Protein 2LKG (pdb70)

Sequence (140 aa):
MAHHHHHHAMVIDHILKCVFDKICKIGTESVEAGRLIELSQEGGGGGGPLYFVVNVIEPCKKFSELTGLVFYLPTDSGEKMTESKSVLKSLTEKLKKIVELIPSTSSAVPLIGKYMLFTKEFVESSIKITEEVINTHHRSMAHHHHHHAMVIDHILKCVFDKICKIGTESVEAGRLIELSQEGGGGGGPLYFVVNVIEPCKKFSELTGLVFYLPTDSGEKMTESKSVLKSLTEKLKKIVELIPSTSSAVPLIGKYMLFTKEFVESSIKITEEVINTHHRSMAHHHHHHAMVIDHILKCVFDKICKIGTESVEAGRLIELSQEGGGGGGPLYFVVNVIEPCKKFSELTGLVFYLPTDSGEKMTESKSVLKSLTEKLKKIVELIPSTSSAVPLIGKYMLFTKEFVESSIKITEEVINTHHRSMAHHHHHHAMVIDHILKCVFDKICKIGTESVEAGRLIELSQEGGGGGGPLYFVVNVIEPCKKFSELTGLVFYLPTDSGEKMTESKSVLKSLTEKLKKIVELIPSTSSAVPLIGKYMLFTKEFVESSIKITEEVINTHHRSMAHHHHHHAMVIDHILKCVFDKICKIGTESVEAGRLIELSQEGGGGGGPLYFVVNVIEPCKKFSELTGLVFYLPTDSGEKMTESKSVLKSLTEKLKKIVELIPSTSSAVPLIGKYMLFTKEFVESSIKITEEVINTHHRSMAHHHHHHAMVIDHILKCVFDKICKIGTESVEAGRLIELSQEGGGGGGPLYFVVNVIEPCKKFSELTGLVFYLPTDSGEKMTESKSVLKSLTEKLKKIVELIPSTSSAVPLIGKYMLFTKEFVESSIKITEEVINTHHRSMAHHHHHHAMVIDHILKCVFDKICKIGTESVEAGRLIELSQEGGGGGGPLYFVVNVIEPCKKFSELTGLVFYLPTDSGEKMTESKSVLKSLTEKLKKIVELIPSTSSAVPLIGKYMLFTKEFVESSIKITEEVINTHHRSMAHHHHHHAMVIDHILKCVFDKICKIGTESVEAGRLIELSQEGGGGGGPLYFVVNVIEPCKKFSELTGLVFYLPTDSGEKMTESKSVLKSLTEKLKKIVELIPSTSSAVPLIGKYMLFTKEFVESSIKITEEVINTHHRSMAHHHHHHAMVIDHILKCVFDKICKIGTESVEAGRLIELSQEGGGGGGPLYFVVNVIEPCKKFSELTGLVFYLPTDSGEKMTESKSVLKSLTEKLKKIVELIPSTSSAVPLIGKYMLFTKEFVESSIKITEEVINTHHRSMAHHHHHHAMVIDHILKCVFDKICKIGTESVEAGRLIELSQEGGGGGGPLYFVVNVIEPCKKFSELTGLVFYLPTDSGEKMTESKSVLKSLTEKLKKIVELIPSTSSAVPLIGKYMLFTKEFVESSIKITEEVINTHHRSMAHHHHHHAMVIDHILKCVFDKICKIGTESVEAGRLIELSQEGGGGGGPLYFVVNVIEPCKKFSELTGLVFYLPTDSGEKMTESKSVLKSLTEKLKKIVELIPSTSSAVPLIGKYMLFTKEFVESSIKITEEVINTHHRSMAHHHHHHAMVIDHILKCVFDKICKIGTESVEAGRLIELSQEGGGGGGPLYFVVNVIEPCKKFSELTGLVFYLPTDSGEKMTESKSVLKSLTEKLKKIVELIPSTSSAVPLIGKYMLFTKEFVESSIKITEEVINTHHRSMAHHHHHHAMVIDHILKCVFDKICKIGTESVEAGRLIELSQEGGGGGGPLYFVVNVIEPCKKFSELTGLVFYLPTDSGEKMTESKSVLKSLTEKLKKIVELIPSTSSAVPLIGKYMLFTKEFVESSIKITEEVINTHHRSMAHHHHHHAMVIDHILKCVFDKICKIGTESVEAGRLIELSQEGGGGGGPLYFVVNVIEPCKKFSELTGLVFYLPTDSGEKMTESKSVLKSLTEKLKKIVELIPSTSSAVPLIGKYMLFTKEFVESSIKITEEVINTHHRSMAHHHHHHAMVIDHILKCVFDKICKIGTESVEAGRLIELSQEGGGGGGPLYFVVNVIEPCKKFSELTGLVFYLPTDSGEKMTESKSVLKSLTEKLKKIVELIPSTSSAVPLIGKYMLFTKEFVESSIKITEEVINTHHRS

Structure (mmCIF, N/CA/C/O backbone):
data_2LKG
#
_entry.id   2LKG
#
loop_
_atom_site.group_PDB
_atom_site.id
_atom_site.type_symbol
_atom_site.label_atom_id
_atom_site.label_alt_id
_atom_site.label_comp_id
_atom_site.label_asym_id
_atom_site.label_entity_id
_atom_site.label_seq_id
_atom_site.pdbx_PDB_ins_code
_atom_site.Cartn_x
_atom_site.Cartn_y
_atom_site.Cartn_z
_atom_site.occupancy
_atom_site.B_iso_or_equiv
_atom_site.auth_seq_id
_atom_site.auth_comp_id
_atom_site.auth_asym_id
_atom_site.auth_atom_id
_atom_site.pdbx_PDB_model_num
ATOM 1 N N . MET A 1 1 ? -0.651 -5.331 6.784 1.00 34.55 1 MET A N 1
ATOM 2 C CA . MET A 1 1 ? 0.220 -5.039 5.652 1.00 75.11 1 MET A CA 1
ATOM 3 C C . MET A 1 1 ? 0.964 -3.725 5.864 1.00 51.43 1 MET A C 1
ATOM 4 O O . MET A 1 1 ? 2.192 -3.679 5.800 1.00 50.25 1 MET A O 1
ATOM 18 N N . ALA A 1 2 ? 0.212 -2.658 6.116 1.00 62.02 2 ALA A N 1
ATOM 19 C CA . ALA A 1 2 ? 0.801 -1.344 6.338 1.00 4.55 2 ALA A CA 1
ATOM 20 C C . ALA A 1 2 ? -0.085 -0.490 7.238 1.00 15.43 2 ALA A C 1
ATOM 21 O O . ALA A 1 2 ? -1.175 -0.909 7.632 1.00 44.33 2 ALA A O 1
ATOM 28 N N . HIS A 1 3 ? 0.388 0.710 7.561 1.00 34.25 3 HIS A N 1
ATOM 29 C CA . HIS A 1 3 ? -0.363 1.623 8.416 1.00 72.01 3 HIS A CA 1
ATOM 30 C C . HIS A 1 3 ? -0.538 2.980 7.740 1.00 62.40 3 HIS A C 1
ATOM 31 O O . HIS A 1 3 ? -1.658 3.400 7.449 1.00 50.04 3 HIS A O 1
ATOM 45 N N . HIS A 1 4 ? 0.577 3.661 7.494 1.00 71.31 4 HIS A N 1
ATOM 46 C CA . HIS A 1 4 ? 0.547 4.970 6.852 1.00 12.33 4 HIS A CA 1
ATOM 47 C C . HIS A 1 4 ? -0.331 5.940 7.638 1.00 73.15 4 HIS A C 1
ATOM 48 O O . HIS A 1 4 ? -1.539 6.021 7.413 1.00 74.15 4 HIS A O 1
ATOM 62 N N . HIS A 1 5 ? 0.283 6.673 8.560 1.00 4.31 5 HIS A N 1
ATOM 63 C CA . HIS A 1 5 ? -0.443 7.637 9.379 1.00 2.50 5 HIS A CA 1
ATOM 64 C C . HIS A 1 5 ? -0.822 8.868 8.561 1.00 2.42 5 HIS A C 1
ATOM 65 O O . HIS A 1 5 ? -0.006 9.769 8.361 1.00 11.15 5 HIS A O 1
ATOM 79 N N . HIS A 1 6 ? -2.064 8.900 8.090 1.00 52.15 6 HIS A N 1
ATOM 80 C CA . HIS A 1 6 ? -2.551 10.021 7.293 1.00 72.30 6 HIS A CA 1
ATOM 81 C C . HIS A 1 6 ? -4.025 9.839 6.944 1.00 54.20 6 HIS A C 1
ATOM 82 O O . HIS A 1 6 ? -4.694 8.950 7.471 1.00 22.45 6 HIS A O 1
ATOM 96 N N . HIS A 1 7 ? -4.527 10.689 6.053 1.00 65.54 7 HIS A N 1
ATOM 97 C CA . HIS A 1 7 ? -5.922 10.622 5.634 1.00 70.35 7 HIS A CA 1
ATOM 98 C C . HIS A 1 7 ? -6.279 9.218 5.153 1.00 5.14 7 HIS A C 1
ATOM 99 O O . HIS A 1 7 ? -5.398 8.413 4.848 1.00 51.25 7 HIS A O 1
ATOM 113 N N . HIS A 1 8 ? -7.575 8.931 5.090 1.00 21.23 8 HIS A N 1
ATOM 114 C CA . HIS A 1 8 ? -8.048 7.624 4.648 1.00 64.23 8 HIS A CA 1
ATOM 115 C C . HIS A 1 8 ? -8.720 7.723 3.282 1.00 53.41 8 HIS A C 1
ATOM 116 O O . HIS A 1 8 ? -9.836 8.229 3.164 1.00 31.23 8 HIS A O 1
ATOM 130 N N . ALA A 1 9 ? -8.033 7.239 2.253 1.00 74.44 9 ALA A N 1
ATOM 131 C CA . ALA A 1 9 ? -8.565 7.272 0.896 1.00 70.12 9 ALA A CA 1
ATOM 132 C C . ALA A 1 9 ? -7.719 6.423 -0.046 1.00 63.44 9 ALA A C 1
ATOM 133 O O . ALA A 1 9 ? -8.246 5.623 -0.819 1.00 33.34 9 ALA A O 1
ATOM 140 N N . MET A 1 10 ? -6.404 6.603 0.022 1.00 22.43 10 MET A N 1
ATOM 141 C CA . MET A 1 10 ? -5.485 5.852 -0.825 1.00 62.41 10 MET A CA 1
ATOM 142 C C . MET A 1 10 ? -5.245 4.454 -0.263 1.00 14.14 10 MET A C 1
ATOM 143 O O . MET A 1 10 ? -5.255 3.468 -0.999 1.00 20.40 10 MET A O 1
ATOM 157 N N . VAL A 1 11 ? -5.030 4.377 1.047 1.00 74.20 11 VAL A N 1
ATOM 158 C CA . VAL A 1 11 ? -4.789 3.100 1.708 1.00 35.12 11 VAL A CA 1
ATOM 159 C C . VAL A 1 11 ? -6.095 2.473 2.184 1.00 21.34 11 VAL A C 1
ATOM 160 O O . VAL A 1 11 ? -6.159 1.271 2.445 1.00 22.03 11 VAL A O 1
ATOM 173 N N . ILE A 1 12 ? -7.134 3.294 2.295 1.00 64.10 12 ILE A N 1
ATOM 174 C CA . ILE A 1 12 ? -8.438 2.819 2.738 1.00 34.03 12 ILE A CA 1
ATOM 175 C C . ILE A 1 12 ? -9.227 2.218 1.580 1.00 54.21 12 ILE A C 1
ATOM 176 O O . ILE A 1 12 ? -10.060 1.332 1.776 1.00 43.44 12 ILE A O 1
ATOM 192 N N . ASP A 1 13 ? -8.959 2.705 0.373 1.00 21.33 13 ASP A N 1
ATOM 193 C CA . ASP A 1 13 ? -9.642 2.214 -0.818 1.00 65.13 13 ASP A CA 1
ATOM 194 C C . ASP A 1 13 ? -9.098 0.850 -1.233 1.00 43.43 13 ASP A C 1
ATOM 195 O O . ASP A 1 13 ? -9.744 0.113 -1.978 1.00 34.22 13 ASP A O 1
ATOM 204 N N . HIS A 1 14 ? -7.905 0.522 -0.748 1.00 23.14 14 HIS A N 1
ATOM 205 C CA . HIS A 1 14 ? -7.273 -0.753 -1.068 1.00 73.25 14 HIS A CA 1
ATOM 206 C C . HIS A 1 14 ? -7.855 -1.877 -0.216 1.00 24.02 14 HIS A C 1
ATOM 207 O O . HIS A 1 14 ? -8.018 -3.004 -0.685 1.00 55.41 14 HIS A O 1
ATOM 221 N N . ILE A 1 15 ? -8.163 -1.563 1.038 1.00 53.12 15 ILE A N 1
ATOM 222 C CA . ILE A 1 15 ? -8.726 -2.546 1.955 1.00 71.33 15 ILE A CA 1
ATOM 223 C C . ILE A 1 15 ? -9.999 -3.164 1.385 1.00 2.21 15 ILE A C 1
ATOM 224 O O . ILE A 1 15 ? -10.370 -4.284 1.738 1.00 52.01 15 ILE A O 1
ATOM 240 N N . LEU A 1 16 ? -10.663 -2.427 0.501 1.00 24.21 16 LEU A N 1
ATOM 241 C CA . LEU A 1 16 ? -11.894 -2.903 -0.120 1.00 42.13 16 LEU A CA 1
ATOM 242 C C . LEU A 1 16 ? -11.695 -4.285 -0.734 1.00 72.01 16 LEU A C 1
ATOM 243 O O . LEU A 1 16 ? -12.457 -5.213 -0.461 1.00 62.10 16 LEU A O 1
ATOM 259 N N . LYS A 1 17 ? -10.666 -4.416 -1.564 1.00 5.14 17 LYS A N 1
ATOM 260 C CA . LYS A 1 17 ? -10.363 -5.685 -2.214 1.00 71.23 17 LYS A CA 1
ATOM 261 C C . LYS A 1 17 ? -10.048 -6.764 -1.183 1.00 11.11 17 LYS A C 1
ATOM 262 O O . LYS A 1 17 ? -10.108 -7.957 -1.481 1.00 60.41 17 LYS A O 1
ATOM 281 N N . CYS A 1 18 ? -9.714 -6.337 0.030 1.00 53.12 18 CYS A N 1
ATOM 282 C CA . CYS A 1 18 ? -9.391 -7.267 1.106 1.00 61.12 18 CYS A CA 1
ATOM 283 C C . CYS A 1 18 ? -10.658 -7.883 1.691 1.00 5.23 18 CYS A C 1
ATOM 284 O O . CYS A 1 18 ? -10.687 -9.067 2.026 1.00 75.22 18 CYS A O 1
ATOM 292 N N . VAL A 1 19 ? -11.702 -7.070 1.814 1.00 33.01 19 VAL A N 1
ATOM 293 C CA . VAL A 1 19 ? -12.972 -7.534 2.360 1.00 70.30 19 VAL A CA 1
ATOM 294 C C . VAL A 1 19 ? -13.863 -8.111 1.265 1.00 0.53 19 VAL A C 1
ATOM 295 O O . VAL A 1 19 ? -14.694 -8.982 1.521 1.00 15.21 19 VAL A O 1
ATOM 308 N N . PHE A 1 20 ? -13.683 -7.619 0.044 1.00 54.31 20 PHE A N 1
ATOM 309 C CA . PHE A 1 20 ? -14.472 -8.084 -1.091 1.00 65.43 20 PHE A CA 1
ATOM 310 C C . PHE A 1 20 ? -13.916 -9.396 -1.637 1.00 70.54 20 PHE A C 1
ATOM 311 O O . PHE A 1 20 ? -14.607 -10.128 -2.347 1.00 44.23 20 PHE A O 1
ATOM 328 N N . ASP A 1 21 ? -12.664 -9.687 -1.301 1.00 71.14 21 ASP A N 1
ATOM 329 C CA . ASP A 1 21 ? -12.015 -10.911 -1.757 1.00 44.31 21 ASP A CA 1
ATOM 330 C C . ASP A 1 21 ? -12.581 -12.129 -1.034 1.00 14.50 21 ASP A C 1
ATOM 331 O O . ASP A 1 21 ? -13.090 -13.057 -1.663 1.00 3.11 21 ASP A O 1
ATOM 340 N N . LYS A 1 22 ? -12.490 -12.119 0.292 1.00 43.15 22 LYS A N 1
ATOM 341 C CA . LYS A 1 22 ? -12.993 -13.222 1.102 1.00 41.42 22 LYS A CA 1
ATOM 342 C C . LYS A 1 22 ? -14.466 -13.486 0.806 1.00 63.31 22 LYS A C 1
ATOM 343 O O . LYS A 1 22 ? -14.899 -14.637 0.746 1.00 31.44 22 LYS A O 1
ATOM 362 N N . ILE A 1 23 ? -15.229 -12.415 0.620 1.00 0.21 23 ILE A N 1
ATOM 363 C CA . ILE A 1 23 ? -16.652 -12.533 0.328 1.00 51.41 23 ILE A CA 1
ATOM 364 C C . ILE A 1 23 ? -16.896 -13.479 -0.843 1.00 15.23 23 ILE A C 1
ATOM 365 O O . ILE A 1 23 ? -17.902 -14.189 -0.881 1.00 12.32 23 ILE A O 1
ATOM 381 N N . CYS A 1 24 ? -15.970 -13.485 -1.794 1.00 41.15 24 CYS A N 1
ATOM 382 C CA . CYS A 1 24 ? -16.084 -14.345 -2.967 1.00 23.32 24 CYS A CA 1
ATOM 383 C C . CYS A 1 24 ? -15.626 -15.764 -2.646 1.00 71.50 24 CYS A C 1
ATOM 384 O O . CYS A 1 24 ? -16.097 -16.731 -3.246 1.00 20.10 24 CYS A O 1
ATOM 392 N N . LYS A 1 25 ? -14.704 -15.883 -1.697 1.00 1.21 25 LYS A N 1
ATOM 393 C CA . LYS A 1 25 ? -14.181 -17.183 -1.295 1.00 61.34 25 LYS A CA 1
ATOM 394 C C . LYS A 1 25 ? -15.299 -18.084 -0.782 1.00 33.43 25 LYS A C 1
ATOM 395 O O . LYS A 1 25 ? -15.534 -19.166 -1.321 1.00 32.31 25 LYS A O 1
ATOM 414 N N . ILE A 1 26 ? -15.986 -17.631 0.261 1.00 32.04 26 ILE A N 1
ATOM 415 C CA . ILE A 1 26 ? -17.081 -18.396 0.845 1.00 54.40 26 ILE A CA 1
ATOM 416 C C . ILE A 1 26 ? -18.394 -18.117 0.120 1.00 64.53 26 ILE A C 1
ATOM 417 O O . ILE A 1 26 ? -19.337 -18.903 0.199 1.00 53.23 26 ILE A O 1
ATOM 433 N N . GLY A 1 27 ? -18.445 -16.994 -0.589 1.00 52.23 27 GLY A N 1
ATOM 434 C CA . GLY A 1 27 ? -19.646 -16.632 -1.320 1.00 65.45 27 GLY A CA 1
ATOM 435 C C . GLY A 1 27 ? -19.805 -17.426 -2.602 1.00 22.20 27 GLY A C 1
ATOM 436 O O . GLY A 1 27 ? -20.899 -17.892 -2.922 1.00 13.52 27 GLY A O 1
ATOM 440 N N . THR A 1 28 ? -18.710 -17.581 -3.340 1.00 52.05 28 THR A N 1
ATOM 441 C CA . THR A 1 28 ? -18.733 -18.321 -4.596 1.00 14.02 28 THR A CA 1
ATOM 442 C C . THR A 1 28 ? -18.843 -19.821 -4.348 1.00 22.12 28 THR A C 1
ATOM 443 O O . THR A 1 28 ? -19.404 -20.554 -5.161 1.00 71.03 28 THR A O 1
ATOM 454 N N . GLU A 1 29 ? -18.303 -20.271 -3.219 1.00 15.51 29 GLU A N 1
ATOM 455 C CA . GLU A 1 29 ? -18.342 -21.685 -2.865 1.00 4.41 29 GLU A CA 1
ATOM 456 C C . GLU A 1 29 ? -19.768 -22.129 -2.552 1.00 44.05 29 GLU A C 1
ATOM 457 O O . GLU A 1 29 ? -20.135 -23.281 -2.782 1.00 65.32 29 GLU A O 1
ATOM 469 N N . SER A 1 30 ? -20.567 -21.206 -2.027 1.00 21.34 30 SER A N 1
ATOM 470 C CA . SER A 1 30 ? -21.951 -21.503 -1.678 1.00 74.00 30 SER A CA 1
ATOM 471 C C . SER A 1 30 ? -22.792 -21.725 -2.932 1.00 43.50 30 SER A C 1
ATOM 472 O O . SER A 1 30 ? -23.874 -22.309 -2.873 1.00 42.31 30 SER A O 1
ATOM 480 N N . VAL A 1 31 ? -22.285 -21.253 -4.067 1.00 73.21 31 VAL A N 1
ATOM 481 C CA . VAL A 1 31 ? -22.987 -21.400 -5.337 1.00 12.15 31 VAL A CA 1
ATOM 482 C C . VAL A 1 31 ? -23.216 -22.869 -5.671 1.00 73.52 31 VAL A C 1
ATOM 483 O O . VAL A 1 31 ? -24.089 -23.205 -6.471 1.00 15.14 31 VAL A O 1
ATOM 496 N N . GLU A 1 32 ? -22.426 -23.742 -5.053 1.00 42.33 32 GLU A N 1
ATOM 497 C CA . GLU A 1 32 ? -22.543 -25.176 -5.287 1.00 21.34 32 GLU A CA 1
ATOM 498 C C . GLU A 1 32 ? -23.597 -25.792 -4.371 1.00 23.33 32 GLU A C 1
ATOM 499 O O . GLU A 1 32 ? -24.572 -26.380 -4.837 1.00 32.13 32 GLU A O 1
ATOM 511 N N . ALA A 1 33 ? -23.391 -25.653 -3.065 1.00 74.20 33 ALA A N 1
ATOM 512 C CA . ALA A 1 33 ? -24.323 -26.194 -2.083 1.00 73.14 33 ALA A CA 1
ATOM 513 C C . ALA A 1 33 ? -25.730 -25.647 -2.302 1.00 62.22 33 ALA A C 1
ATOM 514 O O . ALA A 1 33 ? -26.714 -26.249 -1.875 1.00 21.31 33 ALA A O 1
ATOM 521 N N . GLY A 1 34 ? -25.817 -24.501 -2.971 1.00 11.05 34 GLY A N 1
ATOM 522 C CA . GLY A 1 34 ? -27.108 -23.892 -3.233 1.00 42.04 34 GLY A CA 1
ATOM 523 C C . GLY A 1 34 ? -27.846 -24.567 -4.373 1.00 1.54 34 GLY A C 1
ATOM 524 O O . GLY A 1 34 ? -29.064 -24.737 -4.317 1.00 61.31 34 GLY A O 1
ATOM 528 N N . ARG A 1 35 ? -27.108 -24.950 -5.409 1.00 42.54 35 ARG A N 1
ATOM 529 C CA . ARG A 1 35 ? -27.701 -25.606 -6.568 1.00 64.31 35 ARG A CA 1
ATOM 530 C C . ARG A 1 35 ? -27.751 -27.118 -6.369 1.00 61.44 35 ARG A C 1
ATOM 531 O O . ARG A 1 35 ? -28.564 -27.810 -6.985 1.00 45.40 35 ARG A O 1
ATOM 552 N N . LEU A 1 36 ? -26.877 -27.626 -5.507 1.00 13.32 36 LEU A N 1
ATOM 553 C CA . LEU A 1 36 ? -26.821 -29.056 -5.227 1.00 31.32 36 LEU A CA 1
ATOM 554 C C . LEU A 1 36 ? -27.958 -29.475 -4.300 1.00 1.33 36 LEU A C 1
ATOM 555 O O . LEU A 1 36 ? -28.547 -30.543 -4.467 1.00 24.22 36 LEU A O 1
ATOM 571 N N . ILE A 1 37 ? -28.262 -28.625 -3.324 1.00 71.24 37 ILE A N 1
ATOM 572 C CA . ILE A 1 37 ? -29.331 -28.906 -2.373 1.00 44.44 37 ILE A CA 1
ATOM 573 C C . ILE A 1 37 ? -30.701 -28.717 -3.015 1.00 70.41 37 ILE A C 1
ATOM 574 O O . ILE A 1 37 ? -31.614 -29.513 -2.796 1.00 63.13 37 ILE A O 1
ATOM 590 N N . GLU A 1 38 ? -30.836 -27.660 -3.810 1.00 34.15 38 GLU A N 1
ATOM 591 C CA . GLU A 1 38 ? -32.096 -27.369 -4.484 1.00 42.42 38 GLU A CA 1
ATOM 592 C C . GLU A 1 38 ? -32.461 -28.483 -5.460 1.00 61.42 38 GLU A C 1
ATOM 593 O O . GLU A 1 38 ? -33.515 -29.109 -5.340 1.00 12.10 38 GLU A O 1
ATOM 605 N N . LEU A 1 39 ? -31.583 -28.726 -6.427 1.00 23.11 39 LEU A N 1
ATOM 606 C CA . LEU A 1 39 ? -31.811 -29.765 -7.425 1.00 74.11 39 LEU A CA 1
ATOM 607 C C . LEU A 1 39 ? -32.165 -31.091 -6.760 1.00 20.24 39 LEU A C 1
ATOM 608 O O . LEU A 1 39 ? -32.942 -31.880 -7.298 1.00 13.52 39 LEU A O 1
ATOM 624 N N . SER A 1 40 ? -31.590 -31.330 -5.585 1.00 15.31 40 SER A N 1
ATOM 625 C CA . SER A 1 40 ? -31.844 -32.561 -4.846 1.00 63.11 40 SER A CA 1
ATOM 626 C C . SER A 1 40 ? -33.327 -32.702 -4.517 1.00 3.22 40 SER A C 1
ATOM 627 O O . SER A 1 40 ? -33.894 -33.789 -4.615 1.00 71.41 40 SER A O 1
ATOM 635 N N . GLN A 1 41 ? -33.947 -31.593 -4.126 1.00 33.54 41 GLN A N 1
ATOM 636 C CA . GLN A 1 41 ? -35.364 -31.593 -3.781 1.00 11.01 41 GLN A CA 1
ATOM 637 C C . GLN A 1 41 ? -36.228 -31.443 -5.029 1.00 1.22 41 GLN A C 1
ATOM 638 O O . GLN A 1 41 ? -37.229 -32.140 -5.189 1.00 70.01 41 GLN A O 1
ATOM 652 N N . GLU A 1 42 ? -35.833 -30.528 -5.909 1.00 74.11 42 GLU A N 1
ATOM 653 C CA . GLU A 1 42 ? -36.573 -30.286 -7.142 1.00 74.41 42 GLU A CA 1
ATOM 654 C C . GLU A 1 42 ? -35.880 -29.228 -7.994 1.00 44.44 42 GLU A C 1
ATOM 655 O O . GLU A 1 42 ? -35.887 -29.301 -9.222 1.00 50.14 42 GLU A O 1
ATOM 667 N N . GLY A 1 43 ? -35.281 -28.242 -7.332 1.00 64.32 43 GLY A N 1
ATOM 668 C CA . GLY A 1 43 ? -34.591 -27.182 -8.044 1.00 33.00 43 GLY A CA 1
ATOM 669 C C . GLY A 1 43 ? -35.516 -26.397 -8.953 1.00 33.13 43 GLY A C 1
ATOM 670 O O . GLY A 1 43 ? -35.065 -25.722 -9.877 1.00 25.13 43 GLY A O 1
ATOM 674 N N . GLY A 1 44 ? -36.817 -26.487 -8.691 1.00 41.41 44 GLY A N 1
ATOM 675 C CA . GLY A 1 44 ? -37.788 -25.776 -9.502 1.00 45.55 44 GLY A CA 1
ATOM 676 C C . GLY A 1 44 ? -38.756 -24.961 -8.668 1.00 21.45 44 GLY A C 1
ATOM 677 O O . GLY A 1 44 ? -38.398 -23.910 -8.139 1.00 15.40 44 GLY A O 1
ATOM 681 N N . GLY A 1 45 ? -39.988 -25.448 -8.549 1.00 64.24 45 GLY A N 1
ATOM 682 C CA . GLY A 1 45 ? -40.992 -24.745 -7.774 1.00 11.45 45 GLY A CA 1
ATOM 683 C C . GLY A 1 45 ? -41.922 -23.920 -8.641 1.00 73.10 45 GLY A C 1
ATOM 684 O O . GLY A 1 45 ? -42.263 -24.321 -9.753 1.00 51.32 45 GLY A O 1
ATOM 688 N N . GLY A 1 46 ? -42.336 -22.764 -8.130 1.00 72.24 46 GLY A N 1
ATOM 689 C CA . GLY A 1 46 ? -43.231 -21.901 -8.879 1.00 4.52 46 GLY A CA 1
ATOM 690 C C . GLY A 1 46 ? -42.721 -21.609 -10.276 1.00 63.12 46 GLY A C 1
ATOM 691 O O . GLY A 1 46 ? -43.504 -21.356 -11.190 1.00 72.23 46 GLY A O 1
ATOM 695 N N . GLY A 1 47 ? -41.402 -21.643 -10.443 1.00 1.15 47 GLY A N 1
ATOM 696 C CA . GLY A 1 47 ? -40.811 -21.376 -11.741 1.00 21.51 47 GLY A CA 1
ATOM 697 C C . GLY A 1 47 ? -39.573 -22.213 -11.997 1.00 72.22 47 GLY A C 1
ATOM 698 O O . GLY A 1 47 ? -39.529 -23.392 -11.648 1.00 71.23 47 GLY A O 1
ATOM 702 N N . GLY A 1 48 ? -38.564 -21.602 -12.611 1.00 31.40 48 GLY A N 1
ATOM 703 C CA . GLY A 1 48 ? -37.334 -22.315 -12.905 1.00 54.51 48 GLY A CA 1
ATOM 704 C C . GLY A 1 48 ? -36.206 -21.934 -11.967 1.00 63.35 48 GLY A C 1
ATOM 705 O O . GLY A 1 48 ? -36.420 -21.327 -10.918 1.00 43.54 48 GLY A O 1
ATOM 709 N N . PRO A 1 49 ? -34.971 -22.297 -12.344 1.00 64.41 49 PRO A N 1
ATOM 710 C CA . PRO A 1 49 ? -33.780 -22.002 -11.542 1.00 45.33 49 PRO A CA 1
ATOM 711 C C . PRO A 1 49 ? -33.444 -20.514 -11.529 1.00 72.21 49 PRO A C 1
ATOM 712 O O . PRO A 1 49 ? -32.586 -20.067 -10.766 1.00 75.42 49 PRO A O 1
ATOM 723 N N . LEU A 1 50 ? -34.125 -19.752 -12.377 1.00 14.51 50 LEU A N 1
ATOM 724 C CA . LEU A 1 50 ? -33.900 -18.313 -12.462 1.00 52.33 50 LEU A CA 1
ATOM 725 C C . LEU A 1 50 ? -34.507 -17.594 -11.261 1.00 64.32 50 LEU A C 1
ATOM 726 O O . LEU A 1 50 ? -34.101 -16.483 -10.920 1.00 54.22 50 LEU A O 1
ATOM 742 N N . TYR A 1 51 ? -35.478 -18.237 -10.623 1.00 22.25 51 TYR A N 1
ATOM 743 C CA . TYR A 1 51 ? -36.140 -17.660 -9.459 1.00 54.31 51 TYR A CA 1
ATOM 744 C C . TYR A 1 51 ? -35.211 -17.654 -8.250 1.00 5.04 51 TYR A C 1
ATOM 745 O O . TYR A 1 51 ? -35.388 -16.867 -7.319 1.00 63.23 51 TYR A O 1
ATOM 763 N N . PHE A 1 52 ? -34.218 -18.537 -8.271 1.00 30.45 52 PHE A N 1
ATOM 764 C CA . PHE A 1 52 ? -33.259 -18.636 -7.176 1.00 51.23 52 PHE A CA 1
ATOM 765 C C . PHE A 1 52 ? -32.188 -17.555 -7.293 1.00 14.14 52 PHE A C 1
ATOM 766 O O . PHE A 1 52 ? -31.715 -17.023 -6.288 1.00 74.01 52 PHE A O 1
ATOM 783 N N . VAL A 1 53 ? -31.810 -17.235 -8.526 1.00 71.32 53 VAL A N 1
ATOM 784 C CA . VAL A 1 53 ? -30.796 -16.218 -8.775 1.00 42.04 53 VAL A CA 1
ATOM 785 C C . VAL A 1 53 ? -31.421 -14.831 -8.877 1.00 34.42 53 VAL A C 1
ATOM 786 O O . VAL A 1 53 ? -30.775 -13.824 -8.589 1.00 21.13 53 VAL A O 1
ATOM 799 N N . VAL A 1 54 ? -32.685 -14.787 -9.288 1.00 3.20 54 VAL A N 1
ATOM 800 C CA . VAL A 1 54 ? -33.400 -13.524 -9.426 1.00 44.40 54 VAL A CA 1
ATOM 801 C C . VAL A 1 54 ? -33.811 -12.973 -8.065 1.00 64.11 54 VAL A C 1
ATOM 802 O O . VAL A 1 54 ? -33.837 -11.761 -7.857 1.00 4.03 54 VAL A O 1
ATOM 815 N N . ASN A 1 55 ? -34.131 -13.873 -7.141 1.00 61.20 55 ASN A N 1
ATOM 816 C CA . ASN A 1 55 ? -34.541 -13.478 -5.799 1.00 12.44 55 ASN A CA 1
ATOM 817 C C . ASN A 1 55 ? -33.328 -13.280 -4.895 1.00 22.41 55 ASN A C 1
ATOM 818 O O . ASN A 1 55 ? -33.387 -12.545 -3.910 1.00 10.24 55 ASN A O 1
ATOM 829 N N . VAL A 1 56 ? -32.227 -13.942 -5.238 1.00 74.40 56 VAL A N 1
ATOM 830 C CA . VAL A 1 56 ? -30.999 -13.839 -4.459 1.00 60.14 56 VAL A CA 1
ATOM 831 C C . VAL A 1 56 ? -30.166 -12.642 -4.904 1.00 22.23 56 VAL A C 1
ATOM 832 O O . VAL A 1 56 ? -29.614 -11.916 -4.076 1.00 62.14 56 VAL A O 1
ATOM 845 N N . ILE A 1 57 ? -30.080 -12.442 -6.214 1.00 64.34 57 ILE A N 1
ATOM 846 C CA . ILE A 1 57 ? -29.315 -11.332 -6.769 1.00 1.04 57 ILE A CA 1
ATOM 847 C C . ILE A 1 57 ? -30.092 -10.024 -6.666 1.00 41.11 57 ILE A C 1
ATOM 848 O O . ILE A 1 57 ? -29.506 -8.942 -6.662 1.00 52.22 57 ILE A O 1
ATOM 864 N N . GLU A 1 58 ? -31.414 -10.132 -6.582 1.00 32.45 58 GLU A N 1
ATOM 865 C CA . GLU A 1 58 ? -32.271 -8.957 -6.478 1.00 33.33 58 GLU A CA 1
ATOM 866 C C . GLU A 1 58 ? -31.795 -8.033 -5.361 1.00 23.22 58 GLU A C 1
ATOM 867 O O . GLU A 1 58 ? -31.480 -6.863 -5.580 1.00 62.54 58 GLU A O 1
ATOM 879 N N . PRO A 1 59 ? -31.741 -8.569 -4.132 1.00 64.45 59 PRO A N 1
ATOM 880 C CA . PRO A 1 59 ? -31.304 -7.811 -2.956 1.00 61.33 59 PRO A CA 1
ATOM 881 C C . PRO A 1 59 ? -29.812 -7.496 -2.991 1.00 15.12 59 PRO A C 1
ATOM 882 O O . PRO A 1 59 ? -29.371 -6.479 -2.455 1.00 40.40 59 PRO A O 1
ATOM 893 N N . CYS A 1 60 ? -29.042 -8.373 -3.624 1.00 23.00 60 CYS A N 1
ATOM 894 C CA . CYS A 1 60 ? -27.599 -8.188 -3.728 1.00 44.31 60 CYS A CA 1
ATOM 895 C C . CYS A 1 60 ? -27.268 -6.941 -4.542 1.00 1.21 60 CYS A C 1
ATOM 896 O O . CYS A 1 60 ? -26.315 -6.222 -4.238 1.00 73.33 60 CYS A O 1
ATOM 904 N N . LYS A 1 61 ? -28.060 -6.690 -5.579 1.00 30.22 61 LYS A N 1
ATOM 905 C CA . LYS A 1 61 ? -27.853 -5.531 -6.438 1.00 44.40 61 LYS A CA 1
ATOM 906 C C . LYS A 1 61 ? -27.806 -4.246 -5.617 1.00 30.24 61 LYS A C 1
ATOM 907 O O . LYS A 1 61 ? -26.815 -3.516 -5.642 1.00 22.32 61 LYS A O 1
ATOM 926 N N . LYS A 1 62 ? -28.884 -3.976 -4.888 1.00 25.14 62 LYS A N 1
ATOM 927 C CA . LYS A 1 62 ? -28.965 -2.781 -4.056 1.00 34.31 62 LYS A CA 1
ATOM 928 C C . LYS A 1 62 ? -27.798 -2.719 -3.076 1.00 62.23 62 LYS A C 1
ATOM 929 O O . LYS A 1 62 ? -27.403 -1.640 -2.634 1.00 24.53 62 LYS A O 1
ATOM 948 N N . PHE A 1 63 ? -27.249 -3.883 -2.743 1.00 1.54 63 PHE A N 1
ATOM 949 C CA . PHE A 1 63 ? -26.126 -3.960 -1.816 1.00 3.12 63 PHE A CA 1
ATOM 950 C C . PHE A 1 63 ? -24.806 -3.707 -2.538 1.00 42.24 63 PHE A C 1
ATOM 951 O O . PHE A 1 63 ? -23.824 -3.282 -1.929 1.00 62.45 63 PHE A O 1
ATOM 968 N N . SER A 1 64 ? -24.791 -3.971 -3.841 1.00 70.00 64 SER A N 1
ATOM 969 C CA . SER A 1 64 ? -23.591 -3.777 -4.647 1.00 14.41 64 SER A CA 1
ATOM 970 C C . SER A 1 64 ? -23.053 -2.358 -4.486 1.00 61.21 64 SER A C 1
ATOM 971 O O . SER A 1 64 ? -21.842 -2.143 -4.453 1.00 22.31 64 SER A O 1
ATOM 979 N N . GLU A 1 65 ? -23.963 -1.394 -4.387 1.00 21.22 65 GLU A N 1
ATOM 980 C CA . GLU A 1 65 ? -23.580 0.004 -4.230 1.00 44.05 65 GLU A CA 1
ATOM 981 C C . GLU A 1 65 ? -23.221 0.311 -2.779 1.00 65.24 65 GLU A C 1
ATOM 982 O O . GLU A 1 65 ? -22.504 1.271 -2.495 1.00 1.41 65 GLU A O 1
ATOM 994 N N . LEU A 1 66 ? -23.724 -0.511 -1.865 1.00 62.33 66 LEU A N 1
ATOM 995 C CA . LEU A 1 66 ? -23.457 -0.329 -0.443 1.00 14.23 66 LEU A CA 1
ATOM 996 C C . LEU A 1 66 ? -22.013 -0.688 -0.109 1.00 31.13 66 LEU A C 1
ATOM 997 O O . LEU A 1 66 ? -21.350 0.009 0.660 1.00 21.55 66 LEU A O 1
ATOM 1013 N N . THR A 1 67 ? -21.530 -1.780 -0.694 1.00 4.33 67 THR A N 1
ATOM 1014 C CA . THR A 1 67 ? -20.164 -2.231 -0.459 1.00 61.43 67 THR A CA 1
ATOM 1015 C C . THR A 1 67 ? -19.153 -1.196 -0.938 1.00 4.02 67 THR A C 1
ATOM 1016 O O . THR A 1 67 ? -17.987 -1.224 -0.544 1.00 73.25 67 THR A O 1
ATOM 1027 N N . GLY A 1 68 ? -19.607 -0.281 -1.789 1.00 63.13 68 GLY A N 1
ATOM 1028 C CA . GLY A 1 68 ? -18.728 0.751 -2.307 1.00 11.41 68 GLY A CA 1
ATOM 1029 C C . GLY A 1 68 ? -18.878 2.065 -1.566 1.00 2.21 68 GLY A C 1
ATOM 1030 O O . GLY A 1 68 ? -18.055 2.969 -1.717 1.00 3.13 68 GLY A O 1
ATOM 1034 N N . LEU A 1 69 ? -19.931 2.173 -0.764 1.00 54.51 69 LEU A N 1
ATOM 1035 C CA . LEU A 1 69 ? -20.188 3.388 0.003 1.00 63.32 69 LEU A CA 1
ATOM 1036 C C . LEU A 1 69 ? -19.535 3.310 1.379 1.00 14.24 69 LEU A C 1
ATOM 1037 O O . LEU A 1 69 ? -19.503 4.294 2.119 1.00 31.21 69 LEU A O 1
ATOM 1053 N N . VAL A 1 70 ? -19.014 2.135 1.716 1.00 35.54 70 VAL A N 1
ATOM 1054 C CA . VAL A 1 70 ? -18.360 1.929 3.003 1.00 45.03 70 VAL A CA 1
ATOM 1055 C C . VAL A 1 70 ? -16.851 2.118 2.888 1.00 52.12 70 VAL A C 1
ATOM 1056 O O . VAL A 1 70 ? -16.196 2.556 3.834 1.00 64.23 70 VAL A O 1
ATOM 1069 N N . PHE A 1 71 ? -16.306 1.786 1.722 1.00 22.35 71 PHE A N 1
ATOM 1070 C CA . PHE A 1 71 ? -14.873 1.918 1.483 1.00 14.32 71 PHE A CA 1
ATOM 1071 C C . PHE A 1 71 ? -14.567 3.202 0.717 1.00 25.21 71 PHE A C 1
ATOM 1072 O O . PHE A 1 71 ? -13.412 3.486 0.398 1.00 2.44 71 PHE A O 1
ATOM 1089 N N . TYR A 1 72 ? -15.608 3.972 0.425 1.00 52.24 72 TYR A N 1
ATOM 1090 C CA . TYR A 1 72 ? -15.452 5.224 -0.307 1.00 23.13 72 TYR A CA 1
ATOM 1091 C C . TYR A 1 72 ? -16.021 6.395 0.489 1.00 61.41 72 TYR A C 1
ATOM 1092 O O . TYR A 1 72 ? -15.316 7.359 0.788 1.00 4.11 72 TYR A O 1
ATOM 1110 N N . LEU A 1 73 ? -17.302 6.303 0.829 1.00 23.44 73 LEU A N 1
ATOM 1111 C CA . LEU A 1 73 ? -17.968 7.353 1.592 1.00 71.14 73 LEU A CA 1
ATOM 1112 C C . LEU A 1 73 ? -18.378 6.848 2.971 1.00 4.14 73 LEU A C 1
ATOM 1113 O O . LEU A 1 73 ? -19.556 6.630 3.255 1.00 24.42 73 LEU A O 1
ATOM 1129 N N . PRO A 1 74 ? -17.384 6.660 3.852 1.00 25.20 74 PRO A N 1
ATOM 1130 C CA . PRO A 1 74 ? -17.616 6.182 5.218 1.00 30.41 74 PRO A CA 1
ATOM 1131 C C . PRO A 1 74 ? -18.318 7.221 6.085 1.00 54.34 74 PRO A C 1
ATOM 1132 O O . PRO A 1 74 ? -17.892 8.374 6.159 1.00 40.24 74 PRO A O 1
ATOM 1143 N N . THR A 1 75 ? -19.398 6.807 6.740 1.00 32.23 75 THR A N 1
ATOM 1144 C CA . THR A 1 75 ? -20.160 7.702 7.601 1.00 11.33 75 THR A CA 1
ATOM 1145 C C . THR A 1 75 ? -19.812 7.482 9.069 1.00 42.40 75 THR A C 1
ATOM 1146 O O . THR A 1 75 ? -20.118 8.316 9.921 1.00 13.23 75 THR A O 1
ATOM 1157 N N . ASP A 1 76 ? -19.169 6.356 9.357 1.00 34.12 76 ASP A N 1
ATOM 1158 C CA . ASP A 1 76 ? -18.777 6.027 10.723 1.00 54.22 76 ASP A CA 1
ATOM 1159 C C . ASP A 1 76 ? -18.016 4.706 10.767 1.00 40.05 76 ASP A C 1
ATOM 1160 O O . ASP A 1 76 ? -17.652 4.154 9.729 1.00 65.43 76 ASP A O 1
ATOM 1169 N N . SER A 1 77 ? -17.778 4.206 11.975 1.00 72.53 77 SER A N 1
ATOM 1170 C CA . SER A 1 77 ? -17.056 2.952 12.154 1.00 24.31 77 SER A CA 1
ATOM 1171 C C . SER A 1 77 ? -17.823 1.789 11.533 1.00 34.43 77 SER A C 1
ATOM 1172 O O . SER A 1 77 ? -17.268 0.715 11.306 1.00 73.41 77 SER A O 1
ATOM 1180 N N . GLY A 1 78 ? -19.106 2.012 11.262 1.00 62.15 78 GLY A N 1
ATOM 1181 C CA . GLY A 1 78 ? -19.930 0.975 10.670 1.00 72.51 78 GLY A CA 1
ATOM 1182 C C . GLY A 1 78 ? -21.352 1.437 10.418 1.00 22.33 78 GLY A C 1
ATOM 1183 O O . GLY A 1 78 ? -22.301 0.678 10.613 1.00 1.21 78 GLY A O 1
ATOM 1187 N N . GLU A 1 79 ? -21.499 2.685 9.986 1.00 42.21 79 GLU A N 1
ATOM 1188 C CA . GLU A 1 79 ? -22.816 3.247 9.710 1.00 3.22 79 GLU A CA 1
ATOM 1189 C C . GLU A 1 79 ? -23.442 2.590 8.484 1.00 61.23 79 GLU A C 1
ATOM 1190 O O . GLU A 1 79 ? -24.423 1.853 8.592 1.00 3.41 79 GLU A O 1
ATOM 1202 N N . LYS A 1 80 ? -22.868 2.862 7.316 1.00 34.44 80 LYS A N 1
ATOM 1203 C CA . LYS A 1 80 ? -23.368 2.297 6.068 1.00 2.41 80 LYS A CA 1
ATOM 1204 C C . LYS A 1 80 ? -23.407 0.774 6.137 1.00 51.11 80 LYS A C 1
ATOM 1205 O O . LYS A 1 80 ? -24.186 0.132 5.433 1.00 62.20 80 LYS A O 1
ATOM 1224 N N . MET A 1 81 ? -22.564 0.203 6.990 1.00 25.23 81 MET A N 1
ATOM 1225 C CA . MET A 1 81 ? -22.505 -1.245 7.152 1.00 22.33 81 MET A CA 1
ATOM 1226 C C . MET A 1 81 ? -23.654 -1.742 8.024 1.00 40.12 81 MET A C 1
ATOM 1227 O O . MET A 1 81 ? -24.487 -2.533 7.580 1.00 24.53 81 MET A O 1
ATOM 1241 N N . THR A 1 82 ? -23.694 -1.272 9.267 1.00 21.40 82 THR A N 1
ATOM 1242 C CA . THR A 1 82 ? -24.740 -1.670 10.201 1.00 42.11 82 THR A CA 1
ATOM 1243 C C . THR A 1 82 ? -26.123 -1.348 9.647 1.00 40.00 82 THR A C 1
ATOM 1244 O O . THR A 1 82 ? -27.110 -1.988 10.008 1.00 1.10 82 THR A O 1
ATOM 1255 N N . GLU A 1 83 ? -26.186 -0.353 8.768 1.00 55.31 83 GLU A N 1
ATOM 1256 C CA . GLU A 1 83 ? -27.450 0.053 8.165 1.00 54.23 83 GLU A CA 1
ATOM 1257 C C . GLU A 1 83 ? -27.831 -0.880 7.019 1.00 43.24 83 GLU A C 1
ATOM 1258 O O . GLU A 1 83 ? -29.011 -1.111 6.758 1.00 33.31 83 GLU A O 1
ATOM 1270 N N . SER A 1 84 ? -26.821 -1.412 6.337 1.00 74.20 84 SER A N 1
ATOM 1271 C CA . SER A 1 84 ? -27.049 -2.316 5.216 1.00 61.52 84 SER A CA 1
ATOM 1272 C C . SER A 1 84 ? -27.238 -3.750 5.704 1.00 54.43 84 SER A C 1
ATOM 1273 O O . SER A 1 84 ? -27.893 -4.560 5.048 1.00 72.12 84 SER A O 1
ATOM 1281 N N . LYS A 1 85 ? -26.660 -4.055 6.860 1.00 33.42 85 LYS A N 1
ATOM 1282 C CA . LYS A 1 85 ? -26.765 -5.390 7.439 1.00 3.52 85 LYS A CA 1
ATOM 1283 C C . LYS A 1 85 ? -28.210 -5.712 7.806 1.00 2.21 85 LYS A C 1
ATOM 1284 O O . LYS A 1 85 ? -28.649 -6.856 7.691 1.00 0.01 85 LYS A O 1
ATOM 1303 N N . SER A 1 86 ? -28.945 -4.695 8.247 1.00 65.53 86 SER A N 1
ATOM 1304 C CA . SER A 1 86 ? -30.340 -4.872 8.632 1.00 2.43 86 SER A CA 1
ATOM 1305 C C . SER A 1 86 ? -31.178 -5.331 7.443 1.00 31.45 86 SER A C 1
ATOM 1306 O O . SER A 1 86 ? -32.283 -5.847 7.611 1.00 73.32 86 SER A O 1
ATOM 1314 N N . VAL A 1 87 ? -30.644 -5.140 6.241 1.00 21.24 87 VAL A N 1
ATOM 1315 C CA . VAL A 1 87 ? -31.341 -5.536 5.023 1.00 1.43 87 VAL A CA 1
ATOM 1316 C C . VAL A 1 87 ? -31.183 -7.029 4.760 1.00 14.12 87 VAL A C 1
ATOM 1317 O O . VAL A 1 87 ? -32.049 -7.658 4.149 1.00 2.43 87 VAL A O 1
ATOM 1330 N N . LEU A 1 88 ? -30.074 -7.592 5.225 1.00 22.12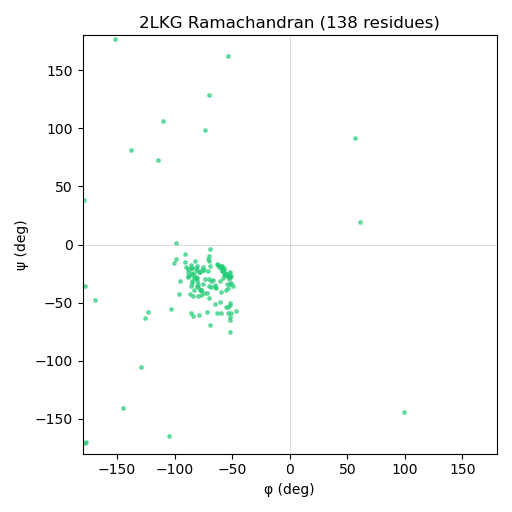 88 LEU A N 1
ATOM 1331 C CA . LEU A 1 88 ? -29.802 -9.013 5.041 1.00 60.50 88 LEU A CA 1
ATOM 1332 C C . LEU A 1 88 ? -30.765 -9.863 5.864 1.00 22.21 88 LEU A C 1
ATOM 1333 O O . LEU A 1 88 ? -31.195 -10.931 5.429 1.00 75.33 88 LEU A O 1
ATOM 1349 N N . LYS A 1 89 ? -31.101 -9.381 7.056 1.00 42.13 89 LYS A N 1
ATOM 1350 C CA . LYS A 1 89 ? -32.016 -10.093 7.940 1.00 62.13 89 LYS A CA 1
ATOM 1351 C C . LYS A 1 89 ? -33.465 -9.865 7.521 1.00 2.11 89 LYS A C 1
ATOM 1352 O O . LYS A 1 89 ? -34.308 -10.751 7.659 1.00 24.41 89 LYS A O 1
ATOM 1371 N N . SER A 1 90 ? -33.747 -8.672 7.008 1.00 1.42 90 SER A N 1
ATOM 1372 C CA . SER A 1 90 ? -35.095 -8.327 6.572 1.00 42.44 90 SER A CA 1
ATOM 1373 C C . SER A 1 90 ? -35.374 -8.884 5.179 1.00 32.02 90 SER A C 1
ATOM 1374 O O . SER A 1 90 ? -36.529 -9.030 4.776 1.00 10.50 90 SER A O 1
ATOM 1382 N N . LEU A 1 91 ? -34.309 -9.194 4.449 1.00 71.34 91 LEU A N 1
ATOM 1383 C CA . LEU A 1 91 ? -34.438 -9.736 3.100 1.00 24.32 91 LEU A CA 1
ATOM 1384 C C . LEU A 1 91 ? -34.987 -11.159 3.135 1.00 4.12 91 LEU A C 1
ATOM 1385 O O . LEU A 1 91 ? -35.895 -11.505 2.379 1.00 65.14 91 LEU A O 1
ATOM 1401 N N . THR A 1 92 ? -34.431 -11.981 4.021 1.00 52.44 92 THR A N 1
ATOM 1402 C CA . THR A 1 92 ? -34.865 -13.365 4.156 1.00 72.35 92 THR A CA 1
ATOM 1403 C C . THR A 1 92 ? -36.371 -13.451 4.374 1.00 55.50 92 THR A C 1
ATOM 1404 O O . THR A 1 92 ? -37.002 -14.449 4.027 1.00 0.34 92 THR A O 1
ATOM 1415 N N . GLU A 1 93 ? -36.942 -12.397 4.950 1.00 1.01 93 GLU A N 1
ATOM 1416 C CA . GLU A 1 93 ? -38.375 -12.354 5.214 1.00 33.52 93 GLU A CA 1
ATOM 1417 C C . GLU A 1 93 ? -39.172 -12.614 3.938 1.00 5.44 93 GLU A C 1
ATOM 1418 O O . GLU A 1 93 ? -40.302 -13.099 3.986 1.00 62.42 93 GLU A O 1
ATOM 1430 N N . LYS A 1 94 ? -38.574 -12.285 2.798 1.00 23.21 94 LYS A N 1
ATOM 1431 C CA . LYS A 1 94 ? -39.224 -12.482 1.508 1.00 35.02 94 LYS A CA 1
ATOM 1432 C C . LYS A 1 94 ? -39.076 -13.926 1.039 1.00 55.22 94 LYS A C 1
ATOM 1433 O O . LYS A 1 94 ? -39.919 -14.439 0.302 1.00 74.22 94 LYS A O 1
ATOM 1452 N N . LEU A 1 95 ? -38.002 -14.576 1.471 1.00 63.23 95 LEU A N 1
ATOM 1453 C CA . LEU A 1 95 ? -37.744 -15.962 1.096 1.00 72.31 95 LEU A CA 1
ATOM 1454 C C . LEU A 1 95 ? -38.513 -16.922 1.998 1.00 32.21 95 LEU A C 1
ATOM 1455 O O . LEU A 1 95 ? -39.043 -17.934 1.538 1.00 13.23 95 LEU A O 1
ATOM 1471 N N . LYS A 1 96 ? -38.572 -16.597 3.285 1.00 21.31 96 LYS A N 1
ATOM 1472 C CA . LYS A 1 96 ? -39.279 -17.428 4.253 1.00 42.21 96 LYS A CA 1
ATOM 1473 C C . LYS A 1 96 ? -40.779 -17.426 3.978 1.00 72.52 96 LYS A C 1
ATOM 1474 O O . LYS A 1 96 ? -41.472 -18.407 4.251 1.00 10.24 96 LYS A O 1
ATOM 1493 N N . LYS A 1 97 ? -41.275 -16.320 3.434 1.00 73.41 97 LYS A N 1
ATOM 1494 C CA . LYS A 1 97 ? -42.693 -16.192 3.119 1.00 51.24 97 LYS A CA 1
ATOM 1495 C C . LYS A 1 97 ? -43.069 -17.073 1.931 1.00 4.15 97 LYS A C 1
ATOM 1496 O O . LYS A 1 97 ? -44.249 -17.281 1.650 1.00 32.23 97 LYS A O 1
ATOM 1515 N N . ILE A 1 98 ? -42.058 -17.588 1.240 1.00 22.40 98 ILE A N 1
ATOM 1516 C CA . ILE A 1 98 ? -42.283 -18.449 0.085 1.00 31.04 98 ILE A CA 1
ATOM 1517 C C . ILE A 1 98 ? -43.237 -19.588 0.427 1.00 73.41 98 ILE A C 1
ATOM 1518 O O . ILE A 1 98 ? -43.890 -20.150 -0.453 1.00 33.55 98 ILE A O 1
ATOM 1534 N N . VAL A 1 99 ? -43.315 -19.924 1.711 1.00 43.41 99 VAL A N 1
ATOM 1535 C CA . VAL A 1 99 ? -44.192 -20.994 2.170 1.00 24.10 99 VAL A CA 1
ATOM 1536 C C . VAL A 1 99 ? -45.640 -20.724 1.779 1.00 51.13 99 VAL A C 1
ATOM 1537 O O . VAL A 1 99 ? -46.463 -21.638 1.741 1.00 15.54 99 VAL A O 1
ATOM 1550 N N . GLU A 1 100 ? -45.943 -19.463 1.487 1.00 13.23 100 GLU A N 1
ATOM 1551 C CA . GLU A 1 100 ? -47.294 -19.073 1.099 1.00 44.32 100 GLU A CA 1
ATOM 1552 C C . GLU A 1 100 ? -47.514 -19.291 -0.395 1.00 52.43 100 GLU A C 1
ATOM 1553 O O . GLU A 1 100 ? -48.652 -19.377 -0.860 1.00 65.05 100 GLU A O 1
ATOM 1565 N N . LEU A 1 101 ? -46.419 -19.378 -1.142 1.00 73.03 101 LEU A N 1
ATOM 1566 C CA . LEU A 1 101 ? -46.491 -19.585 -2.585 1.00 35.55 101 LEU A CA 1
ATOM 1567 C C . LEU A 1 101 ? -46.159 -21.030 -2.944 1.00 44.12 101 LEU A C 1
ATOM 1568 O O . LEU A 1 101 ? -46.945 -21.714 -3.600 1.00 15.33 101 LEU A O 1
ATOM 1584 N N . ILE A 1 102 ? -44.990 -21.488 -2.510 1.00 5.04 102 ILE A N 1
ATOM 1585 C CA . ILE A 1 102 ? -44.555 -22.852 -2.783 1.00 22.10 102 ILE A CA 1
ATOM 1586 C C . ILE A 1 102 ? -43.906 -23.479 -1.554 1.00 33.25 102 ILE A C 1
ATOM 1587 O O . ILE A 1 102 ? -42.683 -23.524 -1.421 1.00 31.11 102 ILE A O 1
ATOM 1603 N N . PRO A 1 103 ? -44.744 -23.977 -0.632 1.00 21.50 103 PRO A N 1
ATOM 1604 C CA . PRO A 1 103 ? -44.275 -24.614 0.602 1.00 1.15 103 PRO A CA 1
ATOM 1605 C C . PRO A 1 103 ? -43.604 -25.959 0.343 1.00 54.42 103 PRO A C 1
ATOM 1606 O O . PRO A 1 103 ? -43.089 -26.594 1.263 1.00 42.34 103 PRO A O 1
ATOM 1617 N N . SER A 1 104 ? -43.615 -26.387 -0.915 1.00 43.35 104 SER A N 1
ATOM 1618 C CA . SER A 1 104 ? -43.010 -27.658 -1.295 1.00 71.13 104 SER A CA 1
ATOM 1619 C C . SER A 1 104 ? -41.490 -27.589 -1.191 1.00 64.23 104 SER A C 1
ATOM 1620 O O . SER A 1 104 ? -40.835 -28.566 -0.825 1.00 0.24 104 SER A O 1
ATOM 1628 N N . THR A 1 105 ? -40.932 -26.427 -1.517 1.00 54.10 105 THR A N 1
ATOM 1629 C CA . THR A 1 105 ? -39.490 -26.229 -1.462 1.00 5.11 105 THR A CA 1
ATOM 1630 C C . THR A 1 105 ? -39.059 -25.701 -0.098 1.00 63.32 105 THR A C 1
ATOM 1631 O O . THR A 1 105 ? -37.877 -25.735 0.246 1.00 34.32 105 THR A O 1
ATOM 1642 N N . SER A 1 106 ? -40.024 -25.214 0.675 1.00 71.22 106 SER A N 1
ATOM 1643 C CA . SER A 1 106 ? -39.744 -24.676 2.001 1.00 64.32 106 SER A CA 1
ATOM 1644 C C . SER A 1 106 ? -38.959 -25.680 2.839 1.00 23.54 106 SER A C 1
ATOM 1645 O O . SER A 1 106 ? -38.251 -25.306 3.775 1.00 73.33 106 SER A O 1
ATOM 1653 N N . SER A 1 107 ? -39.090 -26.958 2.497 1.00 24.21 107 SER A N 1
ATOM 1654 C CA . SER A 1 107 ? -38.396 -28.018 3.220 1.00 34.00 107 SER A CA 1
ATOM 1655 C C . SER A 1 107 ? -36.886 -27.809 3.173 1.00 22.34 107 SER A C 1
ATOM 1656 O O . SER A 1 107 ? -36.145 -28.373 3.979 1.00 52.52 107 SER A O 1
ATOM 1664 N N . ALA A 1 108 ? -36.436 -26.995 2.224 1.00 74.32 108 ALA A N 1
ATOM 1665 C CA . ALA A 1 108 ? -35.015 -26.710 2.072 1.00 11.21 108 ALA A CA 1
ATOM 1666 C C . ALA A 1 108 ? -34.567 -25.623 3.043 1.00 2.21 108 ALA A C 1
ATOM 1667 O O . ALA A 1 108 ? -33.371 -25.418 3.253 1.00 51.14 108 ALA A O 1
ATOM 1674 N N . VAL A 1 109 ? -35.534 -24.927 3.633 1.00 21.54 109 VAL A N 1
ATOM 1675 C CA . VAL A 1 109 ? -35.239 -23.861 4.583 1.00 64.21 109 VAL A CA 1
ATOM 1676 C C . VAL A 1 109 ? -34.186 -24.302 5.594 1.00 11.30 109 VAL A C 1
ATOM 1677 O O . VAL A 1 109 ? -33.131 -23.684 5.738 1.00 22.10 109 VAL A O 1
ATOM 1690 N N . PRO A 1 110 ? -34.477 -25.396 6.312 1.00 35.25 110 PRO A N 1
ATOM 1691 C CA . PRO A 1 110 ? -33.568 -25.945 7.323 1.00 72.22 110 PRO A CA 1
ATOM 1692 C C . PRO A 1 110 ? -32.320 -26.564 6.704 1.00 64.21 110 PRO A C 1
ATOM 1693 O O . PRO A 1 110 ? -31.338 -26.832 7.398 1.00 43.03 110 PRO A O 1
ATOM 1704 N N . LEU A 1 111 ? -32.363 -26.789 5.395 1.00 30.04 111 LEU A N 1
ATOM 1705 C CA . LEU A 1 111 ? -31.234 -27.376 4.682 1.00 31.41 111 LEU A CA 1
ATOM 1706 C C . LEU A 1 111 ? -30.218 -26.307 4.296 1.00 41.43 111 LEU A C 1
ATOM 1707 O O . LEU A 1 111 ? -29.066 -26.345 4.729 1.00 20.51 111 LEU A O 1
ATOM 1723 N N . ILE A 1 112 ? -30.653 -25.352 3.480 1.00 2.13 112 ILE A N 1
ATOM 1724 C CA . ILE A 1 112 ? -29.782 -24.270 3.039 1.00 42.23 112 ILE A CA 1
ATOM 1725 C C . ILE A 1 112 ? -29.592 -23.232 4.140 1.00 33.31 112 ILE A C 1
ATOM 1726 O O . ILE A 1 112 ? -28.618 -22.482 4.139 1.00 3.43 112 ILE A O 1
ATOM 1742 N N . GLY A 1 113 ? -30.531 -23.198 5.081 1.00 53.40 113 GLY A N 1
ATOM 1743 C CA . GLY A 1 113 ? -30.449 -22.250 6.177 1.00 43.22 113 GLY A CA 1
ATOM 1744 C C . GLY A 1 113 ? -29.103 -22.285 6.874 1.00 41.05 113 GLY A C 1
ATOM 1745 O O . GLY A 1 113 ? -28.668 -21.289 7.452 1.00 13.12 113 GLY A O 1
ATOM 1749 N N . LYS A 1 114 ? -28.441 -23.436 6.820 1.00 1.34 114 LYS A N 1
ATOM 1750 C CA . LYS A 1 114 ? -27.137 -23.598 7.451 1.00 25.54 114 LYS A CA 1
ATOM 1751 C C . LYS A 1 114 ? -26.118 -22.634 6.852 1.00 12.22 114 LYS A C 1
ATOM 1752 O O . LYS A 1 114 ? -25.203 -22.177 7.538 1.00 60.42 114 LYS A O 1
ATOM 1771 N N . TYR A 1 115 ? -26.284 -22.327 5.571 1.00 51.44 115 TYR A N 1
ATOM 1772 C CA . TYR A 1 115 ? -25.379 -21.417 4.879 1.00 5.43 115 TYR A CA 1
ATOM 1773 C C . TYR A 1 115 ? -25.799 -19.965 5.090 1.00 71.32 115 TYR A C 1
ATOM 1774 O O . TYR A 1 115 ? -24.962 -19.064 5.122 1.00 13.51 115 TYR A O 1
ATOM 1792 N N . MET A 1 116 ? -27.102 -19.749 5.233 1.00 15.40 116 MET A N 1
ATOM 1793 C CA . MET A 1 116 ? -27.635 -18.407 5.442 1.00 34.45 116 MET A CA 1
ATOM 1794 C C . MET A 1 116 ? -26.921 -17.713 6.598 1.00 51.14 116 MET A C 1
ATOM 1795 O O . MET A 1 116 ? -26.231 -16.712 6.402 1.00 42.31 116 MET A O 1
ATOM 1809 N N . LEU A 1 117 ? -27.091 -18.250 7.801 1.00 53.43 117 LEU A N 1
ATOM 1810 C CA . LEU A 1 117 ? -26.463 -17.681 8.988 1.00 2.11 117 LEU A CA 1
ATOM 1811 C C . LEU A 1 117 ? -24.947 -17.630 8.830 1.00 45.40 117 LEU A C 1
ATOM 1812 O O . LEU A 1 117 ? -24.282 -16.763 9.398 1.00 65.00 117 LEU A O 1
ATOM 1828 N N . PHE A 1 118 ? -24.406 -18.562 8.053 1.00 60.41 118 PHE A N 1
ATOM 1829 C CA . PHE A 1 118 ? -22.968 -18.623 7.818 1.00 0.14 118 PHE A CA 1
ATOM 1830 C C . PHE A 1 118 ? -22.435 -17.270 7.356 1.00 61.12 118 PHE A C 1
ATOM 1831 O O . PHE A 1 118 ? -21.601 -16.656 8.023 1.00 72.51 118 PHE A O 1
ATOM 1848 N N . THR A 1 119 ? -22.922 -16.810 6.207 1.00 21.13 119 THR A N 1
ATOM 1849 C CA . THR A 1 119 ? -22.494 -15.532 5.653 1.00 14.33 119 THR A CA 1
ATOM 1850 C C . THR A 1 119 ? -22.917 -14.375 6.551 1.00 2.52 119 THR A C 1
ATOM 1851 O O . THR A 1 119 ? -22.191 -13.391 6.697 1.00 24.15 119 THR A O 1
ATOM 1862 N N . LYS A 1 120 ? -24.096 -14.498 7.152 1.00 5.20 120 LYS A N 1
ATOM 1863 C CA . LYS A 1 120 ? -24.615 -13.463 8.038 1.00 30.03 120 LYS A CA 1
ATOM 1864 C C . LYS A 1 120 ? -23.615 -13.142 9.144 1.00 0.52 120 LYS A C 1
ATOM 1865 O O . LYS A 1 120 ? -23.513 -11.998 9.587 1.00 31.24 120 LYS A O 1
ATOM 1884 N N . GLU A 1 121 ? -22.879 -14.157 9.584 1.00 64.32 121 GLU A N 1
ATOM 1885 C CA . GLU A 1 121 ? -21.886 -13.981 10.637 1.00 12.25 121 GLU A CA 1
ATOM 1886 C C . GLU A 1 121 ? -20.551 -13.526 10.056 1.00 5.12 121 GLU A C 1
ATOM 1887 O O . GLU A 1 121 ? -19.687 -13.023 10.775 1.00 10.32 121 GLU A O 1
ATOM 1899 N N . PHE A 1 122 ? -20.388 -13.707 8.750 1.00 70.32 122 PHE A N 1
ATOM 1900 C CA . PHE A 1 122 ? -19.158 -13.318 8.071 1.00 4.41 122 PHE A CA 1
ATOM 1901 C C . PHE A 1 122 ? -19.206 -11.850 7.657 1.00 12.22 122 PHE A C 1
ATOM 1902 O O . PHE A 1 122 ? -18.195 -11.149 7.695 1.00 50.42 122 PHE A O 1
ATOM 1919 N N . VAL A 1 123 ? -20.390 -11.392 7.262 1.00 43.54 123 VAL A N 1
ATOM 1920 C CA . VAL A 1 123 ? -20.572 -10.007 6.841 1.00 62.52 123 VAL A CA 1
ATOM 1921 C C . VAL A 1 123 ? -20.163 -9.039 7.945 1.00 64.11 123 VAL A C 1
ATOM 1922 O O . VAL A 1 123 ? -19.839 -7.882 7.680 1.00 41.12 123 VAL A O 1
ATOM 1935 N N . GLU A 1 124 ? -20.179 -9.521 9.184 1.00 73.23 124 GLU A N 1
ATOM 1936 C CA . GLU A 1 124 ? -19.810 -8.697 10.328 1.00 1.14 124 GLU A CA 1
ATOM 1937 C C . GLU A 1 124 ? -18.381 -8.179 10.188 1.00 73.22 124 GLU A C 1
ATOM 1938 O O . GLU A 1 124 ? -18.008 -7.182 10.805 1.00 43.33 124 GLU A O 1
ATOM 1950 N N . SER A 1 125 ? -17.587 -8.865 9.372 1.00 72.20 125 SER A N 1
ATOM 1951 C CA . SER A 1 125 ? -16.198 -8.478 9.153 1.00 34.20 125 SER A CA 1
ATOM 1952 C C . SER A 1 125 ? -16.100 -7.009 8.754 1.00 74.04 125 SER A C 1
ATOM 1953 O O . SER A 1 125 ? -15.107 -6.341 9.041 1.00 32.12 125 SER A O 1
ATOM 1961 N N . SER A 1 126 ? -17.139 -6.513 8.089 1.00 43.53 126 SER A N 1
ATOM 1962 C CA . SER A 1 126 ? -17.169 -5.124 7.646 1.00 53.44 126 SER A CA 1
ATOM 1963 C C . SER A 1 126 ? -16.868 -4.177 8.804 1.00 61.23 126 SER A C 1
ATOM 1964 O O . SER A 1 126 ? -16.014 -3.297 8.694 1.00 63.11 126 SER A O 1
ATOM 1972 N N . ILE A 1 127 ? -17.575 -4.365 9.913 1.00 74.25 127 ILE A N 1
ATOM 1973 C CA . ILE A 1 127 ? -17.383 -3.530 11.091 1.00 14.24 127 ILE A CA 1
ATOM 1974 C C . ILE A 1 127 ? -16.136 -3.946 11.863 1.00 30.43 127 ILE A C 1
ATOM 1975 O O . ILE A 1 127 ? -15.552 -3.150 12.598 1.00 45.44 127 ILE A O 1
ATOM 1991 N N . LYS A 1 128 ? -15.732 -5.200 11.691 1.00 64.22 128 LYS A N 1
ATOM 1992 C CA . LYS A 1 128 ? -14.551 -5.724 12.368 1.00 53.00 128 LYS A CA 1
ATOM 1993 C C . LYS A 1 128 ? -13.288 -5.018 11.884 1.00 75.51 128 LYS A C 1
ATOM 1994 O O . LYS A 1 128 ? -12.490 -4.535 12.687 1.00 22.41 128 LYS A O 1
ATOM 2013 N N . ILE A 1 129 ? -13.116 -4.962 10.568 1.00 45.22 129 ILE A N 1
ATOM 2014 C CA . ILE A 1 129 ? -11.951 -4.313 9.978 1.00 12.31 129 ILE A CA 1
ATOM 2015 C C . ILE A 1 129 ? -11.889 -2.839 10.364 1.00 55.33 129 ILE A C 1
ATOM 2016 O O . ILE A 1 129 ? -10.854 -2.345 10.812 1.00 32.03 129 ILE A O 1
ATOM 2032 N N . THR A 1 130 ? -13.006 -2.139 10.188 1.00 73.14 130 THR A N 1
ATOM 2033 C CA . THR A 1 130 ? -13.080 -0.722 10.518 1.00 52.55 130 THR A CA 1
ATOM 2034 C C . THR A 1 130 ? -12.751 -0.481 11.986 1.00 4.13 130 THR A C 1
ATOM 2035 O O . THR A 1 130 ? -12.357 0.620 12.371 1.00 73.23 130 THR A O 1
ATOM 2046 N N . GLU A 1 131 ? -12.913 -1.518 12.802 1.00 11.11 131 GLU A N 1
ATOM 2047 C CA . GLU A 1 131 ? -12.632 -1.417 14.229 1.00 33.35 131 GLU A CA 1
ATOM 2048 C C . GLU A 1 131 ? -11.174 -1.039 14.472 1.00 61.33 131 GLU A C 1
ATOM 2049 O O . GLU A 1 131 ? -10.814 -0.576 15.553 1.00 11.14 131 GLU A O 1
ATOM 2061 N N . GLU A 1 132 ? -10.340 -1.242 13.457 1.00 43.44 132 GLU A N 1
ATOM 2062 C CA . GLU A 1 132 ? -8.920 -0.923 13.560 1.00 74.40 132 GLU A CA 1
ATOM 2063 C C . GLU A 1 132 ? -8.668 0.548 13.245 1.00 54.33 132 GLU A C 1
ATOM 2064 O O . GLU A 1 132 ? -7.771 1.171 13.812 1.00 41.51 132 GLU A O 1
ATOM 2076 N N . VAL A 1 133 ? -9.467 1.098 12.335 1.00 21.30 133 VAL A N 1
ATOM 2077 C CA . VAL A 1 133 ? -9.332 2.496 11.944 1.00 62.34 133 VAL A CA 1
ATOM 2078 C C . VAL A 1 133 ? -10.155 3.403 12.852 1.00 61.45 133 VAL A C 1
ATOM 2079 O O . VAL A 1 133 ? -9.889 4.600 12.955 1.00 0.50 133 VAL A O 1
ATOM 2092 N N . ILE A 1 134 ? -11.155 2.824 13.508 1.00 63.53 134 ILE A N 1
ATOM 2093 C CA . ILE A 1 134 ? -12.016 3.579 14.409 1.00 43.53 134 ILE A CA 1
ATOM 2094 C C . ILE A 1 134 ? -11.194 4.347 15.439 1.00 73.00 134 ILE A C 1
ATOM 2095 O O . ILE A 1 134 ? -11.617 5.392 15.931 1.00 50.44 134 ILE A O 1
ATOM 2111 N N . ASN A 1 135 ? -10.017 3.821 15.760 1.00 63.21 135 ASN A N 1
ATOM 2112 C CA . ASN A 1 135 ? -9.134 4.457 16.731 1.00 14.22 135 ASN A CA 1
ATOM 2113 C C . ASN A 1 135 ? -8.949 5.937 16.410 1.00 42.02 135 ASN A C 1
ATOM 2114 O O . ASN A 1 135 ? -8.849 6.772 17.309 1.00 14.15 135 ASN A O 1
ATOM 2125 N N . THR A 1 136 ? -8.903 6.256 15.120 1.00 73.22 136 THR A N 1
ATOM 2126 C CA . THR A 1 136 ? -8.729 7.634 14.679 1.00 72.12 136 THR A CA 1
ATOM 2127 C C . THR A 1 136 ? -10.071 8.282 14.358 1.00 11.31 136 THR A C 1
ATOM 2128 O O . THR A 1 136 ? -10.315 9.436 14.714 1.00 74.34 136 THR A O 1
ATOM 2139 N N . HIS A 1 137 ? -10.939 7.534 13.685 1.00 61.33 137 HIS A N 1
ATOM 2140 C CA . HIS A 1 137 ? -12.258 8.036 13.317 1.00 0.20 137 HIS A CA 1
ATOM 2141 C C . HIS A 1 137 ? -13.016 8.523 14.548 1.00 35.11 137 HIS A C 1
ATOM 2142 O O . HIS A 1 137 ? -13.489 9.659 14.590 1.00 40.43 137 HIS A O 1
ATOM 2156 N N . HIS A 1 138 ? -13.130 7.655 15.549 1.00 41.32 138 HIS A N 1
ATOM 2157 C CA . HIS A 1 138 ? -13.831 7.997 16.781 1.00 14.01 138 HIS A CA 1
ATOM 2158 C C . HIS A 1 138 ? -13.279 9.287 17.381 1.00 60.40 138 HIS A C 1
ATOM 2159 O O . HIS A 1 138 ? -14.027 10.224 17.657 1.00 13.32 138 HIS A O 1
ATOM 2173 N N . ARG A 1 139 ? -11.966 9.326 17.580 1.00 24.43 139 ARG A N 1
ATOM 2174 C CA . ARG A 1 139 ? -11.314 10.499 18.149 1.00 3.12 139 ARG A CA 1
ATOM 2175 C C . ARG A 1 139 ? -11.714 11.763 17.394 1.00 43.04 139 ARG A C 1
ATOM 2176 O O . ARG A 1 139 ? -12.507 12.566 17.884 1.00 40.51 139 ARG A O 1
ATOM 2197 N N . SER A 1 140 ? -11.158 11.932 16.198 1.00 55.12 140 SER A N 1
ATOM 2198 C CA . SER A 1 140 ? -11.454 13.100 15.376 1.00 3.02 140 SER A CA 1
ATOM 2199 C C . SER A 1 140 ? -12.708 12.872 14.538 1.00 62.51 140 SER A C 1
ATOM 2200 O O . SER A 1 140 ? -13.799 12.684 15.074 1.00 62.01 140 SER A O 1
ATOM 2208 N N . MET A 1 1 ? 1.329 0.000 0.000 1.00 0.00 1 MET A N 2
ATOM 2209 C CA . MET A 1 1 ? 2.093 -0.001 -1.242 1.00 52.33 1 MET A CA 2
ATOM 2210 C C . MET A 1 1 ? 2.412 1.424 -1.685 1.00 74.33 1 MET A C 2
ATOM 2211 O O . MET A 1 1 ? 3.499 1.697 -2.193 1.00 11.14 1 MET A O 2
ATOM 2225 N N . ALA A 1 2 ? 1.457 2.327 -1.490 1.00 54.12 2 ALA A N 2
ATOM 2226 C CA . ALA A 1 2 ? 1.637 3.723 -1.868 1.00 40.22 2 ALA A CA 2
ATOM 2227 C C . ALA A 1 2 ? 1.731 4.618 -0.637 1.00 33.43 2 ALA A C 2
ATOM 2228 O O . ALA A 1 2 ? 2.732 5.304 -0.430 1.00 51.33 2 ALA A O 2
ATOM 2235 N N . HIS A 1 3 ? 0.681 4.606 0.179 1.00 21.40 3 HIS A N 2
ATOM 2236 C CA . HIS A 1 3 ? 0.645 5.417 1.391 1.00 64.41 3 HIS A CA 2
ATOM 2237 C C . HIS A 1 3 ? 0.103 4.611 2.568 1.00 54.33 3 HIS A C 2
ATOM 2238 O O . HIS A 1 3 ? -0.487 3.546 2.385 1.00 62.43 3 HIS A O 2
ATOM 2252 N N . HIS A 1 4 ? 0.306 5.127 3.776 1.00 41.33 4 HIS A N 2
ATOM 2253 C CA . HIS A 1 4 ? -0.163 4.456 4.983 1.00 61.13 4 HIS A CA 2
ATOM 2254 C C . HIS A 1 4 ? -0.628 5.471 6.023 1.00 61.51 4 HIS A C 2
ATOM 2255 O O . HIS A 1 4 ? -1.667 5.291 6.659 1.00 22.24 4 HIS A O 2
ATOM 2269 N N . HIS A 1 5 ? 0.148 6.536 6.191 1.00 3.53 5 HIS A N 2
ATOM 2270 C CA . HIS A 1 5 ? -0.184 7.580 7.155 1.00 73.22 5 HIS A CA 2
ATOM 2271 C C . HIS A 1 5 ? -0.893 8.745 6.471 1.00 71.02 5 HIS A C 2
ATOM 2272 O O . HIS A 1 5 ? -0.250 9.652 5.941 1.00 22.23 5 HIS A O 2
ATOM 2286 N N . HIS A 1 6 ? -2.222 8.714 6.485 1.00 21.31 6 HIS A N 2
ATOM 2287 C CA . HIS A 1 6 ? -3.018 9.767 5.866 1.00 12.40 6 HIS A CA 2
ATOM 2288 C C . HIS A 1 6 ? -4.509 9.500 6.048 1.00 32.31 6 HIS A C 2
ATOM 2289 O O . HIS A 1 6 ? -4.902 8.567 6.750 1.00 2.55 6 HIS A O 2
ATOM 2303 N N . HIS A 1 7 ? -5.336 10.324 5.412 1.00 64.34 7 HIS A N 2
ATOM 2304 C CA . HIS A 1 7 ? -6.784 10.176 5.504 1.00 63.12 7 HIS A CA 2
ATOM 2305 C C . HIS A 1 7 ? -7.218 8.786 5.047 1.00 11.42 7 HIS A C 2
ATOM 2306 O O . HIS A 1 7 ? -6.400 7.989 4.587 1.00 54.23 7 HIS A O 2
ATOM 2320 N N . HIS A 1 8 ? -8.510 8.503 5.179 1.00 71.43 8 HIS A N 2
ATOM 2321 C CA . HIS A 1 8 ? -9.053 7.209 4.780 1.00 70.21 8 HIS A CA 2
ATOM 2322 C C . HIS A 1 8 ? -9.513 7.238 3.326 1.00 75.14 8 HIS A C 2
ATOM 2323 O O . HIS A 1 8 ? -10.545 7.826 3.003 1.00 72.11 8 HIS A O 2
ATOM 2337 N N . ALA A 1 9 ? -8.741 6.600 2.452 1.00 2.14 9 ALA A N 2
ATOM 2338 C CA . ALA A 1 9 ? -9.070 6.552 1.033 1.00 12.03 9 ALA A CA 2
ATOM 2339 C C . ALA A 1 9 ? -8.136 5.608 0.285 1.00 62.25 9 ALA A C 2
ATOM 2340 O O . ALA A 1 9 ? -8.581 4.776 -0.505 1.00 74.21 9 ALA A O 2
ATOM 2347 N N . MET A 1 10 ? -6.838 5.743 0.537 1.00 11.35 10 MET A N 2
ATOM 2348 C CA . MET A 1 10 ? -5.841 4.901 -0.113 1.00 52.02 10 MET A CA 2
ATOM 2349 C C . MET A 1 10 ? -5.750 3.540 0.569 1.00 32.05 10 MET A C 2
ATOM 2350 O O . MET A 1 10 ? -5.699 2.504 -0.094 1.00 22.04 10 MET A O 2
ATOM 2364 N N . VAL A 1 11 ? -5.731 3.550 1.899 1.00 65.54 11 VAL A N 2
ATOM 2365 C CA . VAL A 1 11 ? -5.647 2.316 2.671 1.00 62.31 11 VAL A CA 2
ATOM 2366 C C . VAL A 1 11 ? -7.035 1.772 2.990 1.00 62.21 11 VAL A C 2
ATOM 2367 O O . VAL A 1 11 ? -7.191 0.595 3.317 1.00 31.01 11 VAL A O 2
ATOM 2380 N N . ILE A 1 12 ? -8.040 2.636 2.892 1.00 64.30 12 ILE A N 2
ATOM 2381 C CA . ILE A 1 12 ? -9.415 2.241 3.169 1.00 52.14 12 ILE A CA 2
ATOM 2382 C C . ILE A 1 12 ? -10.056 1.588 1.949 1.00 65.43 12 ILE A C 2
ATOM 2383 O O . ILE A 1 12 ? -10.947 0.749 2.077 1.00 35.35 12 ILE A O 2
ATOM 2399 N N . ASP A 1 13 ? -9.593 1.976 0.765 1.00 14.14 13 ASP A N 2
ATOM 2400 C CA . ASP A 1 13 ? -10.119 1.426 -0.479 1.00 23.02 13 ASP A CA 2
ATOM 2401 C C . ASP A 1 13 ? -9.399 0.132 -0.847 1.00 52.35 13 ASP A C 2
ATOM 2402 O O . ASP A 1 13 ? -9.905 -0.669 -1.634 1.00 22.21 13 ASP A O 2
ATOM 2411 N N . HIS A 1 14 ? -8.216 -0.065 -0.275 1.00 43.51 14 HIS A N 2
ATOM 2412 C CA . HIS A 1 14 ? -7.426 -1.261 -0.544 1.00 20.01 14 HIS A CA 2
ATOM 2413 C C . HIS A 1 14 ? -7.897 -2.428 0.318 1.00 34.23 14 HIS A C 2
ATOM 2414 O O . HIS A 1 14 ? -8.135 -3.527 -0.184 1.00 53.11 14 HIS A O 2
ATOM 2428 N N . ILE A 1 15 ? -8.029 -2.182 1.617 1.00 33.34 15 ILE A N 2
ATOM 2429 C CA . ILE A 1 15 ? -8.472 -3.213 2.548 1.00 12.33 15 ILE A CA 2
ATOM 2430 C C . ILE A 1 15 ? -9.811 -3.803 2.118 1.00 23.52 15 ILE A C 2
ATOM 2431 O O . ILE A 1 15 ? -10.133 -4.945 2.449 1.00 21.41 15 ILE A O 2
ATOM 2447 N N . LEU A 1 16 ? -10.586 -3.020 1.378 1.00 53.45 16 LEU A N 2
ATOM 2448 C CA . LEU A 1 16 ? -11.890 -3.465 0.899 1.00 34.32 16 LEU A CA 2
ATOM 2449 C C . LEU A 1 16 ? -11.778 -4.806 0.180 1.00 44.42 16 LEU A C 2
ATOM 2450 O O . LEU A 1 16 ? -12.499 -5.753 0.492 1.00 22.23 16 LEU A O 2
ATOM 2466 N N . LYS A 1 17 ? -10.866 -4.879 -0.784 1.00 52.34 17 LYS A N 2
ATOM 2467 C CA . LYS A 1 17 ? -10.655 -6.103 -1.547 1.00 31.40 17 LYS A CA 2
ATOM 2468 C C . LYS A 1 17 ? -10.203 -7.240 -0.636 1.00 60.42 17 LYS A C 2
ATOM 2469 O O . LYS A 1 17 ? -10.304 -8.414 -0.996 1.00 1.10 17 LYS A O 2
ATOM 2488 N N . CYS A 1 18 ? -9.707 -6.885 0.544 1.00 65.34 18 CYS A N 2
ATOM 2489 C CA . CYS A 1 18 ? -9.240 -7.877 1.506 1.00 1.45 18 CYS A CA 2
ATOM 2490 C C . CYS A 1 18 ? -10.415 -8.527 2.229 1.00 23.34 18 CYS A C 2
ATOM 2491 O O . CYS A 1 18 ? -10.401 -9.727 2.504 1.00 23.32 18 CYS A O 2
ATOM 2499 N N . VAL A 1 19 ? -11.431 -7.727 2.537 1.00 44.13 19 VAL A N 2
ATOM 2500 C CA . VAL A 1 19 ? -12.614 -8.224 3.229 1.00 64.34 19 VAL A CA 2
ATOM 2501 C C . VAL A 1 19 ? -13.648 -8.749 2.240 1.00 74.51 19 VAL A C 2
ATOM 2502 O O . VAL A 1 19 ? -14.437 -9.638 2.563 1.00 14.45 19 VAL A O 2
ATOM 2515 N N . PHE A 1 20 ? -13.639 -8.195 1.032 1.00 34.02 20 PHE A N 2
ATOM 2516 C CA . PHE A 1 20 ? -14.578 -8.607 -0.005 1.00 61.01 20 PHE A CA 2
ATOM 2517 C C . PHE A 1 20 ? -14.104 -9.885 -0.691 1.00 43.22 20 PHE A C 2
ATOM 2518 O O . PHE A 1 20 ? -14.886 -10.583 -1.335 1.00 73.45 20 PHE A O 2
ATOM 2535 N N . ASP A 1 21 ? -12.817 -10.183 -0.548 1.00 71.23 21 ASP A N 2
ATOM 2536 C CA . ASP A 1 21 ? -12.237 -11.377 -1.153 1.00 52.43 21 ASP A CA 2
ATOM 2537 C C . ASP A 1 21 ? -12.673 -12.632 -0.404 1.00 71.14 21 ASP A C 2
ATOM 2538 O O . ASP A 1 21 ? -13.040 -13.637 -1.015 1.00 4.34 21 ASP A O 2
ATOM 2547 N N . LYS A 1 22 ? -12.630 -12.568 0.922 1.00 21.51 22 LYS A N 2
ATOM 2548 C CA . LYS A 1 22 ? -13.020 -13.699 1.756 1.00 71.10 22 LYS A CA 2
ATOM 2549 C C . LYS A 1 22 ? -14.467 -14.101 1.486 1.00 3.51 22 LYS A C 2
ATOM 2550 O O . LYS A 1 22 ? -14.791 -15.287 1.429 1.00 21.14 22 LYS A O 2
ATOM 2569 N N . ILE A 1 23 ? -15.331 -13.105 1.319 1.00 22.12 23 ILE A N 2
ATOM 2570 C CA . ILE A 1 23 ? -16.742 -13.356 1.053 1.00 42.43 23 ILE A CA 2
ATOM 2571 C C . ILE A 1 23 ? -16.918 -14.322 -0.114 1.00 2.21 23 ILE A C 2
ATOM 2572 O O . ILE A 1 23 ? -17.821 -15.160 -0.109 1.00 4.45 23 ILE A O 2
ATOM 2588 N N . CYS A 1 24 ? -16.049 -14.200 -1.111 1.00 71.54 24 CYS A N 2
ATOM 2589 C CA . CYS A 1 24 ? -16.107 -15.064 -2.285 1.00 74.24 24 CYS A CA 2
ATOM 2590 C C . CYS A 1 24 ? -15.449 -16.410 -2.003 1.00 64.52 24 CYS A C 2
ATOM 2591 O O . CYS A 1 24 ? -15.780 -17.419 -2.626 1.00 70.25 24 CYS A O 2
ATOM 2599 N N . LYS A 1 25 ? -14.512 -16.419 -1.061 1.00 33.05 25 LYS A N 2
ATOM 2600 C CA . LYS A 1 25 ? -13.805 -17.641 -0.695 1.00 13.43 25 LYS A CA 2
ATOM 2601 C C . LYS A 1 25 ? -14.780 -18.710 -0.214 1.00 35.34 25 LYS A C 2
ATOM 2602 O O . LYS A 1 25 ? -14.854 -19.798 -0.785 1.00 70.43 25 LYS A O 2
ATOM 2621 N N . ILE A 1 26 ? -15.527 -18.393 0.839 1.00 74.34 26 ILE A N 2
ATOM 2622 C CA . ILE A 1 26 ? -16.500 -19.327 1.394 1.00 43.34 26 ILE A CA 2
ATOM 2623 C C . ILE A 1 26 ? -17.805 -19.294 0.606 1.00 62.34 26 ILE A C 2
ATOM 2624 O O . ILE A 1 26 ? -18.601 -20.230 0.664 1.00 62.52 26 ILE A O 2
ATOM 2640 N N . GLY A 1 27 ? -18.017 -18.209 -0.133 1.00 70.33 27 GLY A N 2
ATOM 2641 C CA . GLY A 1 27 ? -19.226 -18.076 -0.925 1.00 12.44 27 GLY A CA 2
ATOM 2642 C C . GLY A 1 27 ? -19.217 -18.965 -2.152 1.00 51.21 27 GLY A C 2
ATOM 2643 O O . GLY A 1 27 ? -20.198 -19.652 -2.438 1.00 20.40 27 GLY A O 2
ATOM 2647 N N . THR A 1 28 ? -18.106 -18.951 -2.883 1.00 34.43 28 THR A N 2
ATOM 2648 C CA . THR A 1 28 ? -17.975 -19.760 -4.088 1.00 24.01 28 THR A CA 2
ATOM 2649 C C . THR A 1 28 ? -18.323 -21.218 -3.812 1.00 62.35 28 THR A C 2
ATOM 2650 O O . THR A 1 28 ? -19.001 -21.865 -4.610 1.00 44.24 28 THR A O 2
ATOM 2661 N N . GLU A 1 29 ? -17.855 -21.730 -2.678 1.00 12.41 29 GLU A N 2
ATOM 2662 C CA . GLU A 1 29 ? -18.119 -23.113 -2.298 1.00 44.44 29 GLU A CA 2
ATOM 2663 C C . GLU A 1 29 ? -19.556 -23.280 -1.815 1.00 12.22 29 GLU A C 2
ATOM 2664 O O . GLU A 1 29 ? -20.119 -24.373 -1.873 1.00 60.02 29 GLU A O 2
ATOM 2676 N N . SER A 1 30 ? -20.144 -22.188 -1.337 1.00 12.24 30 SER A N 2
ATOM 2677 C CA . SER A 1 30 ? -21.514 -22.213 -0.838 1.00 75.44 30 SER A CA 2
ATOM 2678 C C . SER A 1 30 ? -22.512 -22.106 -1.988 1.00 33.44 30 SER A C 2
ATOM 2679 O O . SER A 1 30 ? -23.679 -22.474 -1.848 1.00 61.24 30 SER A O 2
ATOM 2687 N N . VAL A 1 31 ? -22.045 -21.600 -3.124 1.00 4.51 31 VAL A N 2
ATOM 2688 C CA . VAL A 1 31 ? -22.894 -21.444 -4.299 1.00 31.33 31 VAL A CA 2
ATOM 2689 C C . VAL A 1 31 ? -23.325 -22.800 -4.848 1.00 44.44 31 VAL A C 2
ATOM 2690 O O . VAL A 1 31 ? -24.312 -22.900 -5.575 1.00 54.43 31 VAL A O 2
ATOM 2703 N N . GLU A 1 32 ? -22.576 -23.840 -4.495 1.00 74.23 32 GLU A N 2
ATOM 2704 C CA . GLU A 1 32 ? -22.881 -25.190 -4.954 1.00 74.23 32 GLU A CA 2
ATOM 2705 C C . GLU A 1 32 ? -23.883 -25.868 -4.024 1.00 22.15 32 GLU A C 2
ATOM 2706 O O . GLU A 1 32 ? -24.946 -26.313 -4.456 1.00 43.30 32 GLU A O 2
ATOM 2718 N N . ALA A 1 33 ? -23.535 -25.943 -2.743 1.00 65.42 33 ALA A N 2
ATOM 2719 C CA . ALA A 1 33 ? -24.402 -26.565 -1.751 1.00 33.12 33 ALA A CA 2
ATOM 2720 C C . ALA A 1 33 ? -25.779 -25.909 -1.737 1.00 2.11 33 ALA A C 2
ATOM 2721 O O . ALA A 1 33 ? -26.762 -26.514 -1.311 1.00 64.35 33 ALA A O 2
ATOM 2728 N N . GLY A 1 34 ? -25.842 -24.666 -2.205 1.00 3.11 34 GLY A N 2
ATOM 2729 C CA . GLY A 1 34 ? -27.102 -23.948 -2.236 1.00 75.04 34 GLY A CA 2
ATOM 2730 C C . GLY A 1 34 ? -28.028 -24.449 -3.327 1.00 61.23 34 GLY A C 2
ATOM 2731 O O . GLY A 1 34 ? -29.235 -24.574 -3.118 1.00 43.30 34 GLY A O 2
ATOM 2735 N N . ARG A 1 35 ? -27.462 -24.736 -4.495 1.00 55.13 35 ARG A N 2
ATOM 2736 C CA . ARG A 1 35 ? -28.246 -25.223 -5.624 1.00 62.32 35 ARG A CA 2
ATOM 2737 C C . ARG A 1 35 ? -28.352 -26.745 -5.596 1.00 30.25 35 ARG A C 2
ATOM 2738 O O . ARG A 1 35 ? -29.268 -27.326 -6.180 1.00 41.51 35 ARG A O 2
ATOM 2759 N N . LEU A 1 36 ? -27.410 -27.386 -4.913 1.00 2.03 36 LEU A N 2
ATOM 2760 C CA . LEU A 1 36 ? -27.396 -28.841 -4.808 1.00 15.00 36 LEU A CA 2
ATOM 2761 C C . LEU A 1 36 ? -28.416 -29.322 -3.780 1.00 64.22 36 LEU A C 2
ATOM 2762 O O . LEU A 1 36 ? -29.044 -30.367 -3.956 1.00 44.35 36 LEU A O 2
ATOM 2778 N N . ILE A 1 37 ? -28.576 -28.553 -2.709 1.00 22.24 37 ILE A N 2
ATOM 2779 C CA . ILE A 1 37 ? -29.521 -28.900 -1.655 1.00 13.43 37 ILE A CA 2
ATOM 2780 C C . ILE A 1 37 ? -30.959 -28.683 -2.113 1.00 74.24 37 ILE A C 2
ATOM 2781 O O . ILE A 1 37 ? -31.846 -29.479 -1.805 1.00 24.03 37 ILE A O 2
ATOM 2797 N N . GLU A 1 38 ? -31.182 -27.602 -2.854 1.00 13.45 38 GLU A N 2
ATOM 2798 C CA . GLU A 1 38 ? -32.513 -27.282 -3.356 1.00 14.32 38 GLU A CA 2
ATOM 2799 C C . GLU A 1 38 ? -32.919 -28.241 -4.471 1.00 33.22 38 GLU A C 2
ATOM 2800 O O . GLU A 1 38 ? -34.038 -28.757 -4.485 1.00 23.21 38 GLU A O 2
ATOM 2812 N N . LEU A 1 39 ? -32.003 -28.475 -5.404 1.00 75.31 39 LEU A N 2
ATOM 2813 C CA . LEU A 1 39 ? -32.265 -29.373 -6.524 1.00 42.54 39 LEU A CA 2
ATOM 2814 C C . LEU A 1 39 ? -32.786 -30.719 -6.033 1.00 65.53 39 LEU A C 2
ATOM 2815 O O . LEU A 1 39 ? -33.750 -31.258 -6.575 1.00 73.45 39 LEU A O 2
ATOM 2831 N N . SER A 1 40 ? -32.141 -31.257 -5.002 1.00 54.12 40 SER A N 2
ATOM 2832 C CA . SER A 1 40 ? -32.539 -32.542 -4.438 1.00 45.25 40 SER A CA 2
ATOM 2833 C C . SER A 1 40 ? -34.013 -32.531 -4.048 1.00 74.34 40 SER A C 2
ATOM 2834 O O . SER A 1 40 ? -34.708 -33.539 -4.180 1.00 42.23 40 SER A O 2
ATOM 2842 N N . GLN A 1 41 ? -34.484 -31.385 -3.568 1.00 3.04 41 GLN A N 2
ATOM 2843 C CA . GLN A 1 41 ? -35.876 -31.243 -3.157 1.00 43.03 41 GLN A CA 2
ATOM 2844 C C . GLN A 1 41 ? -36.816 -31.470 -4.336 1.00 75.40 41 GLN A C 2
ATOM 2845 O O . GLN A 1 41 ? -37.896 -32.039 -4.179 1.00 71.50 41 GLN A O 2
ATOM 2859 N N . GLU A 1 42 ? -36.399 -31.021 -5.516 1.00 22.45 42 GLU A N 2
ATOM 2860 C CA . GLU A 1 42 ? -37.206 -31.176 -6.720 1.00 41.52 42 GLU A CA 2
ATOM 2861 C C . GLU A 1 42 ? -36.492 -30.585 -7.933 1.00 22.13 42 GLU A C 2
ATOM 2862 O O . GLU A 1 42 ? -36.607 -31.098 -9.045 1.00 51.41 42 GLU A O 2
ATOM 2874 N N . GLY A 1 43 ? -35.754 -29.502 -7.708 1.00 65.22 43 GLY A N 2
ATOM 2875 C CA . GLY A 1 43 ? -35.032 -28.859 -8.791 1.00 11.24 43 GLY A CA 2
ATOM 2876 C C . GLY A 1 43 ? -35.955 -28.347 -9.879 1.00 20.12 43 GLY A C 2
ATOM 2877 O O . GLY A 1 43 ? -35.514 -28.052 -10.989 1.00 21.32 43 GLY A O 2
ATOM 2881 N N . GLY A 1 44 ? -37.242 -28.243 -9.561 1.00 1.41 44 GLY A N 2
ATOM 2882 C CA . GLY A 1 44 ? -38.209 -27.765 -10.531 1.00 53.42 44 GLY A CA 2
ATOM 2883 C C . GLY A 1 44 ? -38.808 -26.427 -10.143 1.00 20.32 44 GLY A C 2
ATOM 2884 O O . GLY A 1 44 ? -38.638 -25.434 -10.849 1.00 24.41 44 GLY A O 2
ATOM 2888 N N . GLY A 1 45 ? -39.514 -26.401 -9.016 1.00 64.21 45 GLY A N 2
ATOM 2889 C CA . GLY A 1 45 ? -40.131 -25.171 -8.556 1.00 21.13 45 GLY A CA 2
ATOM 2890 C C . GLY A 1 45 ? -41.046 -24.557 -9.596 1.00 52.03 45 GLY A C 2
ATOM 2891 O O . GLY A 1 45 ? -41.866 -25.249 -10.198 1.00 62.24 45 GLY A O 2
ATOM 2895 N N . GLY A 1 46 ? -40.908 -23.252 -9.808 1.00 2.53 46 GLY A N 2
ATOM 2896 C CA . GLY A 1 46 ? -41.737 -22.566 -10.782 1.00 1.25 46 GLY A CA 2
ATOM 2897 C C . GLY A 1 46 ? -41.010 -22.316 -12.088 1.00 53.41 46 GLY A C 2
ATOM 2898 O O . GLY A 1 46 ? -41.193 -23.049 -13.059 1.00 34.14 46 GLY A O 2
ATOM 2902 N N . GLY A 1 47 ? -40.183 -21.275 -12.114 1.00 15.40 47 GLY A N 2
ATOM 2903 C CA . GLY A 1 47 ? -39.441 -20.947 -13.317 1.00 3.11 47 GLY A CA 2
ATOM 2904 C C . GLY A 1 47 ? -38.181 -21.777 -13.465 1.00 1.25 47 GLY A C 2
ATOM 2905 O O . GLY A 1 47 ? -38.182 -22.975 -13.185 1.00 0.21 47 GLY A O 2
ATOM 2909 N N . GLY A 1 48 ? -37.102 -21.138 -13.907 1.00 62.43 48 GLY A N 2
ATOM 2910 C CA . GLY A 1 48 ? -35.845 -21.842 -14.086 1.00 1.42 48 GLY A CA 2
ATOM 2911 C C . GLY A 1 48 ? -34.969 -21.786 -12.850 1.00 31.41 48 GLY A C 2
ATOM 2912 O O . GLY A 1 48 ? -35.338 -21.210 -11.826 1.00 75.43 48 GLY A O 2
ATOM 2916 N N . PRO A 1 49 ? -33.779 -22.398 -12.936 1.00 24.23 49 PRO A N 2
ATOM 2917 C CA . PRO A 1 49 ? -32.824 -22.431 -11.824 1.00 65.21 49 PRO A CA 2
ATOM 2918 C C . PRO A 1 49 ? -32.210 -21.063 -11.546 1.00 33.11 49 PRO A C 2
ATOM 2919 O O . PRO A 1 49 ? -31.544 -20.865 -10.529 1.00 34.12 49 PRO A O 2
ATOM 2930 N N . LEU A 1 50 ? -32.439 -20.122 -12.455 1.00 2.31 50 LEU A N 2
ATOM 2931 C CA . LEU A 1 50 ? -31.909 -18.771 -12.307 1.00 10.41 50 LEU A CA 2
ATOM 2932 C C . LEU A 1 50 ? -32.773 -17.948 -11.356 1.00 41.04 50 LEU A C 2
ATOM 2933 O O . LEU A 1 50 ? -32.315 -16.958 -10.785 1.00 34.12 50 LEU A O 2
ATOM 2949 N N . TYR A 1 51 ? -34.023 -18.365 -11.191 1.00 30.34 51 TYR A N 2
ATOM 2950 C CA . TYR A 1 51 ? -34.951 -17.667 -10.309 1.00 73.22 51 TYR A CA 2
ATOM 2951 C C . TYR A 1 51 ? -34.360 -17.506 -8.912 1.00 63.32 51 TYR A C 2
ATOM 2952 O O . TYR A 1 51 ? -34.632 -16.526 -8.219 1.00 43.31 51 TYR A O 2
ATOM 2970 N N . PHE A 1 52 ? -33.548 -18.477 -8.505 1.00 41.53 52 PHE A N 2
ATOM 2971 C CA . PHE A 1 52 ? -32.917 -18.444 -7.191 1.00 63.41 52 PHE A CA 2
ATOM 2972 C C . PHE A 1 52 ? -31.970 -17.254 -7.071 1.00 52.42 52 PHE A C 2
ATOM 2973 O O . PHE A 1 52 ? -32.107 -16.425 -6.171 1.00 35.10 52 PHE A O 2
ATOM 2990 N N . VAL A 1 53 ? -31.009 -17.175 -7.986 1.00 24.24 53 VAL A N 2
ATOM 2991 C CA . VAL A 1 53 ? -30.039 -16.086 -7.984 1.00 22.52 53 VAL A CA 2
ATOM 2992 C C . VAL A 1 53 ? -30.704 -14.757 -8.322 1.00 33.21 53 VAL A C 2
ATOM 2993 O O . VAL A 1 53 ? -30.289 -13.703 -7.841 1.00 14.32 53 VAL A O 2
ATOM 3006 N N . VAL A 1 54 ? -31.740 -14.815 -9.153 1.00 12.30 54 VAL A N 2
ATOM 3007 C CA . VAL A 1 54 ? -32.465 -13.615 -9.555 1.00 33.41 54 VAL A CA 2
ATOM 3008 C C . VAL A 1 54 ? -33.302 -13.068 -8.404 1.00 40.52 54 VAL A C 2
ATOM 3009 O O . VAL A 1 54 ? -33.454 -11.856 -8.256 1.00 51.21 54 VAL A O 2
ATOM 3022 N N . ASN A 1 55 ? -33.842 -13.969 -7.591 1.00 74.31 55 ASN A N 2
ATOM 3023 C CA . ASN A 1 55 ? -34.665 -13.576 -6.452 1.00 65.43 55 ASN A CA 2
ATOM 3024 C C . ASN A 1 55 ? -33.800 -13.306 -5.225 1.00 1.32 55 ASN A C 2
ATOM 3025 O O . ASN A 1 55 ? -34.192 -12.559 -4.328 1.00 51.22 55 ASN A O 2
ATOM 3036 N N . VAL A 1 56 ? -32.620 -13.918 -5.192 1.00 14.12 56 VAL A N 2
ATOM 3037 C CA . VAL A 1 56 ? -31.699 -13.742 -4.076 1.00 22.12 56 VAL A CA 2
ATOM 3038 C C . VAL A 1 56 ? -30.832 -12.503 -4.269 1.00 13.35 56 VAL A C 2
ATOM 3039 O O . VAL A 1 56 ? -30.645 -11.714 -3.342 1.00 24.13 56 VAL A O 2
ATOM 3052 N N . ILE A 1 57 ? -30.307 -12.337 -5.478 1.00 30.13 57 ILE A N 2
ATOM 3053 C CA . ILE A 1 57 ? -29.462 -11.192 -5.793 1.00 25.35 57 ILE A CA 2
ATOM 3054 C C . ILE A 1 57 ? -30.292 -9.924 -5.954 1.00 41.44 57 ILE A C 2
ATOM 3055 O O . ILE A 1 57 ? -29.781 -8.814 -5.810 1.00 10.43 57 ILE A O 2
ATOM 3071 N N . GLU A 1 58 ? -31.575 -10.097 -6.254 1.00 35.11 58 GLU A N 2
ATOM 3072 C CA . GLU A 1 58 ? -32.477 -8.965 -6.434 1.00 62.12 58 GLU A CA 2
ATOM 3073 C C . GLU A 1 58 ? -32.394 -8.010 -5.247 1.00 55.43 58 GLU A C 2
ATOM 3074 O O . GLU A 1 58 ? -32.044 -6.837 -5.385 1.00 21.42 58 GLU A O 2
ATOM 3086 N N . PRO A 1 59 ? -32.726 -8.521 -4.052 1.00 62.04 59 PRO A N 2
ATOM 3087 C CA . PRO A 1 59 ? -32.698 -7.731 -2.818 1.00 23.11 59 PRO A CA 2
ATOM 3088 C C . PRO A 1 59 ? -31.278 -7.383 -2.385 1.00 23.14 59 PRO A C 2
ATOM 3089 O O . PRO A 1 59 ? -31.046 -6.347 -1.760 1.00 24.53 59 PRO A O 2
ATOM 3100 N N . CYS A 1 60 ? -30.332 -8.253 -2.720 1.00 62.14 60 CYS A N 2
ATOM 3101 C CA . CYS A 1 60 ? -28.934 -8.037 -2.366 1.00 25.35 60 CYS A CA 2
ATOM 3102 C C . CYS A 1 60 ? -28.369 -6.822 -3.094 1.00 71.01 60 CYS A C 2
ATOM 3103 O O . CYS A 1 60 ? -27.453 -6.161 -2.604 1.00 52.34 60 CYS A O 2
ATOM 3111 N N . LYS A 1 61 ? -28.920 -6.534 -4.268 1.00 54.21 61 LYS A N 2
ATOM 3112 C CA . LYS A 1 61 ? -28.473 -5.398 -5.066 1.00 61.40 61 LYS A CA 2
ATOM 3113 C C . LYS A 1 61 ? -28.585 -4.099 -4.274 1.00 64.45 61 LYS A C 2
ATOM 3114 O O . LYS A 1 61 ? -27.601 -3.379 -4.101 1.00 31.32 61 LYS A O 2
ATOM 3133 N N . LYS A 1 62 ? -29.788 -3.806 -3.795 1.00 55.31 62 LYS A N 2
ATOM 3134 C CA . LYS A 1 62 ? -30.029 -2.595 -3.019 1.00 51.22 62 LYS A CA 2
ATOM 3135 C C . LYS A 1 62 ? -29.085 -2.518 -1.824 1.00 20.03 62 LYS A C 2
ATOM 3136 O O . LYS A 1 62 ? -28.764 -1.431 -1.342 1.00 62.24 62 LYS A O 2
ATOM 3155 N N . PHE A 1 63 ? -28.642 -3.678 -1.350 1.00 13.14 63 PHE A N 2
ATOM 3156 C CA . PHE A 1 63 ? -27.734 -3.742 -0.211 1.00 0.44 63 PHE A CA 2
ATOM 3157 C C . PHE A 1 63 ? -26.285 -3.578 -0.661 1.00 31.44 63 PHE A C 2
ATOM 3158 O O . PHE A 1 63 ? -25.427 -3.154 0.114 1.00 55.34 63 PHE A O 2
ATOM 3175 N N . SER A 1 64 ? -26.020 -3.920 -1.918 1.00 11.34 64 SER A N 2
ATOM 3176 C CA . SER A 1 64 ? -24.675 -3.816 -2.471 1.00 2.25 64 SER A CA 2
ATOM 3177 C C . SER A 1 64 ? -24.137 -2.395 -2.328 1.00 72.11 64 SER A C 2
ATOM 3178 O O . SER A 1 64 ? -22.969 -2.193 -1.998 1.00 12.12 64 SER A O 2
ATOM 3186 N N . GLU A 1 65 ? -24.999 -1.415 -2.580 1.00 50.21 65 GLU A N 2
ATOM 3187 C CA . GLU A 1 65 ? -24.611 -0.013 -2.481 1.00 4.20 65 GLU A CA 2
ATOM 3188 C C . GLU A 1 65 ? -24.075 0.306 -1.088 1.00 14.30 65 GLU A C 2
ATOM 3189 O O . GLU A 1 65 ? -23.247 1.202 -0.919 1.00 24.21 65 GLU A O 2
ATOM 3201 N N . LEU A 1 66 ? -24.555 -0.432 -0.093 1.00 52.31 66 LEU A N 2
ATOM 3202 C CA . LEU A 1 66 ? -24.126 -0.228 1.286 1.00 33.13 66 LEU A CA 2
ATOM 3203 C C . LEU A 1 66 ? -22.690 -0.700 1.485 1.00 25.21 66 LEU A C 2
ATOM 3204 O O . LEU A 1 66 ? -21.901 -0.052 2.174 1.00 44.15 66 LEU A O 2
ATOM 3220 N N . THR A 1 67 ? -22.355 -1.833 0.876 1.00 64.42 67 THR A N 2
ATOM 3221 C CA . THR A 1 67 ? -21.013 -2.392 0.985 1.00 60.12 67 THR A CA 2
ATOM 3222 C C . THR A 1 67 ? -19.974 -1.448 0.391 1.00 52.24 67 THR A C 2
ATOM 3223 O O . THR A 1 67 ? -18.787 -1.544 0.697 1.00 4.41 67 THR A O 2
ATOM 3234 N N . GLY A 1 68 ? -20.430 -0.534 -0.461 1.00 61.34 68 GLY A N 2
ATOM 3235 C CA . GLY A 1 68 ? -19.526 0.415 -1.085 1.00 33.04 68 GLY A CA 2
ATOM 3236 C C . GLY A 1 68 ? -19.543 1.767 -0.399 1.00 62.13 68 GLY A C 2
ATOM 3237 O O . GLY A 1 68 ? -18.667 2.601 -0.633 1.00 25.52 68 GLY A O 2
ATOM 3241 N N . LEU A 1 69 ? -20.542 1.987 0.448 1.00 72.32 69 LEU A N 2
ATOM 3242 C CA . LEU A 1 69 ? -20.670 3.248 1.169 1.00 55.42 69 LEU A CA 2
ATOM 3243 C C . LEU A 1 69 ? -19.955 3.182 2.514 1.00 23.02 69 LEU A C 2
ATOM 3244 O O . LEU A 1 69 ? -19.821 4.190 3.209 1.00 60.44 69 LEU A O 2
ATOM 3260 N N . VAL A 1 70 ? -19.494 1.988 2.875 1.00 12.44 70 VAL A N 2
ATOM 3261 C CA . VAL A 1 70 ? -18.789 1.791 4.136 1.00 63.31 70 VAL A CA 2
ATOM 3262 C C . VAL A 1 70 ? -17.279 1.875 3.940 1.00 72.21 70 VAL A C 2
ATOM 3263 O O . VAL A 1 70 ? -16.549 2.306 4.833 1.00 54.43 70 VAL A O 2
ATOM 3276 N N . PHE A 1 71 ? -16.817 1.460 2.765 1.00 24.23 71 PHE A N 2
ATOM 3277 C CA . PHE A 1 71 ? -15.393 1.487 2.451 1.00 2.42 71 PHE A CA 2
ATOM 3278 C C . PHE A 1 71 ? -15.043 2.720 1.622 1.00 24.25 71 PHE A C 2
ATOM 3279 O O . PHE A 1 71 ? -13.890 2.915 1.237 1.00 63.35 71 PHE A O 2
ATOM 3296 N N . TYR A 1 72 ? -16.045 3.548 1.352 1.00 13.04 72 TYR A N 2
ATOM 3297 C CA . TYR A 1 72 ? -15.845 4.760 0.567 1.00 51.11 72 TYR A CA 2
ATOM 3298 C C . TYR A 1 72 ? -16.186 6.002 1.385 1.00 21.11 72 TYR A C 2
ATOM 3299 O O . TYR A 1 72 ? -15.341 6.873 1.595 1.00 24.01 72 TYR A O 2
ATOM 3317 N N . LEU A 1 73 ? -17.430 6.076 1.845 1.00 22.02 73 LEU A N 2
ATOM 3318 C CA . LEU A 1 73 ? -17.885 7.210 2.642 1.00 44.32 73 LEU A CA 2
ATOM 3319 C C . LEU A 1 73 ? -18.846 6.757 3.736 1.00 72.13 73 LEU A C 2
ATOM 3320 O O . LEU A 1 73 ? -20.059 6.952 3.650 1.00 22.23 73 LEU A O 2
ATOM 3336 N N . PRO A 1 74 ? -18.294 6.139 4.790 1.00 30.04 74 PRO A N 2
ATOM 3337 C CA . PRO A 1 74 ? -19.084 5.648 5.923 1.00 74.30 74 PRO A CA 2
ATOM 3338 C C . PRO A 1 74 ? -19.659 6.782 6.764 1.00 11.24 74 PRO A C 2
ATOM 3339 O O . PRO A 1 74 ? -18.938 7.694 7.173 1.00 74.45 74 PRO A O 2
ATOM 3350 N N . THR A 1 75 ? -20.962 6.721 7.022 1.00 60.14 75 THR A N 2
ATOM 3351 C CA . THR A 1 75 ? -21.634 7.743 7.814 1.00 45.31 75 THR A CA 2
ATOM 3352 C C . THR A 1 75 ? -21.017 7.856 9.203 1.00 23.53 75 THR A C 2
ATOM 3353 O O . THR A 1 75 ? -21.154 8.879 9.873 1.00 14.22 75 THR A O 2
ATOM 3364 N N . ASP A 1 76 ? -20.336 6.798 9.630 1.00 30.34 76 ASP A N 2
ATOM 3365 C CA . ASP A 1 76 ? -19.696 6.778 10.941 1.00 41.44 76 ASP A CA 2
ATOM 3366 C C . ASP A 1 76 ? -18.914 5.484 11.144 1.00 0.43 76 ASP A C 2
ATOM 3367 O O . ASP A 1 76 ? -18.764 4.686 10.220 1.00 71.05 76 ASP A O 2
ATOM 3376 N N . SER A 1 77 ? -18.417 5.285 12.361 1.00 62.33 77 SER A N 2
ATOM 3377 C CA . SER A 1 77 ? -17.646 4.090 12.685 1.00 43.14 77 SER A CA 2
ATOM 3378 C C . SER A 1 77 ? -18.496 2.834 12.522 1.00 33.04 77 SER A C 2
ATOM 3379 O O . SER A 1 77 ? -17.974 1.724 12.437 1.00 63.43 77 SER A O 2
ATOM 3387 N N . GLY A 1 78 ? -19.812 3.019 12.481 1.00 14.11 78 GLY A N 2
ATOM 3388 C CA . GLY A 1 78 ? -20.716 1.893 12.330 1.00 45.34 78 GLY A CA 2
ATOM 3389 C C . GLY A 1 78 ? -22.134 2.326 12.014 1.00 65.13 78 GLY A C 2
ATOM 3390 O O . GLY A 1 78 ? -23.092 1.645 12.376 1.00 22.42 78 GLY A O 2
ATOM 3394 N N . GLU A 1 79 ? -22.267 3.463 11.337 1.00 31.35 79 GLU A N 2
ATOM 3395 C CA . GLU A 1 79 ? -23.579 3.986 10.976 1.00 72.34 79 GLU A CA 2
ATOM 3396 C C . GLU A 1 79 ? -24.077 3.357 9.677 1.00 24.44 79 GLU A C 2
ATOM 3397 O O . GLU A 1 79 ? -25.230 2.936 9.579 1.00 24.14 79 GLU A O 2
ATOM 3409 N N . LYS A 1 80 ? -23.199 3.296 8.682 1.00 43.22 80 LYS A N 2
ATOM 3410 C CA . LYS A 1 80 ? -23.546 2.718 7.389 1.00 41.41 80 LYS A CA 2
ATOM 3411 C C . LYS A 1 80 ? -23.528 1.194 7.452 1.00 53.54 80 LYS A C 2
ATOM 3412 O O . LYS A 1 80 ? -24.316 0.527 6.782 1.00 53.51 80 LYS A O 2
ATOM 3431 N N . MET A 1 81 ? -22.626 0.650 8.261 1.00 5.52 81 MET A N 2
ATOM 3432 C CA . MET A 1 81 ? -22.508 -0.795 8.413 1.00 72.22 81 MET A CA 2
ATOM 3433 C C . MET A 1 81 ? -23.724 -1.366 9.136 1.00 63.40 81 MET A C 2
ATOM 3434 O O . MET A 1 81 ? -24.394 -2.268 8.630 1.00 3.42 81 MET A O 2
ATOM 3448 N N . THR A 1 82 ? -24.004 -0.837 10.323 1.00 43.11 82 THR A N 2
ATOM 3449 C CA . THR A 1 82 ? -25.137 -1.295 11.116 1.00 33.10 82 THR A CA 2
ATOM 3450 C C . THR A 1 82 ? -26.425 -1.270 10.301 1.00 40.34 82 THR A C 2
ATOM 3451 O O . THR A 1 82 ? -27.340 -2.055 10.545 1.00 70.22 82 THR A O 2
ATOM 3462 N N . GLU A 1 83 ? -26.488 -0.362 9.331 1.00 72.51 83 GLU A N 2
ATOM 3463 C CA . GLU A 1 83 ? -27.665 -0.236 8.480 1.00 53.13 83 GLU A CA 2
ATOM 3464 C C . GLU A 1 83 ? -27.683 -1.324 7.410 1.00 21.32 83 GLU A C 2
ATOM 3465 O O . GLU A 1 83 ? -28.746 -1.800 7.011 1.00 43.23 83 GLU A O 2
ATOM 3477 N N . SER A 1 84 ? -26.498 -1.713 6.951 1.00 61.34 84 SER A N 2
ATOM 3478 C CA . SER A 1 84 ? -26.376 -2.742 5.924 1.00 33.13 84 SER A CA 2
ATOM 3479 C C . SER A 1 84 ? -26.480 -4.135 6.537 1.00 73.51 84 SER A C 2
ATOM 3480 O O . SER A 1 84 ? -26.874 -5.092 5.870 1.00 61.43 84 SER A O 2
ATOM 3488 N N . LYS A 1 85 ? -26.124 -4.242 7.813 1.00 72.14 85 LYS A N 2
ATOM 3489 C CA . LYS A 1 85 ? -26.178 -5.517 8.518 1.00 4.24 85 LYS A CA 2
ATOM 3490 C C . LYS A 1 85 ? -27.620 -5.978 8.700 1.00 70.54 85 LYS A C 2
ATOM 3491 O O . LYS A 1 85 ? -27.957 -7.124 8.402 1.00 70.33 85 LYS A O 2
ATOM 3510 N N . SER A 1 86 ? -28.468 -5.079 9.188 1.00 4.24 86 SER A N 2
ATOM 3511 C CA . SER A 1 86 ? -29.874 -5.395 9.411 1.00 24.00 86 SER A CA 2
ATOM 3512 C C . SER A 1 86 ? -30.565 -5.750 8.098 1.00 12.42 86 SER A C 2
ATOM 3513 O O . SER A 1 86 ? -31.637 -6.354 8.091 1.00 35.44 86 SER A O 2
ATOM 3521 N N . VAL A 1 87 ? -29.943 -5.368 6.987 1.00 31.30 87 VAL A N 2
ATOM 3522 C CA . VAL A 1 87 ? -30.497 -5.646 5.667 1.00 3.01 87 VAL A CA 2
ATOM 3523 C C . VAL A 1 87 ? -30.314 -7.112 5.292 1.00 61.21 87 VAL A C 2
ATOM 3524 O O . VAL A 1 87 ? -31.044 -7.646 4.456 1.00 62.24 87 VAL A O 2
ATOM 3537 N N . LEU A 1 88 ? -29.336 -7.759 5.916 1.00 64.14 88 LEU A N 2
ATOM 3538 C CA . LEU A 1 88 ? -29.056 -9.166 5.648 1.00 51.30 88 LEU A CA 2
ATOM 3539 C C . LEU A 1 88 ? -30.170 -10.055 6.191 1.00 21.12 88 LEU A C 2
ATOM 3540 O O . LEU A 1 88 ? -30.503 -11.082 5.600 1.00 31.52 88 LEU A O 2
ATOM 3556 N N . LYS A 1 89 ? -30.744 -9.652 7.320 1.00 71.43 89 LYS A N 2
ATOM 3557 C CA . LYS A 1 89 ? -31.823 -10.410 7.942 1.00 15.22 89 LYS A CA 2
ATOM 3558 C C . LYS A 1 89 ? -33.169 -10.051 7.320 1.00 71.23 89 LYS A C 2
ATOM 3559 O O . LYS A 1 89 ? -34.094 -10.863 7.307 1.00 21.40 89 LYS A O 2
ATOM 3578 N N . SER A 1 90 ? -33.271 -8.831 6.803 1.00 4.32 90 SER A N 2
ATOM 3579 C CA . SER A 1 90 ? -34.504 -8.364 6.181 1.00 32.11 90 SER A CA 2
ATOM 3580 C C . SER A 1 90 ? -34.550 -8.754 4.707 1.00 52.22 90 SER A C 2
ATOM 3581 O O . SER A 1 90 ? -35.618 -8.787 4.094 1.00 34.33 90 SER A O 2
ATOM 3589 N N . LEU A 1 91 ? -33.384 -9.048 4.143 1.00 50.35 91 LEU A N 2
ATOM 3590 C CA . LEU A 1 91 ? -33.289 -9.436 2.739 1.00 11.54 91 LEU A CA 2
ATOM 3591 C C . LEU A 1 91 ? -33.852 -10.837 2.522 1.00 3.45 91 LEU A C 2
ATOM 3592 O O . LEU A 1 91 ? -34.573 -11.085 1.556 1.00 72.50 91 LEU A O 2
ATOM 3608 N N . THR A 1 92 ? -33.519 -11.750 3.430 1.00 45.44 92 THR A N 2
ATOM 3609 C CA . THR A 1 92 ? -33.991 -13.125 3.338 1.00 22.45 92 THR A CA 2
ATOM 3610 C C . THR A 1 92 ? -35.514 -13.182 3.295 1.00 65.24 92 THR A C 2
ATOM 3611 O O . THR A 1 92 ? -36.093 -14.147 2.797 1.00 11.20 92 THR A O 2
ATOM 3622 N N . GLU A 1 93 ? -36.155 -12.142 3.818 1.00 73.21 93 GLU A N 2
ATOM 3623 C CA . GLU A 1 93 ? -37.612 -12.075 3.838 1.00 62.44 93 GLU A CA 2
ATOM 3624 C C . GLU A 1 93 ? -38.187 -12.334 2.448 1.00 12.11 93 GLU A C 2
ATOM 3625 O O . GLU A 1 93 ? -39.227 -12.976 2.304 1.00 75.53 93 GLU A O 2
ATOM 3637 N N . LYS A 1 94 ? -37.503 -11.828 1.428 1.00 71.15 94 LYS A N 2
ATOM 3638 C CA . LYS A 1 94 ? -37.944 -12.003 0.049 1.00 64.43 94 LYS A CA 2
ATOM 3639 C C . LYS A 1 94 ? -37.955 -13.480 -0.335 1.00 54.42 94 LYS A C 2
ATOM 3640 O O . LYS A 1 94 ? -38.804 -13.923 -1.109 1.00 74.54 94 LYS A O 2
ATOM 3659 N N . LEU A 1 95 ? -37.010 -14.236 0.211 1.00 2.33 95 LEU A N 2
ATOM 3660 C CA . LEU A 1 95 ? -36.912 -15.663 -0.073 1.00 34.33 95 LEU A CA 2
ATOM 3661 C C . LEU A 1 95 ? -37.859 -16.461 0.818 1.00 75.54 95 LEU A C 2
ATOM 3662 O O . LEU A 1 95 ? -38.441 -17.458 0.388 1.00 23.33 95 LEU A O 2
ATOM 3678 N N . LYS A 1 96 ? -38.012 -16.015 2.060 1.00 70.41 96 LYS A N 2
ATOM 3679 C CA . LYS A 1 96 ? -38.891 -16.685 3.011 1.00 11.12 96 LYS A CA 2
ATOM 3680 C C . LYS A 1 96 ? -40.352 -16.540 2.597 1.00 60.41 96 LYS A C 2
ATOM 3681 O O . LYS A 1 96 ? -41.167 -17.432 2.836 1.00 51.31 96 LYS A O 2
ATOM 3700 N N . LYS A 1 97 ? -40.677 -15.413 1.973 1.00 4.13 97 LYS A N 2
ATOM 3701 C CA . LYS A 1 97 ? -42.038 -15.152 1.523 1.00 75.14 97 LYS A CA 2
ATOM 3702 C C . LYS A 1 97 ? -42.409 -16.061 0.355 1.00 23.20 97 LYS A C 2
ATOM 3703 O O . LYS A 1 97 ? -43.577 -16.159 -0.021 1.00 32.42 97 LYS A O 2
ATOM 3722 N N . ILE A 1 98 ? -41.407 -16.724 -0.213 1.00 72.41 98 ILE A N 2
ATOM 3723 C CA . ILE A 1 98 ? -41.629 -17.627 -1.336 1.00 31.22 98 ILE A CA 2
ATOM 3724 C C . ILE A 1 98 ? -42.730 -18.635 -1.022 1.00 2.33 98 ILE A C 2
ATOM 3725 O O . ILE A 1 98 ? -43.365 -19.178 -1.925 1.00 54.03 98 ILE A O 2
ATOM 3741 N N . VAL A 1 99 ? -42.951 -18.879 0.266 1.00 13.21 99 VAL A N 2
ATOM 3742 C CA . VAL A 1 99 ? -43.978 -19.819 0.700 1.00 4.05 99 VAL A CA 2
ATOM 3743 C C . VAL A 1 99 ? -45.349 -19.420 0.168 1.00 72.23 99 VAL A C 2
ATOM 3744 O O . VAL A 1 99 ? -46.265 -20.240 0.109 1.00 10.24 99 VAL A O 2
ATOM 3757 N N . GLU A 1 100 ? -45.483 -18.156 -0.220 1.00 44.34 100 GLU A N 2
ATOM 3758 C CA . GLU A 1 100 ? -46.744 -17.648 -0.748 1.00 64.45 100 GLU A CA 2
ATOM 3759 C C . GLU A 1 100 ? -46.858 -17.927 -2.244 1.00 74.14 100 GLU A C 2
ATOM 3760 O O . GLU A 1 100 ? -47.955 -17.921 -2.806 1.00 65.04 100 GLU A O 2
ATOM 3772 N N . LEU A 1 101 ? -45.720 -18.171 -2.884 1.00 2.42 101 LEU A N 2
ATOM 3773 C CA . LEU A 1 101 ? -45.691 -18.451 -4.315 1.00 61.40 101 LEU A CA 2
ATOM 3774 C C . LEU A 1 101 ? -45.489 -19.941 -4.574 1.00 33.02 101 LEU A C 2
ATOM 3775 O O . LEU A 1 101 ? -46.289 -20.575 -5.263 1.00 43.25 101 LEU A O 2
ATOM 3791 N N . ILE A 1 102 ? -44.418 -20.494 -4.015 1.00 12.33 102 ILE A N 2
ATOM 3792 C CA . ILE A 1 102 ? -44.114 -21.909 -4.182 1.00 72.43 102 ILE A CA 2
ATOM 3793 C C . ILE A 1 102 ? -43.644 -22.530 -2.871 1.00 45.51 102 ILE A C 2
ATOM 3794 O O . ILE A 1 102 ? -42.448 -22.695 -2.628 1.00 30.03 102 ILE A O 2
ATOM 3810 N N . PRO A 1 103 ? -44.605 -22.883 -2.005 1.00 61.22 103 PRO A N 2
ATOM 3811 C CA . PRO A 1 103 ? -44.313 -23.493 -0.705 1.00 34.44 103 PRO A CA 2
ATOM 3812 C C . PRO A 1 103 ? -43.775 -24.914 -0.838 1.00 51.23 103 PRO A C 2
ATOM 3813 O O . PRO A 1 103 ? -43.415 -25.547 0.154 1.00 64.22 103 PRO A O 2
ATOM 3824 N N . SER A 1 104 ? -43.723 -25.408 -2.071 1.00 30.50 104 SER A N 2
ATOM 3825 C CA . SER A 1 104 ? -43.231 -26.756 -2.334 1.00 15.03 104 SER A CA 2
ATOM 3826 C C . SER A 1 104 ? -41.728 -26.843 -2.090 1.00 1.02 104 SER A C 2
ATOM 3827 O O . SER A 1 104 ? -41.220 -27.863 -1.621 1.00 53.52 104 SER A O 2
ATOM 3835 N N . THR A 1 105 ? -41.019 -25.765 -2.411 1.00 72.13 105 THR A N 2
ATOM 3836 C CA . THR A 1 105 ? -39.574 -25.718 -2.229 1.00 30.21 105 THR A CA 2
ATOM 3837 C C . THR A 1 105 ? -39.211 -25.171 -0.853 1.00 61.12 105 THR A C 2
ATOM 3838 O O . THR A 1 105 ? -38.076 -25.313 -0.398 1.00 41.52 105 THR A O 2
ATOM 3849 N N . SER A 1 106 ? -40.182 -24.546 -0.195 1.00 21.33 106 SER A N 2
ATOM 3850 C CA . SER A 1 106 ? -39.963 -23.975 1.129 1.00 71.10 106 SER A CA 2
ATOM 3851 C C . SER A 1 106 ? -39.372 -25.013 2.078 1.00 71.32 106 SER A C 2
ATOM 3852 O O . SER A 1 106 ? -38.716 -24.670 3.061 1.00 42.31 106 SER A O 2
ATOM 3860 N N . SER A 1 107 ? -39.610 -26.286 1.775 1.00 13.44 107 SER A N 2
ATOM 3861 C CA . SER A 1 107 ? -39.106 -27.375 2.603 1.00 64.34 107 SER A CA 2
ATOM 3862 C C . SER A 1 107 ? -37.583 -27.329 2.692 1.00 33.13 107 SER A C 2
ATOM 3863 O O . SER A 1 107 ? -36.985 -27.928 3.585 1.00 2.24 107 SER A O 2
ATOM 3871 N N . ALA A 1 108 ? -36.963 -26.614 1.760 1.00 54.54 108 ALA A N 2
ATOM 3872 C CA . ALA A 1 108 ? -35.512 -26.487 1.733 1.00 5.33 108 ALA A CA 2
ATOM 3873 C C . ALA A 1 108 ? -35.037 -25.409 2.703 1.00 60.44 108 ALA A C 2
ATOM 3874 O O . ALA A 1 108 ? -33.850 -25.323 3.018 1.00 31.23 108 ALA A O 2
ATOM 3881 N N . VAL A 1 109 ? -35.971 -24.589 3.172 1.00 54.43 109 VAL A N 2
ATOM 3882 C CA . VAL A 1 109 ? -35.649 -23.517 4.106 1.00 45.43 109 VAL A CA 2
ATOM 3883 C C . VAL A 1 109 ? -34.749 -24.019 5.229 1.00 23.12 109 VAL A C 2
ATOM 3884 O O . VAL A 1 109 ? -33.649 -23.512 5.451 1.00 12.25 109 VAL A O 2
ATOM 3897 N N . PRO A 1 110 ? -35.224 -25.041 5.956 1.00 74.32 110 PRO A N 2
ATOM 3898 C CA . PRO A 1 110 ? -34.478 -25.636 7.069 1.00 73.24 110 PRO A CA 2
ATOM 3899 C C . PRO A 1 110 ? -33.254 -26.414 6.596 1.00 15.51 110 PRO A C 2
ATOM 3900 O O . PRO A 1 110 ? -32.377 -26.753 7.391 1.00 61.01 110 PRO A O 2
ATOM 3911 N N . LEU A 1 111 ? -33.201 -26.692 5.298 1.00 34.33 111 LEU A N 2
ATOM 3912 C CA . LEU A 1 111 ? -32.084 -27.430 4.719 1.00 2.23 111 LEU A CA 2
ATOM 3913 C C . LEU A 1 111 ? -30.923 -26.494 4.396 1.00 73.21 111 LEU A C 2
ATOM 3914 O O . LEU A 1 111 ? -29.828 -26.638 4.939 1.00 5.11 111 LEU A O 2
ATOM 3930 N N . ILE A 1 112 ? -31.172 -25.536 3.510 1.00 11.52 112 ILE A N 2
ATOM 3931 C CA . ILE A 1 112 ? -30.149 -24.575 3.118 1.00 41.44 112 ILE A CA 2
ATOM 3932 C C . ILE A 1 112 ? -29.948 -23.515 4.195 1.00 3.43 112 ILE A C 2
ATOM 3933 O O . ILE A 1 112 ? -28.900 -22.874 4.263 1.00 64.03 112 ILE A O 2
ATOM 3949 N N . GLY A 1 113 ? -30.960 -23.336 5.039 1.00 60.32 113 GLY A N 2
ATOM 3950 C CA . GLY A 1 113 ? -30.874 -22.354 6.104 1.00 61.13 113 GLY A CA 2
ATOM 3951 C C . GLY A 1 113 ? -29.606 -22.496 6.922 1.00 1.21 113 GLY A C 2
ATOM 3952 O O . GLY A 1 113 ? -29.116 -21.523 7.496 1.00 12.03 113 GLY A O 2
ATOM 3956 N N . LYS A 1 114 ? -29.072 -23.711 6.978 1.00 75.40 114 LYS A N 2
ATOM 3957 C CA . LYS A 1 114 ? -27.854 -23.979 7.732 1.00 2.24 114 LYS A CA 2
ATOM 3958 C C . LYS A 1 114 ? -26.682 -23.177 7.175 1.00 21.10 114 LYS A C 2
ATOM 3959 O O . LYS A 1 114 ? -25.809 -22.734 7.922 1.00 13.21 114 LYS A O 2
ATOM 3978 N N . TYR A 1 115 ? -26.669 -22.994 5.859 1.00 12.35 115 TYR A N 2
ATOM 3979 C CA . TYR A 1 115 ? -25.604 -22.246 5.202 1.00 2.13 115 TYR A CA 2
ATOM 3980 C C . TYR A 1 115 ? -25.899 -20.749 5.218 1.00 21.24 115 TYR A C 2
ATOM 3981 O O . TYR A 1 115 ? -24.985 -19.925 5.224 1.00 22.35 115 TYR A O 2
ATOM 3999 N N . MET A 1 116 ? -27.183 -20.406 5.226 1.00 43.13 116 MET A N 2
ATOM 4000 C CA . MET A 1 116 ? -27.600 -19.009 5.243 1.00 3.40 116 MET A CA 2
ATOM 4001 C C . MET A 1 116 ? -26.918 -18.252 6.378 1.00 3.24 116 MET A C 2
ATOM 4002 O O . MET A 1 116 ? -26.121 -17.343 6.141 1.00 1.25 116 MET A O 2
ATOM 4016 N N . LEU A 1 117 ? -27.235 -18.632 7.611 1.00 13.41 117 LEU A N 2
ATOM 4017 C CA . LEU A 1 117 ? -26.653 -17.988 8.784 1.00 70.32 117 LEU A CA 2
ATOM 4018 C C . LEU A 1 117 ? -25.131 -18.083 8.757 1.00 1.14 117 LEU A C 2
ATOM 4019 O O . LEU A 1 117 ? -24.435 -17.223 9.299 1.00 35.43 117 LEU A O 2
ATOM 4035 N N . PHE A 1 118 ? -24.619 -19.132 8.122 1.00 54.22 118 PHE A N 2
ATOM 4036 C CA . PHE A 1 118 ? -23.179 -19.338 8.023 1.00 32.31 118 PHE A CA 2
ATOM 4037 C C . PHE A 1 118 ? -22.486 -18.089 7.486 1.00 73.41 118 PHE A C 2
ATOM 4038 O O . PHE A 1 118 ? -21.438 -17.682 7.987 1.00 1.14 118 PHE A O 2
ATOM 4055 N N . THR A 1 119 ? -23.080 -17.485 6.461 1.00 65.21 119 THR A N 2
ATOM 4056 C CA . THR A 1 119 ? -22.520 -16.284 5.854 1.00 71.34 119 THR A CA 2
ATOM 4057 C C . THR A 1 119 ? -22.861 -15.044 6.672 1.00 73.22 119 THR A C 2
ATOM 4058 O O . THR A 1 119 ? -22.050 -14.126 6.795 1.00 74.01 119 THR A O 2
ATOM 4069 N N . LYS A 1 120 ? -24.066 -15.023 7.231 1.00 75.21 120 LYS A N 2
ATOM 4070 C CA . LYS A 1 120 ? -24.516 -13.897 8.040 1.00 4.51 120 LYS A CA 2
ATOM 4071 C C . LYS A 1 120 ? -23.554 -13.640 9.196 1.00 12.52 120 LYS A C 2
ATOM 4072 O O . LYS A 1 120 ? -23.419 -12.509 9.663 1.00 52.14 120 LYS A O 2
ATOM 4091 N N . GLU A 1 121 ? -22.888 -14.696 9.652 1.00 11.21 121 GLU A N 2
ATOM 4092 C CA . GLU A 1 121 ? -21.939 -14.582 10.753 1.00 22.51 121 GLU A CA 2
ATOM 4093 C C . GLU A 1 121 ? -20.557 -14.184 10.242 1.00 74.24 121 GLU A C 2
ATOM 4094 O O . GLU A 1 121 ? -19.704 -13.738 11.009 1.00 62.33 121 GLU A O 2
ATOM 4106 N N . PHE A 1 122 ? -20.345 -14.349 8.940 1.00 24.13 122 PHE A N 2
ATOM 4107 C CA . PHE A 1 122 ? -19.067 -14.009 8.325 1.00 1.14 122 PHE A CA 2
ATOM 4108 C C . PHE A 1 122 ? -19.024 -12.533 7.941 1.00 54.14 122 PHE A C 2
ATOM 4109 O O . PHE A 1 122 ? -17.986 -11.881 8.049 1.00 2.14 122 PHE A O 2
ATOM 4126 N N . VAL A 1 123 ? -20.161 -12.012 7.489 1.00 31.15 123 VAL A N 2
ATOM 4127 C CA . VAL A 1 123 ? -20.255 -10.613 7.089 1.00 73.44 123 VAL A CA 2
ATOM 4128 C C . VAL A 1 123 ? -19.834 -9.687 8.224 1.00 43.14 123 VAL A C 2
ATOM 4129 O O . VAL A 1 123 ? -19.414 -8.554 7.989 1.00 25.42 123 VAL A O 2
ATOM 4142 N N . GLU A 1 124 ? -19.949 -10.177 9.454 1.00 3.00 124 GLU A N 2
ATOM 4143 C CA . GLU A 1 124 ? -19.579 -9.392 10.626 1.00 54.31 124 GLU A CA 2
ATOM 4144 C C . GLU A 1 124 ? -18.111 -8.980 10.564 1.00 14.31 124 GLU A C 2
ATOM 4145 O O . GLU A 1 124 ? -17.698 -8.018 11.212 1.00 64.20 124 GLU A O 2
ATOM 4157 N N . SER A 1 125 ? -17.329 -9.715 9.781 1.00 41.14 125 SER A N 2
ATOM 4158 C CA . SER A 1 125 ? -15.906 -9.430 9.637 1.00 51.41 125 SER A CA 2
ATOM 4159 C C . SER A 1 125 ? -15.686 -8.015 9.108 1.00 33.52 125 SER A C 2
ATOM 4160 O O . SER A 1 125 ? -14.618 -7.431 9.292 1.00 75.33 125 SER A O 2
ATOM 4168 N N . SER A 1 126 ? -16.705 -7.471 8.451 1.00 73.33 126 SER A N 2
ATOM 4169 C CA . SER A 1 126 ? -16.624 -6.127 7.891 1.00 25.13 126 SER A CA 2
ATOM 4170 C C . SER A 1 126 ? -16.461 -5.088 8.996 1.00 14.33 126 SER A C 2
ATOM 4171 O O . SER A 1 126 ? -15.507 -4.310 8.997 1.00 64.23 126 SER A O 2
ATOM 4179 N N . ILE A 1 127 ? -17.401 -5.081 9.936 1.00 50.12 127 ILE A N 2
ATOM 4180 C CA . ILE A 1 127 ? -17.363 -4.139 11.047 1.00 4.42 127 ILE A CA 2
ATOM 4181 C C . ILE A 1 127 ? -16.171 -4.412 11.958 1.00 2.25 127 ILE A C 2
ATOM 4182 O O . ILE A 1 127 ? -15.643 -3.502 12.599 1.00 33.31 127 ILE A O 2
ATOM 4198 N N . LYS A 1 128 ? -15.749 -5.671 12.011 1.00 55.22 128 LYS A N 2
ATOM 4199 C CA . LYS A 1 128 ? -14.617 -6.065 12.841 1.00 75.52 128 LYS A CA 2
ATOM 4200 C C . LYS A 1 128 ? -13.333 -5.397 12.362 1.00 2.45 128 LYS A C 2
ATOM 4201 O O . LYS A 1 128 ? -12.564 -4.865 13.164 1.00 43.44 128 LYS A O 2
ATOM 4220 N N . ILE A 1 129 ? -13.108 -5.426 11.053 1.00 22.03 129 ILE A N 2
ATOM 4221 C CA . ILE A 1 129 ? -11.918 -4.820 10.469 1.00 2.13 129 ILE A CA 2
ATOM 4222 C C . ILE A 1 129 ? -11.996 -3.298 10.517 1.00 54.23 129 ILE A C 2
ATOM 4223 O O . ILE A 1 129 ? -11.099 -2.634 11.037 1.00 12.12 129 ILE A O 2
ATOM 4239 N N . THR A 1 130 ? -13.077 -2.749 9.971 1.00 74.22 130 THR A N 2
ATOM 4240 C CA . THR A 1 130 ? -13.275 -1.305 9.951 1.00 24.30 130 THR A CA 2
ATOM 4241 C C . THR A 1 130 ? -13.262 -0.729 11.362 1.00 22.33 130 THR A C 2
ATOM 4242 O O . THR A 1 130 ? -13.000 0.458 11.555 1.00 34.41 130 THR A O 2
ATOM 4253 N N . GLU A 1 131 ? -13.545 -1.578 12.346 1.00 50.14 131 GLU A N 2
ATOM 4254 C CA . GLU A 1 131 ? -13.566 -1.151 13.740 1.00 63.12 131 GLU A CA 2
ATOM 4255 C C . GLU A 1 131 ? -12.203 -0.610 14.163 1.00 32.15 131 GLU A C 2
ATOM 4256 O O . GLU A 1 131 ? -12.090 0.101 15.161 1.00 1.12 131 GLU A O 2
ATOM 4268 N N . GLU A 1 132 ? -11.172 -0.953 13.397 1.00 34.55 132 GLU A N 2
ATOM 4269 C CA . GLU A 1 132 ? -9.818 -0.503 13.694 1.00 25.55 132 GLU A CA 2
ATOM 4270 C C . GLU A 1 132 ? -9.580 0.903 13.152 1.00 13.13 132 GLU A C 2
ATOM 4271 O O . GLU A 1 132 ? -8.669 1.604 13.591 1.00 4.23 132 GLU A O 2
ATOM 4283 N N . VAL A 1 133 ? -10.407 1.309 12.194 1.00 35.02 133 VAL A N 2
ATOM 4284 C CA . VAL A 1 133 ? -10.289 2.631 11.591 1.00 11.34 133 VAL A CA 2
ATOM 4285 C C . VAL A 1 133 ? -10.816 3.712 12.529 1.00 21.20 133 VAL A C 2
ATOM 4286 O O . VAL A 1 133 ? -10.481 4.888 12.387 1.00 51.22 133 VAL A O 2
ATOM 4299 N N . ILE A 1 134 ? -11.641 3.305 13.488 1.00 71.35 134 ILE A N 2
ATOM 4300 C CA . ILE A 1 134 ? -12.213 4.238 14.450 1.00 2.11 134 ILE A CA 2
ATOM 4301 C C . ILE A 1 134 ? -11.120 4.991 15.202 1.00 70.52 134 ILE A C 2
ATOM 4302 O O . ILE A 1 134 ? -11.347 6.084 15.717 1.00 54.43 134 ILE A O 2
ATOM 4318 N N . ASN A 1 135 ? -9.932 4.397 15.259 1.00 33.30 135 ASN A N 2
ATOM 4319 C CA . ASN A 1 135 ? -8.803 5.012 15.947 1.00 62.51 135 ASN A CA 2
ATOM 4320 C C . ASN A 1 135 ? -8.569 6.433 15.446 1.00 51.44 135 ASN A C 2
ATOM 4321 O O . ASN A 1 135 ? -8.083 7.292 16.183 1.00 54.22 135 ASN A O 2
ATOM 4332 N N . THR A 1 136 ? -8.919 6.676 14.186 1.00 1.21 136 THR A N 2
ATOM 4333 C CA . THR A 1 136 ? -8.747 7.993 13.585 1.00 31.24 136 THR A CA 2
ATOM 4334 C C . THR A 1 136 ? -10.035 8.804 13.662 1.00 54.24 136 THR A C 2
ATOM 4335 O O . THR A 1 136 ? -10.008 10.010 13.911 1.00 21.24 136 THR A O 2
ATOM 4346 N N . HIS A 1 137 ? -11.164 8.136 13.446 1.00 60.13 137 HIS A N 2
ATOM 4347 C CA . HIS A 1 137 ? -12.464 8.796 13.491 1.00 20.22 137 HIS A CA 2
ATOM 4348 C C . HIS A 1 137 ? -12.748 9.341 14.888 1.00 70.43 137 HIS A C 2
ATOM 4349 O O . HIS A 1 137 ? -13.534 10.274 15.053 1.00 4.40 137 HIS A O 2
ATOM 4363 N N . HIS A 1 138 ? -12.104 8.751 15.890 1.00 34.21 138 HIS A N 2
ATOM 4364 C CA . HIS A 1 138 ? -12.288 9.177 17.273 1.00 51.31 138 HIS A CA 2
ATOM 4365 C C . HIS A 1 138 ? -11.473 10.433 17.567 1.00 51.21 138 HIS A C 2
ATOM 4366 O O . HIS A 1 138 ? -11.975 11.385 18.165 1.00 33.32 138 HIS A O 2
ATOM 4380 N N . ARG A 1 139 ? -10.214 10.428 17.143 1.00 5.00 139 ARG A N 2
ATOM 4381 C CA . ARG A 1 139 ? -9.329 11.566 17.363 1.00 62.22 139 ARG A CA 2
ATOM 4382 C C . ARG A 1 139 ? -9.903 12.831 16.731 1.00 22.31 139 ARG A C 2
ATOM 4383 O O . ARG A 1 139 ? -10.312 13.756 17.432 1.00 32.13 139 ARG A O 2
ATOM 4404 N N . SER A 1 140 ? -9.929 12.863 15.403 1.00 42.34 140 SER A N 2
ATOM 4405 C CA . SER A 1 140 ? -10.448 14.016 14.676 1.00 34.12 140 SER A CA 2
ATOM 4406 C C . SER A 1 140 ? -9.634 15.267 14.989 1.00 43.42 140 SER A C 2
ATOM 4407 O O . SER A 1 140 ? -8.876 15.752 14.150 1.00 11.30 140 SER A O 2
ATOM 4415 N N . MET A 1 1 ? 3.072 -4.829 5.695 1.00 55.21 1 MET A N 3
ATOM 4416 C CA . MET A 1 1 ? 1.736 -5.347 5.967 1.00 31.30 1 MET A CA 3
ATOM 4417 C C . MET A 1 1 ? 0.847 -4.267 6.575 1.00 31.23 1 MET A C 3
ATOM 4418 O O . MET A 1 1 ? -0.356 -4.225 6.321 1.00 53.31 1 MET A O 3
ATOM 4432 N N . ALA A 1 2 ? 1.448 -3.397 7.380 1.00 54.51 2 ALA A N 3
ATOM 4433 C CA . ALA A 1 2 ? 0.710 -2.316 8.023 1.00 42.13 2 ALA A CA 3
ATOM 4434 C C . ALA A 1 2 ? 1.253 -0.955 7.602 1.00 44.51 2 ALA A C 3
ATOM 4435 O O . ALA A 1 2 ? 0.541 -0.149 7.003 1.00 54.42 2 ALA A O 3
ATOM 4442 N N . HIS A 1 3 ? 2.520 -0.704 7.920 1.00 54.33 3 HIS A N 3
ATOM 4443 C CA . HIS A 1 3 ? 3.158 0.561 7.574 1.00 3.44 3 HIS A CA 3
ATOM 4444 C C . HIS A 1 3 ? 2.463 1.728 8.269 1.00 3.33 3 HIS A C 3
ATOM 4445 O O . HIS A 1 3 ? 1.379 1.573 8.831 1.00 35.21 3 HIS A O 3
ATOM 4459 N N . HIS A 1 4 ? 3.095 2.897 8.228 1.00 64.01 4 HIS A N 3
ATOM 4460 C CA . HIS A 1 4 ? 2.538 4.091 8.854 1.00 75.52 4 HIS A CA 3
ATOM 4461 C C . HIS A 1 4 ? 1.449 4.704 7.979 1.00 52.51 4 HIS A C 3
ATOM 4462 O O . HIS A 1 4 ? 1.083 4.148 6.943 1.00 44.12 4 HIS A O 3
ATOM 4476 N N . HIS A 1 5 ? 0.934 5.854 8.403 1.00 14.10 5 HIS A N 3
ATOM 4477 C CA . HIS A 1 5 ? -0.114 6.544 7.658 1.00 62.40 5 HIS A CA 3
ATOM 4478 C C . HIS A 1 5 ? -0.442 7.888 8.300 1.00 43.32 5 HIS A C 3
ATOM 4479 O O . HIS A 1 5 ? -0.363 8.042 9.519 1.00 22.41 5 HIS A O 3
ATOM 4493 N N . HIS A 1 6 ? -0.809 8.860 7.471 1.00 52.42 6 HIS A N 3
ATOM 4494 C CA . HIS A 1 6 ? -1.149 10.193 7.958 1.00 61.32 6 HIS A CA 3
ATOM 4495 C C . HIS A 1 6 ? -2.622 10.503 7.709 1.00 61.21 6 HIS A C 3
ATOM 4496 O O . HIS A 1 6 ? -3.207 11.361 8.370 1.00 4.44 6 HIS A O 3
ATOM 4510 N N . HIS A 1 7 ? -3.216 9.799 6.751 1.00 72.05 7 HIS A N 3
ATOM 4511 C CA . HIS A 1 7 ? -4.621 10.000 6.414 1.00 33.52 7 HIS A CA 3
ATOM 4512 C C . HIS A 1 7 ? -5.277 8.682 6.012 1.00 32.13 7 HIS A C 3
ATOM 4513 O O . HIS A 1 7 ? -4.691 7.611 6.171 1.00 65.21 7 HIS A O 3
ATOM 4527 N N . HIS A 1 8 ? -6.497 8.768 5.492 1.00 14.21 8 HIS A N 3
ATOM 4528 C CA . HIS A 1 8 ? -7.233 7.582 5.068 1.00 52.42 8 HIS A CA 3
ATOM 4529 C C . HIS A 1 8 ? -7.748 7.744 3.641 1.00 54.41 8 HIS A C 3
ATOM 4530 O O . HIS A 1 8 ? -8.698 8.488 3.394 1.00 24.22 8 HIS A O 3
ATOM 4544 N N . ALA A 1 9 ? -7.115 7.044 2.705 1.00 15.23 9 ALA A N 3
ATOM 4545 C CA . ALA A 1 9 ? -7.511 7.110 1.304 1.00 62.42 9 ALA A CA 3
ATOM 4546 C C . ALA A 1 9 ? -6.763 6.072 0.474 1.00 75.54 9 ALA A C 3
ATOM 4547 O O . ALA A 1 9 ? -7.364 5.350 -0.322 1.00 33.34 9 ALA A O 3
ATOM 4554 N N . MET A 1 10 ? -5.450 6.003 0.664 1.00 61.24 10 MET A N 3
ATOM 4555 C CA . MET A 1 10 ? -4.621 5.052 -0.068 1.00 71.12 10 MET A CA 3
ATOM 4556 C C . MET A 1 10 ? -4.705 3.663 0.558 1.00 44.50 10 MET A C 3
ATOM 4557 O O . MET A 1 10 ? -4.840 2.662 -0.145 1.00 25.32 10 MET A O 3
ATOM 4571 N N . VAL A 1 11 ? -4.623 3.611 1.884 1.00 51.13 11 VAL A N 3
ATOM 4572 C CA . VAL A 1 11 ? -4.690 2.345 2.604 1.00 15.44 11 VAL A CA 3
ATOM 4573 C C . VAL A 1 11 ? -6.128 2.000 2.974 1.00 34.54 11 VAL A C 3
ATOM 4574 O O . VAL A 1 11 ? -6.445 0.846 3.266 1.00 65.43 11 VAL A O 3
ATOM 4587 N N . ILE A 1 12 ? -6.996 3.006 2.960 1.00 4.22 12 ILE A N 3
ATOM 4588 C CA . ILE A 1 12 ? -8.401 2.808 3.293 1.00 62.03 12 ILE A CA 3
ATOM 4589 C C . ILE A 1 12 ? -9.187 2.311 2.084 1.00 22.22 12 ILE A C 3
ATOM 4590 O O . ILE A 1 12 ? -10.188 1.609 2.228 1.00 62.50 12 ILE A O 3
ATOM 4606 N N . ASP A 1 13 ? -8.726 2.678 0.894 1.00 42.12 13 ASP A N 3
ATOM 4607 C CA . ASP A 1 13 ? -9.384 2.267 -0.341 1.00 42.10 13 ASP A CA 3
ATOM 4608 C C . ASP A 1 13 ? -8.890 0.895 -0.789 1.00 41.13 13 ASP A C 3
ATOM 4609 O O . ASP A 1 13 ? -9.547 0.214 -1.577 1.00 32.11 13 ASP A O 3
ATOM 4618 N N . HIS A 1 14 ? -7.727 0.496 -0.283 1.00 73.12 14 HIS A N 3
ATOM 4619 C CA . HIS A 1 14 ? -7.145 -0.795 -0.632 1.00 22.11 14 HIS A CA 3
ATOM 4620 C C . HIS A 1 14 ? -7.747 -1.910 0.218 1.00 24.12 14 HIS A C 3
ATOM 4621 O O . HIS A 1 14 ? -8.034 -2.998 -0.282 1.00 31.14 14 HIS A O 3
ATOM 4635 N N . ILE A 1 15 ? -7.933 -1.632 1.504 1.00 54.11 15 ILE A N 3
ATOM 4636 C CA . ILE A 1 15 ? -8.501 -2.611 2.422 1.00 20.32 15 ILE A CA 3
ATOM 4637 C C . ILE A 1 15 ? -9.829 -3.149 1.901 1.00 52.05 15 ILE A C 3
ATOM 4638 O O . ILE A 1 15 ? -10.215 -4.280 2.201 1.00 43.35 15 ILE A O 3
ATOM 4654 N N . LEU A 1 16 ? -10.525 -2.333 1.117 1.00 45.54 16 LEU A N 3
ATOM 4655 C CA . LEU A 1 16 ? -11.810 -2.726 0.550 1.00 21.32 16 LEU A CA 3
ATOM 4656 C C . LEU A 1 16 ? -11.686 -4.035 -0.223 1.00 32.30 16 LEU A C 3
ATOM 4657 O O . LEU A 1 16 ? -12.550 -4.908 -0.130 1.00 63.02 16 LEU A O 3
ATOM 4673 N N . LYS A 1 17 ? -10.605 -4.167 -0.985 1.00 15.43 17 LYS A N 3
ATOM 4674 C CA . LYS A 1 17 ? -10.365 -5.370 -1.772 1.00 33.21 17 LYS A CA 3
ATOM 4675 C C . LYS A 1 17 ? -10.136 -6.576 -0.866 1.00 51.03 17 LYS A C 3
ATOM 4676 O O . LYS A 1 17 ? -10.260 -7.722 -1.300 1.00 24.11 17 LYS A O 3
ATOM 4695 N N . CYS A 1 18 ? -9.804 -6.310 0.392 1.00 23.20 18 CYS A N 3
ATOM 4696 C CA . CYS A 1 18 ? -9.558 -7.374 1.359 1.00 33.21 18 CYS A CA 3
ATOM 4697 C C . CYS A 1 18 ? -10.871 -7.979 1.846 1.00 22.34 18 CYS A C 3
ATOM 4698 O O . CYS A 1 18 ? -10.981 -9.193 2.018 1.00 30.42 18 CYS A O 3
ATOM 4706 N N . VAL A 1 19 ? -11.864 -7.124 2.069 1.00 31.40 19 VAL A N 3
ATOM 4707 C CA . VAL A 1 19 ? -13.169 -7.574 2.537 1.00 34.24 19 VAL A CA 3
ATOM 4708 C C . VAL A 1 19 ? -14.077 -7.939 1.368 1.00 30.21 19 VAL A C 3
ATOM 4709 O O . VAL A 1 19 ? -14.970 -8.776 1.499 1.00 31.42 19 VAL A O 3
ATOM 4722 N N . PHE A 1 20 ? -13.842 -7.306 0.224 1.00 51.42 20 PHE A N 3
ATOM 4723 C CA . PHE A 1 20 ? -14.639 -7.563 -0.970 1.00 61.11 20 PHE A CA 3
ATOM 4724 C C . PHE A 1 20 ? -14.163 -8.827 -1.680 1.00 22.34 20 PHE A C 3
ATOM 4725 O O . PHE A 1 20 ? -14.888 -9.410 -2.485 1.00 72.45 20 PHE A O 3
ATOM 4742 N N . ASP A 1 21 ? -12.939 -9.244 -1.374 1.00 71.42 21 ASP A N 3
ATOM 4743 C CA . ASP A 1 21 ? -12.365 -10.439 -1.982 1.00 22.45 21 ASP A CA 3
ATOM 4744 C C . ASP A 1 21 ? -13.074 -11.696 -1.485 1.00 50.43 21 ASP A C 3
ATOM 4745 O O . ASP A 1 21 ? -13.496 -12.538 -2.278 1.00 53.30 21 ASP A O 3
ATOM 4754 N N . LYS A 1 22 ? -13.201 -11.816 -0.168 1.00 42.11 22 LYS A N 3
ATOM 4755 C CA . LYS A 1 22 ? -13.859 -12.969 0.436 1.00 43.44 22 LYS A CA 3
ATOM 4756 C C . LYS A 1 22 ? -15.345 -12.989 0.092 1.00 3.40 22 LYS A C 3
ATOM 4757 O O . LYS A 1 22 ? -15.932 -14.053 -0.102 1.00 31.54 22 LYS A O 3
ATOM 4776 N N . ILE A 1 23 ? -15.946 -11.806 0.017 1.00 61.12 23 ILE A N 3
ATOM 4777 C CA . ILE A 1 23 ? -17.362 -11.689 -0.306 1.00 35.00 23 ILE A CA 3
ATOM 4778 C C . ILE A 1 23 ? -17.701 -12.453 -1.582 1.00 5.32 23 ILE A C 3
ATOM 4779 O O . ILE A 1 23 ? -18.778 -13.038 -1.700 1.00 42.22 23 ILE A O 3
ATOM 4795 N N . CYS A 1 24 ? -16.773 -12.444 -2.533 1.00 32.31 24 CYS A N 3
ATOM 4796 C CA . CYS A 1 24 ? -16.972 -13.137 -3.801 1.00 30.52 24 CYS A CA 3
ATOM 4797 C C . CYS A 1 24 ? -16.676 -14.627 -3.658 1.00 44.25 24 CYS A C 3
ATOM 4798 O O . CYS A 1 24 ? -17.202 -15.450 -4.408 1.00 24.34 24 CYS A O 3
ATOM 4806 N N . LYS A 1 25 ? -15.828 -14.966 -2.693 1.00 72.41 25 LYS A N 3
ATOM 4807 C CA . LYS A 1 25 ? -15.460 -16.356 -2.451 1.00 71.44 25 LYS A CA 3
ATOM 4808 C C . LYS A 1 25 ? -16.567 -17.090 -1.702 1.00 34.13 25 LYS A C 3
ATOM 4809 O O . LYS A 1 25 ? -17.105 -18.085 -2.188 1.00 62.52 25 LYS A O 3
ATOM 4828 N N . ILE A 1 26 ? -16.904 -16.592 -0.517 1.00 13.40 26 ILE A N 3
ATOM 4829 C CA . ILE A 1 26 ? -17.950 -17.199 0.297 1.00 4.34 26 ILE A CA 3
ATOM 4830 C C . ILE A 1 26 ? -19.334 -16.875 -0.255 1.00 21.55 26 ILE A C 3
ATOM 4831 O O . ILE A 1 26 ? -20.309 -17.564 0.044 1.00 40.22 26 ILE A O 3
ATOM 4847 N N . GLY A 1 27 ? -19.412 -15.823 -1.063 1.00 63.15 27 GLY A N 3
ATOM 4848 C CA . GLY A 1 27 ? -20.681 -15.428 -1.646 1.00 44.34 27 GLY A CA 3
ATOM 4849 C C . GLY A 1 27 ? -21.021 -16.225 -2.890 1.00 31.24 27 GLY A C 3
ATOM 4850 O O . GLY A 1 27 ? -22.194 -16.440 -3.198 1.00 30.15 27 GLY A O 3
ATOM 4854 N N . THR A 1 28 ? -19.993 -16.665 -3.609 1.00 31.12 28 THR A N 3
ATOM 4855 C CA . THR A 1 28 ? -20.189 -17.441 -4.827 1.00 42.41 28 THR A CA 3
ATOM 4856 C C . THR A 1 28 ? -20.195 -18.936 -4.532 1.00 24.20 28 THR A C 3
ATOM 4857 O O . THR A 1 28 ? -20.713 -19.730 -5.316 1.00 32.21 28 THR A O 3
ATOM 4868 N N . GLU A 1 29 ? -19.615 -19.313 -3.396 1.00 51.13 29 GLU A N 3
ATOM 4869 C CA . GLU A 1 29 ? -19.555 -20.715 -2.999 1.00 5.52 29 GLU A CA 3
ATOM 4870 C C . GLU A 1 29 ? -20.911 -21.195 -2.491 1.00 70.22 29 GLU A C 3
ATOM 4871 O O . GLU A 1 29 ? -21.386 -22.264 -2.874 1.00 62.35 29 GLU A O 3
ATOM 4883 N N . SER A 1 30 ? -21.529 -20.398 -1.626 1.00 51.51 30 SER A N 3
ATOM 4884 C CA . SER A 1 30 ? -22.829 -20.743 -1.062 1.00 3.40 30 SER A CA 3
ATOM 4885 C C . SER A 1 30 ? -23.881 -20.867 -2.159 1.00 74.53 30 SER A C 3
ATOM 4886 O O . SER A 1 30 ? -24.897 -21.541 -1.987 1.00 72.34 30 SER A O 3
ATOM 4894 N N . VAL A 1 31 ? -23.631 -20.212 -3.288 1.00 64.44 31 VAL A N 3
ATOM 4895 C CA . VAL A 1 31 ? -24.555 -20.250 -4.415 1.00 41.14 31 VAL A CA 3
ATOM 4896 C C . VAL A 1 31 ? -24.605 -21.640 -5.039 1.00 33.22 31 VAL A C 3
ATOM 4897 O O . VAL A 1 31 ? -25.562 -21.986 -5.731 1.00 32.24 31 VAL A O 3
ATOM 4910 N N . GLU A 1 32 ? -23.568 -22.433 -4.788 1.00 72.20 32 GLU A N 3
ATOM 4911 C CA . GLU A 1 32 ? -23.495 -23.787 -5.326 1.00 2.33 32 GLU A CA 3
ATOM 4912 C C . GLU A 1 32 ? -24.211 -24.775 -4.410 1.00 72.33 32 GLU A C 3
ATOM 4913 O O . GLU A 1 32 ? -25.154 -25.449 -4.824 1.00 30.40 32 GLU A O 3
ATOM 4925 N N . ALA A 1 33 ? -23.756 -24.856 -3.164 1.00 42.14 33 ALA A N 3
ATOM 4926 C CA . ALA A 1 33 ? -24.353 -25.760 -2.190 1.00 32.23 33 ALA A CA 3
ATOM 4927 C C . ALA A 1 33 ? -25.844 -25.484 -2.027 1.00 31.54 33 ALA A C 3
ATOM 4928 O O . ALA A 1 33 ? -26.601 -26.349 -1.588 1.00 70.51 33 ALA A O 3
ATOM 4935 N N . GLY A 1 34 ? -26.260 -24.272 -2.382 1.00 64.52 34 GLY A N 3
ATOM 4936 C CA . GLY A 1 34 ? -27.659 -23.904 -2.267 1.00 23.41 34 GLY A CA 3
ATOM 4937 C C . GLY A 1 34 ? -28.504 -24.479 -3.387 1.00 4.04 34 GLY A C 3
ATOM 4938 O O . GLY A 1 34 ? -29.636 -24.906 -3.162 1.00 72.01 34 GLY A O 3
ATOM 4942 N N . ARG A 1 35 ? -27.953 -24.488 -4.596 1.00 60.51 35 ARG A N 3
ATOM 4943 C CA . ARG A 1 35 ? -28.665 -25.012 -5.756 1.00 30.04 35 ARG A CA 3
ATOM 4944 C C . ARG A 1 35 ? -28.423 -26.511 -5.911 1.00 51.41 35 ARG A C 3
ATOM 4945 O O . ARG A 1 35 ? -29.224 -27.220 -6.521 1.00 54.33 35 ARG A O 3
ATOM 4966 N N . LEU A 1 36 ? -27.314 -26.986 -5.356 1.00 61.10 36 LEU A N 3
ATOM 4967 C CA . LEU A 1 36 ? -26.965 -28.401 -5.433 1.00 55.41 36 LEU A CA 3
ATOM 4968 C C . LEU A 1 36 ? -27.793 -29.220 -4.448 1.00 12.21 36 LEU A C 3
ATOM 4969 O O . LEU A 1 36 ? -28.223 -30.332 -4.757 1.00 44.33 36 LEU A O 3
ATOM 4985 N N . ILE A 1 37 ? -28.015 -28.662 -3.262 1.00 62.24 37 ILE A N 3
ATOM 4986 C CA . ILE A 1 37 ? -28.794 -29.340 -2.234 1.00 11.22 37 ILE A CA 3
ATOM 4987 C C . ILE A 1 37 ? -30.282 -29.316 -2.566 1.00 51.14 37 ILE A C 3
ATOM 4988 O O . ILE A 1 37 ? -30.987 -30.305 -2.371 1.00 72.31 37 ILE A O 3
ATOM 5004 N N . GLU A 1 38 ? -30.752 -28.180 -3.071 1.00 40.55 38 GLU A N 3
ATOM 5005 C CA . GLU A 1 38 ? -32.157 -28.028 -3.432 1.00 44.14 38 GLU A CA 3
ATOM 5006 C C . GLU A 1 38 ? -32.532 -28.977 -4.567 1.00 34.25 38 GLU A C 3
ATOM 5007 O O . GLU A 1 38 ? -33.419 -29.820 -4.418 1.00 44.13 38 GLU A O 3
ATOM 5019 N N . LEU A 1 39 ? -31.853 -28.834 -5.699 1.00 72.22 39 LEU A N 3
ATOM 5020 C CA . LEU A 1 39 ? -32.115 -29.678 -6.860 1.00 21.20 39 LEU A CA 3
ATOM 5021 C C . LEU A 1 39 ? -32.091 -31.154 -6.477 1.00 21.34 39 LEU A C 3
ATOM 5022 O O . LEU A 1 39 ? -32.828 -31.964 -7.039 1.00 31.02 39 LEU A O 3
ATOM 5038 N N . SER A 1 40 ? -31.240 -31.497 -5.514 1.00 52.24 40 SER A N 3
ATOM 5039 C CA . SER A 1 40 ? -31.119 -32.876 -5.056 1.00 40.14 40 SER A CA 3
ATOM 5040 C C . SER A 1 40 ? -32.469 -33.415 -4.593 1.00 1.01 40 SER A C 3
ATOM 5041 O O . SER A 1 40 ? -32.827 -34.555 -4.886 1.00 24.42 40 SER A O 3
ATOM 5049 N N . GLN A 1 41 ? -33.213 -32.586 -3.868 1.00 42.30 41 GLN A N 3
ATOM 5050 C CA . GLN A 1 41 ? -34.523 -32.979 -3.363 1.00 40.01 41 GLN A CA 3
ATOM 5051 C C . GLN A 1 41 ? -35.579 -32.886 -4.459 1.00 52.13 41 GLN A C 3
ATOM 5052 O O . GLN A 1 41 ? -36.419 -33.774 -4.601 1.00 51.11 41 GLN A O 3
ATOM 5066 N N . GLU A 1 42 ? -35.530 -31.805 -5.231 1.00 53.33 42 GLU A N 3
ATOM 5067 C CA . GLU A 1 42 ? -36.485 -31.596 -6.314 1.00 25.20 42 GLU A CA 3
ATOM 5068 C C . GLU A 1 42 ? -36.142 -30.338 -7.107 1.00 23.14 42 GLU A C 3
ATOM 5069 O O . GLU A 1 42 ? -36.126 -30.351 -8.337 1.00 32.23 42 GLU A O 3
ATOM 5081 N N . GLY A 1 43 ? -35.868 -29.251 -6.391 1.00 64.23 43 GLY A N 3
ATOM 5082 C CA . GLY A 1 43 ? -35.529 -28.000 -7.044 1.00 15.34 43 GLY A CA 3
ATOM 5083 C C . GLY A 1 43 ? -36.551 -27.596 -8.089 1.00 25.22 43 GLY A C 3
ATOM 5084 O O . GLY A 1 43 ? -36.223 -26.907 -9.053 1.00 44.15 43 GLY A O 3
ATOM 5088 N N . GLY A 1 44 ? -37.793 -28.029 -7.898 1.00 14.41 44 GLY A N 3
ATOM 5089 C CA . GLY A 1 44 ? -38.846 -27.700 -8.841 1.00 12.20 44 GLY A CA 3
ATOM 5090 C C . GLY A 1 44 ? -40.130 -27.279 -8.153 1.00 70.54 44 GLY A C 3
ATOM 5091 O O . GLY A 1 44 ? -40.157 -27.084 -6.939 1.00 61.20 44 GLY A O 3
ATOM 5095 N N . GLY A 1 45 ? -41.198 -27.138 -8.933 1.00 12.15 45 GLY A N 3
ATOM 5096 C CA . GLY A 1 45 ? -42.476 -26.736 -8.374 1.00 20.42 45 GLY A CA 3
ATOM 5097 C C . GLY A 1 45 ? -42.674 -25.234 -8.399 1.00 45.23 45 GLY A C 3
ATOM 5098 O O . GLY A 1 45 ? -41.706 -24.473 -8.397 1.00 75.30 45 GLY A O 3
ATOM 5102 N N . GLY A 1 46 ? -43.932 -24.804 -8.425 1.00 44.04 46 GLY A N 3
ATOM 5103 C CA . GLY A 1 46 ? -44.230 -23.384 -8.453 1.00 61.04 46 GLY A CA 3
ATOM 5104 C C . GLY A 1 46 ? -43.488 -22.657 -9.558 1.00 33.42 46 GLY A C 3
ATOM 5105 O O . GLY A 1 46 ? -43.416 -23.139 -10.688 1.00 13.33 46 GLY A O 3
ATOM 5109 N N . GLY A 1 47 ? -42.936 -21.493 -9.231 1.00 51.32 47 GLY A N 3
ATOM 5110 C CA . GLY A 1 47 ? -42.205 -20.716 -10.216 1.00 34.24 47 GLY A CA 3
ATOM 5111 C C . GLY A 1 47 ? -40.959 -21.426 -10.705 1.00 24.13 47 GLY A C 3
ATOM 5112 O O . GLY A 1 47 ? -40.863 -22.650 -10.630 1.00 73.44 47 GLY A O 3
ATOM 5116 N N . GLY A 1 48 ? -39.999 -20.655 -11.209 1.00 35.24 48 GLY A N 3
ATOM 5117 C CA . GLY A 1 48 ? -38.766 -21.236 -11.706 1.00 50.43 48 GLY A CA 3
ATOM 5118 C C . GLY A 1 48 ? -37.562 -20.842 -10.873 1.00 54.13 48 GLY A C 3
ATOM 5119 O O . GLY A 1 48 ? -37.675 -20.115 -9.886 1.00 42.32 48 GLY A O 3
ATOM 5123 N N . PRO A 1 49 ? -36.378 -21.330 -11.271 1.00 2.43 49 PRO A N 3
ATOM 5124 C CA . PRO A 1 49 ? -35.125 -21.038 -10.567 1.00 34.34 49 PRO A CA 3
ATOM 5125 C C . PRO A 1 49 ? -34.693 -19.585 -10.730 1.00 63.34 49 PRO A C 3
ATOM 5126 O O . PRO A 1 49 ? -33.776 -19.120 -10.052 1.00 40.43 49 PRO A O 3
ATOM 5137 N N . LEU A 1 50 ? -35.357 -18.873 -11.634 1.00 35.34 50 LEU A N 3
ATOM 5138 C CA . LEU A 1 50 ? -35.042 -17.472 -11.886 1.00 41.42 50 LEU A CA 3
ATOM 5139 C C . LEU A 1 50 ? -35.663 -16.573 -10.822 1.00 33.14 50 LEU A C 3
ATOM 5140 O O . LEU A 1 50 ? -35.169 -15.478 -10.553 1.00 64.10 50 LEU A O 3
ATOM 5156 N N . TYR A 1 51 ? -36.748 -17.044 -10.217 1.00 74.25 51 TYR A N 3
ATOM 5157 C CA . TYR A 1 51 ? -37.438 -16.283 -9.182 1.00 63.40 51 TYR A CA 3
ATOM 5158 C C . TYR A 1 51 ? -36.597 -16.208 -7.911 1.00 34.11 51 TYR A C 3
ATOM 5159 O O . TYR A 1 51 ? -36.579 -15.186 -7.224 1.00 60.15 51 TYR A O 3
ATOM 5177 N N . PHE A 1 52 ? -35.902 -17.298 -7.604 1.00 31.13 52 PHE A N 3
ATOM 5178 C CA . PHE A 1 52 ? -35.059 -17.357 -6.415 1.00 72.52 52 PHE A CA 3
ATOM 5179 C C . PHE A 1 52 ? -33.846 -16.444 -6.563 1.00 1.04 52 PHE A C 3
ATOM 5180 O O . PHE A 1 52 ? -33.340 -15.902 -5.580 1.00 43.20 52 PHE A O 3
ATOM 5197 N N . VAL A 1 53 ? -33.384 -16.279 -7.798 1.00 3.40 53 VAL A N 3
ATOM 5198 C CA . VAL A 1 53 ? -32.230 -15.431 -8.076 1.00 34.14 53 VAL A CA 3
ATOM 5199 C C . VAL A 1 53 ? -32.654 -13.985 -8.309 1.00 33.30 53 VAL A C 3
ATOM 5200 O O . VAL A 1 53 ? -31.893 -13.054 -8.048 1.00 43.11 53 VAL A O 3
ATOM 5213 N N . VAL A 1 54 ? -33.875 -13.805 -8.802 1.00 15.42 54 VAL A N 3
ATOM 5214 C CA . VAL A 1 54 ? -34.403 -12.472 -9.069 1.00 45.22 54 VAL A CA 3
ATOM 5215 C C . VAL A 1 54 ? -34.926 -11.822 -7.793 1.00 43.43 54 VAL A C 3
ATOM 5216 O O . VAL A 1 54 ? -34.911 -10.599 -7.656 1.00 64.24 54 VAL A O 3
ATOM 5229 N N . ASN A 1 55 ? -35.388 -12.648 -6.861 1.00 21.41 55 ASN A N 3
ATOM 5230 C CA . ASN A 1 55 ? -35.916 -12.154 -5.595 1.00 13.12 55 ASN A CA 3
ATOM 5231 C C . ASN A 1 55 ? -34.801 -11.992 -4.566 1.00 53.11 55 ASN A C 3
ATOM 5232 O O . ASN A 1 55 ? -34.915 -11.200 -3.630 1.00 74.04 55 ASN A O 3
ATOM 5243 N N . VAL A 1 56 ? -33.723 -12.748 -4.747 1.00 3.54 56 VAL A N 3
ATOM 5244 C CA . VAL A 1 56 ? -32.586 -12.687 -3.836 1.00 22.12 56 VAL A CA 3
ATOM 5245 C C . VAL A 1 56 ? -31.584 -11.626 -4.277 1.00 11.22 56 VAL A C 3
ATOM 5246 O O . VAL A 1 56 ? -30.865 -11.057 -3.455 1.00 24.52 56 VAL A O 3
ATOM 5259 N N . ILE A 1 57 ? -31.543 -11.363 -5.579 1.00 35.24 57 ILE A N 3
ATOM 5260 C CA . ILE A 1 57 ? -30.631 -10.369 -6.129 1.00 1.54 57 ILE A CA 3
ATOM 5261 C C . ILE A 1 57 ? -31.288 -8.994 -6.191 1.00 34.13 57 ILE A C 3
ATOM 5262 O O . ILE A 1 57 ? -30.609 -7.969 -6.156 1.00 12.32 57 ILE A O 3
ATOM 5278 N N . GLU A 1 58 ? -32.615 -8.982 -6.281 1.00 43.01 58 GLU A N 3
ATOM 5279 C CA . GLU A 1 58 ? -33.364 -7.733 -6.347 1.00 1.33 58 GLU A CA 3
ATOM 5280 C C . GLU A 1 58 ? -32.956 -6.794 -5.215 1.00 42.53 58 GLU A C 3
ATOM 5281 O O . GLU A 1 58 ? -32.478 -5.681 -5.440 1.00 34.13 58 GLU A O 3
ATOM 5293 N N . PRO A 1 59 ? -33.148 -7.251 -3.969 1.00 53.41 59 PRO A N 3
ATOM 5294 C CA . PRO A 1 59 ? -32.807 -6.468 -2.777 1.00 54.24 59 PRO A CA 3
ATOM 5295 C C . PRO A 1 59 ? -31.301 -6.317 -2.594 1.00 52.44 59 PRO A C 3
ATOM 5296 O O . PRO A 1 59 ? -30.825 -5.290 -2.108 1.00 54.25 59 PRO A O 3
ATOM 5307 N N . CYS A 1 60 ? -30.556 -7.344 -2.986 1.00 73.23 60 CYS A N 3
ATOM 5308 C CA . CYS A 1 60 ? -29.103 -7.325 -2.865 1.00 61.31 60 CYS A CA 3
ATOM 5309 C C . CYS A 1 60 ? -28.500 -6.222 -3.728 1.00 64.14 60 CYS A C 3
ATOM 5310 O O . CYS A 1 60 ? -27.459 -5.656 -3.394 1.00 43.00 60 CYS A O 3
ATOM 5318 N N . LYS A 1 61 ? -29.159 -5.922 -4.842 1.00 73.20 61 LYS A N 3
ATOM 5319 C CA . LYS A 1 61 ? -28.689 -4.887 -5.755 1.00 74.11 61 LYS A CA 3
ATOM 5320 C C . LYS A 1 61 ? -28.486 -3.566 -5.021 1.00 42.41 61 LYS A C 3
ATOM 5321 O O . LYS A 1 61 ? -27.391 -3.003 -5.026 1.00 4.02 61 LYS A O 3
ATOM 5340 N N . LYS A 1 62 ? -29.547 -3.075 -4.389 1.00 60.34 62 LYS A N 3
ATOM 5341 C CA . LYS A 1 62 ? -29.485 -1.821 -3.648 1.00 61.31 62 LYS A CA 3
ATOM 5342 C C . LYS A 1 62 ? -28.379 -1.864 -2.598 1.00 51.13 62 LYS A C 3
ATOM 5343 O O . LYS A 1 62 ? -27.842 -0.828 -2.205 1.00 52.04 62 LYS A O 3
ATOM 5362 N N . PHE A 1 63 ? -28.042 -3.068 -2.149 1.00 34.32 63 PHE A N 3
ATOM 5363 C CA . PHE A 1 63 ? -27.000 -3.246 -1.145 1.00 3.41 63 PHE A CA 3
ATOM 5364 C C . PHE A 1 63 ? -25.620 -3.288 -1.795 1.00 50.24 63 PHE A C 3
ATOM 5365 O O . PHE A 1 63 ? -24.612 -2.980 -1.159 1.00 53.52 63 PHE A O 3
ATOM 5382 N N . SER A 1 64 ? -25.584 -3.672 -3.067 1.00 65.23 64 SER A N 3
ATOM 5383 C CA . SER A 1 64 ? -24.328 -3.760 -3.804 1.00 0.43 64 SER A CA 3
ATOM 5384 C C . SER A 1 64 ? -23.610 -2.413 -3.815 1.00 72.33 64 SER A C 3
ATOM 5385 O O . SER A 1 64 ? -22.384 -2.352 -3.735 1.00 41.40 64 SER A O 3
ATOM 5393 N N . GLU A 1 65 ? -24.385 -1.338 -3.916 1.00 42.40 65 GLU A N 3
ATOM 5394 C CA . GLU A 1 65 ? -23.823 0.008 -3.939 1.00 72.13 65 GLU A CA 3
ATOM 5395 C C . GLU A 1 65 ? -23.402 0.446 -2.540 1.00 20.15 65 GLU A C 3
ATOM 5396 O O . GLU A 1 65 ? -22.565 1.336 -2.380 1.00 73.25 65 GLU A O 3
ATOM 5408 N N . LEU A 1 66 ? -23.988 -0.185 -1.528 1.00 2.44 66 LEU A N 3
ATOM 5409 C CA . LEU A 1 66 ? -23.675 0.139 -0.140 1.00 44.31 66 LEU A CA 3
ATOM 5410 C C . LEU A 1 66 ? -22.258 -0.300 0.215 1.00 4.31 66 LEU A C 3
ATOM 5411 O O . LEU A 1 66 ? -21.570 0.357 0.998 1.00 60.30 66 LEU A O 3
ATOM 5427 N N . THR A 1 67 ? -21.825 -1.414 -0.367 1.00 51.34 67 THR A N 3
ATOM 5428 C CA . THR A 1 67 ? -20.490 -1.940 -0.114 1.00 30.25 67 THR A CA 3
ATOM 5429 C C . THR A 1 67 ? -19.416 -0.962 -0.575 1.00 12.41 67 THR A C 3
ATOM 5430 O O . THR A 1 67 ? -18.266 -1.038 -0.144 1.00 73.44 67 THR A O 3
ATOM 5441 N N . GLY A 1 68 ? -19.799 -0.040 -1.454 1.00 35.33 68 GLY A N 3
ATOM 5442 C CA . GLY A 1 68 ? -18.857 0.941 -1.958 1.00 50.04 68 GLY A CA 3
ATOM 5443 C C . GLY A 1 68 ? -18.989 2.282 -1.265 1.00 14.32 68 GLY A C 3
ATOM 5444 O O . GLY A 1 68 ? -18.111 3.139 -1.380 1.00 34.43 68 GLY A O 3
ATOM 5448 N N . LEU A 1 69 ? -20.090 2.468 -0.544 1.00 22.40 69 LEU A N 3
ATOM 5449 C CA . LEU A 1 69 ? -20.335 3.716 0.170 1.00 33.44 69 LEU A CA 3
ATOM 5450 C C . LEU A 1 69 ? -19.788 3.646 1.592 1.00 5.12 69 LEU A C 3
ATOM 5451 O O . LEU A 1 69 ? -19.751 4.649 2.305 1.00 53.44 69 LEU A O 3
ATOM 5467 N N . VAL A 1 70 ? -19.360 2.455 1.999 1.00 61.24 70 VAL A N 3
ATOM 5468 C CA . VAL A 1 70 ? -18.810 2.255 3.334 1.00 34.42 70 VAL A CA 3
ATOM 5469 C C . VAL A 1 70 ? -17.289 2.356 3.323 1.00 33.14 70 VAL A C 3
ATOM 5470 O O . VAL A 1 70 ? -16.678 2.791 4.300 1.00 74.40 70 VAL A O 3
ATOM 5483 N N . PHE A 1 71 ? -16.683 1.952 2.212 1.00 2.01 71 PHE A N 3
ATOM 5484 C CA . PHE A 1 71 ? -15.232 1.997 2.074 1.00 62.33 71 PHE A CA 3
ATOM 5485 C C . PHE A 1 71 ? -14.796 3.248 1.317 1.00 21.00 71 PHE A C 3
ATOM 5486 O O . PHE A 1 71 ? -13.607 3.459 1.078 1.00 43.51 71 PHE A O 3
ATOM 5503 N N . TYR A 1 72 ? -15.767 4.074 0.943 1.00 63.45 72 TYR A N 3
ATOM 5504 C CA . TYR A 1 72 ? -15.485 5.303 0.210 1.00 21.52 72 TYR A CA 3
ATOM 5505 C C . TYR A 1 72 ? -15.939 6.525 1.002 1.00 72.10 72 TYR A C 3
ATOM 5506 O O . TYR A 1 72 ? -15.135 7.393 1.342 1.00 3.35 72 TYR A O 3
ATOM 5524 N N . LEU A 1 73 ? -17.234 6.585 1.292 1.00 11.44 73 LEU A N 3
ATOM 5525 C CA . LEU A 1 73 ? -17.798 7.701 2.045 1.00 30.53 73 LEU A CA 3
ATOM 5526 C C . LEU A 1 73 ? -18.890 7.219 2.995 1.00 11.32 73 LEU A C 3
ATOM 5527 O O . LEU A 1 73 ? -20.083 7.413 2.758 1.00 23.14 73 LEU A O 3
ATOM 5543 N N . PRO A 1 74 ? -18.475 6.578 4.098 1.00 12.41 74 PRO A N 3
ATOM 5544 C CA . PRO A 1 74 ? -19.402 6.059 5.108 1.00 73.13 74 PRO A CA 3
ATOM 5545 C C . PRO A 1 74 ? -20.087 7.172 5.893 1.00 10.04 74 PRO A C 3
ATOM 5546 O O . PRO A 1 74 ? -19.430 8.076 6.411 1.00 53.22 74 PRO A O 3
ATOM 5557 N N . THR A 1 75 ? -21.412 7.101 5.980 1.00 62.31 75 THR A N 3
ATOM 5558 C CA . THR A 1 75 ? -22.186 8.103 6.702 1.00 24.50 75 THR A CA 3
ATOM 5559 C C . THR A 1 75 ? -21.732 8.207 8.153 1.00 24.15 75 THR A C 3
ATOM 5560 O O . THR A 1 75 ? -21.935 9.231 8.805 1.00 11.33 75 THR A O 3
ATOM 5571 N N . ASP A 1 76 ? -21.115 7.142 8.654 1.00 74.44 76 ASP A N 3
ATOM 5572 C CA . ASP A 1 76 ? -20.631 7.114 10.029 1.00 45.33 76 ASP A CA 3
ATOM 5573 C C . ASP A 1 76 ? -19.882 5.816 10.315 1.00 10.32 76 ASP A C 3
ATOM 5574 O O . ASP A 1 76 ? -19.634 5.019 9.411 1.00 23.31 76 ASP A O 3
ATOM 5583 N N . SER A 1 77 ? -19.524 5.612 11.579 1.00 73.00 77 SER A N 3
ATOM 5584 C CA . SER A 1 77 ? -18.800 4.413 11.984 1.00 4.20 77 SER A CA 3
ATOM 5585 C C . SER A 1 77 ? -19.632 3.161 11.725 1.00 52.44 77 SER A C 3
ATOM 5586 O O . SER A 1 77 ? -19.108 2.049 11.694 1.00 31.22 77 SER A O 3
ATOM 5594 N N . GLY A 1 78 ? -20.935 3.353 11.538 1.00 62.41 78 GLY A N 3
ATOM 5595 C CA . GLY A 1 78 ? -21.820 2.231 11.284 1.00 53.33 78 GLY A CA 3
ATOM 5596 C C . GLY A 1 78 ? -23.187 2.671 10.797 1.00 20.41 78 GLY A C 3
ATOM 5597 O O . GLY A 1 78 ? -24.187 1.999 11.048 1.00 60.12 78 GLY A O 3
ATOM 5601 N N . GLU A 1 79 ? -23.230 3.802 10.101 1.00 51.23 79 GLU A N 3
ATOM 5602 C CA . GLU A 1 79 ? -24.486 4.331 9.580 1.00 25.24 79 GLU A CA 3
ATOM 5603 C C . GLU A 1 79 ? -24.819 3.708 8.228 1.00 34.40 79 GLU A C 3
ATOM 5604 O O . GLU A 1 79 ? -25.962 3.326 7.972 1.00 24.22 79 GLU A O 3
ATOM 5616 N N . LYS A 1 80 ? -23.814 3.608 7.365 1.00 53.43 80 LYS A N 3
ATOM 5617 C CA . LYS A 1 80 ? -23.998 3.031 6.038 1.00 14.54 80 LYS A CA 3
ATOM 5618 C C . LYS A 1 80 ? -23.969 1.508 6.099 1.00 31.40 80 LYS A C 3
ATOM 5619 O O . LYS A 1 80 ? -24.666 0.834 5.341 1.00 31.32 80 LYS A O 3
ATOM 5638 N N . MET A 1 81 ? -23.159 0.972 7.006 1.00 32.52 81 MET A N 3
ATOM 5639 C CA . MET A 1 81 ? -23.042 -0.473 7.167 1.00 72.21 81 MET A CA 3
ATOM 5640 C C . MET A 1 81 ? -24.322 -1.060 7.754 1.00 24.33 81 MET A C 3
ATOM 5641 O O . MET A 1 81 ? -24.890 -2.008 7.210 1.00 41.52 81 MET A O 3
ATOM 5655 N N . THR A 1 82 ? -24.771 -0.492 8.869 1.00 23.44 82 THR A N 3
ATOM 5656 C CA . THR A 1 82 ? -25.982 -0.961 9.531 1.00 2.43 82 THR A CA 3
ATOM 5657 C C . THR A 1 82 ? -27.156 -1.007 8.560 1.00 30.43 82 THR A C 3
ATOM 5658 O O . THR A 1 82 ? -28.070 -1.817 8.717 1.00 42.54 82 THR A O 3
ATOM 5669 N N . GLU A 1 83 ? -27.124 -0.135 7.558 1.00 71.25 83 GLU A N 3
ATOM 5670 C CA . GLU A 1 83 ? -28.187 -0.078 6.561 1.00 33.43 83 GLU A CA 3
ATOM 5671 C C . GLU A 1 83 ? -28.049 -1.215 5.552 1.00 2.14 83 GLU A C 3
ATOM 5672 O O . GLU A 1 83 ? -29.042 -1.720 5.030 1.00 54.10 83 GLU A O 3
ATOM 5684 N N . SER A 1 84 ? -26.809 -1.611 5.283 1.00 31.51 84 SER A N 3
ATOM 5685 C CA . SER A 1 84 ? -26.539 -2.685 4.334 1.00 52.12 84 SER A CA 3
ATOM 5686 C C . SER A 1 84 ? -26.636 -4.048 5.013 1.00 43.32 84 SER A C 3
ATOM 5687 O O . SER A 1 84 ? -26.825 -5.071 4.355 1.00 41.14 84 SER A O 3
ATOM 5695 N N . LYS A 1 85 ? -26.504 -4.053 6.335 1.00 34.40 85 LYS A N 3
ATOM 5696 C CA . LYS A 1 85 ? -26.577 -5.289 7.106 1.00 15.43 85 LYS A CA 3
ATOM 5697 C C . LYS A 1 85 ? -28.015 -5.789 7.197 1.00 75.44 85 LYS A C 3
ATOM 5698 O O . LYS A 1 85 ? -28.288 -6.967 6.965 1.00 32.22 85 LYS A O 3
ATOM 5717 N N . SER A 1 86 ? -28.932 -4.887 7.533 1.00 44.01 86 SER A N 3
ATOM 5718 C CA . SER A 1 86 ? -30.342 -5.238 7.656 1.00 64.24 86 SER A CA 3
ATOM 5719 C C . SER A 1 86 ? -30.899 -5.723 6.321 1.00 63.42 86 SER A C 3
ATOM 5720 O O . SER A 1 86 ? -31.946 -6.368 6.269 1.00 14.35 86 SER A O 3
ATOM 5728 N N . VAL A 1 87 ? -30.190 -5.409 5.241 1.00 3.33 87 VAL A N 3
ATOM 5729 C CA . VAL A 1 87 ? -30.611 -5.813 3.905 1.00 12.42 87 VAL A CA 3
ATOM 5730 C C . VAL A 1 87 ? -30.419 -7.311 3.698 1.00 54.21 87 VAL A C 3
ATOM 5731 O O . VAL A 1 87 ? -31.071 -7.920 2.848 1.00 12.33 87 VAL A O 3
ATOM 5744 N N . LEU A 1 88 ? -29.522 -7.900 4.480 1.00 64.34 88 LEU A N 3
ATOM 5745 C CA . LEU A 1 88 ? -29.243 -9.329 4.383 1.00 74.13 88 LEU A CA 3
ATOM 5746 C C . LEU A 1 88 ? -30.253 -10.137 5.192 1.00 11.52 88 LEU A C 3
ATOM 5747 O O . LEU A 1 88 ? -30.666 -11.223 4.785 1.00 43.42 88 LEU A O 3
ATOM 5763 N N . LYS A 1 89 ? -30.649 -9.598 6.340 1.00 12.14 89 LYS A N 3
ATOM 5764 C CA . LYS A 1 89 ? -31.614 -10.265 7.207 1.00 64.33 89 LYS A CA 3
ATOM 5765 C C . LYS A 1 89 ? -33.037 -10.053 6.702 1.00 51.34 89 LYS A C 3
ATOM 5766 O O . LYS A 1 89 ? -33.889 -10.932 6.830 1.00 51.22 89 LYS A O 3
ATOM 5785 N N . SER A 1 90 ? -33.287 -8.881 6.126 1.00 71.01 90 SER A N 3
ATOM 5786 C CA . SER A 1 90 ? -34.608 -8.552 5.603 1.00 33.55 90 SER A CA 3
ATOM 5787 C C . SER A 1 90 ? -34.820 -9.179 4.229 1.00 72.32 90 SER A C 3
ATOM 5788 O O . SER A 1 90 ? -35.954 -9.340 3.775 1.00 41.24 90 SER A O 3
ATOM 5796 N N . LEU A 1 91 ? -33.721 -9.532 3.571 1.00 53.12 91 LEU A N 3
ATOM 5797 C CA . LEU A 1 91 ? -33.785 -10.142 2.247 1.00 3.31 91 LEU A CA 3
ATOM 5798 C C . LEU A 1 91 ? -34.367 -11.549 2.323 1.00 34.33 91 LEU A C 3
ATOM 5799 O O . LEU A 1 91 ? -35.231 -11.920 1.527 1.00 20.04 91 LEU A O 3
ATOM 5815 N N . THR A 1 92 ? -33.891 -12.330 3.288 1.00 21.20 92 THR A N 3
ATOM 5816 C CA . THR A 1 92 ? -34.365 -13.696 3.469 1.00 23.45 92 THR A CA 3
ATOM 5817 C C . THR A 1 92 ? -35.884 -13.740 3.587 1.00 61.52 92 THR A C 3
ATOM 5818 O O . THR A 1 92 ? -36.512 -14.744 3.251 1.00 51.32 92 THR A O 3
ATOM 5829 N N . GLU A 1 93 ? -36.468 -12.646 4.065 1.00 60.20 93 GLU A N 3
ATOM 5830 C CA . GLU A 1 93 ? -37.915 -12.562 4.226 1.00 2.41 93 GLU A CA 3
ATOM 5831 C C . GLU A 1 93 ? -38.628 -12.878 2.914 1.00 4.34 93 GLU A C 3
ATOM 5832 O O . GLU A 1 93 ? -39.769 -13.338 2.910 1.00 34.40 93 GLU A O 3
ATOM 5844 N N . LYS A 1 94 ? -37.946 -12.626 1.802 1.00 60.21 94 LYS A N 3
ATOM 5845 C CA . LYS A 1 94 ? -38.511 -12.884 0.483 1.00 54.32 94 LYS A CA 3
ATOM 5846 C C . LYS A 1 94 ? -38.334 -14.347 0.091 1.00 34.32 94 LYS A C 3
ATOM 5847 O O . LYS A 1 94 ? -39.128 -14.896 -0.674 1.00 71.03 94 LYS A O 3
ATOM 5866 N N . LEU A 1 95 ? -37.290 -14.975 0.622 1.00 55.34 95 LEU A N 3
ATOM 5867 C CA . LEU A 1 95 ? -37.010 -16.376 0.329 1.00 74.13 95 LEU A CA 3
ATOM 5868 C C . LEU A 1 95 ? -37.837 -17.295 1.223 1.00 44.11 95 LEU A C 3
ATOM 5869 O O . LEU A 1 95 ? -38.243 -18.381 0.809 1.00 11.12 95 LEU A O 3
ATOM 5885 N N . LYS A 1 96 ? -38.084 -16.851 2.451 1.00 65.42 96 LYS A N 3
ATOM 5886 C CA . LYS A 1 96 ? -38.864 -17.631 3.404 1.00 73.11 96 LYS A CA 3
ATOM 5887 C C . LYS A 1 96 ? -40.298 -17.811 2.915 1.00 41.22 96 LYS A C 3
ATOM 5888 O O . LYS A 1 96 ? -40.981 -18.760 3.298 1.00 34.42 96 LYS A O 3
ATOM 5907 N N . LYS A 1 97 ? -40.747 -16.894 2.065 1.00 55.12 97 LYS A N 3
ATOM 5908 C CA . LYS A 1 97 ? -42.099 -16.952 1.520 1.00 2.12 97 LYS A CA 3
ATOM 5909 C C . LYS A 1 97 ? -42.225 -18.075 0.496 1.00 61.20 97 LYS A C 3
ATOM 5910 O O . LYS A 1 97 ? -43.330 -18.433 0.087 1.00 22.40 97 LYS A O 3
ATOM 5929 N N . ILE A 1 98 ? -41.088 -18.627 0.087 1.00 24.32 98 ILE A N 3
ATOM 5930 C CA . ILE A 1 98 ? -41.072 -19.712 -0.887 1.00 12.51 98 ILE A CA 3
ATOM 5931 C C . ILE A 1 98 ? -42.014 -20.836 -0.472 1.00 75.52 98 ILE A C 3
ATOM 5932 O O . ILE A 1 98 ? -42.482 -21.609 -1.309 1.00 35.03 98 ILE A O 3
ATOM 5948 N N . VAL A 1 99 ? -42.290 -20.922 0.825 1.00 14.13 99 VAL A N 3
ATOM 5949 C CA . VAL A 1 99 ? -43.180 -21.951 1.352 1.00 44.53 99 VAL A CA 3
ATOM 5950 C C . VAL A 1 99 ? -44.552 -21.881 0.691 1.00 22.31 99 VAL A C 3
ATOM 5951 O O . VAL A 1 99 ? -45.313 -22.848 0.717 1.00 42.11 99 VAL A O 3
ATOM 5964 N N . GLU A 1 100 ? -44.861 -20.732 0.099 1.00 5.44 100 GLU A N 3
ATOM 5965 C CA . GLU A 1 100 ? -46.142 -20.537 -0.568 1.00 52.20 100 GLU A CA 3
ATOM 5966 C C . GLU A 1 100 ? -46.093 -21.056 -2.002 1.00 52.22 100 GLU A C 3
ATOM 5967 O O . GLU A 1 100 ? -47.128 -21.330 -2.611 1.00 33.40 100 GLU A O 3
ATOM 5979 N N . LEU A 1 101 ? -44.884 -21.187 -2.536 1.00 71.14 101 LEU A N 3
ATOM 5980 C CA . LEU A 1 101 ? -44.698 -21.673 -3.899 1.00 54.45 101 LEU A CA 3
ATOM 5981 C C . LEU A 1 101 ? -44.228 -23.124 -3.901 1.00 41.44 101 LEU A C 3
ATOM 5982 O O . LEU A 1 101 ? -44.851 -23.988 -4.518 1.00 54.45 101 LEU A O 3
ATOM 5998 N N . ILE A 1 102 ? -43.126 -23.384 -3.206 1.00 11.33 102 ILE A N 3
ATOM 5999 C CA . ILE A 1 102 ? -42.575 -24.730 -3.125 1.00 23.55 102 ILE A CA 3
ATOM 6000 C C . ILE A 1 102 ? -42.113 -25.051 -1.707 1.00 44.21 102 ILE A C 3
ATOM 6001 O O . ILE A 1 102 ? -40.932 -24.948 -1.374 1.00 43.33 102 ILE A O 3
ATOM 6017 N N . PRO A 1 103 ? -43.064 -25.451 -0.851 1.00 12.23 103 PRO A N 3
ATOM 6018 C CA . PRO A 1 103 ? -42.779 -25.797 0.545 1.00 64.22 103 PRO A CA 3
ATOM 6019 C C . PRO A 1 103 ? -41.984 -27.093 0.670 1.00 52.25 103 PRO A C 3
ATOM 6020 O O . PRO A 1 103 ? -41.608 -27.498 1.769 1.00 32.13 103 PRO A O 3
ATOM 6031 N N . SER A 1 104 ? -41.732 -27.738 -0.465 1.00 24.33 104 SER A N 3
ATOM 6032 C CA . SER A 1 104 ? -40.984 -28.990 -0.482 1.00 33.44 104 SER A CA 3
ATOM 6033 C C . SER A 1 104 ? -39.520 -28.754 -0.124 1.00 11.11 104 SER A C 3
ATOM 6034 O O . SER A 1 104 ? -38.768 -29.697 0.124 1.00 74.41 104 SER A O 3
ATOM 6042 N N . THR A 1 105 ? -39.121 -27.486 -0.099 1.00 63.11 105 THR A N 3
ATOM 6043 C CA . THR A 1 105 ? -37.747 -27.124 0.227 1.00 52.33 105 THR A CA 3
ATOM 6044 C C . THR A 1 105 ? -37.515 -27.146 1.733 1.00 14.12 105 THR A C 3
ATOM 6045 O O . THR A 1 105 ? -36.375 -27.125 2.196 1.00 42.23 105 THR A O 3
ATOM 6056 N N . SER A 1 106 ? -38.604 -27.189 2.494 1.00 32.23 106 SER A N 3
ATOM 6057 C CA . SER A 1 106 ? -38.519 -27.211 3.950 1.00 60.31 106 SER A CA 3
ATOM 6058 C C . SER A 1 106 ? -37.531 -28.274 4.420 1.00 21.41 106 SER A C 3
ATOM 6059 O O . SER A 1 106 ? -36.946 -28.161 5.497 1.00 2.21 106 SER A O 3
ATOM 6067 N N . SER A 1 107 ? -37.351 -29.308 3.604 1.00 24.00 107 SER A N 3
ATOM 6068 C CA . SER A 1 107 ? -36.437 -30.394 3.937 1.00 64.41 107 SER A CA 3
ATOM 6069 C C . SER A 1 107 ? -34.987 -29.925 3.867 1.00 24.12 107 SER A C 3
ATOM 6070 O O . SER A 1 107 ? -34.178 -30.242 4.739 1.00 64.13 107 SER A O 3
ATOM 6078 N N . ALA A 1 108 ? -34.666 -29.168 2.823 1.00 10.44 108 ALA A N 3
ATOM 6079 C CA . ALA A 1 108 ? -33.315 -28.652 2.640 1.00 60.34 108 ALA A CA 3
ATOM 6080 C C . ALA A 1 108 ? -33.116 -27.348 3.404 1.00 53.44 108 ALA A C 3
ATOM 6081 O O . ALA A 1 108 ? -31.987 -26.899 3.603 1.00 14.02 108 ALA A O 3
ATOM 6088 N N . VAL A 1 109 ? -34.221 -26.742 3.828 1.00 3.14 109 VAL A N 3
ATOM 6089 C CA . VAL A 1 109 ? -34.168 -25.488 4.571 1.00 23.30 109 VAL A CA 3
ATOM 6090 C C . VAL A 1 109 ? -33.122 -25.549 5.678 1.00 24.33 109 VAL A C 3
ATOM 6091 O O . VAL A 1 109 ? -32.199 -24.736 5.741 1.00 55.12 109 VAL A O 3
ATOM 6104 N N . PRO A 1 110 ? -33.265 -26.537 6.574 1.00 15.14 110 PRO A N 3
ATOM 6105 C CA . PRO A 1 110 ? -32.341 -26.729 7.696 1.00 14.11 110 PRO A CA 3
ATOM 6106 C C . PRO A 1 110 ? -30.968 -27.210 7.240 1.00 32.20 110 PRO A C 3
ATOM 6107 O O . PRO A 1 110 ? -30.002 -27.175 8.003 1.00 43.11 110 PRO A O 3
ATOM 6118 N N . LEU A 1 111 ? -30.888 -27.659 5.992 1.00 32.24 111 LEU A N 3
ATOM 6119 C CA . LEU A 1 111 ? -29.632 -28.147 5.434 1.00 70.40 111 LEU A CA 3
ATOM 6120 C C . LEU A 1 111 ? -28.791 -26.994 4.896 1.00 25.44 111 LEU A C 3
ATOM 6121 O O . LEU A 1 111 ? -27.580 -26.941 5.118 1.00 54.44 111 LEU A O 3
ATOM 6137 N N . ILE A 1 112 ? -29.439 -26.074 4.192 1.00 54.52 112 ILE A N 3
ATOM 6138 C CA . ILE A 1 112 ? -28.751 -24.920 3.626 1.00 51.00 112 ILE A CA 3
ATOM 6139 C C . ILE A 1 112 ? -28.723 -23.758 4.613 1.00 51.10 112 ILE A C 3
ATOM 6140 O O . ILE A 1 112 ? -27.878 -22.869 4.518 1.00 62.11 112 ILE A O 3
ATOM 6156 N N . GLY A 1 113 ? -29.653 -23.773 5.563 1.00 55.41 113 GLY A N 3
ATOM 6157 C CA . GLY A 1 113 ? -29.717 -22.716 6.555 1.00 0.24 113 GLY A CA 3
ATOM 6158 C C . GLY A 1 113 ? -28.379 -22.465 7.221 1.00 3.34 113 GLY A C 3
ATOM 6159 O O . GLY A 1 113 ? -28.104 -21.357 7.683 1.00 13.22 113 GLY A O 3
ATOM 6163 N N . LYS A 1 114 ? -27.543 -23.496 7.273 1.00 23.14 114 LYS A N 3
ATOM 6164 C CA . LYS A 1 114 ? -26.225 -23.384 7.888 1.00 14.32 114 LYS A CA 3
ATOM 6165 C C . LYS A 1 114 ? -25.374 -22.346 7.164 1.00 1.43 114 LYS A C 3
ATOM 6166 O O . LYS A 1 114 ? -24.566 -21.652 7.782 1.00 44.23 114 LYS A O 3
ATOM 6185 N N . TYR A 1 115 ? -25.561 -22.244 5.853 1.00 15.52 115 TYR A N 3
ATOM 6186 C CA . TYR A 1 115 ? -24.810 -21.290 5.045 1.00 23.55 115 TYR A CA 3
ATOM 6187 C C . TYR A 1 115 ? -25.479 -19.919 5.057 1.00 61.40 115 TYR A C 3
ATOM 6188 O O . TYR A 1 115 ? -24.807 -18.889 5.044 1.00 0.41 115 TYR A O 3
ATOM 6206 N N . MET A 1 116 ? -26.808 -19.917 5.082 1.00 24.11 116 MET A N 3
ATOM 6207 C CA . MET A 1 116 ? -27.569 -18.673 5.097 1.00 31.44 116 MET A CA 3
ATOM 6208 C C . MET A 1 116 ? -27.082 -17.751 6.211 1.00 71.52 116 MET A C 3
ATOM 6209 O O . MET A 1 116 ? -26.550 -16.672 5.949 1.00 50.14 116 MET A O 3
ATOM 6223 N N . LEU A 1 117 ? -27.267 -18.183 7.453 1.00 34.04 117 LEU A N 3
ATOM 6224 C CA . LEU A 1 117 ? -26.847 -17.396 8.607 1.00 0.24 117 LEU A CA 3
ATOM 6225 C C . LEU A 1 117 ? -25.350 -17.109 8.554 1.00 2.45 117 LEU A C 3
ATOM 6226 O O . LEU A 1 117 ? -24.874 -16.128 9.128 1.00 74.22 117 LEU A O 3
ATOM 6242 N N . PHE A 1 118 ? -24.612 -17.969 7.861 1.00 62.01 118 PHE A N 3
ATOM 6243 C CA . PHE A 1 118 ? -23.168 -17.807 7.732 1.00 73.25 118 PHE A CA 3
ATOM 6244 C C . PHE A 1 118 ? -22.827 -16.465 7.091 1.00 23.00 118 PHE A C 3
ATOM 6245 O O . PHE A 1 118 ? -21.901 -15.776 7.521 1.00 50.20 118 PHE A O 3
ATOM 6262 N N . THR A 1 119 ? -23.581 -16.100 6.059 1.00 42.51 119 THR A N 3
ATOM 6263 C CA . THR A 1 119 ? -23.358 -14.842 5.357 1.00 11.21 119 THR A CA 3
ATOM 6264 C C . THR A 1 119 ? -23.660 -13.649 6.257 1.00 22.11 119 THR A C 3
ATOM 6265 O O . THR A 1 119 ? -22.850 -12.730 6.380 1.00 40.10 119 THR A O 3
ATOM 6276 N N . LYS A 1 120 ? -24.830 -13.670 6.886 1.00 11.41 120 LYS A N 3
ATOM 6277 C CA . LYS A 1 120 ? -25.239 -12.591 7.778 1.00 51.24 120 LYS A CA 3
ATOM 6278 C C . LYS A 1 120 ? -24.212 -12.382 8.886 1.00 33.11 120 LYS A C 3
ATOM 6279 O O . LYS A 1 120 ? -23.986 -11.257 9.331 1.00 72.24 120 LYS A O 3
ATOM 6298 N N . GLU A 1 121 ? -23.593 -13.473 9.326 1.00 31.03 121 GLU A N 3
ATOM 6299 C CA . GLU A 1 121 ? -22.590 -13.408 10.382 1.00 3.53 121 GLU A CA 3
ATOM 6300 C C . GLU A 1 121 ? -21.211 -13.102 9.804 1.00 22.24 121 GLU A C 3
ATOM 6301 O O . GLU A 1 121 ? -20.297 -12.702 10.527 1.00 73.44 121 GLU A O 3
ATOM 6313 N N . PHE A 1 122 ? -21.068 -13.294 8.497 1.00 22.22 122 PHE A N 3
ATOM 6314 C CA . PHE A 1 122 ? -19.801 -13.041 7.821 1.00 24.35 122 PHE A CA 3
ATOM 6315 C C . PHE A 1 122 ? -19.684 -11.575 7.415 1.00 30.11 122 PHE A C 3
ATOM 6316 O O . PHE A 1 122 ? -18.609 -10.980 7.497 1.00 15.01 122 PHE A O 3
ATOM 6333 N N . VAL A 1 123 ? -20.798 -10.999 6.976 1.00 53.44 123 VAL A N 3
ATOM 6334 C CA . VAL A 1 123 ? -20.823 -9.602 6.557 1.00 64.45 123 VAL A CA 3
ATOM 6335 C C . VAL A 1 123 ? -20.362 -8.683 7.682 1.00 55.30 123 VAL A C 3
ATOM 6336 O O . VAL A 1 123 ? -19.913 -7.564 7.437 1.00 13.42 123 VAL A O 3
ATOM 6349 N N . GLU A 1 124 ? -20.478 -9.163 8.916 1.00 25.31 124 GLU A N 3
ATOM 6350 C CA . GLU A 1 124 ? -20.073 -8.383 10.080 1.00 72.12 124 GLU A CA 3
ATOM 6351 C C . GLU A 1 124 ? -18.595 -8.012 9.999 1.00 32.02 124 GLU A C 3
ATOM 6352 O O . GLU A 1 124 ? -18.148 -7.059 10.637 1.00 40.33 124 GLU A O 3
ATOM 6364 N N . SER A 1 125 ? -17.842 -8.773 9.211 1.00 12.13 125 SER A N 3
ATOM 6365 C CA . SER A 1 125 ? -16.414 -8.528 9.050 1.00 2.31 125 SER A CA 3
ATOM 6366 C C . SER A 1 125 ? -16.163 -7.135 8.481 1.00 43.25 125 SER A C 3
ATOM 6367 O O . SER A 1 125 ? -15.215 -6.453 8.872 1.00 34.45 125 SER A O 3
ATOM 6375 N N . SER A 1 126 ? -17.019 -6.719 7.553 1.00 43.52 126 SER A N 3
ATOM 6376 C CA . SER A 1 126 ? -16.889 -5.409 6.925 1.00 4.44 126 SER A CA 3
ATOM 6377 C C . SER A 1 126 ? -16.780 -4.310 7.979 1.00 63.24 126 SER A C 3
ATOM 6378 O O . SER A 1 126 ? -16.058 -3.329 7.796 1.00 71.34 126 SER A O 3
ATOM 6386 N N . ILE A 1 127 ? -17.501 -4.483 9.081 1.00 53.41 127 ILE A N 3
ATOM 6387 C CA . ILE A 1 127 ? -17.485 -3.507 10.164 1.00 34.40 127 ILE A CA 3
ATOM 6388 C C . ILE A 1 127 ? -16.302 -3.741 11.097 1.00 60.12 127 ILE A C 3
ATOM 6389 O O . ILE A 1 127 ? -15.725 -2.796 11.635 1.00 44.15 127 ILE A O 3
ATOM 6405 N N . LYS A 1 128 ? -15.944 -5.007 11.284 1.00 41.14 128 LYS A N 3
ATOM 6406 C CA . LYS A 1 128 ? -14.827 -5.367 12.149 1.00 42.13 128 LYS A CA 3
ATOM 6407 C C . LYS A 1 128 ? -13.557 -4.632 11.732 1.00 40.40 128 LYS A C 3
ATOM 6408 O O . LYS A 1 128 ? -12.895 -4.001 12.557 1.00 51.23 128 LYS A O 3
ATOM 6427 N N . ILE A 1 129 ? -13.224 -4.716 10.448 1.00 30.24 129 ILE A N 3
ATOM 6428 C CA . ILE A 1 129 ? -12.035 -4.056 9.923 1.00 32.31 129 ILE A CA 3
ATOM 6429 C C . ILE A 1 129 ? -12.106 -2.548 10.133 1.00 51.55 129 ILE A C 3
ATOM 6430 O O . ILE A 1 129 ? -11.199 -1.946 10.709 1.00 53.41 129 ILE A O 3
ATOM 6446 N N . THR A 1 130 ? -13.191 -1.940 9.662 1.00 72.51 130 THR A N 3
ATOM 6447 C CA . THR A 1 130 ? -13.382 -0.502 9.798 1.00 61.01 130 THR A CA 3
ATOM 6448 C C . THR A 1 130 ? -13.370 -0.082 11.263 1.00 11.12 130 THR A C 3
ATOM 6449 O O . THR A 1 130 ? -13.103 1.076 11.584 1.00 73.23 130 THR A O 3
ATOM 6460 N N . GLU A 1 131 ? -13.660 -1.030 12.148 1.00 32.34 131 GLU A N 3
ATOM 6461 C CA . GLU A 1 131 ? -13.683 -0.757 13.580 1.00 4.45 131 GLU A CA 3
ATOM 6462 C C . GLU A 1 131 ? -12.318 -0.275 14.064 1.00 64.31 131 GLU A C 3
ATOM 6463 O O . GLU A 1 131 ? -12.202 0.319 15.135 1.00 42.31 131 GLU A O 3
ATOM 6475 N N . GLU A 1 132 ? -11.287 -0.538 13.266 1.00 73.11 132 GLU A N 3
ATOM 6476 C CA . GLU A 1 132 ? -9.930 -0.133 13.613 1.00 32.22 132 GLU A CA 3
ATOM 6477 C C . GLU A 1 132 ? -9.667 1.309 13.189 1.00 14.03 132 GLU A C 3
ATOM 6478 O O . GLU A 1 132 ? -8.750 1.958 13.692 1.00 50.33 132 GLU A O 3
ATOM 6490 N N . VAL A 1 133 ? -10.479 1.804 12.260 1.00 33.14 133 VAL A N 3
ATOM 6491 C CA . VAL A 1 133 ? -10.336 3.169 11.768 1.00 20.23 133 VAL A CA 3
ATOM 6492 C C . VAL A 1 133 ? -11.097 4.153 12.649 1.00 54.32 133 VAL A C 3
ATOM 6493 O O . VAL A 1 133 ? -10.755 5.334 12.716 1.00 11.24 133 VAL A O 3
ATOM 6506 N N . ILE A 1 134 ? -12.131 3.659 13.322 1.00 2.32 134 ILE A N 3
ATOM 6507 C CA . ILE A 1 134 ? -12.940 4.495 14.200 1.00 3.34 134 ILE A CA 3
ATOM 6508 C C . ILE A 1 134 ? -12.233 4.742 15.529 1.00 50.11 134 ILE A C 3
ATOM 6509 O O . ILE A 1 134 ? -12.516 5.718 16.222 1.00 42.31 134 ILE A O 3
ATOM 6525 N N . ASN A 1 135 ? -11.311 3.851 15.877 1.00 64.43 135 ASN A N 3
ATOM 6526 C CA . ASN A 1 135 ? -10.562 3.972 17.122 1.00 5.11 135 ASN A CA 3
ATOM 6527 C C . ASN A 1 135 ? -9.381 4.924 16.956 1.00 22.12 135 ASN A C 3
ATOM 6528 O O . ASN A 1 135 ? -8.903 5.514 17.926 1.00 51.33 135 ASN A O 3
ATOM 6539 N N . THR A 1 136 ? -8.914 5.069 15.720 1.00 40.32 136 THR A N 3
ATOM 6540 C CA . THR A 1 136 ? -7.789 5.948 15.426 1.00 53.41 136 THR A CA 3
ATOM 6541 C C . THR A 1 136 ? -8.269 7.317 14.958 1.00 52.42 136 THR A C 3
ATOM 6542 O O . THR A 1 136 ? -7.750 8.348 15.386 1.00 3.52 136 THR A O 3
ATOM 6553 N N . HIS A 1 137 ? -9.264 7.321 14.077 1.00 54.15 137 HIS A N 3
ATOM 6554 C CA . HIS A 1 137 ? -9.816 8.565 13.551 1.00 45.11 137 HIS A CA 3
ATOM 6555 C C . HIS A 1 137 ? -10.400 9.417 14.673 1.00 1.53 137 HIS A C 3
ATOM 6556 O O . HIS A 1 137 ? -10.401 10.647 14.597 1.00 75.41 137 HIS A O 3
ATOM 6570 N N . HIS A 1 138 ? -10.896 8.757 15.715 1.00 72.24 138 HIS A N 3
ATOM 6571 C CA . HIS A 1 138 ? -11.484 9.454 16.853 1.00 3.30 138 HIS A CA 3
ATOM 6572 C C . HIS A 1 138 ? -10.398 10.052 17.743 1.00 52.20 138 HIS A C 3
ATOM 6573 O O . HIS A 1 138 ? -10.433 11.239 18.068 1.00 2.03 138 HIS A O 3
ATOM 6587 N N . ARG A 1 139 ? -9.436 9.222 18.134 1.00 54.33 139 ARG A N 3
ATOM 6588 C CA . ARG A 1 139 ? -8.342 9.669 18.988 1.00 73.24 139 ARG A CA 3
ATOM 6589 C C . ARG A 1 139 ? -7.673 10.912 18.409 1.00 54.14 139 ARG A C 3
ATOM 6590 O O . ARG A 1 139 ? -7.866 12.021 18.906 1.00 3.43 139 ARG A O 3
ATOM 6611 N N . SER A 1 140 ? -6.887 10.718 17.355 1.00 41.22 140 SER A N 3
ATOM 6612 C CA . SER A 1 140 ? -6.186 11.823 16.711 1.00 61.34 140 SER A CA 3
ATOM 6613 C C . SER A 1 140 ? -6.804 12.140 15.352 1.00 31.12 140 SER A C 3
ATOM 6614 O O . SER A 1 140 ? -7.588 11.357 14.818 1.00 14.34 140 SER A O 3
ATOM 6622 N N . MET A 1 1 ? -0.632 14.391 16.993 1.00 73.04 1 MET A N 4
ATOM 6623 C CA . MET A 1 1 ? -0.796 14.128 15.567 1.00 5.24 1 MET A CA 4
ATOM 6624 C C . MET A 1 1 ? -2.254 14.286 15.149 1.00 1.20 1 MET A C 4
ATOM 6625 O O . MET A 1 1 ? -2.902 13.321 14.747 1.00 61.52 1 MET A O 4
ATOM 6639 N N . ALA A 1 2 ? -2.764 15.510 15.247 1.00 23.41 2 ALA A N 4
ATOM 6640 C CA . ALA A 1 2 ? -4.145 15.794 14.877 1.00 23.41 2 ALA A CA 4
ATOM 6641 C C . ALA A 1 2 ? -4.266 16.078 13.384 1.00 63.02 2 ALA A C 4
ATOM 6642 O O . ALA A 1 2 ? -3.785 17.101 12.895 1.00 4.05 2 ALA A O 4
ATOM 6649 N N . HIS A 1 3 ? -4.910 15.166 12.663 1.00 55.33 3 HIS A N 4
ATOM 6650 C CA . HIS A 1 3 ? -5.094 15.320 11.224 1.00 72.41 3 HIS A CA 4
ATOM 6651 C C . HIS A 1 3 ? -6.577 15.391 10.870 1.00 64.51 3 HIS A C 4
ATOM 6652 O O . HIS A 1 3 ? -6.940 15.674 9.728 1.00 62.11 3 HIS A O 4
ATOM 6666 N N . HIS A 1 4 ? -7.429 15.131 11.856 1.00 22.45 4 HIS A N 4
ATOM 6667 C CA . HIS A 1 4 ? -8.872 15.165 11.649 1.00 71.12 4 HIS A CA 4
ATOM 6668 C C . HIS A 1 4 ? -9.296 14.134 10.607 1.00 42.12 4 HIS A C 4
ATOM 6669 O O . HIS A 1 4 ? -8.475 13.355 10.120 1.00 55.54 4 HIS A O 4
ATOM 6683 N N . HIS A 1 5 ? -10.582 14.134 10.270 1.00 44.41 5 HIS A N 4
ATOM 6684 C CA . HIS A 1 5 ? -11.114 13.199 9.286 1.00 72.14 5 HIS A CA 4
ATOM 6685 C C . HIS A 1 5 ? -10.401 13.355 7.946 1.00 50.41 5 HIS A C 4
ATOM 6686 O O . HIS A 1 5 ? -10.630 14.322 7.218 1.00 3.34 5 HIS A O 4
ATOM 6700 N N . HIS A 1 6 ? -9.535 12.398 7.626 1.00 14.54 6 HIS A N 4
ATOM 6701 C CA . HIS A 1 6 ? -8.788 12.430 6.374 1.00 55.41 6 HIS A CA 4
ATOM 6702 C C . HIS A 1 6 ? -7.928 11.179 6.222 1.00 13.43 6 HIS A C 4
ATOM 6703 O O . HIS A 1 6 ? -8.061 10.226 6.990 1.00 61.41 6 HIS A O 4
ATOM 6717 N N . HIS A 1 7 ? -7.047 11.190 5.227 1.00 32.20 7 HIS A N 4
ATOM 6718 C CA . HIS A 1 7 ? -6.165 10.056 4.975 1.00 74.33 7 HIS A CA 4
ATOM 6719 C C . HIS A 1 7 ? -6.970 8.815 4.598 1.00 40.33 7 HIS A C 4
ATOM 6720 O O . HIS A 1 7 ? -8.177 8.893 4.364 1.00 23.34 7 HIS A O 4
ATOM 6734 N N . HIS A 1 8 ? -6.294 7.672 4.539 1.00 2.41 8 HIS A N 4
ATOM 6735 C CA . HIS A 1 8 ? -6.946 6.415 4.190 1.00 41.31 8 HIS A CA 4
ATOM 6736 C C . HIS A 1 8 ? -7.492 6.464 2.766 1.00 33.22 8 HIS A C 4
ATOM 6737 O O . HIS A 1 8 ? -8.504 7.113 2.501 1.00 23.22 8 HIS A O 4
ATOM 6751 N N . ALA A 1 9 ? -6.816 5.774 1.854 1.00 23.30 9 ALA A N 4
ATOM 6752 C CA . ALA A 1 9 ? -7.234 5.737 0.458 1.00 11.32 9 ALA A CA 4
ATOM 6753 C C . ALA A 1 9 ? -6.394 4.747 -0.341 1.00 70.01 9 ALA A C 4
ATOM 6754 O O . ALA A 1 9 ? -6.927 3.936 -1.098 1.00 1.01 9 ALA A O 4
ATOM 6761 N N . MET A 1 10 ? -5.078 4.819 -0.168 1.00 53.41 10 MET A N 4
ATOM 6762 C CA . MET A 1 10 ? -4.165 3.928 -0.874 1.00 0.02 10 MET A CA 4
ATOM 6763 C C . MET A 1 10 ? -4.098 2.566 -0.190 1.00 71.03 10 MET A C 4
ATOM 6764 O O . MET A 1 10 ? -4.138 1.527 -0.849 1.00 62.04 10 MET A O 4
ATOM 6778 N N . VAL A 1 11 ? -3.996 2.578 1.135 1.00 12.10 11 VAL A N 4
ATOM 6779 C CA . VAL A 1 11 ? -3.925 1.344 1.908 1.00 62.33 11 VAL A CA 4
ATOM 6780 C C . VAL A 1 11 ? -5.315 0.869 2.315 1.00 72.15 11 VAL A C 4
ATOM 6781 O O . VAL A 1 11 ? -5.508 -0.298 2.657 1.00 1.03 11 VAL A O 4
ATOM 6794 N N . ILE A 1 12 ? -6.281 1.780 2.274 1.00 51.43 12 ILE A N 4
ATOM 6795 C CA . ILE A 1 12 ? -7.655 1.454 2.637 1.00 44.14 12 ILE A CA 4
ATOM 6796 C C . ILE A 1 12 ? -8.400 0.829 1.462 1.00 1.31 12 ILE A C 4
ATOM 6797 O O . ILE A 1 12 ? -9.322 0.035 1.650 1.00 3.32 12 ILE A O 4
ATOM 6813 N N . ASP A 1 13 ? -7.993 1.192 0.250 1.00 33.25 13 ASP A N 4
ATOM 6814 C CA . ASP A 1 13 ? -8.620 0.665 -0.956 1.00 34.40 13 ASP A CA 4
ATOM 6815 C C . ASP A 1 13 ? -8.115 -0.742 -1.261 1.00 32.23 13 ASP A C 4
ATOM 6816 O O . ASP A 1 13 ? -8.741 -1.488 -2.015 1.00 30.14 13 ASP A O 4
ATOM 6825 N N . HIS A 1 14 ? -6.978 -1.098 -0.671 1.00 35.14 14 HIS A N 4
ATOM 6826 C CA . HIS A 1 14 ? -6.389 -2.416 -0.879 1.00 43.34 14 HIS A CA 4
ATOM 6827 C C . HIS A 1 14 ? -7.085 -3.465 -0.018 1.00 25.12 14 HIS A C 4
ATOM 6828 O O . HIS A 1 14 ? -7.310 -4.593 -0.458 1.00 10.21 14 HIS A O 4
ATOM 6842 N N . ILE A 1 15 ? -7.421 -3.087 1.211 1.00 51.44 15 ILE A N 4
ATOM 6843 C CA . ILE A 1 15 ? -8.091 -3.995 2.133 1.00 71.03 15 ILE A CA 4
ATOM 6844 C C . ILE A 1 15 ? -9.391 -4.523 1.536 1.00 33.54 15 ILE A C 4
ATOM 6845 O O . ILE A 1 15 ? -9.864 -5.600 1.905 1.00 50.41 15 ILE A O 4
ATOM 6861 N N . LEU A 1 16 ? -9.964 -3.761 0.612 1.00 54.11 16 LEU A N 4
ATOM 6862 C CA . LEU A 1 16 ? -11.210 -4.153 -0.038 1.00 51.24 16 LEU A CA 4
ATOM 6863 C C . LEU A 1 16 ? -11.101 -5.558 -0.621 1.00 73.14 16 LEU A C 4
ATOM 6864 O O . LEU A 1 16 ? -11.958 -6.409 -0.383 1.00 75.21 16 LEU A O 4
ATOM 6880 N N . LYS A 1 17 ? -10.040 -5.796 -1.385 1.00 54.33 17 LYS A N 4
ATOM 6881 C CA . LYS A 1 17 ? -9.816 -7.099 -2.000 1.00 40.52 17 LYS A CA 4
ATOM 6882 C C . LYS A 1 17 ? -9.657 -8.181 -0.938 1.00 25.41 17 LYS A C 4
ATOM 6883 O O . LYS A 1 17 ? -9.805 -9.370 -1.223 1.00 34.32 17 LYS A O 4
ATOM 6902 N N . CYS A 1 18 ? -9.355 -7.763 0.286 1.00 3.11 18 CYS A N 4
ATOM 6903 C CA . CYS A 1 18 ? -9.176 -8.698 1.391 1.00 12.25 18 CYS A CA 4
ATOM 6904 C C . CYS A 1 18 ? -10.524 -9.182 1.917 1.00 63.11 18 CYS A C 4
ATOM 6905 O O . CYS A 1 18 ? -10.680 -10.350 2.272 1.00 21.50 18 CYS A O 4
ATOM 6913 N N . VAL A 1 19 ? -11.495 -8.276 1.965 1.00 3.31 19 VAL A N 4
ATOM 6914 C CA . VAL A 1 19 ? -12.829 -8.610 2.448 1.00 53.11 19 VAL A CA 4
ATOM 6915 C C . VAL A 1 19 ? -13.709 -9.130 1.316 1.00 2.34 19 VAL A C 4
ATOM 6916 O O . VAL A 1 19 ? -14.627 -9.918 1.542 1.00 54.05 19 VAL A O 4
ATOM 6929 N N . PHE A 1 20 ? -13.421 -8.683 0.098 1.00 34.31 20 PHE A N 4
ATOM 6930 C CA . PHE A 1 20 ? -14.187 -9.103 -1.070 1.00 44.11 20 PHE A CA 4
ATOM 6931 C C . PHE A 1 20 ? -13.721 -10.470 -1.563 1.00 41.21 20 PHE A C 4
ATOM 6932 O O . PHE A 1 20 ? -14.435 -11.154 -2.297 1.00 11.44 20 PHE A O 4
ATOM 6949 N N . ASP A 1 21 ? -12.519 -10.861 -1.155 1.00 45.24 21 ASP A N 4
ATOM 6950 C CA . ASP A 1 21 ? -11.956 -12.146 -1.554 1.00 52.24 21 ASP A CA 4
ATOM 6951 C C . ASP A 1 21 ? -12.671 -13.294 -0.849 1.00 62.21 21 ASP A C 4
ATOM 6952 O O . ASP A 1 21 ? -13.223 -14.186 -1.494 1.00 13.21 21 ASP A O 4
ATOM 6961 N N . LYS A 1 22 ? -12.655 -13.267 0.479 1.00 33.13 22 LYS A N 4
ATOM 6962 C CA . LYS A 1 22 ? -13.301 -14.305 1.274 1.00 74.02 22 LYS A CA 4
ATOM 6963 C C . LYS A 1 22 ? -14.758 -14.483 0.856 1.00 44.21 22 LYS A C 4
ATOM 6964 O O . LYS A 1 22 ? -15.245 -15.607 0.733 1.00 44.05 22 LYS A O 4
ATOM 6983 N N . ILE A 1 23 ? -15.446 -13.367 0.638 1.00 32.54 23 ILE A N 4
ATOM 6984 C CA . ILE A 1 23 ? -16.846 -13.401 0.232 1.00 64.41 23 ILE A CA 4
ATOM 6985 C C . ILE A 1 23 ? -17.046 -14.311 -0.975 1.00 65.23 23 ILE A C 4
ATOM 6986 O O . ILE A 1 23 ? -18.064 -14.994 -1.089 1.00 13.00 23 ILE A O 4
ATOM 7002 N N . CYS A 1 24 ? -16.067 -14.317 -1.873 1.00 44.02 24 CYS A N 4
ATOM 7003 C CA . CYS A 1 24 ? -16.134 -15.144 -3.073 1.00 30.44 24 CYS A CA 4
ATOM 7004 C C . CYS A 1 24 ? -15.730 -16.582 -2.764 1.00 63.44 24 CYS A C 4
ATOM 7005 O O . CYS A 1 24 ? -16.162 -17.518 -3.438 1.00 24.43 24 CYS A O 4
ATOM 7013 N N . LYS A 1 25 ? -14.896 -16.751 -1.743 1.00 75.33 25 LYS A N 4
ATOM 7014 C CA . LYS A 1 25 ? -14.432 -18.075 -1.345 1.00 12.22 25 LYS A CA 4
ATOM 7015 C C . LYS A 1 25 ? -15.585 -18.918 -0.810 1.00 15.32 25 LYS A C 4
ATOM 7016 O O . LYS A 1 25 ? -15.882 -19.989 -1.341 1.00 1.54 25 LYS A O 4
ATOM 7035 N N . ILE A 1 26 ? -16.233 -18.427 0.242 1.00 64.12 26 ILE A N 4
ATOM 7036 C CA . ILE A 1 26 ? -17.355 -19.135 0.846 1.00 41.44 26 ILE A CA 4
ATOM 7037 C C . ILE A 1 26 ? -18.649 -18.863 0.086 1.00 62.44 26 ILE A C 4
ATOM 7038 O O . ILE A 1 26 ? -19.612 -19.621 0.189 1.00 34.21 26 ILE A O 4
ATOM 7054 N N . GLY A 1 27 ? -18.662 -17.777 -0.681 1.00 12.12 27 GLY A N 4
ATOM 7055 C CA . GLY A 1 27 ? -19.842 -17.426 -1.449 1.00 51.42 27 GLY A CA 4
ATOM 7056 C C . GLY A 1 27 ? -20.008 -18.289 -2.684 1.00 50.10 27 GLY A C 4
ATOM 7057 O O . GLY A 1 27 ? -21.083 -18.330 -3.283 1.00 34.22 27 GLY A O 4
ATOM 7061 N N . THR A 1 28 ? -18.940 -18.980 -3.069 1.00 23.41 28 THR A N 4
ATOM 7062 C CA . THR A 1 28 ? -18.970 -19.845 -4.242 1.00 55.51 28 THR A CA 4
ATOM 7063 C C . THR A 1 28 ? -19.476 -21.238 -3.886 1.00 13.43 28 THR A C 4
ATOM 7064 O O . THR A 1 28 ? -20.128 -21.896 -4.695 1.00 71.51 28 THR A O 4
ATOM 7075 N N . GLU A 1 29 ? -19.172 -21.680 -2.669 1.00 52.44 29 GLU A N 4
ATOM 7076 C CA . GLU A 1 29 ? -19.597 -22.996 -2.207 1.00 53.41 29 GLU A CA 4
ATOM 7077 C C . GLU A 1 29 ? -21.102 -23.023 -1.952 1.00 44.11 29 GLU A C 4
ATOM 7078 O O . GLU A 1 29 ? -21.778 -24.003 -2.266 1.00 45.40 29 GLU A O 4
ATOM 7090 N N . SER A 1 30 ? -21.619 -21.940 -1.380 1.00 24.20 30 SER A N 4
ATOM 7091 C CA . SER A 1 30 ? -23.042 -21.841 -1.078 1.00 42.23 30 SER A CA 4
ATOM 7092 C C . SER A 1 30 ? -23.876 -21.961 -2.350 1.00 34.33 30 SER A C 4
ATOM 7093 O O . SER A 1 30 ? -25.026 -22.399 -2.312 1.00 55.22 30 SER A O 4
ATOM 7101 N N . VAL A 1 31 ? -23.288 -21.569 -3.476 1.00 31.45 31 VAL A N 4
ATOM 7102 C CA . VAL A 1 31 ? -23.975 -21.634 -4.760 1.00 14.12 31 VAL A CA 4
ATOM 7103 C C . VAL A 1 31 ? -24.236 -23.078 -5.172 1.00 32.44 31 VAL A C 4
ATOM 7104 O O . VAL A 1 31 ? -25.106 -23.351 -5.999 1.00 4.53 31 VAL A O 4
ATOM 7117 N N . GLU A 1 32 ? -23.477 -24.001 -4.588 1.00 40.42 32 GLU A N 4
ATOM 7118 C CA . GLU A 1 32 ? -23.626 -25.418 -4.896 1.00 34.24 32 GLU A CA 4
ATOM 7119 C C . GLU A 1 32 ? -24.699 -26.055 -4.016 1.00 63.45 32 GLU A C 4
ATOM 7120 O O . GLU A 1 32 ? -25.653 -26.651 -4.516 1.00 43.11 32 GLU A O 4
ATOM 7132 N N . ALA A 1 33 ? -24.534 -25.926 -2.704 1.00 45.22 33 ALA A N 4
ATOM 7133 C CA . ALA A 1 33 ? -25.487 -26.487 -1.755 1.00 61.01 33 ALA A CA 4
ATOM 7134 C C . ALA A 1 33 ? -26.896 -25.968 -2.021 1.00 31.41 33 ALA A C 4
ATOM 7135 O O . ALA A 1 33 ? -27.882 -26.595 -1.635 1.00 62.44 33 ALA A O 4
ATOM 7142 N N . GLY A 1 34 ? -26.984 -24.818 -2.682 1.00 63.12 34 GLY A N 4
ATOM 7143 C CA . GLY A 1 34 ? -28.277 -24.234 -2.987 1.00 61.42 34 GLY A CA 4
ATOM 7144 C C . GLY A 1 34 ? -28.981 -24.948 -4.124 1.00 51.54 34 GLY A C 4
ATOM 7145 O O . GLY A 1 34 ? -30.193 -25.161 -4.077 1.00 3.33 34 GLY A O 4
ATOM 7149 N N . ARG A 1 35 ? -28.221 -25.316 -5.151 1.00 13.13 35 ARG A N 4
ATOM 7150 C CA . ARG A 1 35 ? -28.781 -26.006 -6.306 1.00 63.35 35 ARG A CA 4
ATOM 7151 C C . ARG A 1 35 ? -28.778 -27.517 -6.091 1.00 52.11 35 ARG A C 4
ATOM 7152 O O . ARG A 1 35 ? -29.521 -28.250 -6.746 1.00 44.43 35 ARG A O 4
ATOM 7173 N N . LEU A 1 36 ? -27.939 -27.976 -5.170 1.00 21.44 36 LEU A N 4
ATOM 7174 C CA . LEU A 1 36 ? -27.839 -29.400 -4.868 1.00 21.14 36 LEU A CA 4
ATOM 7175 C C . LEU A 1 36 ? -28.971 -29.842 -3.946 1.00 21.03 36 LEU A C 4
ATOM 7176 O O . LEU A 1 36 ? -29.513 -30.938 -4.093 1.00 65.02 36 LEU A O 4
ATOM 7192 N N . ILE A 1 37 ? -29.324 -28.982 -2.997 1.00 13.41 37 ILE A N 4
ATOM 7193 C CA . ILE A 1 37 ? -30.394 -29.282 -2.054 1.00 31.33 37 ILE A CA 4
ATOM 7194 C C . ILE A 1 37 ? -31.761 -29.185 -2.723 1.00 63.23 37 ILE A C 4
ATOM 7195 O O . ILE A 1 37 ? -32.581 -30.096 -2.616 1.00 20.11 37 ILE A O 4
ATOM 7211 N N . GLU A 1 38 ? -31.997 -28.075 -3.416 1.00 20.23 38 GLU A N 4
ATOM 7212 C CA . GLU A 1 38 ? -33.264 -27.860 -4.104 1.00 34.30 38 GLU A CA 4
ATOM 7213 C C . GLU A 1 38 ? -33.571 -29.016 -5.053 1.00 10.53 38 GLU A C 4
ATOM 7214 O O . GLU A 1 38 ? -34.597 -29.684 -4.924 1.00 34.23 38 GLU A O 4
ATOM 7226 N N . LEU A 1 39 ? -32.675 -29.244 -6.006 1.00 64.10 39 LEU A N 4
ATOM 7227 C CA . LEU A 1 39 ? -32.848 -30.318 -6.978 1.00 32.12 39 LEU A CA 4
ATOM 7228 C C . LEU A 1 39 ? -33.140 -31.643 -6.280 1.00 4.55 39 LEU A C 4
ATOM 7229 O O . LEU A 1 39 ? -33.886 -32.476 -6.793 1.00 52.52 39 LEU A O 4
ATOM 7245 N N . SER A 1 40 ? -32.547 -31.829 -5.105 1.00 22.15 40 SER A N 4
ATOM 7246 C CA . SER A 1 40 ? -32.741 -33.053 -4.336 1.00 14.11 40 SER A CA 4
ATOM 7247 C C . SER A 1 40 ? -34.167 -33.137 -3.800 1.00 55.12 40 SER A C 4
ATOM 7248 O O . SER A 1 40 ? -34.800 -34.191 -3.853 1.00 22.31 40 SER A O 4
ATOM 7256 N N . GLN A 1 41 ? -34.666 -32.018 -3.285 1.00 52.20 41 GLN A N 4
ATOM 7257 C CA . GLN A 1 41 ? -36.017 -31.965 -2.739 1.00 11.42 41 GLN A CA 4
ATOM 7258 C C . GLN A 1 41 ? -37.058 -32.062 -3.850 1.00 24.04 41 GLN A C 4
ATOM 7259 O O . GLN A 1 41 ? -38.060 -32.763 -3.713 1.00 41.35 41 GLN A O 4
ATOM 7273 N N . GLU A 1 42 ? -36.812 -31.354 -4.948 1.00 31.13 42 GLU A N 4
ATOM 7274 C CA . GLU A 1 42 ? -37.729 -31.361 -6.081 1.00 54.31 42 GLU A CA 4
ATOM 7275 C C . GLU A 1 42 ? -37.207 -30.476 -7.209 1.00 65.45 42 GLU A C 4
ATOM 7276 O O . GLU A 1 42 ? -37.397 -30.776 -8.387 1.00 74.32 42 GLU A O 4
ATOM 7288 N N . GLY A 1 43 ? -36.546 -29.384 -6.839 1.00 43.54 43 GLY A N 4
ATOM 7289 C CA . GLY A 1 43 ? -36.006 -28.472 -7.831 1.00 0.41 43 GLY A CA 4
ATOM 7290 C C . GLY A 1 43 ? -37.089 -27.805 -8.656 1.00 1.23 43 GLY A C 4
ATOM 7291 O O . GLY A 1 43 ? -36.816 -27.252 -9.721 1.00 34.44 43 GLY A O 4
ATOM 7295 N N . GLY A 1 44 ? -38.323 -27.858 -8.163 1.00 40.43 44 GLY A N 4
ATOM 7296 C CA . GLY A 1 44 ? -39.433 -27.252 -8.876 1.00 5.31 44 GLY A CA 4
ATOM 7297 C C . GLY A 1 44 ? -40.250 -26.326 -7.997 1.00 33.53 44 GLY A C 4
ATOM 7298 O O . GLY A 1 44 ? -39.941 -26.143 -6.820 1.00 40.53 44 GLY A O 4
ATOM 7302 N N . GLY A 1 45 ? -41.298 -25.741 -8.569 1.00 44.54 45 GLY A N 4
ATOM 7303 C CA . GLY A 1 45 ? -42.145 -24.835 -7.816 1.00 4.42 45 GLY A CA 4
ATOM 7304 C C . GLY A 1 45 ? -42.358 -23.513 -8.527 1.00 60.44 45 GLY A C 4
ATOM 7305 O O . GLY A 1 45 ? -41.418 -22.742 -8.715 1.00 22.41 45 GLY A O 4
ATOM 7309 N N . GLY A 1 46 ? -43.599 -23.251 -8.927 1.00 21.42 46 GLY A N 4
ATOM 7310 C CA . GLY A 1 46 ? -43.910 -22.015 -9.619 1.00 42.42 46 GLY A CA 4
ATOM 7311 C C . GLY A 1 46 ? -43.003 -21.773 -10.809 1.00 43.44 46 GLY A C 4
ATOM 7312 O O . GLY A 1 46 ? -42.952 -22.582 -11.735 1.00 11.42 46 GLY A O 4
ATOM 7316 N N . GLY A 1 47 ? -42.285 -20.654 -10.787 1.00 3.33 47 GLY A N 4
ATOM 7317 C CA . GLY A 1 47 ? -41.386 -20.327 -11.878 1.00 53.54 47 GLY A CA 4
ATOM 7318 C C . GLY A 1 47 ? -40.236 -21.307 -11.996 1.00 50.33 47 GLY A C 4
ATOM 7319 O O . GLY A 1 47 ? -40.358 -22.467 -11.607 1.00 22.23 47 GLY A O 4
ATOM 7323 N N . GLY A 1 48 ? -39.115 -20.839 -12.537 1.00 70.24 48 GLY A N 4
ATOM 7324 C CA . GLY A 1 48 ? -37.955 -21.696 -12.698 1.00 30.33 48 GLY A CA 4
ATOM 7325 C C . GLY A 1 48 ? -36.858 -21.379 -11.701 1.00 22.40 48 GLY A C 4
ATOM 7326 O O . GLY A 1 48 ? -37.075 -20.690 -10.704 1.00 72.13 48 GLY A O 4
ATOM 7330 N N . PRO A 1 49 ? -35.647 -21.891 -11.966 1.00 23.44 49 PRO A N 4
ATOM 7331 C CA . PRO A 1 49 ? -34.488 -21.673 -11.095 1.00 64.31 49 PRO A CA 4
ATOM 7332 C C . PRO A 1 49 ? -33.995 -20.231 -11.136 1.00 41.24 49 PRO A C 4
ATOM 7333 O O . PRO A 1 49 ? -33.147 -19.830 -10.338 1.00 31.44 49 PRO A O 4
ATOM 7344 N N . LEU A 1 50 ? -34.531 -19.454 -12.071 1.00 70.13 50 LEU A N 4
ATOM 7345 C CA . LEU A 1 50 ? -34.146 -18.054 -12.216 1.00 71.43 50 LEU A CA 4
ATOM 7346 C C . LEU A 1 50 ? -34.751 -17.205 -11.103 1.00 22.22 50 LEU A C 4
ATOM 7347 O O . LEU A 1 50 ? -34.212 -16.157 -10.745 1.00 74.24 50 LEU A O 4
ATOM 7363 N N . TYR A 1 51 ? -35.871 -17.665 -10.557 1.00 21.41 51 TYR A N 4
ATOM 7364 C CA . TYR A 1 51 ? -36.549 -16.948 -9.484 1.00 30.12 51 TYR A CA 4
ATOM 7365 C C . TYR A 1 51 ? -35.674 -16.880 -8.236 1.00 43.11 51 TYR A C 4
ATOM 7366 O O . TYR A 1 51 ? -35.812 -15.973 -7.415 1.00 43.54 51 TYR A O 4
ATOM 7384 N N . PHE A 1 52 ? -34.772 -17.846 -8.101 1.00 21.55 52 PHE A N 4
ATOM 7385 C CA . PHE A 1 52 ? -33.873 -17.898 -6.953 1.00 71.14 52 PHE A CA 4
ATOM 7386 C C . PHE A 1 52 ? -32.749 -16.877 -7.097 1.00 44.31 52 PHE A C 4
ATOM 7387 O O . PHE A 1 52 ? -32.522 -16.057 -6.207 1.00 41.44 52 PHE A O 4
ATOM 7404 N N . VAL A 1 53 ? -32.046 -16.933 -8.224 1.00 73.34 53 VAL A N 4
ATOM 7405 C CA . VAL A 1 53 ? -30.945 -16.014 -8.486 1.00 54.13 53 VAL A CA 4
ATOM 7406 C C . VAL A 1 53 ? -31.453 -14.590 -8.680 1.00 53.40 53 VAL A C 4
ATOM 7407 O O . VAL A 1 53 ? -30.776 -13.624 -8.328 1.00 3.03 53 VAL A O 4
ATOM 7420 N N . VAL A 1 54 ? -32.651 -14.466 -9.243 1.00 13.34 54 VAL A N 4
ATOM 7421 C CA . VAL A 1 54 ? -33.252 -13.159 -9.482 1.00 41.12 54 VAL A CA 4
ATOM 7422 C C . VAL A 1 54 ? -33.702 -12.513 -8.176 1.00 61.25 54 VAL A C 4
ATOM 7423 O O . VAL A 1 54 ? -33.557 -11.306 -7.987 1.00 24.52 54 VAL A O 4
ATOM 7436 N N . ASN A 1 55 ? -34.249 -13.326 -7.278 1.00 62.14 55 ASN A N 4
ATOM 7437 C CA . ASN A 1 55 ? -34.721 -12.834 -5.989 1.00 63.02 55 ASN A CA 4
ATOM 7438 C C . ASN A 1 55 ? -33.568 -12.715 -4.997 1.00 63.51 55 ASN A C 4
ATOM 7439 O O . ASN A 1 55 ? -33.628 -11.932 -4.049 1.00 71.32 55 ASN A O 4
ATOM 7450 N N . VAL A 1 56 ? -32.517 -13.498 -5.223 1.00 33.34 56 VAL A N 4
ATOM 7451 C CA . VAL A 1 56 ? -31.349 -13.480 -4.350 1.00 72.42 56 VAL A CA 4
ATOM 7452 C C . VAL A 1 56 ? -30.381 -12.373 -4.751 1.00 62.31 56 VAL A C 4
ATOM 7453 O O . VAL A 1 56 ? -29.882 -11.634 -3.902 1.00 65.21 56 VAL A O 4
ATOM 7466 N N . ILE A 1 57 ? -30.120 -12.264 -6.049 1.00 71.44 57 ILE A N 4
ATOM 7467 C CA . ILE A 1 57 ? -29.212 -11.246 -6.563 1.00 15.01 57 ILE A CA 4
ATOM 7468 C C . ILE A 1 57 ? -29.868 -9.869 -6.552 1.00 31.32 57 ILE A C 4
ATOM 7469 O O . ILE A 1 57 ? -29.185 -8.846 -6.541 1.00 64.10 57 ILE A O 4
ATOM 7485 N N . GLU A 1 58 ? -31.197 -9.853 -6.553 1.00 14.32 58 GLU A N 4
ATOM 7486 C CA . GLU A 1 58 ? -31.945 -8.601 -6.542 1.00 11.13 58 GLU A CA 4
ATOM 7487 C C . GLU A 1 58 ? -31.453 -7.683 -5.426 1.00 61.04 58 GLU A C 4
ATOM 7488 O O . GLU A 1 58 ? -30.981 -6.572 -5.666 1.00 3.52 58 GLU A O 4
ATOM 7500 N N . PRO A 1 59 ? -31.566 -8.158 -4.177 1.00 40.40 59 PRO A N 4
ATOM 7501 C CA . PRO A 1 59 ? -31.138 -7.397 -2.999 1.00 54.54 59 PRO A CA 4
ATOM 7502 C C . PRO A 1 59 ? -29.622 -7.262 -2.916 1.00 1.53 59 PRO A C 4
ATOM 7503 O O . PRO A 1 59 ? -29.105 -6.251 -2.437 1.00 63.23 59 PRO A O 4
ATOM 7514 N N . CYS A 1 60 ? -28.915 -8.284 -3.384 1.00 21.15 60 CYS A N 4
ATOM 7515 C CA . CYS A 1 60 ? -27.456 -8.279 -3.361 1.00 75.32 60 CYS A CA 4
ATOM 7516 C C . CYS A 1 60 ? -26.903 -7.178 -4.259 1.00 64.15 60 CYS A C 4
ATOM 7517 O O . CYS A 1 60 ? -25.833 -6.627 -3.997 1.00 54.23 60 CYS A O 4
ATOM 7525 N N . LYS A 1 61 ? -27.636 -6.863 -5.321 1.00 74.25 61 LYS A N 4
ATOM 7526 C CA . LYS A 1 61 ? -27.220 -5.828 -6.260 1.00 62.22 61 LYS A CA 4
ATOM 7527 C C . LYS A 1 61 ? -27.007 -4.498 -5.545 1.00 33.15 61 LYS A C 4
ATOM 7528 O O . LYS A 1 61 ? -25.912 -3.936 -5.569 1.00 53.35 61 LYS A O 4
ATOM 7547 N N . LYS A 1 62 ? -28.061 -4.000 -4.906 1.00 24.33 62 LYS A N 4
ATOM 7548 C CA . LYS A 1 62 ? -27.989 -2.738 -4.180 1.00 55.51 62 LYS A CA 4
ATOM 7549 C C . LYS A 1 62 ? -26.873 -2.769 -3.142 1.00 3.14 62 LYS A C 4
ATOM 7550 O O . LYS A 1 62 ? -26.332 -1.729 -2.766 1.00 2.25 62 LYS A O 4
ATOM 7569 N N . PHE A 1 63 ? -26.531 -3.968 -2.683 1.00 31.42 63 PHE A N 4
ATOM 7570 C CA . PHE A 1 63 ? -25.478 -4.135 -1.688 1.00 42.11 63 PHE A CA 4
ATOM 7571 C C . PHE A 1 63 ? -24.104 -4.165 -2.351 1.00 23.22 63 PHE A C 4
ATOM 7572 O O . PHE A 1 63 ? -23.093 -3.847 -1.724 1.00 32.30 63 PHE A O 4
ATOM 7589 N N . SER A 1 64 ? -24.075 -4.551 -3.623 1.00 11.35 64 SER A N 4
ATOM 7590 C CA . SER A 1 64 ? -22.825 -4.628 -4.370 1.00 54.51 64 SER A CA 4
ATOM 7591 C C . SER A 1 64 ? -22.130 -3.270 -4.407 1.00 12.00 64 SER A C 4
ATOM 7592 O O . SER A 1 64 ? -20.904 -3.188 -4.350 1.00 2.30 64 SER A O 4
ATOM 7600 N N . GLU A 1 65 ? -22.924 -2.208 -4.503 1.00 10.12 65 GLU A N 4
ATOM 7601 C CA . GLU A 1 65 ? -22.385 -0.854 -4.548 1.00 50.24 65 GLU A CA 4
ATOM 7602 C C . GLU A 1 65 ? -21.964 -0.389 -3.157 1.00 42.23 65 GLU A C 4
ATOM 7603 O O . GLU A 1 65 ? -21.156 0.530 -3.016 1.00 11.44 65 GLU A O 4
ATOM 7615 N N . LEU A 1 66 ? -22.517 -1.029 -2.133 1.00 61.34 66 LEU A N 4
ATOM 7616 C CA . LEU A 1 66 ? -22.200 -0.682 -0.752 1.00 60.14 66 LEU A CA 4
ATOM 7617 C C . LEU A 1 66 ? -20.783 -1.117 -0.393 1.00 20.51 66 LEU A C 4
ATOM 7618 O O . LEU A 1 66 ? -20.087 -0.441 0.365 1.00 43.23 66 LEU A O 4
ATOM 7634 N N . THR A 1 67 ? -20.360 -2.251 -0.943 1.00 71.43 67 THR A N 4
ATOM 7635 C CA . THR A 1 67 ? -19.026 -2.777 -0.682 1.00 11.02 67 THR A CA 4
ATOM 7636 C C . THR A 1 67 ? -17.950 -1.817 -1.176 1.00 13.32 67 THR A C 4
ATOM 7637 O O . THR A 1 67 ? -16.805 -1.870 -0.731 1.00 23.34 67 THR A O 4
ATOM 7648 N N . GLY A 1 68 ? -18.327 -0.937 -2.099 1.00 60.12 68 GLY A N 4
ATOM 7649 C CA . GLY A 1 68 ? -17.382 0.023 -2.638 1.00 10.50 68 GLY A CA 4
ATOM 7650 C C . GLY A 1 68 ? -17.498 1.384 -1.979 1.00 35.51 68 GLY A C 4
ATOM 7651 O O . GLY A 1 68 ? -16.628 2.239 -2.145 1.00 40.02 68 GLY A O 4
ATOM 7655 N N . LEU A 1 69 ? -18.577 1.586 -1.230 1.00 22.31 69 LEU A N 4
ATOM 7656 C CA . LEU A 1 69 ? -18.805 2.853 -0.544 1.00 33.21 69 LEU A CA 4
ATOM 7657 C C . LEU A 1 69 ? -18.214 2.825 0.862 1.00 42.43 69 LEU A C 4
ATOM 7658 O O . LEU A 1 69 ? -18.130 3.855 1.532 1.00 70.14 69 LEU A O 4
ATOM 7674 N N . VAL A 1 70 ? -17.802 1.641 1.302 1.00 34.42 70 VAL A N 4
ATOM 7675 C CA . VAL A 1 70 ? -17.215 1.479 2.627 1.00 51.31 70 VAL A CA 4
ATOM 7676 C C . VAL A 1 70 ? -15.693 1.541 2.565 1.00 51.25 70 VAL A C 4
ATOM 7677 O O . VAL A 1 70 ? -15.040 1.995 3.505 1.00 74.23 70 VAL A O 4
ATOM 7690 N N . PHE A 1 71 ? -15.133 1.082 1.450 1.00 10.42 71 PHE A N 4
ATOM 7691 C CA . PHE A 1 71 ? -13.687 1.085 1.264 1.00 24.15 71 PHE A CA 4
ATOM 7692 C C . PHE A 1 71 ? -13.244 2.304 0.460 1.00 24.34 71 PHE A C 4
ATOM 7693 O O . PHE A 1 71 ? -12.058 2.477 0.178 1.00 2.31 71 PHE A O 4
ATOM 7710 N N . TYR A 1 72 ? -14.205 3.144 0.094 1.00 3.43 72 TYR A N 4
ATOM 7711 C CA . TYR A 1 72 ? -13.915 4.346 -0.680 1.00 34.50 72 TYR A CA 4
ATOM 7712 C C . TYR A 1 72 ? -14.420 5.592 0.040 1.00 50.41 72 TYR A C 4
ATOM 7713 O O . TYR A 1 72 ? -13.650 6.507 0.337 1.00 30.34 72 TYR A O 4
ATOM 7731 N N . LEU A 1 73 ? -15.719 5.622 0.318 1.00 43.04 73 LEU A N 4
ATOM 7732 C CA . LEU A 1 73 ? -16.329 6.756 1.004 1.00 63.23 73 LEU A CA 4
ATOM 7733 C C . LEU A 1 73 ? -16.833 6.349 2.385 1.00 43.42 73 LEU A C 4
ATOM 7734 O O . LEU A 1 73 ? -18.034 6.211 2.619 1.00 45.04 73 LEU A O 4
ATOM 7750 N N . PRO A 1 74 ? -15.895 6.155 3.324 1.00 43.32 74 PRO A N 4
ATOM 7751 C CA . PRO A 1 74 ? -16.220 5.765 4.699 1.00 50.11 74 PRO A CA 4
ATOM 7752 C C . PRO A 1 74 ? -16.903 6.887 5.474 1.00 70.14 74 PRO A C 4
ATOM 7753 O O . PRO A 1 74 ? -16.416 8.017 5.510 1.00 43.30 74 PRO A O 4
ATOM 7764 N N . THR A 1 75 ? -18.035 6.568 6.094 1.00 71.14 75 THR A N 4
ATOM 7765 C CA . THR A 1 75 ? -18.785 7.549 6.867 1.00 35.12 75 THR A CA 4
ATOM 7766 C C . THR A 1 75 ? -18.699 7.254 8.360 1.00 1.34 75 THR A C 4
ATOM 7767 O O . THR A 1 75 ? -19.057 8.091 9.190 1.00 44.14 75 THR A O 4
ATOM 7778 N N . ASP A 1 76 ? -18.222 6.061 8.696 1.00 4.04 76 ASP A N 4
ATOM 7779 C CA . ASP A 1 76 ? -18.086 5.657 10.091 1.00 33.30 76 ASP A CA 4
ATOM 7780 C C . ASP A 1 76 ? -17.455 4.272 10.197 1.00 43.14 76 ASP A C 4
ATOM 7781 O O . ASP A 1 76 ? -17.116 3.655 9.187 1.00 74.32 76 ASP A O 4
ATOM 7790 N N . SER A 1 77 ? -17.298 3.791 11.426 1.00 62.14 77 SER A N 4
ATOM 7791 C CA . SER A 1 77 ? -16.702 2.481 11.664 1.00 52.44 77 SER A CA 4
ATOM 7792 C C . SER A 1 77 ? -17.512 1.384 10.980 1.00 31.11 77 SER A C 4
ATOM 7793 O O . SER A 1 77 ? -17.007 0.291 10.725 1.00 12.34 77 SER A O 4
ATOM 7801 N N . GLY A 1 78 ? -18.774 1.684 10.686 1.00 44.03 78 GLY A N 4
ATOM 7802 C CA . GLY A 1 78 ? -19.634 0.714 10.035 1.00 74.22 78 GLY A CA 4
ATOM 7803 C C . GLY A 1 78 ? -21.004 1.278 9.712 1.00 2.10 78 GLY A C 4
ATOM 7804 O O . GLY A 1 78 ? -22.016 0.598 9.876 1.00 11.24 78 GLY A O 4
ATOM 7808 N N . GLU A 1 79 ? -21.035 2.525 9.253 1.00 51.30 79 GLU A N 4
ATOM 7809 C CA . GLU A 1 79 ? -22.292 3.181 8.909 1.00 25.32 79 GLU A CA 4
ATOM 7810 C C . GLU A 1 79 ? -22.873 2.602 7.622 1.00 23.03 79 GLU A C 4
ATOM 7811 O O . GLU A 1 79 ? -24.056 2.266 7.557 1.00 5.52 79 GLU A O 4
ATOM 7823 N N . LYS A 1 80 ? -22.032 2.488 6.599 1.00 14.44 80 LYS A N 4
ATOM 7824 C CA . LYS A 1 80 ? -22.460 1.950 5.314 1.00 42.05 80 LYS A CA 4
ATOM 7825 C C . LYS A 1 80 ? -22.478 0.425 5.341 1.00 11.01 80 LYS A C 4
ATOM 7826 O O . LYS A 1 80 ? -23.137 -0.212 4.519 1.00 4.15 80 LYS A O 4
ATOM 7845 N N . MET A 1 81 ? -21.752 -0.154 6.292 1.00 50.21 81 MET A N 4
ATOM 7846 C CA . MET A 1 81 ? -21.688 -1.604 6.427 1.00 22.43 81 MET A CA 4
ATOM 7847 C C . MET A 1 81 ? -22.941 -2.143 7.111 1.00 42.43 81 MET A C 4
ATOM 7848 O O . MET A 1 81 ? -23.482 -3.175 6.714 1.00 35.11 81 MET A O 4
ATOM 7862 N N . THR A 1 82 ? -23.398 -1.437 8.141 1.00 45.24 82 THR A N 4
ATOM 7863 C CA . THR A 1 82 ? -24.586 -1.845 8.880 1.00 45.41 82 THR A CA 4
ATOM 7864 C C . THR A 1 82 ? -25.786 -1.995 7.952 1.00 24.40 82 THR A C 4
ATOM 7865 O O . THR A 1 82 ? -26.711 -2.753 8.239 1.00 34.30 82 THR A O 4
ATOM 7876 N N . GLU A 1 83 ? -25.762 -1.269 6.839 1.00 70.33 83 GLU A N 4
ATOM 7877 C CA . GLU A 1 83 ? -26.850 -1.324 5.869 1.00 3.50 83 GLU A CA 4
ATOM 7878 C C . GLU A 1 83 ? -26.620 -2.441 4.855 1.00 3.33 83 GLU A C 4
ATOM 7879 O O . GLU A 1 83 ? -27.553 -2.895 4.194 1.00 51.02 83 GLU A O 4
ATOM 7891 N N . SER A 1 84 ? -25.370 -2.878 4.739 1.00 20.21 84 SER A N 4
ATOM 7892 C CA . SER A 1 84 ? -25.015 -3.939 3.803 1.00 13.14 84 SER A CA 4
ATOM 7893 C C . SER A 1 84 ? -25.427 -5.303 4.347 1.00 33.54 84 SER A C 4
ATOM 7894 O O . SER A 1 84 ? -25.696 -6.233 3.587 1.00 62.45 84 SER A O 4
ATOM 7902 N N . LYS A 1 85 ? -25.475 -5.416 5.670 1.00 10.15 85 LYS A N 4
ATOM 7903 C CA . LYS A 1 85 ? -25.855 -6.665 6.319 1.00 20.14 85 LYS A CA 4
ATOM 7904 C C . LYS A 1 85 ? -27.372 -6.778 6.437 1.00 44.13 85 LYS A C 4
ATOM 7905 O O . LYS A 1 85 ? -27.936 -7.862 6.293 1.00 62.53 85 LYS A O 4
ATOM 7924 N N . SER A 1 86 ? -28.026 -5.651 6.697 1.00 10.24 86 SER A N 4
ATOM 7925 C CA . SER A 1 86 ? -29.477 -5.624 6.836 1.00 74.01 86 SER A CA 4
ATOM 7926 C C . SER A 1 86 ? -30.155 -6.050 5.537 1.00 50.41 86 SER A C 4
ATOM 7927 O O . SER A 1 86 ? -31.332 -6.410 5.526 1.00 11.13 86 SER A O 4
ATOM 7935 N N . VAL A 1 87 ? -29.403 -6.005 4.442 1.00 5.10 87 VAL A N 4
ATOM 7936 C CA . VAL A 1 87 ? -29.928 -6.386 3.137 1.00 75.42 87 VAL A CA 4
ATOM 7937 C C . VAL A 1 87 ? -30.138 -7.894 3.048 1.00 40.21 87 VAL A C 4
ATOM 7938 O O . VAL A 1 87 ? -31.022 -8.368 2.333 1.00 1.10 87 VAL A O 4
ATOM 7951 N N . LEU A 1 88 ? -29.320 -8.643 3.779 1.00 60.23 88 LEU A N 4
ATOM 7952 C CA . LEU A 1 88 ? -29.415 -10.099 3.784 1.00 54.14 88 LEU A CA 4
ATOM 7953 C C . LEU A 1 88 ? -30.440 -10.574 4.809 1.00 62.11 88 LEU A C 4
ATOM 7954 O O . LEU A 1 88 ? -31.128 -11.573 4.598 1.00 12.12 88 LEU A O 4
ATOM 7970 N N . LYS A 1 89 ? -30.537 -9.851 5.919 1.00 12.22 89 LYS A N 4
ATOM 7971 C CA . LYS A 1 89 ? -31.480 -10.195 6.977 1.00 40.01 89 LYS A CA 4
ATOM 7972 C C . LYS A 1 89 ? -32.895 -9.764 6.606 1.00 73.13 89 LYS A C 4
ATOM 7973 O O . LYS A 1 89 ? -33.868 -10.444 6.935 1.00 44.43 89 LYS A O 4
ATOM 7992 N N . SER A 1 90 ? -33.003 -8.632 5.918 1.00 51.04 90 SER A N 4
ATOM 7993 C CA . SER A 1 90 ? -34.300 -8.110 5.504 1.00 51.44 90 SER A CA 4
ATOM 7994 C C . SER A 1 90 ? -34.791 -8.812 4.241 1.00 44.51 90 SER A C 4
ATOM 7995 O O . SER A 1 90 ? -35.983 -8.797 3.931 1.00 2.15 90 SER A O 4
ATOM 8003 N N . LEU A 1 91 ? -33.863 -9.426 3.515 1.00 41.51 91 LEU A N 4
ATOM 8004 C CA . LEU A 1 91 ? -34.199 -10.134 2.285 1.00 60.02 91 LEU A CA 4
ATOM 8005 C C . LEU A 1 91 ? -34.913 -11.447 2.590 1.00 24.12 91 LEU A C 4
ATOM 8006 O O . LEU A 1 91 ? -35.947 -11.757 1.998 1.00 64.45 91 LEU A O 4
ATOM 8022 N N . THR A 1 92 ? -34.355 -12.215 3.521 1.00 20.21 92 THR A N 4
ATOM 8023 C CA . THR A 1 92 ? -34.938 -13.494 3.906 1.00 21.25 92 THR A CA 4
ATOM 8024 C C . THR A 1 92 ? -36.403 -13.335 4.297 1.00 23.24 92 THR A C 4
ATOM 8025 O O . THR A 1 92 ? -37.194 -14.268 4.165 1.00 30.21 92 THR A O 4
ATOM 8036 N N . GLU A 1 93 ? -36.757 -12.148 4.779 1.00 44.45 93 GLU A N 4
ATOM 8037 C CA . GLU A 1 93 ? -38.128 -11.868 5.188 1.00 2.15 93 GLU A CA 4
ATOM 8038 C C . GLU A 1 93 ? -39.109 -12.202 4.069 1.00 73.50 93 GLU A C 4
ATOM 8039 O O . GLU A 1 93 ? -40.206 -12.703 4.318 1.00 32.30 93 GLU A O 4
ATOM 8051 N N . LYS A 1 94 ? -38.707 -11.921 2.834 1.00 33.42 94 LYS A N 4
ATOM 8052 C CA . LYS A 1 94 ? -39.549 -12.192 1.675 1.00 61.03 94 LYS A CA 4
ATOM 8053 C C . LYS A 1 94 ? -39.409 -13.644 1.227 1.00 4.54 94 LYS A C 4
ATOM 8054 O O . LYS A 1 94 ? -40.297 -14.191 0.573 1.00 41.22 94 LYS A O 4
ATOM 8073 N N . LEU A 1 95 ? -38.289 -14.262 1.585 1.00 20.45 95 LEU A N 4
ATOM 8074 C CA . LEU A 1 95 ? -38.033 -15.652 1.222 1.00 11.03 95 LEU A CA 4
ATOM 8075 C C . LEU A 1 95 ? -38.825 -16.603 2.114 1.00 11.43 95 LEU A C 4
ATOM 8076 O O . LEU A 1 95 ? -39.343 -17.619 1.652 1.00 64.53 95 LEU A O 4
ATOM 8092 N N . LYS A 1 96 ? -38.918 -16.264 3.396 1.00 44.02 96 LYS A N 4
ATOM 8093 C CA . LYS A 1 96 ? -39.649 -17.085 4.354 1.00 52.54 96 LYS A CA 4
ATOM 8094 C C . LYS A 1 96 ? -41.147 -17.051 4.067 1.00 41.05 96 LYS A C 4
ATOM 8095 O O . LYS A 1 96 ? -41.855 -18.032 4.293 1.00 72.44 96 LYS A O 4
ATOM 8114 N N . LYS A 1 97 ? -41.623 -15.916 3.566 1.00 75.32 97 LYS A N 4
ATOM 8115 C CA . LYS A 1 97 ? -43.037 -15.755 3.245 1.00 45.04 97 LYS A CA 4
ATOM 8116 C C . LYS A 1 97 ? -43.413 -16.580 2.018 1.00 33.13 97 LYS A C 4
ATOM 8117 O O . LYS A 1 97 ? -44.594 -16.757 1.717 1.00 50.34 97 LYS A O 4
ATOM 8136 N N . ILE A 1 98 ? -42.404 -17.084 1.317 1.00 44.34 98 ILE A N 4
ATOM 8137 C CA . ILE A 1 98 ? -42.630 -17.892 0.125 1.00 32.32 98 ILE A CA 4
ATOM 8138 C C . ILE A 1 98 ? -43.608 -19.028 0.409 1.00 3.32 98 ILE A C 4
ATOM 8139 O O . ILE A 1 98 ? -44.258 -19.544 -0.500 1.00 43.11 98 ILE A O 4
ATOM 8155 N N . VAL A 1 99 ? -43.708 -19.411 1.678 1.00 72.41 99 VAL A N 4
ATOM 8156 C CA . VAL A 1 99 ? -44.609 -20.484 2.083 1.00 2.02 99 VAL A CA 4
ATOM 8157 C C . VAL A 1 99 ? -46.047 -20.176 1.681 1.00 44.23 99 VAL A C 4
ATOM 8158 O O . VAL A 1 99 ? -46.884 -21.074 1.597 1.00 45.14 99 VAL A O 4
ATOM 8171 N N . GLU A 1 100 ? -46.326 -18.900 1.433 1.00 45.12 100 GLU A N 4
ATOM 8172 C CA . GLU A 1 100 ? -47.663 -18.474 1.039 1.00 13.42 100 GLU A CA 4
ATOM 8173 C C . GLU A 1 100 ? -47.863 -18.628 -0.466 1.00 21.32 100 GLU A C 4
ATOM 8174 O O . GLU A 1 100 ? -48.994 -18.677 -0.952 1.00 24.11 100 GLU A O 4
ATOM 8186 N N . LEU A 1 101 ? -46.757 -18.704 -1.198 1.00 73.33 101 LEU A N 4
ATOM 8187 C CA . LEU A 1 101 ? -46.809 -18.853 -2.649 1.00 32.14 101 LEU A CA 4
ATOM 8188 C C . LEU A 1 101 ? -46.495 -20.288 -3.060 1.00 51.24 101 LEU A C 4
ATOM 8189 O O . LEU A 1 101 ? -47.282 -20.931 -3.756 1.00 51.50 101 LEU A O 4
ATOM 8205 N N . ILE A 1 102 ? -45.342 -20.784 -2.625 1.00 11.12 102 ILE A N 4
ATOM 8206 C CA . ILE A 1 102 ? -44.926 -22.144 -2.945 1.00 54.33 102 ILE A CA 4
ATOM 8207 C C . ILE A 1 102 ? -44.312 -22.831 -1.731 1.00 20.51 102 ILE A C 4
ATOM 8208 O O . ILE A 1 102 ? -43.092 -22.910 -1.582 1.00 14.34 102 ILE A O 4
ATOM 8224 N N . PRO A 1 103 ? -45.175 -23.344 -0.842 1.00 33.43 103 PRO A N 4
ATOM 8225 C CA . PRO A 1 103 ? -44.741 -24.037 0.375 1.00 65.43 103 PRO A CA 4
ATOM 8226 C C . PRO A 1 103 ? -44.097 -25.387 0.074 1.00 5.44 103 PRO A C 4
ATOM 8227 O O . PRO A 1 103 ? -43.616 -26.070 0.978 1.00 65.41 103 PRO A O 4
ATOM 8238 N N . SER A 1 104 ? -44.090 -25.764 -1.200 1.00 55.21 104 SER A N 4
ATOM 8239 C CA . SER A 1 104 ? -43.508 -27.033 -1.619 1.00 32.41 104 SER A CA 4
ATOM 8240 C C . SER A 1 104 ? -41.989 -27.007 -1.478 1.00 32.11 104 SER A C 4
ATOM 8241 O O . SER A 1 104 ? -41.367 -28.014 -1.138 1.00 72.45 104 SER A O 4
ATOM 8249 N N . THR A 1 105 ? -41.397 -25.847 -1.741 1.00 44.54 105 THR A N 4
ATOM 8250 C CA . THR A 1 105 ? -39.951 -25.687 -1.646 1.00 31.34 105 THR A CA 4
ATOM 8251 C C . THR A 1 105 ? -39.540 -25.230 -0.251 1.00 4.21 105 THR A C 4
ATOM 8252 O O . THR A 1 105 ? -38.368 -25.310 0.119 1.00 72.14 105 THR A O 4
ATOM 8263 N N . SER A 1 106 ? -40.510 -24.750 0.520 1.00 35.41 106 SER A N 4
ATOM 8264 C CA . SER A 1 106 ? -40.248 -24.277 1.874 1.00 30.01 106 SER A CA 4
ATOM 8265 C C . SER A 1 106 ? -39.512 -25.338 2.687 1.00 11.42 106 SER A C 4
ATOM 8266 O O . SER A 1 106 ? -38.820 -25.024 3.655 1.00 2.45 106 SER A O 4
ATOM 8274 N N . SER A 1 107 ? -39.667 -26.595 2.286 1.00 34.20 107 SER A N 4
ATOM 8275 C CA . SER A 1 107 ? -39.021 -27.704 2.979 1.00 54.12 107 SER A CA 4
ATOM 8276 C C . SER A 1 107 ? -37.505 -27.535 2.979 1.00 11.20 107 SER A C 4
ATOM 8277 O O . SER A 1 107 ? -36.801 -28.154 3.776 1.00 2.51 107 SER A O 4
ATOM 8285 N N . ALA A 1 108 ? -37.010 -26.692 2.079 1.00 60.04 108 ALA A N 4
ATOM 8286 C CA . ALA A 1 108 ? -35.578 -26.439 1.975 1.00 32.12 108 ALA A CA 4
ATOM 8287 C C . ALA A 1 108 ? -35.126 -25.412 3.008 1.00 71.12 108 ALA A C 4
ATOM 8288 O O . ALA A 1 108 ? -33.931 -25.253 3.258 1.00 53.10 108 ALA A O 4
ATOM 8295 N N . VAL A 1 109 ? -36.089 -24.716 3.605 1.00 61.54 109 VAL A N 4
ATOM 8296 C CA . VAL A 1 109 ? -35.790 -23.705 4.611 1.00 44.42 109 VAL A CA 4
ATOM 8297 C C . VAL A 1 109 ? -34.780 -24.224 5.629 1.00 55.41 109 VAL A C 4
ATOM 8298 O O . VAL A 1 109 ? -33.711 -23.647 5.830 1.00 74.01 109 VAL A O 4
ATOM 8311 N N . PRO A 1 110 ? -35.126 -25.340 6.288 1.00 45.31 110 PRO A N 4
ATOM 8312 C CA . PRO A 1 110 ? -34.263 -25.962 7.296 1.00 22.42 110 PRO A CA 4
ATOM 8313 C C . PRO A 1 110 ? -33.016 -26.592 6.684 1.00 74.13 110 PRO A C 4
ATOM 8314 O O . PRO A 1 110 ? -32.065 -26.925 7.391 1.00 23.13 110 PRO A O 4
ATOM 8325 N N . LEU A 1 111 ? -33.028 -26.753 5.365 1.00 4.40 111 LEU A N 4
ATOM 8326 C CA . LEU A 1 111 ? -31.897 -27.342 4.656 1.00 21.35 111 LEU A CA 4
ATOM 8327 C C . LEU A 1 111 ? -30.836 -26.289 4.351 1.00 33.35 111 LEU A C 4
ATOM 8328 O O . LEU A 1 111 ? -29.699 -26.387 4.814 1.00 33.51 111 LEU A O 4
ATOM 8344 N N . ILE A 1 112 ? -31.217 -25.282 3.572 1.00 24.45 112 ILE A N 4
ATOM 8345 C CA . ILE A 1 112 ? -30.299 -24.210 3.209 1.00 11.30 112 ILE A CA 4
ATOM 8346 C C . ILE A 1 112 ? -30.115 -23.229 4.362 1.00 31.34 112 ILE A C 4
ATOM 8347 O O . ILE A 1 112 ? -29.119 -22.510 4.427 1.00 71.03 112 ILE A O 4
ATOM 8363 N N . GLY A 1 113 ? -31.083 -23.208 5.274 1.00 50.41 113 GLY A N 4
ATOM 8364 C CA . GLY A 1 113 ? -31.008 -22.313 6.414 1.00 32.12 113 GLY A CA 4
ATOM 8365 C C . GLY A 1 113 ? -29.685 -22.417 7.147 1.00 74.30 113 GLY A C 4
ATOM 8366 O O . GLY A 1 113 ? -29.241 -21.460 7.781 1.00 31.24 113 GLY A O 4
ATOM 8370 N N . LYS A 1 114 ? -29.054 -23.583 7.062 1.00 30.30 114 LYS A N 4
ATOM 8371 C CA . LYS A 1 114 ? -27.774 -23.811 7.722 1.00 11.33 114 LYS A CA 4
ATOM 8372 C C . LYS A 1 114 ? -26.711 -22.854 7.192 1.00 22.22 114 LYS A C 4
ATOM 8373 O O . LYS A 1 114 ? -25.821 -22.429 7.930 1.00 60.44 114 LYS A O 4
ATOM 8392 N N . TYR A 1 115 ? -26.810 -22.518 5.911 1.00 61.21 115 TYR A N 4
ATOM 8393 C CA . TYR A 1 115 ? -25.856 -21.612 5.282 1.00 21.33 115 TYR A CA 4
ATOM 8394 C C . TYR A 1 115 ? -26.261 -20.158 5.501 1.00 42.44 115 TYR A C 4
ATOM 8395 O O . TYR A 1 115 ? -25.411 -19.270 5.578 1.00 75.42 115 TYR A O 4
ATOM 8413 N N . MET A 1 116 ? -27.565 -19.922 5.600 1.00 41.23 116 MET A N 4
ATOM 8414 C CA . MET A 1 116 ? -28.084 -18.575 5.811 1.00 23.41 116 MET A CA 4
ATOM 8415 C C . MET A 1 116 ? -27.398 -17.909 7.000 1.00 51.14 116 MET A C 4
ATOM 8416 O O . MET A 1 116 ? -26.686 -16.916 6.842 1.00 71.20 116 MET A O 4
ATOM 8430 N N . LEU A 1 117 ? -27.617 -18.460 8.188 1.00 0.04 117 LEU A N 4
ATOM 8431 C CA . LEU A 1 117 ? -27.020 -17.918 9.404 1.00 30.43 117 LEU A CA 4
ATOM 8432 C C . LEU A 1 117 ? -25.498 -18.004 9.348 1.00 11.54 117 LEU A C 4
ATOM 8433 O O . LEU A 1 117 ? -24.798 -17.232 10.004 1.00 12.33 117 LEU A O 4
ATOM 8449 N N . PHE A 1 118 ? -24.992 -18.945 8.559 1.00 20.33 118 PHE A N 4
ATOM 8450 C CA . PHE A 1 118 ? -23.553 -19.131 8.416 1.00 4.42 118 PHE A CA 4
ATOM 8451 C C . PHE A 1 118 ? -22.888 -17.856 7.905 1.00 13.40 118 PHE A C 4
ATOM 8452 O O . PHE A 1 118 ? -22.047 -17.265 8.583 1.00 44.13 118 PHE A O 4
ATOM 8469 N N . THR A 1 119 ? -23.272 -17.436 6.703 1.00 33.13 119 THR A N 4
ATOM 8470 C CA . THR A 1 119 ? -22.714 -16.233 6.099 1.00 21.03 119 THR A CA 4
ATOM 8471 C C . THR A 1 119 ? -23.095 -14.990 6.896 1.00 63.33 119 THR A C 4
ATOM 8472 O O . THR A 1 119 ? -22.306 -14.053 7.019 1.00 21.11 119 THR A O 4
ATOM 8483 N N . LYS A 1 120 ? -24.309 -14.989 7.436 1.00 43.51 120 LYS A N 4
ATOM 8484 C CA . LYS A 1 120 ? -24.795 -13.862 8.223 1.00 3.42 120 LYS A CA 4
ATOM 8485 C C . LYS A 1 120 ? -23.827 -13.530 9.354 1.00 25.44 120 LYS A C 4
ATOM 8486 O O . LYS A 1 120 ? -23.644 -12.365 9.705 1.00 23.21 120 LYS A O 4
ATOM 8505 N N . GLU A 1 121 ? -23.208 -14.563 9.920 1.00 55.33 121 GLU A N 4
ATOM 8506 C CA . GLU A 1 121 ? -22.258 -14.379 11.011 1.00 74.33 121 GLU A CA 4
ATOM 8507 C C . GLU A 1 121 ? -20.891 -13.963 10.477 1.00 62.11 121 GLU A C 4
ATOM 8508 O O . GLU A 1 121 ? -20.075 -13.394 11.203 1.00 34.11 121 GLU A O 4
ATOM 8520 N N . PHE A 1 122 ? -20.647 -14.252 9.203 1.00 44.31 122 PHE A N 4
ATOM 8521 C CA . PHE A 1 122 ? -19.378 -13.909 8.571 1.00 24.42 122 PHE A CA 4
ATOM 8522 C C . PHE A 1 122 ? -19.405 -12.482 8.033 1.00 14.34 122 PHE A C 4
ATOM 8523 O O . PHE A 1 122 ? -18.369 -11.827 7.925 1.00 4.44 122 PHE A O 4
ATOM 8540 N N . VAL A 1 123 ? -20.600 -12.006 7.697 1.00 41.34 123 VAL A N 4
ATOM 8541 C CA . VAL A 1 123 ? -20.764 -10.656 7.170 1.00 14.14 123 VAL A CA 4
ATOM 8542 C C . VAL A 1 123 ? -20.165 -9.621 8.115 1.00 2.25 123 VAL A C 4
ATOM 8543 O O . VAL A 1 123 ? -19.765 -8.537 7.691 1.00 24.41 123 VAL A O 4
ATOM 8556 N N . GLU A 1 124 ? -20.106 -9.963 9.399 1.00 43.13 124 GLU A N 4
ATOM 8557 C CA . GLU A 1 124 ? -19.555 -9.062 10.404 1.00 2.02 124 GLU A CA 4
ATOM 8558 C C . GLU A 1 124 ? -18.095 -8.736 10.101 1.00 12.31 124 GLU A C 4
ATOM 8559 O O . GLU A 1 124 ? -17.556 -7.741 10.587 1.00 34.31 124 GLU A O 4
ATOM 8571 N N . SER A 1 125 ? -17.461 -9.581 9.295 1.00 71.02 125 SER A N 4
ATOM 8572 C CA . SER A 1 125 ? -16.063 -9.386 8.930 1.00 41.13 125 SER A CA 4
ATOM 8573 C C . SER A 1 125 ? -15.833 -7.976 8.394 1.00 61.11 125 SER A C 4
ATOM 8574 O O . SER A 1 125 ? -14.756 -7.404 8.563 1.00 52.13 125 SER A O 4
ATOM 8582 N N . SER A 1 126 ? -16.853 -7.422 7.747 1.00 73.01 126 SER A N 4
ATOM 8583 C CA . SER A 1 126 ? -16.763 -6.081 7.182 1.00 4.32 126 SER A CA 4
ATOM 8584 C C . SER A 1 126 ? -16.447 -5.055 8.267 1.00 43.05 126 SER A C 4
ATOM 8585 O O . SER A 1 126 ? -15.494 -4.284 8.148 1.00 41.11 126 SER A O 4
ATOM 8593 N N . ILE A 1 127 ? -17.253 -5.052 9.323 1.00 7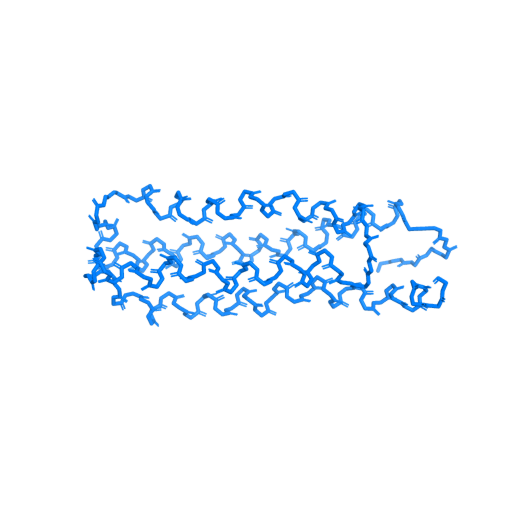0.54 127 ILE A N 4
ATOM 8594 C CA . ILE A 1 127 ? -17.060 -4.123 10.429 1.00 65.14 127 ILE A CA 4
ATOM 8595 C C . ILE A 1 127 ? -15.893 -4.554 11.311 1.00 1.00 127 ILE A C 4
ATOM 8596 O O . ILE A 1 127 ? -15.235 -3.724 11.939 1.00 62.12 127 ILE A O 4
ATOM 8612 N N . LYS A 1 128 ? -15.640 -5.858 11.353 1.00 12.22 128 LYS A N 4
ATOM 8613 C CA . LYS A 1 128 ? -14.551 -6.401 12.156 1.00 43.13 128 LYS A CA 4
ATOM 8614 C C . LYS A 1 128 ? -13.198 -5.959 11.607 1.00 61.35 128 LYS A C 4
ATOM 8615 O O . LYS A 1 128 ? -12.306 -5.574 12.364 1.00 72.35 128 LYS A O 4
ATOM 8634 N N . ILE A 1 129 ? -13.053 -6.016 10.287 1.00 61.30 129 ILE A N 4
ATOM 8635 C CA . ILE A 1 129 ? -11.810 -5.619 9.638 1.00 62.43 129 ILE A CA 4
ATOM 8636 C C . ILE A 1 129 ? -11.597 -4.112 9.733 1.00 64.51 129 ILE A C 4
ATOM 8637 O O . ILE A 1 129 ? -10.582 -3.649 10.255 1.00 50.11 129 ILE A O 4
ATOM 8653 N N . THR A 1 130 ? -12.561 -3.351 9.226 1.00 11.42 130 THR A N 4
ATOM 8654 C CA . THR A 1 130 ? -12.480 -1.896 9.254 1.00 12.34 130 THR A CA 4
ATOM 8655 C C . THR A 1 130 ? -12.338 -1.381 10.682 1.00 44.50 130 THR A C 4
ATOM 8656 O O . THR A 1 130 ? -11.852 -0.272 10.905 1.00 31.23 130 THR A O 4
ATOM 8667 N N . GLU A 1 131 ? -12.763 -2.193 11.645 1.00 53.54 131 GLU A N 4
ATOM 8668 C CA . GLU A 1 131 ? -12.682 -1.817 13.051 1.00 14.13 131 GLU A CA 4
ATOM 8669 C C . GLU A 1 131 ? -11.236 -1.560 13.463 1.00 2.34 131 GLU A C 4
ATOM 8670 O O . GLU A 1 131 ? -10.975 -0.917 14.480 1.00 64.51 131 GLU A O 4
ATOM 8682 N N . GLU A 1 132 ? -10.300 -2.067 12.666 1.00 15.13 132 GLU A N 4
ATOM 8683 C CA . GLU A 1 132 ? -8.881 -1.893 12.949 1.00 25.42 132 GLU A CA 4
ATOM 8684 C C . GLU A 1 132 ? -8.388 -0.537 12.451 1.00 33.53 132 GLU A C 4
ATOM 8685 O O . GLU A 1 132 ? -7.365 -0.029 12.910 1.00 62.55 132 GLU A O 4
ATOM 8697 N N . VAL A 1 133 ? -9.125 0.043 11.509 1.00 3.43 133 VAL A N 4
ATOM 8698 C CA . VAL A 1 133 ? -8.765 1.340 10.949 1.00 44.24 133 VAL A CA 4
ATOM 8699 C C . VAL A 1 133 ? -9.066 2.467 11.931 1.00 75.53 133 VAL A C 4
ATOM 8700 O O . VAL A 1 133 ? -8.533 3.570 11.808 1.00 34.33 133 VAL A O 4
ATOM 8713 N N . ILE A 1 134 ? -9.924 2.181 12.905 1.00 71.24 134 ILE A N 4
ATOM 8714 C CA . ILE A 1 134 ? -10.295 3.169 13.909 1.00 14.52 134 ILE A CA 4
ATOM 8715 C C . ILE A 1 134 ? -9.079 3.624 14.709 1.00 53.00 134 ILE A C 4
ATOM 8716 O O . ILE A 1 134 ? -9.072 4.712 15.282 1.00 14.34 134 ILE A O 4
ATOM 8732 N N . ASN A 1 135 ? -8.051 2.783 14.741 1.00 22.20 135 ASN A N 4
ATOM 8733 C CA . ASN A 1 135 ? -6.828 3.099 15.470 1.00 65.54 135 ASN A CA 4
ATOM 8734 C C . ASN A 1 135 ? -6.281 4.460 15.051 1.00 12.22 135 ASN A C 4
ATOM 8735 O O . ASN A 1 135 ? -5.642 5.155 15.842 1.00 43.35 135 ASN A O 4
ATOM 8746 N N . THR A 1 136 ? -6.538 4.837 13.802 1.00 31.52 136 THR A N 4
ATOM 8747 C CA . THR A 1 136 ? -6.072 6.114 13.278 1.00 53.03 136 THR A CA 4
ATOM 8748 C C . THR A 1 136 ? -7.121 7.203 13.471 1.00 13.10 136 THR A C 4
ATOM 8749 O O . THR A 1 136 ? -6.800 8.327 13.858 1.00 2.11 136 THR A O 4
ATOM 8760 N N . HIS A 1 137 ? -8.378 6.863 13.200 1.00 45.21 137 HIS A N 4
ATOM 8761 C CA . HIS A 1 137 ? -9.475 7.813 13.345 1.00 1.05 137 HIS A CA 4
ATOM 8762 C C . HIS A 1 137 ? -9.485 8.421 14.745 1.00 50.23 137 HIS A C 4
ATOM 8763 O O . HIS A 1 137 ? -9.667 9.628 14.907 1.00 54.32 137 HIS A O 4
ATOM 8777 N N . HIS A 1 138 ? -9.289 7.577 15.753 1.00 42.40 138 HIS A N 4
ATOM 8778 C CA . HIS A 1 138 ? -9.276 8.032 17.139 1.00 45.22 138 HIS A CA 4
ATOM 8779 C C . HIS A 1 138 ? -8.151 9.037 17.370 1.00 22.22 138 HIS A C 4
ATOM 8780 O O . HIS A 1 138 ? -8.385 10.144 17.856 1.00 65.33 138 HIS A O 4
ATOM 8794 N N . ARG A 1 139 ? -6.931 8.643 17.020 1.00 22.23 139 ARG A N 4
ATOM 8795 C CA . ARG A 1 139 ? -5.770 9.508 17.192 1.00 40.12 139 ARG A CA 4
ATOM 8796 C C . ARG A 1 139 ? -5.998 10.862 16.525 1.00 25.40 139 ARG A C 4
ATOM 8797 O O . ARG A 1 139 ? -6.200 11.871 17.200 1.00 44.12 139 ARG A O 4
ATOM 8818 N N . SER A 1 140 ? -5.963 10.874 15.196 1.00 5.34 140 SER A N 4
ATOM 8819 C CA . SER A 1 140 ? -6.161 12.104 14.438 1.00 4.12 140 SER A CA 4
ATOM 8820 C C . SER A 1 140 ? -7.596 12.601 14.575 1.00 55.21 140 SER A C 4
ATOM 8821 O O . SER A 1 140 ? -7.856 13.602 15.241 1.00 54.01 140 SER A O 4
ATOM 8829 N N . MET A 1 1 ? 8.774 0.276 2.471 1.00 4.21 1 MET A N 5
ATOM 8830 C CA . MET A 1 1 ? 7.797 -0.750 2.127 1.00 11.05 1 MET A CA 5
ATOM 8831 C C . MET A 1 1 ? 6.706 -0.840 3.190 1.00 3.42 1 MET A C 5
ATOM 8832 O O . MET A 1 1 ? 5.908 -1.776 3.196 1.00 51.10 1 MET A O 5
ATOM 8846 N N . ALA A 1 2 ? 6.679 0.140 4.088 1.00 23.11 2 ALA A N 5
ATOM 8847 C CA . ALA A 1 2 ? 5.686 0.172 5.154 1.00 32.22 2 ALA A CA 5
ATOM 8848 C C . ALA A 1 2 ? 5.218 1.597 5.426 1.00 52.40 2 ALA A C 5
ATOM 8849 O O . ALA A 1 2 ? 5.903 2.369 6.097 1.00 3.35 2 ALA A O 5
ATOM 8856 N N . HIS A 1 3 ? 4.047 1.941 4.900 1.00 54.44 3 HIS A N 5
ATOM 8857 C CA . HIS A 1 3 ? 3.487 3.276 5.086 1.00 61.44 3 HIS A CA 5
ATOM 8858 C C . HIS A 1 3 ? 1.981 3.205 5.318 1.00 52.54 3 HIS A C 5
ATOM 8859 O O . HIS A 1 3 ? 1.222 2.829 4.424 1.00 34.42 3 HIS A O 5
ATOM 8873 N N . HIS A 1 4 ? 1.555 3.570 6.523 1.00 52.12 4 HIS A N 5
ATOM 8874 C CA . HIS A 1 4 ? 0.139 3.548 6.872 1.00 12.41 4 HIS A CA 5
ATOM 8875 C C . HIS A 1 4 ? -0.152 4.509 8.021 1.00 52.20 4 HIS A C 5
ATOM 8876 O O . HIS A 1 4 ? 0.749 5.178 8.528 1.00 22.43 4 HIS A O 5
ATOM 8890 N N . HIS A 1 5 ? -1.417 4.574 8.426 1.00 24.02 5 HIS A N 5
ATOM 8891 C CA . HIS A 1 5 ? -1.826 5.454 9.515 1.00 32.53 5 HIS A CA 5
ATOM 8892 C C . HIS A 1 5 ? -1.590 6.916 9.151 1.00 42.13 5 HIS A C 5
ATOM 8893 O O . HIS A 1 5 ? -0.830 7.618 9.819 1.00 14.21 5 HIS A O 5
ATOM 8907 N N . HIS A 1 6 ? -2.244 7.369 8.086 1.00 35.10 6 HIS A N 5
ATOM 8908 C CA . HIS A 1 6 ? -2.105 8.748 7.633 1.00 52.25 6 HIS A CA 5
ATOM 8909 C C . HIS A 1 6 ? -3.054 9.037 6.473 1.00 11.43 6 HIS A C 5
ATOM 8910 O O . HIS A 1 6 ? -2.829 8.593 5.347 1.00 23.33 6 HIS A O 5
ATOM 8924 N N . HIS A 1 7 ? -4.117 9.784 6.757 1.00 44.43 7 HIS A N 5
ATOM 8925 C CA . HIS A 1 7 ? -5.100 10.133 5.737 1.00 31.44 7 HIS A CA 5
ATOM 8926 C C . HIS A 1 7 ? -5.739 8.879 5.148 1.00 34.45 7 HIS A C 5
ATOM 8927 O O . HIS A 1 7 ? -5.168 8.232 4.270 1.00 25.45 7 HIS A O 5
ATOM 8941 N N . HIS A 1 8 ? -6.928 8.540 5.638 1.00 51.50 8 HIS A N 5
ATOM 8942 C CA . HIS A 1 8 ? -7.645 7.363 5.160 1.00 0.51 8 HIS A CA 5
ATOM 8943 C C . HIS A 1 8 ? -8.220 7.606 3.768 1.00 64.54 8 HIS A C 5
ATOM 8944 O O . HIS A 1 8 ? -9.193 8.341 3.607 1.00 70.03 8 HIS A O 5
ATOM 8958 N N . ALA A 1 9 ? -7.610 6.982 2.765 1.00 41.34 9 ALA A N 5
ATOM 8959 C CA . ALA A 1 9 ? -8.062 7.129 1.387 1.00 43.14 9 ALA A CA 5
ATOM 8960 C C . ALA A 1 9 ? -7.351 6.142 0.468 1.00 62.44 9 ALA A C 5
ATOM 8961 O O . ALA A 1 9 ? -7.985 5.466 -0.343 1.00 1.53 9 ALA A O 5
ATOM 8968 N N . MET A 1 10 ? -6.031 6.063 0.599 1.00 44.21 10 MET A N 5
ATOM 8969 C CA . MET A 1 10 ? -5.234 5.157 -0.220 1.00 40.12 10 MET A CA 5
ATOM 8970 C C . MET A 1 10 ? -5.294 3.735 0.327 1.00 31.50 10 MET A C 5
ATOM 8971 O O . MET A 1 10 ? -5.459 2.775 -0.427 1.00 12.22 10 MET A O 5
ATOM 8985 N N . VAL A 1 11 ? -5.159 3.605 1.643 1.00 1.11 11 VAL A N 5
ATOM 8986 C CA . VAL A 1 11 ? -5.199 2.300 2.291 1.00 21.30 11 VAL A CA 5
ATOM 8987 C C . VAL A 1 11 ? -6.621 1.932 2.698 1.00 32.51 11 VAL A C 5
ATOM 8988 O O . VAL A 1 11 ? -6.927 0.762 2.934 1.00 10.32 11 VAL A O 5
ATOM 9001 N N . ILE A 1 12 ? -7.487 2.937 2.778 1.00 63.52 12 ILE A N 5
ATOM 9002 C CA . ILE A 1 12 ? -8.878 2.718 3.155 1.00 43.03 12 ILE A CA 5
ATOM 9003 C C . ILE A 1 12 ? -9.713 2.291 1.952 1.00 4.41 12 ILE A C 5
ATOM 9004 O O . ILE A 1 12 ? -10.708 1.581 2.095 1.00 1.01 12 ILE A O 5
ATOM 9020 N N . ASP A 1 13 ? -9.300 2.728 0.767 1.00 3.15 13 ASP A N 5
ATOM 9021 C CA . ASP A 1 13 ? -10.008 2.389 -0.462 1.00 4.24 13 ASP A CA 5
ATOM 9022 C C . ASP A 1 13 ? -9.568 1.025 -0.983 1.00 73.41 13 ASP A C 5
ATOM 9023 O O . ASP A 1 13 ? -10.269 0.397 -1.778 1.00 41.22 13 ASP A O 5
ATOM 9032 N N . HIS A 1 14 ? -8.404 0.571 -0.531 1.00 65.21 14 HIS A N 5
ATOM 9033 C CA . HIS A 1 14 ? -7.870 -0.720 -0.953 1.00 13.35 14 HIS A CA 5
ATOM 9034 C C . HIS A 1 14 ? -8.458 -1.850 -0.114 1.00 21.55 14 HIS A C 5
ATOM 9035 O O . HIS A 1 14 ? -8.798 -2.912 -0.637 1.00 21.13 14 HIS A O 5
ATOM 9049 N N . ILE A 1 15 ? -8.573 -1.616 1.189 1.00 15.41 15 ILE A N 5
ATOM 9050 C CA . ILE A 1 15 ? -9.120 -2.614 2.099 1.00 21.44 15 ILE A CA 5
ATOM 9051 C C . ILE A 1 15 ? -10.481 -3.108 1.621 1.00 51.11 15 ILE A C 5
ATOM 9052 O O . ILE A 1 15 ? -10.873 -4.244 1.893 1.00 1.40 15 ILE A O 5
ATOM 9068 N N . LEU A 1 16 ? -11.198 -2.248 0.905 1.00 23.41 16 LEU A N 5
ATOM 9069 C CA . LEU A 1 16 ? -12.516 -2.597 0.386 1.00 64.02 16 LEU A CA 5
ATOM 9070 C C . LEU A 1 16 ? -12.467 -3.912 -0.385 1.00 65.31 16 LEU A C 5
ATOM 9071 O O . LEU A 1 16 ? -13.287 -4.804 -0.166 1.00 51.25 16 LEU A O 5
ATOM 9087 N N . LYS A 1 17 ? -11.498 -4.028 -1.287 1.00 4.30 17 LYS A N 5
ATOM 9088 C CA . LYS A 1 17 ? -11.338 -5.235 -2.089 1.00 21.02 17 LYS A CA 5
ATOM 9089 C C . LYS A 1 17 ? -11.079 -6.448 -1.201 1.00 11.25 17 LYS A C 5
ATOM 9090 O O . LYS A 1 17 ? -11.435 -7.573 -1.552 1.00 23.41 17 LYS A O 5
ATOM 9109 N N . CYS A 1 18 ? -10.460 -6.211 -0.049 1.00 51.24 18 CYS A N 5
ATOM 9110 C CA . CYS A 1 18 ? -10.155 -7.284 0.890 1.00 61.43 18 CYS A CA 5
ATOM 9111 C C . CYS A 1 18 ? -11.435 -7.897 1.450 1.00 65.14 18 CYS A C 5
ATOM 9112 O O . CYS A 1 18 ? -11.522 -9.110 1.641 1.00 34.03 18 CYS A O 5
ATOM 9120 N N . VAL A 1 19 ? -12.425 -7.050 1.712 1.00 42.14 19 VAL A N 5
ATOM 9121 C CA . VAL A 1 19 ? -13.700 -7.508 2.250 1.00 1.44 19 VAL A CA 5
ATOM 9122 C C . VAL A 1 19 ? -14.661 -7.896 1.133 1.00 53.43 19 VAL A C 5
ATOM 9123 O O . VAL A 1 19 ? -15.533 -8.746 1.316 1.00 65.12 19 VAL A O 5
ATOM 9136 N N . PHE A 1 20 ? -14.497 -7.267 -0.026 1.00 41.15 20 PHE A N 5
ATOM 9137 C CA . PHE A 1 20 ? -15.351 -7.546 -1.175 1.00 43.13 20 PHE A CA 5
ATOM 9138 C C . PHE A 1 20 ? -14.891 -8.807 -1.901 1.00 41.11 20 PHE A C 5
ATOM 9139 O O . PHE A 1 20 ? -15.647 -9.407 -2.664 1.00 75.55 20 PHE A O 5
ATOM 9156 N N . ASP A 1 21 ? -13.646 -9.202 -1.658 1.00 11.43 21 ASP A N 5
ATOM 9157 C CA . ASP A 1 21 ? -13.084 -10.391 -2.287 1.00 73.10 21 ASP A CA 5
ATOM 9158 C C . ASP A 1 21 ? -13.676 -11.659 -1.678 1.00 44.32 21 ASP A C 5
ATOM 9159 O O . ASP A 1 21 ? -14.255 -12.487 -2.382 1.00 12.54 21 ASP A O 5
ATOM 9168 N N . LYS A 1 22 ? -13.524 -11.805 -0.366 1.00 74.03 22 LYS A N 5
ATOM 9169 C CA . LYS A 1 22 ? -14.043 -12.971 0.339 1.00 61.22 22 LYS A CA 5
ATOM 9170 C C . LYS A 1 22 ? -15.515 -13.196 0.009 1.00 31.30 22 LYS A C 5
ATOM 9171 O O . LYS A 1 22 ? -15.950 -14.332 -0.185 1.00 54.43 22 LYS A O 5
ATOM 9190 N N . ILE A 1 23 ? -16.276 -12.109 -0.054 1.00 4.42 23 ILE A N 5
ATOM 9191 C CA . ILE A 1 23 ? -17.698 -12.188 -0.363 1.00 21.43 23 ILE A CA 5
ATOM 9192 C C . ILE A 1 23 ? -17.936 -12.943 -1.666 1.00 62.31 23 ILE A C 5
ATOM 9193 O O . ILE A 1 23 ? -18.928 -13.659 -1.809 1.00 21.14 23 ILE A O 5
ATOM 9209 N N . CYS A 1 24 ? -17.019 -12.780 -2.614 1.00 12.14 24 CYS A N 5
ATOM 9210 C CA . CYS A 1 24 ? -17.128 -13.447 -3.906 1.00 73.11 24 CYS A CA 5
ATOM 9211 C C . CYS A 1 24 ? -16.640 -14.889 -3.816 1.00 74.43 24 CYS A C 5
ATOM 9212 O O . CYS A 1 24 ? -16.987 -15.727 -4.650 1.00 0.22 24 CYS A O 5
ATOM 9220 N N . LYS A 1 25 ? -15.832 -15.173 -2.800 1.00 53.14 25 LYS A N 5
ATOM 9221 C CA . LYS A 1 25 ? -15.295 -16.514 -2.601 1.00 12.45 25 LYS A CA 5
ATOM 9222 C C . LYS A 1 25 ? -16.382 -17.469 -2.117 1.00 50.33 25 LYS A C 5
ATOM 9223 O O . LYS A 1 25 ? -16.668 -18.477 -2.764 1.00 40.54 25 LYS A O 5
ATOM 9242 N N . ILE A 1 26 ? -16.985 -17.144 -0.978 1.00 63.44 26 ILE A N 5
ATOM 9243 C CA . ILE A 1 26 ? -18.042 -17.972 -0.411 1.00 63.43 26 ILE A CA 5
ATOM 9244 C C . ILE A 1 26 ? -19.392 -17.647 -1.040 1.00 13.41 26 ILE A C 5
ATOM 9245 O O . ILE A 1 26 ? -20.324 -18.448 -0.984 1.00 52.32 26 ILE A O 5
ATOM 9261 N N . GLY A 1 27 ? -19.490 -16.464 -1.640 1.00 61.11 27 GLY A N 5
ATOM 9262 C CA . GLY A 1 27 ? -20.730 -16.053 -2.273 1.00 23.42 27 GLY A CA 5
ATOM 9263 C C . GLY A 1 27 ? -20.992 -16.794 -3.569 1.00 50.22 27 GLY A C 5
ATOM 9264 O O . GLY A 1 27 ? -22.141 -16.947 -3.985 1.00 12.32 27 GLY A O 5
ATOM 9268 N N . THR A 1 28 ? -19.924 -17.254 -4.213 1.00 23.33 28 THR A N 5
ATOM 9269 C CA . THR A 1 28 ? -20.043 -17.980 -5.471 1.00 12.20 28 THR A CA 5
ATOM 9270 C C . THR A 1 28 ? -20.136 -19.483 -5.232 1.00 50.45 28 THR A C 5
ATOM 9271 O O . THR A 1 28 ? -20.854 -20.189 -5.939 1.00 52.34 28 THR A O 5
ATOM 9282 N N . GLU A 1 29 ? -19.405 -19.965 -4.232 1.00 15.42 29 GLU A N 5
ATOM 9283 C CA . GLU A 1 29 ? -19.407 -21.385 -3.901 1.00 43.21 29 GLU A CA 5
ATOM 9284 C C . GLU A 1 29 ? -20.749 -21.804 -3.308 1.00 23.11 29 GLU A C 5
ATOM 9285 O O . GLU A 1 29 ? -21.223 -22.915 -3.543 1.00 34.31 29 GLU A O 5
ATOM 9297 N N . SER A 1 30 ? -21.355 -20.907 -2.537 1.00 42.53 30 SER A N 5
ATOM 9298 C CA . SER A 1 30 ? -22.640 -21.184 -1.906 1.00 42.13 30 SER A CA 5
ATOM 9299 C C . SER A 1 30 ? -23.738 -21.336 -2.954 1.00 61.44 30 SER A C 5
ATOM 9300 O O . SER A 1 30 ? -24.804 -21.886 -2.678 1.00 32.12 30 SER A O 5
ATOM 9308 N N . VAL A 1 31 ? -23.469 -20.845 -4.160 1.00 60.30 31 VAL A N 5
ATOM 9309 C CA . VAL A 1 31 ? -24.432 -20.927 -5.251 1.00 74.23 31 VAL A CA 5
ATOM 9310 C C . VAL A 1 31 ? -24.603 -22.365 -5.727 1.00 62.52 31 VAL A C 5
ATOM 9311 O O . VAL A 1 31 ? -25.605 -22.707 -6.353 1.00 73.33 31 VAL A O 5
ATOM 9324 N N . GLU A 1 32 ? -23.616 -23.204 -5.425 1.00 14.11 32 GLU A N 5
ATOM 9325 C CA . GLU A 1 32 ? -23.658 -24.606 -5.823 1.00 23.12 32 GLU A CA 5
ATOM 9326 C C . GLU A 1 32 ? -24.397 -25.445 -4.784 1.00 51.31 32 GLU A C 5
ATOM 9327 O O . GLU A 1 32 ? -25.361 -26.140 -5.104 1.00 64.11 32 GLU A O 5
ATOM 9339 N N . ALA A 1 33 ? -23.938 -25.374 -3.539 1.00 42.40 33 ALA A N 5
ATOM 9340 C CA . ALA A 1 33 ? -24.555 -26.124 -2.453 1.00 34.21 33 ALA A CA 5
ATOM 9341 C C . ALA A 1 33 ? -26.042 -25.802 -2.339 1.00 5.05 33 ALA A C 5
ATOM 9342 O O . ALA A 1 33 ? -26.817 -26.588 -1.797 1.00 73.42 33 ALA A O 5
ATOM 9349 N N . GLY A 1 34 ? -26.432 -24.639 -2.852 1.00 4.02 34 GLY A N 5
ATOM 9350 C CA . GLY A 1 34 ? -27.824 -24.233 -2.796 1.00 22.21 34 GLY A CA 5
ATOM 9351 C C . GLY A 1 34 ? -28.683 -24.969 -3.805 1.00 31.02 34 GLY A C 5
ATOM 9352 O O . GLY A 1 34 ? -29.810 -25.360 -3.502 1.00 34.21 34 GLY A O 5
ATOM 9356 N N . ARG A 1 35 ? -28.151 -25.157 -5.008 1.00 42.30 35 ARG A N 5
ATOM 9357 C CA . ARG A 1 35 ? -28.878 -25.848 -6.066 1.00 11.32 35 ARG A CA 5
ATOM 9358 C C . ARG A 1 35 ? -28.631 -27.352 -6.002 1.00 62.14 35 ARG A C 5
ATOM 9359 O O . ARG A 1 35 ? -29.404 -28.143 -6.545 1.00 12.34 35 ARG A O 5
ATOM 9380 N N . LEU A 1 36 ? -27.548 -27.741 -5.338 1.00 13.23 36 LEU A N 5
ATOM 9381 C CA . LEU A 1 36 ? -27.198 -29.151 -5.203 1.00 51.44 36 LEU A CA 5
ATOM 9382 C C . LEU A 1 36 ? -28.009 -29.810 -4.093 1.00 12.25 36 LEU A C 5
ATOM 9383 O O . LEU A 1 36 ? -28.428 -30.961 -4.216 1.00 22.21 36 LEU A O 5
ATOM 9399 N N . ILE A 1 37 ? -28.229 -29.072 -3.010 1.00 0.42 37 ILE A N 5
ATOM 9400 C CA . ILE A 1 37 ? -28.993 -29.584 -1.879 1.00 10.40 37 ILE A CA 5
ATOM 9401 C C . ILE A 1 37 ? -30.482 -29.645 -2.204 1.00 64.41 37 ILE A C 5
ATOM 9402 O O . ILE A 1 37 ? -31.140 -30.655 -1.954 1.00 44.35 37 ILE A O 5
ATOM 9418 N N . GLU A 1 38 ? -31.005 -28.559 -2.764 1.00 70.21 38 GLU A N 5
ATOM 9419 C CA . GLU A 1 38 ? -32.416 -28.491 -3.125 1.00 33.14 38 GLU A CA 5
ATOM 9420 C C . GLU A 1 38 ? -32.787 -29.615 -4.088 1.00 23.21 38 GLU A C 5
ATOM 9421 O O . GLU A 1 38 ? -33.656 -30.437 -3.796 1.00 31.42 38 GLU A O 5
ATOM 9433 N N . LEU A 1 39 ? -32.122 -29.644 -5.237 1.00 64.15 39 LEU A N 5
ATOM 9434 C CA . LEU A 1 39 ? -32.380 -30.667 -6.245 1.00 40.34 39 LEU A CA 5
ATOM 9435 C C . LEU A 1 39 ? -32.316 -32.063 -5.634 1.00 13.52 39 LEU A C 5
ATOM 9436 O O . LEU A 1 39 ? -33.046 -32.965 -6.045 1.00 3.05 39 LEU A O 5
ATOM 9452 N N . SER A 1 40 ? -31.440 -32.232 -4.648 1.00 55.23 40 SER A N 5
ATOM 9453 C CA . SER A 1 40 ? -31.280 -33.518 -3.981 1.00 34.35 40 SER A CA 5
ATOM 9454 C C . SER A 1 40 ? -32.589 -33.961 -3.333 1.00 1.44 40 SER A C 5
ATOM 9455 O O . SER A 1 40 ? -32.945 -35.138 -3.370 1.00 63.01 40 SER A O 5
ATOM 9463 N N . GLN A 1 41 ? -33.300 -33.007 -2.739 1.00 60.23 41 GLN A N 5
ATOM 9464 C CA . GLN A 1 41 ? -34.569 -33.298 -2.082 1.00 63.13 41 GLN A CA 5
ATOM 9465 C C . GLN A 1 41 ? -35.717 -33.283 -3.086 1.00 33.15 41 GLN A C 5
ATOM 9466 O O . GLN A 1 41 ? -36.603 -34.137 -3.042 1.00 4.53 41 GLN A O 5
ATOM 9480 N N . GLU A 1 42 ? -35.696 -32.307 -3.988 1.00 64.21 42 GLU A N 5
ATOM 9481 C CA . GLU A 1 42 ? -36.737 -32.181 -5.001 1.00 63.53 42 GLU A CA 5
ATOM 9482 C C . GLU A 1 42 ? -36.466 -30.990 -5.915 1.00 5.30 42 GLU A C 5
ATOM 9483 O O . GLU A 1 42 ? -36.566 -31.095 -7.137 1.00 10.34 42 GLU A O 5
ATOM 9495 N N . GLY A 1 43 ? -36.121 -29.855 -5.312 1.00 74.54 43 GLY A N 5
ATOM 9496 C CA . GLY A 1 43 ? -35.842 -28.660 -6.086 1.00 3.23 43 GLY A CA 5
ATOM 9497 C C . GLY A 1 43 ? -36.954 -28.326 -7.059 1.00 54.53 43 GLY A C 5
ATOM 9498 O O . GLY A 1 43 ? -36.715 -27.716 -8.101 1.00 72.50 43 GLY A O 5
ATOM 9502 N N . GLY A 1 44 ? -38.176 -28.727 -6.720 1.00 40.22 44 GLY A N 5
ATOM 9503 C CA . GLY A 1 44 ? -39.311 -28.459 -7.584 1.00 12.33 44 GLY A CA 5
ATOM 9504 C C . GLY A 1 44 ? -40.019 -27.167 -7.226 1.00 73.01 44 GLY A C 5
ATOM 9505 O O . GLY A 1 44 ? -39.667 -26.508 -6.249 1.00 40.31 44 GLY A O 5
ATOM 9509 N N . GLY A 1 45 ? -41.021 -26.803 -8.021 1.00 61.13 45 GLY A N 5
ATOM 9510 C CA . GLY A 1 45 ? -41.763 -25.582 -7.768 1.00 41.12 45 GLY A CA 5
ATOM 9511 C C . GLY A 1 45 ? -41.977 -24.762 -9.025 1.00 70.43 45 GLY A C 5
ATOM 9512 O O . GLY A 1 45 ? -41.225 -24.886 -9.991 1.00 3.12 45 GLY A O 5
ATOM 9516 N N . GLY A 1 46 ? -43.008 -23.923 -9.015 1.00 34.24 46 GLY A N 5
ATOM 9517 C CA . GLY A 1 46 ? -43.302 -23.094 -10.169 1.00 32.21 46 GLY A CA 5
ATOM 9518 C C . GLY A 1 46 ? -42.096 -22.305 -10.638 1.00 11.22 46 GLY A C 5
ATOM 9519 O O . GLY A 1 46 ? -41.628 -22.482 -11.762 1.00 21.14 46 GLY A O 5
ATOM 9523 N N . GLY A 1 47 ? -41.592 -21.428 -9.774 1.00 61.32 47 GLY A N 5
ATOM 9524 C CA . GLY A 1 47 ? -40.439 -20.620 -10.125 1.00 65.53 47 GLY A CA 5
ATOM 9525 C C . GLY A 1 47 ? -39.211 -21.460 -10.421 1.00 54.44 47 GLY A C 5
ATOM 9526 O O . GLY A 1 47 ? -39.020 -22.522 -9.832 1.00 34.42 47 GLY A O 5
ATOM 9530 N N . GLY A 1 48 ? -38.377 -20.982 -11.340 1.00 10.11 48 GLY A N 5
ATOM 9531 C CA . GLY A 1 48 ? -37.173 -21.709 -11.699 1.00 34.14 48 GLY A CA 5
ATOM 9532 C C . GLY A 1 48 ? -36.013 -21.401 -10.774 1.00 23.24 48 GLY A C 5
ATOM 9533 O O . GLY A 1 48 ? -36.134 -20.620 -9.830 1.00 5.12 48 GLY A O 5
ATOM 9537 N N . PRO A 1 49 ? -34.856 -22.026 -11.041 1.00 33.14 49 PRO A N 5
ATOM 9538 C CA . PRO A 1 49 ? -33.647 -21.831 -10.235 1.00 61.25 49 PRO A CA 5
ATOM 9539 C C . PRO A 1 49 ? -33.049 -20.440 -10.414 1.00 54.34 49 PRO A C 5
ATOM 9540 O O . PRO A 1 49 ? -32.156 -20.036 -9.669 1.00 0.12 49 PRO A O 5
ATOM 9551 N N . LEU A 1 50 ? -33.548 -19.710 -11.406 1.00 63.24 50 LEU A N 5
ATOM 9552 C CA . LEU A 1 50 ? -33.063 -18.362 -11.683 1.00 33.20 50 LEU A CA 5
ATOM 9553 C C . LEU A 1 50 ? -33.678 -17.354 -10.717 1.00 43.03 50 LEU A C 5
ATOM 9554 O O . LEU A 1 50 ? -33.089 -16.310 -10.437 1.00 0.44 50 LEU A O 5
ATOM 9570 N N . TYR A 1 51 ? -34.863 -17.675 -10.211 1.00 0.53 51 TYR A N 5
ATOM 9571 C CA . TYR A 1 51 ? -35.557 -16.797 -9.276 1.00 55.22 51 TYR A CA 5
ATOM 9572 C C . TYR A 1 51 ? -34.780 -16.668 -7.970 1.00 35.25 51 TYR A C 5
ATOM 9573 O O . TYR A 1 51 ? -34.719 -15.593 -7.373 1.00 52.22 51 TYR A O 5
ATOM 9591 N N . PHE A 1 52 ? -34.187 -17.773 -7.530 1.00 73.34 52 PHE A N 5
ATOM 9592 C CA . PHE A 1 52 ? -33.414 -17.786 -6.294 1.00 62.22 52 PHE A CA 5
ATOM 9593 C C . PHE A 1 52 ? -32.207 -16.858 -6.398 1.00 15.42 52 PHE A C 5
ATOM 9594 O O . PHE A 1 52 ? -31.761 -16.288 -5.402 1.00 51.40 52 PHE A O 5
ATOM 9611 N N . VAL A 1 53 ? -31.684 -16.711 -7.611 1.00 4.33 53 VAL A N 5
ATOM 9612 C CA . VAL A 1 53 ? -30.529 -15.852 -7.846 1.00 53.40 53 VAL A CA 5
ATOM 9613 C C . VAL A 1 53 ? -30.961 -14.420 -8.144 1.00 73.44 53 VAL A C 5
ATOM 9614 O O . VAL A 1 53 ? -30.227 -13.470 -7.875 1.00 42.33 53 VAL A O 5
ATOM 9627 N N . VAL A 1 54 ? -32.159 -14.274 -8.702 1.00 41.52 54 VAL A N 5
ATOM 9628 C CA . VAL A 1 54 ? -32.691 -12.958 -9.036 1.00 44.41 54 VAL A CA 5
ATOM 9629 C C . VAL A 1 54 ? -33.287 -12.278 -7.809 1.00 22.15 54 VAL A C 5
ATOM 9630 O O . VAL A 1 54 ? -33.309 -11.052 -7.715 1.00 2.31 54 VAL A O 5
ATOM 9643 N N . ASN A 1 55 ? -33.769 -13.084 -6.868 1.00 72.34 55 ASN A N 5
ATOM 9644 C CA . ASN A 1 55 ? -34.366 -12.561 -5.645 1.00 53.42 55 ASN A CA 5
ATOM 9645 C C . ASN A 1 55 ? -33.308 -12.362 -4.565 1.00 25.22 55 ASN A C 5
ATOM 9646 O O . ASN A 1 55 ? -33.476 -11.547 -3.658 1.00 3.12 55 ASN A O 5
ATOM 9657 N N . VAL A 1 56 ? -32.216 -13.113 -4.669 1.00 24.11 56 VAL A N 5
ATOM 9658 C CA . VAL A 1 56 ? -31.128 -13.019 -3.702 1.00 71.13 56 VAL A CA 5
ATOM 9659 C C . VAL A 1 56 ? -30.114 -11.959 -4.117 1.00 51.03 56 VAL A C 5
ATOM 9660 O O . VAL A 1 56 ? -29.444 -11.363 -3.274 1.00 12.54 56 VAL A O 5
ATOM 9673 N N . ILE A 1 57 ? -30.007 -11.729 -5.422 1.00 31.15 57 ILE A N 5
ATOM 9674 C CA . ILE A 1 57 ? -29.076 -10.739 -5.948 1.00 62.23 57 ILE A CA 5
ATOM 9675 C C . ILE A 1 57 ? -29.742 -9.374 -6.082 1.00 70.13 57 ILE A C 5
ATOM 9676 O O . ILE A 1 57 ? -29.075 -8.341 -6.041 1.00 51.11 57 ILE A O 5
ATOM 9692 N N . GLU A 1 58 ? -31.062 -9.379 -6.241 1.00 1.20 58 GLU A N 5
ATOM 9693 C CA . GLU A 1 58 ? -31.818 -8.140 -6.380 1.00 13.13 58 GLU A CA 5
ATOM 9694 C C . GLU A 1 58 ? -31.479 -7.166 -5.255 1.00 22.31 58 GLU A C 5
ATOM 9695 O O . GLU A 1 58 ? -31.000 -6.056 -5.485 1.00 1.54 58 GLU A O 5
ATOM 9707 N N . PRO A 1 59 ? -31.733 -7.591 -4.008 1.00 62.23 59 PRO A N 5
ATOM 9708 C CA . PRO A 1 59 ? -31.462 -6.773 -2.822 1.00 53.15 59 PRO A CA 5
ATOM 9709 C C . PRO A 1 59 ? -29.969 -6.602 -2.565 1.00 11.42 59 PRO A C 5
ATOM 9710 O O . PRO A 1 59 ? -29.528 -5.556 -2.085 1.00 74.24 59 PRO A O 5
ATOM 9721 N N . CYS A 1 60 ? -29.196 -7.633 -2.886 1.00 10.11 60 CYS A N 5
ATOM 9722 C CA . CYS A 1 60 ? -27.751 -7.596 -2.689 1.00 13.03 60 CYS A CA 5
ATOM 9723 C C . CYS A 1 60 ? -27.112 -6.515 -3.554 1.00 1.44 60 CYS A C 5
ATOM 9724 O O . CYS A 1 60 ? -26.088 -5.936 -3.188 1.00 71.43 60 CYS A O 5
ATOM 9732 N N . LYS A 1 61 ? -27.721 -6.247 -4.703 1.00 55.25 61 LYS A N 5
ATOM 9733 C CA . LYS A 1 61 ? -27.213 -5.235 -5.622 1.00 61.22 61 LYS A CA 5
ATOM 9734 C C . LYS A 1 61 ? -27.093 -3.882 -4.929 1.00 5.11 61 LYS A C 5
ATOM 9735 O O . LYS A 1 61 ? -26.003 -3.317 -4.832 1.00 40.33 61 LYS A O 5
ATOM 9754 N N . LYS A 1 62 ? -28.218 -3.367 -4.446 1.00 75.33 62 LYS A N 5
ATOM 9755 C CA . LYS A 1 62 ? -28.240 -2.081 -3.759 1.00 63.42 62 LYS A CA 5
ATOM 9756 C C . LYS A 1 62 ? -27.267 -2.076 -2.584 1.00 33.40 62 LYS A C 5
ATOM 9757 O O . LYS A 1 62 ? -26.781 -1.023 -2.172 1.00 40.13 62 LYS A O 5
ATOM 9776 N N . PHE A 1 63 ? -26.987 -3.260 -2.049 1.00 1.02 63 PHE A N 5
ATOM 9777 C CA . PHE A 1 63 ? -26.072 -3.392 -0.921 1.00 44.33 63 PHE A CA 5
ATOM 9778 C C . PHE A 1 63 ? -24.622 -3.413 -1.397 1.00 41.31 63 PHE A C 5
ATOM 9779 O O . PHE A 1 63 ? -23.707 -3.069 -0.649 1.00 43.21 63 PHE A O 5
ATOM 9796 N N . SER A 1 64 ? -24.421 -3.820 -2.647 1.00 13.55 64 SER A N 5
ATOM 9797 C CA . SER A 1 64 ? -23.083 -3.890 -3.222 1.00 33.31 64 SER A CA 5
ATOM 9798 C C . SER A 1 64 ? -22.443 -2.507 -3.279 1.00 42.25 64 SER A C 5
ATOM 9799 O O . SER A 1 64 ? -21.236 -2.362 -3.086 1.00 14.44 64 SER A O 5
ATOM 9807 N N . GLU A 1 65 ? -23.261 -1.494 -3.548 1.00 3.44 65 GLU A N 5
ATOM 9808 C CA . GLU A 1 65 ? -22.774 -0.122 -3.632 1.00 10.42 65 GLU A CA 5
ATOM 9809 C C . GLU A 1 65 ? -22.493 0.442 -2.242 1.00 13.40 65 GLU A C 5
ATOM 9810 O O . GLU A 1 65 ? -21.736 1.402 -2.090 1.00 61.11 65 GLU A O 5
ATOM 9822 N N . LEU A 1 66 ? -23.109 -0.159 -1.230 1.00 72.44 66 LEU A N 5
ATOM 9823 C CA . LEU A 1 66 ? -22.927 0.282 0.148 1.00 41.10 66 LEU A CA 5
ATOM 9824 C C . LEU A 1 66 ? -21.502 0.016 0.621 1.00 25.41 66 LEU A C 5
ATOM 9825 O O . LEU A 1 66 ? -20.960 0.754 1.445 1.00 52.34 66 LEU A O 5
ATOM 9841 N N . THR A 1 67 ? -20.897 -1.044 0.093 1.00 25.14 67 THR A N 5
ATOM 9842 C CA . THR A 1 67 ? -19.534 -1.408 0.461 1.00 41.13 67 THR A CA 5
ATOM 9843 C C . THR A 1 67 ? -18.548 -0.313 0.070 1.00 12.41 67 THR A C 5
ATOM 9844 O O . THR A 1 67 ? -17.448 -0.231 0.614 1.00 21.24 67 THR A O 5
ATOM 9855 N N . GLY A 1 68 ? -18.951 0.530 -0.877 1.00 23.51 68 GLY A N 5
ATOM 9856 C CA . GLY A 1 68 ? -18.091 1.610 -1.324 1.00 25.44 68 GLY A CA 5
ATOM 9857 C C . GLY A 1 68 ? -18.432 2.932 -0.667 1.00 10.35 68 GLY A C 5
ATOM 9858 O O . GLY A 1 68 ? -17.661 3.890 -0.744 1.00 53.01 68 GLY A O 5
ATOM 9862 N N . LEU A 1 69 ? -19.591 2.987 -0.019 1.00 4.51 69 LEU A N 5
ATOM 9863 C CA . LEU A 1 69 ? -20.034 4.204 0.654 1.00 61.33 69 LEU A CA 5
ATOM 9864 C C . LEU A 1 69 ? -19.574 4.221 2.108 1.00 65.52 69 LEU A C 5
ATOM 9865 O O . LEU A 1 69 ? -19.691 5.235 2.795 1.00 22.14 69 LEU A O 5
ATOM 9881 N N . VAL A 1 70 ? -19.047 3.091 2.570 1.00 71.34 70 VAL A N 5
ATOM 9882 C CA . VAL A 1 70 ? -18.565 2.976 3.941 1.00 54.20 70 VAL A CA 5
ATOM 9883 C C . VAL A 1 70 ? -17.067 3.243 4.021 1.00 4.41 70 VAL A C 5
ATOM 9884 O O . VAL A 1 70 ? -16.569 3.757 5.023 1.00 14.43 70 VAL A O 5
ATOM 9897 N N . PHE A 1 71 ? -16.351 2.891 2.958 1.00 2.43 71 PHE A N 5
ATOM 9898 C CA . PHE A 1 71 ? -14.907 3.093 2.908 1.00 74.41 71 PHE A CA 5
ATOM 9899 C C . PHE A 1 71 ? -14.563 4.373 2.152 1.00 23.25 71 PHE A C 5
ATOM 9900 O O . PHE A 1 71 ? -13.391 4.710 1.982 1.00 22.32 71 PHE A O 5
ATOM 9917 N N . TYR A 1 72 ? -15.592 5.081 1.701 1.00 3.44 72 TYR A N 5
ATOM 9918 C CA . TYR A 1 72 ? -15.399 6.323 0.961 1.00 30.23 72 TYR A CA 5
ATOM 9919 C C . TYR A 1 72 ? -16.124 7.480 1.641 1.00 55.33 72 TYR A C 5
ATOM 9920 O O . TYR A 1 72 ? -15.509 8.477 2.022 1.00 63.24 72 TYR A O 5
ATOM 9938 N N . LEU A 1 73 ? -17.437 7.341 1.790 1.00 71.03 73 LEU A N 5
ATOM 9939 C CA . LEU A 1 73 ? -18.249 8.374 2.424 1.00 60.20 73 LEU A CA 5
ATOM 9940 C C . LEU A 1 73 ? -18.827 7.877 3.745 1.00 13.01 73 LEU A C 5
ATOM 9941 O O . LEU A 1 73 ? -20.017 7.581 3.858 1.00 61.30 73 LEU A O 5
ATOM 9957 N N . PRO A 1 74 ? -17.967 7.785 4.770 1.00 14.14 74 PRO A N 5
ATOM 9958 C CA . PRO A 1 74 ? -18.371 7.327 6.103 1.00 1.43 74 PRO A CA 5
ATOM 9959 C C . PRO A 1 74 ? -19.266 8.336 6.816 1.00 25.53 74 PRO A C 5
ATOM 9960 O O . PRO A 1 74 ? -18.935 9.518 6.910 1.00 41.20 74 PRO A O 5
ATOM 9971 N N . THR A 1 75 ? -20.401 7.861 7.319 1.00 71.21 75 THR A N 5
ATOM 9972 C CA . THR A 1 75 ? -21.344 8.721 8.023 1.00 62.30 75 THR A CA 5
ATOM 9973 C C . THR A 1 75 ? -21.353 8.419 9.517 1.00 2.32 75 THR A C 5
ATOM 9974 O O . THR A 1 75 ? -21.883 9.194 10.313 1.00 1.53 75 THR A O 5
ATOM 9985 N N . ASP A 1 76 ? -20.762 7.290 9.892 1.00 74.24 76 ASP A N 5
ATOM 9986 C CA . ASP A 1 76 ? -20.701 6.887 11.292 1.00 61.32 76 ASP A CA 5
ATOM 9987 C C . ASP A 1 76 ? -19.910 5.592 11.450 1.00 2.03 76 ASP A C 5
ATOM 9988 O O . ASP A 1 76 ? -19.410 5.035 10.473 1.00 24.03 76 ASP A O 5
ATOM 9997 N N . SER A 1 77 ? -19.800 5.119 12.688 1.00 51.32 77 SER A N 5
ATOM 9998 C CA . SER A 1 77 ? -19.066 3.893 12.975 1.00 24.22 77 SER A CA 5
ATOM 9999 C C . SER A 1 77 ? -19.668 2.710 12.223 1.00 44.13 77 SER A C 5
ATOM 10000 O O . SER A 1 77 ? -19.008 1.693 12.011 1.00 1.45 77 SER A O 5
ATOM 10008 N N . GLY A 1 78 ? -20.927 2.852 11.820 1.00 31.43 78 GLY A N 5
ATOM 10009 C CA . GLY A 1 78 ? -21.598 1.788 11.096 1.00 14.30 78 GLY A CA 5
ATOM 10010 C C . GLY A 1 78 ? -22.984 2.189 10.630 1.00 10.12 78 GLY A C 5
ATOM 10011 O O . GLY A 1 78 ? -23.901 1.368 10.612 1.00 3.53 78 GLY A O 5
ATOM 10015 N N . GLU A 1 79 ? -23.137 3.455 10.254 1.00 72.11 79 GLU A N 5
ATOM 10016 C CA . GLU A 1 79 ? -24.422 3.963 9.788 1.00 34.44 79 GLU A CA 5
ATOM 10017 C C . GLU A 1 79 ? -24.800 3.340 8.447 1.00 3.12 79 GLU A C 5
ATOM 10018 O O . GLU A 1 79 ? -25.929 2.888 8.255 1.00 43.32 79 GLU A O 5
ATOM 10030 N N . LYS A 1 80 ? -23.847 3.321 7.522 1.00 65.43 80 LYS A N 5
ATOM 10031 C CA . LYS A 1 80 ? -24.076 2.754 6.198 1.00 30.31 80 LYS A CA 5
ATOM 10032 C C . LYS A 1 80 ? -23.944 1.234 6.227 1.00 52.34 80 LYS A C 5
ATOM 10033 O O . LYS A 1 80 ? -24.504 0.538 5.381 1.00 72.43 80 LYS A O 5
ATOM 10052 N N . MET A 1 81 ? -23.202 0.728 7.206 1.00 61.44 81 MET A N 5
ATOM 10053 C CA . MET A 1 81 ? -23.000 -0.710 7.345 1.00 3.11 81 MET A CA 5
ATOM 10054 C C . MET A 1 81 ? -24.213 -1.369 7.993 1.00 20.31 81 MET A C 5
ATOM 10055 O O . MET A 1 81 ? -24.723 -2.376 7.501 1.00 62.44 81 MET A O 5
ATOM 10069 N N . THR A 1 82 ? -24.672 -0.795 9.101 1.00 23.41 82 THR A N 5
ATOM 10070 C CA . THR A 1 82 ? -25.824 -1.328 9.817 1.00 21.22 82 THR A CA 5
ATOM 10071 C C . THR A 1 82 ? -27.034 -1.451 8.898 1.00 1.42 82 THR A C 5
ATOM 10072 O O . THR A 1 82 ? -27.896 -2.305 9.103 1.00 44.21 82 THR A O 5
ATOM 10083 N N . GLU A 1 83 ? -27.091 -0.592 7.885 1.00 12.30 83 GLU A N 5
ATOM 10084 C CA . GLU A 1 83 ? -28.197 -0.605 6.935 1.00 72.12 83 GLU A CA 5
ATOM 10085 C C . GLU A 1 83 ? -27.914 -1.567 5.784 1.00 14.13 83 GLU A C 5
ATOM 10086 O O . GLU A 1 83 ? -28.830 -2.003 5.086 1.00 2.24 83 GLU A O 5
ATOM 10098 N N . SER A 1 84 ? -26.640 -1.893 5.593 1.00 51.32 84 SER A N 5
ATOM 10099 C CA . SER A 1 84 ? -26.235 -2.799 4.525 1.00 70.13 84 SER A CA 5
ATOM 10100 C C . SER A 1 84 ? -26.424 -4.253 4.945 1.00 32.33 84 SER A C 5
ATOM 10101 O O . SER A 1 84 ? -26.575 -5.141 4.105 1.00 0.33 84 SER A O 5
ATOM 10109 N N . LYS A 1 85 ? -26.415 -4.490 6.253 1.00 62.43 85 LYS A N 5
ATOM 10110 C CA . LYS A 1 85 ? -26.586 -5.836 6.788 1.00 12.31 85 LYS A CA 5
ATOM 10111 C C . LYS A 1 85 ? -28.065 -6.185 6.918 1.00 33.21 85 LYS A C 5
ATOM 10112 O O . LYS A 1 85 ? -28.466 -7.325 6.684 1.00 32.44 85 LYS A O 5
ATOM 10131 N N . SER A 1 86 ? -28.872 -5.197 7.291 1.00 42.31 86 SER A N 5
ATOM 10132 C CA . SER A 1 86 ? -30.306 -5.401 7.454 1.00 54.21 86 SER A CA 5
ATOM 10133 C C . SER A 1 86 ? -30.951 -5.808 6.132 1.00 2.13 86 SER A C 5
ATOM 10134 O O . SER A 1 86 ? -32.061 -6.339 6.107 1.00 31.12 86 SER A O 5
ATOM 10142 N N . VAL A 1 87 ? -30.245 -5.555 5.034 1.00 14.34 87 VAL A N 5
ATOM 10143 C CA . VAL A 1 87 ? -30.747 -5.895 3.708 1.00 24.12 87 VAL A CA 5
ATOM 10144 C C . VAL A 1 87 ? -30.719 -7.402 3.481 1.00 73.34 87 VAL A C 5
ATOM 10145 O O . VAL A 1 87 ? -31.490 -7.934 2.680 1.00 23.53 87 VAL A O 5
ATOM 10158 N N . LEU A 1 88 ? -29.828 -8.086 4.189 1.00 2.15 88 LEU A N 5
ATOM 10159 C CA . LEU A 1 88 ? -29.700 -9.534 4.066 1.00 42.22 88 LEU A CA 5
ATOM 10160 C C . LEU A 1 88 ? -30.682 -10.248 4.989 1.00 62.23 88 LEU A C 5
ATOM 10161 O O . LEU A 1 88 ? -31.171 -11.333 4.673 1.00 60.01 88 LEU A O 5
ATOM 10177 N N . LYS A 1 89 ? -30.968 -9.632 6.130 1.00 10.25 89 LYS A N 5
ATOM 10178 C CA . LYS A 1 89 ? -31.895 -10.206 7.099 1.00 4.30 89 LYS A CA 5
ATOM 10179 C C . LYS A 1 89 ? -33.341 -9.948 6.687 1.00 24.33 89 LYS A C 5
ATOM 10180 O O . LYS A 1 89 ? -34.221 -10.775 6.927 1.00 44.02 89 LYS A O 5
ATOM 10199 N N . SER A 1 90 ? -33.578 -8.798 6.066 1.00 53.33 90 SER A N 5
ATOM 10200 C CA . SER A 1 90 ? -34.918 -8.431 5.623 1.00 53.23 90 SER A CA 5
ATOM 10201 C C . SER A 1 90 ? -35.256 -9.106 4.297 1.00 33.52 90 SER A C 5
ATOM 10202 O O . SER A 1 90 ? -36.426 -9.234 3.932 1.00 2.11 90 SER A O 5
ATOM 10210 N N . LEU A 1 91 ? -34.224 -9.538 3.580 1.00 13.15 91 LEU A N 5
ATOM 10211 C CA . LEU A 1 91 ? -34.410 -10.201 2.294 1.00 21.25 91 LEU A CA 5
ATOM 10212 C C . LEU A 1 91 ? -34.987 -11.601 2.482 1.00 40.42 91 LEU A C 5
ATOM 10213 O O . LEU A 1 91 ? -35.933 -11.991 1.797 1.00 32.21 91 LEU A O 5
ATOM 10229 N N . THR A 1 92 ? -34.412 -12.352 3.416 1.00 73.10 92 THR A N 5
ATOM 10230 C CA . THR A 1 92 ? -34.870 -13.708 3.695 1.00 44.43 92 THR A CA 5
ATOM 10231 C C . THR A 1 92 ? -36.366 -13.735 3.983 1.00 53.44 92 THR A C 5
ATOM 10232 O O . THR A 1 92 ? -37.033 -14.742 3.751 1.00 35.34 92 THR A O 5
ATOM 10243 N N . GLU A 1 93 ? -36.887 -12.621 4.488 1.00 54.32 93 GLU A N 5
ATOM 10244 C CA . GLU A 1 93 ? -38.307 -12.518 4.807 1.00 65.40 93 GLU A CA 5
ATOM 10245 C C . GLU A 1 93 ? -39.164 -12.855 3.590 1.00 25.31 93 GLU A C 5
ATOM 10246 O O . GLU A 1 93 ? -40.278 -13.363 3.722 1.00 45.31 93 GLU A O 5
ATOM 10258 N N . LYS A 1 94 ? -38.636 -12.569 2.405 1.00 41.22 94 LYS A N 5
ATOM 10259 C CA . LYS A 1 94 ? -39.350 -12.841 1.163 1.00 10.00 94 LYS A CA 5
ATOM 10260 C C . LYS A 1 94 ? -39.156 -14.291 0.730 1.00 11.24 94 LYS A C 5
ATOM 10261 O O . LYS A 1 94 ? -39.969 -14.841 -0.013 1.00 71.53 94 LYS A O 5
ATOM 10280 N N . LEU A 1 95 ? -38.076 -14.904 1.201 1.00 20.31 95 LEU A N 5
ATOM 10281 C CA . LEU A 1 95 ? -37.776 -16.292 0.864 1.00 12.32 95 LEU A CA 5
ATOM 10282 C C . LEU A 1 95 ? -38.562 -17.250 1.753 1.00 13.01 95 LEU A C 5
ATOM 10283 O O . LEU A 1 95 ? -38.943 -18.340 1.326 1.00 63.24 95 LEU A O 5
ATOM 10299 N N . LYS A 1 96 ? -38.805 -16.835 2.992 1.00 64.50 96 LYS A N 5
ATOM 10300 C CA . LYS A 1 96 ? -39.549 -17.654 3.942 1.00 64.44 96 LYS A CA 5
ATOM 10301 C C . LYS A 1 96 ? -41.013 -17.771 3.530 1.00 43.43 96 LYS A C 5
ATOM 10302 O O . LYS A 1 96 ? -41.649 -18.802 3.745 1.00 31.31 96 LYS A O 5
ATOM 10321 N N . LYS A 1 97 ? -41.541 -16.707 2.935 1.00 54.31 97 LYS A N 5
ATOM 10322 C CA . LYS A 1 97 ? -42.930 -16.689 2.490 1.00 62.44 97 LYS A CA 5
ATOM 10323 C C . LYS A 1 97 ? -43.136 -17.639 1.314 1.00 42.24 97 LYS A C 5
ATOM 10324 O O . LYS A 1 97 ? -44.269 -17.936 0.936 1.00 73.44 97 LYS A O 5
ATOM 10343 N N . ILE A 1 98 ? -42.034 -18.112 0.741 1.00 51.53 98 ILE A N 5
ATOM 10344 C CA . ILE A 1 98 ? -42.095 -19.029 -0.390 1.00 72.11 98 ILE A CA 5
ATOM 10345 C C . ILE A 1 98 ? -43.003 -20.216 -0.086 1.00 62.34 98 ILE A C 5
ATOM 10346 O O . ILE A 1 98 ? -43.528 -20.859 -0.996 1.00 23.03 98 ILE A O 5
ATOM 10362 N N . VAL A 1 99 ? -43.185 -20.501 1.199 1.00 20.32 99 VAL A N 5
ATOM 10363 C CA . VAL A 1 99 ? -44.032 -21.610 1.624 1.00 2.50 99 VAL A CA 5
ATOM 10364 C C . VAL A 1 99 ? -45.447 -21.460 1.078 1.00 72.44 99 VAL A C 5
ATOM 10365 O O . VAL A 1 99 ? -46.200 -22.431 1.006 1.00 51.05 99 VAL A O 5
ATOM 10378 N N . GLU A 1 100 ? -45.802 -20.238 0.693 1.00 23.14 100 GLU A N 5
ATOM 10379 C CA . GLU A 1 100 ? -47.128 -19.962 0.153 1.00 21.54 100 GLU A CA 5
ATOM 10380 C C . GLU A 1 100 ? -47.178 -20.258 -1.343 1.00 12.41 100 GLU A C 5
ATOM 10381 O O . GLU A 1 100 ? -48.253 -20.446 -1.914 1.00 50.14 100 GLU A O 5
ATOM 10393 N N . LEU A 1 101 ? -46.009 -20.296 -1.972 1.00 2.41 101 LEU A N 5
ATOM 10394 C CA . LEU A 1 101 ? -45.918 -20.567 -3.402 1.00 61.23 101 LEU A CA 5
ATOM 10395 C C . LEU A 1 101 ? -45.452 -21.997 -3.656 1.00 74.45 101 LEU A C 5
ATOM 10396 O O . LEU A 1 101 ? -46.115 -22.761 -4.360 1.00 14.54 101 LEU A O 5
ATOM 10412 N N . ILE A 1 102 ? -44.310 -22.354 -3.078 1.00 53.15 102 ILE A N 5
ATOM 10413 C CA . ILE A 1 102 ? -43.759 -23.693 -3.240 1.00 24.32 102 ILE A CA 5
ATOM 10414 C C . ILE A 1 102 ? -43.215 -24.227 -1.919 1.00 2.43 102 ILE A C 5
ATOM 10415 O O . ILE A 1 102 ? -42.014 -24.186 -1.651 1.00 44.55 102 ILE A O 5
ATOM 10431 N N . PRO A 1 103 ? -44.118 -24.742 -1.072 1.00 13.54 103 PRO A N 5
ATOM 10432 C CA . PRO A 1 103 ? -43.752 -25.296 0.235 1.00 14.33 103 PRO A CA 5
ATOM 10433 C C . PRO A 1 103 ? -42.976 -26.603 0.114 1.00 13.30 103 PRO A C 5
ATOM 10434 O O . PRO A 1 103 ? -42.556 -27.182 1.116 1.00 54.51 103 PRO A O 5
ATOM 10445 N N . SER A 1 104 ? -42.789 -27.062 -1.119 1.00 61.11 104 SER A N 5
ATOM 10446 C CA . SER A 1 104 ? -42.066 -28.303 -1.371 1.00 22.12 104 SER A CA 5
ATOM 10447 C C . SER A 1 104 ? -40.585 -28.146 -1.039 1.00 42.44 104 SER A C 5
ATOM 10448 O O . SER A 1 104 ? -39.844 -29.127 -0.969 1.00 43.34 104 SER A O 5
ATOM 10456 N N . THR A 1 105 ? -40.159 -26.903 -0.836 1.00 52.41 105 THR A N 5
ATOM 10457 C CA . THR A 1 105 ? -38.768 -26.615 -0.513 1.00 45.52 105 THR A CA 5
ATOM 10458 C C . THR A 1 105 ? -38.539 -26.627 0.994 1.00 62.22 105 THR A C 5
ATOM 10459 O O . THR A 1 105 ? -37.399 -26.666 1.458 1.00 53.30 105 THR A O 5
ATOM 10470 N N . SER A 1 106 ? -39.629 -26.595 1.754 1.00 70.35 106 SER A N 5
ATOM 10471 C CA . SER A 1 106 ? -39.547 -26.600 3.209 1.00 24.14 106 SER A CA 5
ATOM 10472 C C . SER A 1 106 ? -38.627 -27.715 3.698 1.00 73.52 106 SER A C 5
ATOM 10473 O O . SER A 1 106 ? -38.042 -27.625 4.777 1.00 41.42 106 SER A O 5
ATOM 10481 N N . SER A 1 107 ? -38.506 -28.768 2.895 1.00 42.21 107 SER A N 5
ATOM 10482 C CA . SER A 1 107 ? -37.661 -29.904 3.246 1.00 52.52 107 SER A CA 5
ATOM 10483 C C . SER A 1 107 ? -36.185 -29.523 3.182 1.00 11.13 107 SER A C 5
ATOM 10484 O O . SER A 1 107 ? -35.403 -29.879 4.063 1.00 63.22 107 SER A O 5
ATOM 10492 N N . ALA A 1 108 ? -35.812 -28.797 2.134 1.00 54.43 108 ALA A N 5
ATOM 10493 C CA . ALA A 1 108 ? -34.432 -28.365 1.955 1.00 24.40 108 ALA A CA 5
ATOM 10494 C C . ALA A 1 108 ? -34.161 -27.066 2.706 1.00 63.01 108 ALA A C 5
ATOM 10495 O O . ALA A 1 108 ? -33.008 -26.684 2.910 1.00 54.43 108 ALA A O 5
ATOM 10502 N N . VAL A 1 109 ? -35.230 -26.390 3.115 1.00 61.32 109 VAL A N 5
ATOM 10503 C CA . VAL A 1 109 ? -35.107 -25.134 3.844 1.00 53.53 109 VAL A CA 5
ATOM 10504 C C . VAL A 1 109 ? -34.077 -25.245 4.962 1.00 43.14 109 VAL A C 5
ATOM 10505 O O . VAL A 1 109 ? -33.107 -24.489 5.023 1.00 11.35 109 VAL A O 5
ATOM 10518 N N . PRO A 1 110 ? -34.289 -26.211 5.868 1.00 42.23 110 PRO A N 5
ATOM 10519 C CA . PRO A 1 110 ? -33.388 -26.445 7.000 1.00 32.34 110 PRO A CA 5
ATOM 10520 C C . PRO A 1 110 ? -32.043 -27.015 6.563 1.00 32.22 110 PRO A C 5
ATOM 10521 O O . PRO A 1 110 ? -31.086 -27.039 7.338 1.00 30.32 110 PRO A O 5
ATOM 10532 N N . LEU A 1 111 ? -31.976 -27.473 5.318 1.00 55.31 111 LEU A N 5
ATOM 10533 C CA . LEU A 1 111 ? -30.747 -28.042 4.777 1.00 73.41 111 LEU A CA 5
ATOM 10534 C C . LEU A 1 111 ? -29.826 -26.947 4.249 1.00 61.40 111 LEU A C 5
ATOM 10535 O O . LEU A 1 111 ? -28.621 -26.962 4.501 1.00 3.23 111 LEU A O 5
ATOM 10551 N N . ILE A 1 112 ? -30.401 -25.999 3.518 1.00 72.05 112 ILE A N 5
ATOM 10552 C CA . ILE A 1 112 ? -29.632 -24.895 2.957 1.00 1.14 112 ILE A CA 5
ATOM 10553 C C . ILE A 1 112 ? -29.561 -23.724 3.932 1.00 22.31 112 ILE A C 5
ATOM 10554 O O . ILE A 1 112 ? -28.663 -22.887 3.849 1.00 22.51 112 ILE A O 5
ATOM 10570 N N . GLY A 1 113 ? -30.514 -23.673 4.858 1.00 61.12 113 GLY A N 5
ATOM 10571 C CA . GLY A 1 113 ? -30.540 -22.602 5.837 1.00 74.12 113 GLY A CA 5
ATOM 10572 C C . GLY A 1 113 ? -29.208 -22.425 6.538 1.00 13.41 113 GLY A C 5
ATOM 10573 O O . GLY A 1 113 ? -28.883 -21.332 7.002 1.00 0.24 113 GLY A O 5
ATOM 10577 N N . LYS A 1 114 ? -28.435 -23.502 6.617 1.00 30.24 114 LYS A N 5
ATOM 10578 C CA . LYS A 1 114 ? -27.131 -23.462 7.268 1.00 64.34 114 LYS A CA 5
ATOM 10579 C C . LYS A 1 114 ? -26.213 -22.452 6.586 1.00 75.13 114 LYS A C 5
ATOM 10580 O O . LYS A 1 114 ? -25.356 -21.845 7.228 1.00 72.00 114 LYS A O 5
ATOM 10599 N N . TYR A 1 115 ? -26.400 -22.276 5.282 1.00 13.04 115 TYR A N 5
ATOM 10600 C CA . TYR A 1 115 ? -25.589 -21.340 4.514 1.00 40.34 115 TYR A CA 5
ATOM 10601 C C . TYR A 1 115 ? -26.162 -19.928 4.594 1.00 35.21 115 TYR A C 5
ATOM 10602 O O . TYR A 1 115 ? -25.428 -18.943 4.525 1.00 30.25 115 TYR A O 5
ATOM 10620 N N . MET A 1 116 ? -27.480 -19.840 4.741 1.00 54.42 116 MET A N 5
ATOM 10621 C CA . MET A 1 116 ? -28.154 -18.549 4.833 1.00 64.32 116 MET A CA 5
ATOM 10622 C C . MET A 1 116 ? -27.507 -17.674 5.902 1.00 53.12 116 MET A C 5
ATOM 10623 O O . MET A 1 116 ? -26.932 -16.628 5.598 1.00 40.03 116 MET A O 5
ATOM 10637 N N . LEU A 1 117 ? -27.606 -18.107 7.154 1.00 63.03 117 LEU A N 5
ATOM 10638 C CA . LEU A 1 117 ? -27.031 -17.362 8.268 1.00 23.25 117 LEU A CA 5
ATOM 10639 C C . LEU A 1 117 ? -25.512 -17.286 8.147 1.00 51.02 117 LEU A C 5
ATOM 10640 O O . LEU A 1 117 ? -24.888 -16.337 8.622 1.00 25.52 117 LEU A O 5
ATOM 10656 N N . PHE A 1 118 ? -24.924 -18.290 7.505 1.00 70.10 118 PHE A N 5
ATOM 10657 C CA . PHE A 1 118 ? -23.478 -18.336 7.319 1.00 34.31 118 PHE A CA 5
ATOM 10658 C C . PHE A 1 118 ? -22.967 -17.035 6.709 1.00 44.14 118 PHE A C 5
ATOM 10659 O O . PHE A 1 118 ? -22.139 -16.341 7.300 1.00 12.52 118 PHE A O 5
ATOM 10676 N N . THR A 1 119 ? -23.464 -16.710 5.519 1.00 14.14 119 THR A N 5
ATOM 10677 C CA . THR A 1 119 ? -23.058 -15.494 4.827 1.00 45.11 119 THR A CA 5
ATOM 10678 C C . THR A 1 119 ? -23.458 -14.252 5.615 1.00 73.02 119 THR A C 5
ATOM 10679 O O . THR A 1 119 ? -22.717 -13.270 5.666 1.00 71.20 119 THR A O 5
ATOM 10690 N N . LYS A 1 120 ? -24.635 -14.301 6.229 1.00 34.33 120 LYS A N 5
ATOM 10691 C CA . LYS A 1 120 ? -25.135 -13.181 7.017 1.00 10.04 120 LYS A CA 5
ATOM 10692 C C . LYS A 1 120 ? -24.242 -12.926 8.227 1.00 1.33 120 LYS A C 5
ATOM 10693 O O . LYS A 1 120 ? -24.217 -11.821 8.769 1.00 61.10 120 LYS A O 5
ATOM 10712 N N . GLU A 1 121 ? -23.510 -13.954 8.644 1.00 3.13 121 GLU A N 5
ATOM 10713 C CA . GLU A 1 121 ? -22.615 -13.839 9.790 1.00 42.12 121 GLU A CA 5
ATOM 10714 C C . GLU A 1 121 ? -21.263 -13.271 9.369 1.00 45.31 121 GLU A C 5
ATOM 10715 O O . GLU A 1 121 ? -20.631 -12.522 10.116 1.00 74.43 121 GLU A O 5
ATOM 10727 N N . PHE A 1 122 ? -20.823 -13.632 8.168 1.00 74.21 122 PHE A N 5
ATOM 10728 C CA . PHE A 1 122 ? -19.546 -13.160 7.647 1.00 24.42 122 PHE A CA 5
ATOM 10729 C C . PHE A 1 122 ? -19.609 -11.672 7.316 1.00 74.45 122 PHE A C 5
ATOM 10730 O O . PHE A 1 122 ? -18.583 -10.996 7.244 1.00 32.11 122 PHE A O 5
ATOM 10747 N N . VAL A 1 123 ? -20.823 -11.169 7.113 1.00 2.21 123 VAL A N 5
ATOM 10748 C CA . VAL A 1 123 ? -21.022 -9.761 6.789 1.00 32.33 123 VAL A CA 5
ATOM 10749 C C . VAL A 1 123 ? -20.489 -8.861 7.899 1.00 74.44 123 VAL A C 5
ATOM 10750 O O . VAL A 1 123 ? -20.137 -7.707 7.659 1.00 55.01 123 VAL A O 5
ATOM 10763 N N . GLU A 1 124 ? -20.433 -9.399 9.113 1.00 3.22 124 GLU A N 5
ATOM 10764 C CA . GLU A 1 124 ? -19.943 -8.643 10.260 1.00 22.21 124 GLU A CA 5
ATOM 10765 C C . GLU A 1 124 ? -18.490 -8.223 10.055 1.00 71.34 124 GLU A C 5
ATOM 10766 O O . GLU A 1 124 ? -18.033 -7.232 10.624 1.00 63.42 124 GLU A O 5
ATOM 10778 N N . SER A 1 125 ? -17.770 -8.985 9.237 1.00 30.24 125 SER A N 5
ATOM 10779 C CA . SER A 1 125 ? -16.368 -8.696 8.960 1.00 51.25 125 SER A CA 5
ATOM 10780 C C . SER A 1 125 ? -16.209 -7.299 8.367 1.00 1.35 125 SER A C 5
ATOM 10781 O O . SER A 1 125 ? -15.213 -6.618 8.614 1.00 72.15 125 SER A O 5
ATOM 10789 N N . SER A 1 126 ? -17.198 -6.878 7.585 1.00 21.04 126 SER A N 5
ATOM 10790 C CA . SER A 1 126 ? -17.167 -5.564 6.954 1.00 11.23 126 SER A CA 5
ATOM 10791 C C . SER A 1 126 ? -17.080 -4.459 8.003 1.00 31.42 126 SER A C 5
ATOM 10792 O O . SER A 1 126 ? -16.358 -3.477 7.828 1.00 74.25 126 SER A O 5
ATOM 10800 N N . ILE A 1 127 ? -17.820 -4.628 9.094 1.00 74.14 127 ILE A N 5
ATOM 10801 C CA . ILE A 1 127 ? -17.827 -3.647 10.171 1.00 4.05 127 ILE A CA 5
ATOM 10802 C C . ILE A 1 127 ? -16.644 -3.855 11.111 1.00 23.00 127 ILE A C 5
ATOM 10803 O O . ILE A 1 127 ? -16.114 -2.901 11.682 1.00 74.21 127 ILE A O 5
ATOM 10819 N N . LYS A 1 128 ? -16.232 -5.109 11.266 1.00 2.30 128 LYS A N 5
ATOM 10820 C CA . LYS A 1 128 ? -15.109 -5.444 12.134 1.00 42.14 128 LYS A CA 5
ATOM 10821 C C . LYS A 1 128 ? -13.829 -4.768 11.652 1.00 22.32 128 LYS A C 5
ATOM 10822 O O . LYS A 1 128 ? -13.058 -4.237 12.452 1.00 22.31 128 LYS A O 5
ATOM 10841 N N . ILE A 1 129 ? -13.610 -4.791 10.342 1.00 50.12 129 ILE A N 5
ATOM 10842 C CA . ILE A 1 129 ? -12.425 -4.178 9.755 1.00 1.10 129 ILE A CA 5
ATOM 10843 C C . ILE A 1 129 ? -12.448 -2.663 9.926 1.00 5.24 129 ILE A C 5
ATOM 10844 O O . ILE A 1 129 ? -11.436 -2.050 10.270 1.00 51.10 129 ILE A O 5
ATOM 10860 N N . THR A 1 130 ? -13.609 -2.063 9.686 1.00 14.23 130 THR A N 5
ATOM 10861 C CA . THR A 1 130 ? -13.765 -0.619 9.815 1.00 70.44 130 THR A CA 5
ATOM 10862 C C . THR A 1 130 ? -13.729 -0.190 11.277 1.00 74.40 130 THR A C 5
ATOM 10863 O O . THR A 1 130 ? -13.433 0.963 11.587 1.00 24.33 130 THR A O 5
ATOM 10874 N N . GLU A 1 131 ? -14.033 -1.126 12.171 1.00 32.11 131 GLU A N 5
ATOM 10875 C CA . GLU A 1 131 ? -14.036 -0.843 13.601 1.00 5.25 131 GLU A CA 5
ATOM 10876 C C . GLU A 1 131 ? -12.655 -0.391 14.069 1.00 41.01 131 GLU A C 5
ATOM 10877 O O . GLU A 1 131 ? -12.515 0.207 15.135 1.00 40.40 131 GLU A O 5
ATOM 10889 N N . GLU A 1 132 ? -11.639 -0.683 13.263 1.00 42.10 132 GLU A N 5
ATOM 10890 C CA . GLU A 1 132 ? -10.269 -0.308 13.595 1.00 73.00 132 GLU A CA 5
ATOM 10891 C C . GLU A 1 132 ? -9.977 1.125 13.161 1.00 52.52 132 GLU A C 5
ATOM 10892 O O . GLU A 1 132 ? -9.040 1.756 13.651 1.00 71.30 132 GLU A O 5
ATOM 10904 N N . VAL A 1 133 ? -10.786 1.634 12.237 1.00 14.41 133 VAL A N 5
ATOM 10905 C CA . VAL A 1 133 ? -10.616 2.993 11.736 1.00 11.14 133 VAL A CA 5
ATOM 10906 C C . VAL A 1 133 ? -11.344 4.000 12.620 1.00 21.32 133 VAL A C 5
ATOM 10907 O O . VAL A 1 133 ? -10.974 5.173 12.676 1.00 32.13 133 VAL A O 5
ATOM 10920 N N . ILE A 1 134 ? -12.380 3.533 13.309 1.00 3.34 134 ILE A N 5
ATOM 10921 C CA . ILE A 1 134 ? -13.158 4.393 14.192 1.00 34.34 134 ILE A CA 5
ATOM 10922 C C . ILE A 1 134 ? -12.433 4.624 15.514 1.00 53.53 134 ILE A C 5
ATOM 10923 O O . ILE A 1 134 ? -12.684 5.610 16.206 1.00 32.34 134 ILE A O 5
ATOM 10939 N N . ASN A 1 135 ? -11.531 3.710 15.856 1.00 53.23 135 ASN A N 5
ATOM 10940 C CA . ASN A 1 135 ? -10.768 3.816 17.094 1.00 62.51 135 ASN A CA 5
ATOM 10941 C C . ASN A 1 135 ? -9.557 4.726 16.911 1.00 73.12 135 ASN A C 5
ATOM 10942 O O . ASN A 1 135 ? -9.032 5.282 17.876 1.00 31.32 135 ASN A O 5
ATOM 10953 N N . THR A 1 136 ? -9.119 4.875 15.665 1.00 63.13 136 THR A N 5
ATOM 10954 C CA . THR A 1 136 ? -7.970 5.717 15.354 1.00 33.22 136 THR A CA 5
ATOM 10955 C C . THR A 1 136 ? -8.411 7.110 14.921 1.00 12.20 136 THR A C 5
ATOM 10956 O O . THR A 1 136 ? -7.740 8.102 15.208 1.00 63.14 136 THR A O 5
ATOM 10967 N N . HIS A 1 137 ? -9.544 7.179 14.229 1.00 13.14 137 HIS A N 5
ATOM 10968 C CA . HIS A 1 137 ? -10.076 8.453 13.757 1.00 23.14 137 HIS A CA 5
ATOM 10969 C C . HIS A 1 137 ? -10.577 9.298 14.924 1.00 15.04 137 HIS A C 5
ATOM 10970 O O . HIS A 1 137 ? -10.295 10.494 15.005 1.00 60.03 137 HIS A O 5
ATOM 10984 N N . HIS A 1 138 ? -11.324 8.669 15.827 1.00 62.24 138 HIS A N 5
ATOM 10985 C CA . HIS A 1 138 ? -11.865 9.363 16.989 1.00 12.44 138 HIS A CA 5
ATOM 10986 C C . HIS A 1 138 ? -10.764 9.673 17.999 1.00 43.44 138 HIS A C 5
ATOM 10987 O O . HIS A 1 138 ? -10.932 10.522 18.875 1.00 72.33 138 HIS A O 5
ATOM 11001 N N . ARG A 1 139 ? -9.637 8.980 17.869 1.00 33.05 139 ARG A N 5
ATOM 11002 C CA . ARG A 1 139 ? -8.509 9.180 18.771 1.00 14.03 139 ARG A CA 5
ATOM 11003 C C . ARG A 1 139 ? -7.543 10.220 18.211 1.00 34.03 139 ARG A C 5
ATOM 11004 O O . ARG A 1 139 ? -6.926 10.976 18.961 1.00 24.55 139 ARG A O 5
ATOM 11025 N N . SER A 1 140 ? -7.418 10.252 16.888 1.00 30.14 140 SER A N 5
ATOM 11026 C CA . SER A 1 140 ? -6.524 11.196 16.228 1.00 72.12 140 SER A CA 5
ATOM 11027 C C . SER A 1 140 ? -7.298 12.404 15.708 1.00 62.21 140 SER A C 5
ATOM 11028 O O . SER A 1 140 ? -8.470 12.588 16.031 1.00 51.30 140 SER A O 5
ATOM 11036 N N . MET A 1 1 ? 3.608 -2.807 -1.762 1.00 14.12 1 MET A N 6
ATOM 11037 C CA . MET A 1 1 ? 2.662 -3.221 -0.732 1.00 22.04 1 MET A CA 6
ATOM 11038 C C . MET A 1 1 ? 2.814 -2.365 0.522 1.00 42.23 1 MET A C 6
ATOM 11039 O O . MET A 1 1 ? 3.844 -2.409 1.193 1.00 4.14 1 MET A O 6
ATOM 11053 N N . ALA A 1 2 ? 1.782 -1.587 0.830 1.00 0.41 2 ALA A N 6
ATOM 11054 C CA . ALA A 1 2 ? 1.801 -0.722 2.003 1.00 10.14 2 ALA A CA 6
ATOM 11055 C C . ALA A 1 2 ? 0.588 -0.976 2.892 1.00 3.02 2 ALA A C 6
ATOM 11056 O O . ALA A 1 2 ? -0.432 -1.491 2.435 1.00 73.42 2 ALA A O 6
ATOM 11063 N N . HIS A 1 3 ? 0.707 -0.612 4.165 1.00 14.22 3 HIS A N 6
ATOM 11064 C CA . HIS A 1 3 ? -0.381 -0.801 5.119 1.00 41.13 3 HIS A CA 6
ATOM 11065 C C . HIS A 1 3 ? -0.248 0.164 6.293 1.00 42.10 3 HIS A C 6
ATOM 11066 O O . HIS A 1 3 ? -0.403 -0.226 7.451 1.00 44.32 3 HIS A O 6
ATOM 11080 N N . HIS A 1 4 ? 0.041 1.425 5.987 1.00 51.02 4 HIS A N 6
ATOM 11081 C CA . HIS A 1 4 ? 0.195 2.446 7.017 1.00 21.11 4 HIS A CA 6
ATOM 11082 C C . HIS A 1 4 ? 0.403 3.822 6.392 1.00 61.13 4 HIS A C 6
ATOM 11083 O O . HIS A 1 4 ? 1.366 4.042 5.656 1.00 31.30 4 HIS A O 6
ATOM 11097 N N . HIS A 1 5 ? -0.506 4.745 6.688 1.00 11.14 5 HIS A N 6
ATOM 11098 C CA . HIS A 1 5 ? -0.422 6.100 6.155 1.00 51.11 5 HIS A CA 6
ATOM 11099 C C . HIS A 1 5 ? -1.574 6.959 6.668 1.00 31.45 5 HIS A C 6
ATOM 11100 O O . HIS A 1 5 ? -2.628 6.442 7.042 1.00 51.55 5 HIS A O 6
ATOM 11114 N N . HIS A 1 6 ? -1.366 8.271 6.686 1.00 44.33 6 HIS A N 6
ATOM 11115 C CA . HIS A 1 6 ? -2.387 9.201 7.154 1.00 40.52 6 HIS A CA 6
ATOM 11116 C C . HIS A 1 6 ? -3.476 9.387 6.102 1.00 74.42 6 HIS A C 6
ATOM 11117 O O . HIS A 1 6 ? -3.309 8.998 4.945 1.00 14.13 6 HIS A O 6
ATOM 11131 N N . HIS A 1 7 ? -4.592 9.982 6.511 1.00 74.31 7 HIS A N 6
ATOM 11132 C CA . HIS A 1 7 ? -5.710 10.218 5.603 1.00 3.05 7 HIS A CA 6
ATOM 11133 C C . HIS A 1 7 ? -6.250 8.902 5.052 1.00 25.22 7 HIS A C 6
ATOM 11134 O O . HIS A 1 7 ? -5.685 8.330 4.119 1.00 30.53 7 HIS A O 6
ATOM 11148 N N . HIS A 1 8 ? -7.345 8.426 5.636 1.00 53.45 8 HIS A N 6
ATOM 11149 C CA . HIS A 1 8 ? -7.961 7.177 5.203 1.00 52.14 8 HIS A CA 6
ATOM 11150 C C . HIS A 1 8 ? -8.335 7.239 3.725 1.00 42.14 8 HIS A C 6
ATOM 11151 O O . HIS A 1 8 ? -9.297 7.906 3.345 1.00 21.12 8 HIS A O 6
ATOM 11165 N N . ALA A 1 9 ? -7.567 6.540 2.895 1.00 4.23 9 ALA A N 6
ATOM 11166 C CA . ALA A 1 9 ? -7.818 6.515 1.460 1.00 42.03 9 ALA A CA 6
ATOM 11167 C C . ALA A 1 9 ? -6.929 5.489 0.765 1.00 72.11 9 ALA A C 6
ATOM 11168 O O . ALA A 1 9 ? -7.401 4.695 -0.048 1.00 71.13 9 ALA A O 6
ATOM 11175 N N . MET A 1 10 ? -5.641 5.512 1.090 1.00 22.12 10 MET A N 6
ATOM 11176 C CA . MET A 1 10 ? -4.687 4.582 0.497 1.00 45.42 10 MET A CA 6
ATOM 11177 C C . MET A 1 10 ? -4.754 3.222 1.183 1.00 22.04 10 MET A C 6
ATOM 11178 O O . MET A 1 10 ? -4.757 2.182 0.524 1.00 1.23 10 MET A O 6
ATOM 11192 N N . VAL A 1 11 ? -4.807 3.236 2.512 1.00 52.34 11 VAL A N 6
ATOM 11193 C CA . VAL A 1 11 ? -4.875 2.004 3.287 1.00 34.33 11 VAL A CA 6
ATOM 11194 C C . VAL A 1 11 ? -6.321 1.585 3.528 1.00 54.10 11 VAL A C 6
ATOM 11195 O O . VAL A 1 11 ? -6.598 0.428 3.846 1.00 14.22 11 VAL A O 6
ATOM 11208 N N . ILE A 1 12 ? -7.239 2.533 3.374 1.00 55.14 12 ILE A N 6
ATOM 11209 C CA . ILE A 1 12 ? -8.658 2.262 3.573 1.00 42.05 12 ILE A CA 6
ATOM 11210 C C . ILE A 1 12 ? -9.284 1.661 2.319 1.00 63.33 12 ILE A C 6
ATOM 11211 O O . ILE A 1 12 ? -10.252 0.904 2.397 1.00 24.04 12 ILE A O 6
ATOM 11227 N N . ASP A 1 13 ? -8.724 2.001 1.163 1.00 3.12 13 ASP A N 6
ATOM 11228 C CA . ASP A 1 13 ? -9.225 1.493 -0.108 1.00 62.44 13 ASP A CA 6
ATOM 11229 C C . ASP A 1 13 ? -8.606 0.136 -0.433 1.00 14.41 13 ASP A C 6
ATOM 11230 O O . ASP A 1 13 ? -9.197 -0.671 -1.151 1.00 31.33 13 ASP A O 6
ATOM 11239 N N . HIS A 1 14 ? -7.413 -0.107 0.100 1.00 41.15 14 HIS A N 6
ATOM 11240 C CA . HIS A 1 14 ? -6.714 -1.366 -0.134 1.00 2.41 14 HIS A CA 6
ATOM 11241 C C . HIS A 1 14 ? -7.350 -2.497 0.668 1.00 4.04 14 HIS A C 6
ATOM 11242 O O . HIS A 1 14 ? -7.625 -3.571 0.133 1.00 33.12 14 HIS A O 6
ATOM 11256 N N . ILE A 1 15 ? -7.579 -2.248 1.953 1.00 25.44 15 ILE A N 6
ATOM 11257 C CA . ILE A 1 15 ? -8.182 -3.246 2.828 1.00 23.22 15 ILE A CA 6
ATOM 11258 C C . ILE A 1 15 ? -9.524 -3.719 2.280 1.00 64.03 15 ILE A C 6
ATOM 11259 O O . ILE A 1 15 ? -9.971 -4.828 2.574 1.00 70.31 15 ILE A O 6
ATOM 11275 N N . LEU A 1 16 ? -10.161 -2.872 1.480 1.00 40.45 16 LEU A N 6
ATOM 11276 C CA . LEU A 1 16 ? -11.452 -3.203 0.887 1.00 71.02 16 LEU A CA 6
ATOM 11277 C C . LEU A 1 16 ? -11.384 -4.533 0.143 1.00 55.12 16 LEU A C 6
ATOM 11278 O O . LEU A 1 16 ? -12.251 -5.393 0.305 1.00 2.52 16 LEU A O 6
ATOM 11294 N N . LYS A 1 17 ? -10.348 -4.697 -0.673 1.00 13.44 17 LYS A N 6
ATOM 11295 C CA . LYS A 1 17 ? -10.164 -5.923 -1.440 1.00 11.22 17 LYS A CA 6
ATOM 11296 C C . LYS A 1 17 ? -10.000 -7.124 -0.514 1.00 71.23 17 LYS A C 6
ATOM 11297 O O . LYS A 1 17 ? -10.178 -8.269 -0.931 1.00 71.40 17 LYS A O 6
ATOM 11316 N N . CYS A 1 18 ? -9.662 -6.856 0.742 1.00 42.42 18 CYS A N 6
ATOM 11317 C CA . CYS A 1 18 ? -9.475 -7.915 1.727 1.00 60.24 18 CYS A CA 6
ATOM 11318 C C . CYS A 1 18 ? -10.819 -8.441 2.221 1.00 4.44 18 CYS A C 6
ATOM 11319 O O . CYS A 1 18 ? -10.987 -9.641 2.436 1.00 23.14 18 CYS A O 6
ATOM 11327 N N . VAL A 1 19 ? -11.773 -7.533 2.402 1.00 61.11 19 VAL A N 6
ATOM 11328 C CA . VAL A 1 19 ? -13.102 -7.905 2.872 1.00 11.52 19 VAL A CA 6
ATOM 11329 C C . VAL A 1 19 ? -14.015 -8.270 1.707 1.00 10.02 19 VAL A C 6
ATOM 11330 O O . VAL A 1 19 ? -14.941 -9.067 1.857 1.00 55.02 19 VAL A O 6
ATOM 11343 N N . PHE A 1 20 ? -13.747 -7.682 0.546 1.00 71.32 20 PHE A N 6
ATOM 11344 C CA . PHE A 1 20 ? -14.545 -7.946 -0.646 1.00 41.51 20 PHE A CA 6
ATOM 11345 C C . PHE A 1 20 ? -14.114 -9.249 -1.312 1.00 42.23 20 PHE A C 6
ATOM 11346 O O . PHE A 1 20 ? -14.856 -9.828 -2.106 1.00 3.10 20 PHE A O 6
ATOM 11363 N N . ASP A 1 21 ? -12.910 -9.704 -0.984 1.00 3.21 21 ASP A N 6
ATOM 11364 C CA . ASP A 1 21 ? -12.379 -10.939 -1.549 1.00 45.33 21 ASP A CA 6
ATOM 11365 C C . ASP A 1 21 ? -13.116 -12.153 -0.992 1.00 43.52 21 ASP A C 6
ATOM 11366 O O . ASP A 1 21 ? -13.676 -12.951 -1.743 1.00 62.24 21 ASP A O 6
ATOM 11375 N N . LYS A 1 22 ? -13.111 -12.286 0.330 1.00 42.12 22 LYS A N 6
ATOM 11376 C CA . LYS A 1 22 ? -13.779 -13.402 0.989 1.00 4.21 22 LYS A CA 6
ATOM 11377 C C . LYS A 1 22 ? -15.224 -13.526 0.518 1.00 61.55 22 LYS A C 6
ATOM 11378 O O . LYS A 1 22 ? -15.691 -14.621 0.202 1.00 32.20 22 LYS A O 6
ATOM 11397 N N . ILE A 1 23 ? -15.925 -12.399 0.471 1.00 75.13 23 ILE A N 6
ATOM 11398 C CA . ILE A 1 23 ? -17.316 -12.383 0.035 1.00 33.00 23 ILE A CA 6
ATOM 11399 C C . ILE A 1 23 ? -17.479 -13.082 -1.311 1.00 0.44 23 ILE A C 6
ATOM 11400 O O . ILE A 1 23 ? -18.465 -13.782 -1.543 1.00 31.12 23 ILE A O 6
ATOM 11416 N N . CYS A 1 24 ? -16.505 -12.888 -2.193 1.00 11.21 24 CYS A N 6
ATOM 11417 C CA . CYS A 1 24 ? -16.539 -13.500 -3.516 1.00 72.43 24 CYS A CA 6
ATOM 11418 C C . CYS A 1 24 ? -16.067 -14.949 -3.457 1.00 23.40 24 CYS A C 6
ATOM 11419 O O . CYS A 1 24 ? -16.410 -15.762 -4.316 1.00 52.31 24 CYS A O 6
ATOM 11427 N N . LYS A 1 25 ? -15.275 -15.267 -2.438 1.00 53.10 25 LYS A N 6
ATOM 11428 C CA . LYS A 1 25 ? -14.754 -16.618 -2.265 1.00 52.43 25 LYS A CA 6
ATOM 11429 C C . LYS A 1 25 ? -15.879 -17.599 -1.951 1.00 0.20 25 LYS A C 6
ATOM 11430 O O . LYS A 1 25 ? -16.094 -18.566 -2.682 1.00 41.24 25 LYS A O 6
ATOM 11449 N N . ILE A 1 26 ? -16.594 -17.343 -0.861 1.00 1.43 26 ILE A N 6
ATOM 11450 C CA . ILE A 1 26 ? -17.698 -18.202 -0.452 1.00 51.05 26 ILE A CA 6
ATOM 11451 C C . ILE A 1 26 ? -18.994 -17.800 -1.149 1.00 20.14 26 ILE A C 6
ATOM 11452 O O . ILE A 1 26 ? -19.934 -18.589 -1.236 1.00 52.53 26 ILE A O 6
ATOM 11468 N N . GLY A 1 27 ? -19.035 -16.567 -1.644 1.00 54.13 27 GLY A N 6
ATOM 11469 C CA . GLY A 1 27 ? -20.220 -16.082 -2.328 1.00 42.14 27 GLY A CA 6
ATOM 11470 C C . GLY A 1 27 ? -20.534 -16.879 -3.579 1.00 14.13 27 GLY A C 6
ATOM 11471 O O . GLY A 1 27 ? -21.701 -17.077 -3.921 1.00 64.44 27 GLY A O 6
ATOM 11475 N N . THR A 1 28 ? -19.492 -17.337 -4.265 1.00 2.30 28 THR A N 6
ATOM 11476 C CA . THR A 1 28 ? -19.662 -18.114 -5.486 1.00 52.21 28 THR A CA 6
ATOM 11477 C C . THR A 1 28 ? -19.699 -19.608 -5.186 1.00 53.03 28 THR A C 6
ATOM 11478 O O . THR A 1 28 ? -20.332 -20.379 -5.907 1.00 14.31 28 THR A O 6
ATOM 11489 N N . GLU A 1 29 ? -19.017 -20.010 -4.118 1.00 55.22 29 GLU A N 6
ATOM 11490 C CA . GLU A 1 29 ? -18.974 -21.413 -3.724 1.00 43.01 29 GLU A CA 6
ATOM 11491 C C . GLU A 1 29 ? -20.338 -21.881 -3.225 1.00 41.30 29 GLU A C 6
ATOM 11492 O O . GLU A 1 29 ? -20.608 -23.080 -3.157 1.00 10.34 29 GLU A O 6
ATOM 11504 N N . SER A 1 30 ? -21.194 -20.925 -2.877 1.00 63.10 30 SER A N 6
ATOM 11505 C CA . SER A 1 30 ? -22.528 -21.238 -2.380 1.00 34.10 30 SER A CA 6
ATOM 11506 C C . SER A 1 30 ? -23.478 -21.551 -3.533 1.00 23.24 30 SER A C 6
ATOM 11507 O O . SER A 1 30 ? -24.536 -22.149 -3.336 1.00 1.22 30 SER A O 6
ATOM 11515 N N . VAL A 1 31 ? -23.091 -21.143 -4.737 1.00 50.30 31 VAL A N 6
ATOM 11516 C CA . VAL A 1 31 ? -23.906 -21.380 -5.923 1.00 2.33 31 VAL A CA 6
ATOM 11517 C C . VAL A 1 31 ? -23.989 -22.868 -6.244 1.00 12.24 31 VAL A C 6
ATOM 11518 O O . VAL A 1 31 ? -24.898 -23.311 -6.945 1.00 43.13 31 VAL A O 6
ATOM 11531 N N . GLU A 1 32 ? -23.035 -23.634 -5.724 1.00 72.12 32 GLU A N 6
ATOM 11532 C CA . GLU A 1 32 ? -23.001 -25.073 -5.956 1.00 73.33 32 GLU A CA 6
ATOM 11533 C C . GLU A 1 32 ? -23.865 -25.809 -4.936 1.00 22.41 32 GLU A C 6
ATOM 11534 O O . GLU A 1 32 ? -24.807 -26.514 -5.297 1.00 50.33 32 GLU A O 6
ATOM 11546 N N . ALA A 1 33 ? -23.535 -25.641 -3.659 1.00 73.05 33 ALA A N 6
ATOM 11547 C CA . ALA A 1 33 ? -24.281 -26.287 -2.586 1.00 65.54 33 ALA A CA 6
ATOM 11548 C C . ALA A 1 33 ? -25.759 -25.918 -2.644 1.00 43.55 33 ALA A C 6
ATOM 11549 O O . ALA A 1 33 ? -26.610 -26.636 -2.122 1.00 25.22 33 ALA A O 6
ATOM 11556 N N . GLY A 1 34 ? -26.058 -24.790 -3.284 1.00 25.45 34 GLY A N 6
ATOM 11557 C CA . GLY A 1 34 ? -27.434 -24.344 -3.397 1.00 21.40 34 GLY A CA 6
ATOM 11558 C C . GLY A 1 34 ? -28.207 -25.113 -4.450 1.00 35.23 34 GLY A C 6
ATOM 11559 O O . GLY A 1 34 ? -29.379 -25.436 -4.256 1.00 34.53 34 GLY A O 6
ATOM 11563 N N . ARG A 1 35 ? -27.552 -25.405 -5.568 1.00 64.31 35 ARG A N 6
ATOM 11564 C CA . ARG A 1 35 ? -28.187 -26.138 -6.657 1.00 25.22 35 ARG A CA 6
ATOM 11565 C C . ARG A 1 35 ? -28.029 -27.644 -6.463 1.00 54.42 35 ARG A C 6
ATOM 11566 O O . ARG A 1 35 ? -28.819 -28.433 -6.983 1.00 72.11 35 ARG A O 6
ATOM 11587 N N . LEU A 1 36 ? -27.005 -28.034 -5.713 1.00 33.52 36 LEU A N 6
ATOM 11588 C CA . LEU A 1 36 ? -26.744 -29.445 -5.450 1.00 63.55 36 LEU A CA 6
ATOM 11589 C C . LEU A 1 36 ? -27.716 -29.996 -4.412 1.00 51.32 36 LEU A C 6
ATOM 11590 O O . LEU A 1 36 ? -28.189 -31.127 -4.529 1.00 13.44 36 LEU A O 6
ATOM 11606 N N . ILE A 1 37 ? -28.011 -29.188 -3.399 1.00 73.22 37 ILE A N 6
ATOM 11607 C CA . ILE A 1 37 ? -28.930 -29.593 -2.343 1.00 31.34 37 ILE A CA 6
ATOM 11608 C C . ILE A 1 37 ? -30.376 -29.545 -2.823 1.00 54.14 37 ILE A C 6
ATOM 11609 O O . ILE A 1 37 ? -31.173 -30.431 -2.515 1.00 2.31 37 ILE A O 6
ATOM 11625 N N . GLU A 1 38 ? -30.708 -28.505 -3.582 1.00 43.32 38 GLU A N 6
ATOM 11626 C CA . GLU A 1 38 ? -32.059 -28.342 -4.107 1.00 25.13 38 GLU A CA 6
ATOM 11627 C C . GLU A 1 38 ? -32.419 -29.489 -5.047 1.00 43.41 38 GLU A C 6
ATOM 11628 O O . GLU A 1 38 ? -33.387 -30.214 -4.817 1.00 73.25 38 GLU A O 6
ATOM 11640 N N . LEU A 1 39 ? -31.633 -29.646 -6.107 1.00 12.42 39 LEU A N 6
ATOM 11641 C CA . LEU A 1 39 ? -31.868 -30.703 -7.083 1.00 73.45 39 LEU A CA 6
ATOM 11642 C C . LEU A 1 39 ? -32.033 -32.054 -6.394 1.00 74.13 39 LEU A C 6
ATOM 11643 O O . LEU A 1 39 ? -32.787 -32.910 -6.857 1.00 33.22 39 LEU A O 6
ATOM 11659 N N . SER A 1 40 ? -31.325 -32.237 -5.285 1.00 2.14 40 SER A N 6
ATOM 11660 C CA . SER A 1 40 ? -31.392 -33.484 -4.532 1.00 25.11 40 SER A CA 6
ATOM 11661 C C . SER A 1 40 ? -32.792 -33.704 -3.968 1.00 71.24 40 SER A C 6
ATOM 11662 O O . SER A 1 40 ? -33.311 -34.820 -3.987 1.00 0.04 40 SER A O 6
ATOM 11670 N N . GLN A 1 41 ? -33.397 -32.632 -3.469 1.00 13.45 41 GLN A N 6
ATOM 11671 C CA . GLN A 1 41 ? -34.737 -32.707 -2.899 1.00 33.22 41 GLN A CA 6
ATOM 11672 C C . GLN A 1 41 ? -35.795 -32.734 -3.997 1.00 71.12 41 GLN A C 6
ATOM 11673 O O . GLN A 1 41 ? -36.768 -33.483 -3.916 1.00 61.10 41 GLN A O 6
ATOM 11687 N N . GLU A 1 42 ? -35.597 -31.912 -5.023 1.00 14.43 42 GLU A N 6
ATOM 11688 C CA . GLU A 1 42 ? -36.536 -31.841 -6.136 1.00 61.25 42 GLU A CA 6
ATOM 11689 C C . GLU A 1 42 ? -36.067 -30.831 -7.180 1.00 14.23 42 GLU A C 6
ATOM 11690 O O . GLU A 1 42 ? -36.271 -31.020 -8.378 1.00 65.12 42 GLU A O 6
ATOM 11702 N N . GLY A 1 43 ? -35.439 -29.756 -6.714 1.00 10.45 43 GLY A N 6
ATOM 11703 C CA . GLY A 1 43 ? -34.952 -28.731 -7.618 1.00 41.31 43 GLY A CA 6
ATOM 11704 C C . GLY A 1 43 ? -36.052 -28.156 -8.489 1.00 5.54 43 GLY A C 6
ATOM 11705 O O . GLY A 1 43 ? -35.784 -27.602 -9.554 1.00 42.21 43 GLY A O 6
ATOM 11709 N N . GLY A 1 44 ? -37.294 -28.288 -8.035 1.00 33.42 44 GLY A N 6
ATOM 11710 C CA . GLY A 1 44 ? -38.420 -27.774 -8.793 1.00 22.10 44 GLY A CA 6
ATOM 11711 C C . GLY A 1 44 ? -39.362 -26.945 -7.942 1.00 64.24 44 GLY A C 6
ATOM 11712 O O . GLY A 1 44 ? -38.925 -26.203 -7.064 1.00 31.14 44 GLY A O 6
ATOM 11716 N N . GLY A 1 45 ? -40.659 -27.070 -8.205 1.00 71.10 45 GLY A N 6
ATOM 11717 C CA . GLY A 1 45 ? -41.645 -26.319 -7.450 1.00 5.32 45 GLY A CA 6
ATOM 11718 C C . GLY A 1 45 ? -41.750 -24.877 -7.907 1.00 61.41 45 GLY A C 6
ATOM 11719 O O . GLY A 1 45 ? -40.863 -24.067 -7.640 1.00 33.53 45 GLY A O 6
ATOM 11723 N N . GLY A 1 46 ? -42.838 -24.556 -8.601 1.00 63.22 46 GLY A N 6
ATOM 11724 C CA . GLY A 1 46 ? -43.035 -23.203 -9.088 1.00 24.15 46 GLY A CA 6
ATOM 11725 C C . GLY A 1 46 ? -41.843 -22.690 -9.871 1.00 50.52 46 GLY A C 6
ATOM 11726 O O . GLY A 1 46 ? -41.305 -23.391 -10.726 1.00 64.05 46 GLY A O 6
ATOM 11730 N N . GLY A 1 47 ? -41.431 -21.459 -9.580 1.00 65.40 47 GLY A N 6
ATOM 11731 C CA . GLY A 1 47 ? -40.299 -20.873 -10.274 1.00 51.30 47 GLY A CA 6
ATOM 11732 C C . GLY A 1 47 ? -39.075 -21.766 -10.245 1.00 42.15 47 GLY A C 6
ATOM 11733 O O . GLY A 1 47 ? -39.060 -22.789 -9.562 1.00 5.53 47 GLY A O 6
ATOM 11737 N N . GLY A 1 48 ? -38.045 -21.380 -10.992 1.00 45.32 48 GLY A N 6
ATOM 11738 C CA . GLY A 1 48 ? -36.825 -22.165 -11.037 1.00 30.12 48 GLY A CA 6
ATOM 11739 C C . GLY A 1 48 ? -35.714 -21.559 -10.203 1.00 11.24 48 GLY A C 6
ATOM 11740 O O . GLY A 1 48 ? -35.943 -20.684 -9.367 1.00 30.55 48 GLY A O 6
ATOM 11744 N N . PRO A 1 49 ? -34.478 -22.028 -10.426 1.00 24.23 49 PRO A N 6
ATOM 11745 C CA . PRO A 1 49 ? -33.303 -21.541 -9.697 1.00 64.30 49 PRO A CA 6
ATOM 11746 C C . PRO A 1 49 ? -32.935 -20.112 -10.079 1.00 43.33 49 PRO A C 6
ATOM 11747 O O . PRO A 1 49 ? -32.090 -19.484 -9.438 1.00 73.54 49 PRO A O 6
ATOM 11758 N N . LEU A 1 50 ? -33.573 -19.601 -11.126 1.00 72.55 50 LEU A N 6
ATOM 11759 C CA . LEU A 1 50 ? -33.313 -18.244 -11.594 1.00 75.21 50 LEU A CA 6
ATOM 11760 C C . LEU A 1 50 ? -33.936 -17.216 -10.655 1.00 75.22 50 LEU A C 6
ATOM 11761 O O . LEU A 1 50 ? -33.436 -16.099 -10.521 1.00 21.31 50 LEU A O 6
ATOM 11777 N N . TYR A 1 51 ? -35.030 -17.601 -10.006 1.00 64.53 51 TYR A N 6
ATOM 11778 C CA . TYR A 1 51 ? -35.721 -16.713 -9.080 1.00 33.34 51 TYR A CA 6
ATOM 11779 C C . TYR A 1 51 ? -34.929 -16.552 -7.786 1.00 10.22 51 TYR A C 6
ATOM 11780 O O . TYR A 1 51 ? -34.928 -15.483 -7.174 1.00 21.40 51 TYR A O 6
ATOM 11798 N N . PHE A 1 52 ? -34.255 -17.621 -7.375 1.00 41.12 52 PHE A N 6
ATOM 11799 C CA . PHE A 1 52 ? -33.458 -17.600 -6.154 1.00 51.31 52 PHE A CA 6
ATOM 11800 C C . PHE A 1 52 ? -32.345 -16.561 -6.249 1.00 45.23 52 PHE A C 6
ATOM 11801 O O . PHE A 1 52 ? -32.049 -15.860 -5.281 1.00 31.40 52 PHE A O 6
ATOM 11818 N N . VAL A 1 53 ? -31.729 -16.467 -7.424 1.00 32.51 53 VAL A N 6
ATOM 11819 C CA . VAL A 1 53 ? -30.648 -15.515 -7.647 1.00 54.32 53 VAL A CA 6
ATOM 11820 C C . VAL A 1 53 ? -31.194 -14.147 -8.043 1.00 32.34 53 VAL A C 6
ATOM 11821 O O . VAL A 1 53 ? -30.554 -13.121 -7.814 1.00 24.23 53 VAL A O 6
ATOM 11834 N N . VAL A 1 54 ? -32.383 -14.140 -8.638 1.00 21.05 54 VAL A N 6
ATOM 11835 C CA . VAL A 1 54 ? -33.017 -12.898 -9.064 1.00 21.22 54 VAL A CA 6
ATOM 11836 C C . VAL A 1 54 ? -33.608 -12.147 -7.876 1.00 42.01 54 VAL A C 6
ATOM 11837 O O . VAL A 1 54 ? -33.655 -10.918 -7.867 1.00 42.34 54 VAL A O 6
ATOM 11850 N N . ASN A 1 55 ? -34.058 -12.895 -6.874 1.00 24.30 55 ASN A N 6
ATOM 11851 C CA . ASN A 1 55 ? -34.646 -12.300 -5.680 1.00 11.12 55 ASN A CA 6
ATOM 11852 C C . ASN A 1 55 ? -33.576 -12.016 -4.630 1.00 12.21 55 ASN A C 6
ATOM 11853 O O . ASN A 1 55 ? -33.745 -11.145 -3.776 1.00 45.12 55 ASN A O 6
ATOM 11864 N N . VAL A 1 56 ? -32.475 -12.757 -4.700 1.00 3.42 56 VAL A N 6
ATOM 11865 C CA . VAL A 1 56 ? -31.376 -12.584 -3.757 1.00 11.21 56 VAL A CA 6
ATOM 11866 C C . VAL A 1 56 ? -30.422 -11.488 -4.219 1.00 73.04 56 VAL A C 6
ATOM 11867 O O . VAL A 1 56 ? -30.010 -10.637 -3.431 1.00 23.02 56 VAL A O 6
ATOM 11880 N N . ILE A 1 57 ? -30.076 -11.515 -5.502 1.00 14.10 57 ILE A N 6
ATOM 11881 C CA . ILE A 1 57 ? -29.172 -10.523 -6.070 1.00 13.42 57 ILE A CA 6
ATOM 11882 C C . ILE A 1 57 ? -29.875 -9.182 -6.256 1.00 44.10 57 ILE A C 6
ATOM 11883 O O . ILE A 1 57 ? -29.229 -8.136 -6.318 1.00 73.05 57 ILE A O 6
ATOM 11899 N N . GLU A 1 58 ? -31.201 -9.221 -6.342 1.00 64.42 58 GLU A N 6
ATOM 11900 C CA . GLU A 1 58 ? -31.990 -8.009 -6.520 1.00 54.41 58 GLU A CA 6
ATOM 11901 C C . GLU A 1 58 ? -31.624 -6.962 -5.471 1.00 72.24 58 GLU A C 6
ATOM 11902 O O . GLU A 1 58 ? -31.174 -5.861 -5.788 1.00 3.13 58 GLU A O 6
ATOM 11914 N N . PRO A 1 59 ? -31.822 -7.313 -4.192 1.00 55.20 59 PRO A N 6
ATOM 11915 C CA . PRO A 1 59 ? -31.520 -6.419 -3.070 1.00 52.23 59 PRO A CA 6
ATOM 11916 C C . PRO A 1 59 ? -30.021 -6.210 -2.883 1.00 54.21 59 PRO A C 6
ATOM 11917 O O . PRO A 1 59 ? -29.590 -5.192 -2.340 1.00 51.01 59 PRO A O 6
ATOM 11928 N N . CYS A 1 60 ? -29.233 -7.178 -3.336 1.00 21.11 60 CYS A N 6
ATOM 11929 C CA . CYS A 1 60 ? -27.781 -7.100 -3.218 1.00 11.12 60 CYS A CA 6
ATOM 11930 C C . CYS A 1 60 ? -27.225 -5.975 -4.084 1.00 50.52 60 CYS A C 6
ATOM 11931 O O . CYS A 1 60 ? -26.206 -5.367 -3.754 1.00 32.21 60 CYS A O 6
ATOM 11939 N N . LYS A 1 61 ? -27.900 -5.702 -5.196 1.00 21.12 61 LYS A N 6
ATOM 11940 C CA . LYS A 1 61 ? -27.475 -4.650 -6.111 1.00 65.14 61 LYS A CA 6
ATOM 11941 C C . LYS A 1 61 ? -27.363 -3.312 -5.388 1.00 52.43 61 LYS A C 6
ATOM 11942 O O . LYS A 1 61 ? -26.294 -2.702 -5.349 1.00 71.21 61 LYS A O 6
ATOM 11961 N N . LYS A 1 62 ? -28.474 -2.860 -4.815 1.00 44.34 62 LYS A N 6
ATOM 11962 C CA . LYS A 1 62 ? -28.501 -1.595 -4.091 1.00 11.23 62 LYS A CA 6
ATOM 11963 C C . LYS A 1 62 ? -27.450 -1.578 -2.985 1.00 72.03 62 LYS A C 6
ATOM 11964 O O . LYS A 1 62 ? -26.982 -0.515 -2.576 1.00 33.30 62 LYS A O 6
ATOM 11983 N N . PHE A 1 63 ? -27.082 -2.762 -2.507 1.00 72.00 63 PHE A N 6
ATOM 11984 C CA . PHE A 1 63 ? -26.086 -2.883 -1.449 1.00 64.13 63 PHE A CA 6
ATOM 11985 C C . PHE A 1 63 ? -24.673 -2.846 -2.026 1.00 14.21 63 PHE A C 6
ATOM 11986 O O . PHE A 1 63 ? -23.720 -2.484 -1.337 1.00 45.32 63 PHE A O 6
ATOM 12003 N N . SER A 1 64 ? -24.548 -3.223 -3.294 1.00 72.51 64 SER A N 6
ATOM 12004 C CA . SER A 1 64 ? -23.253 -3.238 -3.963 1.00 44.01 64 SER A CA 6
ATOM 12005 C C . SER A 1 64 ? -22.557 -1.886 -3.830 1.00 73.50 64 SER A C 6
ATOM 12006 O O . SER A 1 64 ? -21.341 -1.817 -3.657 1.00 70.24 64 SER A O 6
ATOM 12014 N N . GLU A 1 65 ? -23.340 -0.815 -3.912 1.00 2.20 65 GLU A N 6
ATOM 12015 C CA . GLU A 1 65 ? -22.799 0.535 -3.802 1.00 34.02 65 GLU A CA 6
ATOM 12016 C C . GLU A 1 65 ? -22.532 0.897 -2.344 1.00 21.44 65 GLU A C 6
ATOM 12017 O O . GLU A 1 65 ? -21.715 1.770 -2.048 1.00 60.13 65 GLU A O 6
ATOM 12029 N N . LEU A 1 66 ? -23.226 0.220 -1.436 1.00 33.34 66 LEU A N 6
ATOM 12030 C CA . LEU A 1 66 ? -23.065 0.469 -0.007 1.00 72.03 66 LEU A CA 6
ATOM 12031 C C . LEU A 1 66 ? -21.695 0.004 0.475 1.00 1.34 66 LEU A C 6
ATOM 12032 O O . LEU A 1 66 ? -21.103 0.606 1.372 1.00 0.12 66 LEU A O 6
ATOM 12048 N N . THR A 1 67 ? -21.194 -1.070 -0.127 1.00 1.13 67 THR A N 6
ATOM 12049 C CA . THR A 1 67 ? -19.893 -1.615 0.241 1.00 51.04 67 THR A CA 6
ATOM 12050 C C . THR A 1 67 ? -18.779 -0.611 -0.032 1.00 52.24 67 THR A C 6
ATOM 12051 O O . THR A 1 67 ? -17.688 -0.711 0.528 1.00 75.43 67 THR A O 6
ATOM 12062 N N . GLY A 1 68 ? -19.062 0.359 -0.897 1.00 45.11 68 GLY A N 6
ATOM 12063 C CA . GLY A 1 68 ? -18.073 1.368 -1.229 1.00 1.34 68 GLY A CA 6
ATOM 12064 C C . GLY A 1 68 ? -18.280 2.658 -0.460 1.00 35.04 68 GLY A C 6
ATOM 12065 O O . GLY A 1 68 ? -17.402 3.521 -0.430 1.00 63.44 68 GLY A O 6
ATOM 12069 N N . LEU A 1 69 ? -19.446 2.792 0.164 1.00 41.14 69 LEU A N 6
ATOM 12070 C CA . LEU A 1 69 ? -19.768 3.987 0.936 1.00 45.21 69 LEU A CA 6
ATOM 12071 C C . LEU A 1 69 ? -19.357 3.819 2.395 1.00 10.34 69 LEU A C 6
ATOM 12072 O O . LEU A 1 69 ? -19.397 4.770 3.176 1.00 50.41 69 LEU A O 6
ATOM 12088 N N . VAL A 1 70 ? -18.960 2.603 2.757 1.00 12.20 70 VAL A N 6
ATOM 12089 C CA . VAL A 1 70 ? -18.539 2.311 4.122 1.00 63.02 70 VAL A CA 6
ATOM 12090 C C . VAL A 1 70 ? -17.024 2.416 4.264 1.00 75.03 70 VAL A C 6
ATOM 12091 O O . VAL A 1 70 ? -16.513 2.784 5.322 1.00 73.23 70 VAL A O 6
ATOM 12104 N N . PHE A 1 71 ? -16.311 2.091 3.191 1.00 72.33 71 PHE A N 6
ATOM 12105 C CA . PHE A 1 71 ? -14.854 2.148 3.195 1.00 31.21 71 PHE A CA 6
ATOM 12106 C C . PHE A 1 71 ? -14.359 3.449 2.572 1.00 41.54 71 PHE A C 6
ATOM 12107 O O . PHE A 1 71 ? -13.154 3.680 2.463 1.00 72.53 71 PHE A O 6
ATOM 12124 N N . TYR A 1 72 ? -15.297 4.297 2.163 1.00 3.05 72 TYR A N 6
ATOM 12125 C CA . TYR A 1 72 ? -14.957 5.574 1.548 1.00 40.32 72 TYR A CA 6
ATOM 12126 C C . TYR A 1 72 ? -15.497 6.738 2.373 1.00 35.14 72 TYR A C 6
ATOM 12127 O O . TYR A 1 72 ? -14.738 7.583 2.848 1.00 11.53 72 TYR A O 6
ATOM 12145 N N . LEU A 1 73 ? -16.815 6.774 2.541 1.00 42.02 73 LEU A N 6
ATOM 12146 C CA . LEU A 1 73 ? -17.460 7.833 3.310 1.00 65.12 73 LEU A CA 6
ATOM 12147 C C . LEU A 1 73 ? -18.617 7.279 4.135 1.00 4.11 73 LEU A C 6
ATOM 12148 O O . LEU A 1 73 ? -19.789 7.473 3.814 1.00 52.02 73 LEU A O 6
ATOM 12164 N N . PRO A 1 74 ? -18.282 6.575 5.226 1.00 24.43 74 PRO A N 6
ATOM 12165 C CA . PRO A 1 74 ? -19.279 5.981 6.122 1.00 25.11 74 PRO A CA 6
ATOM 12166 C C . PRO A 1 74 ? -20.044 7.034 6.917 1.00 62.53 74 PRO A C 6
ATOM 12167 O O . PRO A 1 74 ? -19.447 7.912 7.540 1.00 1.11 74 PRO A O 6
ATOM 12178 N N . THR A 1 75 ? -21.370 6.940 6.891 1.00 23.43 75 THR A N 6
ATOM 12179 C CA . THR A 1 75 ? -22.217 7.884 7.609 1.00 42.03 75 THR A CA 6
ATOM 12180 C C . THR A 1 75 ? -21.898 7.886 9.099 1.00 3.43 75 THR A C 6
ATOM 12181 O O . THR A 1 75 ? -22.190 8.852 9.805 1.00 52.02 75 THR A O 6
ATOM 12192 N N . ASP A 1 76 ? -21.296 6.801 9.572 1.00 31.34 76 ASP A N 6
ATOM 12193 C CA . ASP A 1 76 ? -20.935 6.678 10.980 1.00 14.41 76 ASP A CA 6
ATOM 12194 C C . ASP A 1 76 ? -20.187 5.374 11.238 1.00 11.41 76 ASP A C 6
ATOM 12195 O O . ASP A 1 76 ? -19.838 4.652 10.304 1.00 14.03 76 ASP A O 6
ATOM 12204 N N . SER A 1 77 ? -19.943 5.080 12.511 1.00 4.10 77 SER A N 6
ATOM 12205 C CA . SER A 1 77 ? -19.231 3.866 12.892 1.00 71.52 77 SER A CA 6
ATOM 12206 C C . SER A 1 77 ? -20.009 2.624 12.466 1.00 13.15 77 SER A C 6
ATOM 12207 O O . SER A 1 77 ? -19.461 1.525 12.405 1.00 21.41 77 SER A O 6
ATOM 12215 N N . GLY A 1 78 ? -21.293 2.809 12.173 1.00 10.44 78 GLY A N 6
ATOM 12216 C CA . GLY A 1 78 ? -22.127 1.697 11.758 1.00 71.13 78 GLY A CA 6
ATOM 12217 C C . GLY A 1 78 ? -23.461 2.150 11.199 1.00 35.22 78 GLY A C 6
ATOM 12218 O O . GLY A 1 78 ? -24.463 1.445 11.320 1.00 62.13 78 GLY A O 6
ATOM 12222 N N . GLU A 1 79 ? -23.476 3.330 10.588 1.00 44.22 79 GLU A N 6
ATOM 12223 C CA . GLU A 1 79 ? -24.698 3.876 10.011 1.00 15.52 79 GLU A CA 6
ATOM 12224 C C . GLU A 1 79 ? -24.921 3.341 8.600 1.00 60.12 79 GLU A C 6
ATOM 12225 O O . GLU A 1 79 ? -26.032 2.954 8.238 1.00 54.11 79 GLU A O 6
ATOM 12237 N N . LYS A 1 80 ? -23.856 3.322 7.806 1.00 63.12 80 LYS A N 6
ATOM 12238 C CA . LYS A 1 80 ? -23.932 2.834 6.434 1.00 21.30 80 LYS A CA 6
ATOM 12239 C C . LYS A 1 80 ? -23.869 1.310 6.394 1.00 4.24 80 LYS A C 6
ATOM 12240 O O . LYS A 1 80 ? -24.480 0.677 5.535 1.00 61.45 80 LYS A O 6
ATOM 12259 N N . MET A 1 81 ? -23.127 0.729 7.331 1.00 23.32 81 MET A N 6
ATOM 12260 C CA . MET A 1 81 ? -22.987 -0.721 7.404 1.00 24.10 81 MET A CA 6
ATOM 12261 C C . MET A 1 81 ? -24.292 -1.372 7.851 1.00 1.52 81 MET A C 6
ATOM 12262 O O . MET A 1 81 ? -24.790 -2.296 7.208 1.00 63.13 81 MET A O 6
ATOM 12276 N N . THR A 1 82 ? -24.843 -0.883 8.958 1.00 23.13 82 THR A N 6
ATOM 12277 C CA . THR A 1 82 ? -26.089 -1.418 9.492 1.00 1.20 82 THR A CA 6
ATOM 12278 C C . THR A 1 82 ? -27.189 -1.406 8.437 1.00 62.44 82 THR A C 6
ATOM 12279 O O . THR A 1 82 ? -28.097 -2.236 8.465 1.00 22.31 82 THR A O 6
ATOM 12290 N N . GLU A 1 83 ? -27.100 -0.461 7.506 1.00 31.02 83 GLU A N 6
ATOM 12291 C CA . GLU A 1 83 ? -28.089 -0.343 6.441 1.00 14.15 83 GLU A CA 6
ATOM 12292 C C . GLU A 1 83 ? -27.769 -1.296 5.293 1.00 14.23 83 GLU A C 6
ATOM 12293 O O . GLU A 1 83 ? -28.659 -1.712 4.551 1.00 12.25 83 GLU A O 6
ATOM 12305 N N . SER A 1 84 ? -26.492 -1.636 5.153 1.00 33.54 84 SER A N 6
ATOM 12306 C CA . SER A 1 84 ? -26.053 -2.536 4.093 1.00 20.54 84 SER A CA 6
ATOM 12307 C C . SER A 1 84 ? -26.208 -3.993 4.519 1.00 73.43 84 SER A C 6
ATOM 12308 O O . SER A 1 84 ? -26.357 -4.884 3.682 1.00 34.53 84 SER A O 6
ATOM 12316 N N . LYS A 1 85 ? -26.172 -4.229 5.826 1.00 52.50 85 LYS A N 6
ATOM 12317 C CA . LYS A 1 85 ? -26.310 -5.576 6.366 1.00 61.14 85 LYS A CA 6
ATOM 12318 C C . LYS A 1 85 ? -27.780 -5.952 6.522 1.00 62.14 85 LYS A C 6
ATOM 12319 O O . LYS A 1 85 ? -28.163 -7.101 6.301 1.00 12.11 85 LYS A O 6
ATOM 12338 N N . SER A 1 86 ? -28.599 -4.976 6.902 1.00 65.42 86 SER A N 6
ATOM 12339 C CA . SER A 1 86 ? -30.026 -5.206 7.089 1.00 33.12 86 SER A CA 6
ATOM 12340 C C . SER A 1 86 ? -30.684 -5.633 5.781 1.00 72.43 86 SER A C 6
ATOM 12341 O O . SER A 1 86 ? -31.785 -6.185 5.777 1.00 62.02 86 SER A O 6
ATOM 12349 N N . VAL A 1 87 ? -30.001 -5.374 4.670 1.00 33.31 87 VAL A N 6
ATOM 12350 C CA . VAL A 1 87 ? -30.517 -5.732 3.354 1.00 33.22 87 VAL A CA 6
ATOM 12351 C C . VAL A 1 87 ? -30.490 -7.242 3.145 1.00 33.25 87 VAL A C 6
ATOM 12352 O O . VAL A 1 87 ? -31.290 -7.789 2.385 1.00 62.32 87 VAL A O 6
ATOM 12365 N N . LEU A 1 88 ? -29.566 -7.911 3.826 1.00 71.32 88 LEU A N 6
ATOM 12366 C CA . LEU A 1 88 ? -29.434 -9.360 3.716 1.00 74.01 88 LEU A CA 6
ATOM 12367 C C . LEU A 1 88 ? -30.373 -10.067 4.688 1.00 24.44 88 LEU A C 6
ATOM 12368 O O . LEU A 1 88 ? -30.922 -11.125 4.380 1.00 74.02 88 LEU A O 6
ATOM 12384 N N . LYS A 1 89 ? -30.553 -9.476 5.864 1.00 13.33 89 LYS A N 6
ATOM 12385 C CA . LYS A 1 89 ? -31.428 -10.046 6.882 1.00 21.10 89 LYS A CA 6
ATOM 12386 C C . LYS A 1 89 ? -32.893 -9.771 6.557 1.00 4.10 89 LYS A C 6
ATOM 12387 O O . LYS A 1 89 ? -33.763 -10.601 6.819 1.00 1.14 89 LYS A O 6
ATOM 12406 N N . SER A 1 90 ? -33.157 -8.601 5.983 1.00 32.44 90 SER A N 6
ATOM 12407 C CA . SER A 1 90 ? -34.517 -8.216 5.625 1.00 72.33 90 SER A CA 6
ATOM 12408 C C . SER A 1 90 ? -34.933 -8.859 4.305 1.00 55.30 90 SER A C 6
ATOM 12409 O O . SER A 1 90 ? -36.122 -8.970 4.003 1.00 74.11 90 SER A O 6
ATOM 12417 N N . LEU A 1 91 ? -33.946 -9.280 3.522 1.00 13.31 91 LEU A N 6
ATOM 12418 C CA . LEU A 1 91 ? -34.208 -9.912 2.234 1.00 51.45 91 LEU A CA 6
ATOM 12419 C C . LEU A 1 91 ? -34.772 -11.317 2.421 1.00 42.45 91 LEU A C 6
ATOM 12420 O O . LEU A 1 91 ? -35.766 -11.687 1.795 1.00 63.50 91 LEU A O 6
ATOM 12436 N N . THR A 1 92 ? -34.132 -12.095 3.288 1.00 62.04 92 THR A N 6
ATOM 12437 C CA . THR A 1 92 ? -34.569 -13.459 3.558 1.00 13.43 92 THR A CA 6
ATOM 12438 C C . THR A 1 92 ? -36.043 -13.496 3.947 1.00 22.31 92 THR A C 6
ATOM 12439 O O . THR A 1 92 ? -36.725 -14.497 3.730 1.00 13.14 92 THR A O 6
ATOM 12450 N N . GLU A 1 93 ? -36.527 -12.399 4.522 1.00 62.54 93 GLU A N 6
ATOM 12451 C CA . GLU A 1 93 ? -37.921 -12.309 4.940 1.00 3.22 93 GLU A CA 6
ATOM 12452 C C . GLU A 1 93 ? -38.859 -12.586 3.769 1.00 15.35 93 GLU A C 6
ATOM 12453 O O . GLU A 1 93 ? -39.960 -13.106 3.951 1.00 75.11 93 GLU A O 6
ATOM 12465 N N . LYS A 1 94 ? -38.416 -12.233 2.567 1.00 34.44 94 LYS A N 6
ATOM 12466 C CA . LYS A 1 94 ? -39.214 -12.443 1.365 1.00 35.44 94 LYS A CA 6
ATOM 12467 C C . LYS A 1 94 ? -39.047 -13.867 0.843 1.00 12.30 94 LYS A C 6
ATOM 12468 O O . LYS A 1 94 ? -39.908 -14.382 0.128 1.00 43.43 94 LYS A O 6
ATOM 12487 N N . LEU A 1 95 ? -37.936 -14.498 1.206 1.00 72.24 95 LEU A N 6
ATOM 12488 C CA . LEU A 1 95 ? -37.657 -15.864 0.775 1.00 41.32 95 LEU A CA 6
ATOM 12489 C C . LEU A 1 95 ? -38.371 -16.873 1.668 1.00 23.31 95 LEU A C 6
ATOM 12490 O O . LEU A 1 95 ? -38.988 -17.822 1.182 1.00 3.43 95 LEU A O 6
ATOM 12506 N N . LYS A 1 96 ? -38.284 -16.662 2.977 1.00 33.20 96 LYS A N 6
ATOM 12507 C CA . LYS A 1 96 ? -38.924 -17.551 3.940 1.00 51.13 96 LYS A CA 6
ATOM 12508 C C . LYS A 1 96 ? -40.435 -17.581 3.732 1.00 61.35 96 LYS A C 6
ATOM 12509 O O . LYS A 1 96 ? -41.096 -18.571 4.048 1.00 41.31 96 LYS A O 6
ATOM 12528 N N . LYS A 1 97 ? -40.976 -16.492 3.196 1.00 22.22 97 LYS A N 6
ATOM 12529 C CA . LYS A 1 97 ? -42.408 -16.394 2.943 1.00 73.45 97 LYS A CA 6
ATOM 12530 C C . LYS A 1 97 ? -42.816 -17.288 1.775 1.00 14.35 97 LYS A C 6
ATOM 12531 O O . LYS A 1 97 ? -44.003 -17.524 1.549 1.00 74.44 97 LYS A O 6
ATOM 12550 N N . ILE A 1 98 ? -41.826 -17.781 1.040 1.00 72.52 98 ILE A N 6
ATOM 12551 C CA . ILE A 1 98 ? -42.083 -18.651 -0.102 1.00 13.34 98 ILE A CA 6
ATOM 12552 C C . ILE A 1 98 ? -42.992 -19.812 0.286 1.00 74.15 98 ILE A C 6
ATOM 12553 O O . ILE A 1 98 ? -43.674 -20.390 -0.561 1.00 63.42 98 ILE A O 6
ATOM 12569 N N . VAL A 1 99 ? -42.999 -20.148 1.572 1.00 53.23 99 VAL A N 6
ATOM 12570 C CA . VAL A 1 99 ? -43.827 -21.238 2.073 1.00 71.53 99 VAL A CA 6
ATOM 12571 C C . VAL A 1 99 ? -45.299 -21.002 1.754 1.00 32.21 99 VAL A C 6
ATOM 12572 O O . VAL A 1 99 ? -46.102 -21.935 1.758 1.00 51.42 99 VAL A O 6
ATOM 12585 N N . GLU A 1 100 ? -45.646 -19.749 1.478 1.00 4.21 100 GLU A N 6
ATOM 12586 C CA . GLU A 1 100 ? -47.022 -19.390 1.157 1.00 32.45 100 GLU A CA 6
ATOM 12587 C C . GLU A 1 100 ? -47.310 -19.610 -0.325 1.00 34.32 100 GLU A C 6
ATOM 12588 O O . GLU A 1 100 ? -48.467 -19.721 -0.734 1.00 42.15 100 GLU A O 6
ATOM 12600 N N . LEU A 1 101 ? -46.251 -19.672 -1.124 1.00 74.14 101 LEU A N 6
ATOM 12601 C CA . LEU A 1 101 ? -46.389 -19.878 -2.562 1.00 71.30 101 LEU A CA 6
ATOM 12602 C C . LEU A 1 101 ? -46.043 -21.315 -2.942 1.00 12.53 101 LEU A C 6
ATOM 12603 O O . LEU A 1 101 ? -46.845 -22.013 -3.563 1.00 1.03 101 LEU A O 6
ATOM 12619 N N . ILE A 1 102 ? -44.846 -21.749 -2.563 1.00 31.22 102 ILE A N 6
ATOM 12620 C CA . ILE A 1 102 ? -44.396 -23.103 -2.861 1.00 31.24 102 ILE A CA 6
ATOM 12621 C C . ILE A 1 102 ? -43.681 -23.721 -1.664 1.00 0.44 102 ILE A C 6
ATOM 12622 O O . ILE A 1 102 ? -42.452 -23.748 -1.590 1.00 34.35 102 ILE A O 6
ATOM 12638 N N . PRO A 1 103 ? -44.467 -24.230 -0.703 1.00 63.03 103 PRO A N 6
ATOM 12639 C CA . PRO A 1 103 ? -43.930 -24.859 0.507 1.00 34.23 103 PRO A CA 6
ATOM 12640 C C . PRO A 1 103 ? -43.254 -26.195 0.216 1.00 54.43 103 PRO A C 6
ATOM 12641 O O . PRO A 1 103 ? -42.697 -26.828 1.112 1.00 13.13 103 PRO A O 6
ATOM 12652 N N . SER A 1 104 ? -43.307 -26.617 -1.044 1.00 2.35 104 SER A N 6
ATOM 12653 C CA . SER A 1 104 ? -42.702 -27.879 -1.452 1.00 70.14 104 SER A CA 6
ATOM 12654 C C . SER A 1 104 ? -41.180 -27.795 -1.396 1.00 23.50 104 SER A C 6
ATOM 12655 O O . SER A 1 104 ? -40.504 -28.769 -1.062 1.00 21.32 104 SER A O 6
ATOM 12663 N N . THR A 1 105 ? -40.645 -26.624 -1.726 1.00 1.23 105 THR A N 6
ATOM 12664 C CA . THR A 1 105 ? -39.203 -26.411 -1.714 1.00 71.42 105 THR A CA 6
ATOM 12665 C C . THR A 1 105 ? -38.734 -25.900 -0.357 1.00 45.32 105 THR A C 6
ATOM 12666 O O . THR A 1 105 ? -37.542 -25.928 -0.051 1.00 24.20 105 THR A O 6
ATOM 12677 N N . SER A 1 106 ? -39.678 -25.432 0.453 1.00 20.50 106 SER A N 6
ATOM 12678 C CA . SER A 1 106 ? -39.360 -24.911 1.777 1.00 21.33 106 SER A CA 6
ATOM 12679 C C . SER A 1 106 ? -38.550 -25.925 2.580 1.00 42.02 106 SER A C 6
ATOM 12680 O O . SER A 1 106 ? -37.824 -25.563 3.505 1.00 2.24 106 SER A O 6
ATOM 12688 N N . SER A 1 107 ? -38.680 -27.197 2.218 1.00 74.23 107 SER A N 6
ATOM 12689 C CA . SER A 1 107 ? -37.964 -28.265 2.906 1.00 73.15 107 SER A CA 6
ATOM 12690 C C . SER A 1 107 ? -36.456 -28.045 2.829 1.00 15.13 107 SER A C 6
ATOM 12691 O O . SER A 1 107 ? -35.694 -28.619 3.606 1.00 33.12 107 SER A O 6
ATOM 12699 N N . ALA A 1 108 ? -36.034 -27.209 1.887 1.00 41.14 108 ALA A N 6
ATOM 12700 C CA . ALA A 1 108 ? -34.618 -26.910 1.709 1.00 73.41 108 ALA A CA 6
ATOM 12701 C C . ALA A 1 108 ? -34.154 -25.845 2.696 1.00 2.10 108 ALA A C 6
ATOM 12702 O O . ALA A 1 108 ? -32.955 -25.640 2.886 1.00 63.43 108 ALA A O 6
ATOM 12709 N N . VAL A 1 109 ? -35.111 -25.167 3.322 1.00 22.43 109 VAL A N 6
ATOM 12710 C CA . VAL A 1 109 ? -34.800 -24.123 4.291 1.00 44.35 109 VAL A CA 6
ATOM 12711 C C . VAL A 1 109 ? -33.728 -24.584 5.272 1.00 61.43 109 VAL A C 6
ATOM 12712 O O . VAL A 1 109 ? -32.670 -23.969 5.409 1.00 34.11 109 VAL A O 6
ATOM 12725 N N . PRO A 1 110 ? -34.005 -25.695 5.971 1.00 0.22 110 PRO A N 6
ATOM 12726 C CA . PRO A 1 110 ? -33.076 -26.265 6.952 1.00 54.12 110 PRO A CA 6
ATOM 12727 C C . PRO A 1 110 ? -31.839 -26.869 6.296 1.00 75.02 110 PRO A C 6
ATOM 12728 O O . PRO A 1 110 ? -30.847 -27.156 6.966 1.00 64.43 110 PRO A O 6
ATOM 12739 N N . LEU A 1 111 ? -31.905 -27.059 4.983 1.00 51.03 111 LEU A N 6
ATOM 12740 C CA . LEU A 1 111 ? -30.789 -27.629 4.235 1.00 14.33 111 LEU A CA 6
ATOM 12741 C C . LEU A 1 111 ? -29.778 -26.550 3.860 1.00 21.33 111 LEU A C 6
ATOM 12742 O O . LEU A 1 111 ? -28.618 -26.603 4.271 1.00 33.51 111 LEU A O 6
ATOM 12758 N N . ILE A 1 112 ? -30.226 -25.572 3.080 1.00 25.40 112 ILE A N 6
ATOM 12759 C CA . ILE A 1 112 ? -29.360 -24.480 2.653 1.00 53.01 112 ILE A CA 6
ATOM 12760 C C . ILE A 1 112 ? -29.160 -23.467 3.775 1.00 43.33 112 ILE A C 6
ATOM 12761 O O . ILE A 1 112 ? -28.186 -22.715 3.780 1.00 40.24 112 ILE A O 6
ATOM 12777 N N . GLY A 1 113 ? -30.088 -23.454 4.726 1.00 12.14 113 GLY A N 6
ATOM 12778 C CA . GLY A 1 113 ? -29.994 -22.530 5.842 1.00 75.32 113 GLY A CA 6
ATOM 12779 C C . GLY A 1 113 ? -28.640 -22.577 6.521 1.00 33.33 113 GLY A C 6
ATOM 12780 O O . GLY A 1 113 ? -28.202 -21.594 7.118 1.00 0.15 113 GLY A O 6
ATOM 12784 N N . LYS A 1 114 ? -27.975 -23.724 6.433 1.00 72.24 114 LYS A N 6
ATOM 12785 C CA . LYS A 1 114 ? -26.663 -23.897 7.044 1.00 62.33 114 LYS A CA 6
ATOM 12786 C C . LYS A 1 114 ? -25.659 -22.905 6.467 1.00 44.43 114 LYS A C 6
ATOM 12787 O O . LYS A 1 114 ? -24.740 -22.463 7.158 1.00 73.20 114 LYS A O 6
ATOM 12806 N N . TYR A 1 115 ? -25.840 -22.557 5.198 1.00 52.32 115 TYR A N 6
ATOM 12807 C CA . TYR A 1 115 ? -24.949 -21.617 4.528 1.00 54.40 115 TYR A CA 6
ATOM 12808 C C . TYR A 1 115 ? -25.382 -20.177 4.788 1.00 5.32 115 TYR A C 6
ATOM 12809 O O . TYR A 1 115 ? -24.549 -19.277 4.897 1.00 22.32 115 TYR A O 6
ATOM 12827 N N . MET A 1 116 ? -26.690 -19.967 4.887 1.00 32.42 116 MET A N 6
ATOM 12828 C CA . MET A 1 116 ? -27.234 -18.638 5.137 1.00 52.43 116 MET A CA 6
ATOM 12829 C C . MET A 1 116 ? -26.569 -17.997 6.351 1.00 73.11 116 MET A C 6
ATOM 12830 O O . MET A 1 116 ? -25.874 -16.987 6.230 1.00 31.43 116 MET A O 6
ATOM 12844 N N . LEU A 1 117 ? -26.787 -18.589 7.520 1.00 61.31 117 LEU A N 6
ATOM 12845 C CA . LEU A 1 117 ? -26.209 -18.076 8.757 1.00 23.10 117 LEU A CA 6
ATOM 12846 C C . LEU A 1 117 ? -24.686 -18.055 8.678 1.00 25.15 117 LEU A C 6
ATOM 12847 O O . LEU A 1 117 ? -24.029 -17.275 9.368 1.00 44.32 117 LEU A O 6
ATOM 12863 N N . PHE A 1 118 ? -24.130 -18.916 7.832 1.00 21.24 118 PHE A N 6
ATOM 12864 C CA . PHE A 1 118 ? -22.684 -18.996 7.662 1.00 2.23 118 PHE A CA 6
ATOM 12865 C C . PHE A 1 118 ? -22.107 -17.639 7.268 1.00 31.23 118 PHE A C 6
ATOM 12866 O O . PHE A 1 118 ? -21.295 -17.062 7.992 1.00 21.22 118 PHE A O 6
ATOM 12883 N N . THR A 1 119 ? -22.532 -17.135 6.114 1.00 13.41 119 THR A N 6
ATOM 12884 C CA . THR A 1 119 ? -22.058 -15.847 5.622 1.00 71.53 119 THR A CA 6
ATOM 12885 C C . THR A 1 119 ? -22.535 -14.708 6.514 1.00 14.51 119 THR A C 6
ATOM 12886 O O . THR A 1 119 ? -21.803 -13.749 6.761 1.00 63.35 119 THR A O 6
ATOM 12897 N N . LYS A 1 120 ? -23.768 -14.817 6.997 1.00 33.12 120 LYS A N 6
ATOM 12898 C CA . LYS A 1 120 ? -24.344 -13.797 7.865 1.00 51.51 120 LYS A CA 6
ATOM 12899 C C . LYS A 1 120 ? -23.439 -13.528 9.063 1.00 14.52 120 LYS A C 6
ATOM 12900 O O . LYS A 1 120 ? -23.420 -12.421 9.601 1.00 43.13 120 LYS A O 6
ATOM 12919 N N . GLU A 1 121 ? -22.691 -14.547 9.475 1.00 54.51 121 GLU A N 6
ATOM 12920 C CA . GLU A 1 121 ? -21.784 -14.418 10.609 1.00 12.03 121 GLU A CA 6
ATOM 12921 C C . GLU A 1 121 ? -20.436 -13.856 10.167 1.00 71.31 121 GLU A C 6
ATOM 12922 O O . GLU A 1 121 ? -19.715 -13.247 10.957 1.00 12.04 121 GLU A O 6
ATOM 12934 N N . PHE A 1 122 ? -20.102 -14.067 8.898 1.00 2.50 122 PHE A N 6
ATOM 12935 C CA . PHE A 1 122 ? -18.840 -13.583 8.350 1.00 61.33 122 PHE A CA 6
ATOM 12936 C C . PHE A 1 122 ? -18.960 -12.127 7.909 1.00 34.34 122 PHE A C 6
ATOM 12937 O O . PHE A 1 122 ? -17.965 -11.408 7.826 1.00 41.33 122 PHE A O 6
ATOM 12954 N N . VAL A 1 123 ? -20.187 -11.700 7.628 1.00 13.11 123 VAL A N 6
ATOM 12955 C CA . VAL A 1 123 ? -20.440 -10.330 7.197 1.00 65.23 123 VAL A CA 6
ATOM 12956 C C . VAL A 1 123 ? -19.938 -9.327 8.230 1.00 75.41 123 VAL A C 6
ATOM 12957 O O . VAL A 1 123 ? -19.667 -8.172 7.906 1.00 10.23 123 VAL A O 6
ATOM 12970 N N . GLU A 1 124 ? -19.818 -9.779 9.475 1.00 40.34 124 GLU A N 6
ATOM 12971 C CA . GLU A 1 124 ? -19.350 -8.920 10.556 1.00 45.32 124 GLU A CA 6
ATOM 12972 C C . GLU A 1 124 ? -17.889 -8.529 10.347 1.00 72.43 124 GLU A C 6
ATOM 12973 O O . GLU A 1 124 ? -17.411 -7.548 10.914 1.00 4.44 124 GLU A O 6
ATOM 12985 N N . SER A 1 125 ? -17.186 -9.306 9.528 1.00 35.14 125 SER A N 6
ATOM 12986 C CA . SER A 1 125 ? -15.780 -9.045 9.247 1.00 23.21 125 SER A CA 6
ATOM 12987 C C . SER A 1 125 ? -15.606 -7.700 8.549 1.00 43.13 125 SER A C 6
ATOM 12988 O O . SER A 1 125 ? -14.521 -7.119 8.558 1.00 65.01 125 SER A O 6
ATOM 12996 N N . SER A 1 126 ? -16.683 -7.211 7.944 1.00 54.34 126 SER A N 6
ATOM 12997 C CA . SER A 1 126 ? -16.650 -5.936 7.236 1.00 14.15 126 SER A CA 6
ATOM 12998 C C . SER A 1 126 ? -16.766 -4.770 8.213 1.00 2.34 126 SER A C 6
ATOM 12999 O O . SER A 1 126 ? -16.125 -3.733 8.038 1.00 61.03 126 SER A O 6
ATOM 13007 N N . ILE A 1 127 ? -17.587 -4.947 9.243 1.00 72.45 127 ILE A N 6
ATOM 13008 C CA . ILE A 1 127 ? -17.786 -3.911 10.248 1.00 33.32 127 ILE A CA 6
ATOM 13009 C C . ILE A 1 127 ? -16.698 -3.965 11.315 1.00 14.34 127 ILE A C 6
ATOM 13010 O O . ILE A 1 127 ? -16.383 -2.957 11.948 1.00 15.41 127 ILE A O 6
ATOM 13026 N N . LYS A 1 128 ? -16.126 -5.148 11.510 1.00 45.34 128 LYS A N 6
ATOM 13027 C CA . LYS A 1 128 ? -15.070 -5.334 12.498 1.00 63.02 128 LYS A CA 6
ATOM 13028 C C . LYS A 1 128 ? -13.743 -4.781 11.988 1.00 50.45 128 LYS A C 6
ATOM 13029 O O . LYS A 1 128 ? -12.840 -4.488 12.771 1.00 3.43 128 LYS A O 6
ATOM 13048 N N . ILE A 1 129 ? -13.634 -4.639 10.671 1.00 44.11 129 ILE A N 6
ATOM 13049 C CA . ILE A 1 129 ? -12.418 -4.118 10.058 1.00 52.14 129 ILE A CA 6
ATOM 13050 C C . ILE A 1 129 ? -12.423 -2.593 10.037 1.00 22.15 129 ILE A C 6
ATOM 13051 O O . ILE A 1 129 ? -11.411 -1.954 10.326 1.00 4.32 129 ILE A O 6
ATOM 13067 N N . THR A 1 130 ? -13.570 -2.015 9.696 1.00 50.50 130 THR A N 6
ATOM 13068 C CA . THR A 1 130 ? -13.708 -0.565 9.639 1.00 44.22 130 THR A CA 6
ATOM 13069 C C . THR A 1 130 ? -13.896 0.025 11.032 1.00 40.02 130 THR A C 6
ATOM 13070 O O . THR A 1 130 ? -13.624 1.203 11.258 1.00 1.52 130 THR A O 6
ATOM 13081 N N . GLU A 1 131 ? -14.362 -0.803 11.962 1.00 55.53 131 GLU A N 6
ATOM 13082 C CA . GLU A 1 131 ? -14.587 -0.361 13.333 1.00 1.12 131 GLU A CA 6
ATOM 13083 C C . GLU A 1 131 ? -13.289 0.135 13.965 1.00 60.55 131 GLU A C 6
ATOM 13084 O O . GLU A 1 131 ? -13.308 0.851 14.964 1.00 1.44 131 GLU A O 6
ATOM 13096 N N . GLU A 1 132 ? -12.164 -0.254 13.373 1.00 62.23 132 GLU A N 6
ATOM 13097 C CA . GLU A 1 132 ? -10.857 0.149 13.878 1.00 1.22 132 GLU A CA 6
ATOM 13098 C C . GLU A 1 132 ? -10.480 1.537 13.367 1.00 74.11 132 GLU A C 6
ATOM 13099 O O . GLU A 1 132 ? -9.630 2.214 13.944 1.00 25.22 132 GLU A O 6
ATOM 13111 N N . VAL A 1 133 ? -11.120 1.954 12.279 1.00 73.01 133 VAL A N 6
ATOM 13112 C CA . VAL A 1 133 ? -10.854 3.260 11.689 1.00 1.40 133 VAL A CA 6
ATOM 13113 C C . VAL A 1 133 ? -11.468 4.377 12.526 1.00 25.14 133 VAL A C 6
ATOM 13114 O O . VAL A 1 133 ? -11.074 5.538 12.415 1.00 45.21 133 VAL A O 6
ATOM 13127 N N . ILE A 1 134 ? -12.434 4.017 13.365 1.00 45.41 134 ILE A N 6
ATOM 13128 C CA . ILE A 1 134 ? -13.100 4.989 14.223 1.00 74.12 134 ILE A CA 6
ATOM 13129 C C . ILE A 1 134 ? -12.128 5.590 15.232 1.00 31.43 134 ILE A C 6
ATOM 13130 O O . ILE A 1 134 ? -12.349 6.686 15.746 1.00 71.54 134 ILE A O 6
ATOM 13146 N N . ASN A 1 135 ? -11.050 4.864 15.511 1.00 42.30 135 ASN A N 6
ATOM 13147 C CA . ASN A 1 135 ? -10.042 5.326 16.459 1.00 40.25 135 ASN A CA 6
ATOM 13148 C C . ASN A 1 135 ? -9.570 6.734 16.107 1.00 22.25 135 ASN A C 6
ATOM 13149 O O . ASN A 1 135 ? -9.194 7.512 16.985 1.00 41.12 135 ASN A O 6
ATOM 13160 N N . THR A 1 136 ? -9.592 7.055 14.818 1.00 54.44 136 THR A N 6
ATOM 13161 C CA . THR A 1 136 ? -9.167 8.368 14.350 1.00 44.24 136 THR A CA 6
ATOM 13162 C C . THR A 1 136 ? -10.357 9.306 14.184 1.00 72.42 136 THR A C 6
ATOM 13163 O O . THR A 1 136 ? -10.269 10.497 14.483 1.00 23.11 136 THR A O 6
ATOM 13174 N N . HIS A 1 137 ? -11.471 8.761 13.706 1.00 74.33 137 HIS A N 6
ATOM 13175 C CA . HIS A 1 137 ? -12.681 9.549 13.501 1.00 13.32 137 HIS A CA 6
ATOM 13176 C C . HIS A 1 137 ? -13.158 10.163 14.814 1.00 33.22 137 HIS A C 6
ATOM 13177 O O . HIS A 1 137 ? -13.513 11.341 14.868 1.00 21.12 137 HIS A O 6
ATOM 13191 N N . HIS A 1 138 ? -13.165 9.356 15.871 1.00 53.23 138 HIS A N 6
ATOM 13192 C CA . HIS A 1 138 ? -13.599 9.820 17.184 1.00 70.02 138 HIS A CA 6
ATOM 13193 C C . HIS A 1 138 ? -12.783 11.030 17.629 1.00 33.24 138 HIS A C 6
ATOM 13194 O O . HIS A 1 138 ? -13.321 11.973 18.210 1.00 44.21 138 HIS A O 6
ATOM 13208 N N . ARG A 1 139 ? -11.483 10.995 17.355 1.00 75.24 139 ARG A N 6
ATOM 13209 C CA . ARG A 1 139 ? -10.594 12.087 17.729 1.00 43.30 139 ARG A CA 6
ATOM 13210 C C . ARG A 1 139 ? -10.954 13.364 16.975 1.00 2.35 139 ARG A C 6
ATOM 13211 O O . ARG A 1 139 ? -11.409 14.341 17.571 1.00 63.01 139 ARG A O 6
ATOM 13232 N N . SER A 1 140 ? -10.746 13.349 15.663 1.00 55.24 140 SER A N 6
ATOM 13233 C CA . SER A 1 140 ? -11.045 14.507 14.828 1.00 12.11 140 SER A CA 6
ATOM 13234 C C . SER A 1 140 ? -10.898 14.163 13.349 1.00 5.30 140 SER A C 6
ATOM 13235 O O . SER A 1 140 ? -11.139 15.000 12.480 1.00 23.13 140 SER A O 6
ATOM 13243 N N . MET A 1 1 ? 6.017 9.639 12.520 1.00 2.13 1 MET A N 7
ATOM 13244 C CA . MET A 1 1 ? 5.054 8.726 11.917 1.00 73.14 1 MET A CA 7
ATOM 13245 C C . MET A 1 1 ? 3.654 8.965 12.475 1.00 44.25 1 MET A C 7
ATOM 13246 O O . MET A 1 1 ? 2.996 8.037 12.944 1.00 42.42 1 MET A O 7
ATOM 13260 N N . ALA A 1 2 ? 3.206 10.215 12.420 1.00 3.22 2 ALA A N 7
ATOM 13261 C CA . ALA A 1 2 ? 1.885 10.575 12.919 1.00 53.44 2 ALA A CA 7
ATOM 13262 C C . ALA A 1 2 ? 1.420 11.904 12.333 1.00 44.44 2 ALA A C 7
ATOM 13263 O O . ALA A 1 2 ? 2.235 12.758 11.981 1.00 65.11 2 ALA A O 7
ATOM 13270 N N . HIS A 1 3 ? 0.106 12.074 12.230 1.00 71.55 3 HIS A N 7
ATOM 13271 C CA . HIS A 1 3 ? -0.467 13.300 11.685 1.00 22.43 3 HIS A CA 7
ATOM 13272 C C . HIS A 1 3 ? -1.985 13.302 11.833 1.00 74.15 3 HIS A C 7
ATOM 13273 O O . HIS A 1 3 ? -2.640 12.278 11.633 1.00 53.32 3 HIS A O 7
ATOM 13287 N N . HIS A 1 4 ? -2.539 14.458 12.184 1.00 54.12 4 HIS A N 7
ATOM 13288 C CA . HIS A 1 4 ? -3.981 14.593 12.358 1.00 52.31 4 HIS A CA 7
ATOM 13289 C C . HIS A 1 4 ? -4.625 15.194 11.112 1.00 70.32 4 HIS A C 7
ATOM 13290 O O . HIS A 1 4 ? -4.831 16.405 11.029 1.00 11.03 4 HIS A O 7
ATOM 13304 N N . HIS A 1 5 ? -4.940 14.339 10.144 1.00 60.22 5 HIS A N 7
ATOM 13305 C CA . HIS A 1 5 ? -5.560 14.785 8.901 1.00 13.35 5 HIS A CA 7
ATOM 13306 C C . HIS A 1 5 ? -6.237 13.622 8.183 1.00 24.51 5 HIS A C 7
ATOM 13307 O O . HIS A 1 5 ? -6.047 12.460 8.546 1.00 42.03 5 HIS A O 7
ATOM 13321 N N . HIS A 1 6 ? -7.027 13.941 7.163 1.00 31.22 6 HIS A N 7
ATOM 13322 C CA . HIS A 1 6 ? -7.732 12.922 6.394 1.00 60.50 6 HIS A CA 7
ATOM 13323 C C . HIS A 1 6 ? -6.764 11.855 5.890 1.00 12.10 6 HIS A C 7
ATOM 13324 O O . HIS A 1 6 ? -5.888 12.134 5.071 1.00 51.51 6 HIS A O 7
ATOM 13338 N N . HIS A 1 7 ? -6.928 10.633 6.385 1.00 21.54 7 HIS A N 7
ATOM 13339 C CA . HIS A 1 7 ? -6.068 9.524 5.985 1.00 13.14 7 HIS A CA 7
ATOM 13340 C C . HIS A 1 7 ? -6.899 8.343 5.492 1.00 42.21 7 HIS A C 7
ATOM 13341 O O . HIS A 1 7 ? -8.108 8.462 5.291 1.00 10.23 7 HIS A O 7
ATOM 13355 N N . HIS A 1 8 ? -6.242 7.204 5.297 1.00 1.13 8 HIS A N 7
ATOM 13356 C CA . HIS A 1 8 ? -6.920 6.001 4.827 1.00 41.42 8 HIS A CA 7
ATOM 13357 C C . HIS A 1 8 ? -7.490 6.211 3.427 1.00 4.21 8 HIS A C 7
ATOM 13358 O O . HIS A 1 8 ? -8.494 6.901 3.252 1.00 23.22 8 HIS A O 7
ATOM 13372 N N . ALA A 1 9 ? -6.841 5.613 2.434 1.00 61.44 9 ALA A N 7
ATOM 13373 C CA . ALA A 1 9 ? -7.284 5.733 1.050 1.00 23.01 9 ALA A CA 7
ATOM 13374 C C . ALA A 1 9 ? -6.503 4.791 0.140 1.00 43.32 9 ALA A C 7
ATOM 13375 O O . ALA A 1 9 ? -7.087 4.045 -0.645 1.00 13.10 9 ALA A O 7
ATOM 13382 N N . MET A 1 10 ? -5.179 4.832 0.250 1.00 41.22 10 MET A N 7
ATOM 13383 C CA . MET A 1 10 ? -4.318 3.981 -0.564 1.00 12.41 10 MET A CA 7
ATOM 13384 C C . MET A 1 10 ? -4.282 2.559 -0.013 1.00 3.51 10 MET A C 7
ATOM 13385 O O . MET A 1 10 ? -4.363 1.589 -0.766 1.00 21.01 10 MET A O 7
ATOM 13399 N N . VAL A 1 11 ? -4.159 2.443 1.306 1.00 43.44 11 VAL A N 7
ATOM 13400 C CA . VAL A 1 11 ? -4.112 1.140 1.957 1.00 34.03 11 VAL A CA 7
ATOM 13401 C C . VAL A 1 11 ? -5.510 0.668 2.342 1.00 71.11 11 VAL A C 7
ATOM 13402 O O . VAL A 1 11 ? -5.733 -0.521 2.573 1.00 40.05 11 VAL A O 7
ATOM 13415 N N . ILE A 1 12 ? -6.448 1.607 2.409 1.00 71.44 12 ILE A N 7
ATOM 13416 C CA . ILE A 1 12 ? -7.825 1.286 2.764 1.00 40.13 12 ILE A CA 7
ATOM 13417 C C . ILE A 1 12 ? -8.607 0.799 1.549 1.00 62.54 12 ILE A C 7
ATOM 13418 O O . ILE A 1 12 ? -9.550 0.018 1.677 1.00 71.01 12 ILE A O 7
ATOM 13434 N N . ASP A 1 13 ? -8.207 1.263 0.370 1.00 70.42 13 ASP A N 7
ATOM 13435 C CA . ASP A 1 13 ? -8.868 0.872 -0.870 1.00 31.31 13 ASP A CA 7
ATOM 13436 C C . ASP A 1 13 ? -8.380 -0.495 -1.338 1.00 62.55 13 ASP A C 7
ATOM 13437 O O . ASP A 1 13 ? -9.079 -1.199 -2.068 1.00 64.34 13 ASP A O 7
ATOM 13446 N N . HIS A 1 14 ? -7.175 -0.865 -0.915 1.00 32.11 14 HIS A N 7
ATOM 13447 C CA . HIS A 1 14 ? -6.593 -2.148 -1.292 1.00 21.34 14 HIS A CA 7
ATOM 13448 C C . HIS A 1 14 ? -7.248 -3.290 -0.520 1.00 54.22 14 HIS A C 7
ATOM 13449 O O . HIS A 1 14 ? -7.555 -4.339 -1.087 1.00 54.23 14 HIS A O 7
ATOM 13463 N N . ILE A 1 15 ? -7.459 -3.078 0.775 1.00 60.24 15 ILE A N 7
ATOM 13464 C CA . ILE A 1 15 ? -8.078 -4.089 1.623 1.00 60.34 15 ILE A CA 7
ATOM 13465 C C . ILE A 1 15 ? -9.437 -4.510 1.073 1.00 22.54 15 ILE A C 7
ATOM 13466 O O . ILE A 1 15 ? -9.909 -5.618 1.336 1.00 41.52 15 ILE A O 7
ATOM 13482 N N . LEU A 1 16 ? -10.061 -3.621 0.309 1.00 62.54 16 LEU A N 7
ATOM 13483 C CA . LEU A 1 16 ? -11.366 -3.901 -0.281 1.00 22.14 16 LEU A CA 7
ATOM 13484 C C . LEU A 1 16 ? -11.351 -5.228 -1.033 1.00 23.15 16 LEU A C 7
ATOM 13485 O O . LEU A 1 16 ? -12.185 -6.101 -0.791 1.00 52.43 16 LEU A O 7
ATOM 13501 N N . LYS A 1 17 ? -10.395 -5.375 -1.944 1.00 10.11 17 LYS A N 7
ATOM 13502 C CA . LYS A 1 17 ? -10.268 -6.596 -2.730 1.00 24.53 17 LYS A CA 7
ATOM 13503 C C . LYS A 1 17 ? -9.998 -7.797 -1.829 1.00 24.33 17 LYS A C 7
ATOM 13504 O O . LYS A 1 17 ? -10.198 -8.944 -2.230 1.00 73.14 17 LYS A O 7
ATOM 13523 N N . CYS A 1 18 ? -9.544 -7.526 -0.610 1.00 65.42 18 CYS A N 7
ATOM 13524 C CA . CYS A 1 18 ? -9.247 -8.585 0.348 1.00 32.33 18 CYS A CA 7
ATOM 13525 C C . CYS A 1 18 ? -10.529 -9.130 0.970 1.00 2.03 18 CYS A C 7
ATOM 13526 O O . CYS A 1 18 ? -10.658 -10.333 1.199 1.00 53.34 18 CYS A O 7
ATOM 13534 N N . VAL A 1 19 ? -11.474 -8.236 1.244 1.00 21.11 19 VAL A N 7
ATOM 13535 C CA . VAL A 1 19 ? -12.746 -8.627 1.841 1.00 44.43 19 VAL A CA 7
ATOM 13536 C C . VAL A 1 19 ? -13.762 -9.005 0.769 1.00 11.04 19 VAL A C 7
ATOM 13537 O O . VAL A 1 19 ? -14.659 -9.815 1.007 1.00 4.42 19 VAL A O 7
ATOM 13550 N N . PHE A 1 20 ? -13.616 -8.414 -0.412 1.00 31.10 20 PHE A N 7
ATOM 13551 C CA . PHE A 1 20 ? -14.522 -8.689 -1.521 1.00 41.33 20 PHE A CA 7
ATOM 13552 C C . PHE A 1 20 ? -14.139 -9.986 -2.228 1.00 10.22 20 PHE A C 7
ATOM 13553 O O . PHE A 1 20 ? -14.946 -10.575 -2.947 1.00 31.44 20 PHE A O 7
ATOM 13570 N N . ASP A 1 21 ? -12.902 -10.424 -2.018 1.00 55.43 21 ASP A N 7
ATOM 13571 C CA . ASP A 1 21 ? -12.411 -11.651 -2.634 1.00 52.11 21 ASP A CA 7
ATOM 13572 C C . ASP A 1 21 ? -13.064 -12.876 -2.001 1.00 54.43 21 ASP A C 7
ATOM 13573 O O . ASP A 1 21 ? -13.686 -13.686 -2.689 1.00 23.43 21 ASP A O 7
ATOM 13582 N N . LYS A 1 22 ? -12.919 -13.005 -0.687 1.00 1.41 22 LYS A N 7
ATOM 13583 C CA . LYS A 1 22 ? -13.494 -14.130 0.040 1.00 12.12 22 LYS A CA 7
ATOM 13584 C C . LYS A 1 22 ? -15.014 -14.142 -0.090 1.00 61.22 22 LYS A C 7
ATOM 13585 O O . LYS A 1 22 ? -15.630 -15.205 -0.178 1.00 1.14 22 LYS A O 7
ATOM 13604 N N . ILE A 1 23 ? -15.612 -12.956 -0.104 1.00 4.41 23 ILE A N 7
ATOM 13605 C CA . ILE A 1 23 ? -17.059 -12.831 -0.226 1.00 63.13 23 ILE A CA 7
ATOM 13606 C C . ILE A 1 23 ? -17.580 -13.626 -1.419 1.00 1.30 23 ILE A C 7
ATOM 13607 O O . ILE A 1 23 ? -18.689 -14.161 -1.384 1.00 65.15 23 ILE A O 7
ATOM 13623 N N . CYS A 1 24 ? -16.773 -13.700 -2.472 1.00 10.55 24 CYS A N 7
ATOM 13624 C CA . CYS A 1 24 ? -17.152 -14.430 -3.676 1.00 30.33 24 CYS A CA 7
ATOM 13625 C C . CYS A 1 24 ? -16.907 -15.926 -3.504 1.00 1.21 24 CYS A C 7
ATOM 13626 O O . CYS A 1 24 ? -17.607 -16.752 -4.089 1.00 33.31 24 CYS A O 7
ATOM 13634 N N . LYS A 1 25 ? -15.907 -16.267 -2.699 1.00 22.44 25 LYS A N 7
ATOM 13635 C CA . LYS A 1 25 ? -15.567 -17.663 -2.449 1.00 34.31 25 LYS A CA 7
ATOM 13636 C C . LYS A 1 25 ? -16.571 -18.305 -1.496 1.00 22.10 25 LYS A C 7
ATOM 13637 O O . LYS A 1 25 ? -17.224 -19.291 -1.840 1.00 11.34 25 LYS A O 7
ATOM 13656 N N . ILE A 1 26 ? -16.689 -17.740 -0.299 1.00 44.44 26 ILE A N 7
ATOM 13657 C CA . ILE A 1 26 ? -17.615 -18.256 0.701 1.00 4.40 26 ILE A CA 7
ATOM 13658 C C . ILE A 1 26 ? -19.042 -18.288 0.164 1.00 24.04 26 ILE A C 7
ATOM 13659 O O . ILE A 1 26 ? -19.877 -19.056 0.639 1.00 71.53 26 ILE A O 7
ATOM 13675 N N . GLY A 1 27 ? -19.313 -17.448 -0.830 1.00 74.42 27 GLY A N 7
ATOM 13676 C CA . GLY A 1 27 ? -20.640 -17.398 -1.417 1.00 1.02 27 GLY A CA 7
ATOM 13677 C C . GLY A 1 27 ? -20.843 -18.456 -2.483 1.00 20.42 27 GLY A C 7
ATOM 13678 O O . GLY A 1 27 ? -21.772 -19.260 -2.402 1.00 33.41 27 GLY A O 7
ATOM 13682 N N . THR A 1 28 ? -19.972 -18.457 -3.488 1.00 33.15 28 THR A N 7
ATOM 13683 C CA . THR A 1 28 ? -20.062 -19.422 -4.576 1.00 21.32 28 THR A CA 7
ATOM 13684 C C . THR A 1 28 ? -20.144 -20.848 -4.041 1.00 52.53 28 THR A C 7
ATOM 13685 O O . THR A 1 28 ? -20.818 -21.699 -4.621 1.00 1.25 28 THR A O 7
ATOM 13696 N N . GLU A 1 29 ? -19.455 -21.100 -2.933 1.00 1.20 29 GLU A N 7
ATOM 13697 C CA . GLU A 1 29 ? -19.451 -22.423 -2.321 1.00 73.41 29 GLU A CA 7
ATOM 13698 C C . GLU A 1 29 ? -20.813 -22.744 -1.711 1.00 23.41 29 GLU A C 7
ATOM 13699 O O . GLU A 1 29 ? -21.253 -23.894 -1.720 1.00 14.31 29 GLU A O 7
ATOM 13711 N N . SER A 1 30 ? -21.473 -21.720 -1.181 1.00 75.00 30 SER A N 7
ATOM 13712 C CA . SER A 1 30 ? -22.783 -21.893 -0.562 1.00 44.34 30 SER A CA 7
ATOM 13713 C C . SER A 1 30 ? -23.884 -21.907 -1.618 1.00 35.35 30 SER A C 7
ATOM 13714 O O . SER A 1 30 ? -24.971 -22.440 -1.390 1.00 63.33 30 SER A O 7
ATOM 13722 N N . VAL A 1 31 ? -23.596 -21.317 -2.773 1.00 71.44 31 VAL A N 7
ATOM 13723 C CA . VAL A 1 31 ? -24.561 -21.263 -3.865 1.00 43.43 31 VAL A CA 7
ATOM 13724 C C . VAL A 1 31 ? -24.809 -22.649 -4.450 1.00 4.24 31 VAL A C 7
ATOM 13725 O O . VAL A 1 31 ? -25.828 -22.887 -5.096 1.00 12.11 31 VAL A O 7
ATOM 13738 N N . GLU A 1 32 ? -23.869 -23.560 -4.217 1.00 1.11 32 GLU A N 7
ATOM 13739 C CA . GLU A 1 32 ? -23.986 -24.923 -4.721 1.00 60.11 32 GLU A CA 7
ATOM 13740 C C . GLU A 1 32 ? -24.782 -25.794 -3.754 1.00 30.42 32 GLU A C 7
ATOM 13741 O O . GLU A 1 32 ? -25.817 -26.354 -4.114 1.00 71.00 32 GLU A O 7
ATOM 13753 N N . ALA A 1 33 ? -24.290 -25.905 -2.524 1.00 52.51 33 ALA A N 7
ATOM 13754 C CA . ALA A 1 33 ? -24.955 -26.706 -1.504 1.00 53.12 33 ALA A CA 7
ATOM 13755 C C . ALA A 1 33 ? -26.391 -26.238 -1.288 1.00 65.00 33 ALA A C 7
ATOM 13756 O O . ALA A 1 33 ? -27.229 -26.986 -0.788 1.00 21.35 33 ALA A O 7
ATOM 13763 N N . GLY A 1 34 ? -26.666 -24.994 -1.668 1.00 74.13 34 GLY A N 7
ATOM 13764 C CA . GLY A 1 34 ? -28.001 -24.448 -1.507 1.00 12.11 34 GLY A CA 7
ATOM 13765 C C . GLY A 1 34 ? -28.955 -24.919 -2.587 1.00 0.03 34 GLY A C 7
ATOM 13766 O O . GLY A 1 34 ? -30.126 -25.186 -2.316 1.00 61.55 34 GLY A O 7
ATOM 13770 N N . ARG A 1 35 ? -28.454 -25.019 -3.814 1.00 32.33 35 ARG A N 7
ATOM 13771 C CA . ARG A 1 35 ? -29.271 -25.458 -4.939 1.00 20.33 35 ARG A CA 7
ATOM 13772 C C . ARG A 1 35 ? -29.240 -26.978 -5.073 1.00 44.10 35 ARG A C 7
ATOM 13773 O O . ARG A 1 35 ? -30.153 -27.581 -5.637 1.00 74.14 35 ARG A O 7
ATOM 13794 N N . LEU A 1 36 ? -28.183 -27.591 -4.552 1.00 2.14 36 LEU A N 7
ATOM 13795 C CA . LEU A 1 36 ? -28.031 -29.041 -4.613 1.00 54.44 36 LEU A CA 7
ATOM 13796 C C . LEU A 1 36 ? -28.921 -29.725 -3.580 1.00 64.44 36 LEU A C 7
ATOM 13797 O O . LEU A 1 36 ? -29.518 -30.767 -3.854 1.00 41.22 36 LEU A O 7
ATOM 13813 N N . ILE A 1 37 ? -29.005 -29.133 -2.394 1.00 40.32 37 ILE A N 7
ATOM 13814 C CA . ILE A 1 37 ? -29.824 -29.684 -1.322 1.00 30.01 37 ILE A CA 7
ATOM 13815 C C . ILE A 1 37 ? -31.308 -29.467 -1.597 1.00 32.41 37 ILE A C 7
ATOM 13816 O O . ILE A 1 37 ? -32.129 -30.353 -1.359 1.00 2.33 37 ILE A O 7
ATOM 13832 N N . GLU A 1 38 ? -31.645 -28.284 -2.101 1.00 65.33 38 GLU A N 7
ATOM 13833 C CA . GLU A 1 38 ? -33.030 -27.952 -2.410 1.00 35.31 38 GLU A CA 7
ATOM 13834 C C . GLU A 1 38 ? -33.568 -28.843 -3.526 1.00 61.40 38 GLU A C 7
ATOM 13835 O O . GLU A 1 38 ? -34.553 -29.560 -3.344 1.00 22.31 38 GLU A O 7
ATOM 13847 N N . LEU A 1 39 ? -32.915 -28.793 -4.682 1.00 4.34 39 LEU A N 7
ATOM 13848 C CA . LEU A 1 39 ? -33.326 -29.595 -5.829 1.00 2.32 39 LEU A CA 7
ATOM 13849 C C . LEU A 1 39 ? -33.505 -31.057 -5.435 1.00 20.34 39 LEU A C 7
ATOM 13850 O O . LEU A 1 39 ? -34.394 -31.742 -5.940 1.00 61.43 39 LEU A O 7
ATOM 13866 N N . SER A 1 40 ? -32.656 -31.529 -4.527 1.00 42.51 40 SER A N 7
ATOM 13867 C CA . SER A 1 40 ? -32.719 -32.910 -4.066 1.00 32.43 40 SER A CA 7
ATOM 13868 C C . SER A 1 40 ? -34.099 -33.231 -3.499 1.00 61.11 40 SER A C 7
ATOM 13869 O O . SER A 1 40 ? -34.627 -34.323 -3.705 1.00 70.33 40 SER A O 7
ATOM 13877 N N . GLN A 1 41 ? -34.676 -32.271 -2.784 1.00 40.42 41 GLN A N 7
ATOM 13878 C CA . GLN A 1 41 ? -35.994 -32.451 -2.187 1.00 1.42 41 GLN A CA 7
ATOM 13879 C C . GLN A 1 41 ? -37.062 -32.610 -3.263 1.00 54.53 41 GLN A C 7
ATOM 13880 O O . GLN A 1 41 ? -37.990 -33.405 -3.117 1.00 11.41 41 GLN A O 7
ATOM 13894 N N . GLU A 1 42 ? -36.925 -31.847 -4.344 1.00 21.51 42 GLU A N 7
ATOM 13895 C CA . GLU A 1 42 ? -37.880 -31.904 -5.444 1.00 51.12 42 GLU A CA 7
ATOM 13896 C C . GLU A 1 42 ? -37.484 -30.940 -6.559 1.00 23.01 42 GLU A C 7
ATOM 13897 O O . GLU A 1 42 ? -37.575 -31.269 -7.741 1.00 34.03 42 GLU A O 7
ATOM 13909 N N . GLY A 1 43 ? -37.043 -29.747 -6.172 1.00 43.44 43 GLY A N 7
ATOM 13910 C CA . GLY A 1 43 ? -36.640 -28.753 -7.150 1.00 5.41 43 GLY A CA 7
ATOM 13911 C C . GLY A 1 43 ? -37.702 -28.512 -8.204 1.00 42.20 43 GLY A C 7
ATOM 13912 O O . GLY A 1 43 ? -37.392 -28.130 -9.332 1.00 20.13 43 GLY A O 7
ATOM 13916 N N . GLY A 1 44 ? -38.960 -28.737 -7.837 1.00 22.21 44 GLY A N 7
ATOM 13917 C CA . GLY A 1 44 ? -40.052 -28.539 -8.771 1.00 52.14 44 GLY A CA 7
ATOM 13918 C C . GLY A 1 44 ? -41.139 -27.644 -8.211 1.00 14.22 44 GLY A C 7
ATOM 13919 O O . GLY A 1 44 ? -40.975 -27.047 -7.148 1.00 1.41 44 GLY A O 7
ATOM 13923 N N . GLY A 1 45 ? -42.255 -27.549 -8.929 1.00 4.23 45 GLY A N 7
ATOM 13924 C CA . GLY A 1 45 ? -43.356 -26.716 -8.482 1.00 20.23 45 GLY A CA 7
ATOM 13925 C C . GLY A 1 45 ? -43.596 -25.531 -9.396 1.00 65.54 45 GLY A C 7
ATOM 13926 O O . GLY A 1 45 ? -43.395 -25.622 -10.607 1.00 21.22 45 GLY A O 7
ATOM 13930 N N . GLY A 1 46 ? -44.028 -24.416 -8.817 1.00 10.34 46 GLY A N 7
ATOM 13931 C CA . GLY A 1 46 ? -44.290 -23.225 -9.603 1.00 12.40 46 GLY A CA 7
ATOM 13932 C C . GLY A 1 46 ? -43.028 -22.635 -10.201 1.00 72.31 46 GLY A C 7
ATOM 13933 O O . GLY A 1 46 ? -42.364 -23.272 -11.018 1.00 55.45 46 GLY A O 7
ATOM 13937 N N . GLY A 1 47 ? -42.696 -21.414 -9.794 1.00 13.22 47 GLY A N 7
ATOM 13938 C CA . GLY A 1 47 ? -41.508 -20.758 -10.307 1.00 25.33 47 GLY A CA 7
ATOM 13939 C C . GLY A 1 47 ? -40.268 -21.620 -10.175 1.00 24.23 47 GLY A C 7
ATOM 13940 O O . GLY A 1 47 ? -40.230 -22.546 -9.365 1.00 4.51 47 GLY A O 7
ATOM 13944 N N . GLY A 1 48 ? -39.250 -21.317 -10.975 1.00 2.12 48 GLY A N 7
ATOM 13945 C CA . GLY A 1 48 ? -38.017 -22.081 -10.929 1.00 71.53 48 GLY A CA 7
ATOM 13946 C C . GLY A 1 48 ? -36.934 -21.388 -10.127 1.00 31.13 48 GLY A C 7
ATOM 13947 O O . GLY A 1 48 ? -37.193 -20.445 -9.379 1.00 34.23 48 GLY A O 7
ATOM 13951 N N . PRO A 1 49 ? -35.687 -21.859 -10.277 1.00 34.51 49 PRO A N 7
ATOM 13952 C CA . PRO A 1 49 ? -34.536 -21.294 -9.567 1.00 54.30 49 PRO A CA 7
ATOM 13953 C C . PRO A 1 49 ? -34.175 -19.900 -10.068 1.00 4.42 49 PRO A C 7
ATOM 13954 O O . PRO A 1 49 ? -33.351 -19.208 -9.468 1.00 1.52 49 PRO A O 7
ATOM 13965 N N . LEU A 1 50 ? -34.795 -19.492 -11.170 1.00 21.53 50 LEU A N 7
ATOM 13966 C CA . LEU A 1 50 ? -34.539 -18.179 -11.751 1.00 65.32 50 LEU A CA 7
ATOM 13967 C C . LEU A 1 50 ? -35.200 -17.080 -10.926 1.00 40.03 50 LEU A C 7
ATOM 13968 O O . LEU A 1 50 ? -34.701 -15.957 -10.857 1.00 2.45 50 LEU A O 7
ATOM 13984 N N . TYR A 1 51 ? -36.324 -17.412 -10.302 1.00 13.34 51 TYR A N 7
ATOM 13985 C CA . TYR A 1 51 ? -37.054 -16.453 -9.481 1.00 55.32 51 TYR A CA 7
ATOM 13986 C C . TYR A 1 51 ? -36.372 -16.261 -8.130 1.00 54.11 51 TYR A C 7
ATOM 13987 O O . TYR A 1 51 ? -36.456 -15.192 -7.525 1.00 50.23 51 TYR A O 7
ATOM 14005 N N . PHE A 1 52 ? -35.696 -17.305 -7.663 1.00 34.25 52 PHE A N 7
ATOM 14006 C CA . PHE A 1 52 ? -34.999 -17.254 -6.383 1.00 12.33 52 PHE A CA 7
ATOM 14007 C C . PHE A 1 52 ? -33.814 -16.295 -6.447 1.00 53.51 52 PHE A C 7
ATOM 14008 O O . PHE A 1 52 ? -33.511 -15.598 -5.478 1.00 73.30 52 PHE A O 7
ATOM 14025 N N . VAL A 1 53 ? -33.147 -16.264 -7.596 1.00 63.22 53 VAL A N 7
ATOM 14026 C CA . VAL A 1 53 ? -31.995 -15.391 -7.789 1.00 31.04 53 VAL A CA 7
ATOM 14027 C C . VAL A 1 53 ? -32.425 -14.016 -8.288 1.00 32.23 53 VAL A C 7
ATOM 14028 O O . VAL A 1 53 ? -31.737 -13.020 -8.066 1.00 42.12 53 VAL A O 7
ATOM 14041 N N . VAL A 1 54 ? -33.569 -13.969 -8.963 1.00 33.01 54 VAL A N 7
ATOM 14042 C CA . VAL A 1 54 ? -34.093 -12.716 -9.493 1.00 12.23 54 VAL A CA 7
ATOM 14043 C C . VAL A 1 54 ? -34.721 -11.872 -8.389 1.00 23.12 54 VAL A C 7
ATOM 14044 O O . VAL A 1 54 ? -34.696 -10.643 -8.443 1.00 22.42 54 VAL A O 7
ATOM 14057 N N . ASN A 1 55 ? -35.283 -12.541 -7.387 1.00 63.13 55 ASN A N 7
ATOM 14058 C CA . ASN A 1 55 ? -35.917 -11.853 -6.269 1.00 54.42 55 ASN A CA 7
ATOM 14059 C C . ASN A 1 55 ? -34.908 -11.572 -5.160 1.00 14.13 55 ASN A C 7
ATOM 14060 O O . ASN A 1 55 ? -35.085 -10.649 -4.364 1.00 61.11 55 ASN A O 7
ATOM 14071 N N . VAL A 1 56 ? -33.850 -12.374 -5.113 1.00 64.23 56 VAL A N 7
ATOM 14072 C CA . VAL A 1 56 ? -32.811 -12.212 -4.103 1.00 40.30 56 VAL A CA 7
ATOM 14073 C C . VAL A 1 56 ? -31.764 -11.198 -4.550 1.00 2.35 56 VAL A C 7
ATOM 14074 O O . VAL A 1 56 ? -31.358 -10.329 -3.777 1.00 43.22 56 VAL A O 7
ATOM 14087 N N . ILE A 1 57 ? -31.331 -11.314 -5.800 1.00 60.43 57 ILE A N 7
ATOM 14088 C CA . ILE A 1 57 ? -30.332 -10.406 -6.350 1.00 60.52 57 ILE A CA 7
ATOM 14089 C C . ILE A 1 57 ? -30.938 -9.040 -6.652 1.00 62.11 57 ILE A C 7
ATOM 14090 O O . ILE A 1 57 ? -30.228 -8.037 -6.719 1.00 71.10 57 ILE A O 7
ATOM 14106 N N . GLU A 1 58 ? -32.255 -9.009 -6.832 1.00 23.22 58 GLU A N 7
ATOM 14107 C CA . GLU A 1 58 ? -32.956 -7.765 -7.125 1.00 40.15 58 GLU A CA 7
ATOM 14108 C C . GLU A 1 58 ? -32.602 -6.687 -6.105 1.00 41.00 58 GLU A C 7
ATOM 14109 O O . GLU A 1 58 ? -32.064 -5.632 -6.441 1.00 1.44 58 GLU A O 7
ATOM 14121 N N . PRO A 1 59 ? -32.911 -6.957 -4.828 1.00 73.21 59 PRO A N 7
ATOM 14122 C CA . PRO A 1 59 ? -32.635 -6.024 -3.732 1.00 53.52 59 PRO A CA 7
ATOM 14123 C C . PRO A 1 59 ? -31.144 -5.891 -3.445 1.00 64.03 59 PRO A C 7
ATOM 14124 O O . PRO A 1 59 ? -30.691 -4.874 -2.918 1.00 52.12 59 PRO A O 7
ATOM 14135 N N . CYS A 1 60 ? -30.385 -6.924 -3.795 1.00 43.53 60 CYS A N 7
ATOM 14136 C CA . CYS A 1 60 ? -28.943 -6.922 -3.575 1.00 22.11 60 CYS A CA 7
ATOM 14137 C C . CYS A 1 60 ? -28.259 -5.880 -4.454 1.00 74.25 60 CYS A C 7
ATOM 14138 O O . CYS A 1 60 ? -27.225 -5.323 -4.086 1.00 53.42 60 CYS A O 7
ATOM 14146 N N . LYS A 1 61 ? -28.843 -5.623 -5.620 1.00 50.00 61 LYS A N 7
ATOM 14147 C CA . LYS A 1 61 ? -28.291 -4.648 -6.554 1.00 35.51 61 LYS A CA 7
ATOM 14148 C C . LYS A 1 61 ? -28.145 -3.282 -5.891 1.00 73.35 61 LYS A C 7
ATOM 14149 O O . LYS A 1 61 ? -27.044 -2.739 -5.801 1.00 51.15 61 LYS A O 7
ATOM 14168 N N . LYS A 1 62 ? -29.262 -2.732 -5.428 1.00 32.25 62 LYS A N 7
ATOM 14169 C CA . LYS A 1 62 ? -29.259 -1.431 -4.770 1.00 51.44 62 LYS A CA 7
ATOM 14170 C C . LYS A 1 62 ? -28.293 -1.420 -3.590 1.00 14.53 62 LYS A C 7
ATOM 14171 O O . LYS A 1 62 ? -27.790 -0.367 -3.197 1.00 23.12 62 LYS A O 7
ATOM 14190 N N . PHE A 1 63 ? -28.038 -2.597 -3.029 1.00 14.13 63 PHE A N 7
ATOM 14191 C CA . PHE A 1 63 ? -27.132 -2.722 -1.893 1.00 71.41 63 PHE A CA 7
ATOM 14192 C C . PHE A 1 63 ? -25.682 -2.802 -2.361 1.00 2.31 63 PHE A C 7
ATOM 14193 O O . PHE A 1 63 ? -24.760 -2.463 -1.619 1.00 43.12 63 PHE A O 7
ATOM 14210 N N . SER A 1 64 ? -25.489 -3.252 -3.596 1.00 64.43 64 SER A N 7
ATOM 14211 C CA . SER A 1 64 ? -24.151 -3.381 -4.163 1.00 20.15 64 SER A CA 7
ATOM 14212 C C . SER A 1 64 ? -23.389 -2.063 -4.062 1.00 54.10 64 SER A C 7
ATOM 14213 O O . SER A 1 64 ? -22.190 -2.047 -3.788 1.00 1.20 64 SER A O 7
ATOM 14221 N N . GLU A 1 65 ? -24.096 -0.960 -4.286 1.00 54.41 65 GLU A N 7
ATOM 14222 C CA . GLU A 1 65 ? -23.487 0.364 -4.222 1.00 21.41 65 GLU A CA 7
ATOM 14223 C C . GLU A 1 65 ? -23.018 0.678 -2.804 1.00 54.52 65 GLU A C 7
ATOM 14224 O O . GLU A 1 65 ? -22.103 1.478 -2.604 1.00 11.03 65 GLU A O 7
ATOM 14236 N N . LEU A 1 66 ? -23.653 0.045 -1.824 1.00 5.24 66 LEU A N 7
ATOM 14237 C CA . LEU A 1 66 ? -23.302 0.257 -0.423 1.00 51.25 66 LEU A CA 7
ATOM 14238 C C . LEU A 1 66 ? -21.927 -0.325 -0.112 1.00 42.43 66 LEU A C 7
ATOM 14239 O O . LEU A 1 66 ? -21.181 0.218 0.703 1.00 5.23 66 LEU A O 7
ATOM 14255 N N . THR A 1 67 ? -21.596 -1.432 -0.769 1.00 61.21 67 THR A N 7
ATOM 14256 C CA . THR A 1 67 ? -20.310 -2.087 -0.564 1.00 34.44 67 THR A CA 7
ATOM 14257 C C . THR A 1 67 ? -19.158 -1.178 -0.974 1.00 41.11 67 THR A C 7
ATOM 14258 O O . THR A 1 67 ? -18.020 -1.371 -0.548 1.00 51.21 67 THR A O 7
ATOM 14269 N N . GLY A 1 68 ? -19.461 -0.185 -1.805 1.00 4.44 68 GLY A N 7
ATOM 14270 C CA . GLY A 1 68 ? -18.439 0.741 -2.258 1.00 63.42 68 GLY A CA 7
ATOM 14271 C C . GLY A 1 68 ? -18.446 2.040 -1.478 1.00 40.45 68 GLY A C 7
ATOM 14272 O O . GLY A 1 68 ? -17.501 2.826 -1.558 1.00 40.43 68 GLY A O 7
ATOM 14276 N N . LEU A 1 69 ? -19.515 2.269 -0.723 1.00 43.44 69 LEU A N 7
ATOM 14277 C CA . LEU A 1 69 ? -19.642 3.485 0.074 1.00 73.44 69 LEU A CA 7
ATOM 14278 C C . LEU A 1 69 ? -19.079 3.278 1.476 1.00 65.12 69 LEU A C 7
ATOM 14279 O O . LEU A 1 69 ? -18.935 4.228 2.245 1.00 41.30 69 LEU A O 7
ATOM 14295 N N . VAL A 1 70 ? -18.758 2.029 1.801 1.00 14.43 70 VAL A N 7
ATOM 14296 C CA . VAL A 1 70 ? -18.207 1.698 3.110 1.00 61.14 70 VAL A CA 7
ATOM 14297 C C . VAL A 1 70 ? -16.683 1.658 3.070 1.00 74.04 70 VAL A C 7
ATOM 14298 O O . VAL A 1 70 ? -16.017 1.975 4.055 1.00 32.44 70 VAL A O 7
ATOM 14311 N N . PHE A 1 71 ? -16.137 1.267 1.923 1.00 51.11 71 PHE A N 7
ATOM 14312 C CA . PHE A 1 71 ? -14.691 1.185 1.754 1.00 50.12 71 PHE A CA 7
ATOM 14313 C C . PHE A 1 71 ? -14.151 2.440 1.074 1.00 60.23 71 PHE A C 7
ATOM 14314 O O . PHE A 1 71 ? -12.951 2.555 0.822 1.00 53.11 71 PHE A O 7
ATOM 14331 N N . TYR A 1 72 ? -15.045 3.377 0.779 1.00 71.32 72 TYR A N 7
ATOM 14332 C CA . TYR A 1 72 ? -14.660 4.622 0.125 1.00 31.11 72 TYR A CA 7
ATOM 14333 C C . TYR A 1 72 ? -14.989 5.824 1.005 1.00 21.35 72 TYR A C 7
ATOM 14334 O O . TYR A 1 72 ? -14.102 6.585 1.395 1.00 61.25 72 TYR A O 7
ATOM 14352 N N . LEU A 1 73 ? -16.270 5.988 1.317 1.00 61.24 73 LEU A N 7
ATOM 14353 C CA . LEU A 1 73 ? -16.718 7.096 2.152 1.00 14.32 73 LEU A CA 7
ATOM 14354 C C . LEU A 1 73 ? -17.826 6.649 3.101 1.00 4.53 73 LEU A C 7
ATOM 14355 O O . LEU A 1 73 ? -19.002 6.962 2.913 1.00 24.34 73 LEU A O 7
ATOM 14371 N N . PRO A 1 74 ? -17.443 5.902 4.148 1.00 41.54 74 PRO A N 7
ATOM 14372 C CA . PRO A 1 74 ? -18.388 5.399 5.149 1.00 41.22 74 PRO A CA 7
ATOM 14373 C C . PRO A 1 74 ? -18.952 6.513 6.025 1.00 62.40 74 PRO A C 7
ATOM 14374 O O . PRO A 1 74 ? -18.205 7.320 6.578 1.00 0.54 74 PRO A O 7
ATOM 14385 N N . THR A 1 75 ? -20.275 6.550 6.148 1.00 50.11 75 THR A N 7
ATOM 14386 C CA . THR A 1 75 ? -20.939 7.565 6.956 1.00 31.22 75 THR A CA 7
ATOM 14387 C C . THR A 1 75 ? -20.443 7.531 8.397 1.00 32.03 75 THR A C 7
ATOM 14388 O O . THR A 1 75 ? -20.542 8.522 9.121 1.00 22.01 75 THR A O 7
ATOM 14399 N N . ASP A 1 76 ? -19.909 6.386 8.808 1.00 74.25 76 ASP A N 7
ATOM 14400 C CA . ASP A 1 76 ? -19.396 6.224 10.163 1.00 70.42 76 ASP A CA 7
ATOM 14401 C C . ASP A 1 76 ? -18.761 4.848 10.343 1.00 54.14 76 ASP A C 7
ATOM 14402 O O . ASP A 1 76 ? -18.604 4.096 9.381 1.00 20.31 76 ASP A O 7
ATOM 14411 N N . SER A 1 77 ? -18.398 4.527 11.580 1.00 20.21 77 SER A N 7
ATOM 14412 C CA . SER A 1 77 ? -17.776 3.244 11.885 1.00 22.23 77 SER A CA 7
ATOM 14413 C C . SER A 1 77 ? -18.723 2.091 11.567 1.00 15.24 77 SER A C 7
ATOM 14414 O O . SER A 1 77 ? -18.303 0.941 11.452 1.00 60.24 77 SER A O 7
ATOM 14422 N N . GLY A 1 78 ? -20.007 2.410 11.428 1.00 61.33 78 GLY A N 7
ATOM 14423 C CA . GLY A 1 78 ? -20.995 1.391 11.125 1.00 52.11 78 GLY A CA 7
ATOM 14424 C C . GLY A 1 78 ? -22.331 1.982 10.718 1.00 64.21 78 GLY A C 7
ATOM 14425 O O . GLY A 1 78 ? -23.379 1.384 10.956 1.00 30.54 78 GLY A O 7
ATOM 14429 N N . GLU A 1 79 ? -22.292 3.160 10.104 1.00 53.14 79 GLU A N 7
ATOM 14430 C CA . GLU A 1 79 ? -23.510 3.832 9.665 1.00 2.34 79 GLU A CA 7
ATOM 14431 C C . GLU A 1 79 ? -23.946 3.327 8.293 1.00 14.22 79 GLU A C 7
ATOM 14432 O O . GLU A 1 79 ? -25.126 3.061 8.063 1.00 13.11 79 GLU A O 7
ATOM 14444 N N . LYS A 1 80 ? -22.986 3.198 7.384 1.00 53.01 80 LYS A N 7
ATOM 14445 C CA . LYS A 1 80 ? -23.269 2.725 6.034 1.00 22.51 80 LYS A CA 7
ATOM 14446 C C . LYS A 1 80 ? -23.371 1.203 6.002 1.00 61.05 80 LYS A C 7
ATOM 14447 O O . LYS A 1 80 ? -24.156 0.641 5.238 1.00 24.33 80 LYS A O 7
ATOM 14466 N N . MET A 1 81 ? -22.574 0.543 6.835 1.00 20.14 81 MET A N 7
ATOM 14467 C CA . MET A 1 81 ? -22.578 -0.914 6.903 1.00 4.22 81 MET A CA 7
ATOM 14468 C C . MET A 1 81 ? -23.885 -1.427 7.498 1.00 21.13 81 MET A C 7
ATOM 14469 O O . MET A 1 81 ? -24.547 -2.289 6.919 1.00 30.12 81 MET A O 7
ATOM 14483 N N . THR A 1 82 ? -24.252 -0.893 8.659 1.00 40.41 82 THR A N 7
ATOM 14484 C CA . THR A 1 82 ? -25.479 -1.298 9.333 1.00 40.30 82 THR A CA 7
ATOM 14485 C C . THR A 1 82 ? -26.684 -1.166 8.408 1.00 24.11 82 THR A C 7
ATOM 14486 O O . THR A 1 82 ? -27.664 -1.896 8.545 1.00 75.34 82 THR A O 7
ATOM 14497 N N . GLU A 1 83 ? -26.602 -0.231 7.467 1.00 42.12 83 GLU A N 7
ATOM 14498 C CA . GLU A 1 83 ? -27.687 -0.005 6.519 1.00 10.34 83 GLU A CA 7
ATOM 14499 C C . GLU A 1 83 ? -27.637 -1.021 5.382 1.00 0.11 83 GLU A C 7
ATOM 14500 O O . GLU A 1 83 ? -28.662 -1.356 4.789 1.00 53.41 83 GLU A O 7
ATOM 14512 N N . SER A 1 84 ? -26.437 -1.507 5.083 1.00 24.34 84 SER A N 7
ATOM 14513 C CA . SER A 1 84 ? -26.251 -2.482 4.015 1.00 40.34 84 SER A CA 7
ATOM 14514 C C . SER A 1 84 ? -26.500 -3.899 4.522 1.00 11.21 84 SER A C 7
ATOM 14515 O O . SER A 1 84 ? -26.864 -4.791 3.755 1.00 11.25 84 SER A O 7
ATOM 14523 N N . LYS A 1 85 ? -26.301 -4.099 5.821 1.00 53.25 85 LYS A N 7
ATOM 14524 C CA . LYS A 1 85 ? -26.505 -5.406 6.434 1.00 43.13 85 LYS A CA 7
ATOM 14525 C C . LYS A 1 85 ? -27.969 -5.608 6.811 1.00 22.10 85 LYS A C 7
ATOM 14526 O O . LYS A 1 85 ? -28.485 -6.724 6.756 1.00 55.14 85 LYS A O 7
ATOM 14545 N N . SER A 1 86 ? -28.632 -4.522 7.193 1.00 12.52 86 SER A N 7
ATOM 14546 C CA . SER A 1 86 ? -30.036 -4.580 7.582 1.00 75.44 86 SER A CA 7
ATOM 14547 C C . SER A 1 86 ? -30.904 -5.045 6.416 1.00 64.05 86 SER A C 7
ATOM 14548 O O . SER A 1 86 ? -32.042 -5.474 6.605 1.00 23.24 86 SER A O 7
ATOM 14556 N N . VAL A 1 87 ? -30.357 -4.956 5.207 1.00 4.02 87 VAL A N 7
ATOM 14557 C CA . VAL A 1 87 ? -31.078 -5.368 4.009 1.00 13.31 87 VAL A CA 7
ATOM 14558 C C . VAL A 1 87 ? -30.898 -6.858 3.744 1.00 34.22 87 VAL A C 7
ATOM 14559 O O . VAL A 1 87 ? -31.719 -7.484 3.072 1.00 40.04 87 VAL A O 7
ATOM 14572 N N . LEU A 1 88 ? -29.820 -7.422 4.277 1.00 32.12 88 LEU A N 7
ATOM 14573 C CA . LEU A 1 88 ? -29.532 -8.841 4.099 1.00 23.02 88 LEU A CA 7
ATOM 14574 C C . LEU A 1 88 ? -30.534 -9.700 4.863 1.00 24.55 88 LEU A C 7
ATOM 14575 O O . LEU A 1 88 ? -30.928 -10.772 4.403 1.00 63.11 88 LEU A O 7
ATOM 14591 N N . LYS A 1 89 ? -30.944 -9.223 6.033 1.00 1.54 89 LYS A N 7
ATOM 14592 C CA . LYS A 1 89 ? -31.903 -9.944 6.861 1.00 21.23 89 LYS A CA 7
ATOM 14593 C C . LYS A 1 89 ? -33.326 -9.733 6.355 1.00 12.32 89 LYS A C 7
ATOM 14594 O O . LYS A 1 89 ? -34.164 -10.631 6.437 1.00 11.34 89 LYS A O 7
ATOM 14613 N N . SER A 1 90 ? -33.592 -8.541 5.831 1.00 40.34 90 SER A N 7
ATOM 14614 C CA . SER A 1 90 ? -34.915 -8.211 5.313 1.00 2.02 90 SER A CA 7
ATOM 14615 C C . SER A 1 90 ? -35.101 -8.765 3.904 1.00 65.21 90 SER A C 7
ATOM 14616 O O . SER A 1 90 ? -36.226 -8.924 3.430 1.00 53.33 90 SER A O 7
ATOM 14624 N N . LEU A 1 91 ? -33.988 -9.058 3.239 1.00 34.01 91 LEU A N 7
ATOM 14625 C CA . LEU A 1 91 ? -34.026 -9.595 1.883 1.00 14.02 91 LEU A CA 7
ATOM 14626 C C . LEU A 1 91 ? -34.556 -11.025 1.879 1.00 72.34 91 LEU A C 7
ATOM 14627 O O . LEU A 1 91 ? -35.409 -11.381 1.064 1.00 25.20 91 LEU A O 7
ATOM 14643 N N . THR A 1 92 ? -34.047 -11.843 2.795 1.00 12.54 92 THR A N 7
ATOM 14644 C CA . THR A 1 92 ? -34.469 -13.234 2.898 1.00 12.31 92 THR A CA 7
ATOM 14645 C C . THR A 1 92 ? -35.985 -13.341 3.020 1.00 1.24 92 THR A C 7
ATOM 14646 O O . THR A 1 92 ? -36.578 -14.348 2.635 1.00 4.11 92 THR A O 7
ATOM 14657 N N . GLU A 1 93 ? -36.606 -12.296 3.559 1.00 40.24 93 GLU A N 7
ATOM 14658 C CA . GLU A 1 93 ? -38.054 -12.274 3.731 1.00 22.21 93 GLU A CA 7
ATOM 14659 C C . GLU A 1 93 ? -38.764 -12.535 2.406 1.00 65.14 93 GLU A C 7
ATOM 14660 O O . GLU A 1 93 ? -39.893 -13.025 2.378 1.00 25.55 93 GLU A O 7
ATOM 14672 N N . LYS A 1 94 ? -38.094 -12.203 1.307 1.00 3.03 94 LYS A N 7
ATOM 14673 C CA . LYS A 1 94 ? -38.658 -12.401 -0.023 1.00 4.13 94 LYS A CA 7
ATOM 14674 C C . LYS A 1 94 ? -38.591 -13.870 -0.429 1.00 0.31 94 LYS A C 7
ATOM 14675 O O . LYS A 1 94 ? -39.421 -14.349 -1.203 1.00 11.33 94 LYS A O 7
ATOM 14694 N N . LEU A 1 95 ? -37.600 -14.580 0.098 1.00 20.03 95 LEU A N 7
ATOM 14695 C CA . LEU A 1 95 ? -37.426 -15.996 -0.208 1.00 51.32 95 LEU A CA 7
ATOM 14696 C C . LEU A 1 95 ? -38.324 -16.858 0.673 1.00 12.11 95 LEU A C 7
ATOM 14697 O O . LEU A 1 95 ? -38.849 -17.880 0.232 1.00 72.35 95 LEU A O 7
ATOM 14713 N N . LYS A 1 96 ? -38.499 -16.438 1.921 1.00 3.35 96 LYS A N 7
ATOM 14714 C CA . LYS A 1 96 ? -39.336 -17.168 2.865 1.00 30.53 96 LYS A CA 7
ATOM 14715 C C . LYS A 1 96 ? -40.756 -17.320 2.329 1.00 62.22 96 LYS A C 7
ATOM 14716 O O . LYS A 1 96 ? -41.489 -18.225 2.729 1.00 3.10 96 LYS A O 7
ATOM 14735 N N . LYS A 1 97 ? -41.138 -16.430 1.419 1.00 0.04 97 LYS A N 7
ATOM 14736 C CA . LYS A 1 97 ? -42.469 -16.466 0.825 1.00 1.10 97 LYS A CA 7
ATOM 14737 C C . LYS A 1 97 ? -42.608 -17.649 -0.127 1.00 63.25 97 LYS A C 7
ATOM 14738 O O . LYS A 1 97 ? -43.712 -17.990 -0.552 1.00 13.21 97 LYS A O 7
ATOM 14757 N N . ILE A 1 98 ? -41.482 -18.272 -0.458 1.00 24.12 98 ILE A N 7
ATOM 14758 C CA . ILE A 1 98 ? -41.479 -19.419 -1.358 1.00 12.32 98 ILE A CA 7
ATOM 14759 C C . ILE A 1 98 ? -42.481 -20.476 -0.904 1.00 44.54 98 ILE A C 7
ATOM 14760 O O . ILE A 1 98 ? -42.961 -21.276 -1.707 1.00 22.22 98 ILE A O 7
ATOM 14776 N N . VAL A 1 99 ? -42.793 -20.471 0.388 1.00 73.14 99 VAL A N 7
ATOM 14777 C CA . VAL A 1 99 ? -43.740 -21.427 0.948 1.00 33.44 99 VAL A CA 7
ATOM 14778 C C . VAL A 1 99 ? -45.093 -21.333 0.252 1.00 34.42 99 VAL A C 7
ATOM 14779 O O . VAL A 1 99 ? -45.901 -22.260 0.317 1.00 43.32 99 VAL A O 7
ATOM 14792 N N . GLU A 1 100 ? -45.333 -20.208 -0.413 1.00 74.05 100 GLU A N 7
ATOM 14793 C CA . GLU A 1 100 ? -46.590 -19.993 -1.122 1.00 21.43 100 GLU A CA 7
ATOM 14794 C C . GLU A 1 100 ? -46.533 -20.591 -2.525 1.00 24.24 100 GLU A C 7
ATOM 14795 O O . GLU A 1 100 ? -47.565 -20.849 -3.145 1.00 13.23 100 GLU A O 7
ATOM 14807 N N . LEU A 1 101 ? -45.319 -20.809 -3.019 1.00 51.23 101 LEU A N 7
ATOM 14808 C CA . LEU A 1 101 ? -45.125 -21.376 -4.349 1.00 55.13 101 LEU A CA 7
ATOM 14809 C C . LEU A 1 101 ? -44.724 -22.845 -4.262 1.00 1.22 101 LEU A C 7
ATOM 14810 O O . LEU A 1 101 ? -45.372 -23.711 -4.849 1.00 61.54 101 LEU A O 7
ATOM 14826 N N . ILE A 1 102 ? -43.653 -23.117 -3.524 1.00 32.04 102 ILE A N 7
ATOM 14827 C CA . ILE A 1 102 ? -43.168 -24.481 -3.356 1.00 60.35 102 ILE A CA 7
ATOM 14828 C C . ILE A 1 102 ? -42.759 -24.746 -1.912 1.00 23.14 102 ILE A C 7
ATOM 14829 O O . ILE A 1 102 ? -41.583 -24.686 -1.552 1.00 43.53 102 ILE A O 7
ATOM 14845 N N . PRO A 1 103 ? -43.751 -25.049 -1.062 1.00 11.25 103 PRO A N 7
ATOM 14846 C CA . PRO A 1 103 ? -43.519 -25.332 0.358 1.00 41.21 103 PRO A CA 7
ATOM 14847 C C . PRO A 1 103 ? -42.797 -26.658 0.574 1.00 13.42 103 PRO A C 7
ATOM 14848 O O . PRO A 1 103 ? -42.478 -27.024 1.705 1.00 20.21 103 PRO A O 7
ATOM 14859 N N . SER A 1 104 ? -42.543 -27.373 -0.517 1.00 43.51 104 SER A N 7
ATOM 14860 C CA . SER A 1 104 ? -41.861 -28.660 -0.446 1.00 14.21 104 SER A CA 7
ATOM 14861 C C . SER A 1 104 ? -40.400 -28.480 -0.045 1.00 53.43 104 SER A C 7
ATOM 14862 O O . SER A 1 104 ? -39.708 -29.446 0.278 1.00 54.15 104 SER A O 7
ATOM 14870 N N . THR A 1 105 ? -39.936 -27.234 -0.069 1.00 20.14 105 THR A N 7
ATOM 14871 C CA . THR A 1 105 ? -38.558 -26.925 0.291 1.00 63.34 105 THR A CA 7
ATOM 14872 C C . THR A 1 105 ? -38.382 -26.875 1.804 1.00 51.50 105 THR A C 7
ATOM 14873 O O . THR A 1 105 ? -37.259 -26.884 2.309 1.00 55.22 105 THR A O 7
ATOM 14884 N N . SER A 1 106 ? -39.499 -26.822 2.523 1.00 4.42 106 SER A N 7
ATOM 14885 C CA . SER A 1 106 ? -39.468 -26.766 3.980 1.00 25.41 106 SER A CA 7
ATOM 14886 C C . SER A 1 106 ? -38.552 -27.848 4.545 1.00 30.13 106 SER A C 7
ATOM 14887 O O . SER A 1 106 ? -38.002 -27.703 5.637 1.00 33.41 106 SER A O 7
ATOM 14895 N N . SER A 1 107 ? -38.394 -28.933 3.793 1.00 4.43 107 SER A N 7
ATOM 14896 C CA . SER A 1 107 ? -37.548 -30.042 4.220 1.00 52.42 107 SER A CA 7
ATOM 14897 C C . SER A 1 107 ? -36.075 -29.646 4.186 1.00 51.00 107 SER A C 7
ATOM 14898 O O . SER A 1 107 ? -35.317 -29.953 5.106 1.00 55.31 107 SER A O 7
ATOM 14906 N N . ALA A 1 108 ? -35.677 -28.963 3.118 1.00 42.31 108 ALA A N 7
ATOM 14907 C CA . ALA A 1 108 ? -34.296 -28.523 2.964 1.00 42.23 108 ALA A CA 7
ATOM 14908 C C . ALA A 1 108 ? -34.063 -27.189 3.664 1.00 11.53 108 ALA A C 7
ATOM 14909 O O . ALA A 1 108 ? -32.922 -26.783 3.886 1.00 31.14 108 ALA A O 7
ATOM 14916 N N . VAL A 1 109 ? -35.152 -26.509 4.010 1.00 51.01 109 VAL A N 7
ATOM 14917 C CA . VAL A 1 109 ? -35.066 -25.220 4.686 1.00 55.02 109 VAL A CA 7
ATOM 14918 C C . VAL A 1 109 ? -34.068 -25.268 5.837 1.00 62.23 109 VAL A C 7
ATOM 14919 O O . VAL A 1 109 ? -33.111 -24.496 5.894 1.00 65.14 109 VAL A O 7
ATOM 14932 N N . PRO A 1 110 ? -34.293 -26.197 6.777 1.00 35.43 110 PRO A N 7
ATOM 14933 C CA . PRO A 1 110 ? -33.423 -26.370 7.944 1.00 15.15 110 PRO A CA 7
ATOM 14934 C C . PRO A 1 110 ? -32.059 -26.938 7.571 1.00 23.42 110 PRO A C 7
ATOM 14935 O O . PRO A 1 110 ? -31.121 -26.904 8.369 1.00 31.33 110 PRO A O 7
ATOM 14946 N N . LEU A 1 111 ? -31.953 -27.460 6.354 1.00 32.32 111 LEU A N 7
ATOM 14947 C CA . LEU A 1 111 ? -30.702 -28.036 5.874 1.00 24.14 111 LEU A CA 7
ATOM 14948 C C . LEU A 1 111 ? -29.786 -26.955 5.310 1.00 41.24 111 LEU A C 7
ATOM 14949 O O . LEU A 1 111 ? -28.583 -26.947 5.573 1.00 51.30 111 LEU A O 7
ATOM 14965 N N . ILE A 1 112 ? -30.364 -26.043 4.534 1.00 25.42 112 ILE A N 7
ATOM 14966 C CA . ILE A 1 112 ? -29.600 -24.956 3.935 1.00 2.15 112 ILE A CA 7
ATOM 14967 C C . ILE A 1 112 ? -29.550 -23.745 4.861 1.00 44.12 112 ILE A C 7
ATOM 14968 O O . ILE A 1 112 ? -28.660 -22.902 4.750 1.00 31.32 112 ILE A O 7
ATOM 14984 N N . GLY A 1 113 ? -30.511 -23.666 5.776 1.00 52.42 113 GLY A N 7
ATOM 14985 C CA . GLY A 1 113 ? -30.558 -22.555 6.709 1.00 63.12 113 GLY A CA 7
ATOM 14986 C C . GLY A 1 113 ? -29.228 -22.322 7.399 1.00 14.30 113 GLY A C 7
ATOM 14987 O O . GLY A 1 113 ? -28.917 -21.200 7.801 1.00 62.34 113 GLY A O 7
ATOM 14991 N N . LYS A 1 114 ? -28.442 -23.384 7.540 1.00 51.54 114 LYS A N 7
ATOM 14992 C CA . LYS A 1 114 ? -27.139 -23.291 8.187 1.00 42.24 114 LYS A CA 7
ATOM 14993 C C . LYS A 1 114 ? -26.214 -22.355 7.415 1.00 64.32 114 LYS A C 7
ATOM 14994 O O . LYS A 1 114 ? -25.421 -21.622 8.007 1.00 33.32 114 LYS A O 7
ATOM 15013 N N . TYR A 1 115 ? -26.320 -22.385 6.091 1.00 14.31 115 TYR A N 7
ATOM 15014 C CA . TYR A 1 115 ? -25.492 -21.540 5.239 1.00 55.04 115 TYR A CA 7
ATOM 15015 C C . TYR A 1 115 ? -26.118 -20.159 5.068 1.00 41.11 115 TYR A C 7
ATOM 15016 O O . TYR A 1 115 ? -25.414 -19.157 4.945 1.00 64.43 115 TYR A O 7
ATOM 15034 N N . MET A 1 116 ? -27.446 -20.115 5.062 1.00 12.23 116 MET A N 7
ATOM 15035 C CA . MET A 1 116 ? -28.168 -18.857 4.909 1.00 40.02 116 MET A CA 7
ATOM 15036 C C . MET A 1 116 ? -27.674 -17.820 5.913 1.00 64.43 116 MET A C 7
ATOM 15037 O O . MET A 1 116 ? -27.103 -16.797 5.533 1.00 3.14 116 MET A O 7
ATOM 15051 N N . LEU A 1 117 ? -27.896 -18.091 7.194 1.00 73.20 117 LEU A N 7
ATOM 15052 C CA . LEU A 1 117 ? -27.473 -17.181 8.253 1.00 35.40 117 LEU A CA 7
ATOM 15053 C C . LEU A 1 117 ? -25.961 -16.983 8.229 1.00 33.21 117 LEU A C 7
ATOM 15054 O O . LEU A 1 117 ? -25.454 -15.946 8.657 1.00 24.41 117 LEU A O 7
ATOM 15070 N N . PHE A 1 118 ? -25.247 -17.983 7.724 1.00 64.21 118 PHE A N 7
ATOM 15071 C CA . PHE A 1 118 ? -23.792 -17.918 7.642 1.00 30.54 118 PHE A CA 7
ATOM 15072 C C . PHE A 1 118 ? -23.343 -16.647 6.928 1.00 14.12 118 PHE A C 7
ATOM 15073 O O . PHE A 1 118 ? -22.455 -15.936 7.399 1.00 25.42 118 PHE A O 7
ATOM 15090 N N . THR A 1 119 ? -23.965 -16.366 5.787 1.00 45.41 119 THR A N 7
ATOM 15091 C CA . THR A 1 119 ? -23.629 -15.182 5.006 1.00 53.22 119 THR A CA 7
ATOM 15092 C C . THR A 1 119 ? -23.806 -13.911 5.830 1.00 64.43 119 THR A C 7
ATOM 15093 O O . THR A 1 119 ? -22.878 -13.113 5.966 1.00 72.13 119 THR A O 7
ATOM 15104 N N . LYS A 1 120 ? -25.002 -13.729 6.379 1.00 23.40 120 LYS A N 7
ATOM 15105 C CA . LYS A 1 120 ? -25.300 -12.557 7.192 1.00 12.52 120 LYS A CA 7
ATOM 15106 C C . LYS A 1 120 ? -24.256 -12.375 8.289 1.00 43.42 120 LYS A C 7
ATOM 15107 O O . LYS A 1 120 ? -23.789 -11.263 8.535 1.00 43.04 120 LYS A O 7
ATOM 15126 N N . GLU A 1 121 ? -23.893 -13.474 8.943 1.00 52.40 121 GLU A N 7
ATOM 15127 C CA . GLU A 1 121 ? -22.903 -13.434 10.013 1.00 41.54 121 GLU A CA 7
ATOM 15128 C C . GLU A 1 121 ? -21.522 -13.090 9.463 1.00 44.25 121 GLU A C 7
ATOM 15129 O O . GLU A 1 121 ? -20.781 -12.308 10.059 1.00 65.11 121 GLU A O 7
ATOM 15141 N N . PHE A 1 122 ? -21.182 -13.680 8.321 1.00 0.04 122 PHE A N 7
ATOM 15142 C CA . PHE A 1 122 ? -19.890 -13.438 7.691 1.00 65.33 122 PHE A CA 7
ATOM 15143 C C . PHE A 1 122 ? -19.705 -11.956 7.380 1.00 4.12 122 PHE A C 7
ATOM 15144 O O . PHE A 1 122 ? -18.579 -11.470 7.263 1.00 35.13 122 PHE A O 7
ATOM 15161 N N . VAL A 1 123 ? -20.818 -11.242 7.247 1.00 1.11 123 VAL A N 7
ATOM 15162 C CA . VAL A 1 123 ? -20.780 -9.815 6.951 1.00 51.24 123 VAL A CA 7
ATOM 15163 C C . VAL A 1 123 ? -19.991 -9.054 8.010 1.00 21.12 123 VAL A C 7
ATOM 15164 O O . VAL A 1 123 ? -19.486 -7.961 7.756 1.00 61.31 123 VAL A O 7
ATOM 15177 N N . GLU A 1 124 ? -19.889 -9.641 9.199 1.00 40.51 124 GLU A N 7
ATOM 15178 C CA . GLU A 1 124 ? -19.161 -9.017 10.298 1.00 41.23 124 GLU A CA 7
ATOM 15179 C C . GLU A 1 124 ? -17.703 -8.774 9.916 1.00 35.02 124 GLU A C 7
ATOM 15180 O O . GLU A 1 124 ? -17.028 -7.931 10.507 1.00 31.51 124 GLU A O 7
ATOM 15192 N N . SER A 1 125 ? -17.225 -9.519 8.925 1.00 74.13 125 SER A N 7
ATOM 15193 C CA . SER A 1 125 ? -15.847 -9.389 8.466 1.00 12.25 125 SER A CA 7
ATOM 15194 C C . SER A 1 125 ? -15.536 -7.945 8.085 1.00 2.31 125 SER A C 7
ATOM 15195 O O . SER A 1 125 ? -14.397 -7.491 8.204 1.00 75.54 125 SER A O 7
ATOM 15203 N N . SER A 1 126 ? -16.556 -7.227 7.627 1.00 74.25 126 SER A N 7
ATOM 15204 C CA . SER A 1 126 ? -16.392 -5.835 7.224 1.00 74.43 126 SER A CA 7
ATOM 15205 C C . SER A 1 126 ? -16.140 -4.945 8.437 1.00 54.25 126 SER A C 7
ATOM 15206 O O . SER A 1 126 ? -15.135 -4.237 8.502 1.00 24.44 126 SER A O 7
ATOM 15214 N N . ILE A 1 127 ? -17.061 -4.985 9.394 1.00 61.52 127 ILE A N 7
ATOM 15215 C CA . ILE A 1 127 ? -16.939 -4.184 10.605 1.00 42.31 127 ILE A CA 7
ATOM 15216 C C . ILE A 1 127 ? -15.732 -4.616 11.431 1.00 40.21 127 ILE A C 7
ATOM 15217 O O . ILE A 1 127 ? -15.163 -3.823 12.182 1.00 51.03 127 ILE A O 7
ATOM 15233 N N . LYS A 1 128 ? -15.344 -5.878 11.286 1.00 33.41 128 LYS A N 7
ATOM 15234 C CA . LYS A 1 128 ? -14.203 -6.417 12.016 1.00 63.34 128 LYS A CA 7
ATOM 15235 C C . LYS A 1 128 ? -12.893 -5.861 11.465 1.00 14.10 128 LYS A C 7
ATOM 15236 O O . LYS A 1 128 ? -12.039 -5.397 12.221 1.00 61.32 128 LYS A O 7
ATOM 15255 N N . ILE A 1 129 ? -12.744 -5.909 10.146 1.00 62.04 129 ILE A N 7
ATOM 15256 C CA . ILE A 1 129 ? -11.540 -5.407 9.495 1.00 21.21 129 ILE A CA 7
ATOM 15257 C C . ILE A 1 129 ? -11.385 -3.905 9.708 1.00 32.23 129 ILE A C 7
ATOM 15258 O O . ILE A 1 129 ? -10.287 -3.413 9.971 1.00 32.43 129 ILE A O 7
ATOM 15274 N N . THR A 1 130 ? -12.493 -3.180 9.595 1.00 55.41 130 THR A N 7
ATOM 15275 C CA . THR A 1 130 ? -12.482 -1.734 9.776 1.00 51.52 130 THR A CA 7
ATOM 15276 C C . THR A 1 130 ? -12.222 -1.364 11.232 1.00 51.44 130 THR A C 7
ATOM 15277 O O . THR A 1 130 ? -11.772 -0.258 11.529 1.00 2.21 130 THR A O 7
ATOM 15288 N N . GLU A 1 131 ? -12.508 -2.296 12.135 1.00 73.33 131 GLU A N 7
ATOM 15289 C CA . GLU A 1 131 ? -12.305 -2.066 13.560 1.00 21.32 131 GLU A CA 7
ATOM 15290 C C . GLU A 1 131 ? -10.838 -1.772 13.860 1.00 41.52 131 GLU A C 7
ATOM 15291 O O . GLU A 1 131 ? -10.506 -1.229 14.913 1.00 34.13 131 GLU A O 7
ATOM 15303 N N . GLU A 1 132 ? -9.965 -2.134 12.925 1.00 4.22 132 GLU A N 7
ATOM 15304 C CA . GLU A 1 132 ? -8.533 -1.909 13.090 1.00 33.51 132 GLU A CA 7
ATOM 15305 C C . GLU A 1 132 ? -8.150 -0.497 12.656 1.00 34.44 132 GLU A C 7
ATOM 15306 O O . GLU A 1 132 ? -7.100 0.018 13.039 1.00 42.23 132 GLU A O 7
ATOM 15318 N N . VAL A 1 133 ? -9.010 0.123 11.855 1.00 75.12 133 VAL A N 7
ATOM 15319 C CA . VAL A 1 133 ? -8.764 1.475 11.369 1.00 42.22 133 VAL A CA 7
ATOM 15320 C C . VAL A 1 133 ? -9.269 2.516 12.361 1.00 52.51 133 VAL A C 7
ATOM 15321 O O . VAL A 1 133 ? -8.776 3.644 12.397 1.00 12.35 133 VAL A O 7
ATOM 15334 N N . ILE A 1 134 ? -10.255 2.131 13.164 1.00 22.23 134 ILE A N 7
ATOM 15335 C CA . ILE A 1 134 ? -10.826 3.031 14.159 1.00 63.34 134 ILE A CA 7
ATOM 15336 C C . ILE A 1 134 ? -9.923 3.141 15.383 1.00 51.34 134 ILE A C 7
ATOM 15337 O O . ILE A 1 134 ? -9.984 4.121 16.124 1.00 24.14 134 ILE A O 7
ATOM 15353 N N . ASN A 1 135 ? -9.085 2.130 15.586 1.00 0.13 135 ASN A N 7
ATOM 15354 C CA . ASN A 1 135 ? -8.168 2.114 16.720 1.00 1.12 135 ASN A CA 7
ATOM 15355 C C . ASN A 1 135 ? -6.902 2.906 16.407 1.00 20.01 135 ASN A C 7
ATOM 15356 O O . ASN A 1 135 ? -6.208 3.373 17.311 1.00 21.52 135 ASN A O 7
ATOM 15367 N N . THR A 1 136 ? -6.607 3.055 15.119 1.00 23.14 136 THR A N 7
ATOM 15368 C CA . THR A 1 136 ? -5.425 3.789 14.686 1.00 2.32 136 THR A CA 7
ATOM 15369 C C . THR A 1 136 ? -5.770 5.234 14.344 1.00 52.12 136 THR A C 7
ATOM 15370 O O . THR A 1 136 ? -4.970 6.143 14.564 1.00 5.44 136 THR A O 7
ATOM 15381 N N . HIS A 1 137 ? -6.967 5.440 13.804 1.00 34.40 137 HIS A N 7
ATOM 15382 C CA . HIS A 1 137 ? -7.419 6.776 13.432 1.00 32.31 137 HIS A CA 7
ATOM 15383 C C . HIS A 1 137 ? -7.683 7.625 14.672 1.00 75.41 137 HIS A C 7
ATOM 15384 O O . HIS A 1 137 ? -7.273 8.783 14.743 1.00 43.44 137 HIS A O 7
ATOM 15398 N N . HIS A 1 138 ? -8.372 7.041 15.647 1.00 34.43 138 HIS A N 7
ATOM 15399 C CA . HIS A 1 138 ? -8.692 7.744 16.885 1.00 63.23 138 HIS A CA 7
ATOM 15400 C C . HIS A 1 138 ? -7.448 7.907 17.753 1.00 20.13 138 HIS A C 7
ATOM 15401 O O . HIS A 1 138 ? -7.419 8.736 18.663 1.00 43.12 138 HIS A O 7
ATOM 15415 N N . ARG A 1 139 ? -6.424 7.110 17.467 1.00 45.10 139 ARG A N 7
ATOM 15416 C CA . ARG A 1 139 ? -5.178 7.165 18.223 1.00 13.12 139 ARG A CA 7
ATOM 15417 C C . ARG A 1 139 ? -4.187 8.122 17.569 1.00 44.52 139 ARG A C 7
ATOM 15418 O O . ARG A 1 139 ? -3.406 8.786 18.251 1.00 32.04 139 ARG A O 7
ATOM 15439 N N . SER A 1 140 ? -4.223 8.188 16.242 1.00 41.03 140 SER A N 7
ATOM 15440 C CA . SER A 1 140 ? -3.325 9.061 15.495 1.00 62.34 140 SER A CA 7
ATOM 15441 C C . SER A 1 140 ? -3.826 10.502 15.515 1.00 22.41 140 SER A C 7
ATOM 15442 O O . SER A 1 140 ? -4.697 10.855 16.308 1.00 72.21 140 SER A O 7
ATOM 15450 N N . MET A 1 1 ? 2.723 4.317 9.281 1.00 23.01 1 MET A N 8
ATOM 15451 C CA . MET A 1 1 ? 2.475 5.727 9.005 1.00 13.35 1 MET A CA 8
ATOM 15452 C C . MET A 1 1 ? 1.281 5.896 8.071 1.00 42.33 1 MET A C 8
ATOM 15453 O O . MET A 1 1 ? 1.282 5.388 6.950 1.00 30.10 1 MET A O 8
ATOM 15467 N N . ALA A 1 2 ? 0.265 6.613 8.539 1.00 1.33 2 ALA A N 8
ATOM 15468 C CA . ALA A 1 2 ? -0.933 6.850 7.744 1.00 14.32 2 ALA A CA 8
ATOM 15469 C C . ALA A 1 2 ? -0.929 8.255 7.150 1.00 71.42 2 ALA A C 8
ATOM 15470 O O . ALA A 1 2 ? -0.638 9.231 7.841 1.00 43.31 2 ALA A O 8
ATOM 15477 N N . HIS A 1 3 ? -1.253 8.349 5.864 1.00 12.01 3 HIS A N 8
ATOM 15478 C CA . HIS A 1 3 ? -1.286 9.635 5.176 1.00 32.15 3 HIS A CA 8
ATOM 15479 C C . HIS A 1 3 ? -2.237 10.601 5.877 1.00 44.30 3 HIS A C 8
ATOM 15480 O O . HIS A 1 3 ? -3.086 10.189 6.668 1.00 41.22 3 HIS A O 8
ATOM 15494 N N . HIS A 1 4 ? -2.087 11.889 5.582 1.00 73.20 4 HIS A N 8
ATOM 15495 C CA . HIS A 1 4 ? -2.932 12.914 6.184 1.00 54.12 4 HIS A CA 8
ATOM 15496 C C . HIS A 1 4 ? -4.155 13.190 5.313 1.00 3.35 4 HIS A C 8
ATOM 15497 O O . HIS A 1 4 ? -5.290 12.946 5.724 1.00 42.41 4 HIS A O 8
ATOM 15511 N N . HIS A 1 5 ? -3.915 13.701 4.110 1.00 40.40 5 HIS A N 8
ATOM 15512 C CA . HIS A 1 5 ? -4.997 14.011 3.182 1.00 44.14 5 HIS A CA 8
ATOM 15513 C C . HIS A 1 5 ? -5.794 12.756 2.839 1.00 51.43 5 HIS A C 8
ATOM 15514 O O . HIS A 1 5 ? -5.225 11.727 2.473 1.00 12.31 5 HIS A O 8
ATOM 15528 N N . HIS A 1 6 ? -7.115 12.849 2.960 1.00 63.22 6 HIS A N 8
ATOM 15529 C CA . HIS A 1 6 ? -7.990 11.721 2.663 1.00 74.13 6 HIS A CA 8
ATOM 15530 C C . HIS A 1 6 ? -7.603 10.499 3.490 1.00 5.22 6 HIS A C 8
ATOM 15531 O O . HIS A 1 6 ? -7.166 9.483 2.949 1.00 71.14 6 HIS A O 8
ATOM 15545 N N . HIS A 1 7 ? -7.764 10.606 4.805 1.00 23.44 7 HIS A N 8
ATOM 15546 C CA . HIS A 1 7 ? -7.430 9.509 5.708 1.00 40.33 7 HIS A CA 8
ATOM 15547 C C . HIS A 1 7 ? -8.153 8.230 5.299 1.00 74.32 7 HIS A C 8
ATOM 15548 O O . HIS A 1 7 ? -9.383 8.168 5.312 1.00 53.53 7 HIS A O 8
ATOM 15562 N N . HIS A 1 8 ? -7.382 7.210 4.935 1.00 32.24 8 HIS A N 8
ATOM 15563 C CA . HIS A 1 8 ? -7.950 5.931 4.522 1.00 2.42 8 HIS A CA 8
ATOM 15564 C C . HIS A 1 8 ? -8.780 6.091 3.252 1.00 31.31 8 HIS A C 8
ATOM 15565 O O . HIS A 1 8 ? -9.889 6.623 3.287 1.00 73.41 8 HIS A O 8
ATOM 15579 N N . ALA A 1 9 ? -8.235 5.627 2.132 1.00 22.14 9 ALA A N 8
ATOM 15580 C CA . ALA A 1 9 ? -8.926 5.717 0.852 1.00 23.10 9 ALA A CA 8
ATOM 15581 C C . ALA A 1 9 ? -8.176 4.949 -0.231 1.00 42.45 9 ALA A C 8
ATOM 15582 O O . ALA A 1 9 ? -8.771 4.180 -0.985 1.00 33.11 9 ALA A O 8
ATOM 15589 N N . MET A 1 10 ? -6.866 5.165 -0.304 1.00 74.22 10 MET A N 8
ATOM 15590 C CA . MET A 1 10 ? -6.036 4.492 -1.296 1.00 44.11 10 MET A CA 8
ATOM 15591 C C . MET A 1 10 ? -5.696 3.074 -0.849 1.00 72.31 10 MET A C 8
ATOM 15592 O O . MET A 1 10 ? -5.769 2.130 -1.636 1.00 75.12 10 MET A O 8
ATOM 15606 N N . VAL A 1 11 ? -5.324 2.931 0.419 1.00 71.40 11 VAL A N 8
ATOM 15607 C CA . VAL A 1 11 ? -4.974 1.627 0.971 1.00 53.14 11 VAL A CA 8
ATOM 15608 C C . VAL A 1 11 ? -6.198 0.933 1.559 1.00 5.34 11 VAL A C 8
ATOM 15609 O O . VAL A 1 11 ? -6.200 -0.282 1.755 1.00 60.53 11 VAL A O 8
ATOM 15622 N N . ILE A 1 12 ? -7.236 1.714 1.840 1.00 63.22 12 ILE A N 8
ATOM 15623 C CA . ILE A 1 12 ? -8.466 1.174 2.405 1.00 70.21 12 ILE A CA 8
ATOM 15624 C C . ILE A 1 12 ? -9.372 0.614 1.314 1.00 35.31 12 ILE A C 8
ATOM 15625 O O . ILE A 1 12 ? -10.153 -0.308 1.554 1.00 51.42 12 ILE A O 8
ATOM 15641 N N . ASP A 1 13 ? -9.262 1.175 0.115 1.00 32.11 13 ASP A N 8
ATOM 15642 C CA . ASP A 1 13 ? -10.070 0.730 -1.015 1.00 22.23 13 ASP A CA 8
ATOM 15643 C C . ASP A 1 13 ? -9.570 -0.610 -1.546 1.00 21.15 13 ASP A C 8
ATOM 15644 O O . ASP A 1 13 ? -10.301 -1.333 -2.223 1.00 32.31 13 ASP A O 8
ATOM 15653 N N . HIS A 1 14 ? -8.319 -0.935 -1.234 1.00 40.24 14 HIS A N 8
ATOM 15654 C CA . HIS A 1 14 ? -7.721 -2.188 -1.681 1.00 21.05 14 HIS A CA 8
ATOM 15655 C C . HIS A 1 14 ? -8.084 -3.330 -0.736 1.00 54.03 14 HIS A C 8
ATOM 15656 O O . HIS A 1 14 ? -8.503 -4.401 -1.175 1.00 72.53 14 HIS A O 8
ATOM 15670 N N . ILE A 1 15 ? -7.921 -3.093 0.561 1.00 63.41 15 ILE A N 8
ATOM 15671 C CA . ILE A 1 15 ? -8.232 -4.102 1.566 1.00 20.11 15 ILE A CA 8
ATOM 15672 C C . ILE A 1 15 ? -9.675 -4.579 1.438 1.00 64.23 15 ILE A C 8
ATOM 15673 O O . ILE A 1 15 ? -10.010 -5.694 1.841 1.00 2.44 15 ILE A O 8
ATOM 15689 N N . LEU A 1 16 ? -10.525 -3.730 0.872 1.00 44.33 16 LEU A N 8
ATOM 15690 C CA . LEU A 1 16 ? -11.932 -4.065 0.687 1.00 14.35 16 LEU A CA 8
ATOM 15691 C C . LEU A 1 16 ? -12.085 -5.400 -0.035 1.00 5.52 16 LEU A C 8
ATOM 15692 O O . LEU A 1 16 ? -12.814 -6.283 0.417 1.00 44.12 16 LEU A O 8
ATOM 15708 N N . LYS A 1 17 ? -11.390 -5.541 -1.159 1.00 2.24 17 LYS A N 8
ATOM 15709 C CA . LYS A 1 17 ? -11.444 -6.769 -1.943 1.00 2.22 17 LYS A CA 8
ATOM 15710 C C . LYS A 1 17 ? -10.939 -7.956 -1.130 1.00 23.34 17 LYS A C 8
ATOM 15711 O O . LYS A 1 17 ? -11.215 -9.110 -1.461 1.00 12.12 17 LYS A O 8
ATOM 15730 N N . CYS A 1 18 ? -10.199 -7.667 -0.065 1.00 12.41 18 CYS A N 8
ATOM 15731 C CA . CYS A 1 18 ? -9.656 -8.711 0.796 1.00 35.33 18 CYS A CA 8
ATOM 15732 C C . CYS A 1 18 ? -10.738 -9.279 1.710 1.00 3.22 18 CYS A C 8
ATOM 15733 O O . CYS A 1 18 ? -10.788 -10.484 1.956 1.00 73.13 18 CYS A O 8
ATOM 15741 N N . VAL A 1 19 ? -11.601 -8.402 2.213 1.00 44.50 19 VAL A N 8
ATOM 15742 C CA . VAL A 1 19 ? -12.681 -8.815 3.101 1.00 41.43 19 VAL A CA 8
ATOM 15743 C C . VAL A 1 19 ? -13.923 -9.207 2.309 1.00 53.10 19 VAL A C 8
ATOM 15744 O O . VAL A 1 19 ? -14.723 -10.030 2.755 1.00 64.30 19 VAL A O 8
ATOM 15757 N N . PHE A 1 20 ? -14.080 -8.612 1.131 1.00 64.21 20 PHE A N 8
ATOM 15758 C CA . PHE A 1 20 ? -15.225 -8.899 0.276 1.00 55.12 20 PHE A CA 8
ATOM 15759 C C . PHE A 1 20 ? -15.010 -10.191 -0.507 1.00 51.32 20 PHE A C 8
ATOM 15760 O O . PHE A 1 20 ? -15.961 -10.791 -1.009 1.00 43.00 20 PHE A O 8
ATOM 15777 N N . ASP A 1 21 ? -13.754 -10.612 -0.608 1.00 12.03 21 ASP A N 8
ATOM 15778 C CA . ASP A 1 21 ? -13.413 -11.832 -1.329 1.00 64.50 21 ASP A CA 8
ATOM 15779 C C . ASP A 1 21 ? -13.902 -13.065 -0.574 1.00 41.34 21 ASP A C 8
ATOM 15780 O O . ASP A 1 21 ? -14.444 -13.996 -1.170 1.00 14.04 21 ASP A O 8
ATOM 15789 N N . LYS A 1 22 ? -13.706 -13.064 0.740 1.00 65.03 22 LYS A N 8
ATOM 15790 C CA . LYS A 1 22 ? -14.126 -14.181 1.577 1.00 13.02 22 LYS A CA 8
ATOM 15791 C C . LYS A 1 22 ? -15.588 -14.533 1.321 1.00 52.32 22 LYS A C 8
ATOM 15792 O O . LYS A 1 22 ? -15.937 -15.704 1.167 1.00 4.22 22 LYS A O 8
ATOM 15811 N N . ILE A 1 23 ? -16.438 -13.512 1.275 1.00 72.55 23 ILE A N 8
ATOM 15812 C CA . ILE A 1 23 ? -17.861 -13.715 1.034 1.00 15.11 23 ILE A CA 8
ATOM 15813 C C . ILE A 1 23 ? -18.094 -14.551 -0.220 1.00 3.01 23 ILE A C 8
ATOM 15814 O O . ILE A 1 23 ? -18.994 -15.391 -0.261 1.00 2.44 23 ILE A O 8
ATOM 15830 N N . CYS A 1 24 ? -17.276 -14.317 -1.240 1.00 23.01 24 CYS A N 8
ATOM 15831 C CA . CYS A 1 24 ? -17.391 -15.050 -2.496 1.00 41.40 24 CYS A CA 8
ATOM 15832 C C . CYS A 1 24 ? -16.718 -16.414 -2.393 1.00 65.32 24 CYS A C 8
ATOM 15833 O O . CYS A 1 24 ? -17.027 -17.331 -3.155 1.00 14.24 24 CYS A O 8
ATOM 15841 N N . LYS A 1 25 ? -15.793 -16.542 -1.447 1.00 71.25 25 LYS A N 8
ATOM 15842 C CA . LYS A 1 25 ? -15.074 -17.794 -1.244 1.00 33.40 25 LYS A CA 8
ATOM 15843 C C . LYS A 1 25 ? -16.014 -18.886 -0.742 1.00 51.10 25 LYS A C 8
ATOM 15844 O O . LYS A 1 25 ? -16.165 -19.929 -1.379 1.00 22.02 25 LYS A O 8
ATOM 15863 N N . ILE A 1 26 ? -16.644 -18.638 0.401 1.00 33.02 26 ILE A N 8
ATOM 15864 C CA . ILE A 1 26 ? -17.571 -19.599 0.986 1.00 53.02 26 ILE A CA 8
ATOM 15865 C C . ILE A 1 26 ? -18.955 -19.481 0.356 1.00 60.44 26 ILE A C 8
ATOM 15866 O O . ILE A 1 26 ? -19.762 -20.407 0.428 1.00 13.21 26 ILE A O 8
ATOM 15882 N N . GLY A 1 27 ? -19.221 -18.336 -0.265 1.00 14.11 27 GLY A N 8
ATOM 15883 C CA . GLY A 1 27 ? -20.508 -18.119 -0.901 1.00 4.40 27 GLY A CA 8
ATOM 15884 C C . GLY A 1 27 ? -20.661 -18.911 -2.184 1.00 50.32 27 GLY A C 8
ATOM 15885 O O . GLY A 1 27 ? -21.777 -19.147 -2.648 1.00 32.22 27 GLY A O 8
ATOM 15889 N N . THR A 1 28 ? -19.537 -19.322 -2.762 1.00 44.44 28 THR A N 8
ATOM 15890 C CA . THR A 1 28 ? -19.550 -20.089 -4.001 1.00 54.24 28 THR A CA 8
ATOM 15891 C C . THR A 1 28 ? -19.938 -21.541 -3.745 1.00 11.42 28 THR A C 8
ATOM 15892 O O . THR A 1 28 ? -20.687 -22.138 -4.517 1.00 14.41 28 THR A O 8
ATOM 15903 N N . GLU A 1 29 ? -19.423 -22.102 -2.655 1.00 73.13 29 GLU A N 8
ATOM 15904 C CA . GLU A 1 29 ? -19.717 -23.485 -2.298 1.00 51.00 29 GLU A CA 8
ATOM 15905 C C . GLU A 1 29 ? -21.182 -23.645 -1.901 1.00 3.14 29 GLU A C 8
ATOM 15906 O O . GLU A 1 29 ? -21.743 -24.737 -1.986 1.00 15.20 29 GLU A O 8
ATOM 15918 N N . SER A 1 30 ? -21.794 -22.548 -1.465 1.00 63.23 30 SER A N 8
ATOM 15919 C CA . SER A 1 30 ? -23.192 -22.567 -1.050 1.00 45.42 30 SER A CA 8
ATOM 15920 C C . SER A 1 30 ? -24.116 -22.681 -2.259 1.00 24.22 30 SER A C 8
ATOM 15921 O O . SER A 1 30 ? -25.265 -23.107 -2.138 1.00 45.22 30 SER A O 8
ATOM 15929 N N . VAL A 1 31 ? -23.605 -22.298 -3.425 1.00 10.03 31 VAL A N 8
ATOM 15930 C CA . VAL A 1 31 ? -24.383 -22.358 -4.657 1.00 24.24 31 VAL A CA 8
ATOM 15931 C C . VAL A 1 31 ? -24.643 -23.802 -5.072 1.00 51.30 31 VAL A C 8
ATOM 15932 O O . VAL A 1 31 ? -25.565 -24.080 -5.838 1.00 65.25 31 VAL A O 8
ATOM 15945 N N . GLU A 1 32 ? -23.825 -24.716 -4.560 1.00 61.01 32 GLU A N 8
ATOM 15946 C CA . GLU A 1 32 ? -23.967 -26.132 -4.879 1.00 14.30 32 GLU A CA 8
ATOM 15947 C C . GLU A 1 32 ? -24.971 -26.802 -3.945 1.00 11.53 32 GLU A C 8
ATOM 15948 O O . GLU A 1 32 ? -25.977 -27.353 -4.390 1.00 20.21 32 GLU A O 8
ATOM 15960 N N . ALA A 1 33 ? -24.689 -26.749 -2.647 1.00 61.01 33 ALA A N 8
ATOM 15961 C CA . ALA A 1 33 ? -25.567 -27.349 -1.650 1.00 5.33 33 ALA A CA 8
ATOM 15962 C C . ALA A 1 33 ? -26.981 -26.788 -1.754 1.00 44.34 33 ALA A C 8
ATOM 15963 O O . ALA A 1 33 ? -27.943 -27.418 -1.319 1.00 60.40 33 ALA A O 8
ATOM 15970 N N . GLY A 1 34 ? -27.099 -25.597 -2.335 1.00 22.15 34 GLY A N 8
ATOM 15971 C CA . GLY A 1 34 ? -28.399 -24.971 -2.485 1.00 13.11 34 GLY A CA 8
ATOM 15972 C C . GLY A 1 34 ? -29.209 -25.579 -3.613 1.00 22.42 34 GLY A C 8
ATOM 15973 O O . GLY A 1 34 ? -30.420 -25.760 -3.489 1.00 32.52 34 GLY A O 8
ATOM 15977 N N . ARG A 1 35 ? -28.539 -25.894 -4.717 1.00 31.23 35 ARG A N 8
ATOM 15978 C CA . ARG A 1 35 ? -29.205 -26.483 -5.872 1.00 41.15 35 ARG A CA 8
ATOM 15979 C C . ARG A 1 35 ? -29.245 -28.004 -5.760 1.00 71.13 35 ARG A C 8
ATOM 15980 O O . ARG A 1 35 ? -30.090 -28.660 -6.371 1.00 63.32 35 ARG A O 8
ATOM 16001 N N . LEU A 1 36 ? -28.327 -28.559 -4.977 1.00 0.34 36 LEU A N 8
ATOM 16002 C CA . LEU A 1 36 ? -28.257 -30.003 -4.784 1.00 64.13 36 LEU A CA 8
ATOM 16003 C C . LEU A 1 36 ? -29.340 -30.478 -3.822 1.00 14.34 36 LEU A C 8
ATOM 16004 O O . LEU A 1 36 ? -29.938 -31.536 -4.018 1.00 33.12 36 LEU A O 8
ATOM 16020 N N . ILE A 1 37 ? -29.589 -29.687 -2.783 1.00 33.20 37 ILE A N 8
ATOM 16021 C CA . ILE A 1 37 ? -30.603 -30.025 -1.792 1.00 74.31 37 ILE A CA 8
ATOM 16022 C C . ILE A 1 37 ? -32.006 -29.753 -2.326 1.00 23.31 37 ILE A C 8
ATOM 16023 O O . ILE A 1 37 ? -32.923 -30.547 -2.120 1.00 70.23 37 ILE A O 8
ATOM 16039 N N . GLU A 1 38 ? -32.163 -28.627 -3.014 1.00 11.42 38 GLU A N 8
ATOM 16040 C CA . GLU A 1 38 ? -33.454 -28.251 -3.578 1.00 70.03 38 GLU A CA 8
ATOM 16041 C C . GLU A 1 38 ? -33.924 -29.285 -4.597 1.00 61.32 38 GLU A C 8
ATOM 16042 O O . GLU A 1 38 ? -35.003 -29.863 -4.460 1.00 11.00 38 GLU A O 8
ATOM 16054 N N . LEU A 1 39 ? -33.107 -29.513 -5.619 1.00 62.44 39 LEU A N 8
ATOM 16055 C CA . LEU A 1 39 ? -33.438 -30.478 -6.663 1.00 3.31 39 LEU A CA 8
ATOM 16056 C C . LEU A 1 39 ? -33.870 -31.809 -6.057 1.00 24.21 39 LEU A C 8
ATOM 16057 O O . LEU A 1 39 ? -34.688 -32.527 -6.631 1.00 31.42 39 LEU A O 8
ATOM 16073 N N . SER A 1 40 ? -33.315 -32.131 -4.893 1.00 31.15 40 SER A N 8
ATOM 16074 C CA . SER A 1 40 ? -33.642 -33.377 -4.209 1.00 22.01 40 SER A CA 8
ATOM 16075 C C . SER A 1 40 ? -35.109 -33.399 -3.791 1.00 71.15 40 SER A C 8
ATOM 16076 O O . SER A 1 40 ? -35.834 -34.350 -4.084 1.00 43.33 40 SER A O 8
ATOM 16084 N N . GLN A 1 41 ? -35.539 -32.345 -3.106 1.00 4.31 41 GLN A N 8
ATOM 16085 C CA . GLN A 1 41 ? -36.919 -32.243 -2.647 1.00 50.02 41 GLN A CA 8
ATOM 16086 C C . GLN A 1 41 ? -37.856 -31.923 -3.807 1.00 41.33 41 GLN A C 8
ATOM 16087 O O . GLN A 1 41 ? -38.808 -32.657 -4.068 1.00 53.23 41 GLN A O 8
ATOM 16101 N N . GLU A 1 42 ? -37.578 -30.822 -4.499 1.00 74.12 42 GLU A N 8
ATOM 16102 C CA . GLU A 1 42 ? -38.398 -30.405 -5.631 1.00 11.13 42 GLU A CA 8
ATOM 16103 C C . GLU A 1 42 ? -37.826 -29.150 -6.283 1.00 54.52 42 GLU A C 8
ATOM 16104 O O . GLU A 1 42 ? -38.531 -28.158 -6.470 1.00 25.13 42 GLU A O 8
ATOM 16116 N N . GLY A 1 43 ? -36.543 -29.201 -6.628 1.00 12.52 43 GLY A N 8
ATOM 16117 C CA . GLY A 1 43 ? -35.898 -28.062 -7.255 1.00 24.02 43 GLY A CA 8
ATOM 16118 C C . GLY A 1 43 ? -36.172 -27.987 -8.744 1.00 21.43 43 GLY A C 8
ATOM 16119 O O . GLY A 1 43 ? -35.969 -26.947 -9.368 1.00 62.01 43 GLY A O 8
ATOM 16123 N N . GLY A 1 44 ? -36.634 -29.096 -9.315 1.00 43.43 44 GLY A N 8
ATOM 16124 C CA . GLY A 1 44 ? -36.927 -29.131 -10.736 1.00 42.31 44 GLY A CA 8
ATOM 16125 C C . GLY A 1 44 ? -38.412 -29.040 -11.024 1.00 53.01 44 GLY A C 8
ATOM 16126 O O . GLY A 1 44 ? -39.063 -30.049 -11.292 1.00 24.43 44 GLY A O 8
ATOM 16130 N N . GLY A 1 45 ? -38.952 -27.826 -10.968 1.00 4.14 45 GLY A N 8
ATOM 16131 C CA . GLY A 1 45 ? -40.366 -27.630 -11.225 1.00 34.04 45 GLY A CA 8
ATOM 16132 C C . GLY A 1 45 ? -40.635 -26.424 -12.103 1.00 3.13 45 GLY A C 8
ATOM 16133 O O . GLY A 1 45 ? -40.283 -26.415 -13.281 1.00 45.34 45 GLY A O 8
ATOM 16137 N N . GLY A 1 46 ? -41.262 -25.403 -11.527 1.00 53.53 46 GLY A N 8
ATOM 16138 C CA . GLY A 1 46 ? -41.569 -24.201 -12.281 1.00 2.32 46 GLY A CA 8
ATOM 16139 C C . GLY A 1 46 ? -40.327 -23.408 -12.639 1.00 31.51 46 GLY A C 8
ATOM 16140 O O . GLY A 1 46 ? -39.681 -23.677 -13.651 1.00 32.21 46 GLY A O 8
ATOM 16144 N N . GLY A 1 47 ? -39.993 -22.427 -11.807 1.00 3.32 47 GLY A N 8
ATOM 16145 C CA . GLY A 1 47 ? -38.822 -21.607 -12.059 1.00 54.44 47 GLY A CA 8
ATOM 16146 C C . GLY A 1 47 ? -37.528 -22.382 -11.913 1.00 73.43 47 GLY A C 8
ATOM 16147 O O . GLY A 1 47 ? -37.543 -23.580 -11.631 1.00 44.24 47 GLY A O 8
ATOM 16151 N N . GLY A 1 48 ? -36.405 -21.698 -12.107 1.00 63.32 48 GLY A N 8
ATOM 16152 C CA . GLY A 1 48 ? -35.112 -22.348 -11.993 1.00 2.51 48 GLY A CA 8
ATOM 16153 C C . GLY A 1 48 ? -34.293 -21.810 -10.836 1.00 51.52 48 GLY A C 8
ATOM 16154 O O . GLY A 1 48 ? -34.739 -20.946 -10.081 1.00 12.51 48 GLY A O 8
ATOM 16158 N N . PRO A 1 49 ? -33.065 -22.327 -10.684 1.00 71.11 49 PRO A N 8
ATOM 16159 C CA . PRO A 1 49 ? -32.157 -21.909 -9.612 1.00 41.32 49 PRO A CA 8
ATOM 16160 C C . PRO A 1 49 ? -31.640 -20.488 -9.812 1.00 31.02 49 PRO A C 8
ATOM 16161 O O . PRO A 1 49 ? -31.030 -19.906 -8.914 1.00 32.34 49 PRO A O 8
ATOM 16172 N N . LEU A 1 50 ? -31.888 -19.934 -10.994 1.00 23.14 50 LEU A N 8
ATOM 16173 C CA . LEU A 1 50 ? -31.448 -18.580 -11.311 1.00 44.11 50 LEU A CA 8
ATOM 16174 C C . LEU A 1 50 ? -32.401 -17.545 -10.721 1.00 63.33 50 LEU A C 8
ATOM 16175 O O . LEU A 1 50 ? -32.015 -16.403 -10.470 1.00 73.23 50 LEU A O 8
ATOM 16191 N N . TYR A 1 51 ? -33.645 -17.953 -10.501 1.00 34.33 51 TYR A N 8
ATOM 16192 C CA . TYR A 1 51 ? -34.654 -17.062 -9.940 1.00 41.23 51 TYR A CA 8
ATOM 16193 C C . TYR A 1 51 ? -34.303 -16.674 -8.507 1.00 62.41 51 TYR A C 8
ATOM 16194 O O . TYR A 1 51 ? -34.521 -15.538 -8.088 1.00 4.54 51 TYR A O 8
ATOM 16212 N N . PHE A 1 52 ? -33.757 -17.628 -7.760 1.00 60.41 52 PHE A N 8
ATOM 16213 C CA . PHE A 1 52 ? -33.375 -17.389 -6.373 1.00 71.03 52 PHE A CA 8
ATOM 16214 C C . PHE A 1 52 ? -32.265 -16.346 -6.287 1.00 42.12 52 PHE A C 8
ATOM 16215 O O . PHE A 1 52 ? -32.350 -15.395 -5.510 1.00 3.10 52 PHE A O 8
ATOM 16232 N N . VAL A 1 53 ? -31.223 -16.532 -7.091 1.00 43.44 53 VAL A N 8
ATOM 16233 C CA . VAL A 1 53 ? -30.095 -15.608 -7.107 1.00 51.44 53 VAL A CA 8
ATOM 16234 C C . VAL A 1 53 ? -30.474 -14.290 -7.774 1.00 1.20 53 VAL A C 8
ATOM 16235 O O . VAL A 1 53 ? -29.955 -13.231 -7.420 1.00 42.04 53 VAL A O 8
ATOM 16248 N N . VAL A 1 54 ? -31.383 -14.362 -8.741 1.00 71.00 54 VAL A N 8
ATOM 16249 C CA . VAL A 1 54 ? -31.834 -13.174 -9.457 1.00 65.50 54 VAL A CA 8
ATOM 16250 C C . VAL A 1 54 ? -32.756 -12.326 -8.589 1.00 32.31 54 VAL A C 8
ATOM 16251 O O . VAL A 1 54 ? -32.749 -11.099 -8.672 1.00 63.05 54 VAL A O 8
ATOM 16264 N N . ASN A 1 55 ? -33.550 -12.990 -7.755 1.00 10.03 55 ASN A N 8
ATOM 16265 C CA . ASN A 1 55 ? -34.480 -12.297 -6.870 1.00 45.20 55 ASN A CA 8
ATOM 16266 C C . ASN A 1 55 ? -33.793 -11.892 -5.569 1.00 41.22 55 ASN A C 8
ATOM 16267 O O . ASN A 1 55 ? -34.217 -10.952 -4.897 1.00 53.31 55 ASN A O 8
ATOM 16278 N N . VAL A 1 56 ? -32.729 -12.608 -5.220 1.00 44.33 56 VAL A N 8
ATOM 16279 C CA . VAL A 1 56 ? -31.982 -12.322 -4.001 1.00 65.52 56 VAL A CA 8
ATOM 16280 C C . VAL A 1 56 ? -30.919 -11.257 -4.244 1.00 40.35 56 VAL A C 8
ATOM 16281 O O . VAL A 1 56 ? -30.759 -10.332 -3.447 1.00 25.42 56 VAL A O 8
ATOM 16294 N N . ILE A 1 57 ? -30.196 -11.392 -5.351 1.00 51.31 57 ILE A N 8
ATOM 16295 C CA . ILE A 1 57 ? -29.150 -10.439 -5.700 1.00 64.03 57 ILE A CA 8
ATOM 16296 C C . ILE A 1 57 ? -29.745 -9.133 -6.215 1.00 2.44 57 ILE A C 8
ATOM 16297 O O . ILE A 1 57 ? -29.106 -8.082 -6.154 1.00 34.54 57 ILE A O 8
ATOM 16313 N N . GLU A 1 58 ? -30.972 -9.206 -6.720 1.00 34.25 58 GLU A N 8
ATOM 16314 C CA . GLU A 1 58 ? -31.654 -8.028 -7.243 1.00 61.44 58 GLU A CA 8
ATOM 16315 C C . GLU A 1 58 ? -31.632 -6.890 -6.227 1.00 74.21 58 GLU A C 8
ATOM 16316 O O . GLU A 1 58 ? -31.096 -5.811 -6.477 1.00 45.14 58 GLU A O 8
ATOM 16328 N N . PRO A 1 59 ? -32.231 -7.136 -5.052 1.00 43.50 59 PRO A N 8
ATOM 16329 C CA . PRO A 1 59 ? -32.294 -6.144 -3.974 1.00 32.31 59 PRO A CA 8
ATOM 16330 C C . PRO A 1 59 ? -30.931 -5.891 -3.339 1.00 14.35 59 PRO A C 8
ATOM 16331 O O . PRO A 1 59 ? -30.696 -4.833 -2.753 1.00 33.25 59 PRO A O 8
ATOM 16342 N N . CYS A 1 60 ? -30.037 -6.866 -3.459 1.00 14.25 60 CYS A N 8
ATOM 16343 C CA . CYS A 1 60 ? -28.697 -6.748 -2.895 1.00 51.12 60 CYS A CA 8
ATOM 16344 C C . CYS A 1 60 ? -27.899 -5.665 -3.613 1.00 41.43 60 CYS A C 8
ATOM 16345 O O . CYS A 1 60 ? -27.062 -4.992 -3.011 1.00 14.34 60 CYS A O 8
ATOM 16353 N N . LYS A 1 61 ? -28.162 -5.502 -4.906 1.00 23.04 61 LYS A N 8
ATOM 16354 C CA . LYS A 1 61 ? -27.468 -4.501 -5.708 1.00 35.12 61 LYS A CA 8
ATOM 16355 C C . LYS A 1 61 ? -27.590 -3.118 -5.076 1.00 53.02 61 LYS A C 8
ATOM 16356 O O . LYS A 1 61 ? -26.589 -2.494 -4.724 1.00 61.22 61 LYS A O 8
ATOM 16375 N N . LYS A 1 62 ? -28.823 -2.644 -4.934 1.00 35.10 62 LYS A N 8
ATOM 16376 C CA . LYS A 1 62 ? -29.077 -1.336 -4.342 1.00 55.12 62 LYS A CA 8
ATOM 16377 C C . LYS A 1 62 ? -28.457 -1.238 -2.952 1.00 45.45 62 LYS A C 8
ATOM 16378 O O . LYS A 1 62 ? -28.145 -0.146 -2.477 1.00 2.42 62 LYS A O 8
ATOM 16397 N N . PHE A 1 63 ? -28.278 -2.385 -2.307 1.00 32.25 63 PHE A N 8
ATOM 16398 C CA . PHE A 1 63 ? -27.694 -2.428 -0.971 1.00 65.03 63 PHE A CA 8
ATOM 16399 C C . PHE A 1 63 ? -26.170 -2.378 -1.043 1.00 11.23 63 PHE A C 8
ATOM 16400 O O . PHE A 1 63 ? -25.507 -1.959 -0.094 1.00 40.42 63 PHE A O 8
ATOM 16417 N N . SER A 1 64 ? -25.622 -2.809 -2.174 1.00 72.14 64 SER A N 8
ATOM 16418 C CA . SER A 1 64 ? -24.177 -2.818 -2.369 1.00 71.02 64 SER A CA 8
ATOM 16419 C C . SER A 1 64 ? -23.581 -1.444 -2.079 1.00 13.14 64 SER A C 8
ATOM 16420 O O . SER A 1 64 ? -22.428 -1.331 -1.665 1.00 30.22 64 SER A O 8
ATOM 16428 N N . GLU A 1 65 ? -24.377 -0.402 -2.299 1.00 71.10 65 GLU A N 8
ATOM 16429 C CA . GLU A 1 65 ? -23.928 0.965 -2.062 1.00 32.11 65 GLU A CA 8
ATOM 16430 C C . GLU A 1 65 ? -23.465 1.143 -0.619 1.00 35.13 65 GLU A C 8
ATOM 16431 O O . GLU A 1 65 ? -22.667 2.031 -0.316 1.00 21.53 65 GLU A O 8
ATOM 16443 N N . LEU A 1 66 ? -23.973 0.294 0.268 1.00 61.21 66 LEU A N 8
ATOM 16444 C CA . LEU A 1 66 ? -23.613 0.356 1.680 1.00 1.42 66 LEU A CA 8
ATOM 16445 C C . LEU A 1 66 ? -22.205 -0.185 1.908 1.00 52.01 66 LEU A C 8
ATOM 16446 O O . LEU A 1 66 ? -21.390 0.439 2.589 1.00 74.30 66 LEU A O 8
ATOM 16462 N N . THR A 1 67 ? -21.924 -1.350 1.331 1.00 10.45 67 THR A N 8
ATOM 16463 C CA . THR A 1 67 ? -20.61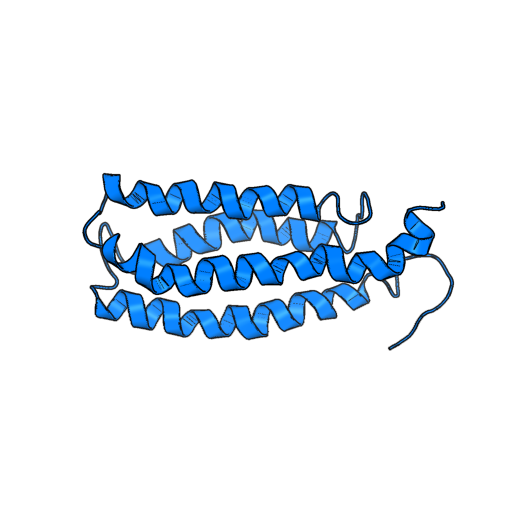5 -1.975 1.470 1.00 1.24 67 THR A CA 8
ATOM 16464 C C . THR A 1 67 ? -19.535 -1.148 0.782 1.00 70.55 67 THR A C 8
ATOM 16465 O O . THR A 1 67 ? -18.343 -1.370 0.989 1.00 21.04 67 THR A O 8
ATOM 16476 N N . GLY A 1 68 ? -19.961 -0.193 -0.040 1.00 23.41 68 GLY A N 8
ATOM 16477 C CA . GLY A 1 68 ? -19.017 0.652 -0.747 1.00 4.44 68 GLY A CA 8
ATOM 16478 C C . GLY A 1 68 ? -18.856 2.012 -0.096 1.00 30.23 68 GLY A C 8
ATOM 16479 O O . GLY A 1 68 ? -17.920 2.750 -0.405 1.00 42.12 68 GLY A O 8
ATOM 16483 N N . LEU A 1 69 ? -19.771 2.345 0.807 1.00 14.43 69 LEU A N 8
ATOM 16484 C CA . LEU A 1 69 ? -19.728 3.627 1.503 1.00 34.22 69 LEU A CA 8
ATOM 16485 C C . LEU A 1 69 ? -18.935 3.515 2.801 1.00 11.12 69 LEU A C 8
ATOM 16486 O O . LEU A 1 69 ? -18.511 4.521 3.371 1.00 71.04 69 LEU A O 8
ATOM 16502 N N . VAL A 1 70 ? -18.736 2.285 3.263 1.00 30.32 70 VAL A N 8
ATOM 16503 C CA . VAL A 1 70 ? -17.991 2.041 4.492 1.00 25.22 70 VAL A CA 8
ATOM 16504 C C . VAL A 1 70 ? -16.523 1.750 4.197 1.00 54.24 70 VAL A C 8
ATOM 16505 O O . VAL A 1 70 ? -15.642 2.080 4.990 1.00 2.51 70 VAL A O 8
ATOM 16518 N N . PHE A 1 71 ? -16.268 1.130 3.049 1.00 13.51 71 PHE A N 8
ATOM 16519 C CA . PHE A 1 71 ? -14.907 0.794 2.648 1.00 52.41 71 PHE A CA 8
ATOM 16520 C C . PHE A 1 71 ? -14.293 1.916 1.816 1.00 3.41 71 PHE A C 8
ATOM 16521 O O . PHE A 1 71 ? -13.152 1.816 1.364 1.00 23.24 71 PHE A O 8
ATOM 16538 N N . TYR A 1 72 ? -15.057 2.984 1.618 1.00 54.34 72 TYR A N 8
ATOM 16539 C CA . TYR A 1 72 ? -14.591 4.124 0.838 1.00 45.42 72 TYR A CA 8
ATOM 16540 C C . TYR A 1 72 ? -14.250 5.303 1.745 1.00 33.54 72 TYR A C 8
ATOM 16541 O O . TYR A 1 72 ? -13.091 5.704 1.854 1.00 63.33 72 TYR A O 8
ATOM 16559 N N . LEU A 1 73 ? -15.269 5.853 2.396 1.00 32.44 73 LEU A N 8
ATOM 16560 C CA . LEU A 1 73 ? -15.080 6.985 3.297 1.00 73.05 73 LEU A CA 8
ATOM 16561 C C . LEU A 1 73 ? -16.126 6.979 4.407 1.00 72.43 73 LEU A C 8
ATOM 16562 O O . LEU A 1 73 ? -17.043 7.799 4.434 1.00 54.41 73 LEU A O 8
ATOM 16578 N N . PRO A 1 74 ? -15.986 6.032 5.347 1.00 40.03 74 PRO A N 8
ATOM 16579 C CA . PRO A 1 74 ? -16.908 5.898 6.478 1.00 21.35 74 PRO A CA 8
ATOM 16580 C C . PRO A 1 74 ? -16.774 7.045 7.474 1.00 33.33 74 PRO A C 8
ATOM 16581 O O . PRO A 1 74 ? -15.673 7.369 7.921 1.00 72.51 74 PRO A O 8
ATOM 16592 N N . THR A 1 75 ? -17.903 7.657 7.820 1.00 63.02 75 THR A N 8
ATOM 16593 C CA . THR A 1 75 ? -17.911 8.768 8.762 1.00 14.54 75 THR A CA 8
ATOM 16594 C C . THR A 1 75 ? -18.606 8.381 10.063 1.00 51.12 75 THR A C 8
ATOM 16595 O O . THR A 1 75 ? -19.401 9.149 10.605 1.00 33.54 75 THR A O 8
ATOM 16606 N N . ASP A 1 76 ? -18.301 7.187 10.558 1.00 23.02 76 ASP A N 8
ATOM 16607 C CA . ASP A 1 76 ? -18.895 6.698 11.797 1.00 1.31 76 ASP A CA 8
ATOM 16608 C C . ASP A 1 76 ? -18.416 5.284 12.109 1.00 44.02 76 ASP A C 8
ATOM 16609 O O . ASP A 1 76 ? -17.836 4.612 11.256 1.00 44.43 76 ASP A O 8
ATOM 16618 N N . SER A 1 77 ? -18.661 4.839 13.337 1.00 73.42 77 SER A N 8
ATOM 16619 C CA . SER A 1 77 ? -18.250 3.506 13.763 1.00 74.11 77 SER A CA 8
ATOM 16620 C C . SER A 1 77 ? -19.011 2.431 12.993 1.00 33.31 77 SER A C 8
ATOM 16621 O O . SER A 1 77 ? -18.637 1.259 13.007 1.00 32.25 77 SER A O 8
ATOM 16629 N N . GLY A 1 78 ? -20.083 2.840 12.321 1.00 71.43 78 GLY A N 8
ATOM 16630 C CA . GLY A 1 78 ? -20.881 1.900 11.554 1.00 2.42 78 GLY A CA 8
ATOM 16631 C C . GLY A 1 78 ? -22.179 2.509 11.061 1.00 4.11 78 GLY A C 8
ATOM 16632 O O . GLY A 1 78 ? -23.232 1.877 11.128 1.00 71.14 78 GLY A O 8
ATOM 16636 N N . GLU A 1 79 ? -22.103 3.741 10.567 1.00 65.22 79 GLU A N 8
ATOM 16637 C CA . GLU A 1 79 ? -23.282 4.435 10.063 1.00 3.22 79 GLU A CA 8
ATOM 16638 C C . GLU A 1 79 ? -24.001 3.594 9.013 1.00 53.12 79 GLU A C 8
ATOM 16639 O O . GLU A 1 79 ? -25.165 3.230 9.183 1.00 71.04 79 GLU A O 8
ATOM 16651 N N . LYS A 1 80 ? -23.300 3.289 7.926 1.00 53.21 80 LYS A N 8
ATOM 16652 C CA . LYS A 1 80 ? -23.869 2.491 6.847 1.00 75.31 80 LYS A CA 8
ATOM 16653 C C . LYS A 1 80 ? -23.810 1.004 7.181 1.00 64.54 80 LYS A C 8
ATOM 16654 O O . LYS A 1 80 ? -24.541 0.199 6.604 1.00 20.24 80 LYS A O 8
ATOM 16673 N N . MET A 1 81 ? -22.935 0.646 8.115 1.00 1.22 81 MET A N 8
ATOM 16674 C CA . MET A 1 81 ? -22.782 -0.744 8.527 1.00 35.40 81 MET A CA 8
ATOM 16675 C C . MET A 1 81 ? -24.020 -1.229 9.276 1.00 53.54 81 MET A C 8
ATOM 16676 O O . MET A 1 81 ? -24.622 -2.240 8.914 1.00 63.53 81 MET A O 8
ATOM 16690 N N . THR A 1 82 ? -24.397 -0.500 10.322 1.00 45.20 82 THR A N 8
ATOM 16691 C CA . THR A 1 82 ? -25.561 -0.856 11.122 1.00 14.22 82 THR A CA 8
ATOM 16692 C C . THR A 1 82 ? -26.801 -1.015 10.249 1.00 43.52 82 THR A C 8
ATOM 16693 O O . THR A 1 82 ? -27.684 -1.817 10.550 1.00 42.14 82 THR A O 8
ATOM 16704 N N . GLU A 1 83 ? -26.859 -0.245 9.166 1.00 22.13 83 GLU A N 8
ATOM 16705 C CA . GLU A 1 83 ? -27.991 -0.302 8.250 1.00 54.44 83 GLU A CA 8
ATOM 16706 C C . GLU A 1 83 ? -27.774 -1.369 7.181 1.00 45.33 83 GLU A C 8
ATOM 16707 O O . GLU A 1 83 ? -28.722 -1.831 6.548 1.00 75.14 83 GLU A O 8
ATOM 16719 N N . SER A 1 84 ? -26.517 -1.754 6.985 1.00 24.34 84 SER A N 8
ATOM 16720 C CA . SER A 1 84 ? -26.172 -2.763 5.991 1.00 74.35 84 SER A CA 8
ATOM 16721 C C . SER A 1 84 ? -26.341 -4.168 6.561 1.00 73.32 84 SER A C 8
ATOM 16722 O O . SER A 1 84 ? -26.480 -5.140 5.818 1.00 25.51 84 SER A O 8
ATOM 16730 N N . LYS A 1 85 ? -26.329 -4.268 7.886 1.00 41.53 85 LYS A N 8
ATOM 16731 C CA . LYS A 1 85 ? -26.482 -5.552 8.559 1.00 44.03 85 LYS A CA 8
ATOM 16732 C C . LYS A 1 85 ? -27.943 -5.989 8.572 1.00 41.10 85 LYS A C 8
ATOM 16733 O O . LYS A 1 85 ? -28.273 -7.096 8.148 1.00 34.42 85 LYS A O 8
ATOM 16752 N N . SER A 1 86 ? -28.814 -5.111 9.060 1.00 61.42 86 SER A N 8
ATOM 16753 C CA . SER A 1 86 ? -30.240 -5.408 9.130 1.00 41.10 86 SER A CA 8
ATOM 16754 C C . SER A 1 86 ? -30.817 -5.635 7.736 1.00 42.10 86 SER A C 8
ATOM 16755 O O . SER A 1 86 ? -31.895 -6.209 7.584 1.00 52.05 86 SER A O 8
ATOM 16763 N N . VAL A 1 87 ? -30.090 -5.180 6.720 1.00 11.53 87 VAL A N 8
ATOM 16764 C CA . VAL A 1 87 ? -30.528 -5.333 5.338 1.00 44.11 87 VAL A CA 8
ATOM 16765 C C . VAL A 1 87 ? -30.319 -6.762 4.851 1.00 70.40 87 VAL A C 8
ATOM 16766 O O . VAL A 1 87 ? -31.079 -7.265 4.021 1.00 4.53 87 VAL A O 8
ATOM 16779 N N . LEU A 1 88 ? -29.285 -7.414 5.372 1.00 52.00 88 LEU A N 8
ATOM 16780 C CA . LEU A 1 88 ? -28.976 -8.788 4.991 1.00 41.21 88 LEU A CA 8
ATOM 16781 C C . LEU A 1 88 ? -30.025 -9.753 5.534 1.00 4.13 88 LEU A C 8
ATOM 16782 O O . LEU A 1 88 ? -30.344 -10.761 4.903 1.00 45.41 88 LEU A O 8
ATOM 16798 N N . LYS A 1 89 ? -30.560 -9.437 6.709 1.00 42.02 89 LYS A N 8
ATOM 16799 C CA . LYS A 1 89 ? -31.576 -10.273 7.337 1.00 63.10 89 LYS A CA 8
ATOM 16800 C C . LYS A 1 89 ? -32.963 -9.942 6.796 1.00 32.33 89 LYS A C 8
ATOM 16801 O O . LYS A 1 89 ? -33.851 -10.795 6.774 1.00 65.10 89 LYS A O 8
ATOM 16820 N N . SER A 1 90 ? -33.143 -8.700 6.360 1.00 4.53 90 SER A N 8
ATOM 16821 C CA . SER A 1 90 ? -34.423 -8.256 5.822 1.00 40.22 90 SER A CA 8
ATOM 16822 C C . SER A 1 90 ? -34.517 -8.553 4.328 1.00 23.43 90 SER A C 8
ATOM 16823 O O . SER A 1 90 ? -35.608 -8.600 3.760 1.00 75.31 90 SER A O 8
ATOM 16831 N N . LEU A 1 91 ? -33.365 -8.754 3.698 1.00 5.22 91 LEU A N 8
ATOM 16832 C CA . LEU A 1 91 ? -33.314 -9.047 2.270 1.00 35.21 91 LEU A CA 8
ATOM 16833 C C . LEU A 1 91 ? -33.790 -10.469 1.989 1.00 21.14 91 LEU A C 8
ATOM 16834 O O . LEU A 1 91 ? -34.530 -10.712 1.035 1.00 2.42 91 LEU A O 8
ATOM 16850 N N . THR A 1 92 ? -33.362 -11.407 2.828 1.00 24.43 92 THR A N 8
ATOM 16851 C CA . THR A 1 92 ? -33.744 -12.805 2.671 1.00 22.05 92 THR A CA 8
ATOM 16852 C C . THR A 1 92 ? -35.259 -12.968 2.710 1.00 21.44 92 THR A C 8
ATOM 16853 O O . THR A 1 92 ? -35.799 -13.954 2.209 1.00 24.12 92 THR A O 8
ATOM 16864 N N . GLU A 1 93 ? -35.939 -11.995 3.308 1.00 34.32 93 GLU A N 8
ATOM 16865 C CA . GLU A 1 93 ? -37.393 -12.033 3.412 1.00 54.04 93 GLU A CA 8
ATOM 16866 C C . GLU A 1 93 ? -38.030 -12.284 2.048 1.00 64.35 93 GLU A C 8
ATOM 16867 O O . GLU A 1 93 ? -39.014 -13.015 1.934 1.00 63.25 93 GLU A O 8
ATOM 16879 N N . LYS A 1 94 ? -37.461 -11.673 1.014 1.00 4.53 94 LYS A N 8
ATOM 16880 C CA . LYS A 1 94 ? -37.970 -11.829 -0.343 1.00 44.21 94 LYS A CA 8
ATOM 16881 C C . LYS A 1 94 ? -37.971 -13.297 -0.758 1.00 13.31 94 LYS A C 8
ATOM 16882 O O . LYS A 1 94 ? -38.842 -13.739 -1.509 1.00 65.10 94 LYS A O 8
ATOM 16901 N N . LEU A 1 95 ? -36.993 -14.047 -0.263 1.00 73.45 95 LEU A N 8
ATOM 16902 C CA . LEU A 1 95 ? -36.883 -15.467 -0.582 1.00 1.15 95 LEU A CA 8
ATOM 16903 C C . LEU A 1 95 ? -37.783 -16.300 0.325 1.00 14.32 95 LEU A C 8
ATOM 16904 O O . LEU A 1 95 ? -38.518 -17.171 -0.141 1.00 64.12 95 LEU A O 8
ATOM 16920 N N . LYS A 1 96 ? -37.724 -16.025 1.624 1.00 43.43 96 LYS A N 8
ATOM 16921 C CA . LYS A 1 96 ? -38.536 -16.745 2.597 1.00 23.11 96 LYS A CA 8
ATOM 16922 C C . LYS A 1 96 ? -40.020 -16.620 2.267 1.00 4.42 96 LYS A C 8
ATOM 16923 O O . LYS A 1 96 ? -40.824 -17.473 2.642 1.00 11.35 96 LYS A O 8
ATOM 16942 N N . LYS A 1 97 ? -40.376 -15.551 1.562 1.00 61.40 97 LYS A N 8
ATOM 16943 C CA . LYS A 1 97 ? -41.763 -15.315 1.178 1.00 4.14 97 LYS A CA 8
ATOM 16944 C C . LYS A 1 97 ? -42.203 -16.296 0.097 1.00 62.14 97 LYS A C 8
ATOM 16945 O O . LYS A 1 97 ? -43.392 -16.417 -0.198 1.00 53.41 97 LYS A O 8
ATOM 16964 N N . ILE A 1 98 ? -41.237 -16.995 -0.490 1.00 31.31 98 ILE A N 8
ATOM 16965 C CA . ILE A 1 98 ? -41.526 -17.967 -1.537 1.00 34.53 98 ILE A CA 8
ATOM 16966 C C . ILE A 1 98 ? -42.603 -18.951 -1.091 1.00 22.41 98 ILE A C 8
ATOM 16967 O O . ILE A 1 98 ? -43.292 -19.551 -1.917 1.00 2.35 98 ILE A O 8
ATOM 16983 N N . VAL A 1 99 ? -42.743 -19.112 0.221 1.00 13.12 99 VAL A N 8
ATOM 16984 C CA . VAL A 1 99 ? -43.738 -20.021 0.778 1.00 51.11 99 VAL A CA 8
ATOM 16985 C C . VAL A 1 99 ? -45.140 -19.660 0.300 1.00 33.52 99 VAL A C 8
ATOM 16986 O O . VAL A 1 99 ? -46.052 -20.486 0.342 1.00 64.22 99 VAL A O 8
ATOM 16999 N N . GLU A 1 100 ? -45.305 -18.422 -0.154 1.00 2.12 100 GLU A N 8
ATOM 17000 C CA . GLU A 1 100 ? -46.597 -17.952 -0.639 1.00 71.44 100 GLU A CA 8
ATOM 17001 C C . GLU A 1 100 ? -46.801 -18.337 -2.102 1.00 32.10 100 GLU A C 8
ATOM 17002 O O . GLU A 1 100 ? -47.928 -18.360 -2.598 1.00 73.23 100 GLU A O 8
ATOM 17014 N N . LEU A 1 101 ? -45.704 -18.638 -2.787 1.00 5.00 101 LEU A N 8
ATOM 17015 C CA . LEU A 1 101 ? -45.760 -19.022 -4.193 1.00 53.43 101 LEU A CA 8
ATOM 17016 C C . LEU A 1 101 ? -45.584 -20.528 -4.354 1.00 64.04 101 LEU A C 8
ATOM 17017 O O . LEU A 1 101 ? -46.421 -21.200 -4.957 1.00 41.05 101 LEU A O 8
ATOM 17033 N N . ILE A 1 102 ? -44.491 -21.052 -3.810 1.00 3.22 102 ILE A N 8
ATOM 17034 C CA . ILE A 1 102 ? -44.207 -22.479 -3.890 1.00 64.24 102 ILE A CA 8
ATOM 17035 C C . ILE A 1 102 ? -43.683 -23.011 -2.561 1.00 25.32 102 ILE A C 8
ATOM 17036 O O . ILE A 1 102 ? -42.481 -23.199 -2.369 1.00 1.50 102 ILE A O 8
ATOM 17052 N N . PRO A 1 103 ? -44.604 -23.263 -1.620 1.00 14.04 103 PRO A N 8
ATOM 17053 C CA . PRO A 1 103 ? -44.259 -23.780 -0.292 1.00 14.21 103 PRO A CA 8
ATOM 17054 C C . PRO A 1 103 ? -43.773 -25.224 -0.340 1.00 63.05 103 PRO A C 8
ATOM 17055 O O . PRO A 1 103 ? -43.390 -25.795 0.681 1.00 52.22 103 PRO A O 8
ATOM 17066 N N . SER A 1 104 ? -43.789 -25.810 -1.534 1.00 13.53 104 SER A N 8
ATOM 17067 C CA . SER A 1 104 ? -43.352 -27.189 -1.714 1.00 55.04 104 SER A CA 8
ATOM 17068 C C . SER A 1 104 ? -41.844 -27.311 -1.518 1.00 35.41 104 SER A C 8
ATOM 17069 O O . SER A 1 104 ? -41.353 -28.311 -0.992 1.00 55.11 104 SER A O 8
ATOM 17077 N N . THR A 1 105 ? -41.113 -26.286 -1.945 1.00 32.43 105 THR A N 8
ATOM 17078 C CA . THR A 1 105 ? -39.661 -26.278 -1.818 1.00 14.05 105 THR A CA 8
ATOM 17079 C C . THR A 1 105 ? -39.228 -25.640 -0.503 1.00 33.15 105 THR A C 8
ATOM 17080 O O . THR A 1 105 ? -38.083 -25.790 -0.077 1.00 11.45 105 THR A O 8
ATOM 17091 N N . SER A 1 106 ? -40.151 -24.929 0.137 1.00 12.20 106 SER A N 8
ATOM 17092 C CA . SER A 1 106 ? -39.863 -24.265 1.403 1.00 33.22 106 SER A CA 8
ATOM 17093 C C . SER A 1 106 ? -39.287 -25.251 2.414 1.00 24.35 106 SER A C 8
ATOM 17094 O O . SER A 1 106 ? -38.589 -24.861 3.350 1.00 2.24 106 SER A O 8
ATOM 17102 N N . SER A 1 107 ? -39.584 -26.532 2.218 1.00 3.04 107 SER A N 8
ATOM 17103 C CA . SER A 1 107 ? -39.099 -27.575 3.115 1.00 62.03 107 SER A CA 8
ATOM 17104 C C . SER A 1 107 ? -37.574 -27.585 3.162 1.00 41.11 107 SER A C 8
ATOM 17105 O O . SER A 1 107 ? -36.974 -28.135 4.085 1.00 71.00 107 SER A O 8
ATOM 17113 N N . ALA A 1 108 ? -36.953 -26.972 2.159 1.00 11.13 108 ALA A N 8
ATOM 17114 C CA . ALA A 1 108 ? -35.499 -26.908 2.086 1.00 2.23 108 ALA A CA 8
ATOM 17115 C C . ALA A 1 108 ? -34.955 -25.776 2.951 1.00 11.51 108 ALA A C 8
ATOM 17116 O O . ALA A 1 108 ? -33.757 -25.712 3.227 1.00 31.14 108 ALA A O 8
ATOM 17123 N N . VAL A 1 109 ? -35.843 -24.882 3.375 1.00 34.23 109 VAL A N 8
ATOM 17124 C CA . VAL A 1 109 ? -35.452 -23.752 4.209 1.00 14.13 109 VAL A CA 8
ATOM 17125 C C . VAL A 1 109 ? -34.540 -24.198 5.346 1.00 0.33 109 VAL A C 8
ATOM 17126 O O . VAL A 1 109 ? -33.416 -23.719 5.498 1.00 41.24 109 VAL A O 8
ATOM 17139 N N . PRO A 1 110 ? -35.033 -25.138 6.167 1.00 43.44 110 PRO A N 8
ATOM 17140 C CA . PRO A 1 110 ? -34.278 -25.670 7.305 1.00 64.14 110 PRO A CA 8
ATOM 17141 C C . PRO A 1 110 ? -33.099 -26.532 6.866 1.00 44.22 110 PRO A C 8
ATOM 17142 O O . PRO A 1 110 ? -32.212 -26.841 7.663 1.00 62.22 110 PRO A O 8
ATOM 17153 N N . LEU A 1 111 ? -33.094 -26.916 5.594 1.00 21.42 111 LEU A N 8
ATOM 17154 C CA . LEU A 1 111 ? -32.022 -27.743 5.049 1.00 55.32 111 LEU A CA 8
ATOM 17155 C C . LEU A 1 111 ? -30.837 -26.884 4.619 1.00 55.20 111 LEU A C 8
ATOM 17156 O O . LEU A 1 111 ? -29.733 -27.026 5.144 1.00 64.24 111 LEU A O 8
ATOM 17172 N N . ILE A 1 112 ? -31.076 -25.992 3.664 1.00 42.43 112 ILE A N 8
ATOM 17173 C CA . ILE A 1 112 ? -30.029 -25.108 3.166 1.00 0.43 112 ILE A CA 8
ATOM 17174 C C . ILE A 1 112 ? -29.760 -23.969 4.145 1.00 72.15 112 ILE A C 8
ATOM 17175 O O . ILE A 1 112 ? -28.689 -23.365 4.131 1.00 44.00 112 ILE A O 8
ATOM 17191 N N . GLY A 1 113 ? -30.741 -23.683 4.995 1.00 54.50 113 GLY A N 8
ATOM 17192 C CA . GLY A 1 113 ? -30.591 -22.618 5.970 1.00 63.21 113 GLY A CA 8
ATOM 17193 C C . GLY A 1 113 ? -29.310 -22.743 6.771 1.00 41.31 113 GLY A C 8
ATOM 17194 O O . GLY A 1 113 ? -28.777 -21.748 7.263 1.00 1.11 113 GLY A O 8
ATOM 17198 N N . LYS A 1 114 ? -28.814 -23.968 6.904 1.00 31.22 114 LYS A N 8
ATOM 17199 C CA . LYS A 1 114 ? -27.588 -24.221 7.652 1.00 41.14 114 LYS A CA 8
ATOM 17200 C C . LYS A 1 114 ? -26.415 -23.455 7.048 1.00 51.21 114 LYS A C 8
ATOM 17201 O O . LYS A 1 114 ? -25.481 -23.074 7.754 1.00 50.53 114 LYS A O 8
ATOM 17220 N N . TYR A 1 115 ? -26.471 -23.232 5.740 1.00 41.33 115 TYR A N 8
ATOM 17221 C CA . TYR A 1 115 ? -25.413 -22.512 5.041 1.00 4.34 115 TYR A CA 8
ATOM 17222 C C . TYR A 1 115 ? -25.637 -21.005 5.119 1.00 45.54 115 TYR A C 8
ATOM 17223 O O . TYR A 1 115 ? -24.686 -20.228 5.207 1.00 64.41 115 TYR A O 8
ATOM 17241 N N . MET A 1 116 ? -26.901 -20.598 5.085 1.00 35.42 116 MET A N 8
ATOM 17242 C CA . MET A 1 116 ? -27.252 -19.184 5.153 1.00 22.43 116 MET A CA 8
ATOM 17243 C C . MET A 1 116 ? -26.581 -18.515 6.349 1.00 73.21 116 MET A C 8
ATOM 17244 O O . MET A 1 116 ? -25.733 -17.637 6.187 1.00 54.44 116 MET A O 8
ATOM 17258 N N . LEU A 1 117 ? -26.966 -18.935 7.549 1.00 73.21 117 LEU A N 8
ATOM 17259 C CA . LEU A 1 117 ? -26.402 -18.376 8.773 1.00 54.05 117 LEU A CA 8
ATOM 17260 C C . LEU A 1 117 ? -24.891 -18.574 8.816 1.00 64.24 117 LEU A C 8
ATOM 17261 O O . LEU A 1 117 ? -24.173 -17.816 9.469 1.00 62.45 117 LEU A O 8
ATOM 17277 N N . PHE A 1 118 ? -24.413 -19.597 8.114 1.00 41.31 118 PHE A N 8
ATOM 17278 C CA . PHE A 1 118 ? -22.986 -19.894 8.071 1.00 60.03 118 PHE A CA 8
ATOM 17279 C C . PHE A 1 118 ? -22.193 -18.684 7.586 1.00 3.13 118 PHE A C 8
ATOM 17280 O O . PHE A 1 118 ? -21.350 -18.150 8.308 1.00 44.43 118 PHE A O 8
ATOM 17297 N N . THR A 1 119 ? -22.468 -18.256 6.358 1.00 14.01 119 THR A N 8
ATOM 17298 C CA . THR A 1 119 ? -21.781 -17.111 5.775 1.00 4.23 119 THR A CA 8
ATOM 17299 C C . THR A 1 119 ? -22.153 -15.820 6.496 1.00 30.54 119 THR A C 8
ATOM 17300 O O . THR A 1 119 ? -21.315 -14.938 6.685 1.00 32.33 119 THR A O 8
ATOM 17311 N N . LYS A 1 120 ? -23.415 -15.716 6.899 1.00 71.04 120 LYS A N 8
ATOM 17312 C CA . LYS A 1 120 ? -23.899 -14.534 7.602 1.00 53.15 120 LYS A CA 8
ATOM 17313 C C . LYS A 1 120 ? -23.082 -14.278 8.864 1.00 62.53 120 LYS A C 8
ATOM 17314 O O . LYS A 1 120 ? -22.986 -13.145 9.332 1.00 0.15 120 LYS A O 8
ATOM 17333 N N . GLU A 1 121 ? -22.494 -15.340 9.407 1.00 3.44 121 GLU A N 8
ATOM 17334 C CA . GLU A 1 121 ? -21.684 -15.228 10.615 1.00 62.22 121 GLU A CA 8
ATOM 17335 C C . GLU A 1 121 ? -20.271 -14.758 10.281 1.00 50.01 121 GLU A C 8
ATOM 17336 O O . GLU A 1 121 ? -19.558 -14.240 11.140 1.00 1.43 121 GLU A O 8
ATOM 17348 N N . PHE A 1 122 ? -19.873 -14.943 9.027 1.00 70.44 122 PHE A N 8
ATOM 17349 C CA . PHE A 1 122 ? -18.545 -14.540 8.578 1.00 33.23 122 PHE A CA 8
ATOM 17350 C C . PHE A 1 122 ? -18.525 -13.063 8.196 1.00 35.13 122 PHE A C 8
ATOM 17351 O O . PHE A 1 122 ? -17.469 -12.433 8.164 1.00 44.40 122 PHE A O 8
ATOM 17368 N N . VAL A 1 123 ? -19.702 -12.517 7.907 1.00 74.03 123 VAL A N 8
ATOM 17369 C CA . VAL A 1 123 ? -19.822 -11.114 7.527 1.00 23.41 123 VAL A CA 8
ATOM 17370 C C . VAL A 1 123 ? -19.178 -10.206 8.569 1.00 62.51 123 VAL A C 8
ATOM 17371 O O . VAL A 1 123 ? -18.723 -9.108 8.252 1.00 12.33 123 VAL A O 8
ATOM 17384 N N . GLU A 1 124 ? -19.142 -10.674 9.813 1.00 74.22 124 GLU A N 8
ATOM 17385 C CA . GLU A 1 124 ? -18.554 -9.903 10.902 1.00 61.24 124 GLU A CA 8
ATOM 17386 C C . GLU A 1 124 ? -17.079 -9.620 10.633 1.00 64.54 124 GLU A C 8
ATOM 17387 O O . GLU A 1 124 ? -16.495 -8.705 11.214 1.00 70.55 124 GLU A O 8
ATOM 17399 N N . SER A 1 125 ? -16.482 -10.413 9.748 1.00 22.33 125 SER A N 8
ATOM 17400 C CA . SER A 1 125 ? -15.074 -10.252 9.405 1.00 42.00 125 SER A CA 8
ATOM 17401 C C . SER A 1 125 ? -14.815 -8.872 8.808 1.00 60.24 125 SER A C 8
ATOM 17402 O O . SER A 1 125 ? -13.697 -8.359 8.864 1.00 75.15 125 SER A O 8
ATOM 17410 N N . SER A 1 126 ? -15.857 -8.277 8.236 1.00 42.12 126 SER A N 8
ATOM 17411 C CA . SER A 1 126 ? -15.743 -6.958 7.624 1.00 22.11 126 SER A CA 8
ATOM 17412 C C . SER A 1 126 ? -15.609 -5.875 8.690 1.00 44.32 126 SER A C 8
ATOM 17413 O O . SER A 1 126 ? -14.647 -5.106 8.691 1.00 42.10 126 SER A O 8
ATOM 17421 N N . ILE A 1 127 ? -16.580 -5.821 9.595 1.00 42.30 127 ILE A N 8
ATOM 17422 C CA . ILE A 1 127 ? -16.570 -4.833 10.667 1.00 53.12 127 ILE A CA 8
ATOM 17423 C C . ILE A 1 127 ? -15.339 -4.994 11.552 1.00 33.32 127 ILE A C 8
ATOM 17424 O O . ILE A 1 127 ? -14.905 -4.048 12.210 1.00 32.40 127 ILE A O 8
ATOM 17440 N N . LYS A 1 128 ? -14.779 -6.199 11.563 1.00 20.10 128 LYS A N 8
ATOM 17441 C CA . LYS A 1 128 ? -13.595 -6.486 12.365 1.00 52.34 128 LYS A CA 8
ATOM 17442 C C . LYS A 1 128 ? -12.374 -5.759 11.811 1.00 40.42 128 LYS A C 8
ATOM 17443 O O . LYS A 1 128 ? -11.656 -5.082 12.548 1.00 51.14 128 LYS A O 8
ATOM 17462 N N . ILE A 1 129 ? -12.145 -5.902 10.510 1.00 54.23 129 ILE A N 8
ATOM 17463 C CA . ILE A 1 129 ? -11.013 -5.256 9.858 1.00 62.10 129 ILE A CA 8
ATOM 17464 C C . ILE A 1 129 ? -11.161 -3.739 9.874 1.00 53.42 129 ILE A C 8
ATOM 17465 O O . ILE A 1 129 ? -10.203 -3.012 10.139 1.00 41.14 129 ILE A O 8
ATOM 17481 N N . THR A 1 130 ? -12.371 -3.265 9.590 1.00 4.31 130 THR A N 8
ATOM 17482 C CA . THR A 1 130 ? -12.646 -1.834 9.572 1.00 1.43 130 THR A CA 8
ATOM 17483 C C . THR A 1 130 ? -12.641 -1.255 10.983 1.00 62.23 130 THR A C 8
ATOM 17484 O O . THR A 1 130 ? -12.440 -0.056 11.170 1.00 12.30 130 THR A O 8
ATOM 17495 N N . GLU A 1 131 ? -12.862 -2.116 11.971 1.00 11.03 131 GLU A N 8
ATOM 17496 C CA . GLU A 1 131 ? -12.883 -1.688 13.365 1.00 22.42 131 GLU A CA 8
ATOM 17497 C C . GLU A 1 131 ? -11.543 -1.079 13.767 1.00 0.42 131 GLU A C 8
ATOM 17498 O O . GLU A 1 131 ? -11.449 -0.364 14.765 1.00 75.42 131 GLU A O 8
ATOM 17510 N N . GLU A 1 132 ? -10.509 -1.367 12.983 1.00 50.11 132 GLU A N 8
ATOM 17511 C CA . GLU A 1 132 ? -9.174 -0.848 13.258 1.00 33.11 132 GLU A CA 8
ATOM 17512 C C . GLU A 1 132 ? -9.003 0.551 12.674 1.00 14.32 132 GLU A C 8
ATOM 17513 O O . GLU A 1 132 ? -8.120 1.304 13.085 1.00 52.00 132 GLU A O 8
ATOM 17525 N N . VAL A 1 133 ? -9.855 0.893 11.712 1.00 30.13 133 VAL A N 8
ATOM 17526 C CA . VAL A 1 133 ? -9.800 2.201 11.071 1.00 4.23 133 VAL A CA 8
ATOM 17527 C C . VAL A 1 133 ? -10.609 3.231 11.852 1.00 22.52 133 VAL A C 8
ATOM 17528 O O . VAL A 1 133 ? -10.337 4.430 11.785 1.00 61.43 133 VAL A O 8
ATOM 17541 N N . ILE A 1 134 ? -11.604 2.754 12.593 1.00 4.32 134 ILE A N 8
ATOM 17542 C CA . ILE A 1 134 ? -12.451 3.633 13.389 1.00 55.42 134 ILE A CA 8
ATOM 17543 C C . ILE A 1 134 ? -11.744 4.069 14.668 1.00 54.44 134 ILE A C 8
ATOM 17544 O O . ILE A 1 134 ? -12.078 5.098 15.253 1.00 13.34 134 ILE A O 8
ATOM 17560 N N . ASN A 1 135 ? -10.764 3.280 15.094 1.00 32.40 135 ASN A N 8
ATOM 17561 C CA . ASN A 1 135 ? -10.008 3.585 16.303 1.00 32.43 135 ASN A CA 8
ATOM 17562 C C . ASN A 1 135 ? -8.899 4.591 16.012 1.00 23.41 135 ASN A C 8
ATOM 17563 O O . ASN A 1 135 ? -8.459 5.322 16.900 1.00 54.52 135 ASN A O 8
ATOM 17574 N N . THR A 1 136 ? -8.449 4.622 14.761 1.00 13.32 136 THR A N 8
ATOM 17575 C CA . THR A 1 136 ? -7.391 5.537 14.352 1.00 13.21 136 THR A CA 8
ATOM 17576 C C . THR A 1 136 ? -7.969 6.805 13.734 1.00 53.10 136 THR A C 8
ATOM 17577 O O . THR A 1 136 ? -7.522 7.913 14.032 1.00 12.05 136 THR A O 8
ATOM 17588 N N . HIS A 1 137 ? -8.966 6.636 12.871 1.00 34.12 137 HIS A N 8
ATOM 17589 C CA . HIS A 1 137 ? -9.607 7.768 12.211 1.00 2.25 137 HIS A CA 8
ATOM 17590 C C . HIS A 1 137 ? -10.233 8.710 13.235 1.00 1.52 137 HIS A C 8
ATOM 17591 O O . HIS A 1 137 ? -10.163 9.932 13.094 1.00 23.24 137 HIS A O 8
ATOM 17605 N N . HIS A 1 138 ? -10.846 8.135 14.265 1.00 42.11 138 HIS A N 8
ATOM 17606 C CA . HIS A 1 138 ? -11.485 8.924 15.312 1.00 24.14 138 HIS A CA 8
ATOM 17607 C C . HIS A 1 138 ? -10.455 9.758 16.069 1.00 40.15 138 HIS A C 8
ATOM 17608 O O . HIS A 1 138 ? -10.684 10.933 16.356 1.00 33.13 138 HIS A O 8
ATOM 17622 N N . ARG A 1 139 ? -9.321 9.143 16.388 1.00 71.22 139 ARG A N 8
ATOM 17623 C CA . ARG A 1 139 ? -8.258 9.828 17.112 1.00 4.21 139 ARG A CA 8
ATOM 17624 C C . ARG A 1 139 ? -7.894 11.143 16.428 1.00 24.32 139 ARG A C 8
ATOM 17625 O O . ARG A 1 139 ? -8.247 12.221 16.906 1.00 63.04 139 ARG A O 8
ATOM 17646 N N . SER A 1 140 ? -7.185 11.045 15.308 1.00 71.41 140 SER A N 8
ATOM 17647 C CA . SER A 1 140 ? -6.769 12.226 14.560 1.00 35.34 140 SER A CA 8
ATOM 17648 C C . SER A 1 140 ? -6.925 12.001 13.059 1.00 1.13 140 SER A C 8
ATOM 17649 O O . SER A 1 140 ? -7.862 11.341 12.614 1.00 34.05 140 SER A O 8
ATOM 17657 N N . MET A 1 1 ? 0.327 -1.079 3.295 1.00 31.33 1 MET A N 9
ATOM 17658 C CA . MET A 1 1 ? 0.786 -2.451 3.484 1.00 1.51 1 MET A CA 9
ATOM 17659 C C . MET A 1 1 ? 1.921 -2.509 4.502 1.00 50.53 1 MET A C 9
ATOM 17660 O O . MET A 1 1 ? 2.634 -3.507 4.593 1.00 24.03 1 MET A O 9
ATOM 17674 N N . ALA A 1 2 ? 2.082 -1.432 5.264 1.00 41.32 2 ALA A N 9
ATOM 17675 C CA . ALA A 1 2 ? 3.129 -1.362 6.276 1.00 41.45 2 ALA A CA 9
ATOM 17676 C C . ALA A 1 2 ? 2.541 -1.435 7.680 1.00 13.34 2 ALA A C 9
ATOM 17677 O O . ALA A 1 2 ? 2.861 -2.339 8.452 1.00 23.04 2 ALA A O 9
ATOM 17684 N N . HIS A 1 3 ? 1.679 -0.477 8.007 1.00 53.13 3 HIS A N 9
ATOM 17685 C CA . HIS A 1 3 ? 1.046 -0.433 9.320 1.00 55.01 3 HIS A CA 9
ATOM 17686 C C . HIS A 1 3 ? -0.152 0.512 9.314 1.00 13.03 3 HIS A C 9
ATOM 17687 O O . HIS A 1 3 ? -1.297 0.081 9.455 1.00 72.45 3 HIS A O 9
ATOM 17701 N N . HIS A 1 4 ? 0.119 1.803 9.152 1.00 3.11 4 HIS A N 9
ATOM 17702 C CA . HIS A 1 4 ? -0.936 2.809 9.128 1.00 14.44 4 HIS A CA 9
ATOM 17703 C C . HIS A 1 4 ? -0.357 4.199 8.879 1.00 72.32 4 HIS A C 9
ATOM 17704 O O . HIS A 1 4 ? 0.759 4.502 9.300 1.00 24.05 4 HIS A O 9
ATOM 17718 N N . HIS A 1 5 ? -1.123 5.039 8.190 1.00 31.11 5 HIS A N 9
ATOM 17719 C CA . HIS A 1 5 ? -0.686 6.396 7.884 1.00 3.42 5 HIS A CA 9
ATOM 17720 C C . HIS A 1 5 ? -1.837 7.386 8.036 1.00 33.52 5 HIS A C 9
ATOM 17721 O O . HIS A 1 5 ? -2.940 7.013 8.439 1.00 40.22 5 HIS A O 9
ATOM 17735 N N . HIS A 1 6 ? -1.574 8.648 7.712 1.00 22.44 6 HIS A N 9
ATOM 17736 C CA . HIS A 1 6 ? -2.588 9.691 7.813 1.00 35.52 6 HIS A CA 9
ATOM 17737 C C . HIS A 1 6 ? -3.660 9.512 6.742 1.00 61.51 6 HIS A C 9
ATOM 17738 O O . HIS A 1 6 ? -3.400 8.949 5.678 1.00 75.42 6 HIS A O 9
ATOM 17752 N N . HIS A 1 7 ? -4.865 9.993 7.030 1.00 2.34 7 HIS A N 9
ATOM 17753 C CA . HIS A 1 7 ? -5.976 9.886 6.091 1.00 1.05 7 HIS A CA 9
ATOM 17754 C C . HIS A 1 7 ? -6.314 8.424 5.815 1.00 50.34 7 HIS A C 9
ATOM 17755 O O . HIS A 1 7 ? -5.559 7.522 6.178 1.00 2.01 7 HIS A O 9
ATOM 17769 N N . HIS A 1 8 ? -7.454 8.197 5.170 1.00 50.44 8 HIS A N 9
ATOM 17770 C CA . HIS A 1 8 ? -7.892 6.845 4.844 1.00 33.23 8 HIS A CA 9
ATOM 17771 C C . HIS A 1 8 ? -8.713 6.834 3.558 1.00 13.14 8 HIS A C 9
ATOM 17772 O O . HIS A 1 8 ? -9.865 7.266 3.543 1.00 54.34 8 HIS A O 9
ATOM 17786 N N . ALA A 1 9 ? -8.112 6.338 2.482 1.00 3.31 9 ALA A N 9
ATOM 17787 C CA . ALA A 1 9 ? -8.787 6.270 1.192 1.00 15.44 9 ALA A CA 9
ATOM 17788 C C . ALA A 1 9 ? -7.963 5.480 0.182 1.00 52.34 9 ALA A C 9
ATOM 17789 O O . ALA A 1 9 ? -8.485 4.607 -0.511 1.00 44.12 9 ALA A O 9
ATOM 17796 N N . MET A 1 10 ? -6.674 5.794 0.102 1.00 31.54 10 MET A N 9
ATOM 17797 C CA . MET A 1 10 ? -5.778 5.112 -0.824 1.00 61.53 10 MET A CA 9
ATOM 17798 C C . MET A 1 10 ? -5.335 3.765 -0.260 1.00 42.25 10 MET A C 9
ATOM 17799 O O . MET A 1 10 ? -5.321 2.758 -0.969 1.00 14.42 10 MET A O 9
ATOM 17813 N N . VAL A 1 11 ? -4.972 3.754 1.018 1.00 14.54 11 VAL A N 9
ATOM 17814 C CA . VAL A 1 11 ? -4.530 2.532 1.677 1.00 24.53 11 VAL A CA 9
ATOM 17815 C C . VAL A 1 11 ? -5.703 1.792 2.310 1.00 52.31 11 VAL A C 9
ATOM 17816 O O . VAL A 1 11 ? -5.613 0.600 2.603 1.00 31.24 11 VAL A O 9
ATOM 17829 N N . ILE A 1 12 ? -6.804 2.508 2.517 1.00 64.42 12 ILE A N 9
ATOM 17830 C CA . ILE A 1 12 ? -7.996 1.919 3.113 1.00 32.32 12 ILE A CA 9
ATOM 17831 C C . ILE A 1 12 ? -8.839 1.202 2.064 1.00 53.54 12 ILE A C 9
ATOM 17832 O O . ILE A 1 12 ? -9.549 0.244 2.371 1.00 41.43 12 ILE A O 9
ATOM 17848 N N . ASP A 1 13 ? -8.755 1.672 0.824 1.00 50.31 13 ASP A N 9
ATOM 17849 C CA . ASP A 1 13 ? -9.508 1.075 -0.273 1.00 0.11 13 ASP A CA 9
ATOM 17850 C C . ASP A 1 13 ? -8.862 -0.230 -0.728 1.00 50.34 13 ASP A C 9
ATOM 17851 O O . ASP A 1 13 ? -9.511 -1.072 -1.349 1.00 61.33 13 ASP A O 9
ATOM 17860 N N . HIS A 1 14 ? -7.580 -0.390 -0.417 1.00 3.41 14 HIS A N 9
ATOM 17861 C CA . HIS A 1 14 ? -6.845 -1.592 -0.795 1.00 13.14 14 HIS A CA 9
ATOM 17862 C C . HIS A 1 14 ? -7.180 -2.749 0.142 1.00 65.33 14 HIS A C 9
ATOM 17863 O O . HIS A 1 14 ? -7.006 -3.916 -0.212 1.00 2.02 14 HIS A O 9
ATOM 17877 N N . ILE A 1 15 ? -7.659 -2.418 1.336 1.00 24.30 15 ILE A N 9
ATOM 17878 C CA . ILE A 1 15 ? -8.017 -3.430 2.322 1.00 22.30 15 ILE A CA 9
ATOM 17879 C C . ILE A 1 15 ? -9.361 -4.070 1.990 1.00 44.11 15 ILE A C 9
ATOM 17880 O O . ILE A 1 15 ? -9.635 -5.205 2.383 1.00 3.42 15 ILE A O 9
ATOM 17896 N N . LEU A 1 16 ? -10.195 -3.336 1.262 1.00 12.13 16 LEU A N 9
ATOM 17897 C CA . LEU A 1 16 ? -11.511 -3.832 0.874 1.00 11.14 16 LEU A CA 9
ATOM 17898 C C . LEU A 1 16 ? -11.403 -5.202 0.213 1.00 73.03 16 LEU A C 9
ATOM 17899 O O . LEU A 1 16 ? -12.202 -6.099 0.483 1.00 31.03 16 LEU A O 9
ATOM 17915 N N . LYS A 1 17 ? -10.409 -5.358 -0.655 1.00 1.32 17 LYS A N 9
ATOM 17916 C CA . LYS A 1 17 ? -10.193 -6.619 -1.353 1.00 61.14 17 LYS A CA 9
ATOM 17917 C C . LYS A 1 17 ? -10.107 -7.780 -0.367 1.00 52.42 17 LYS A C 9
ATOM 17918 O O . LYS A 1 17 ? -10.526 -8.897 -0.671 1.00 63.35 17 LYS A O 9
ATOM 17937 N N . CYS A 1 18 ? -9.564 -7.507 0.814 1.00 33.01 18 CYS A N 9
ATOM 17938 C CA . CYS A 1 18 ? -9.425 -8.529 1.846 1.00 41.14 18 CYS A CA 9
ATOM 17939 C C . CYS A 1 18 ? -10.791 -8.979 2.354 1.00 40.44 18 CYS A C 9
ATOM 17940 O O . CYS A 1 18 ? -10.974 -10.136 2.732 1.00 54.33 18 CYS A O 9
ATOM 17948 N N . VAL A 1 19 ? -11.747 -8.055 2.361 1.00 31.10 19 VAL A N 9
ATOM 17949 C CA . VAL A 1 19 ? -13.097 -8.356 2.823 1.00 2.13 19 VAL A CA 9
ATOM 17950 C C . VAL A 1 19 ? -13.962 -8.885 1.685 1.00 32.43 19 VAL A C 9
ATOM 17951 O O . VAL A 1 19 ? -14.851 -9.711 1.899 1.00 43.42 19 VAL A O 9
ATOM 17964 N N . PHE A 1 20 ? -13.697 -8.406 0.475 1.00 44.22 20 PHE A N 9
ATOM 17965 C CA . PHE A 1 20 ? -14.452 -8.830 -0.698 1.00 65.43 20 PHE A CA 9
ATOM 17966 C C . PHE A 1 20 ? -13.944 -10.174 -1.215 1.00 12.34 20 PHE A C 9
ATOM 17967 O O . PHE A 1 20 ? -14.639 -10.868 -1.958 1.00 5.34 20 PHE A O 9
ATOM 17984 N N . ASP A 1 21 ? -12.729 -10.533 -0.816 1.00 30.10 21 ASP A N 9
ATOM 17985 C CA . ASP A 1 21 ? -12.128 -11.793 -1.237 1.00 45.02 21 ASP A CA 9
ATOM 17986 C C . ASP A 1 21 ? -12.759 -12.970 -0.500 1.00 3.22 21 ASP A C 9
ATOM 17987 O O . ASP A 1 21 ? -13.087 -13.991 -1.104 1.00 34.12 21 ASP A O 9
ATOM 17996 N N . LYS A 1 22 ? -12.924 -12.820 0.810 1.00 33.51 22 LYS A N 9
ATOM 17997 C CA . LYS A 1 22 ? -13.516 -13.870 1.632 1.00 41.25 22 LYS A CA 9
ATOM 17998 C C . LYS A 1 22 ? -14.965 -14.125 1.228 1.00 44.00 22 LYS A C 9
ATOM 17999 O O . LYS A 1 22 ? -15.389 -15.274 1.097 1.00 1.50 22 LYS A O 9
ATOM 18018 N N . ILE A 1 23 ? -15.718 -13.048 1.031 1.00 24.11 23 ILE A N 9
ATOM 18019 C CA . ILE A 1 23 ? -17.118 -13.157 0.640 1.00 44.40 23 ILE A CA 9
ATOM 18020 C C . ILE A 1 23 ? -17.280 -14.063 -0.575 1.00 72.41 23 ILE A C 9
ATOM 18021 O O . ILE A 1 23 ? -18.188 -14.894 -0.625 1.00 61.33 23 ILE A O 9
ATOM 18037 N N . CYS A 1 24 ? -16.394 -13.900 -1.551 1.00 54.53 24 CYS A N 9
ATOM 18038 C CA . CYS A 1 24 ? -16.439 -14.704 -2.767 1.00 25.51 24 CYS A CA 9
ATOM 18039 C C . CYS A 1 24 ? -15.793 -16.068 -2.540 1.00 51.41 24 CYS A C 9
ATOM 18040 O O . CYS A 1 24 ? -16.051 -17.019 -3.277 1.00 62.44 24 CYS A O 9
ATOM 18048 N N . LYS A 1 25 ? -14.951 -16.155 -1.516 1.00 11.40 25 LYS A N 9
ATOM 18049 C CA . LYS A 1 25 ? -14.267 -17.401 -1.191 1.00 12.42 25 LYS A CA 9
ATOM 18050 C C . LYS A 1 25 ? -15.253 -18.443 -0.671 1.00 44.34 25 LYS A C 9
ATOM 18051 O O . LYS A 1 25 ? -15.388 -19.523 -1.246 1.00 61.24 25 LYS A O 9
ATOM 18070 N N . ILE A 1 26 ? -15.939 -18.111 0.417 1.00 43.31 26 ILE A N 9
ATOM 18071 C CA . ILE A 1 26 ? -16.913 -19.017 1.011 1.00 74.21 26 ILE A CA 9
ATOM 18072 C C . ILE A 1 26 ? -18.280 -18.863 0.352 1.00 31.41 26 ILE A C 9
ATOM 18073 O O . ILE A 1 26 ? -19.125 -19.754 0.435 1.00 2.14 26 ILE A O 9
ATOM 18089 N N . GLY A 1 27 ? -18.490 -17.727 -0.305 1.00 2.40 27 GLY A N 9
ATOM 18090 C CA . GLY A 1 27 ? -19.755 -17.477 -0.971 1.00 31.15 27 GLY A CA 9
ATOM 18091 C C . GLY A 1 27 ? -19.887 -18.244 -2.271 1.00 40.04 27 GLY A C 9
ATOM 18092 O O . GLY A 1 27 ? -20.874 -18.948 -2.489 1.00 42.34 27 GLY A O 9
ATOM 18096 N N . THR A 1 28 ? -18.890 -18.108 -3.141 1.00 14.32 28 THR A N 9
ATOM 18097 C CA . THR A 1 28 ? -18.900 -18.791 -4.428 1.00 55.42 28 THR A CA 9
ATOM 18098 C C . THR A 1 28 ? -19.157 -20.284 -4.257 1.00 2.54 28 THR A C 9
ATOM 18099 O O . THR A 1 28 ? -20.007 -20.858 -4.935 1.00 71.05 28 THR A O 9
ATOM 18110 N N . GLU A 1 29 ? -18.416 -20.905 -3.344 1.00 72.55 29 GLU A N 9
ATOM 18111 C CA . GLU A 1 29 ? -18.565 -22.333 -3.085 1.00 2.44 29 GLU A CA 9
ATOM 18112 C C . GLU A 1 29 ? -19.917 -22.631 -2.444 1.00 11.04 29 GLU A C 9
ATOM 18113 O O . GLU A 1 29 ? -20.422 -23.751 -2.527 1.00 0.53 29 GLU A O 9
ATOM 18125 N N . SER A 1 30 ? -20.498 -21.621 -1.804 1.00 2.12 30 SER A N 9
ATOM 18126 C CA . SER A 1 30 ? -21.789 -21.775 -1.145 1.00 33.15 30 SER A CA 9
ATOM 18127 C C . SER A 1 30 ? -22.931 -21.643 -2.148 1.00 42.21 30 SER A C 9
ATOM 18128 O O . SER A 1 30 ? -24.004 -22.218 -1.965 1.00 1.42 30 SER A O 9
ATOM 18136 N N . VAL A 1 31 ? -22.691 -20.880 -3.210 1.00 70.54 31 VAL A N 9
ATOM 18137 C CA . VAL A 1 31 ? -23.697 -20.672 -4.245 1.00 32.42 31 VAL A CA 9
ATOM 18138 C C . VAL A 1 31 ? -23.956 -21.956 -5.026 1.00 14.15 31 VAL A C 9
ATOM 18139 O O . VAL A 1 31 ? -24.997 -22.105 -5.665 1.00 30.10 31 VAL A O 9
ATOM 18152 N N . GLU A 1 32 ? -23.003 -22.880 -4.968 1.00 24.12 32 GLU A N 9
ATOM 18153 C CA . GLU A 1 32 ? -23.128 -24.152 -5.670 1.00 53.35 32 GLU A CA 9
ATOM 18154 C C . GLU A 1 32 ? -23.872 -25.174 -4.816 1.00 73.12 32 GLU A C 9
ATOM 18155 O O . GLU A 1 32 ? -24.890 -25.725 -5.234 1.00 55.52 32 GLU A O 9
ATOM 18167 N N . ALA A 1 33 ? -23.355 -25.423 -3.617 1.00 73.04 33 ALA A N 9
ATOM 18168 C CA . ALA A 1 33 ? -23.970 -26.377 -2.703 1.00 74.55 33 ALA A CA 9
ATOM 18169 C C . ALA A 1 33 ? -25.425 -26.013 -2.426 1.00 60.14 33 ALA A C 9
ATOM 18170 O O . ALA A 1 33 ? -26.228 -26.866 -2.049 1.00 5.33 33 ALA A O 9
ATOM 18177 N N . GLY A 1 34 ? -25.758 -24.740 -2.616 1.00 50.10 34 GLY A N 9
ATOM 18178 C CA . GLY A 1 34 ? -27.116 -24.285 -2.381 1.00 20.33 34 GLY A CA 9
ATOM 18179 C C . GLY A 1 34 ? -28.075 -24.738 -3.464 1.00 42.00 34 GLY A C 9
ATOM 18180 O O . GLY A 1 34 ? -29.206 -25.130 -3.177 1.00 22.21 34 GLY A O 9
ATOM 18184 N N . ARG A 1 35 ? -27.623 -24.682 -4.713 1.00 33.23 35 ARG A N 9
ATOM 18185 C CA . ARG A 1 35 ? -28.450 -25.087 -5.843 1.00 54.00 35 ARG A CA 9
ATOM 18186 C C . ARG A 1 35 ? -28.291 -26.578 -6.127 1.00 42.44 35 ARG A C 9
ATOM 18187 O O . ARG A 1 35 ? -29.161 -27.201 -6.736 1.00 71.24 35 ARG A O 9
ATOM 18208 N N . LEU A 1 36 ? -27.174 -27.143 -5.683 1.00 44.24 36 LEU A N 9
ATOM 18209 C CA . LEU A 1 36 ? -26.899 -28.561 -5.890 1.00 41.53 36 LEU A CA 9
ATOM 18210 C C . LEU A 1 36 ? -27.682 -29.417 -4.900 1.00 63.02 36 LEU A C 9
ATOM 18211 O O . LEU A 1 36 ? -28.140 -30.509 -5.236 1.00 72.25 36 LEU A O 9
ATOM 18227 N N . ILE A 1 37 ? -27.832 -28.913 -3.680 1.00 32.31 37 ILE A N 9
ATOM 18228 C CA . ILE A 1 37 ? -28.563 -29.631 -2.643 1.00 4.24 37 ILE A CA 9
ATOM 18229 C C . ILE A 1 37 ? -30.063 -29.609 -2.912 1.00 34.22 37 ILE A C 9
ATOM 18230 O O . ILE A 1 37 ? -30.755 -30.605 -2.702 1.00 54.24 37 ILE A O 9
ATOM 18246 N N . GLU A 1 38 ? -30.559 -28.467 -3.379 1.00 21.40 38 GLU A N 9
ATOM 18247 C CA . GLU A 1 38 ? -31.978 -28.317 -3.678 1.00 71.21 38 GLU A CA 9
ATOM 18248 C C . GLU A 1 38 ? -32.357 -29.106 -4.928 1.00 73.30 38 GLU A C 9
ATOM 18249 O O . GLU A 1 38 ? -33.367 -29.811 -4.949 1.00 15.32 38 GLU A O 9
ATOM 18261 N N . LEU A 1 39 ? -31.541 -28.983 -5.969 1.00 3.34 39 LEU A N 9
ATOM 18262 C CA . LEU A 1 39 ? -31.789 -29.684 -7.224 1.00 13.44 39 LEU A CA 9
ATOM 18263 C C . LEU A 1 39 ? -32.017 -31.172 -6.980 1.00 61.13 39 LEU A C 9
ATOM 18264 O O . LEU A 1 39 ? -32.844 -31.800 -7.641 1.00 51.01 39 LEU A O 9
ATOM 18280 N N . SER A 1 40 ? -31.279 -31.730 -6.026 1.00 63.11 40 SER A N 9
ATOM 18281 C CA . SER A 1 40 ? -31.399 -33.145 -5.696 1.00 63.41 40 SER A CA 9
ATOM 18282 C C . SER A 1 40 ? -32.721 -33.428 -4.989 1.00 60.24 40 SER A C 9
ATOM 18283 O O . SER A 1 40 ? -33.416 -34.391 -5.313 1.00 41.34 40 SER A O 9
ATOM 18291 N N . GLN A 1 41 ? -33.061 -32.582 -4.022 1.00 44.14 41 GLN A N 9
ATOM 18292 C CA . GLN A 1 41 ? -34.299 -32.741 -3.269 1.00 2.20 41 GLN A CA 9
ATOM 18293 C C . GLN A 1 41 ? -35.494 -32.875 -4.207 1.00 64.53 41 GLN A C 9
ATOM 18294 O O . GLN A 1 41 ? -36.364 -33.720 -4.001 1.00 13.15 41 GLN A O 9
ATOM 18308 N N . GLU A 1 42 ? -35.528 -32.037 -5.238 1.00 44.13 42 GLU A N 9
ATOM 18309 C CA . GLU A 1 42 ? -36.617 -32.063 -6.207 1.00 41.43 42 GLU A CA 9
ATOM 18310 C C . GLU A 1 42 ? -36.405 -31.011 -7.292 1.00 43.05 42 GLU A C 9
ATOM 18311 O O . GLU A 1 42 ? -36.748 -31.224 -8.454 1.00 61.25 42 GLU A O 9
ATOM 18323 N N . GLY A 1 43 ? -35.836 -29.874 -6.903 1.00 53.43 43 GLY A N 9
ATOM 18324 C CA . GLY A 1 43 ? -35.588 -28.805 -7.854 1.00 35.14 43 GLY A CA 9
ATOM 18325 C C . GLY A 1 43 ? -36.844 -28.382 -8.590 1.00 43.24 43 GLY A C 9
ATOM 18326 O O . GLY A 1 43 ? -36.772 -27.835 -9.690 1.00 62.12 43 GLY A O 9
ATOM 18330 N N . GLY A 1 44 ? -37.999 -28.637 -7.983 1.00 50.44 44 GLY A N 9
ATOM 18331 C CA . GLY A 1 44 ? -39.259 -28.273 -8.605 1.00 32.15 44 GLY A CA 9
ATOM 18332 C C . GLY A 1 44 ? -39.982 -27.175 -7.850 1.00 41.21 44 GLY A C 9
ATOM 18333 O O . GLY A 1 44 ? -39.366 -26.417 -7.102 1.00 20.34 44 GLY A O 9
ATOM 18337 N N . GLY A 1 45 ? -41.294 -27.087 -8.049 1.00 2.34 45 GLY A N 9
ATOM 18338 C CA . GLY A 1 45 ? -42.079 -26.068 -7.376 1.00 70.40 45 GLY A CA 9
ATOM 18339 C C . GLY A 1 45 ? -42.624 -25.029 -8.335 1.00 74.12 45 GLY A C 9
ATOM 18340 O O . GLY A 1 45 ? -42.243 -24.992 -9.504 1.00 62.12 45 GLY A O 9
ATOM 18344 N N . GLY A 1 46 ? -43.522 -24.182 -7.840 1.00 71.23 46 GLY A N 9
ATOM 18345 C CA . GLY A 1 46 ? -44.108 -23.150 -8.676 1.00 21.32 46 GLY A CA 9
ATOM 18346 C C . GLY A 1 46 ? -43.061 -22.318 -9.389 1.00 1.44 46 GLY A C 9
ATOM 18347 O O . GLY A 1 46 ? -42.665 -22.633 -10.510 1.00 0.40 46 GLY A O 9
ATOM 18351 N N . GLY A 1 47 ? -42.612 -21.249 -8.737 1.00 22.24 47 GLY A N 9
ATOM 18352 C CA . GLY A 1 47 ? -41.610 -20.384 -9.331 1.00 61.14 47 GLY A CA 9
ATOM 18353 C C . GLY A 1 47 ? -40.387 -21.149 -9.798 1.00 53.35 47 GLY A C 9
ATOM 18354 O O . GLY A 1 47 ? -40.134 -22.265 -9.347 1.00 12.43 47 GLY A O 9
ATOM 18358 N N . GLY A 1 48 ? -39.627 -20.547 -10.708 1.00 64.12 48 GLY A N 9
ATOM 18359 C CA . GLY A 1 48 ? -38.434 -21.194 -11.223 1.00 70.11 48 GLY A CA 9
ATOM 18360 C C . GLY A 1 48 ? -37.184 -20.794 -10.465 1.00 30.02 48 GLY A C 9
ATOM 18361 O O . GLY A 1 48 ? -37.231 -20.009 -9.518 1.00 12.50 48 GLY A O 9
ATOM 18365 N N . PRO A 1 49 ? -36.033 -21.343 -10.882 1.00 13.15 49 PRO A N 9
ATOM 18366 C CA . PRO A 1 49 ? -34.743 -21.054 -10.248 1.00 13.02 49 PRO A CA 9
ATOM 18367 C C . PRO A 1 49 ? -34.273 -19.628 -10.514 1.00 13.02 49 PRO A C 9
ATOM 18368 O O . PRO A 1 49 ? -33.316 -19.154 -9.900 1.00 71.20 49 PRO A O 9
ATOM 18379 N N . LEU A 1 50 ? -34.952 -18.948 -11.431 1.00 42.13 50 LEU A N 9
ATOM 18380 C CA . LEU A 1 50 ? -34.604 -17.574 -11.778 1.00 62.32 50 LEU A CA 9
ATOM 18381 C C . LEU A 1 50 ? -35.168 -16.594 -10.754 1.00 60.44 50 LEU A C 9
ATOM 18382 O O . LEU A 1 50 ? -34.594 -15.531 -10.516 1.00 34.42 50 LEU A O 9
ATOM 18398 N N . TYR A 1 51 ? -36.293 -16.960 -10.151 1.00 73.20 51 TYR A N 9
ATOM 18399 C CA . TYR A 1 51 ? -36.935 -16.114 -9.153 1.00 14.54 51 TYR A CA 9
ATOM 18400 C C . TYR A 1 51 ? -36.078 -16.009 -7.895 1.00 15.13 51 TYR A C 9
ATOM 18401 O O . TYR A 1 51 ? -35.975 -14.943 -7.287 1.00 24.21 51 TYR A O 9
ATOM 18419 N N . PHE A 1 52 ? -35.465 -17.123 -7.510 1.00 73.40 52 PHE A N 9
ATOM 18420 C CA . PHE A 1 52 ? -34.617 -17.159 -6.324 1.00 70.15 52 PHE A CA 9
ATOM 18421 C C . PHE A 1 52 ? -33.382 -16.283 -6.513 1.00 10.13 52 PHE A C 9
ATOM 18422 O O . PHE A 1 52 ? -32.858 -15.715 -5.554 1.00 64.34 52 PHE A O 9
ATOM 18439 N N . VAL A 1 53 ? -32.922 -16.178 -7.756 1.00 30.15 53 VAL A N 9
ATOM 18440 C CA . VAL A 1 53 ? -31.749 -15.371 -8.071 1.00 72.41 53 VAL A CA 9
ATOM 18441 C C . VAL A 1 53 ? -32.138 -13.926 -8.359 1.00 50.33 53 VAL A C 9
ATOM 18442 O O . VAL A 1 53 ? -31.352 -13.004 -8.139 1.00 63.34 53 VAL A O 9
ATOM 18455 N N . VAL A 1 54 ? -33.357 -13.734 -8.853 1.00 13.44 54 VAL A N 9
ATOM 18456 C CA . VAL A 1 54 ? -33.852 -12.399 -9.170 1.00 32.32 54 VAL A CA 9
ATOM 18457 C C . VAL A 1 54 ? -34.353 -11.687 -7.918 1.00 74.34 54 VAL A C 9
ATOM 18458 O O . VAL A 1 54 ? -34.324 -10.460 -7.837 1.00 34.23 54 VAL A O 9
ATOM 18471 N N . ASN A 1 55 ? -34.812 -12.467 -6.945 1.00 14.45 55 ASN A N 9
ATOM 18472 C CA . ASN A 1 55 ? -35.321 -11.910 -5.696 1.00 25.42 55 ASN A CA 9
ATOM 18473 C C . ASN A 1 55 ? -34.196 -11.742 -4.678 1.00 54.11 55 ASN A C 9
ATOM 18474 O O . ASN A 1 55 ? -34.283 -10.912 -3.773 1.00 42.32 55 AS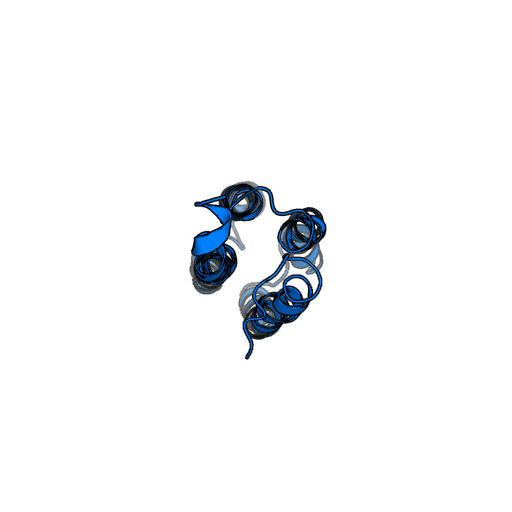N A O 9
ATOM 18485 N N . VAL A 1 56 ? -33.141 -12.535 -4.833 1.00 72.23 56 VAL A N 9
ATOM 18486 C CA . VAL A 1 56 ? -31.999 -12.473 -3.930 1.00 23.34 56 VAL A CA 9
ATOM 18487 C C . VAL A 1 56 ? -30.970 -11.458 -4.413 1.00 44.15 56 VAL A C 9
ATOM 18488 O O . VAL A 1 56 ? -30.231 -10.879 -3.616 1.00 15.03 56 VAL A O 9
ATOM 18501 N N . ILE A 1 57 ? -30.927 -11.246 -5.724 1.00 63.25 57 ILE A N 9
ATOM 18502 C CA . ILE A 1 57 ? -29.989 -10.299 -6.314 1.00 50.15 57 ILE A CA 9
ATOM 18503 C C . ILE A 1 57 ? -30.608 -8.910 -6.427 1.00 74.12 57 ILE A C 9
ATOM 18504 O O . ILE A 1 57 ? -29.901 -7.904 -6.436 1.00 43.50 57 ILE A O 9
ATOM 18520 N N . GLU A 1 58 ? -31.934 -8.864 -6.511 1.00 74.43 58 GLU A N 9
ATOM 18521 C CA . GLU A 1 58 ? -32.649 -7.598 -6.622 1.00 61.12 58 GLU A CA 9
ATOM 18522 C C . GLU A 1 58 ? -32.208 -6.627 -5.531 1.00 21.13 58 GLU A C 9
ATOM 18523 O O . GLU A 1 58 ? -31.700 -5.539 -5.801 1.00 51.41 58 GLU A O 9
ATOM 18535 N N . PRO A 1 59 ? -32.406 -7.029 -4.266 1.00 54.15 59 PRO A N 9
ATOM 18536 C CA . PRO A 1 59 ? -32.037 -6.210 -3.108 1.00 42.13 59 PRO A CA 9
ATOM 18537 C C . PRO A 1 59 ? -30.526 -6.095 -2.938 1.00 21.00 59 PRO A C 9
ATOM 18538 O O . PRO A 1 59 ? -30.018 -5.063 -2.497 1.00 71.05 59 PRO A O 9
ATOM 18549 N N . CYS A 1 60 ? -29.813 -7.159 -3.290 1.00 31.33 60 CYS A N 9
ATOM 18550 C CA . CYS A 1 60 ? -28.359 -7.178 -3.175 1.00 50.54 60 CYS A CA 9
ATOM 18551 C C . CYS A 1 60 ? -27.728 -6.135 -4.093 1.00 14.12 60 CYS A C 9
ATOM 18552 O O . CYS A 1 60 ? -26.660 -5.599 -3.800 1.00 4.15 60 CYS A O 9
ATOM 18560 N N . LYS A 1 61 ? -28.396 -5.853 -5.206 1.00 54.22 61 LYS A N 9
ATOM 18561 C CA . LYS A 1 61 ? -27.903 -4.875 -6.168 1.00 43.23 61 LYS A CA 9
ATOM 18562 C C . LYS A 1 61 ? -27.688 -3.518 -5.504 1.00 72.50 61 LYS A C 9
ATOM 18563 O O . LYS A 1 61 ? -26.578 -2.987 -5.499 1.00 1.51 61 LYS A O 9
ATOM 18582 N N . LYS A 1 62 ? -28.757 -2.964 -4.943 1.00 14.01 62 LYS A N 9
ATOM 18583 C CA . LYS A 1 62 ? -28.687 -1.671 -4.273 1.00 44.20 62 LYS A CA 9
ATOM 18584 C C . LYS A 1 62 ? -27.624 -1.682 -3.179 1.00 22.31 62 LYS A C 9
ATOM 18585 O O . LYS A 1 62 ? -27.073 -0.640 -2.823 1.00 73.04 62 LYS A O 9
ATOM 18604 N N . PHE A 1 63 ? -27.339 -2.867 -2.649 1.00 60.55 63 PHE A N 9
ATOM 18605 C CA . PHE A 1 63 ? -26.341 -3.014 -1.596 1.00 72.32 63 PHE A CA 9
ATOM 18606 C C . PHE A 1 63 ? -24.937 -3.111 -2.186 1.00 54.14 63 PHE A C 9
ATOM 18607 O O . PHE A 1 63 ? -23.951 -2.790 -1.524 1.00 65.42 63 PHE A O 9
ATOM 18624 N N . SER A 1 64 ? -24.857 -3.556 -3.436 1.00 41.34 64 SER A N 9
ATOM 18625 C CA . SER A 1 64 ? -23.574 -3.699 -4.116 1.00 35.45 64 SER A CA 9
ATOM 18626 C C . SER A 1 64 ? -22.789 -2.392 -4.076 1.00 13.11 64 SER A C 9
ATOM 18627 O O . SER A 1 64 ? -21.570 -2.393 -3.912 1.00 62.22 64 SER A O 9
ATOM 18635 N N . GLU A 1 65 ? -23.499 -1.278 -4.227 1.00 41.03 65 GLU A N 9
ATOM 18636 C CA . GLU A 1 65 ? -22.868 0.037 -4.210 1.00 35.21 65 GLU A CA 9
ATOM 18637 C C . GLU A 1 65 ? -22.553 0.470 -2.781 1.00 54.31 65 GLU A C 9
ATOM 18638 O O . GLU A 1 65 ? -21.668 1.295 -2.551 1.00 62.04 65 GLU A O 9
ATOM 18650 N N . LEU A 1 66 ? -23.285 -0.091 -1.824 1.00 44.44 66 LEU A N 9
ATOM 18651 C CA . LEU A 1 66 ? -23.085 0.237 -0.417 1.00 43.40 66 LEU A CA 9
ATOM 18652 C C . LEU A 1 66 ? -21.735 -0.275 0.075 1.00 1.10 66 LEU A C 9
ATOM 18653 O O . LEU A 1 66 ? -21.097 0.343 0.928 1.00 43.10 66 LEU A O 9
ATOM 18669 N N . THR A 1 67 ? -21.303 -1.408 -0.470 1.00 34.32 67 THR A N 9
ATOM 18670 C CA . THR A 1 67 ? -20.029 -2.004 -0.087 1.00 52.44 67 THR A CA 9
ATOM 18671 C C . THR A 1 67 ? -18.866 -1.080 -0.431 1.00 61.41 67 THR A C 9
ATOM 18672 O O . THR A 1 67 ? -17.773 -1.212 0.118 1.00 20.11 67 THR A O 9
ATOM 18683 N N . GLY A 1 68 ? -19.109 -0.144 -1.344 1.00 24.51 68 GLY A N 9
ATOM 18684 C CA . GLY A 1 68 ? -18.071 0.788 -1.745 1.00 30.34 68 GLY A CA 9
ATOM 18685 C C . GLY A 1 68 ? -18.194 2.127 -1.046 1.00 5.14 68 GLY A C 9
ATOM 18686 O O . GLY A 1 68 ? -17.267 2.939 -1.076 1.00 35.21 68 GLY A O 9
ATOM 18690 N N . LEU A 1 69 ? -19.339 2.361 -0.415 1.00 53.03 69 LEU A N 9
ATOM 18691 C CA . LEU A 1 69 ? -19.581 3.613 0.294 1.00 62.13 69 LEU A CA 9
ATOM 18692 C C . LEU A 1 69 ? -19.157 3.502 1.755 1.00 63.24 69 LEU A C 9
ATOM 18693 O O . LEU A 1 69 ? -19.142 4.493 2.485 1.00 63.12 69 LEU A O 9
ATOM 18709 N N . VAL A 1 70 ? -18.810 2.289 2.174 1.00 14.05 70 VAL A N 9
ATOM 18710 C CA . VAL A 1 70 ? -18.382 2.049 3.547 1.00 34.53 70 VAL A CA 9
ATOM 18711 C C . VAL A 1 70 ? -16.863 2.095 3.666 1.00 52.54 70 VAL A C 9
ATOM 18712 O O . VAL A 1 70 ? -16.322 2.493 4.697 1.00 10.25 70 VAL A O 9
ATOM 18725 N N . PHE A 1 71 ? -16.180 1.687 2.602 1.00 45.13 71 PHE A N 9
ATOM 18726 C CA . PHE A 1 71 ? -14.721 1.682 2.586 1.00 74.12 71 PHE A CA 9
ATOM 18727 C C . PHE A 1 71 ? -14.181 2.920 1.876 1.00 62.43 71 PHE A C 9
ATOM 18728 O O . PHE A 1 71 ? -12.969 3.090 1.738 1.00 12.44 71 PHE A O 9
ATOM 18745 N N . TYR A 1 72 ? -15.088 3.780 1.426 1.00 21.51 72 TYR A N 9
ATOM 18746 C CA . TYR A 1 72 ? -14.704 5.000 0.727 1.00 5.12 72 TYR A CA 9
ATOM 18747 C C . TYR A 1 72 ? -15.177 6.235 1.488 1.00 44.33 72 TYR A C 9
ATOM 18748 O O . TYR A 1 72 ? -14.373 7.079 1.887 1.00 22.12 72 TYR A O 9
ATOM 18766 N N . LEU A 1 73 ? -16.487 6.335 1.685 1.00 65.42 73 LEU A N 9
ATOM 18767 C CA . LEU A 1 73 ? -17.069 7.466 2.398 1.00 33.22 73 LEU A CA 9
ATOM 18768 C C . LEU A 1 73 ? -18.226 7.014 3.284 1.00 23.41 73 LEU A C 9
ATOM 18769 O O . LEU A 1 73 ? -19.398 7.230 2.976 1.00 42.34 73 LEU A O 9
ATOM 18785 N N . PRO A 1 74 ? -17.891 6.372 4.413 1.00 23.41 74 PRO A N 9
ATOM 18786 C CA . PRO A 1 74 ? -18.887 5.878 5.368 1.00 0.15 74 PRO A CA 9
ATOM 18787 C C . PRO A 1 74 ? -19.594 7.010 6.106 1.00 4.30 74 PRO A C 9
ATOM 18788 O O . PRO A 1 74 ? -18.950 7.904 6.657 1.00 42.24 74 PRO A O 9
ATOM 18799 N N . THR A 1 75 ? -20.922 6.967 6.114 1.00 33.11 75 THR A N 9
ATOM 18800 C CA . THR A 1 75 ? -21.716 7.989 6.783 1.00 14.34 75 THR A CA 9
ATOM 18801 C C . THR A 1 75 ? -21.402 8.041 8.274 1.00 2.41 75 THR A C 9
ATOM 18802 O O . THR A 1 75 ? -21.687 9.034 8.944 1.00 1.30 75 THR A O 9
ATOM 18813 N N . ASP A 1 76 ? -20.812 6.967 8.787 1.00 14.34 76 ASP A N 9
ATOM 18814 C CA . ASP A 1 76 ? -20.457 6.892 10.200 1.00 72.52 76 ASP A CA 9
ATOM 18815 C C . ASP A 1 76 ? -19.746 5.579 10.511 1.00 24.34 76 ASP A C 9
ATOM 18816 O O . ASP A 1 76 ? -19.405 4.816 9.607 1.00 4.13 76 ASP A O 9
ATOM 18825 N N . SER A 1 77 ? -19.524 5.322 11.797 1.00 43.33 77 SER A N 9
ATOM 18826 C CA . SER A 1 77 ? -18.848 4.104 12.228 1.00 40.05 77 SER A CA 9
ATOM 18827 C C . SER A 1 77 ? -19.677 2.871 11.880 1.00 11.25 77 SER A C 9
ATOM 18828 O O . SER A 1 77 ? -19.176 1.748 11.894 1.00 24.14 77 SER A O 9
ATOM 18836 N N . GLY A 1 78 ? -20.951 3.091 11.569 1.00 60.21 78 GLY A N 9
ATOM 18837 C CA . GLY A 1 78 ? -21.830 1.990 11.223 1.00 74.43 78 GLY A CA 9
ATOM 18838 C C . GLY A 1 78 ? -23.162 2.462 10.673 1.00 62.42 78 GLY A C 9
ATOM 18839 O O . GLY A 1 78 ? -24.185 1.805 10.861 1.00 54.24 78 GLY A O 9
ATOM 18843 N N . GLU A 1 79 ? -23.148 3.604 9.993 1.00 11.12 79 GLU A N 9
ATOM 18844 C CA . GLU A 1 79 ? -24.365 4.164 9.417 1.00 61.12 79 GLU A CA 9
ATOM 18845 C C . GLU A 1 79 ? -24.639 3.567 8.039 1.00 11.14 79 GLU A C 9
ATOM 18846 O O . GLU A 1 79 ? -25.767 3.181 7.730 1.00 3.31 79 GLU A O 9
ATOM 18858 N N . LYS A 1 80 ? -23.600 3.495 7.215 1.00 64.20 80 LYS A N 9
ATOM 18859 C CA . LYS A 1 80 ? -23.726 2.945 5.870 1.00 25.05 80 LYS A CA 9
ATOM 18860 C C . LYS A 1 80 ? -23.744 1.420 5.906 1.00 43.13 80 LYS A C 9
ATOM 18861 O O . LYS A 1 80 ? -24.396 0.779 5.083 1.00 71.14 80 LYS A O 9
ATOM 18880 N N . MET A 1 81 ? -23.025 0.846 6.865 1.00 44.42 81 MET A N 9
ATOM 18881 C CA . MET A 1 81 ? -22.961 -0.604 7.008 1.00 11.52 81 MET A CA 9
ATOM 18882 C C . MET A 1 81 ? -24.287 -1.158 7.521 1.00 44.34 81 MET A C 9
ATOM 18883 O O . MET A 1 81 ? -24.871 -2.058 6.916 1.00 3.04 81 MET A O 9
ATOM 18897 N N . THR A 1 82 ? -24.757 -0.615 8.639 1.00 14.32 82 THR A N 9
ATOM 18898 C CA . THR A 1 82 ? -26.013 -1.056 9.233 1.00 2.14 82 THR A CA 9
ATOM 18899 C C . THR A 1 82 ? -27.151 -0.999 8.221 1.00 44.15 82 THR A C 9
ATOM 18900 O O . THR A 1 82 ? -28.114 -1.759 8.312 1.00 25.35 82 THR A O 9
ATOM 18911 N N . GLU A 1 83 ? -27.032 -0.093 7.255 1.00 71.24 83 GLU A N 9
ATOM 18912 C CA . GLU A 1 83 ? -28.052 0.062 6.224 1.00 34.24 83 GLU A CA 9
ATOM 18913 C C . GLU A 1 83 ? -27.853 -0.955 5.104 1.00 34.22 83 GLU A C 9
ATOM 18914 O O . GLU A 1 83 ? -28.808 -1.358 4.440 1.00 34.13 83 GLU A O 9
ATOM 18926 N N . SER A 1 84 ? -26.606 -1.365 4.900 1.00 23.31 84 SER A N 9
ATOM 18927 C CA . SER A 1 84 ? -26.280 -2.332 3.858 1.00 45.31 84 SER A CA 9
ATOM 18928 C C . SER A 1 84 ? -26.476 -3.759 4.360 1.00 43.02 84 SER A C 9
ATOM 18929 O O . SER A 1 84 ? -26.632 -4.691 3.571 1.00 22.42 84 SER A O 9
ATOM 18937 N N . LYS A 1 85 ? -26.467 -3.922 5.678 1.00 24.15 85 LYS A N 9
ATOM 18938 C CA . LYS A 1 85 ? -26.644 -5.234 6.289 1.00 74.32 85 LYS A CA 9
ATOM 18939 C C . LYS A 1 85 ? -28.125 -5.572 6.432 1.00 51.33 85 LYS A C 9
ATOM 18940 O O . LYS A 1 85 ? -28.533 -6.716 6.231 1.00 40.44 85 LYS A O 9
ATOM 18959 N N . SER A 1 86 ? -28.925 -4.569 6.779 1.00 53.33 86 SER A N 9
ATOM 18960 C CA . SER A 1 86 ? -30.361 -4.760 6.950 1.00 24.14 86 SER A CA 9
ATOM 18961 C C . SER A 1 86 ? -31.010 -5.199 5.642 1.00 75.42 86 SER A C 9
ATOM 18962 O O . SER A 1 86 ? -32.124 -5.725 5.634 1.00 41.53 86 SER A O 9
ATOM 18970 N N . VAL A 1 87 ? -30.306 -4.980 4.536 1.00 72.31 87 VAL A N 9
ATOM 18971 C CA . VAL A 1 87 ? -30.812 -5.354 3.221 1.00 55.34 87 VAL A CA 9
ATOM 18972 C C . VAL A 1 87 ? -30.804 -6.867 3.038 1.00 65.23 87 VAL A C 9
ATOM 18973 O O . VAL A 1 87 ? -31.645 -7.423 2.331 1.00 71.33 87 VAL A O 9
ATOM 18986 N N . LEU A 1 88 ? -29.847 -7.529 3.680 1.00 73.45 88 LEU A N 9
ATOM 18987 C CA . LEU A 1 88 ? -29.728 -8.980 3.589 1.00 73.53 88 LEU A CA 9
ATOM 18988 C C . LEU A 1 88 ? -30.617 -9.665 4.622 1.00 23.52 88 LEU A C 9
ATOM 18989 O O . LEU A 1 88 ? -31.165 -10.739 4.372 1.00 61.21 88 LEU A O 9
ATOM 19005 N N . LYS A 1 89 ? -30.757 -9.037 5.784 1.00 4.42 89 LYS A N 9
ATOM 19006 C CA . LYS A 1 89 ? -31.581 -9.582 6.856 1.00 74.43 89 LYS A CA 9
ATOM 19007 C C . LYS A 1 89 ? -33.063 -9.371 6.563 1.00 74.42 89 LYS A C 9
ATOM 19008 O O . LYS A 1 89 ? -33.895 -10.224 6.874 1.00 22.11 89 LYS A O 9
ATOM 19027 N N . SER A 1 90 ? -33.387 -8.231 5.961 1.00 23.03 90 SER A N 9
ATOM 19028 C CA . SER A 1 90 ? -34.769 -7.908 5.629 1.00 51.55 90 SER A CA 9
ATOM 19029 C C . SER A 1 90 ? -35.193 -8.600 4.337 1.00 33.31 90 SER A C 9
ATOM 19030 O O . SER A 1 90 ? -36.384 -8.765 4.069 1.00 33.25 90 SER A O 9
ATOM 19038 N N . LEU A 1 91 ? -34.211 -9.004 3.540 1.00 43.15 91 LEU A N 9
ATOM 19039 C CA . LEU A 1 91 ? -34.480 -9.679 2.275 1.00 73.50 91 LEU A CA 9
ATOM 19040 C C . LEU A 1 91 ? -34.925 -11.119 2.511 1.00 65.52 91 LEU A C 9
ATOM 19041 O O . LEU A 1 91 ? -35.920 -11.575 1.946 1.00 10.54 91 LEU A O 9
ATOM 19057 N N . THR A 1 92 ? -34.181 -11.833 3.351 1.00 43.05 92 THR A N 9
ATOM 19058 C CA . THR A 1 92 ? -34.498 -13.221 3.662 1.00 2.13 92 THR A CA 9
ATOM 19059 C C . THR A 1 92 ? -35.939 -13.362 4.140 1.00 44.30 92 THR A C 9
ATOM 19060 O O . THR A 1 92 ? -36.555 -14.414 3.978 1.00 72.02 92 THR A O 9
ATOM 19071 N N . GLU A 1 93 ? -36.469 -12.294 4.729 1.00 71.34 93 GLU A N 9
ATOM 19072 C CA . GLU A 1 93 ? -37.838 -12.301 5.230 1.00 55.33 93 GLU A CA 9
ATOM 19073 C C . GLU A 1 93 ? -38.817 -12.710 4.133 1.00 53.13 93 GLU A C 9
ATOM 19074 O O . GLU A 1 93 ? -39.837 -13.346 4.400 1.00 62.31 93 GLU A O 9
ATOM 19086 N N . LYS A 1 94 ? -38.500 -12.339 2.897 1.00 71.42 94 LYS A N 9
ATOM 19087 C CA . LYS A 1 94 ? -39.349 -12.667 1.758 1.00 72.24 94 LYS A CA 9
ATOM 19088 C C . LYS A 1 94 ? -39.057 -14.075 1.249 1.00 73.31 94 LYS A C 9
ATOM 19089 O O . LYS A 1 94 ? -39.901 -14.701 0.606 1.00 61.25 94 LYS A O 9
ATOM 19108 N N . LEU A 1 95 ? -37.859 -14.569 1.542 1.00 53.31 95 LEU A N 9
ATOM 19109 C CA . LEU A 1 95 ? -37.457 -15.904 1.115 1.00 22.55 95 LEU A CA 9
ATOM 19110 C C . LEU A 1 95 ? -38.007 -16.967 2.061 1.00 11.04 95 LEU A C 9
ATOM 19111 O O . LEU A 1 95 ? -38.415 -18.046 1.631 1.00 23.11 95 LEU A O 9
ATOM 19127 N N . LYS A 1 96 ? -38.018 -16.654 3.353 1.00 42.24 96 LYS A N 9
ATOM 19128 C CA . LYS A 1 96 ? -38.521 -17.579 4.361 1.00 71.12 96 LYS A CA 9
ATOM 19129 C C . LYS A 1 96 ? -40.037 -17.718 4.263 1.00 21.40 96 LYS A C 9
ATOM 19130 O O . LYS A 1 96 ? -40.603 -18.741 4.649 1.00 71.52 96 LYS A O 9
ATOM 19149 N N . LYS A 1 97 ? -40.689 -16.684 3.743 1.00 33.05 97 LYS A N 9
ATOM 19150 C CA . LYS A 1 97 ? -42.139 -16.691 3.592 1.00 74.32 97 LYS A CA 9
ATOM 19151 C C . LYS A 1 97 ? -42.555 -17.516 2.378 1.00 34.31 97 LYS A C 9
ATOM 19152 O O . LYS A 1 97 ? -43.737 -17.804 2.187 1.00 33.13 97 LYS A O 9
ATOM 19171 N N . ILE A 1 98 ? -41.577 -17.895 1.562 1.00 13.42 98 ILE A N 9
ATOM 19172 C CA . ILE A 1 98 ? -41.843 -18.689 0.369 1.00 3.30 98 ILE A CA 9
ATOM 19173 C C . ILE A 1 98 ? -42.702 -19.904 0.698 1.00 74.51 98 ILE A C 9
ATOM 19174 O O . ILE A 1 98 ? -43.408 -20.431 -0.163 1.00 45.11 98 ILE A O 9
ATOM 19190 N N . VAL A 1 99 ? -42.640 -20.345 1.950 1.00 32.15 99 VAL A N 9
ATOM 19191 C CA . VAL A 1 99 ? -43.415 -21.497 2.395 1.00 72.31 99 VAL A CA 9
ATOM 19192 C C . VAL A 1 99 ? -44.905 -21.283 2.155 1.00 14.11 99 VAL A C 9
ATOM 19193 O O . VAL A 1 99 ? -45.681 -22.237 2.115 1.00 22.52 99 VAL A O 9
ATOM 19206 N N . GLU A 1 100 ? -45.298 -20.023 1.996 1.00 54.04 100 GLU A N 9
ATOM 19207 C CA . GLU A 1 100 ? -46.697 -19.684 1.760 1.00 42.31 100 GLU A CA 9
ATOM 19208 C C . GLU A 1 100 ? -47.047 -19.815 0.280 1.00 24.04 100 GLU A C 9
ATOM 19209 O O . GLU A 1 100 ? -48.217 -19.939 -0.084 1.00 63.30 100 GLU A O 9
ATOM 19221 N N . LEU A 1 101 ? -46.025 -19.786 -0.568 1.00 23.13 101 LEU A N 9
ATOM 19222 C CA . LEU A 1 101 ? -46.223 -19.901 -2.008 1.00 64.45 101 LEU A CA 9
ATOM 19223 C C . LEU A 1 101 ? -45.846 -21.295 -2.500 1.00 32.50 101 LEU A C 9
ATOM 19224 O O . LEU A 1 101 ? -46.650 -21.978 -3.136 1.00 32.04 101 LEU A O 9
ATOM 19240 N N . ILE A 1 102 ? -44.621 -21.712 -2.200 1.00 21.24 102 ILE A N 9
ATOM 19241 C CA . ILE A 1 102 ? -44.140 -23.026 -2.608 1.00 20.21 102 ILE A CA 9
ATOM 19242 C C . ILE A 1 102 ? -43.358 -23.699 -1.485 1.00 34.14 102 ILE A C 9
ATOM 19243 O O . ILE A 1 102 ? -42.128 -23.686 -1.457 1.00 24.22 102 ILE A O 9
ATOM 19259 N N . PRO A 1 103 ? -44.089 -24.303 -0.535 1.00 65.55 103 PRO A N 9
ATOM 19260 C CA . PRO A 1 103 ? -43.485 -24.996 0.607 1.00 43.41 103 PRO A CA 9
ATOM 19261 C C . PRO A 1 103 ? -42.775 -26.281 0.197 1.00 64.24 103 PRO A C 9
ATOM 19262 O O . PRO A 1 103 ? -42.159 -26.953 1.024 1.00 33.14 103 PRO A O 9
ATOM 19273 N N . SER A 1 104 ? -42.864 -26.617 -1.086 1.00 63.53 104 SER A N 9
ATOM 19274 C CA . SER A 1 104 ? -42.232 -27.825 -1.606 1.00 12.23 104 SER A CA 9
ATOM 19275 C C . SER A 1 104 ? -40.713 -27.687 -1.603 1.00 23.30 104 SER A C 9
ATOM 19276 O O . SER A 1 104 ? -39.990 -28.654 -1.358 1.00 42.21 104 SER A O 9
ATOM 19284 N N . THR A 1 105 ? -40.234 -26.478 -1.877 1.00 43.25 105 THR A N 9
ATOM 19285 C CA . THR A 1 105 ? -38.801 -26.212 -1.908 1.00 71.02 105 THR A CA 9
ATOM 19286 C C . THR A 1 105 ? -38.296 -25.760 -0.543 1.00 33.03 105 THR A C 9
ATOM 19287 O O . THR A 1 105 ? -37.093 -25.762 -0.283 1.00 71.31 105 THR A O 9
ATOM 19298 N N . SER A 1 106 ? -39.224 -25.373 0.328 1.00 64.24 106 SER A N 9
ATOM 19299 C CA . SER A 1 106 ? -38.872 -24.915 1.667 1.00 62.44 106 SER A CA 9
ATOM 19300 C C . SER A 1 106 ? -38.074 -25.981 2.413 1.00 51.43 106 SER A C 9
ATOM 19301 O O . SER A 1 106 ? -37.369 -25.682 3.377 1.00 73.22 106 SER A O 9
ATOM 19309 N N . SER A 1 107 ? -38.191 -27.224 1.959 1.00 30.51 107 SER A N 9
ATOM 19310 C CA . SER A 1 107 ? -37.485 -28.336 2.585 1.00 5.01 107 SER A CA 9
ATOM 19311 C C . SER A 1 107 ? -35.977 -28.106 2.558 1.00 44.43 107 SER A C 9
ATOM 19312 O O . SER A 1 107 ? -35.229 -28.730 3.309 1.00 65.30 107 SER A O 9
ATOM 19320 N N . ALA A 1 108 ? -35.538 -27.204 1.686 1.00 41.24 108 ALA A N 9
ATOM 19321 C CA . ALA A 1 108 ? -34.120 -26.889 1.561 1.00 53.54 108 ALA A CA 9
ATOM 19322 C C . ALA A 1 108 ? -33.683 -25.892 2.629 1.00 53.13 108 ALA A C 9
ATOM 19323 O O . ALA A 1 108 ? -32.490 -25.695 2.858 1.00 63.34 108 ALA A O 9
ATOM 19330 N N . VAL A 1 109 ? -34.657 -25.264 3.280 1.00 74.11 109 VAL A N 9
ATOM 19331 C CA . VAL A 1 109 ? -34.373 -24.288 4.325 1.00 40.44 109 VAL A CA 9
ATOM 19332 C C . VAL A 1 109 ? -33.318 -24.810 5.293 1.00 60.40 109 VAL A C 9
ATOM 19333 O O . VAL A 1 109 ? -32.268 -24.200 5.495 1.00 11.21 109 VAL A O 9
ATOM 19346 N N . PRO A 1 110 ? -33.601 -25.969 5.907 1.00 2.32 110 PRO A N 9
ATOM 19347 C CA . PRO A 1 110 ? -32.688 -26.601 6.865 1.00 51.45 110 PRO A CA 9
ATOM 19348 C C . PRO A 1 110 ? -31.434 -27.150 6.194 1.00 44.43 110 PRO A C 9
ATOM 19349 O O . PRO A 1 110 ? -30.451 -27.475 6.862 1.00 13.31 110 PRO A O 9
ATOM 19360 N N . LEU A 1 111 ? -31.472 -27.250 4.870 1.00 73.33 111 LEU A N 9
ATOM 19361 C CA . LEU A 1 111 ? -30.337 -27.760 4.108 1.00 54.24 111 LEU A CA 9
ATOM 19362 C C . LEU A 1 111 ? -29.328 -26.651 3.827 1.00 30.12 111 LEU A C 9
ATOM 19363 O O . LEU A 1 111 ? -28.176 -26.724 4.256 1.00 70.42 111 LEU A O 9
ATOM 19379 N N . ILE A 1 112 ? -29.769 -25.625 3.107 1.00 1.04 112 ILE A N 9
ATOM 19380 C CA . ILE A 1 112 ? -28.905 -24.500 2.773 1.00 3.21 112 ILE A CA 9
ATOM 19381 C C . ILE A 1 112 ? -28.726 -23.570 3.968 1.00 2.04 112 ILE A C 9
ATOM 19382 O O . ILE A 1 112 ? -27.757 -22.815 4.041 1.00 14.33 112 ILE A O 9
ATOM 19398 N N . GLY A 1 113 ? -29.667 -23.632 4.906 1.00 62.12 113 GLY A N 9
ATOM 19399 C CA . GLY A 1 113 ? -29.594 -22.792 6.087 1.00 50.22 113 GLY A CA 9
ATOM 19400 C C . GLY A 1 113 ? -28.239 -22.858 6.763 1.00 61.02 113 GLY A C 9
ATOM 19401 O O . GLY A 1 113 ? -27.809 -21.899 7.404 1.00 23.11 113 GLY A O 9
ATOM 19405 N N . LYS A 1 114 ? -27.564 -23.994 6.621 1.00 1.35 114 LYS A N 9
ATOM 19406 C CA . LYS A 1 114 ? -26.249 -24.183 7.224 1.00 75.15 114 LYS A CA 9
ATOM 19407 C C . LYS A 1 114 ? -25.231 -23.221 6.620 1.00 20.13 114 LYS A C 9
ATOM 19408 O O . LYS A 1 114 ? -24.379 -22.681 7.326 1.00 25.51 114 LYS A O 9
ATOM 19427 N N . TYR A 1 115 ? -25.326 -23.010 5.312 1.00 12.23 115 TYR A N 9
ATOM 19428 C CA . TYR A 1 115 ? -24.412 -22.113 4.614 1.00 34.34 115 TYR A CA 9
ATOM 19429 C C . TYR A 1 115 ? -24.897 -20.669 4.697 1.00 72.14 115 TYR A C 9
ATOM 19430 O O . TYR A 1 115 ? -24.114 -19.731 4.552 1.00 53.22 115 TYR A O 9
ATOM 19448 N N . MET A 1 116 ? -26.194 -20.500 4.931 1.00 55.24 116 MET A N 9
ATOM 19449 C CA . MET A 1 116 ? -26.785 -19.170 5.034 1.00 22.42 116 MET A CA 9
ATOM 19450 C C . MET A 1 116 ? -26.148 -18.380 6.173 1.00 45.24 116 MET A C 9
ATOM 19451 O O . MET A 1 116 ? -25.487 -17.365 5.944 1.00 73.41 116 MET A O 9
ATOM 19465 N N . LEU A 1 117 ? -26.349 -18.850 7.399 1.00 54.34 117 LEU A N 9
ATOM 19466 C CA . LEU A 1 117 ? -25.794 -18.186 8.573 1.00 34.23 117 LEU A CA 9
ATOM 19467 C C . LEU A 1 117 ? -24.271 -18.144 8.506 1.00 32.33 117 LEU A C 9
ATOM 19468 O O . LEU A 1 117 ? -23.638 -17.261 9.085 1.00 21.43 117 LEU A O 9
ATOM 19484 N N . PHE A 1 118 ? -23.689 -19.103 7.794 1.00 22.32 118 PHE A N 9
ATOM 19485 C CA . PHE A 1 118 ? -22.239 -19.175 7.650 1.00 75.41 118 PHE A CA 9
ATOM 19486 C C . PHE A 1 118 ? -21.673 -17.839 7.180 1.00 64.15 118 PHE A C 9
ATOM 19487 O O . PHE A 1 118 ? -20.852 -17.224 7.862 1.00 63.45 118 PHE A O 9
ATOM 19504 N N . THR A 1 119 ? -22.116 -17.394 6.008 1.00 72.32 119 THR A N 9
ATOM 19505 C CA . THR A 1 119 ? -21.653 -16.133 5.444 1.00 10.42 119 THR A CA 9
ATOM 19506 C C . THR A 1 119 ? -22.193 -14.946 6.235 1.00 63.23 119 THR A C 9
ATOM 19507 O O . THR A 1 119 ? -21.491 -13.957 6.446 1.00 11.14 119 THR A O 9
ATOM 19518 N N . LYS A 1 120 ? -23.444 -15.051 6.670 1.00 24.23 120 LYS A N 9
ATOM 19519 C CA . LYS A 1 120 ? -24.078 -13.988 7.440 1.00 11.21 120 LYS A CA 9
ATOM 19520 C C . LYS A 1 120 ? -23.240 -13.626 8.662 1.00 63.11 120 LYS A C 9
ATOM 19521 O O . LYS A 1 120 ? -23.292 -12.497 9.149 1.00 33.52 120 LYS A O 9
ATOM 19540 N N . GLU A 1 121 ? -22.467 -14.591 9.150 1.00 4.04 121 GLU A N 9
ATOM 19541 C CA . GLU A 1 121 ? -21.617 -14.372 10.315 1.00 62.00 121 GLU A CA 9
ATOM 19542 C C . GLU A 1 121 ? -20.297 -13.721 9.911 1.00 71.12 121 GLU A C 9
ATOM 19543 O O . GLU A 1 121 ? -19.677 -13.008 10.700 1.00 44.14 121 GLU A O 9
ATOM 19555 N N . PHE A 1 122 ? -19.874 -13.972 8.677 1.00 63.55 122 PHE A N 9
ATOM 19556 C CA . PHE A 1 122 ? -18.627 -13.413 8.167 1.00 12.10 122 PHE A CA 9
ATOM 19557 C C . PHE A 1 122 ? -18.851 -12.014 7.600 1.00 4.12 122 PHE A C 9
ATOM 19558 O O . PHE A 1 122 ? -17.916 -11.221 7.488 1.00 43.24 122 PHE A O 9
ATOM 19575 N N . VAL A 1 123 ? -20.097 -11.718 7.244 1.00 24.20 123 VAL A N 9
ATOM 19576 C CA . VAL A 1 123 ? -20.444 -10.416 6.689 1.00 14.53 123 VAL A CA 9
ATOM 19577 C C . VAL A 1 123 ? -20.030 -9.289 7.629 1.00 24.34 123 VAL A C 9
ATOM 19578 O O . VAL A 1 123 ? -19.748 -8.175 7.191 1.00 11.53 123 VAL A O 9
ATOM 19591 N N . GLU A 1 124 ? -19.994 -9.589 8.924 1.00 61.40 124 GLU A N 9
ATOM 19592 C CA . GLU A 1 124 ? -19.613 -8.601 9.926 1.00 14.03 124 GLU A CA 9
ATOM 19593 C C . GLU A 1 124 ? -18.149 -8.202 9.769 1.00 61.33 124 GLU A C 9
ATOM 19594 O O . GLU A 1 124 ? -17.729 -7.143 10.234 1.00 14.23 124 GLU A O 9
ATOM 19606 N N . SER A 1 125 ? -17.376 -9.059 9.109 1.00 20.44 125 SER A N 9
ATOM 19607 C CA . SER A 1 125 ? -15.957 -8.800 8.894 1.00 54.33 125 SER A CA 9
ATOM 19608 C C . SER A 1 125 ? -15.751 -7.461 8.192 1.00 2.21 125 SER A C 9
ATOM 19609 O O . SER A 1 125 ? -14.700 -6.833 8.326 1.00 55.03 125 SER A O 9
ATOM 19617 N N . SER A 1 126 ? -16.761 -7.030 7.444 1.00 52.13 126 SER A N 9
ATOM 19618 C CA . SER A 1 126 ? -16.690 -5.768 6.717 1.00 14.41 126 SER A CA 9
ATOM 19619 C C . SER A 1 126 ? -16.406 -4.609 7.668 1.00 45.12 126 SER A C 9
ATOM 19620 O O . SER A 1 126 ? -15.727 -3.647 7.306 1.00 70.23 126 SER A O 9
ATOM 19628 N N . ILE A 1 127 ? -16.929 -4.708 8.885 1.00 22.31 127 ILE A N 9
ATOM 19629 C CA . ILE A 1 127 ? -16.730 -3.670 9.889 1.00 54.14 127 ILE A CA 9
ATOM 19630 C C . ILE A 1 127 ? -15.399 -3.850 10.610 1.00 41.32 127 ILE A C 9
ATOM 19631 O O . ILE A 1 127 ? -14.838 -2.895 11.149 1.00 31.50 127 ILE A O 9
ATOM 19647 N N . LYS A 1 128 ? -14.896 -5.080 10.614 1.00 13.35 128 LYS A N 9
ATOM 19648 C CA . LYS A 1 128 ? -13.629 -5.386 11.266 1.00 25.22 128 LYS A CA 9
ATOM 19649 C C . LYS A 1 128 ? -12.529 -4.443 10.789 1.00 52.51 128 LYS A C 9
ATOM 19650 O O . LYS A 1 128 ? -11.697 -3.994 11.578 1.00 34.24 128 LYS A O 9
ATOM 19669 N N . ILE A 1 129 ? -12.533 -4.144 9.494 1.00 22.41 129 ILE A N 9
ATOM 19670 C CA . ILE A 1 129 ? -11.537 -3.252 8.913 1.00 14.25 129 ILE A CA 9
ATOM 19671 C C . ILE A 1 129 ? -11.701 -1.830 9.439 1.00 53.44 129 ILE A C 9
ATOM 19672 O O . ILE A 1 129 ? -10.777 -1.259 10.019 1.00 31.23 129 ILE A O 9
ATOM 19688 N N . THR A 1 130 ? -12.885 -1.261 9.232 1.00 34.25 130 THR A N 9
ATOM 19689 C CA . THR A 1 130 ? -13.172 0.094 9.685 1.00 2.14 130 THR A CA 9
ATOM 19690 C C . THR A 1 130 ? -12.977 0.223 11.192 1.00 42.13 130 THR A C 9
ATOM 19691 O O . THR A 1 130 ? -12.762 1.320 11.707 1.00 72.13 130 THR A O 9
ATOM 19702 N N . GLU A 1 131 ? -13.052 -0.904 11.892 1.00 32.14 131 GLU A N 9
ATOM 19703 C CA . GLU A 1 131 ? -12.884 -0.915 13.341 1.00 62.23 131 GLU A CA 9
ATOM 19704 C C . GLU A 1 131 ? -11.509 -0.380 13.733 1.00 74.32 131 GLU A C 9
ATOM 19705 O O . GLU A 1 131 ? -11.289 0.012 14.878 1.00 41.21 131 GLU A O 9
ATOM 19717 N N . GLU A 1 132 ? -10.589 -0.369 12.773 1.00 34.32 132 GLU A N 9
ATOM 19718 C CA . GLU A 1 132 ? -9.236 0.116 13.019 1.00 73.32 132 GLU A CA 9
ATOM 19719 C C . GLU A 1 132 ? -9.165 1.632 12.862 1.00 60.12 132 GLU A C 9
ATOM 19720 O O . GLU A 1 132 ? -8.400 2.304 13.554 1.00 34.23 132 GLU A O 9
ATOM 19732 N N . VAL A 1 133 ? -9.967 2.164 11.945 1.00 13.54 133 VAL A N 9
ATOM 19733 C CA . VAL A 1 133 ? -9.996 3.601 11.697 1.00 74.23 133 VAL A CA 9
ATOM 19734 C C . VAL A 1 133 ? -10.994 4.297 12.615 1.00 11.51 133 VAL A C 9
ATOM 19735 O O . VAL A 1 133 ? -10.900 5.503 12.850 1.00 74.34 133 VAL A O 9
ATOM 19748 N N . ILE A 1 134 ? -11.948 3.531 13.133 1.00 54.25 134 ILE A N 9
ATOM 19749 C CA . ILE A 1 134 ? -12.963 4.075 14.027 1.00 24.22 134 ILE A CA 9
ATOM 19750 C C . ILE A 1 134 ? -12.324 4.832 15.187 1.00 51.04 134 ILE A C 9
ATOM 19751 O O . ILE A 1 134 ? -12.917 5.759 15.737 1.00 43.01 134 ILE A O 9
ATOM 19767 N N . ASN A 1 135 ? -11.111 4.431 15.551 1.00 5.12 135 ASN A N 9
ATOM 19768 C CA . ASN A 1 135 ? -10.390 5.073 16.645 1.00 71.11 135 ASN A CA 9
ATOM 19769 C C . ASN A 1 135 ? -10.386 6.589 16.478 1.00 44.35 135 ASN A C 9
ATOM 19770 O O . ASN A 1 135 ? -10.461 7.334 17.456 1.00 73.14 135 ASN A O 9
ATOM 19781 N N . THR A 1 136 ? -10.297 7.041 15.230 1.00 1.54 136 THR A N 9
ATOM 19782 C CA . THR A 1 136 ? -10.282 8.468 14.934 1.00 40.30 136 THR A CA 9
ATOM 19783 C C . THR A 1 136 ? -11.675 8.968 14.568 1.00 44.43 136 THR A C 9
ATOM 19784 O O . THR A 1 136 ? -12.097 10.039 15.007 1.00 25.44 136 THR A O 9
ATOM 19795 N N . HIS A 1 137 ? -12.386 8.187 13.761 1.00 44.45 137 HIS A N 9
ATOM 19796 C CA . HIS A 1 137 ? -13.733 8.551 13.336 1.00 2.30 137 HIS A CA 9
ATOM 19797 C C . HIS A 1 137 ? -14.632 8.808 14.542 1.00 45.42 137 HIS A C 9
ATOM 19798 O O . HIS A 1 137 ? -15.256 9.865 14.650 1.00 25.50 137 HIS A O 9
ATOM 19812 N N . HIS A 1 138 ? -14.693 7.836 15.446 1.00 74.22 138 HIS A N 9
ATOM 19813 C CA . HIS A 1 138 ? -15.516 7.957 16.644 1.00 12.11 138 HIS A CA 9
ATOM 19814 C C . HIS A 1 138 ? -15.185 9.239 17.403 1.00 73.31 138 HIS A C 9
ATOM 19815 O O . HIS A 1 138 ? -16.071 10.040 17.703 1.00 23.45 138 HIS A O 9
ATOM 19829 N N . ARG A 1 139 ? -13.906 9.425 17.710 1.00 42.41 139 ARG A N 9
ATOM 19830 C CA . ARG A 1 139 ? -13.459 10.608 18.435 1.00 1.43 139 ARG A CA 9
ATOM 19831 C C . ARG A 1 139 ? -13.974 11.881 17.770 1.00 55.11 139 ARG A C 9
ATOM 19832 O O . ARG A 1 139 ? -14.901 12.522 18.267 1.00 64.02 139 ARG A O 9
ATOM 19853 N N . SER A 1 140 ? -13.368 12.241 16.643 1.00 1.23 140 SER A N 9
ATOM 19854 C CA . SER A 1 140 ? -13.763 13.439 15.912 1.00 44.41 140 SER A CA 9
ATOM 19855 C C . SER A 1 140 ? -15.036 13.191 15.109 1.00 61.01 140 SER A C 9
ATOM 19856 O O . SER A 1 140 ? -15.861 12.357 15.478 1.00 60.24 140 SER A O 9
ATOM 19864 N N . MET A 1 1 ? 6.492 6.883 6.988 1.00 45.14 1 MET A N 10
ATOM 19865 C CA . MET A 1 1 ? 6.239 7.240 5.597 1.00 51.24 1 MET A CA 10
ATOM 19866 C C . MET A 1 1 ? 5.314 6.224 4.934 1.00 14.15 1 MET A C 10
ATOM 19867 O O . MET A 1 1 ? 4.251 6.578 4.424 1.00 3.43 1 MET A O 10
ATOM 19881 N N . ALA A 1 2 ? 5.725 4.960 4.946 1.00 13.43 2 ALA A N 10
ATOM 19882 C CA . ALA A 1 2 ? 4.932 3.893 4.349 1.00 54.55 2 ALA A CA 10
ATOM 19883 C C . ALA A 1 2 ? 3.779 3.489 5.261 1.00 23.55 2 ALA A C 10
ATOM 19884 O O . ALA A 1 2 ? 2.796 2.899 4.812 1.00 30.44 2 ALA A O 10
ATOM 19891 N N . HIS A 1 3 ? 3.907 3.808 6.545 1.00 10.34 3 HIS A N 10
ATOM 19892 C CA . HIS A 1 3 ? 2.875 3.477 7.522 1.00 5.10 3 HIS A CA 10
ATOM 19893 C C . HIS A 1 3 ? 2.022 4.700 7.847 1.00 25.40 3 HIS A C 10
ATOM 19894 O O . HIS A 1 3 ? 2.173 5.311 8.905 1.00 4.22 3 HIS A O 10
ATOM 19908 N N . HIS A 1 4 ? 1.127 5.051 6.930 1.00 53.11 4 HIS A N 10
ATOM 19909 C CA . HIS A 1 4 ? 0.250 6.201 7.119 1.00 14.12 4 HIS A CA 10
ATOM 19910 C C . HIS A 1 4 ? -1.041 5.790 7.821 1.00 53.00 4 HIS A C 10
ATOM 19911 O O . HIS A 1 4 ? -1.817 4.990 7.297 1.00 54.41 4 HIS A O 10
ATOM 19925 N N . HIS A 1 5 ? -1.264 6.341 9.010 1.00 54.42 5 HIS A N 10
ATOM 19926 C CA . HIS A 1 5 ? -2.462 6.032 9.784 1.00 65.25 5 HIS A CA 10
ATOM 19927 C C . HIS A 1 5 ? -3.271 7.295 10.060 1.00 34.11 5 HIS A C 10
ATOM 19928 O O . HIS A 1 5 ? -3.992 7.377 11.055 1.00 2.35 5 HIS A O 10
ATOM 19942 N N . HIS A 1 6 ? -3.148 8.278 9.173 1.00 23.55 6 HIS A N 10
ATOM 19943 C CA . HIS A 1 6 ? -3.868 9.537 9.322 1.00 32.14 6 HIS A CA 10
ATOM 19944 C C . HIS A 1 6 ? -5.044 9.608 8.352 1.00 2.35 6 HIS A C 10
ATOM 19945 O O . HIS A 1 6 ? -6.188 9.810 8.761 1.00 21.42 6 HIS A O 10
ATOM 19959 N N . HIS A 1 7 ? -4.754 9.443 7.066 1.00 60.13 7 HIS A N 10
ATOM 19960 C CA . HIS A 1 7 ? -5.787 9.489 6.037 1.00 33.13 7 HIS A CA 10
ATOM 19961 C C . HIS A 1 7 ? -6.255 8.083 5.673 1.00 25.23 7 HIS A C 10
ATOM 19962 O O . HIS A 1 7 ? -5.565 7.099 5.944 1.00 70.13 7 HIS A O 10
ATOM 19976 N N . HIS A 1 8 ? -7.430 7.995 5.059 1.00 12.43 8 HIS A N 10
ATOM 19977 C CA . HIS A 1 8 ? -7.990 6.709 4.659 1.00 42.44 8 HIS A CA 10
ATOM 19978 C C . HIS A 1 8 ? -8.576 6.787 3.252 1.00 34.43 8 HIS A C 10
ATOM 19979 O O . HIS A 1 8 ? -9.638 7.373 3.044 1.00 72.53 8 HIS A O 10
ATOM 19993 N N . ALA A 1 9 ? -7.877 6.192 2.291 1.00 32.12 9 ALA A N 10
ATOM 19994 C CA . ALA A 1 9 ? -8.329 6.192 0.906 1.00 55.45 9 ALA A CA 10
ATOM 19995 C C . ALA A 1 9 ? -7.467 5.274 0.046 1.00 11.02 9 ALA A C 10
ATOM 19996 O O . ALA A 1 9 ? -7.983 4.469 -0.729 1.00 2.12 9 ALA A O 10
ATOM 20003 N N . MET A 1 10 ? -6.152 5.401 0.189 1.00 61.13 10 MET A N 10
ATOM 20004 C CA . MET A 1 10 ? -5.218 4.581 -0.575 1.00 13.10 10 MET A CA 10
ATOM 20005 C C . MET A 1 10 ? -5.073 3.197 0.050 1.00 3.43 10 MET A C 10
ATOM 20006 O O . MET A 1 10 ? -5.083 2.185 -0.650 1.00 33.33 10 MET A O 10
ATOM 20020 N N . VAL A 1 11 ? -4.936 3.161 1.372 1.00 15.41 11 VAL A N 10
ATOM 20021 C CA . VAL A 1 11 ? -4.790 1.902 2.092 1.00 63.25 11 VAL A CA 10
ATOM 20022 C C . VAL A 1 11 ? -6.146 1.348 2.512 1.00 73.31 11 VAL A C 10
ATOM 20023 O O . VAL A 1 11 ? -6.277 0.160 2.811 1.00 54.40 11 VAL A O 10
ATOM 20036 N N . ILE A 1 12 ? -7.153 2.215 2.532 1.00 61.20 12 ILE A N 10
ATOM 20037 C CA . ILE A 1 12 ? -8.500 1.812 2.914 1.00 34.52 12 ILE A CA 10
ATOM 20038 C C . ILE A 1 12 ? -9.247 1.201 1.733 1.00 31.43 12 ILE A C 10
ATOM 20039 O O . ILE A 1 12 ? -10.127 0.358 1.911 1.00 54.42 12 ILE A O 10
ATOM 20055 N N . ASP A 1 13 ? -8.889 1.629 0.528 1.00 4.31 13 ASP A N 10
ATOM 20056 C CA . ASP A 1 13 ? -9.523 1.123 -0.683 1.00 65.55 13 ASP A CA 10
ATOM 20057 C C . ASP A 1 13 ? -8.861 -0.173 -1.142 1.00 23.21 13 ASP A C 10
ATOM 20058 O O . ASP A 1 13 ? -9.448 -0.950 -1.895 1.00 74.21 13 ASP A O 10
ATOM 20067 N N . HIS A 1 14 ? -7.634 -0.400 -0.683 1.00 43.53 14 HIS A N 10
ATOM 20068 C CA . HIS A 1 14 ? -6.891 -1.601 -1.047 1.00 33.34 14 HIS A CA 10
ATOM 20069 C C . HIS A 1 14 ? -7.410 -2.813 -0.279 1.00 32.42 14 HIS A C 10
ATOM 20070 O O . HIS A 1 14 ? -7.676 -3.864 -0.864 1.00 44.32 14 HIS A O 10
ATOM 20084 N N . ILE A 1 15 ? -7.551 -2.660 1.033 1.00 33.25 15 ILE A N 10
ATOM 20085 C CA . ILE A 1 15 ? -8.038 -3.742 1.880 1.00 34.03 15 ILE A CA 10
ATOM 20086 C C . ILE A 1 15 ? -9.395 -4.247 1.401 1.00 61.32 15 ILE A C 10
ATOM 20087 O O . ILE A 1 15 ? -9.766 -5.395 1.651 1.00 13.21 15 ILE A O 10
ATOM 20103 N N . LEU A 1 16 ? -10.130 -3.384 0.709 1.00 74.32 16 LEU A N 10
ATOM 20104 C CA . LEU A 1 16 ? -11.446 -3.743 0.191 1.00 33.12 16 LEU A CA 10
ATOM 20105 C C . LEU A 1 16 ? -11.372 -5.012 -0.652 1.00 33.11 16 LEU A C 10
ATOM 20106 O O . LEU A 1 16 ? -12.201 -5.912 -0.513 1.00 71.13 16 LEU A O 10
ATOM 20122 N N . LYS A 1 17 ? -10.373 -5.079 -1.525 1.00 51.31 17 LYS A N 10
ATOM 20123 C CA . LYS A 1 17 ? -10.187 -6.238 -2.389 1.00 32.50 17 LYS A CA 10
ATOM 20124 C C . LYS A 1 17 ? -9.903 -7.490 -1.565 1.00 71.54 17 LYS A C 10
ATOM 20125 O O . LYS A 1 17 ? -10.060 -8.612 -2.049 1.00 71.14 17 LYS A O 10
ATOM 20144 N N . CYS A 1 18 ? -9.486 -7.292 -0.320 1.00 11.40 18 CYS A N 10
ATOM 20145 C CA . CYS A 1 18 ? -9.181 -8.405 0.571 1.00 31.43 18 CYS A CA 10
ATOM 20146 C C . CYS A 1 18 ? -10.453 -8.959 1.205 1.00 13.51 18 CYS A C 10
ATOM 20147 O O . CYS A 1 18 ? -10.566 -10.160 1.450 1.00 40.21 18 CYS A O 10
ATOM 20155 N N . VAL A 1 19 ? -11.409 -8.074 1.470 1.00 12.34 19 VAL A N 10
ATOM 20156 C CA . VAL A 1 19 ? -12.674 -8.473 2.077 1.00 44.13 19 VAL A CA 10
ATOM 20157 C C . VAL A 1 19 ? -13.689 -8.879 1.014 1.00 2.41 19 VAL A C 10
ATOM 20158 O O . VAL A 1 19 ? -14.538 -9.739 1.247 1.00 23.25 19 VAL A O 10
ATOM 20171 N N . PHE A 1 20 ? -13.595 -8.253 -0.155 1.00 34.22 20 PHE A N 10
ATOM 20172 C CA . PHE A 1 20 ? -14.506 -8.549 -1.255 1.00 12.54 20 PHE A CA 10
ATOM 20173 C C . PHE A 1 20 ? -14.076 -9.813 -1.993 1.00 2.23 20 PHE A C 10
ATOM 20174 O O . PHE A 1 20 ? -14.867 -10.425 -2.710 1.00 62.24 20 PHE A O 10
ATOM 20191 N N . ASP A 1 21 ? -12.817 -10.197 -1.811 1.00 52.01 21 ASP A N 10
ATOM 20192 C CA . ASP A 1 21 ? -12.280 -11.388 -2.459 1.00 34.23 21 ASP A CA 10
ATOM 20193 C C . ASP A 1 21 ? -12.859 -12.654 -1.834 1.00 4.14 21 ASP A C 10
ATOM 20194 O O . ASP A 1 21 ? -13.268 -13.577 -2.539 1.00 11.55 21 ASP A O 10
ATOM 20203 N N . LYS A 1 22 ? -12.888 -12.692 -0.506 1.00 10.43 22 LYS A N 10
ATOM 20204 C CA . LYS A 1 22 ? -13.416 -13.843 0.216 1.00 22.30 22 LYS A CA 10
ATOM 20205 C C . LYS A 1 22 ? -14.934 -13.914 0.091 1.00 34.43 22 LYS A C 10
ATOM 20206 O O . LYS A 1 22 ? -15.509 -15.000 -0.002 1.00 5.32 22 LYS A O 10
ATOM 20225 N N . ILE A 1 23 ? -15.578 -12.752 0.089 1.00 73.11 23 ILE A N 10
ATOM 20226 C CA . ILE A 1 23 ? -17.030 -12.684 -0.027 1.00 43.31 23 ILE A CA 10
ATOM 20227 C C . ILE A 1 23 ? -17.524 -13.484 -1.227 1.00 64.14 23 ILE A C 10
ATOM 20228 O O . ILE A 1 23 ? -18.547 -14.165 -1.154 1.00 30.24 23 ILE A O 10
ATOM 20244 N N . CYS A 1 24 ? -16.789 -13.399 -2.331 1.00 13.50 24 CYS A N 10
ATOM 20245 C CA . CYS A 1 24 ? -17.152 -14.116 -3.548 1.00 42.02 24 CYS A CA 10
ATOM 20246 C C . CYS A 1 24 ? -16.701 -15.571 -3.476 1.00 63.23 24 CYS A C 10
ATOM 20247 O O . CYS A 1 24 ? -17.219 -16.429 -4.191 1.00 65.33 24 CYS A O 10
ATOM 20255 N N . LYS A 1 25 ? -15.731 -15.842 -2.609 1.00 71.43 25 LYS A N 10
ATOM 20256 C CA . LYS A 1 25 ? -15.209 -17.193 -2.443 1.00 65.40 25 LYS A CA 10
ATOM 20257 C C . LYS A 1 25 ? -16.274 -18.122 -1.869 1.00 3.13 25 LYS A C 10
ATOM 20258 O O . LYS A 1 25 ? -16.632 -19.127 -2.484 1.00 45.31 25 LYS A O 10
ATOM 20277 N N . ILE A 1 26 ? -16.777 -17.779 -0.688 1.00 11.41 26 ILE A N 10
ATOM 20278 C CA . ILE A 1 26 ? -17.803 -18.580 -0.033 1.00 72.32 26 ILE A CA 10
ATOM 20279 C C . ILE A 1 26 ? -19.187 -18.263 -0.590 1.00 30.40 26 ILE A C 10
ATOM 20280 O O . ILE A 1 26 ? -20.119 -19.055 -0.454 1.00 22.11 26 ILE A O 10
ATOM 20296 N N . GLY A 1 27 ? -19.313 -17.099 -1.220 1.00 72.20 27 GLY A N 10
ATOM 20297 C CA . GLY A 1 27 ? -20.586 -16.698 -1.790 1.00 72.51 27 GLY A CA 10
ATOM 20298 C C . GLY A 1 27 ? -21.014 -17.591 -2.939 1.00 4.53 27 GLY A C 10
ATOM 20299 O O . GLY A 1 27 ? -22.207 -17.774 -3.182 1.00 63.32 27 GLY A O 10
ATOM 20303 N N . THR A 1 28 ? -20.037 -18.146 -3.649 1.00 71.45 28 THR A N 10
ATOM 20304 C CA . THR A 1 28 ? -20.318 -19.021 -4.781 1.00 20.44 28 THR A CA 10
ATOM 20305 C C . THR A 1 28 ? -20.381 -20.481 -4.344 1.00 43.35 28 THR A C 10
ATOM 20306 O O . THR A 1 28 ? -20.967 -21.318 -5.030 1.00 43.32 28 THR A O 10
ATOM 20317 N N . GLU A 1 29 ? -19.774 -20.778 -3.200 1.00 23.22 29 GLU A N 10
ATOM 20318 C CA . GLU A 1 29 ? -19.762 -22.138 -2.673 1.00 43.11 29 GLU A CA 10
ATOM 20319 C C . GLU A 1 29 ? -21.161 -22.566 -2.240 1.00 60.13 29 GLU A C 10
ATOM 20320 O O . GLU A 1 29 ? -21.502 -23.748 -2.287 1.00 13.21 29 GLU A O 10
ATOM 20332 N N . SER A 1 30 ? -21.966 -21.596 -1.819 1.00 33.32 30 SER A N 10
ATOM 20333 C CA . SER A 1 30 ? -23.327 -21.872 -1.373 1.00 71.23 30 SER A CA 10
ATOM 20334 C C . SER A 1 30 ? -24.276 -21.984 -2.563 1.00 21.43 30 SER A C 10
ATOM 20335 O O . SER A 1 30 ? -25.375 -22.526 -2.446 1.00 31.30 30 SER A O 10
ATOM 20343 N N . VAL A 1 31 ? -23.843 -21.468 -3.708 1.00 45.52 31 VAL A N 10
ATOM 20344 C CA . VAL A 1 31 ? -24.651 -21.510 -4.920 1.00 54.25 31 VAL A CA 10
ATOM 20345 C C . VAL A 1 31 ? -24.798 -22.938 -5.434 1.00 1.21 31 VAL A C 10
ATOM 20346 O O . VAL A 1 31 ? -25.715 -23.243 -6.195 1.00 14.40 31 VAL A O 10
ATOM 20359 N N . GLU A 1 32 ? -23.887 -23.809 -5.011 1.00 71.15 32 GLU A N 10
ATOM 20360 C CA . GLU A 1 32 ? -23.915 -25.206 -5.430 1.00 14.25 32 GLU A CA 10
ATOM 20361 C C . GLU A 1 32 ? -24.805 -26.032 -4.505 1.00 64.52 32 GLU A C 10
ATOM 20362 O O . GLU A 1 32 ? -25.747 -26.685 -4.953 1.00 64.43 32 GLU A O 10
ATOM 20374 N N . ALA A 1 33 ? -24.497 -25.999 -3.213 1.00 33.23 33 ALA A N 10
ATOM 20375 C CA . ALA A 1 33 ? -25.269 -26.743 -2.225 1.00 25.43 33 ALA A CA 10
ATOM 20376 C C . ALA A 1 33 ? -26.756 -26.424 -2.335 1.00 64.42 33 ALA A C 10
ATOM 20377 O O . ALA A 1 33 ? -27.604 -27.238 -1.972 1.00 23.11 33 ALA A O 10
ATOM 20384 N N . GLY A 1 34 ? -27.065 -25.233 -2.839 1.00 20.30 34 GLY A N 10
ATOM 20385 C CA . GLY A 1 34 ? -28.450 -24.828 -2.987 1.00 55.22 34 GLY A CA 10
ATOM 20386 C C . GLY A 1 34 ? -29.188 -25.653 -4.023 1.00 14.22 34 GLY A C 10
ATOM 20387 O O . GLY A 1 34 ? -30.356 -25.997 -3.836 1.00 4.55 34 GLY A O 10
ATOM 20391 N N . ARG A 1 35 ? -28.507 -25.970 -5.119 1.00 75.11 35 ARG A N 10
ATOM 20392 C CA . ARG A 1 35 ? -29.107 -26.757 -6.190 1.00 20.31 35 ARG A CA 10
ATOM 20393 C C . ARG A 1 35 ? -28.903 -28.250 -5.947 1.00 42.22 35 ARG A C 10
ATOM 20394 O O . ARG A 1 35 ? -29.667 -29.080 -6.441 1.00 63.30 35 ARG A O 10
ATOM 20415 N N . LEU A 1 36 ? -27.868 -28.584 -5.185 1.00 4.45 36 LEU A N 10
ATOM 20416 C CA . LEU A 1 36 ? -27.562 -29.976 -4.876 1.00 61.43 36 LEU A CA 10
ATOM 20417 C C . LEU A 1 36 ? -28.505 -30.517 -3.806 1.00 2.20 36 LEU A C 10
ATOM 20418 O O . LEU A 1 36 ? -28.886 -31.687 -3.835 1.00 35.21 36 LEU A O 10
ATOM 20434 N N . ILE A 1 37 ? -28.878 -29.657 -2.865 1.00 1.44 37 ILE A N 10
ATOM 20435 C CA . ILE A 1 37 ? -29.779 -30.047 -1.787 1.00 61.14 37 ILE A CA 10
ATOM 20436 C C . ILE A 1 37 ? -31.218 -30.144 -2.282 1.00 50.32 37 ILE A C 10
ATOM 20437 O O . ILE A 1 37 ? -31.896 -31.145 -2.056 1.00 60.32 37 ILE A O 10
ATOM 20453 N N . GLU A 1 38 ? -31.677 -29.096 -2.960 1.00 3.01 38 GLU A N 10
ATOM 20454 C CA . GLU A 1 38 ? -33.036 -29.064 -3.488 1.00 5.01 38 GLU A CA 10
ATOM 20455 C C . GLU A 1 38 ? -33.297 -30.267 -4.390 1.00 12.21 38 GLU A C 10
ATOM 20456 O O . GLU A 1 38 ? -34.218 -31.049 -4.150 1.00 13.42 38 GLU A O 10
ATOM 20468 N N . LEU A 1 39 ? -32.481 -30.408 -5.429 1.00 33.24 39 LEU A N 10
ATOM 20469 C CA . LEU A 1 39 ? -32.624 -31.515 -6.368 1.00 65.21 39 LEU A CA 10
ATOM 20470 C C . LEU A 1 39 ? -32.687 -32.850 -5.632 1.00 12.53 39 LEU A C 10
ATOM 20471 O O . LEU A 1 39 ? -33.412 -33.759 -6.036 1.00 0.24 39 LEU A O 10
ATOM 20487 N N . SER A 1 40 ? -31.925 -32.958 -4.548 1.00 72.51 40 SER A N 10
ATOM 20488 C CA . SER A 1 40 ? -31.894 -34.182 -3.756 1.00 22.24 40 SER A CA 10
ATOM 20489 C C . SER A 1 40 ? -33.249 -34.444 -3.107 1.00 35.13 40 SER A C 10
ATOM 20490 O O . SER A 1 40 ? -33.719 -35.581 -3.064 1.00 11.20 40 SER A O 10
ATOM 20498 N N . GLN A 1 41 ? -33.872 -33.383 -2.603 1.00 31.41 41 GLN A N 10
ATOM 20499 C CA . GLN A 1 41 ? -35.173 -33.498 -1.955 1.00 74.33 41 GLN A CA 10
ATOM 20500 C C . GLN A 1 41 ? -36.278 -33.707 -2.986 1.00 40.41 41 GLN A C 10
ATOM 20501 O O . GLN A 1 41 ? -37.194 -34.500 -2.775 1.00 72.42 41 GLN A O 10
ATOM 20515 N N . GLU A 1 42 ? -36.184 -32.988 -4.101 1.00 21.05 42 GLU A N 10
ATOM 20516 C CA . GLU A 1 42 ? -37.177 -33.094 -5.163 1.00 62.22 42 GLU A CA 10
ATOM 20517 C C . GLU A 1 42 ? -36.805 -32.205 -6.346 1.00 64.23 42 GLU A C 10
ATOM 20518 O O . GLU A 1 42 ? -37.045 -32.556 -7.501 1.00 31.44 42 GLU A O 10
ATOM 20530 N N . GLY A 1 43 ? -36.216 -31.050 -6.049 1.00 72.34 43 GLY A N 10
ATOM 20531 C CA . GLY A 1 43 ? -35.821 -30.128 -7.098 1.00 22.11 43 GLY A CA 10
ATOM 20532 C C . GLY A 1 43 ? -36.850 -29.040 -7.332 1.00 21.15 43 GLY A C 10
ATOM 20533 O O . GLY A 1 43 ? -36.521 -27.959 -7.819 1.00 74.52 43 GLY A O 10
ATOM 20537 N N . GLY A 1 44 ? -38.101 -29.326 -6.984 1.00 31.22 44 GLY A N 10
ATOM 20538 C CA . GLY A 1 44 ? -39.163 -28.354 -7.168 1.00 21.23 44 GLY A CA 10
ATOM 20539 C C . GLY A 1 44 ? -39.880 -28.523 -8.492 1.00 53.03 44 GLY A C 10
ATOM 20540 O O . GLY A 1 44 ? -39.615 -29.468 -9.234 1.00 42.32 44 GLY A O 10
ATOM 20544 N N . GLY A 1 45 ? -40.795 -27.604 -8.790 1.00 23.52 45 GLY A N 10
ATOM 20545 C CA . GLY A 1 45 ? -41.540 -27.675 -10.033 1.00 32.32 45 GLY A CA 10
ATOM 20546 C C . GLY A 1 45 ? -41.817 -26.306 -10.622 1.00 23.32 45 GLY A C 10
ATOM 20547 O O . GLY A 1 45 ? -41.497 -26.045 -11.781 1.00 32.32 45 GLY A O 10
ATOM 20551 N N . GLY A 1 46 ? -42.415 -25.429 -9.821 1.00 43.14 46 GLY A N 10
ATOM 20552 C CA . GLY A 1 46 ? -42.726 -24.091 -10.289 1.00 12.34 46 GLY A CA 10
ATOM 20553 C C . GLY A 1 46 ? -41.483 -23.265 -10.552 1.00 41.35 46 GLY A C 10
ATOM 20554 O O . GLY A 1 46 ? -40.672 -23.608 -11.411 1.00 42.04 46 GLY A O 10
ATOM 20558 N N . GLY A 1 47 ? -41.333 -22.170 -9.812 1.00 61.33 47 GLY A N 10
ATOM 20559 C CA . GLY A 1 47 ? -40.178 -21.309 -9.987 1.00 51.01 47 GLY A CA 10
ATOM 20560 C C . GLY A 1 47 ? -38.870 -22.072 -9.918 1.00 51.14 47 GLY A C 10
ATOM 20561 O O . GLY A 1 47 ? -38.757 -23.060 -9.194 1.00 41.21 47 GLY A O 10
ATOM 20565 N N . GLY A 1 48 ? -37.879 -21.613 -10.677 1.00 24.34 48 GLY A N 10
ATOM 20566 C CA . GLY A 1 48 ? -36.586 -22.272 -10.685 1.00 63.44 48 GLY A CA 10
ATOM 20567 C C . GLY A 1 48 ? -35.561 -21.550 -9.833 1.00 60.33 48 GLY A C 10
ATOM 20568 O O . GLY A 1 48 ? -35.895 -20.689 -9.019 1.00 20.40 48 GLY A O 10
ATOM 20572 N N . PRO A 1 49 ? -34.280 -21.903 -10.016 1.00 3.31 49 PRO A N 10
ATOM 20573 C CA . PRO A 1 49 ? -33.177 -21.295 -9.266 1.00 1.25 49 PRO A CA 10
ATOM 20574 C C . PRO A 1 49 ? -32.936 -19.842 -9.663 1.00 73.52 49 PRO A C 10
ATOM 20575 O O . PRO A 1 49 ? -32.173 -19.128 -9.012 1.00 13.13 49 PRO A O 10
ATOM 20586 N N . LEU A 1 50 ? -33.591 -19.411 -10.735 1.00 75.33 50 LEU A N 10
ATOM 20587 C CA . LEU A 1 50 ? -33.449 -18.043 -11.220 1.00 13.42 50 LEU A CA 10
ATOM 20588 C C . LEU A 1 50 ? -34.185 -17.064 -10.310 1.00 52.23 50 LEU A C 10
ATOM 20589 O O . LEU A 1 50 ? -33.729 -15.941 -10.091 1.00 74.25 50 LEU A O 10
ATOM 20605 N N . TYR A 1 51 ? -35.324 -17.498 -9.782 1.00 11.41 51 TYR A N 10
ATOM 20606 C CA . TYR A 1 51 ? -36.123 -16.660 -8.896 1.00 14.31 51 TYR A CA 10
ATOM 20607 C C . TYR A 1 51 ? -35.351 -16.317 -7.626 1.00 24.22 51 TYR A C 10
ATOM 20608 O O . TYR A 1 51 ? -35.439 -15.201 -7.113 1.00 71.40 51 TYR A O 10
ATOM 20626 N N . PHE A 1 52 ? -34.592 -17.286 -7.124 1.00 2.34 52 PHE A N 10
ATOM 20627 C CA . PHE A 1 52 ? -33.803 -17.089 -5.913 1.00 43.22 52 PHE A CA 10
ATOM 20628 C C . PHE A 1 52 ? -32.707 -16.051 -6.141 1.00 33.10 52 PHE A C 10
ATOM 20629 O O . PHE A 1 52 ? -32.547 -15.118 -5.354 1.00 21.21 52 PHE A O 10
ATOM 20646 N N . VAL A 1 53 ? -31.955 -16.221 -7.224 1.00 31.33 53 VAL A N 10
ATOM 20647 C CA . VAL A 1 53 ? -30.875 -15.300 -7.557 1.00 22.45 53 VAL A CA 10
ATOM 20648 C C . VAL A 1 53 ? -31.421 -13.935 -7.959 1.00 60.20 53 VAL A C 10
ATOM 20649 O O . VAL A 1 53 ? -30.808 -12.904 -7.685 1.00 3.43 53 VAL A O 10
ATOM 20662 N N . VAL A 1 54 ? -32.579 -13.936 -8.611 1.00 72.15 54 VAL A N 10
ATOM 20663 C CA . VAL A 1 54 ? -33.210 -12.697 -9.051 1.00 30.30 54 VAL A CA 10
ATOM 20664 C C . VAL A 1 54 ? -33.812 -11.939 -7.873 1.00 62.12 54 VAL A C 10
ATOM 20665 O O . VAL A 1 54 ? -33.782 -10.710 -7.833 1.00 55.11 54 VAL A O 10
ATOM 20678 N N . ASN A 1 55 ? -34.357 -12.681 -6.915 1.00 20.50 55 ASN A N 10
ATOM 20679 C CA . ASN A 1 55 ? -34.966 -12.079 -5.735 1.00 34.11 55 ASN A CA 10
ATOM 20680 C C . ASN A 1 55 ? -33.909 -11.747 -4.686 1.00 73.21 55 ASN A C 10
ATOM 20681 O O . ASN A 1 55 ? -34.109 -10.874 -3.842 1.00 15.12 55 ASN A O 10
ATOM 20692 N N . VAL A 1 56 ? -32.783 -12.450 -4.746 1.00 64.13 56 VAL A N 10
ATOM 20693 C CA . VAL A 1 56 ? -31.693 -12.230 -3.803 1.00 44.44 56 VAL A CA 10
ATOM 20694 C C . VAL A 1 56 ? -30.755 -11.132 -4.294 1.00 14.22 56 VAL A C 10
ATOM 20695 O O . VAL A 1 56 ? -30.348 -10.261 -3.525 1.00 3.40 56 VAL A O 10
ATOM 20708 N N . ILE A 1 57 ? -30.418 -11.180 -5.578 1.00 41.31 57 ILE A N 10
ATOM 20709 C CA . ILE A 1 57 ? -29.530 -10.188 -6.172 1.00 2.15 57 ILE A CA 10
ATOM 20710 C C . ILE A 1 57 ? -30.245 -8.855 -6.363 1.00 5.50 57 ILE A C 10
ATOM 20711 O O . ILE A 1 57 ? -29.610 -7.801 -6.412 1.00 73.35 57 ILE A O 10
ATOM 20727 N N . GLU A 1 58 ? -31.569 -8.909 -6.468 1.00 44.32 58 GLU A N 10
ATOM 20728 C CA . GLU A 1 58 ? -32.369 -7.704 -6.653 1.00 35.20 58 GLU A CA 10
ATOM 20729 C C . GLU A 1 58 ? -32.033 -6.659 -5.593 1.00 33.42 58 GLU A C 10
ATOM 20730 O O . GLU A 1 58 ? -31.594 -5.550 -5.896 1.00 15.31 58 GLU A O 10
ATOM 20742 N N . PRO A 1 59 ? -32.244 -7.021 -4.319 1.00 12.05 59 PRO A N 10
ATOM 20743 C CA . PRO A 1 59 ? -31.971 -6.130 -3.187 1.00 43.22 59 PRO A CA 10
ATOM 20744 C C . PRO A 1 59 ? -30.478 -5.900 -2.978 1.00 21.43 59 PRO A C 10
ATOM 20745 O O . PRO A 1 59 ? -30.073 -4.919 -2.353 1.00 23.53 59 PRO A O 10
ATOM 20756 N N . CYS A 1 60 ? -29.665 -6.810 -3.504 1.00 1.43 60 CYS A N 10
ATOM 20757 C CA . CYS A 1 60 ? -28.216 -6.706 -3.374 1.00 23.01 60 CYS A CA 10
ATOM 20758 C C . CYS A 1 60 ? -27.687 -5.494 -4.134 1.00 60.45 60 CYS A C 10
ATOM 20759 O O . CYS A 1 60 ? -26.723 -4.855 -3.713 1.00 0.01 60 CYS A O 10
ATOM 20767 N N . LYS A 1 61 ? -28.323 -5.185 -5.259 1.00 52.50 61 LYS A N 10
ATOM 20768 C CA . LYS A 1 61 ? -27.918 -4.050 -6.080 1.00 40.13 61 LYS A CA 10
ATOM 20769 C C . LYS A 1 61 ? -27.852 -2.773 -5.249 1.00 3.30 61 LYS A C 10
ATOM 20770 O O . LYS A 1 61 ? -26.790 -2.166 -5.107 1.00 24.31 61 LYS A O 10
ATOM 20789 N N . LYS A 1 62 ? -28.993 -2.370 -4.700 1.00 44.41 62 LYS A N 10
ATOM 20790 C CA . LYS A 1 62 ? -29.065 -1.166 -3.880 1.00 65.02 62 LYS A CA 10
ATOM 20791 C C . LYS A 1 62 ? -28.080 -1.240 -2.718 1.00 3.13 62 LYS A C 10
ATOM 20792 O O . LYS A 1 62 ? -27.646 -0.214 -2.192 1.00 74.31 62 LYS A O 10
ATOM 20811 N N . PHE A 1 63 ? -27.729 -2.459 -2.322 1.00 21.01 63 PHE A N 10
ATOM 20812 C CA . PHE A 1 63 ? -26.794 -2.666 -1.222 1.00 33.31 63 PHE A CA 10
ATOM 20813 C C . PHE A 1 63 ? -25.352 -2.515 -1.698 1.00 33.24 63 PHE A C 10
ATOM 20814 O O . PHE A 1 63 ? -24.456 -2.210 -0.911 1.00 14.33 63 PHE A O 10
ATOM 20831 N N . SER A 1 64 ? -25.136 -2.732 -2.991 1.00 74.11 64 SER A N 10
ATOM 20832 C CA . SER A 1 64 ? -23.803 -2.625 -3.572 1.00 53.11 64 SER A CA 10
ATOM 20833 C C . SER A 1 64 ? -23.195 -1.255 -3.287 1.00 71.01 64 SER A C 10
ATOM 20834 O O . SER A 1 64 ? -21.985 -1.128 -3.100 1.00 75.53 64 SER A O 10
ATOM 20842 N N . GLU A 1 65 ? -24.044 -0.232 -3.256 1.00 30.52 65 GLU A N 10
ATOM 20843 C CA . GLU A 1 65 ? -23.590 1.128 -2.995 1.00 12.53 65 GLU A CA 10
ATOM 20844 C C . GLU A 1 65 ? -23.163 1.290 -1.539 1.00 32.35 65 GLU A C 10
ATOM 20845 O O . GLU A 1 65 ? -22.411 2.204 -1.198 1.00 30.33 65 GLU A O 10
ATOM 20857 N N . LEU A 1 66 ? -23.649 0.396 -0.684 1.00 4.23 66 LEU A N 10
ATOM 20858 C CA . LEU A 1 66 ? -23.318 0.438 0.737 1.00 54.33 66 LEU A CA 10
ATOM 20859 C C . LEU A 1 66 ? -21.887 -0.029 0.977 1.00 64.40 66 LEU A C 10
ATOM 20860 O O . LEU A 1 66 ? -21.117 0.626 1.681 1.00 71.22 66 LEU A O 10
ATOM 20876 N N . THR A 1 67 ? -21.534 -1.167 0.386 1.00 43.33 67 THR A N 10
ATOM 20877 C CA . THR A 1 67 ? -20.194 -1.722 0.534 1.00 15.04 67 THR A CA 10
ATOM 20878 C C . THR A 1 67 ? -19.147 -0.803 -0.083 1.00 64.34 67 THR A C 10
ATOM 20879 O O . THR A 1 67 ? -17.952 -0.950 0.169 1.00 23.04 67 THR A O 10
ATOM 20890 N N . GLY A 1 68 ? -19.603 0.146 -0.895 1.00 60.01 68 GLY A N 10
ATOM 20891 C CA . GLY A 1 68 ? -18.691 1.075 -1.536 1.00 51.40 68 GLY A CA 10
ATOM 20892 C C . GLY A 1 68 ? -18.644 2.418 -0.835 1.00 0.25 68 GLY A C 10
ATOM 20893 O O . GLY A 1 68 ? -17.757 3.233 -1.095 1.00 73.50 68 GLY A O 10
ATOM 20897 N N . LEU A 1 69 ? -19.601 2.652 0.057 1.00 41.12 69 LEU A N 10
ATOM 20898 C CA . LEU A 1 69 ? -19.666 3.907 0.798 1.00 53.14 69 LEU A CA 10
ATOM 20899 C C . LEU A 1 69 ? -18.895 3.806 2.110 1.00 72.42 69 LEU A C 10
ATOM 20900 O O . LEU A 1 69 ? -18.634 4.813 2.768 1.00 34.53 69 LEU A O 10
ATOM 20916 N N . VAL A 1 70 ? -18.531 2.583 2.483 1.00 31.13 70 VAL A N 10
ATOM 20917 C CA . VAL A 1 70 ? -17.787 2.350 3.715 1.00 24.30 70 VAL A CA 10
ATOM 20918 C C . VAL A 1 70 ? -16.283 2.380 3.463 1.00 54.13 70 VAL A C 10
ATOM 20919 O O . VAL A 1 70 ? -15.527 2.985 4.223 1.00 34.24 70 VAL A O 10
ATOM 20932 N N . PHE A 1 71 ? -15.856 1.724 2.389 1.00 22.01 71 PHE A N 10
ATOM 20933 C CA . PHE A 1 71 ? -14.442 1.675 2.036 1.00 42.02 71 PHE A CA 10
ATOM 20934 C C . PHE A 1 71 ? -14.030 2.926 1.265 1.00 11.13 71 PHE A C 10
ATOM 20935 O O . PHE A 1 71 ? -12.877 3.066 0.858 1.00 43.11 71 PHE A O 10
ATOM 20952 N N . TYR A 1 72 ? -14.981 3.832 1.069 1.00 53.20 72 TYR A N 10
ATOM 20953 C CA . TYR A 1 72 ? -14.720 5.070 0.345 1.00 43.42 72 TYR A CA 10
ATOM 20954 C C . TYR A 1 72 ? -14.995 6.285 1.226 1.00 55.35 72 TYR A C 10
ATOM 20955 O O . TYR A 1 72 ? -14.079 7.021 1.594 1.00 41.12 72 TYR A O 10
ATOM 20973 N N . LEU A 1 73 ? -16.265 6.489 1.560 1.00 22.13 73 LEU A N 10
ATOM 20974 C CA . LEU A 1 73 ? -16.664 7.614 2.399 1.00 61.11 73 LEU A CA 10
ATOM 20975 C C . LEU A 1 73 ? -17.344 7.128 3.675 1.00 73.34 73 LEU A C 10
ATOM 20976 O O . LEU A 1 73 ? -18.566 7.187 3.817 1.00 22.31 73 LEU A O 10
ATOM 20992 N N . PRO A 1 74 ? -16.537 6.637 4.626 1.00 5.24 74 PRO A N 10
ATOM 20993 C CA . PRO A 1 74 ? -17.038 6.134 5.909 1.00 74.05 74 PRO A CA 10
ATOM 20994 C C . PRO A 1 74 ? -17.573 7.250 6.800 1.00 72.32 74 PRO A C 10
ATOM 20995 O O . PRO A 1 74 ? -16.898 8.254 7.029 1.00 61.21 74 PRO A O 10
ATOM 21006 N N . THR A 1 75 ? -18.791 7.068 7.302 1.00 62.13 75 THR A N 10
ATOM 21007 C CA . THR A 1 75 ? -19.417 8.059 8.167 1.00 5.35 75 THR A CA 10
ATOM 21008 C C . THR A 1 75 ? -19.361 7.627 9.628 1.00 33.22 75 THR A C 10
ATOM 21009 O O . THR A 1 75 ? -19.615 8.424 10.532 1.00 63.15 75 THR A O 10
ATOM 21020 N N . ASP A 1 76 ? -19.028 6.361 9.853 1.00 32.41 76 ASP A N 10
ATOM 21021 C CA . ASP A 1 76 ? -18.938 5.822 11.205 1.00 1.44 76 ASP A CA 10
ATOM 21022 C C . ASP A 1 76 ? -18.454 4.376 11.183 1.00 21.14 76 ASP A C 10
ATOM 21023 O O . ASP A 1 76 ? -18.202 3.811 10.119 1.00 54.20 76 ASP A O 10
ATOM 21032 N N . SER A 1 77 ? -18.325 3.782 12.366 1.00 44.43 77 SER A N 10
ATOM 21033 C CA . SER A 1 77 ? -17.866 2.403 12.483 1.00 42.24 77 SER A CA 10
ATOM 21034 C C . SER A 1 77 ? -18.808 1.453 11.749 1.00 42.30 77 SER A C 10
ATOM 21035 O O . SER A 1 77 ? -18.432 0.335 11.401 1.00 33.40 77 SER A O 10
ATOM 21043 N N . GLY A 1 78 ? -20.035 1.909 11.517 1.00 33.23 78 GLY A N 10
ATOM 21044 C CA . GLY A 1 78 ? -21.013 1.088 10.827 1.00 51.21 78 GLY A CA 10
ATOM 21045 C C . GLY A 1 78 ? -22.319 1.819 10.589 1.00 53.50 78 GLY A C 10
ATOM 21046 O O . GLY A 1 78 ? -23.396 1.245 10.744 1.00 72.45 78 GLY A O 10
ATOM 21050 N N . GLU A 1 79 ? -22.224 3.091 10.213 1.00 11.25 79 GLU A N 10
ATOM 21051 C CA . GLU A 1 79 ? -23.409 3.902 9.957 1.00 64.14 79 GLU A CA 10
ATOM 21052 C C . GLU A 1 79 ? -24.158 3.396 8.727 1.00 44.41 79 GLU A C 10
ATOM 21053 O O . GLU A 1 79 ? -25.365 3.159 8.775 1.00 63.42 79 GLU A O 10
ATOM 21065 N N . LYS A 1 80 ? -23.433 3.235 7.625 1.00 22.00 80 LYS A N 10
ATOM 21066 C CA . LYS A 1 80 ? -24.026 2.757 6.382 1.00 40.44 80 LYS A CA 10
ATOM 21067 C C . LYS A 1 80 ? -24.163 1.238 6.392 1.00 11.35 80 LYS A C 10
ATOM 21068 O O . LYS A 1 80 ? -25.080 0.684 5.786 1.00 3.34 80 LYS A O 10
ATOM 21087 N N . MET A 1 81 ? -23.247 0.571 7.086 1.00 21.14 81 MET A N 10
ATOM 21088 C CA . MET A 1 81 ? -23.268 -0.884 7.178 1.00 73.41 81 MET A CA 10
ATOM 21089 C C . MET A 1 81 ? -24.529 -1.366 7.888 1.00 13.13 81 MET A C 10
ATOM 21090 O O . MET A 1 81 ? -25.133 -2.365 7.496 1.00 51.25 81 MET A O 10
ATOM 21104 N N . THR A 1 82 ? -24.923 -0.650 8.937 1.00 4.22 82 THR A N 10
ATOM 21105 C CA . THR A 1 82 ? -26.111 -1.005 9.703 1.00 25.01 82 THR A CA 10
ATOM 21106 C C . THR A 1 82 ? -27.342 -1.073 8.807 1.00 31.34 82 THR A C 10
ATOM 21107 O O . THR A 1 82 ? -28.317 -1.751 9.129 1.00 71.50 82 THR A O 10
ATOM 21118 N N . GLU A 1 83 ? -27.290 -0.367 7.682 1.00 10.15 83 GLU A N 10
ATOM 21119 C CA . GLU A 1 83 ? -28.403 -0.348 6.741 1.00 71.33 83 GLU A CA 10
ATOM 21120 C C . GLU A 1 83 ? -28.397 -1.599 5.866 1.00 44.31 83 GLU A C 10
ATOM 21121 O O . GLU A 1 83 ? -29.431 -2.005 5.337 1.00 14.23 83 GLU A O 10
ATOM 21133 N N . SER A 1 84 ? -27.223 -2.204 5.718 1.00 45.13 84 SER A N 10
ATOM 21134 C CA . SER A 1 84 ? -27.079 -3.405 4.904 1.00 72.32 84 SER A CA 10
ATOM 21135 C C . SER A 1 84 ? -27.492 -4.646 5.689 1.00 30.25 84 SER A C 10
ATOM 21136 O O . SER A 1 84 ? -27.933 -5.642 5.115 1.00 43.24 84 SER A O 10
ATOM 21144 N N . LYS A 1 85 ? -27.346 -4.579 7.008 1.00 30.24 85 LYS A N 10
ATOM 21145 C CA . LYS A 1 85 ? -27.704 -5.695 7.876 1.00 61.20 85 LYS A CA 10
ATOM 21146 C C . LYS A 1 85 ? -29.199 -5.986 7.800 1.00 54.42 85 LYS A C 10
ATOM 21147 O O . LYS A 1 85 ? -29.631 -7.123 7.988 1.00 22.03 85 LYS A O 10
ATOM 21166 N N . SER A 1 86 ? -29.985 -4.951 7.521 1.00 13.52 86 SER A N 10
ATOM 21167 C CA . SER A 1 86 ? -31.433 -5.095 7.422 1.00 0.32 86 SER A CA 10
ATOM 21168 C C . SER A 1 86 ? -31.843 -5.502 6.010 1.00 11.22 86 SER A C 10
ATOM 21169 O O . SER A 1 86 ? -32.952 -5.989 5.789 1.00 11.44 86 SER A O 10
ATOM 21177 N N . VAL A 1 87 ? -30.940 -5.299 5.057 1.00 44.45 87 VAL A N 10
ATOM 21178 C CA . VAL A 1 87 ? -31.205 -5.645 3.665 1.00 14.24 87 VAL A CA 10
ATOM 21179 C C . VAL A 1 87 ? -31.159 -7.154 3.456 1.00 35.33 87 VAL A C 10
ATOM 21180 O O . VAL A 1 87 ? -31.834 -7.691 2.576 1.00 21.14 87 VAL A O 10
ATOM 21193 N N . LEU A 1 88 ? -30.360 -7.835 4.271 1.00 53.44 88 LEU A N 10
ATOM 21194 C CA . LEU A 1 88 ? -30.226 -9.284 4.176 1.00 60.10 88 LEU A CA 10
ATOM 21195 C C . LEU A 1 88 ? -31.312 -9.986 4.985 1.00 54.42 88 LEU A C 10
ATOM 21196 O O . LEU A 1 88 ? -31.808 -11.043 4.594 1.00 52.42 88 LEU A O 10
ATOM 21212 N N . LYS A 1 89 ? -31.680 -9.390 6.114 1.00 50.51 89 LYS A N 10
ATOM 21213 C CA . LYS A 1 89 ? -32.711 -9.954 6.977 1.00 4.03 89 LYS A CA 10
ATOM 21214 C C . LYS A 1 89 ? -34.100 -9.704 6.401 1.00 54.13 89 LYS A C 10
ATOM 21215 O O . LYS A 1 89 ? -34.989 -10.548 6.510 1.00 33.33 89 LYS A O 10
ATOM 21234 N N . SER A 1 90 ? -34.280 -8.539 5.785 1.00 32.55 90 SER A N 10
ATOM 21235 C CA . SER A 1 90 ? -35.563 -8.178 5.194 1.00 41.34 90 SER A CA 10
ATOM 21236 C C . SER A 1 90 ? -35.733 -8.831 3.825 1.00 13.23 90 SER A C 10
ATOM 21237 O O . SER A 1 90 ? -36.850 -8.962 3.322 1.00 63.52 90 SER A O 10
ATOM 21245 N N . LEU A 1 91 ? -34.619 -9.238 3.229 1.00 64.25 91 LEU A N 10
ATOM 21246 C CA . LEU A 1 91 ? -34.643 -9.878 1.918 1.00 65.32 91 LEU A CA 10
ATOM 21247 C C . LEU A 1 91 ? -35.172 -11.305 2.018 1.00 32.12 91 LEU A C 10
ATOM 21248 O O . LEU A 1 91 ? -36.047 -11.710 1.252 1.00 71.12 91 LEU A O 10
ATOM 21264 N N . THR A 1 92 ? -34.638 -12.064 2.970 1.00 2.11 92 THR A N 10
ATOM 21265 C CA . THR A 1 92 ? -35.057 -13.445 3.172 1.00 62.00 92 THR A CA 10
ATOM 21266 C C . THR A 1 92 ? -36.568 -13.541 3.348 1.00 20.00 92 THR A C 10
ATOM 21267 O O . THR A 1 92 ? -37.173 -14.568 3.042 1.00 11.21 92 THR A O 10
ATOM 21278 N N . GLU A 1 93 ? -37.171 -12.464 3.842 1.00 32.32 93 GLU A N 10
ATOM 21279 C CA . GLU A 1 93 ? -38.613 -12.429 4.058 1.00 2.15 93 GLU A CA 10
ATOM 21280 C C . GLU A 1 93 ? -39.364 -12.773 2.775 1.00 10.34 93 GLU A C 10
ATOM 21281 O O . GLU A 1 93 ? -40.489 -13.271 2.815 1.00 14.54 93 GLU A O 10
ATOM 21293 N N . LYS A 1 94 ? -38.734 -12.503 1.637 1.00 5.14 94 LYS A N 10
ATOM 21294 C CA . LYS A 1 94 ? -39.340 -12.783 0.341 1.00 23.23 94 LYS A CA 10
ATOM 21295 C C . LYS A 1 94 ? -39.146 -14.246 -0.045 1.00 31.11 94 LYS A C 10
ATOM 21296 O O . LYS A 1 94 ? -39.947 -14.814 -0.788 1.00 55.14 94 LYS A O 10
ATOM 21315 N N . LEU A 1 95 ? -38.079 -14.852 0.465 1.00 15.32 95 LEU A N 10
ATOM 21316 C CA . LEU A 1 95 ? -37.782 -16.250 0.175 1.00 4.00 95 LEU A CA 10
ATOM 21317 C C . LEU A 1 95 ? -38.571 -17.177 1.094 1.00 51.12 95 LEU A C 10
ATOM 21318 O O . LEU A 1 95 ? -39.211 -18.124 0.637 1.00 32.21 95 LEU A O 10
ATOM 21334 N N . LYS A 1 96 ? -38.523 -16.896 2.392 1.00 60.53 96 LYS A N 10
ATOM 21335 C CA . LYS A 1 96 ? -39.236 -17.702 3.376 1.00 62.00 96 LYS A CA 10
ATOM 21336 C C . LYS A 1 96 ? -40.729 -17.741 3.069 1.00 54.43 96 LYS A C 10
ATOM 21337 O O . LYS A 1 96 ? -41.424 -18.691 3.430 1.00 0.32 96 LYS A O 10
ATOM 21356 N N . LYS A 1 97 ? -41.218 -16.703 2.398 1.00 2.31 97 LYS A N 10
ATOM 21357 C CA . LYS A 1 97 ? -42.628 -16.618 2.039 1.00 74.51 97 LYS A CA 10
ATOM 21358 C C . LYS A 1 97 ? -42.971 -17.619 0.940 1.00 62.30 97 LYS A C 10
ATOM 21359 O O . LYS A 1 97 ? -44.143 -17.873 0.662 1.00 13.02 97 LYS A O 10
ATOM 21378 N N . ILE A 1 98 ? -41.941 -18.185 0.320 1.00 70.42 98 ILE A N 10
ATOM 21379 C CA . ILE A 1 98 ? -42.134 -19.160 -0.746 1.00 70.25 98 ILE A CA 10
ATOM 21380 C C . ILE A 1 98 ? -43.073 -20.278 -0.306 1.00 30.10 98 ILE A C 10
ATOM 21381 O O . ILE A 1 98 ? -43.711 -20.930 -1.133 1.00 11.31 98 ILE A O 10
ATOM 21397 N N . VAL A 1 99 ? -43.154 -20.494 1.003 1.00 12.12 99 VAL A N 10
ATOM 21398 C CA . VAL A 1 99 ? -44.018 -21.531 1.555 1.00 63.01 99 VAL A CA 10
ATOM 21399 C C . VAL A 1 99 ? -45.468 -21.318 1.138 1.00 55.42 99 VAL A C 10
ATOM 21400 O O . VAL A 1 99 ? -46.280 -22.241 1.186 1.00 33.04 99 VAL A O 10
ATOM 21413 N N . GLU A 1 100 ? -45.787 -20.094 0.727 1.00 3.14 100 GLU A N 10
ATOM 21414 C CA . GLU A 1 100 ? -47.141 -19.760 0.302 1.00 43.42 100 GLU A CA 10
ATOM 21415 C C . GLU A 1 100 ? -47.351 -20.110 -1.169 1.00 1.44 100 GLU A C 10
ATOM 21416 O O . GLU A 1 100 ? -48.484 -20.254 -1.628 1.00 55.14 100 GLU A O 10
ATOM 21428 N N . LEU A 1 101 ? -46.251 -20.244 -1.901 1.00 71.25 101 LEU A N 10
ATOM 21429 C CA . LEU A 1 101 ? -46.313 -20.577 -3.320 1.00 53.15 101 LEU A CA 10
ATOM 21430 C C . LEU A 1 101 ? -45.956 -22.041 -3.553 1.00 22.54 101 LEU A C 10
ATOM 21431 O O . LEU A 1 101 ? -46.728 -22.792 -4.150 1.00 40.21 101 LEU A O 10
ATOM 21447 N N . ILE A 1 102 ? -44.782 -22.442 -3.075 1.00 14.44 102 ILE A N 10
ATOM 21448 C CA . ILE A 1 102 ? -44.325 -23.817 -3.227 1.00 62.11 102 ILE A CA 10
ATOM 21449 C C . ILE A 1 102 ? -43.676 -24.326 -1.944 1.00 43.15 102 ILE A C 10
ATOM 21450 O O . ILE A 1 102 ? -42.453 -24.341 -1.802 1.00 0.13 102 ILE A O 10
ATOM 21466 N N . PRO A 1 103 ? -44.512 -24.755 -0.988 1.00 34.21 103 PRO A N 10
ATOM 21467 C CA . PRO A 1 103 ? -44.043 -25.276 0.299 1.00 4.55 103 PRO A CA 10
ATOM 21468 C C . PRO A 1 103 ? -43.351 -26.627 0.161 1.00 71.52 103 PRO A C 10
ATOM 21469 O O . PRO A 1 103 ? -42.842 -27.178 1.137 1.00 34.21 103 PRO A O 10
ATOM 21480 N N . SER A 1 104 ? -43.336 -27.157 -1.058 1.00 42.13 104 SER A N 10
ATOM 21481 C CA . SER A 1 104 ? -42.709 -28.447 -1.324 1.00 11.42 104 SER A CA 10
ATOM 21482 C C . SER A 1 104 ? -41.192 -28.351 -1.193 1.00 51.40 104 SER A C 10
ATOM 21483 O O . SER A 1 104 ? -40.535 -29.289 -0.741 1.00 42.02 104 SER A O 10
ATOM 21491 N N . THR A 1 105 ? -40.641 -27.209 -1.592 1.00 40.53 105 THR A N 10
ATOM 21492 C CA . THR A 1 105 ? -39.202 -26.988 -1.521 1.00 70.55 105 THR A CA 10
ATOM 21493 C C . THR A 1 105 ? -38.807 -26.361 -0.190 1.00 24.13 105 THR A C 10
ATOM 21494 O O . THR A 1 105 ? -37.633 -26.356 0.181 1.00 43.13 105 THR A O 10
ATOM 21505 N N . SER A 1 106 ? -39.794 -25.833 0.527 1.00 61.31 106 SER A N 10
ATOM 21506 C CA . SER A 1 106 ? -39.548 -25.200 1.817 1.00 30.33 106 SER A CA 10
ATOM 21507 C C . SER A 1 106 ? -38.775 -26.135 2.743 1.00 62.15 106 SER A C 10
ATOM 21508 O O . SER A 1 106 ? -38.099 -25.689 3.670 1.00 63.44 106 SER A O 10
ATOM 21516 N N . SER A 1 107 ? -38.880 -27.434 2.483 1.00 33.52 107 SER A N 10
ATOM 21517 C CA . SER A 1 107 ? -38.195 -28.434 3.294 1.00 2.11 107 SER A CA 10
ATOM 21518 C C . SER A 1 107 ? -36.686 -28.206 3.277 1.00 54.12 107 SER A C 10
ATOM 21519 O O . SER A 1 107 ? -35.962 -28.705 4.137 1.00 32.25 107 SER A O 10
ATOM 21527 N N . ALA A 1 108 ? -36.220 -27.448 2.290 1.00 52.23 108 ALA A N 10
ATOM 21528 C CA . ALA A 1 108 ? -34.799 -27.151 2.160 1.00 20.32 108 ALA A CA 10
ATOM 21529 C C . ALA A 1 108 ? -34.392 -26.002 3.076 1.00 13.11 108 ALA A C 10
ATOM 21530 O O . ALA A 1 108 ? -33.206 -25.770 3.308 1.00 2.15 108 ALA A O 10
ATOM 21537 N N . VAL A 1 109 ? -35.384 -25.284 3.594 1.00 73.24 109 VAL A N 10
ATOM 21538 C CA . VAL A 1 109 ? -35.130 -24.159 4.485 1.00 45.33 109 VAL A CA 10
ATOM 21539 C C . VAL A 1 109 ? -34.107 -24.525 5.554 1.00 24.01 109 VAL A C 10
ATOM 21540 O O . VAL A 1 109 ? -33.061 -23.889 5.693 1.00 74.25 109 VAL A O 10
ATOM 21553 N N . PRO A 1 110 ? -34.412 -25.576 6.330 1.00 50.22 110 PRO A N 10
ATOM 21554 C CA . PRO A 1 110 ? -33.531 -26.052 7.401 1.00 53.15 110 PRO A CA 10
ATOM 21555 C C . PRO A 1 110 ? -32.259 -26.696 6.861 1.00 5.51 110 PRO A C 10
ATOM 21556 O O . PRO A 1 110 ? -31.300 -26.915 7.602 1.00 25.32 110 PRO A O 10
ATOM 21567 N N . LEU A 1 111 ? -32.256 -26.995 5.567 1.00 65.30 111 LEU A N 10
ATOM 21568 C CA . LEU A 1 111 ? -31.099 -27.614 4.928 1.00 53.35 111 LEU A CA 10
ATOM 21569 C C . LEU A 1 111 ? -30.077 -26.560 4.515 1.00 41.23 111 LEU A C 10
ATOM 21570 O O . LEU A 1 111 ? -28.939 -26.566 4.987 1.00 75.25 111 LEU A O 10
ATOM 21586 N N . ILE A 1 112 ? -30.490 -25.655 3.634 1.00 72.35 112 ILE A N 10
ATOM 21587 C CA . ILE A 1 112 ? -29.611 -24.593 3.160 1.00 31.33 112 ILE A CA 10
ATOM 21588 C C . ILE A 1 112 ? -29.476 -23.487 4.201 1.00 22.01 112 ILE A C 10
ATOM 21589 O O . ILE A 1 112 ? -28.509 -22.727 4.192 1.00 3.31 112 ILE A O 10
ATOM 21605 N N . GLY A 1 113 ? -30.453 -23.404 5.100 1.00 64.35 113 GLY A N 10
ATOM 21606 C CA . GLY A 1 113 ? -30.423 -22.389 6.136 1.00 20.11 113 GLY A CA 10
ATOM 21607 C C . GLY A 1 113 ? -29.102 -22.358 6.879 1.00 13.34 113 GLY A C 10
ATOM 21608 O O . GLY A 1 113 ? -28.699 -21.318 7.401 1.00 31.03 113 GLY A O 10
ATOM 21612 N N . LYS A 1 114 ? -28.426 -23.501 6.930 1.00 54.40 114 LYS A N 10
ATOM 21613 C CA . LYS A 1 114 ? -27.143 -23.602 7.615 1.00 14.43 114 LYS A CA 10
ATOM 21614 C C . LYS A 1 114 ? -26.110 -22.680 6.975 1.00 74.23 114 LYS A C 10
ATOM 21615 O O . LYS A 1 114 ? -25.258 -22.116 7.660 1.00 4.05 114 LYS A O 10
ATOM 21634 N N . TYR A 1 115 ? -26.194 -22.531 5.657 1.00 24.24 115 TYR A N 10
ATOM 21635 C CA . TYR A 1 115 ? -25.265 -21.679 4.924 1.00 11.44 115 TYR A CA 10
ATOM 21636 C C . TYR A 1 115 ? -25.739 -20.228 4.928 1.00 64.32 115 TYR A C 10
ATOM 21637 O O . TYR A 1 115 ? -24.931 -19.300 4.892 1.00 33.31 115 TYR A O 10
ATOM 21655 N N . MET A 1 116 ? -27.054 -20.042 4.972 1.00 62.33 116 MET A N 10
ATOM 21656 C CA . MET A 1 116 ? -27.636 -18.705 4.982 1.00 72.32 116 MET A CA 10
ATOM 21657 C C . MET A 1 116 ? -27.038 -17.860 6.102 1.00 70.30 116 MET A C 10
ATOM 21658 O O . MET A 1 116 ? -26.360 -16.864 5.847 1.00 24.24 116 MET A O 10
ATOM 21672 N N . LEU A 1 117 ? -27.294 -18.263 7.342 1.00 63.12 117 LEU A N 10
ATOM 21673 C CA . LEU A 1 117 ? -26.780 -17.542 8.502 1.00 74.34 117 LEU A CA 10
ATOM 21674 C C . LEU A 1 117 ? -25.257 -17.467 8.466 1.00 54.13 117 LEU A C 10
ATOM 21675 O O . LEU A 1 117 ? -24.658 -16.543 9.016 1.00 21.13 117 LEU A O 10
ATOM 21691 N N . PHE A 1 118 ? -24.637 -18.444 7.812 1.00 10.33 118 PHE A N 10
ATOM 21692 C CA . PHE A 1 118 ? -23.184 -18.488 7.703 1.00 44.40 118 PHE A CA 10
ATOM 21693 C C . PHE A 1 118 ? -22.637 -17.162 7.180 1.00 32.22 118 PHE A C 10
ATOM 21694 O O . PHE A 1 118 ? -21.873 -16.479 7.863 1.00 60.21 118 PHE A O 10
ATOM 21711 N N . THR A 1 119 ? -23.034 -16.804 5.963 1.00 74.10 119 THR A N 10
ATOM 21712 C CA . THR A 1 119 ? -22.584 -15.562 5.347 1.00 73.43 119 THR A CA 10
ATOM 21713 C C . THR A 1 119 ? -23.057 -14.351 6.142 1.00 54.12 119 THR A C 10
ATOM 21714 O O . THR A 1 119 ? -22.334 -13.365 6.280 1.00 4.40 119 THR A O 10
ATOM 21725 N N . LYS A 1 120 ? -24.276 -14.431 6.664 1.00 35.21 120 LYS A N 10
ATOM 21726 C CA . LYS A 1 120 ? -24.847 -13.342 7.448 1.00 23.00 120 LYS A CA 10
ATOM 21727 C C . LYS A 1 120 ? -23.933 -12.973 8.612 1.00 4.10 120 LYS A C 10
ATOM 21728 O O . LYS A 1 120 ? -23.838 -11.806 8.992 1.00 64.41 120 LYS A O 10
ATOM 21747 N N . GLU A 1 121 ? -23.262 -13.974 9.172 1.00 24.44 121 GLU A N 10
ATOM 21748 C CA . GLU A 1 121 ? -22.355 -13.753 10.293 1.00 63.14 121 GLU A CA 10
ATOM 21749 C C . GLU A 1 121 ? -20.993 -13.268 9.803 1.00 54.43 121 GLU A C 10
ATOM 21750 O O . GLU A 1 121 ? -20.198 -12.733 10.575 1.00 3.12 121 GLU A O 10
ATOM 21762 N N . PHE A 1 122 ? -20.732 -13.459 8.514 1.00 55.42 122 PHE A N 10
ATOM 21763 C CA . PHE A 1 122 ? -19.467 -13.042 7.920 1.00 73.30 122 PHE A CA 10
ATOM 21764 C C . PHE A 1 122 ? -19.521 -11.577 7.497 1.00 71.21 122 PHE A C 10
ATOM 21765 O O . PHE A 1 122 ? -18.491 -10.912 7.388 1.00 63.51 122 PHE A O 10
ATOM 21782 N N . VAL A 1 123 ? -20.731 -11.080 7.259 1.00 62.20 123 VAL A N 10
ATOM 21783 C CA . VAL A 1 123 ? -20.921 -9.694 6.848 1.00 24.22 123 VAL A CA 10
ATOM 21784 C C . VAL A 1 123 ? -20.355 -8.731 7.886 1.00 70.11 123 VAL A C 10
ATOM 21785 O O . VAL A 1 123 ? -20.031 -7.586 7.572 1.00 21.32 123 VAL A O 10
ATOM 21798 N N . GLU A 1 124 ? -20.239 -9.204 9.123 1.00 51.20 124 GLU A N 10
ATOM 21799 C CA . GLU A 1 124 ? -19.712 -8.383 10.207 1.00 35.33 124 GLU A CA 10
ATOM 21800 C C . GLU A 1 124 ? -18.253 -8.016 9.953 1.00 74.25 124 GLU A C 10
ATOM 21801 O O . GLU A 1 124 ? -17.734 -7.059 10.527 1.00 64.44 124 GLU A O 10
ATOM 21813 N N . SER A 1 125 ? -17.598 -8.784 9.088 1.00 73.40 125 SER A N 10
ATOM 21814 C CA . SER A 1 125 ? -16.198 -8.544 8.760 1.00 50.42 125 SER A CA 10
ATOM 21815 C C . SER A 1 125 ? -15.997 -7.120 8.251 1.00 45.52 125 SER A C 10
ATOM 21816 O O . SER A 1 125 ? -14.913 -6.550 8.379 1.00 64.32 125 SER A O 10
ATOM 21824 N N . SER A 1 126 ? -17.049 -6.550 7.673 1.00 52.12 126 SER A N 10
ATOM 21825 C CA . SER A 1 126 ? -16.988 -5.194 7.140 1.00 12.34 126 SER A CA 10
ATOM 21826 C C . SER A 1 126 ? -16.476 -4.218 8.196 1.00 71.32 126 SER A C 10
ATOM 21827 O O . SER A 1 126 ? -15.672 -3.334 7.901 1.00 41.32 126 SER A O 10
ATOM 21835 N N . ILE A 1 127 ? -16.948 -4.387 9.426 1.00 0.35 127 ILE A N 10
ATOM 21836 C CA . ILE A 1 127 ? -16.538 -3.523 10.526 1.00 4.33 127 ILE A CA 10
ATOM 21837 C C . ILE A 1 127 ? -15.138 -3.882 11.015 1.00 54.42 127 ILE A C 10
ATOM 21838 O O . ILE A 1 127 ? -14.439 -3.051 11.596 1.00 34.40 127 ILE A O 10
ATOM 21854 N N . LYS A 1 128 ? -14.734 -5.124 10.773 1.00 32.25 128 LYS A N 10
ATOM 21855 C CA . LYS A 1 128 ? -13.417 -5.594 11.185 1.00 22.23 128 LYS A CA 10
ATOM 21856 C C . LYS A 1 128 ? -12.318 -4.711 10.604 1.00 4.31 128 LYS A C 10
ATOM 21857 O O . LYS A 1 128 ? -11.262 -4.535 11.214 1.00 55.10 128 LYS A O 10
ATOM 21876 N N . ILE A 1 129 ? -12.573 -4.157 9.424 1.00 45.44 129 ILE A N 10
ATOM 21877 C CA . ILE A 1 129 ? -11.605 -3.289 8.763 1.00 74.24 129 ILE A CA 10
ATOM 21878 C C . ILE A 1 129 ? -11.571 -1.909 9.411 1.00 73.42 129 ILE A C 10
ATOM 21879 O O . ILE A 1 129 ? -10.514 -1.430 9.822 1.00 12.40 129 ILE A O 10
ATOM 21895 N N . THR A 1 130 ? -12.736 -1.275 9.501 1.00 51.10 130 THR A N 10
ATOM 21896 C CA . THR A 1 130 ? -12.841 0.050 10.100 1.00 64.31 130 THR A CA 10
ATOM 21897 C C . THR A 1 130 ? -12.328 0.046 11.536 1.00 73.23 130 THR A C 10
ATOM 21898 O O . THR A 1 130 ? -11.946 1.086 12.070 1.00 12.21 130 THR A O 10
ATOM 21909 N N . GLU A 1 131 ? -12.323 -1.131 12.154 1.00 1.11 131 GLU A N 10
ATOM 21910 C CA . GLU A 1 131 ? -11.857 -1.268 13.529 1.00 20.40 131 GLU A CA 10
ATOM 21911 C C . GLU A 1 131 ? -10.402 -0.827 13.657 1.00 1.11 131 GLU A C 10
ATOM 21912 O O . GLU A 1 131 ? -9.925 -0.540 14.754 1.00 4.51 131 GLU A O 10
ATOM 21924 N N . GLU A 1 132 ? -9.703 -0.777 12.527 1.00 11.32 132 GLU A N 10
ATOM 21925 C CA . GLU A 1 132 ? -8.302 -0.372 12.513 1.00 13.05 132 GLU A CA 10
ATOM 21926 C C . GLU A 1 132 ? -8.176 1.148 12.453 1.00 64.41 132 GLU A C 10
ATOM 21927 O O . GLU A 1 132 ? -7.245 1.727 13.013 1.00 12.04 132 GLU A O 10
ATOM 21939 N N . VAL A 1 133 ? -9.118 1.787 11.768 1.00 51.32 133 VAL A N 10
ATOM 21940 C CA . VAL A 1 133 ? -9.113 3.239 11.634 1.00 53.14 133 VAL A CA 10
ATOM 21941 C C . VAL A 1 133 ? -9.855 3.900 12.790 1.00 42.41 133 VAL A C 10
ATOM 21942 O O . VAL A 1 133 ? -9.643 5.077 13.084 1.00 10.31 133 VAL A O 10
ATOM 21955 N N . ILE A 1 134 ? -10.724 3.136 13.442 1.00 0.14 134 ILE A N 10
ATOM 21956 C CA . ILE A 1 134 ? -11.496 3.648 14.568 1.00 24.32 134 ILE A CA 10
ATOM 21957 C C . ILE A 1 134 ? -10.586 4.279 15.617 1.00 61.14 134 ILE A C 10
ATOM 21958 O O . ILE A 1 134 ? -10.995 5.182 16.345 1.00 42.11 134 ILE A O 10
ATOM 21974 N N . ASN A 1 135 ? -9.349 3.798 15.686 1.00 61.32 135 ASN A N 10
ATOM 21975 C CA . ASN A 1 135 ? -8.380 4.316 16.644 1.00 23.15 135 ASN A CA 10
ATOM 21976 C C . ASN A 1 135 ? -8.321 5.839 16.589 1.00 43.41 135 ASN A C 10
ATOM 21977 O O . ASN A 1 135 ? -8.147 6.503 17.612 1.00 51.45 135 ASN A O 10
ATOM 21988 N N . THR A 1 136 ? -8.467 6.389 15.387 1.00 30.50 136 THR A N 10
ATOM 21989 C CA . THR A 1 136 ? -8.430 7.833 15.197 1.00 0.01 136 THR A CA 10
ATOM 21990 C C . THR A 1 136 ? -9.836 8.420 15.171 1.00 14.55 136 THR A C 10
ATOM 21991 O O . THR A 1 136 ? -10.091 9.472 15.759 1.00 55.42 136 THR A O 10
ATOM 22002 N N . HIS A 1 137 ? -10.747 7.734 14.488 1.00 50.50 137 HIS A N 10
ATOM 22003 C CA . HIS A 1 137 ? -12.129 8.189 14.387 1.00 34.42 137 HIS A CA 10
ATOM 22004 C C . HIS A 1 137 ? -12.739 8.385 15.772 1.00 40.41 137 HIS A C 10
ATOM 22005 O O . HIS A 1 137 ? -13.257 9.457 16.087 1.00 42.41 137 HIS A O 10
ATOM 22019 N N . HIS A 1 138 ? -12.675 7.344 16.595 1.00 24.32 138 HIS A N 10
ATOM 22020 C CA . HIS A 1 138 ? -13.220 7.402 17.947 1.00 54.45 138 HIS A CA 10
ATOM 22021 C C . HIS A 1 138 ? -12.663 8.603 18.706 1.00 71.41 138 HIS A C 10
ATOM 22022 O O . HIS A 1 138 ? -13.417 9.412 19.246 1.00 31.14 138 HIS A O 10
ATOM 22036 N N . ARG A 1 139 ? -11.339 8.710 18.743 1.00 0.40 139 ARG A N 10
ATOM 22037 C CA . ARG A 1 139 ? -10.681 9.810 19.438 1.00 52.42 139 ARG A CA 10
ATOM 22038 C C . ARG A 1 139 ? -11.250 11.154 18.991 1.00 72.34 139 ARG A C 10
ATOM 22039 O O . ARG A 1 139 ? -12.013 11.790 19.718 1.00 24.54 139 ARG A O 10
ATOM 22060 N N . SER A 1 140 ? -10.874 11.580 17.789 1.00 23.40 140 SER A N 10
ATOM 22061 C CA . SER A 1 140 ? -11.343 12.849 17.246 1.00 1.13 140 SER A CA 10
ATOM 22062 C C . SER A 1 140 ? -12.441 12.625 16.211 1.00 64.32 140 SER A C 10
ATOM 22063 O O . SER A 1 140 ? -13.076 13.572 15.750 1.00 30.24 140 SER A O 10
ATOM 22071 N N . MET A 1 1 ? 4.540 1.986 16.627 1.00 43.15 1 MET A N 11
ATOM 22072 C CA . MET A 1 1 ? 4.426 3.098 15.690 1.00 74.35 1 MET A CA 11
ATOM 22073 C C . MET A 1 1 ? 3.136 3.877 15.926 1.00 1.32 1 MET A C 11
ATOM 22074 O O . MET A 1 1 ? 2.063 3.292 16.065 1.00 34.10 1 MET A O 11
ATOM 22088 N N . ALA A 1 2 ? 3.250 5.201 15.971 1.00 33.33 2 ALA A N 11
ATOM 22089 C CA . ALA A 1 2 ? 2.093 6.060 16.189 1.00 34.25 2 ALA A CA 11
ATOM 22090 C C . ALA A 1 2 ? 2.320 7.447 15.599 1.00 10.43 2 ALA A C 11
ATOM 22091 O O . ALA A 1 2 ? 3.343 8.083 15.857 1.00 33.14 2 ALA A O 11
ATOM 22098 N N . HIS A 1 3 ? 1.361 7.912 14.805 1.00 13.10 3 HIS A N 11
ATOM 22099 C CA . HIS A 1 3 ? 1.457 9.225 14.178 1.00 50.34 3 HIS A CA 11
ATOM 22100 C C . HIS A 1 3 ? 0.214 9.522 13.344 1.00 33.15 3 HIS A C 11
ATOM 22101 O O . HIS A 1 3 ? -0.234 8.685 12.559 1.00 12.44 3 HIS A O 11
ATOM 22115 N N . HIS A 1 4 ? -0.340 10.717 13.521 1.00 11.34 4 HIS A N 11
ATOM 22116 C CA . HIS A 1 4 ? -1.532 11.124 12.786 1.00 52.02 4 HIS A CA 11
ATOM 22117 C C . HIS A 1 4 ? -1.194 11.429 11.330 1.00 53.43 4 HIS A C 11
ATOM 22118 O O . HIS A 1 4 ? -0.656 12.492 11.016 1.00 34.11 4 HIS A O 11
ATOM 22132 N N . HIS A 1 5 ? -1.513 10.491 10.444 1.00 64.22 5 HIS A N 11
ATOM 22133 C CA . HIS A 1 5 ? -1.243 10.660 9.020 1.00 25.25 5 HIS A CA 11
ATOM 22134 C C . HIS A 1 5 ? -1.795 9.485 8.219 1.00 24.54 5 HIS A C 11
ATOM 22135 O O . HIS A 1 5 ? -2.408 8.574 8.777 1.00 73.24 5 HIS A O 11
ATOM 22149 N N . HIS A 1 6 ? -1.573 9.512 6.909 1.00 73.41 6 HIS A N 11
ATOM 22150 C CA . HIS A 1 6 ? -2.049 8.448 6.031 1.00 0.31 6 HIS A CA 11
ATOM 22151 C C . HIS A 1 6 ? -3.568 8.326 6.099 1.00 13.43 6 HIS A C 11
ATOM 22152 O O . HIS A 1 6 ? -4.108 7.633 6.962 1.00 24.22 6 HIS A O 11
ATOM 22166 N N . HIS A 1 7 ? -4.253 9.006 5.185 1.00 73.43 7 HIS A N 11
ATOM 22167 C CA . HIS A 1 7 ? -5.711 8.973 5.142 1.00 40.45 7 HIS A CA 11
ATOM 22168 C C . HIS A 1 7 ? -6.210 7.616 4.656 1.00 32.35 7 HIS A C 11
ATOM 22169 O O . HIS A 1 7 ? -5.436 6.666 4.533 1.00 31.13 7 HIS A O 11
ATOM 22183 N N . HIS A 1 8 ? -7.508 7.531 4.383 1.00 34.02 8 HIS A N 11
ATOM 22184 C CA . HIS A 1 8 ? -8.111 6.289 3.912 1.00 40.11 8 HIS A CA 11
ATOM 22185 C C . HIS A 1 8 ? -8.778 6.490 2.554 1.00 31.25 8 HIS A C 11
ATOM 22186 O O . HIS A 1 8 ? -9.840 7.105 2.459 1.00 45.02 8 HIS A O 11
ATOM 22200 N N . ALA A 1 9 ? -8.148 5.967 1.508 1.00 43.33 9 ALA A N 11
ATOM 22201 C CA . ALA A 1 9 ? -8.681 6.088 0.156 1.00 2.15 9 ALA A CA 11
ATOM 22202 C C . ALA A 1 9 ? -7.908 5.208 -0.819 1.00 62.45 9 ALA A C 11
ATOM 22203 O O . ALA A 1 9 ? -8.500 4.479 -1.615 1.00 22.20 9 ALA A O 11
ATOM 22210 N N . MET A 1 10 ? -6.582 5.281 -0.753 1.00 75.21 10 MET A N 11
ATOM 22211 C CA . MET A 1 10 ? -5.729 4.489 -1.631 1.00 41.25 10 MET A CA 11
ATOM 22212 C C . MET A 1 10 ? -5.598 3.059 -1.118 1.00 32.21 10 MET A C 11
ATOM 22213 O O . MET A 1 10 ? -5.690 2.102 -1.887 1.00 21.21 10 MET A O 11
ATOM 22227 N N . VAL A 1 11 ? -5.383 2.920 0.187 1.00 51.35 11 VAL A N 11
ATOM 22228 C CA . VAL A 1 11 ? -5.241 1.607 0.803 1.00 62.44 11 VAL A CA 11
ATOM 22229 C C . VAL A 1 11 ? -6.589 1.069 1.267 1.00 34.53 11 VAL A C 11
ATOM 22230 O O . VAL A 1 11 ? -6.747 -0.133 1.488 1.00 1.45 11 VAL A O 11
ATOM 22243 N N . ILE A 1 12 ? -7.559 1.965 1.413 1.00 74.21 12 ILE A N 11
ATOM 22244 C CA . ILE A 1 12 ? -8.896 1.580 1.850 1.00 65.42 12 ILE A CA 11
ATOM 22245 C C . ILE A 1 12 ? -9.735 1.083 0.678 1.00 71.51 12 ILE A C 11
ATOM 22246 O O . ILE A 1 12 ? -10.634 0.259 0.850 1.00 11.31 12 ILE A O 11
ATOM 22262 N N . ASP A 1 13 ? -9.434 1.587 -0.514 1.00 35.32 13 ASP A N 11
ATOM 22263 C CA . ASP A 1 13 ? -10.159 1.192 -1.716 1.00 54.00 13 ASP A CA 11
ATOM 22264 C C . ASP A 1 13 ? -9.646 -0.143 -2.246 1.00 73.13 13 ASP A C 11
ATOM 22265 O O . ASP A 1 13 ? -10.369 -0.871 -2.928 1.00 24.43 13 ASP A O 11
ATOM 22274 N N . HIS A 1 14 ? -8.394 -0.458 -1.930 1.00 11.11 14 HIS A N 11
ATOM 22275 C CA . HIS A 1 14 ? -7.784 -1.706 -2.375 1.00 2.31 14 HIS A CA 11
ATOM 22276 C C . HIS A 1 14 ? -8.232 -2.872 -1.499 1.00 63.13 14 HIS A C 11
ATOM 22277 O O . HIS A 1 14 ? -8.642 -3.918 -2.004 1.00 41.31 14 HIS A O 11
ATOM 22291 N N . ILE A 1 15 ? -8.149 -2.686 -0.186 1.00 54.44 15 ILE A N 11
ATOM 22292 C CA . ILE A 1 15 ? -8.546 -3.722 0.758 1.00 35.23 15 ILE A CA 11
ATOM 22293 C C . ILE A 1 15 ? -9.987 -4.162 0.519 1.00 41.23 15 ILE A C 11
ATOM 22294 O O . ILE A 1 15 ? -10.370 -5.282 0.858 1.00 73.21 15 ILE A O 11
ATOM 22310 N N . LEU A 1 16 ? -10.780 -3.274 -0.069 1.00 55.44 16 LEU A N 11
ATOM 22311 C CA . LEU A 1 16 ? -12.180 -3.570 -0.357 1.00 64.02 16 LEU A CA 11
ATOM 22312 C C . LEU A 1 16 ? -12.312 -4.884 -1.120 1.00 30.43 16 LEU A C 11
ATOM 22313 O O . LEU A 1 16 ? -13.160 -5.718 -0.800 1.00 52.31 16 LEU A O 11
ATOM 22329 N N . LYS A 1 17 ? -11.466 -5.065 -2.129 1.00 14.14 17 LYS A N 11
ATOM 22330 C CA . LYS A 1 17 ? -11.485 -6.279 -2.936 1.00 34.14 17 LYS A CA 11
ATOM 22331 C C . LYS A 1 17 ? -11.181 -7.505 -2.081 1.00 20.31 17 LYS A C 11
ATOM 22332 O O . LYS A 1 17 ? -11.632 -8.611 -2.382 1.00 61.13 17 LYS A O 11
ATOM 22351 N N . CYS A 1 18 ? -10.416 -7.302 -1.014 1.00 43.04 18 CYS A N 11
ATOM 22352 C CA . CYS A 1 18 ? -10.052 -8.391 -0.115 1.00 72.53 18 CYS A CA 11
ATOM 22353 C C . CYS A 1 18 ? -11.269 -8.884 0.662 1.00 63.24 18 CYS A C 11
ATOM 22354 O O . CYS A 1 18 ? -11.407 -10.078 0.928 1.00 61.35 18 CYS A O 11
ATOM 22362 N N . VAL A 1 19 ? -12.148 -7.956 1.025 1.00 73.14 19 VAL A N 11
ATOM 22363 C CA . VAL A 1 19 ? -13.353 -8.295 1.772 1.00 74.51 19 VAL A CA 11
ATOM 22364 C C . VAL A 1 19 ? -14.498 -8.660 0.833 1.00 63.40 19 VAL A C 11
ATOM 22365 O O . VAL A 1 19 ? -15.384 -9.437 1.190 1.00 52.23 19 VAL A O 11
ATOM 22378 N N . PHE A 1 20 ? -14.472 -8.096 -0.370 1.00 11.44 20 PHE A N 11
ATOM 22379 C CA . PHE A 1 20 ? -15.508 -8.361 -1.361 1.00 40.01 20 PHE A CA 11
ATOM 22380 C C . PHE A 1 20 ? -15.246 -9.680 -2.082 1.00 44.11 20 PHE A C 11
ATOM 22381 O O . PHE A 1 20 ? -16.147 -10.257 -2.692 1.00 5.44 20 PHE A O 11
ATOM 22398 N N . ASP A 1 21 ? -14.006 -10.151 -2.008 1.00 44.14 21 ASP A N 11
ATOM 22399 C CA . ASP A 1 21 ? -13.623 -11.402 -2.653 1.00 52.21 21 ASP A CA 11
ATOM 22400 C C . ASP A 1 21 ? -14.059 -12.600 -1.816 1.00 74.10 21 ASP A C 11
ATOM 22401 O O . ASP A 1 21 ? -14.554 -13.595 -2.347 1.00 21.14 21 ASP A O 11
ATOM 22410 N N . LYS A 1 22 ? -13.872 -12.499 -0.505 1.00 11.25 22 LYS A N 11
ATOM 22411 C CA . LYS A 1 22 ? -14.246 -13.573 0.408 1.00 62.35 22 LYS A CA 11
ATOM 22412 C C . LYS A 1 22 ? -15.725 -13.918 0.265 1.00 0.35 22 LYS A C 11
ATOM 22413 O O . LYS A 1 22 ? -16.093 -15.090 0.181 1.00 54.41 22 LYS A O 11
ATOM 22432 N N . ILE A 1 23 ? -16.567 -12.890 0.239 1.00 71.33 23 ILE A N 11
ATOM 22433 C CA . ILE A 1 23 ? -18.005 -13.085 0.104 1.00 33.32 23 ILE A CA 11
ATOM 22434 C C . ILE A 1 23 ? -18.330 -13.983 -1.085 1.00 45.33 23 ILE A C 11
ATOM 22435 O O . ILE A 1 23 ? -19.206 -14.844 -1.005 1.00 62.50 23 ILE A O 11
ATOM 22451 N N . CYS A 1 24 ? -17.617 -13.776 -2.187 1.00 4.02 24 CYS A N 11
ATOM 22452 C CA . CYS A 1 24 ? -17.827 -14.567 -3.394 1.00 34.42 24 CYS A CA 11
ATOM 22453 C C . CYS A 1 24 ? -17.108 -15.909 -3.297 1.00 12.12 24 CYS A C 11
ATOM 22454 O O . CYS A 1 24 ? -17.448 -16.860 -4.000 1.00 71.44 24 CYS A O 11
ATOM 22462 N N . LYS A 1 25 ? -16.111 -15.978 -2.422 1.00 0.35 25 LYS A N 11
ATOM 22463 C CA . LYS A 1 25 ? -15.342 -17.202 -2.232 1.00 11.04 25 LYS A CA 11
ATOM 22464 C C . LYS A 1 25 ? -16.194 -18.282 -1.573 1.00 23.52 25 LYS A C 11
ATOM 22465 O O . LYS A 1 25 ? -16.386 -19.362 -2.133 1.00 44.03 25 LYS A O 11
ATOM 22484 N N . ILE A 1 26 ? -16.702 -17.984 -0.382 1.00 74.41 26 ILE A N 11
ATOM 22485 C CA . ILE A 1 26 ? -17.536 -18.930 0.350 1.00 3.35 26 ILE A CA 11
ATOM 22486 C C . ILE A 1 26 ? -18.996 -18.819 -0.074 1.00 71.21 26 ILE A C 11
ATOM 22487 O O . ILE A 1 26 ? -19.785 -19.740 0.134 1.00 53.32 26 ILE A O 11
ATOM 22503 N N . GLY A 1 27 ? -19.349 -17.685 -0.673 1.00 23.34 27 GLY A N 11
ATOM 22504 C CA . GLY A 1 27 ? -20.713 -17.476 -1.119 1.00 55.42 27 GLY A CA 11
ATOM 22505 C C . GLY A 1 27 ? -21.111 -18.423 -2.233 1.00 60.15 27 GLY A C 11
ATOM 22506 O O . GLY A 1 27 ? -22.099 -19.150 -2.119 1.00 3.21 27 GLY A O 11
ATOM 22510 N N . THR A 1 28 ? -20.341 -18.416 -3.317 1.00 51.14 28 THR A N 11
ATOM 22511 C CA . THR A 1 28 ? -20.620 -19.279 -4.458 1.00 44.34 28 THR A CA 11
ATOM 22512 C C . THR A 1 28 ? -20.547 -20.750 -4.066 1.00 14.11 28 THR A C 11
ATOM 22513 O O . THR A 1 28 ? -21.107 -21.610 -4.744 1.00 72.34 28 THR A O 11
ATOM 22524 N N . GLU A 1 29 ? -19.855 -21.031 -2.966 1.00 73.13 29 GLU A N 11
ATOM 22525 C CA . GLU A 1 29 ? -19.711 -22.400 -2.484 1.00 50.33 29 GLU A CA 11
ATOM 22526 C C . GLU A 1 29 ? -21.022 -22.909 -1.892 1.00 71.02 29 GLU A C 11
ATOM 22527 O O . GLU A 1 29 ? -21.385 -24.072 -2.069 1.00 52.22 29 GLU A O 11
ATOM 22539 N N . SER A 1 30 ? -21.728 -22.030 -1.188 1.00 5.20 30 SER A N 11
ATOM 22540 C CA . SER A 1 30 ? -22.996 -22.390 -0.566 1.00 20.44 30 SER A CA 11
ATOM 22541 C C . SER A 1 30 ? -24.136 -22.320 -1.577 1.00 34.44 30 SER A C 11
ATOM 22542 O O . SER A 1 30 ? -25.175 -22.958 -1.403 1.00 71.14 30 SER A O 11
ATOM 22550 N N . VAL A 1 31 ? -23.935 -21.540 -2.634 1.00 23.13 31 VAL A N 11
ATOM 22551 C CA . VAL A 1 31 ? -24.944 -21.386 -3.674 1.00 74.32 31 VAL A CA 11
ATOM 22552 C C . VAL A 1 31 ? -25.127 -22.681 -4.459 1.00 4.33 31 VAL A C 11
ATOM 22553 O O . VAL A 1 31 ? -26.154 -22.887 -5.104 1.00 30.14 31 VAL A O 11
ATOM 22566 N N . GLU A 1 32 ? -24.122 -23.549 -4.398 1.00 73.51 32 GLU A N 11
ATOM 22567 C CA . GLU A 1 32 ? -24.172 -24.824 -5.104 1.00 34.51 32 GLU A CA 11
ATOM 22568 C C . GLU A 1 32 ? -24.873 -25.886 -4.261 1.00 1.04 32 GLU A C 11
ATOM 22569 O O . GLU A 1 32 ? -25.886 -26.451 -4.672 1.00 23.44 32 GLU A O 11
ATOM 22581 N N . ALA A 1 33 ? -24.325 -26.151 -3.079 1.00 70.22 33 ALA A N 11
ATOM 22582 C CA . ALA A 1 33 ? -24.897 -27.143 -2.177 1.00 52.02 33 ALA A CA 11
ATOM 22583 C C . ALA A 1 33 ? -26.346 -26.808 -1.840 1.00 51.44 33 ALA A C 11
ATOM 22584 O O . ALA A 1 33 ? -27.125 -27.683 -1.465 1.00 1.22 33 ALA A O 11
ATOM 22591 N N . GLY A 1 34 ? -26.701 -25.534 -1.977 1.00 12.50 34 GLY A N 11
ATOM 22592 C CA . GLY A 1 34 ? -28.056 -25.105 -1.682 1.00 71.32 34 GLY A CA 11
ATOM 22593 C C . GLY A 1 34 ? -29.043 -25.525 -2.754 1.00 3.42 34 GLY A C 11
ATOM 22594 O O . GLY A 1 34 ? -30.166 -25.926 -2.450 1.00 12.21 34 GLY A O 11
ATOM 22598 N N . ARG A 1 35 ? -28.624 -25.430 -4.011 1.00 65.24 35 ARG A N 11
ATOM 22599 C CA . ARG A 1 35 ? -29.480 -25.800 -5.132 1.00 22.00 35 ARG A CA 11
ATOM 22600 C C . ARG A 1 35 ? -29.330 -27.282 -5.465 1.00 43.51 35 ARG A C 11
ATOM 22601 O O . ARG A 1 35 ? -30.248 -27.905 -6.000 1.00 2.13 35 ARG A O 11
ATOM 22622 N N . LEU A 1 36 ? -28.167 -27.839 -5.146 1.00 61.33 36 LEU A N 11
ATOM 22623 C CA . LEU A 1 36 ? -27.896 -29.248 -5.412 1.00 4.21 36 LEU A CA 11
ATOM 22624 C C . LEU A 1 36 ? -28.690 -30.143 -4.466 1.00 64.11 36 LEU A C 11
ATOM 22625 O O . LEU A 1 36 ? -29.179 -31.202 -4.862 1.00 4.41 36 LEU A O 11
ATOM 22641 N N . ILE A 1 37 ? -28.815 -29.710 -3.216 1.00 74.22 37 ILE A N 11
ATOM 22642 C CA . ILE A 1 37 ? -29.553 -30.471 -2.215 1.00 51.04 37 ILE A CA 11
ATOM 22643 C C . ILE A 1 37 ? -31.057 -30.276 -2.375 1.00 70.22 37 ILE A C 11
ATOM 22644 O O . ILE A 1 37 ? -31.836 -31.211 -2.193 1.00 72.04 37 ILE A O 11
ATOM 22660 N N . GLU A 1 38 ? -31.457 -29.056 -2.718 1.00 51.32 38 GLU A N 11
ATOM 22661 C CA . GLU A 1 38 ? -32.868 -28.739 -2.904 1.00 34.22 38 GLU A CA 11
ATOM 22662 C C . GLU A 1 38 ? -33.458 -29.540 -4.062 1.00 2.53 38 GLU A C 11
ATOM 22663 O O . GLU A 1 38 ? -34.542 -30.113 -3.947 1.00 24.54 38 GLU A O 11
ATOM 22675 N N . LEU A 1 39 ? -32.737 -29.573 -5.177 1.00 52.22 39 LEU A N 11
ATOM 22676 C CA . LEU A 1 39 ? -33.188 -30.302 -6.358 1.00 24.24 39 LEU A CA 11
ATOM 22677 C C . LEU A 1 39 ? -33.564 -31.737 -6.001 1.00 5.23 39 LEU A C 11
ATOM 22678 O O . LEU A 1 39 ? -34.428 -32.339 -6.637 1.00 70.20 39 LEU A O 11
ATOM 22694 N N . SER A 1 40 ? -32.909 -32.277 -4.978 1.00 35.44 40 SER A N 11
ATOM 22695 C CA . SER A 1 40 ? -33.174 -33.642 -4.536 1.00 41.15 40 SER A CA 11
ATOM 22696 C C . SER A 1 40 ? -34.427 -33.699 -3.667 1.00 45.24 40 SER A C 11
ATOM 22697 O O . SER A 1 40 ? -35.367 -34.435 -3.964 1.00 61.20 40 SER A O 11
ATOM 22705 N N . GLN A 1 41 ? -34.430 -32.916 -2.593 1.00 40.14 41 GLN A N 11
ATOM 22706 C CA . GLN A 1 41 ? -35.566 -32.877 -1.680 1.00 72.54 41 GLN A CA 11
ATOM 22707 C C . GLN A 1 41 ? -36.868 -32.644 -2.440 1.00 64.04 41 GLN A C 11
ATOM 22708 O O . GLN A 1 41 ? -37.811 -33.426 -2.329 1.00 21.24 41 GLN A O 11
ATOM 22722 N N . GLU A 1 42 ? -36.911 -31.563 -3.213 1.00 5.22 42 GLU A N 11
ATOM 22723 C CA . GLU A 1 42 ? -38.098 -31.227 -3.990 1.00 44.31 42 GLU A CA 11
ATOM 22724 C C . GLU A 1 42 ? -37.863 -29.972 -4.826 1.00 13.53 42 GLU A C 11
ATOM 22725 O O . GLU A 1 42 ? -38.666 -29.039 -4.804 1.00 23.23 42 GLU A O 11
ATOM 22737 N N . GLY A 1 43 ? -36.756 -29.956 -5.562 1.00 52.21 43 GLY A N 11
ATOM 22738 C CA . GLY A 1 43 ? -36.435 -28.811 -6.394 1.00 41.10 43 GLY A CA 11
ATOM 22739 C C . GLY A 1 43 ? -36.502 -29.133 -7.874 1.00 2.52 43 GLY A C 11
ATOM 22740 O O . GLY A 1 43 ? -36.045 -28.352 -8.707 1.00 43.42 43 GLY A O 11
ATOM 22744 N N . GLY A 1 44 ? -37.072 -30.288 -8.202 1.00 14.03 44 GLY A N 11
ATOM 22745 C CA . GLY A 1 44 ? -37.185 -30.692 -9.591 1.00 53.51 44 GLY A CA 11
ATOM 22746 C C . GLY A 1 44 ? -38.519 -30.307 -10.200 1.00 41.52 44 GLY A C 11
ATOM 22747 O O . GLY A 1 44 ? -39.119 -31.085 -10.940 1.00 50.44 44 GLY A O 11
ATOM 22751 N N . GLY A 1 45 ? -38.985 -29.101 -9.887 1.00 33.44 45 GLY A N 11
ATOM 22752 C CA . GLY A 1 45 ? -40.255 -28.637 -10.415 1.00 5.30 45 GLY A CA 11
ATOM 22753 C C . GLY A 1 45 ? -40.470 -27.154 -10.185 1.00 35.15 45 GLY A C 11
ATOM 22754 O O . GLY A 1 45 ? -39.658 -26.494 -9.538 1.00 62.33 45 GLY A O 11
ATOM 22758 N N . GLY A 1 46 ? -41.570 -26.628 -10.716 1.00 43.24 46 GLY A N 11
ATOM 22759 C CA . GLY A 1 46 ? -41.869 -25.217 -10.556 1.00 52.10 46 GLY A CA 11
ATOM 22760 C C . GLY A 1 46 ? -40.711 -24.328 -10.966 1.00 35.33 46 GLY A C 11
ATOM 22761 O O . GLY A 1 46 ? -39.914 -24.694 -11.828 1.00 24.34 46 GLY A O 11
ATOM 22765 N N . GLY A 1 47 ? -40.620 -23.155 -10.347 1.00 11.11 47 GLY A N 11
ATOM 22766 C CA . GLY A 1 47 ? -39.549 -22.229 -10.667 1.00 15.11 47 GLY A CA 11
ATOM 22767 C C . GLY A 1 47 ? -38.181 -22.876 -10.591 1.00 21.14 47 GLY A C 11
ATOM 22768 O O . GLY A 1 47 ? -37.990 -23.858 -9.874 1.00 3.42 47 GLY A O 11
ATOM 22772 N N . GLY A 1 48 ? -37.225 -22.326 -11.334 1.00 13.04 48 GLY A N 11
ATOM 22773 C CA . GLY A 1 48 ? -35.880 -22.870 -11.334 1.00 70.30 48 GLY A CA 11
ATOM 22774 C C . GLY A 1 48 ? -34.978 -22.187 -10.326 1.00 3.11 48 GLY A C 11
ATOM 22775 O O . GLY A 1 48 ? -35.393 -21.281 -9.603 1.00 31.23 48 GLY A O 11
ATOM 22779 N N . PRO A 1 49 ? -33.711 -22.624 -10.267 1.00 72.53 49 PRO A N 11
ATOM 22780 C CA . PRO A 1 49 ? -32.722 -22.063 -9.343 1.00 23.12 49 PRO A CA 11
ATOM 22781 C C . PRO A 1 49 ? -32.317 -20.642 -9.720 1.00 23.22 49 PRO A C 11
ATOM 22782 O O . PRO A 1 49 ? -31.651 -19.950 -8.948 1.00 51.03 49 PRO A O 11
ATOM 22793 N N . LEU A 1 50 ? -32.722 -20.212 -10.910 1.00 32.55 50 LEU A N 11
ATOM 22794 C CA . LEU A 1 50 ? -32.402 -18.872 -11.389 1.00 20.40 50 LEU A CA 11
ATOM 22795 C C . LEU A 1 50 ? -33.345 -17.838 -10.783 1.00 42.43 50 LEU A C 11
ATOM 22796 O O . LEU A 1 50 ? -32.951 -16.700 -10.524 1.00 63.32 50 LEU A O 11
ATOM 22812 N N . TYR A 1 51 ? -34.590 -18.240 -10.558 1.00 75.13 51 TYR A N 11
ATOM 22813 C CA . TYR A 1 51 ? -35.590 -17.348 -9.983 1.00 1.20 51 TYR A CA 11
ATOM 22814 C C . TYR A 1 51 ? -35.189 -16.917 -8.575 1.00 55.33 51 TYR A C 11
ATOM 22815 O O . TYR A 1 51 ? -35.430 -15.779 -8.170 1.00 31.54 51 TYR A O 11
ATOM 22833 N N . PHE A 1 52 ? -34.576 -17.834 -7.835 1.00 10.12 52 PHE A N 11
ATOM 22834 C CA . PHE A 1 52 ? -34.142 -17.551 -6.472 1.00 4.41 52 PHE A CA 11
ATOM 22835 C C . PHE A 1 52 ? -33.064 -16.471 -6.458 1.00 43.40 52 PHE A C 11
ATOM 22836 O O . PHE A 1 52 ? -33.161 -15.490 -5.720 1.00 22.10 52 PHE A O 11
ATOM 22853 N N . VAL A 1 53 ? -32.036 -16.658 -7.279 1.00 64.54 53 VAL A N 11
ATOM 22854 C CA . VAL A 1 53 ? -30.939 -15.701 -7.363 1.00 20.31 53 VAL A CA 11
ATOM 22855 C C . VAL A 1 53 ? -31.389 -14.407 -8.031 1.00 61.02 53 VAL A C 11
ATOM 22856 O O . VAL A 1 53 ? -30.897 -13.326 -7.709 1.00 44.42 53 VAL A O 11
ATOM 22869 N N . VAL A 1 54 ? -32.329 -14.525 -8.964 1.00 45.31 54 VAL A N 11
ATOM 22870 C CA . VAL A 1 54 ? -32.847 -13.364 -9.678 1.00 11.24 54 VAL A CA 11
ATOM 22871 C C . VAL A 1 54 ? -33.761 -12.532 -8.784 1.00 65.40 54 VAL A C 11
ATOM 22872 O O . VAL A 1 54 ? -33.791 -11.306 -8.880 1.00 21.32 54 VAL A O 11
ATOM 22885 N N . ASN A 1 55 ? -34.504 -13.209 -7.914 1.00 40.14 55 ASN A N 11
ATOM 22886 C CA . ASN A 1 55 ? -35.419 -12.532 -7.003 1.00 33.44 55 ASN A CA 11
ATOM 22887 C C . ASN A 1 55 ? -34.696 -12.091 -5.734 1.00 1.21 55 ASN A C 11
ATOM 22888 O O . ASN A 1 55 ? -35.122 -11.155 -5.057 1.00 33.21 55 ASN A O 11
ATOM 22899 N N . VAL A 1 56 ? -33.598 -12.771 -5.418 1.00 52.31 56 VAL A N 11
ATOM 22900 C CA . VAL A 1 56 ? -32.814 -12.448 -4.232 1.00 61.21 56 VAL A CA 11
ATOM 22901 C C . VAL A 1 56 ? -31.796 -11.352 -4.527 1.00 74.05 56 VAL A C 11
ATOM 22902 O O . VAL A 1 56 ? -31.642 -10.409 -3.751 1.00 21.02 56 VAL A O 11
ATOM 22915 N N . ILE A 1 57 ? -31.105 -11.482 -5.655 1.00 31.43 57 ILE A N 11
ATOM 22916 C CA . ILE A 1 57 ? -30.103 -10.502 -6.053 1.00 51.25 57 ILE A CA 11
ATOM 22917 C C . ILE A 1 57 ? -30.758 -9.221 -6.560 1.00 33.15 57 ILE A C 11
ATOM 22918 O O . ILE A 1 57 ? -30.151 -8.151 -6.537 1.00 63.31 57 ILE A O 11
ATOM 22934 N N . GLU A 1 58 ? -32.002 -9.339 -7.014 1.00 11.32 58 GLU A N 11
ATOM 22935 C CA . GLU A 1 58 ? -32.740 -8.189 -7.524 1.00 60.34 58 GLU A CA 11
ATOM 22936 C C . GLU A 1 58 ? -32.712 -7.037 -6.524 1.00 74.13 58 GLU A C 11
ATOM 22937 O O . GLU A 1 58 ? -32.216 -5.947 -6.808 1.00 52.24 58 GLU A O 11
ATOM 22949 N N . PRO A 1 59 ? -33.259 -7.283 -5.324 1.00 40.32 59 PRO A N 11
ATOM 22950 C CA . PRO A 1 59 ? -33.310 -6.279 -4.257 1.00 40.22 59 PRO A CA 11
ATOM 22951 C C . PRO A 1 59 ? -31.932 -5.979 -3.677 1.00 40.33 59 PRO A C 11
ATOM 22952 O O . PRO A 1 59 ? -31.703 -4.904 -3.121 1.00 21.00 59 PRO A O 11
ATOM 22963 N N . CYS A 1 60 ? -31.018 -6.934 -3.811 1.00 53.51 60 CYS A N 11
ATOM 22964 C CA . CYS A 1 60 ? -29.662 -6.771 -3.300 1.00 1.02 60 CYS A CA 11
ATOM 22965 C C . CYS A 1 60 ? -28.919 -5.682 -4.066 1.00 42.33 60 CYS A C 11
ATOM 22966 O O . CYS A 1 60 ? -28.087 -4.969 -3.504 1.00 51.23 60 CYS A O 11
ATOM 22974 N N . LYS A 1 61 ? -29.223 -5.559 -5.354 1.00 20.31 61 LYS A N 11
ATOM 22975 C CA . LYS A 1 61 ? -28.585 -4.558 -6.200 1.00 4.45 61 LYS A CA 11
ATOM 22976 C C . LYS A 1 61 ? -28.675 -3.173 -5.566 1.00 54.01 61 LYS A C 11
ATOM 22977 O O . LYS A 1 61 ? -27.661 -2.508 -5.354 1.00 53.35 61 LYS A O 11
ATOM 22996 N N . LYS A 1 62 ? -29.896 -2.745 -5.264 1.00 13.41 62 LYS A N 11
ATOM 22997 C CA . LYS A 1 62 ? -30.120 -1.440 -4.652 1.00 34.31 62 LYS A CA 11
ATOM 22998 C C . LYS A 1 62 ? -29.333 -1.307 -3.352 1.00 41.54 62 LYS A C 11
ATOM 22999 O O . LYS A 1 62 ? -28.997 -0.200 -2.929 1.00 74.13 62 LYS A O 11
ATOM 23018 N N . PHE A 1 63 ? -29.040 -2.440 -2.724 1.00 63.32 63 PHE A N 11
ATOM 23019 C CA . PHE A 1 63 ? -28.291 -2.449 -1.473 1.00 63.40 63 PHE A CA 11
ATOM 23020 C C . PHE A 1 63 ? -26.788 -2.420 -1.738 1.00 54.13 63 PHE A C 11
ATOM 23021 O O . PHE A 1 63 ? -26.007 -1.981 -0.895 1.00 3.13 63 PHE A O 11
ATOM 23038 N N . SER A 1 64 ? -26.392 -2.891 -2.916 1.00 71.03 64 SER A N 11
ATOM 23039 C CA . SER A 1 64 ? -24.984 -2.923 -3.292 1.00 64.31 64 SER A CA 11
ATOM 23040 C C . SER A 1 64 ? -24.343 -1.549 -3.119 1.00 33.45 64 SER A C 11
ATOM 23041 O O . SER A 1 64 ? -23.178 -1.440 -2.740 1.00 65.14 64 SER A O 11
ATOM 23049 N N . GLU A 1 65 ? -25.116 -0.504 -3.398 1.00 65.01 65 GLU A N 11
ATOM 23050 C CA . GLU A 1 65 ? -24.624 0.863 -3.274 1.00 3.01 65 GLU A CA 11
ATOM 23051 C C . GLU A 1 65 ? -24.088 1.123 -1.869 1.00 0.01 65 GLU A C 11
ATOM 23052 O O . GLU A 1 65 ? -23.229 1.983 -1.669 1.00 22.32 65 GLU A O 11
ATOM 23064 N N . LEU A 1 66 ? -24.602 0.375 -0.899 1.00 3.03 66 LEU A N 11
ATOM 23065 C CA . LEU A 1 66 ? -24.176 0.524 0.489 1.00 73.22 66 LEU A CA 11
ATOM 23066 C C . LEU A 1 66 ? -22.767 -0.024 0.688 1.00 63.01 66 LEU A C 11
ATOM 23067 O O . LEU A 1 66 ? -21.969 0.541 1.437 1.00 63.03 66 LEU A O 11
ATOM 23083 N N . THR A 1 67 ? -22.465 -1.128 0.011 1.00 50.32 67 THR A N 11
ATOM 23084 C CA . THR A 1 67 ? -21.152 -1.752 0.112 1.00 1.42 67 THR A CA 11
ATOM 23085 C C . THR A 1 67 ? -20.059 -0.817 -0.393 1.00 64.33 67 THR A C 11
ATOM 23086 O O . THR A 1 67 ? -18.887 -0.976 -0.054 1.00 1.02 67 THR A O 11
ATOM 23097 N N . GLY A 1 68 ? -20.450 0.159 -1.207 1.00 31.20 68 GLY A N 11
ATOM 23098 C CA . GLY A 1 68 ? -19.491 1.105 -1.746 1.00 4.14 68 GLY A CA 11
ATOM 23099 C C . GLY A 1 68 ? -19.466 2.409 -0.973 1.00 23.12 68 GLY A C 11
ATOM 23100 O O . GLY A 1 68 ? -18.550 3.217 -1.134 1.00 13.34 68 GLY A O 11
ATOM 23104 N N . LEU A 1 69 ? -20.474 2.616 -0.133 1.00 24.04 69 LEU A N 11
ATOM 23105 C CA . LEU A 1 69 ? -20.565 3.832 0.668 1.00 41.33 69 LEU A CA 11
ATOM 23106 C C . LEU A 1 69 ? -19.882 3.647 2.019 1.00 10.51 69 LEU A C 11
ATOM 23107 O O . LEU A 1 69 ? -19.718 4.602 2.779 1.00 33.35 69 LEU A O 11
ATOM 23123 N N . VAL A 1 70 ? -19.483 2.413 2.311 1.00 13.41 70 VAL A N 11
ATOM 23124 C CA . VAL A 1 70 ? -18.815 2.104 3.569 1.00 22.42 70 VAL A CA 11
ATOM 23125 C C . VAL A 1 70 ? -17.299 2.130 3.407 1.00 31.11 70 VAL A C 11
ATOM 23126 O O . VAL A 1 70 ? -16.570 2.473 4.338 1.00 32.22 70 VAL A O 11
ATOM 23139 N N . PHE A 1 71 ? -16.830 1.766 2.218 1.00 34.32 71 PHE A N 11
ATOM 23140 C CA . PHE A 1 71 ? -15.400 1.747 1.933 1.00 33.23 71 PHE A CA 11
ATOM 23141 C C . PHE A 1 71 ? -14.975 3.015 1.198 1.00 34.33 71 PHE A C 11
ATOM 23142 O O . PHE A 1 71 ? -13.807 3.180 0.849 1.00 45.44 71 PHE A O 11
ATOM 23159 N N . TYR A 1 72 ? -15.933 3.906 0.967 1.00 3.01 72 TYR A N 11
ATOM 23160 C CA . TYR A 1 72 ? -15.660 5.158 0.271 1.00 24.21 72 TYR A CA 11
ATOM 23161 C C . TYR A 1 72 ? -15.962 6.356 1.166 1.00 62.10 72 TYR A C 11
ATOM 23162 O O . TYR A 1 72 ? -15.081 7.167 1.457 1.00 72.42 72 TYR A O 11
ATOM 23180 N N . LEU A 1 73 ? -17.213 6.461 1.600 1.00 22.32 73 LEU A N 11
ATOM 23181 C CA . LEU A 1 73 ? -17.634 7.559 2.463 1.00 25.14 73 LEU A CA 11
ATOM 23182 C C . LEU A 1 73 ? -18.642 7.079 3.502 1.00 13.42 73 LEU A C 11
ATOM 23183 O O . LEU A 1 73 ? -19.842 7.339 3.405 1.00 42.02 73 LEU A O 11
ATOM 23199 N N . PRO A 1 74 ? -18.146 6.364 4.523 1.00 54.12 74 PRO A N 11
ATOM 23200 C CA . PRO A 1 74 ? -18.987 5.836 5.601 1.00 20.33 74 PRO A CA 11
ATOM 23201 C C . PRO A 1 74 ? -19.528 6.937 6.507 1.00 25.43 74 PRO A C 11
ATOM 23202 O O . PRO A 1 74 ? -18.775 7.783 6.991 1.00 51.22 74 PRO A O 11
ATOM 23213 N N . THR A 1 75 ? -20.837 6.920 6.735 1.00 74.04 75 THR A N 11
ATOM 23214 C CA . THR A 1 75 ? -21.479 7.917 7.582 1.00 2.10 75 THR A CA 11
ATOM 23215 C C . THR A 1 75 ? -20.882 7.913 8.985 1.00 61.53 75 THR A C 11
ATOM 23216 O O . THR A 1 75 ? -20.980 8.899 9.714 1.00 4.34 75 THR A O 11
ATOM 23227 N N . ASP A 1 76 ? -20.263 6.797 9.356 1.00 74.14 76 ASP A N 11
ATOM 23228 C CA . ASP A 1 76 ? -19.649 6.665 10.671 1.00 24.24 76 ASP A CA 11
ATOM 23229 C C . ASP A 1 76 ? -18.934 5.323 10.805 1.00 14.52 76 ASP A C 11
ATOM 23230 O O . ASP A 1 76 ? -18.809 4.576 9.835 1.00 10.21 76 ASP A O 11
ATOM 23239 N N . SER A 1 77 ? -18.467 5.026 12.013 1.00 31.44 77 SER A N 11
ATOM 23240 C CA . SER A 1 77 ? -17.761 3.777 12.273 1.00 22.42 77 SER A CA 11
ATOM 23241 C C . SER A 1 77 ? -18.670 2.577 12.027 1.00 73.34 77 SER A C 11
ATOM 23242 O O . SER A 1 77 ? -18.202 1.448 11.882 1.00 55.23 77 SER A O 11
ATOM 23250 N N . GLY A 1 78 ? -19.975 2.830 11.980 1.00 2.45 78 GLY A N 11
ATOM 23251 C CA . GLY A 1 78 ? -20.930 1.762 11.752 1.00 55.53 78 GLY A CA 11
ATOM 23252 C C . GLY A 1 78 ? -22.320 2.284 11.444 1.00 51.10 78 GLY A C 11
ATOM 23253 O O . GLY A 1 78 ? -23.317 1.637 11.762 1.00 21.24 78 GLY A O 11
ATOM 23257 N N . GLU A 1 79 ? -22.386 3.458 10.824 1.00 10.44 79 GLU A N 11
ATOM 23258 C CA . GLU A 1 79 ? -23.665 4.067 10.476 1.00 24.14 79 GLU A CA 11
ATOM 23259 C C . GLU A 1 79 ? -24.174 3.537 9.139 1.00 24.52 79 GLU A C 11
ATOM 23260 O O . GLU A 1 79 ? -25.352 3.211 8.995 1.00 54.41 79 GLU A O 11
ATOM 23272 N N . LYS A 1 80 ? -23.276 3.452 8.163 1.00 54.32 80 LYS A N 11
ATOM 23273 C CA . LYS A 1 80 ? -23.632 2.961 6.837 1.00 41.13 80 LYS A CA 11
ATOM 23274 C C . LYS A 1 80 ? -23.661 1.436 6.811 1.00 45.20 80 LYS A C 11
ATOM 23275 O O . LYS A 1 80 ? -24.462 0.833 6.098 1.00 50.42 80 LYS A O 11
ATOM 23294 N N . MET A 1 81 ? -22.782 0.819 7.594 1.00 0.13 81 MET A N 11
ATOM 23295 C CA . MET A 1 81 ? -22.709 -0.636 7.663 1.00 54.25 81 MET A CA 11
ATOM 23296 C C . MET A 1 81 ? -23.942 -1.210 8.354 1.00 50.21 81 MET A C 11
ATOM 23297 O O . MET A 1 81 ? -24.624 -2.078 7.809 1.00 35.45 81 MET A O 11
ATOM 23311 N N . THR A 1 82 ? -24.223 -0.719 9.557 1.00 25.33 82 THR A N 11
ATOM 23312 C CA . THR A 1 82 ? -25.372 -1.184 10.323 1.00 23.45 82 THR A CA 11
ATOM 23313 C C . THR A 1 82 ? -26.656 -1.076 9.509 1.00 22.20 82 THR A C 11
ATOM 23314 O O . THR A 1 82 ? -27.603 -1.831 9.724 1.00 30.44 82 THR A O 11
ATOM 23325 N N . GLU A 1 83 ? -26.680 -0.133 8.573 1.00 44.23 83 GLU A N 11
ATOM 23326 C CA . GLU A 1 83 ? -27.849 0.073 7.726 1.00 1.02 83 GLU A CA 11
ATOM 23327 C C . GLU A 1 83 ? -27.848 -0.901 6.551 1.00 12.42 83 GLU A C 11
ATOM 23328 O O . GLU A 1 83 ? -28.904 -1.276 6.041 1.00 1.43 83 GLU A O 11
ATOM 23340 N N . SER A 1 84 ? -26.655 -1.305 6.126 1.00 35.45 84 SER A N 11
ATOM 23341 C CA . SER A 1 84 ? -26.516 -2.232 5.009 1.00 41.30 84 SER A CA 11
ATOM 23342 C C . SER A 1 84 ? -26.638 -3.677 5.483 1.00 42.13 84 SER A C 11
ATOM 23343 O O . SER A 1 84 ? -26.931 -4.578 4.697 1.00 61.13 84 SER A O 11
ATOM 23351 N N . LYS A 1 85 ? -26.410 -3.890 6.774 1.00 34.53 85 LYS A N 11
ATOM 23352 C CA . LYS A 1 85 ? -26.495 -5.225 7.356 1.00 11.32 85 LYS A CA 11
ATOM 23353 C C . LYS A 1 85 ? -27.940 -5.583 7.688 1.00 72.04 85 LYS A C 11
ATOM 23354 O O . LYS A 1 85 ? -28.385 -6.703 7.436 1.00 55.31 85 LYS A O 11
ATOM 23373 N N . SER A 1 86 ? -28.668 -4.625 8.252 1.00 12.13 86 SER A N 11
ATOM 23374 C CA . SER A 1 86 ? -30.063 -4.841 8.620 1.00 3.30 86 SER A CA 11
ATOM 23375 C C . SER A 1 86 ? -30.907 -5.155 7.389 1.00 41.24 86 SER A C 11
ATOM 23376 O O . SER A 1 86 ? -32.011 -5.688 7.498 1.00 12.21 86 SER A O 11
ATOM 23384 N N . VAL A 1 87 ? -30.379 -4.820 6.216 1.00 64.14 87 VAL A N 11
ATOM 23385 C CA . VAL A 1 87 ? -31.082 -5.067 4.962 1.00 5.43 87 VAL A CA 11
ATOM 23386 C C . VAL A 1 87 ? -30.793 -6.468 4.437 1.00 32.40 87 VAL A C 11
ATOM 23387 O O . VAL A 1 87 ? -31.572 -7.026 3.663 1.00 54.22 87 VAL A O 11
ATOM 23400 N N . LEU A 1 88 ? -29.669 -7.034 4.863 1.00 73.10 88 LEU A N 11
ATOM 23401 C CA . LEU A 1 88 ? -29.277 -8.373 4.436 1.00 0.21 88 LEU A CA 11
ATOM 23402 C C . LEU A 1 88 ? -30.191 -9.429 5.048 1.00 32.32 88 LEU A C 11
ATOM 23403 O O . LEU A 1 88 ? -30.479 -10.453 4.427 1.00 41.41 88 LEU A O 11
ATOM 23419 N N . LYS A 1 89 ? -30.647 -9.174 6.270 1.00 51.32 89 LYS A N 11
ATOM 23420 C CA . LYS A 1 89 ? -31.532 -10.100 6.966 1.00 11.00 89 LYS A CA 11
ATOM 23421 C C . LYS A 1 89 ? -32.984 -9.881 6.552 1.00 63.15 89 LYS A C 11
ATOM 23422 O O . LYS A 1 89 ? -33.797 -10.805 6.592 1.00 45.44 89 LYS A O 11
ATOM 23441 N N . SER A 1 90 ? -33.302 -8.654 6.152 1.00 2.23 90 SER A N 11
ATOM 23442 C CA . SER A 1 90 ? -34.656 -8.314 5.733 1.00 52.55 90 SER A CA 11
ATOM 23443 C C . SER A 1 90 ? -34.854 -8.605 4.248 1.00 32.21 90 SER A C 11
ATOM 23444 O O . SER A 1 90 ? -35.984 -8.737 3.775 1.00 64.44 90 SER A O 11
ATOM 23452 N N . LEU A 1 91 ? -33.748 -8.704 3.519 1.00 75.24 91 LEU A N 11
ATOM 23453 C CA . LEU A 1 91 ? -33.798 -8.980 2.087 1.00 35.30 91 LEU A CA 11
ATOM 23454 C C . LEU A 1 91 ? -34.175 -10.435 1.826 1.00 64.31 91 LEU A C 11
ATOM 23455 O O . LEU A 1 91 ? -34.975 -10.732 0.938 1.00 10.12 91 LEU A O 11
ATOM 23471 N N . THR A 1 92 ? -33.593 -11.341 2.607 1.00 52.23 92 THR A N 11
ATOM 23472 C CA . THR A 1 92 ? -33.868 -12.765 2.461 1.00 44.30 92 THR A CA 11
ATOM 23473 C C . THR A 1 92 ? -35.353 -13.059 2.637 1.00 22.34 92 THR A C 11
ATOM 23474 O O . THR A 1 92 ? -35.851 -14.084 2.172 1.00 4.03 92 THR A O 11
ATOM 23485 N N . GLU A 1 93 ? -36.055 -12.154 3.312 1.00 51.15 93 GLU A N 11
ATOM 23486 C CA . GLU A 1 93 ? -37.484 -12.319 3.549 1.00 54.54 93 GLU A CA 11
ATOM 23487 C C . GLU A 1 93 ? -38.220 -12.624 2.247 1.00 12.11 93 GLU A C 11
ATOM 23488 O O . GLU A 1 93 ? -39.117 -13.467 2.210 1.00 23.00 93 GLU A O 11
ATOM 23500 N N . LYS A 1 94 ? -37.835 -11.932 1.180 1.00 12.33 94 LYS A N 11
ATOM 23501 C CA . LYS A 1 94 ? -38.456 -12.127 -0.124 1.00 60.44 94 LYS A CA 11
ATOM 23502 C C . LYS A 1 94 ? -38.382 -13.591 -0.548 1.00 14.02 94 LYS A C 11
ATOM 23503 O O . LYS A 1 94 ? -39.286 -14.102 -1.210 1.00 72.43 94 LYS A O 11
ATOM 23522 N N . LEU A 1 95 ? -37.302 -14.260 -0.161 1.00 33.43 95 LEU A N 11
ATOM 23523 C CA . LEU A 1 95 ? -37.112 -15.667 -0.499 1.00 2.32 95 LEU A CA 11
ATOM 23524 C C . LEU A 1 95 ? -37.845 -16.568 0.489 1.00 70.51 95 LEU A C 11
ATOM 23525 O O . LEU A 1 95 ? -38.573 -17.479 0.093 1.00 62.20 95 LEU A O 11
ATOM 23541 N N . LYS A 1 96 ? -37.650 -16.308 1.777 1.00 11.22 96 LYS A N 11
ATOM 23542 C CA . LYS A 1 96 ? -38.295 -17.093 2.823 1.00 2.22 96 LYS A CA 11
ATOM 23543 C C . LYS A 1 96 ? -39.812 -17.063 2.669 1.00 70.45 96 LYS A C 11
ATOM 23544 O O . LYS A 1 96 ? -40.510 -17.973 3.117 1.00 11.03 96 LYS A O 11
ATOM 23563 N N . LYS A 1 97 ? -40.317 -16.014 2.030 1.00 42.54 97 LYS A N 11
ATOM 23564 C CA . LYS A 1 97 ? -41.751 -15.866 1.812 1.00 31.35 97 LYS A CA 11
ATOM 23565 C C . LYS A 1 97 ? -42.249 -16.865 0.773 1.00 74.12 97 LYS A C 11
ATOM 23566 O O . LYS A 1 97 ? -43.454 -17.067 0.620 1.00 35.15 97 LYS A O 11
ATOM 23585 N N . ILE A 1 98 ? -41.315 -17.487 0.062 1.00 73.44 98 ILE A N 11
ATOM 23586 C CA . ILE A 1 98 ? -41.661 -18.467 -0.961 1.00 44.32 98 ILE A CA 11
ATOM 23587 C C . ILE A 1 98 ? -42.601 -19.532 -0.407 1.00 52.45 98 ILE A C 11
ATOM 23588 O O . ILE A 1 98 ? -43.349 -20.164 -1.154 1.00 1.22 98 ILE A O 11
ATOM 23604 N N . VAL A 1 99 ? -42.560 -19.724 0.907 1.00 21.11 99 VAL A N 11
ATOM 23605 C CA . VAL A 1 99 ? -43.411 -20.710 1.562 1.00 24.44 99 VAL A CA 11
ATOM 23606 C C . VAL A 1 99 ? -44.884 -20.436 1.285 1.00 14.24 99 VAL A C 11
ATOM 23607 O O . VAL A 1 99 ? -45.728 -21.320 1.428 1.00 23.40 99 VAL A O 11
ATOM 23620 N N . GLU A 1 100 ? -45.187 -19.204 0.888 1.00 3.31 100 GLU A N 11
ATOM 23621 C CA . GLU A 1 100 ? -46.560 -18.813 0.591 1.00 2.13 100 GLU A CA 11
ATOM 23622 C C . GLU A 1 100 ? -46.931 -19.177 -0.843 1.00 72.23 100 GLU A C 11
ATOM 23623 O O . GLU A 1 100 ? -48.110 -19.267 -1.188 1.00 14.21 100 GLU A O 11
ATOM 23635 N N . LEU A 1 101 ? -45.917 -19.386 -1.676 1.00 11.53 101 LEU A N 11
ATOM 23636 C CA . LEU A 1 101 ? -46.135 -19.740 -3.074 1.00 14.20 101 LEU A CA 11
ATOM 23637 C C . LEU A 1 101 ? -45.883 -21.226 -3.305 1.00 33.32 101 LEU A C 11
ATOM 23638 O O . LEU A 1 101 ? -46.749 -21.941 -3.811 1.00 63.21 101 LEU A O 11
ATOM 23654 N N . ILE A 1 102 ? -44.694 -21.685 -2.929 1.00 13.24 102 ILE A N 11
ATOM 23655 C CA . ILE A 1 102 ? -44.330 -23.087 -3.092 1.00 13.24 102 ILE A CA 11
ATOM 23656 C C . ILE A 1 102 ? -43.595 -23.610 -1.862 1.00 72.34 102 ILE A C 11
ATOM 23657 O O . ILE A 1 102 ? -42.369 -23.715 -1.840 1.00 23.42 102 ILE A O 11
ATOM 23673 N N . PRO A 1 103 ? -44.361 -23.949 -0.815 1.00 31.03 103 PRO A N 11
ATOM 23674 C CA . PRO A 1 103 ? -43.804 -24.470 0.437 1.00 33.12 103 PRO A CA 11
ATOM 23675 C C . PRO A 1 103 ? -43.232 -25.874 0.277 1.00 62.31 103 PRO A C 11
ATOM 23676 O O . PRO A 1 103 ? -42.668 -26.436 1.216 1.00 33.21 103 PRO A O 11
ATOM 23687 N N . SER A 1 104 ? -43.380 -26.436 -0.919 1.00 4.32 104 SER A N 11
ATOM 23688 C CA . SER A 1 104 ? -42.880 -27.776 -1.201 1.00 22.20 104 SER A CA 11
ATOM 23689 C C . SER A 1 104 ? -41.355 -27.792 -1.232 1.00 25.13 104 SER A C 11
ATOM 23690 O O . SER A 1 104 ? -40.722 -28.759 -0.805 1.00 75.35 104 SER A O 11
ATOM 23698 N N . THR A 1 105 ? -40.768 -26.713 -1.740 1.00 2.43 105 THR A N 11
ATOM 23699 C CA . THR A 1 105 ? -39.317 -26.601 -1.828 1.00 34.11 105 THR A CA 11
ATOM 23700 C C . THR A 1 105 ? -38.740 -25.940 -0.582 1.00 1.13 105 THR A C 11
ATOM 23701 O O . THR A 1 105 ? -37.537 -26.011 -0.330 1.00 70.52 105 THR A O 11
ATOM 23712 N N . SER A 1 106 ? -39.605 -25.297 0.196 1.00 1.31 106 SER A N 11
ATOM 23713 C CA . SER A 1 106 ? -39.180 -24.620 1.416 1.00 45.24 106 SER A CA 11
ATOM 23714 C C . SER A 1 106 ? -38.575 -25.611 2.405 1.00 65.53 106 SER A C 11
ATOM 23715 O O . SER A 1 106 ? -37.888 -25.222 3.349 1.00 21.43 106 SER A O 11
ATOM 23723 N N . SER A 1 107 ? -38.835 -26.895 2.180 1.00 71.41 107 SER A N 11
ATOM 23724 C CA . SER A 1 107 ? -38.320 -27.944 3.053 1.00 72.04 107 SER A CA 11
ATOM 23725 C C . SER A 1 107 ? -36.796 -27.910 3.102 1.00 63.14 107 SER A C 11
ATOM 23726 O O . SER A 1 107 ? -36.181 -28.462 4.014 1.00 42.04 107 SER A O 11
ATOM 23734 N N . ALA A 1 108 ? -36.193 -27.258 2.113 1.00 4.12 108 ALA A N 11
ATOM 23735 C CA . ALA A 1 108 ? -34.741 -27.150 2.044 1.00 43.45 108 ALA A CA 11
ATOM 23736 C C . ALA A 1 108 ? -34.231 -26.019 2.931 1.00 33.12 108 ALA A C 11
ATOM 23737 O O . ALA A 1 108 ? -33.036 -25.924 3.208 1.00 24.54 108 ALA A O 11
ATOM 23744 N N . VAL A 1 109 ? -35.146 -25.162 3.374 1.00 73.40 109 VAL A N 11
ATOM 23745 C CA . VAL A 1 109 ? -34.790 -24.038 4.231 1.00 65.01 109 VAL A CA 11
ATOM 23746 C C . VAL A 1 109 ? -33.861 -24.478 5.357 1.00 31.31 109 VAL A C 11
ATOM 23747 O O . VAL A 1 109 ? -32.753 -23.967 5.517 1.00 2.23 109 VAL A O 11
ATOM 23760 N N . PRO A 1 110 ? -34.322 -25.451 6.158 1.00 41.14 110 PRO A N 11
ATOM 23761 C CA . PRO A 1 110 ? -33.548 -25.983 7.283 1.00 1.11 110 PRO A CA 11
ATOM 23762 C C . PRO A 1 110 ? -32.343 -26.797 6.825 1.00 44.34 110 PRO A C 11
ATOM 23763 O O . PRO A 1 110 ? -31.445 -27.095 7.614 1.00 52.30 110 PRO A O 11
ATOM 23774 N N . LEU A 1 111 ? -32.328 -27.153 5.545 1.00 24.20 111 LEU A N 11
ATOM 23775 C CA . LEU A 1 111 ? -31.231 -27.933 4.981 1.00 51.42 111 LEU A CA 11
ATOM 23776 C C . LEU A 1 111 ? -30.075 -27.027 4.568 1.00 31.03 111 LEU A C 11
ATOM 23777 O O . LEU A 1 111 ? -28.965 -27.145 5.089 1.00 54.12 111 LEU A O 11
ATOM 23793 N N . ILE A 1 112 ? -30.344 -26.123 3.632 1.00 4.25 112 ILE A N 11
ATOM 23794 C CA . ILE A 1 112 ? -29.327 -25.195 3.153 1.00 24.22 112 ILE A CA 11
ATOM 23795 C C . ILE A 1 112 ? -29.100 -24.065 4.151 1.00 4.31 112 ILE A C 11
ATOM 23796 O O . ILE A 1 112 ? -28.050 -23.423 4.150 1.00 52.55 112 ILE A O 11
ATOM 23812 N N . GLY A 1 113 ? -30.091 -23.828 5.005 1.00 52.23 113 GLY A N 11
ATOM 23813 C CA . GLY A 1 113 ? -29.980 -22.776 5.998 1.00 43.41 113 GLY A CA 11
ATOM 23814 C C . GLY A 1 113 ? -28.691 -22.862 6.792 1.00 52.24 113 GLY A C 11
ATOM 23815 O O . GLY A 1 113 ? -28.192 -21.853 7.291 1.00 21.43 113 GLY A O 11
ATOM 23819 N N . LYS A 1 114 ? -28.151 -24.070 6.910 1.00 11.04 114 LYS A N 11
ATOM 23820 C CA . LYS A 1 114 ? -26.913 -24.286 7.649 1.00 1.25 114 LYS A CA 11
ATOM 23821 C C . LYS A 1 114 ? -25.767 -23.488 7.036 1.00 41.40 114 LYS A C 11
ATOM 23822 O O . LYS A 1 114 ? -24.875 -23.019 7.744 1.00 14.31 114 LYS A O 11
ATOM 23841 N N . TYR A 1 115 ? -25.797 -23.336 5.717 1.00 75.13 115 TYR A N 11
ATOM 23842 C CA . TYR A 1 115 ? -24.761 -22.595 5.008 1.00 24.23 115 TYR A CA 11
ATOM 23843 C C . TYR A 1 115 ? -25.070 -21.101 4.996 1.00 31.42 115 TYR A C 11
ATOM 23844 O O . TYR A 1 115 ? -24.164 -20.268 5.011 1.00 33.53 115 TYR A O 11
ATOM 23862 N N . MET A 1 116 ? -26.357 -20.771 4.969 1.00 10.34 116 MET A N 11
ATOM 23863 C CA . MET A 1 116 ? -26.788 -19.377 4.957 1.00 25.43 116 MET A CA 11
ATOM 23864 C C . MET A 1 116 ? -26.133 -18.596 6.092 1.00 32.34 116 MET A C 11
ATOM 23865 O O . MET A 1 116 ? -25.341 -17.683 5.855 1.00 30.34 116 MET A O 11
ATOM 23879 N N . LEU A 1 117 ? -26.469 -18.960 7.325 1.00 10.01 117 LEU A N 11
ATOM 23880 C CA . LEU A 1 117 ? -25.914 -18.293 8.498 1.00 50.33 117 LEU A CA 11
ATOM 23881 C C . LEU A 1 117 ? -24.390 -18.343 8.482 1.00 24.45 117 LEU A C 11
ATOM 23882 O O . LEU A 1 117 ? -23.723 -17.448 9.002 1.00 70.10 117 LEU A O 11
ATOM 23898 N N . PHE A 1 118 ? -23.844 -19.396 7.882 1.00 43.54 118 PHE A N 11
ATOM 23899 C CA . PHE A 1 118 ? -22.398 -19.562 7.797 1.00 25.51 118 PHE A CA 11
ATOM 23900 C C . PHE A 1 118 ? -21.738 -18.311 7.226 1.00 40.33 118 PHE A C 11
ATOM 23901 O O . PHE A 1 118 ? -20.880 -17.700 7.864 1.00 12.41 118 PHE A O 11
ATOM 23918 N N . THR A 1 119 ? -22.144 -17.934 6.017 1.00 32.11 119 THR A N 11
ATOM 23919 C CA . THR A 1 119 ? -21.593 -16.757 5.358 1.00 62.12 119 THR A CA 11
ATOM 23920 C C . THR A 1 119 ? -22.053 -15.476 6.044 1.00 21.22 119 THR A C 11
ATOM 23921 O O . THR A 1 119 ? -21.295 -14.513 6.157 1.00 43.33 119 THR A O 11
ATOM 23932 N N . LYS A 1 120 ? -23.300 -15.471 6.503 1.00 21.40 120 LYS A N 11
ATOM 23933 C CA . LYS A 1 120 ? -23.862 -14.309 7.181 1.00 23.31 120 LYS A CA 11
ATOM 23934 C C . LYS A 1 120 ? -23.001 -13.907 8.375 1.00 73.13 120 LYS A C 11
ATOM 23935 O O . LYS A 1 120 ? -22.986 -12.744 8.776 1.00 35.11 120 LYS A O 11
ATOM 23954 N N . GLU A 1 121 ? -22.286 -14.877 8.936 1.00 4.41 121 GLU A N 11
ATOM 23955 C CA . GLU A 1 121 ? -21.422 -14.622 10.083 1.00 13.43 121 GLU A CA 11
ATOM 23956 C C . GLU A 1 121 ? -20.046 -14.141 9.632 1.00 21.33 121 GLU A C 11
ATOM 23957 O O . GLU A 1 121 ? -19.321 -13.499 10.392 1.00 44.21 121 GLU A O 11
ATOM 23969 N N . PHE A 1 122 ? -19.693 -14.458 8.391 1.00 24.10 122 PHE A N 11
ATOM 23970 C CA . PHE A 1 122 ? -18.403 -14.061 7.838 1.00 1.03 122 PHE A CA 11
ATOM 23971 C C . PHE A 1 122 ? -18.475 -12.657 7.245 1.00 63.13 122 PHE A C 11
ATOM 23972 O O . PHE A 1 122 ? -17.523 -11.882 7.339 1.00 51.34 122 PHE A O 11
ATOM 23989 N N . VAL A 1 123 ? -19.610 -12.337 6.632 1.00 34.25 123 VAL A N 11
ATOM 23990 C CA . VAL A 1 123 ? -19.808 -11.027 6.024 1.00 70.34 123 VAL A CA 11
ATOM 23991 C C . VAL A 1 123 ? -19.624 -9.912 7.047 1.00 75.21 123 VAL A C 11
ATOM 23992 O O . VAL A 1 123 ? -19.333 -8.771 6.690 1.00 63.40 123 VAL A O 11
ATOM 24005 N N . GLU A 1 124 ? -19.797 -10.251 8.321 1.00 71.13 124 GLU A N 11
ATOM 24006 C CA . GLU A 1 124 ? -19.651 -9.277 9.396 1.00 25.31 124 GLU A CA 11
ATOM 24007 C C . GLU A 1 124 ? -18.240 -8.696 9.415 1.00 41.42 124 GLU A C 11
ATOM 24008 O O . GLU A 1 124 ? -18.005 -7.626 9.978 1.00 73.34 124 GLU A O 11
ATOM 24020 N N . SER A 1 125 ? -17.304 -9.408 8.796 1.00 70.12 125 SER A N 11
ATOM 24021 C CA . SER A 1 125 ? -15.915 -8.966 8.745 1.00 54.24 125 SER A CA 11
ATOM 24022 C C . SER A 1 125 ? -15.812 -7.572 8.133 1.00 5.11 125 SER A C 11
ATOM 24023 O O . SER A 1 125 ? -14.863 -6.834 8.400 1.00 14.25 125 SER A O 11
ATOM 24031 N N . SER A 1 126 ? -16.794 -7.219 7.310 1.00 0.24 126 SER A N 11
ATOM 24032 C CA . SER A 1 126 ? -16.812 -5.915 6.657 1.00 74.30 126 SER A CA 11
ATOM 24033 C C . SER A 1 126 ? -16.639 -4.794 7.677 1.00 41.12 126 SER A C 11
ATOM 24034 O O . SER A 1 126 ? -15.989 -3.785 7.401 1.00 1.03 126 SER A O 11
ATOM 24042 N N . ILE A 1 127 ? -17.225 -4.978 8.855 1.00 63.40 127 ILE A N 11
ATOM 24043 C CA . ILE A 1 127 ? -17.134 -3.984 9.917 1.00 54.34 127 ILE A CA 11
ATOM 24044 C C . ILE A 1 127 ? -15.845 -4.146 10.714 1.00 20.52 127 ILE A C 11
ATOM 24045 O O . ILE A 1 127 ? -15.350 -3.194 11.317 1.00 10.10 127 ILE A O 11
ATOM 24061 N N . LYS A 1 128 ? -15.304 -5.360 10.712 1.00 3.11 128 LYS A N 11
ATOM 24062 C CA . LYS A 1 128 ? -14.069 -5.649 11.432 1.00 14.14 128 LYS A CA 11
ATOM 24063 C C . LYS A 1 128 ? -12.891 -4.905 10.812 1.00 23.23 128 LYS A C 11
ATOM 24064 O O . LYS A 1 128 ? -12.176 -4.174 11.499 1.00 61.24 128 LYS A O 11
ATOM 24083 N N . ILE A 1 129 ? -12.695 -5.095 9.512 1.00 71.30 129 ILE A N 11
ATOM 24084 C CA . ILE A 1 129 ? -11.605 -4.440 8.800 1.00 1.02 129 ILE A CA 11
ATOM 24085 C C . ILE A 1 129 ? -11.663 -2.927 8.978 1.00 13.33 129 ILE A C 11
ATOM 24086 O O . ILE A 1 129 ? -10.642 -2.276 9.204 1.00 70.42 129 ILE A O 11
ATOM 24102 N N . THR A 1 130 ? -12.867 -2.370 8.877 1.00 25.32 130 THR A N 11
ATOM 24103 C CA . THR A 1 130 ? -13.059 -0.934 9.028 1.00 53.52 130 THR A CA 11
ATOM 24104 C C . THR A 1 130 ? -12.791 -0.490 10.461 1.00 31.03 130 THR A C 11
ATOM 24105 O O . THR A 1 130 ? -12.495 0.677 10.714 1.00 40.21 130 THR A O 11
ATOM 24116 N N . GLU A 1 131 ? -12.896 -1.429 11.396 1.00 33.41 131 GLU A N 11
ATOM 24117 C CA . GLU A 1 131 ? -12.665 -1.133 12.805 1.00 22.40 131 GLU A CA 11
ATOM 24118 C C . GLU A 1 131 ? -11.245 -0.619 13.027 1.00 54.12 131 GLU A C 11
ATOM 24119 O O . GLU A 1 131 ? -10.950 -0.005 14.051 1.00 14.34 131 GLU A O 11
ATOM 24131 N N . GLU A 1 132 ? -10.371 -0.875 12.059 1.00 72.43 132 GLU A N 11
ATOM 24132 C CA . GLU A 1 132 ? -8.983 -0.440 12.149 1.00 4.40 132 GLU A CA 11
ATOM 24133 C C . GLU A 1 132 ? -8.829 0.994 11.648 1.00 25.32 132 GLU A C 11
ATOM 24134 O O . GLU A 1 132 ? -7.848 1.670 11.960 1.00 53.11 132 GLU A O 11
ATOM 24146 N N . VAL A 1 133 ? -9.804 1.450 10.869 1.00 11.11 133 VAL A N 11
ATOM 24147 C CA . VAL A 1 133 ? -9.778 2.802 10.325 1.00 53.52 133 VAL A CA 11
ATOM 24148 C C . VAL A 1 133 ? -10.391 3.800 11.302 1.00 64.13 133 VAL A C 11
ATOM 24149 O O . VAL A 1 133 ? -10.051 4.983 11.291 1.00 42.44 133 VAL A O 11
ATOM 24162 N N . ILE A 1 134 ? -11.294 3.314 12.146 1.00 55.02 134 ILE A N 11
ATOM 24163 C CA . ILE A 1 134 ? -11.953 4.163 13.131 1.00 60.20 134 ILE A CA 11
ATOM 24164 C C . ILE A 1 134 ? -11.011 4.502 14.281 1.00 13.24 134 ILE A C 11
ATOM 24165 O O . ILE A 1 134 ? -11.108 5.572 14.881 1.00 33.33 134 ILE A O 11
ATOM 24181 N N . ASN A 1 135 ? -10.099 3.584 14.582 1.00 24.03 135 ASN A N 11
ATOM 24182 C CA . ASN A 1 135 ? -9.138 3.786 15.660 1.00 5.34 135 ASN A CA 11
ATOM 24183 C C . ASN A 1 135 ? -8.058 4.782 15.247 1.00 12.22 135 ASN A C 11
ATOM 24184 O O . ASN A 1 135 ? -7.397 5.386 16.093 1.00 14.10 135 ASN A O 11
ATOM 24195 N N . THR A 1 136 ? -7.884 4.950 13.940 1.00 74.12 136 THR A N 11
ATOM 24196 C CA . THR A 1 136 ? -6.886 5.871 13.413 1.00 3.55 136 THR A CA 11
ATOM 24197 C C . THR A 1 136 ? -7.360 7.316 13.520 1.00 53.21 136 THR A C 11
ATOM 24198 O O . THR A 1 136 ? -6.602 8.202 13.916 1.00 30.24 136 THR A O 11
ATOM 24209 N N . HIS A 1 137 ? -8.620 7.548 13.164 1.00 0.22 137 HIS A N 11
ATOM 24210 C CA . HIS A 1 137 ? -9.196 8.887 13.221 1.00 33.12 137 HIS A CA 11
ATOM 24211 C C . HIS A 1 137 ? -9.522 9.277 14.660 1.00 51.34 137 HIS A C 11
ATOM 24212 O O . HIS A 1 137 ? -9.860 10.428 14.940 1.00 33.20 137 HIS A O 11
ATOM 24226 N N . HIS A 1 138 ? -9.419 8.312 15.568 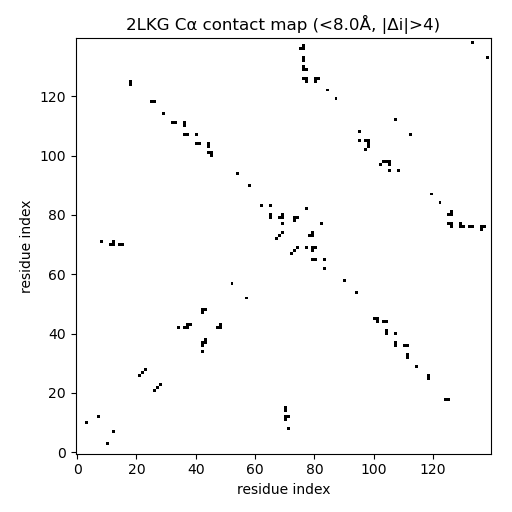1.00 42.13 138 HIS A N 11
ATOM 24227 C CA . HIS A 1 138 ? -9.703 8.555 16.978 1.00 43.34 138 HIS A CA 11
ATOM 24228 C C . HIS A 1 138 ? -8.411 8.638 17.785 1.00 11.44 138 HIS A C 11
ATOM 24229 O O . HIS A 1 138 ? -8.370 9.261 18.847 1.00 74.03 138 HIS A O 11
ATOM 24243 N N . ARG A 1 139 ? -7.359 8.006 17.276 1.00 3.32 139 ARG A N 11
ATOM 24244 C CA . ARG A 1 139 ? -6.067 8.007 17.951 1.00 4.34 139 ARG A CA 11
ATOM 24245 C C . ARG A 1 139 ? -5.632 9.430 18.292 1.00 32.11 139 ARG A C 11
ATOM 24246 O O . ARG A 1 139 ? -5.689 9.847 19.449 1.00 60.31 139 ARG A O 11
ATOM 24267 N N . SER A 1 140 ? -5.198 10.170 17.277 1.00 72.23 140 SER A N 11
ATOM 24268 C CA . SER A 1 140 ? -4.750 11.544 17.469 1.00 51.10 140 SER A CA 11
ATOM 24269 C C . SER A 1 140 ? -5.803 12.533 16.978 1.00 72.44 140 SER A C 11
ATOM 24270 O O . SER A 1 140 ? -6.039 12.658 15.777 1.00 63.21 140 SER A O 11
ATOM 24278 N N . MET A 1 1 ? 1.562 -3.768 2.842 1.00 24.35 1 MET A N 12
ATOM 24279 C CA . MET A 1 1 ? 1.822 -3.109 1.568 1.00 54.21 1 MET A CA 12
ATOM 24280 C C . MET A 1 1 ? 1.880 -1.594 1.741 1.00 34.42 1 MET A C 12
ATOM 24281 O O . MET A 1 1 ? 2.402 -0.882 0.884 1.00 13.14 1 MET A O 12
ATOM 24295 N N . ALA A 1 2 ? 1.340 -1.110 2.855 1.00 51.43 2 ALA A N 12
ATOM 24296 C CA . ALA A 1 2 ? 1.332 0.320 3.140 1.00 22.34 2 ALA A CA 12
ATOM 24297 C C . ALA A 1 2 ? 1.131 0.581 4.629 1.00 21.13 2 ALA A C 12
ATOM 24298 O O . ALA A 1 2 ? 0.972 -0.352 5.418 1.00 44.24 2 ALA A O 12
ATOM 24305 N N . HIS A 1 3 ? 1.140 1.855 5.008 1.00 34.14 3 HIS A N 12
ATOM 24306 C CA . HIS A 1 3 ? 0.958 2.239 6.404 1.00 63.50 3 HIS A CA 12
ATOM 24307 C C . HIS A 1 3 ? -0.277 3.118 6.569 1.00 11.44 3 HIS A C 12
ATOM 24308 O O . HI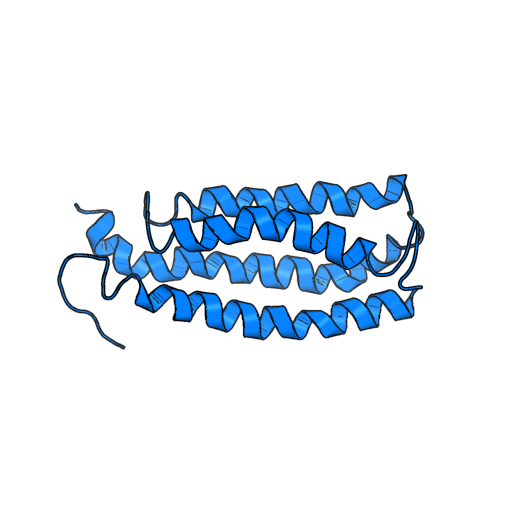S A 1 3 ? -1.302 2.676 7.090 1.00 42.01 3 HIS A O 12
ATOM 24322 N N . HIS A 1 4 ? -0.173 4.366 6.124 1.00 41.50 4 HIS A N 12
ATOM 24323 C CA . HIS A 1 4 ? -1.282 5.309 6.223 1.00 61.30 4 HIS A CA 12
ATOM 24324 C C . HIS A 1 4 ? -1.367 6.180 4.974 1.00 53.52 4 HIS A C 12
ATOM 24325 O O . HIS A 1 4 ? -2.257 6.004 4.141 1.00 62.14 4 HIS A O 12
ATOM 24339 N N . HIS A 1 5 ? -0.437 7.122 4.850 1.00 13.35 5 HIS A N 12
ATOM 24340 C CA . HIS A 1 5 ? -0.408 8.022 3.703 1.00 62.12 5 HIS A CA 12
ATOM 24341 C C . HIS A 1 5 ? -1.670 8.877 3.650 1.00 33.01 5 HIS A C 12
ATOM 24342 O O . HIS A 1 5 ? -2.718 8.427 3.186 1.00 73.12 5 HIS A O 12
ATOM 24356 N N . HIS A 1 6 ? -1.563 10.112 4.130 1.00 52.13 6 HIS A N 12
ATOM 24357 C CA . HIS A 1 6 ? -2.697 11.030 4.137 1.00 4.22 6 HIS A CA 12
ATOM 24358 C C . HIS A 1 6 ? -3.887 10.418 4.869 1.00 22.15 6 HIS A C 12
ATOM 24359 O O . HIS A 1 6 ? -3.765 9.372 5.508 1.00 70.24 6 HIS A O 12
ATOM 24373 N N . HIS A 1 7 ? -5.037 11.077 4.774 1.00 53.12 7 HIS A N 12
ATOM 24374 C CA . HIS A 1 7 ? -6.250 10.597 5.427 1.00 2.55 7 HIS A CA 12
ATOM 24375 C C . HIS A 1 7 ? -6.629 9.210 4.919 1.00 61.04 7 HIS A C 12
ATOM 24376 O O . HIS A 1 7 ? -5.891 8.598 4.145 1.00 11.05 7 HIS A O 12
ATOM 24390 N N . HIS A 1 8 ? -7.783 8.719 5.358 1.00 73.31 8 HIS A N 12
ATOM 24391 C CA . HIS A 1 8 ? -8.260 7.403 4.947 1.00 71.10 8 HIS A CA 12
ATOM 24392 C C . HIS A 1 8 ? -8.756 7.431 3.504 1.00 31.14 8 HIS A C 12
ATOM 24393 O O . HIS A 1 8 ? -9.812 7.991 3.212 1.00 50.12 8 HIS A O 12
ATOM 24407 N N . ALA A 1 9 ? -7.986 6.824 2.607 1.00 34.42 9 ALA A N 12
ATOM 24408 C CA . ALA A 1 9 ? -8.348 6.778 1.196 1.00 74.00 9 ALA A CA 12
ATOM 24409 C C . ALA A 1 9 ? -7.449 5.814 0.429 1.00 11.24 9 ALA A C 12
ATOM 24410 O O . ALA A 1 9 ? -7.928 4.985 -0.343 1.00 54.15 9 ALA A O 12
ATOM 24417 N N . MET A 1 10 ? -6.143 5.930 0.648 1.00 33.43 10 MET A N 12
ATOM 24418 C CA . MET A 1 10 ? -5.177 5.067 -0.022 1.00 53.34 10 MET A CA 12
ATOM 24419 C C . MET A 1 10 ? -5.094 3.708 0.664 1.00 24.31 10 MET A C 12
ATOM 24420 O O . MET A 1 10 ? -5.076 2.668 0.005 1.00 54.23 10 MET A O 12
ATOM 24434 N N . VAL A 1 11 ? -5.041 3.722 1.992 1.00 14.53 11 VAL A N 12
ATOM 24435 C CA . VAL A 1 11 ? -4.961 2.491 2.768 1.00 65.41 11 VAL A CA 12
ATOM 24436 C C . VAL A 1 11 ? -6.350 1.972 3.122 1.00 3.25 11 VAL A C 12
ATOM 24437 O O . VAL A 1 11 ? -6.518 0.800 3.459 1.00 73.30 11 VAL A O 12
ATOM 24450 N N . ILE A 1 12 ? -7.341 2.853 3.044 1.00 35.23 12 ILE A N 12
ATOM 24451 C CA . ILE A 1 12 ? -8.717 2.483 3.355 1.00 3.44 12 ILE A CA 12
ATOM 24452 C C . ILE A 1 12 ? -9.397 1.835 2.154 1.00 11.53 12 ILE A C 12
ATOM 24453 O O . ILE A 1 12 ? -10.300 1.013 2.308 1.00 21.23 12 ILE A O 12
ATOM 24469 N N . ASP A 1 13 ? -8.957 2.211 0.958 1.00 24.45 13 ASP A N 12
ATOM 24470 C CA . ASP A 1 13 ? -9.521 1.664 -0.270 1.00 43.02 13 ASP A CA 12
ATOM 24471 C C . ASP A 1 13 ? -8.867 0.331 -0.622 1.00 53.23 13 ASP A C 12
ATOM 24472 O O . ASP A 1 13 ? -9.404 -0.446 -1.413 1.00 11.34 13 ASP A O 12
ATOM 24481 N N . HIS A 1 14 ? -7.705 0.073 -0.031 1.00 41.32 14 HIS A N 12
ATOM 24482 C CA . HIS A 1 14 ? -6.978 -1.166 -0.283 1.00 4.32 14 HIS A CA 12
ATOM 24483 C C . HIS A 1 14 ? -7.513 -2.297 0.590 1.00 55.14 14 HIS A C 12
ATOM 24484 O O . HIS A 1 14 ? -7.692 -3.422 0.123 1.00 73.24 14 HIS A O 12
ATOM 24498 N N . ILE A 1 15 ? -7.767 -1.991 1.858 1.00 44.45 15 ILE A N 12
ATOM 24499 C CA . ILE A 1 15 ? -8.282 -2.982 2.794 1.00 0.51 15 ILE A CA 12
ATOM 24500 C C . ILE A 1 15 ? -9.576 -3.603 2.280 1.00 62.43 15 ILE A C 12
ATOM 24501 O O . ILE A 1 15 ? -9.925 -4.727 2.643 1.00 21.34 15 ILE A O 12
ATOM 24517 N N . LEU A 1 16 ? -10.283 -2.866 1.430 1.00 20.53 16 LEU A N 12
ATOM 24518 C CA . LEU A 1 16 ? -11.539 -3.346 0.863 1.00 25.10 16 LEU A CA 12
ATOM 24519 C C . LEU A 1 16 ? -11.349 -4.701 0.188 1.00 43.42 16 LEU A C 12
ATOM 24520 O O . LEU A 1 16 ? -12.163 -5.609 0.354 1.00 50.03 16 LEU A O 12
ATOM 24536 N N . LYS A 1 17 ? -10.267 -4.830 -0.573 1.00 71.10 17 LYS A N 12
ATOM 24537 C CA . LYS A 1 17 ? -9.967 -6.074 -1.271 1.00 61.43 17 LYS A CA 12
ATOM 24538 C C . LYS A 1 17 ? -9.718 -7.208 -0.281 1.00 42.41 17 LYS A C 12
ATOM 24539 O O . LYS A 1 17 ? -9.791 -8.384 -0.638 1.00 52.04 17 LYS A O 12
ATOM 24558 N N . CYS A 1 18 ? -9.425 -6.846 0.963 1.00 30.11 18 CYS A N 12
ATOM 24559 C CA . CYS A 1 18 ? -9.166 -7.833 2.005 1.00 32.23 18 CYS A CA 12
ATOM 24560 C C . CYS A 1 18 ? -10.468 -8.455 2.501 1.00 61.05 18 CYS A C 12
ATOM 24561 O O . CYS A 1 18 ? -10.536 -9.657 2.757 1.00 61.34 18 CYS A O 12
ATOM 24569 N N . VAL A 1 19 ? -11.499 -7.628 2.635 1.00 55.51 19 VAL A N 12
ATOM 24570 C CA . VAL A 1 19 ? -12.799 -8.096 3.100 1.00 15.42 19 VAL A CA 12
ATOM 24571 C C . VAL A 1 19 ? -13.658 -8.579 1.937 1.00 30.40 19 VAL A C 12
ATOM 24572 O O . VAL A 1 19 ? -14.521 -9.442 2.105 1.00 43.24 19 VAL A O 12
ATOM 24585 N N . PHE A 1 20 ? -13.416 -8.019 0.757 1.00 43.22 20 PHE A N 12
ATOM 24586 C CA . PHE A 1 20 ? -14.167 -8.393 -0.436 1.00 11.42 20 PHE A CA 12
ATOM 24587 C C . PHE A 1 20 ? -13.621 -9.683 -1.040 1.00 53.03 20 PHE A C 12
ATOM 24588 O O . PHE A 1 20 ? -14.300 -10.351 -1.821 1.00 43.20 20 PHE A O 12
ATOM 24605 N N . ASP A 1 21 ? -12.392 -10.027 -0.674 1.00 4.20 21 ASP A N 12
ATOM 24606 C CA . ASP A 1 21 ? -11.754 -11.237 -1.179 1.00 4.00 21 ASP A CA 12
ATOM 24607 C C . ASP A 1 21 ? -12.414 -12.483 -0.597 1.00 53.13 21 ASP A C 12
ATOM 24608 O O . ASP A 1 21 ? -12.740 -13.423 -1.323 1.00 4.21 21 ASP A O 12
ATOM 24617 N N . LYS A 1 22 ? -12.609 -12.484 0.717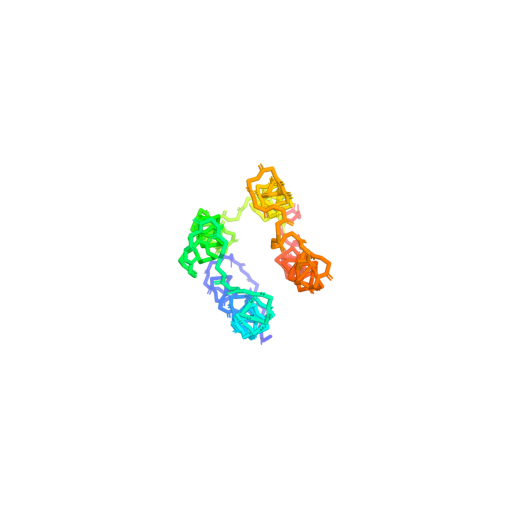 1.00 30.11 22 LYS A N 12
ATOM 24618 C CA . LYS A 1 22 ? -13.231 -13.614 1.398 1.00 42.41 22 LYS A CA 12
ATOM 24619 C C . LYS A 1 22 ? -14.685 -13.775 0.967 1.00 13.34 22 LYS A C 12
ATOM 24620 O O . LYS A 1 22 ? -15.175 -14.893 0.811 1.00 75.43 22 LYS A O 12
ATOM 24639 N N . ILE A 1 23 ? -15.369 -12.651 0.777 1.00 61.53 23 ILE A N 12
ATOM 24640 C CA . ILE A 1 23 ? -16.766 -12.669 0.362 1.00 71.32 23 ILE A CA 12
ATOM 24641 C C . ILE A 1 23 ? -16.962 -13.545 -0.871 1.00 35.21 23 ILE A C 12
ATOM 24642 O O . ILE A 1 23 ? -17.968 -14.246 -0.993 1.00 62.11 23 ILE A O 12
ATOM 24658 N N . CYS A 1 24 ? -15.996 -13.502 -1.781 1.00 4.34 24 CYS A N 12
ATOM 24659 C CA . CYS A 1 24 ? -16.061 -14.293 -3.004 1.00 52.45 24 CYS A CA 12
ATOM 24660 C C . CYS A 1 24 ? -15.623 -15.730 -2.747 1.00 25.53 24 CYS A C 12
ATOM 24661 O O . CYS A 1 24 ? -16.012 -16.649 -3.468 1.00 41.03 24 CYS A O 12
ATOM 24669 N N . LYS A 1 25 ? -14.808 -15.919 -1.714 1.00 11.11 25 LYS A N 12
ATOM 24670 C CA . LYS A 1 25 ? -14.315 -17.244 -1.360 1.00 21.53 25 LYS A CA 12
ATOM 24671 C C . LYS A 1 25 ? -15.460 -18.151 -0.918 1.00 44.21 25 LYS A C 12
ATOM 24672 O O . LYS A 1 25 ? -15.695 -19.203 -1.513 1.00 21.24 25 LYS A O 12
ATOM 24691 N N . ILE A 1 26 ? -16.168 -17.735 0.126 1.00 33.00 26 ILE A N 12
ATOM 24692 C CA . ILE A 1 26 ? -17.290 -18.509 0.644 1.00 2.43 26 ILE A CA 12
ATOM 24693 C C . ILE A 1 26 ? -18.576 -18.182 -0.106 1.00 55.31 26 ILE A C 12
ATOM 24694 O O . ILE A 1 26 ? -19.532 -18.957 -0.088 1.00 41.52 26 ILE A O 12
ATOM 24710 N N . GLY A 1 27 ? -18.593 -17.028 -0.767 1.00 60.23 27 GLY A N 12
ATOM 24711 C CA . GLY A 1 27 ? -19.767 -16.619 -1.517 1.00 24.43 27 GLY A CA 12
ATOM 24712 C C . GLY A 1 27 ? -19.975 -17.452 -2.766 1.00 53.44 27 GLY A C 12
ATOM 24713 O O . GLY A 1 27 ? -21.097 -17.857 -3.072 1.00 32.53 27 GLY A O 12
ATOM 24717 N N . THR A 1 28 ? -18.892 -17.706 -3.494 1.00 30.11 28 THR A N 12
ATOM 24718 C CA . THR A 1 28 ? -18.962 -18.492 -4.719 1.00 64.40 28 THR A CA 12
ATOM 24719 C C . THR A 1 28 ? -19.159 -19.972 -4.412 1.00 23.50 28 THR A C 12
ATOM 24720 O O . THR A 1 28 ? -19.877 -20.673 -5.125 1.00 11.35 28 THR A O 12
ATOM 24731 N N . GLU A 1 29 ? -18.517 -20.442 -3.347 1.00 2.24 29 GLU A N 12
ATOM 24732 C CA . GLU A 1 29 ? -18.623 -21.840 -2.946 1.00 41.12 29 GLU A CA 12
ATOM 24733 C C . GLU A 1 29 ? -20.031 -22.159 -2.453 1.00 74.34 29 GLU A C 12
ATOM 24734 O O . GLU A 1 29 ? -20.487 -23.299 -2.541 1.00 35.33 29 GLU A O 12
ATOM 24746 N N . SER A 1 30 ? -20.715 -21.144 -1.935 1.00 21.12 30 SER A N 12
ATOM 24747 C CA . SER A 1 30 ? -22.070 -21.317 -1.424 1.00 3.53 30 SER A CA 12
ATOM 24748 C C . SER A 1 30 ? -23.080 -21.364 -2.566 1.00 45.54 30 SER A C 12
ATOM 24749 O O . SER A 1 30 ? -24.123 -22.008 -2.462 1.00 15.43 30 SER A O 12
ATOM 24757 N N . VAL A 1 31 ? -22.761 -20.676 -3.658 1.00 44.24 31 VAL A N 12
ATOM 24758 C CA . VAL A 1 31 ? -23.638 -20.639 -4.822 1.00 70.02 31 VAL A CA 12
ATOM 24759 C C . VAL A 1 31 ? -23.864 -22.038 -5.385 1.00 4.12 31 VAL A C 12
ATOM 24760 O O . VAL A 1 31 ? -24.834 -22.279 -6.102 1.00 64.43 31 VAL A O 12
ATOM 24773 N N . GLU A 1 32 ? -22.961 -22.956 -5.053 1.00 40.14 32 GLU A N 12
ATOM 24774 C CA . GLU A 1 32 ? -23.062 -24.331 -5.527 1.00 31.44 32 GLU A CA 12
ATOM 24775 C C . GLU A 1 32 ? -23.945 -25.162 -4.599 1.00 64.24 32 GLU A C 12
ATOM 24776 O O . GLU A 1 32 ? -24.959 -25.716 -5.022 1.00 63.33 32 GLU A O 12
ATOM 24788 N N . ALA A 1 33 ? -23.550 -25.244 -3.333 1.00 20.00 33 ALA A N 12
ATOM 24789 C CA . ALA A 1 33 ? -24.305 -26.005 -2.345 1.00 63.33 33 ALA A CA 12
ATOM 24790 C C . ALA A 1 33 ? -25.754 -25.534 -2.279 1.00 64.22 33 ALA A C 12
ATOM 24791 O O . ALA A 1 33 ? -26.638 -26.274 -1.850 1.00 10.21 33 ALA A O 12
ATOM 24798 N N . GLY A 1 34 ? -25.989 -24.298 -2.707 1.00 53.51 34 GLY A N 12
ATOM 24799 C CA . GLY A 1 34 ? -27.333 -23.749 -2.687 1.00 63.11 34 GLY A CA 12
ATOM 24800 C C . GLY A 1 34 ? -28.195 -24.286 -3.812 1.00 32.52 34 GLY A C 12
ATOM 24801 O O . GLY A 1 34 ? -29.382 -24.552 -3.620 1.00 62.53 34 GLY A O 12
ATOM 24805 N N . ARG A 1 35 ? -27.599 -24.445 -4.989 1.00 24.12 35 ARG A N 12
ATOM 24806 C CA . ARG A 1 35 ? -28.321 -24.951 -6.149 1.00 72.35 35 ARG A CA 12
ATOM 24807 C C . ARG A 1 35 ? -28.263 -26.475 -6.204 1.00 62.12 35 ARG A C 12
ATOM 24808 O O . ARG A 1 35 ? -29.113 -27.118 -6.821 1.00 71.05 35 ARG A O 12
ATOM 24829 N N . LEU A 1 36 ? -27.254 -27.047 -5.555 1.00 55.13 36 LEU A N 12
ATOM 24830 C CA . LEU A 1 36 ? -27.084 -28.496 -5.530 1.00 52.51 36 LEU A CA 12
ATOM 24831 C C . LEU A 1 36 ? -28.050 -29.140 -4.541 1.00 22.12 36 LEU A C 12
ATOM 24832 O O . LEU A 1 36 ? -28.595 -30.213 -4.800 1.00 61.32 36 LEU A O 12
ATOM 24848 N N . ILE A 1 37 ? -28.258 -28.478 -3.408 1.00 1.40 37 ILE A N 12
ATOM 24849 C CA . ILE A 1 37 ? -29.160 -28.985 -2.382 1.00 14.52 37 ILE A CA 12
ATOM 24850 C C . ILE A 1 37 ? -30.618 -28.791 -2.787 1.00 3.20 37 ILE A C 12
ATOM 24851 O O . ILE A 1 37 ? -31.452 -29.671 -2.578 1.00 41.13 37 ILE A O 12
ATOM 24867 N N . GLU A 1 38 ? -30.916 -27.633 -3.369 1.00 23.22 38 GLU A N 12
ATOM 24868 C CA . GLU A 1 38 ? -32.273 -27.325 -3.804 1.00 63.04 38 GLU A CA 12
ATOM 24869 C C . GLU A 1 38 ? -32.727 -28.291 -4.894 1.00 61.45 38 GLU A C 12
ATOM 24870 O O . GLU A 1 38 ? -33.723 -28.999 -4.737 1.00 65.41 38 GLU A O 12
ATOM 24882 N N . LEU A 1 39 ? -31.991 -28.315 -6.000 1.00 42.11 39 LEU A N 12
ATOM 24883 C CA . LEU A 1 39 ? -32.317 -29.194 -7.118 1.00 1.22 39 LEU A CA 12
ATOM 24884 C C . LEU A 1 39 ? -32.549 -30.623 -6.637 1.00 54.43 39 LEU A C 12
ATOM 24885 O O . LEU A 1 39 ? -33.340 -31.364 -7.221 1.00 13.51 39 LEU A O 12
ATOM 24901 N N . SER A 1 40 ? -31.856 -31.002 -5.568 1.00 73.14 40 SER A N 12
ATOM 24902 C CA . SER A 1 40 ? -31.986 -32.343 -5.010 1.00 1.12 40 SER A CA 12
ATOM 24903 C C . SER A 1 40 ? -33.413 -32.597 -4.533 1.00 62.35 40 SER A C 12
ATOM 24904 O O . SER A 1 40 ? -34.022 -33.609 -4.880 1.00 13.32 40 SER A O 12
ATOM 24912 N N . GLN A 1 41 ? -33.938 -31.672 -3.737 1.00 50.44 41 GLN A N 12
ATOM 24913 C CA . GLN A 1 41 ? -35.293 -31.796 -3.213 1.00 2.55 41 GLN A CA 12
ATOM 24914 C C . GLN A 1 41 ? -36.323 -31.396 -4.264 1.00 64.42 41 GLN A C 12
ATOM 24915 O O . GLN A 1 41 ? -37.194 -32.187 -4.624 1.00 64.53 41 GLN A O 12
ATOM 24929 N N . GLU A 1 42 ? -36.216 -30.164 -4.752 1.00 71.42 42 GLU A N 12
ATOM 24930 C CA . GLU A 1 42 ? -37.140 -29.661 -5.762 1.00 2.11 42 GLU A CA 12
ATOM 24931 C C . GLU A 1 42 ? -36.758 -28.247 -6.192 1.00 32.41 42 GLU A C 12
ATOM 24932 O O . GLU A 1 42 ? -37.582 -27.334 -6.162 1.00 62.11 42 GLU A O 12
ATOM 24944 N N . GLY A 1 43 ? -35.502 -28.075 -6.591 1.00 64.55 43 GLY A N 12
ATOM 24945 C CA . GLY A 1 43 ? -35.032 -26.771 -7.021 1.00 63.42 43 GLY A CA 12
ATOM 24946 C C . GLY A 1 43 ? -35.871 -26.194 -8.144 1.00 4.11 43 GLY A C 12
ATOM 24947 O O . GLY A 1 43 ? -35.908 -24.980 -8.339 1.00 14.24 43 GLY A O 12
ATOM 24951 N N . GLY A 1 44 ? -36.545 -27.067 -8.887 1.00 3.15 44 GLY A N 12
ATOM 24952 C CA . GLY A 1 44 ? -37.376 -26.618 -9.988 1.00 13.23 44 GLY A CA 12
ATOM 24953 C C . GLY A 1 44 ? -38.809 -26.361 -9.565 1.00 72.41 44 GLY A C 12
ATOM 24954 O O . GLY A 1 44 ? -39.695 -26.216 -10.406 1.00 13.00 44 GLY A O 12
ATOM 24958 N N . GLY A 1 45 ? -39.038 -26.307 -8.256 1.00 71.23 45 GLY A N 12
ATOM 24959 C CA . GLY A 1 45 ? -40.376 -26.069 -7.746 1.00 42.15 45 GLY A CA 12
ATOM 24960 C C . GLY A 1 45 ? -40.922 -24.717 -8.161 1.00 20.10 45 GLY A C 12
ATOM 24961 O O . GLY A 1 45 ? -40.265 -23.693 -7.980 1.00 53.54 45 GLY A O 12
ATOM 24965 N N . GLY A 1 46 ? -42.128 -24.714 -8.721 1.00 11.14 46 GLY A N 12
ATOM 24966 C CA . GLY A 1 46 ? -42.741 -23.472 -9.155 1.00 70.32 46 GLY A CA 12
ATOM 24967 C C . GLY A 1 46 ? -41.833 -22.663 -10.059 1.00 42.24 46 GLY A C 12
ATOM 24968 O O . GLY A 1 46 ? -41.521 -23.082 -11.173 1.00 42.43 46 GLY A O 12
ATOM 24972 N N . GLY A 1 47 ? -41.408 -21.498 -9.580 1.00 10.34 47 GLY A N 12
ATOM 24973 C CA . GLY A 1 47 ? -40.536 -20.645 -10.366 1.00 70.12 47 GLY A CA 12
ATOM 24974 C C . GLY A 1 47 ? -39.297 -21.372 -10.850 1.00 40.01 47 GLY A C 12
ATOM 24975 O O . GLY A 1 47 ? -39.071 -22.529 -10.499 1.00 61.34 47 GLY A O 12
ATOM 24979 N N . GLY A 1 48 ? -38.492 -20.691 -11.661 1.00 21.55 48 GLY A N 12
ATOM 24980 C CA . GLY A 1 48 ? -37.280 -21.296 -12.182 1.00 31.42 48 GLY A CA 12
ATOM 24981 C C . GLY A 1 48 ? -36.066 -20.992 -11.326 1.00 71.54 48 GLY A C 12
ATOM 24982 O O . GLY A 1 48 ? -36.156 -20.316 -10.302 1.00 22.25 48 GLY A O 12
ATOM 24986 N N . PRO A 1 49 ? -34.899 -21.501 -11.747 1.00 45.25 49 PRO A N 12
ATOM 24987 C CA . PRO A 1 49 ? -33.639 -21.294 -11.026 1.00 51.04 49 PRO A CA 12
ATOM 24988 C C . PRO A 1 49 ? -33.153 -19.851 -11.110 1.00 73.03 49 PRO A C 12
ATOM 24989 O O . PRO A 1 49 ? -32.224 -19.456 -10.405 1.00 12.14 49 PRO A O 12
ATOM 25000 N N . LEU A 1 50 ? -33.787 -19.068 -11.977 1.00 4.05 50 LEU A N 12
ATOM 25001 C CA . LEU A 1 50 ? -33.419 -17.667 -12.152 1.00 71.23 50 LEU A CA 12
ATOM 25002 C C . LEU A 1 50 ? -34.034 -16.801 -11.057 1.00 61.43 50 LEU A C 12
ATOM 25003 O O . LEU A 1 50 ? -33.518 -15.731 -10.735 1.00 52.35 50 LEU A O 12
ATOM 25019 N N . TYR A 1 51 ? -35.137 -17.273 -10.487 1.00 71.01 51 TYR A N 12
ATOM 25020 C CA . TYR A 1 51 ? -35.822 -16.542 -9.428 1.00 14.01 51 TYR A CA 12
ATOM 25021 C C . TYR A 1 51 ? -34.979 -16.507 -8.157 1.00 15.22 51 TYR A C 12
ATOM 25022 O O . TYR A 1 51 ? -34.925 -15.492 -7.461 1.00 75.24 51 TYR A O 12
ATOM 25040 N N . PHE A 1 52 ? -34.322 -17.623 -7.860 1.00 0.23 52 PHE A N 12
ATOM 25041 C CA . PHE A 1 52 ? -33.481 -17.722 -6.672 1.00 51.34 52 PHE A CA 12
ATOM 25042 C C . PHE A 1 52 ? -32.361 -16.687 -6.712 1.00 4.33 52 PHE A C 12
ATOM 25043 O O . PHE A 1 52 ? -32.009 -16.097 -5.690 1.00 24.10 52 PHE A O 12
ATOM 25060 N N . VAL A 1 53 ? -31.803 -16.472 -7.899 1.00 53.52 53 VAL A N 12
ATOM 25061 C CA . VAL A 1 53 ? -30.723 -15.508 -8.073 1.00 61.14 53 VAL A CA 12
ATOM 25062 C C . VAL A 1 53 ? -31.271 -14.104 -8.303 1.00 5.11 53 VAL A C 12
ATOM 25063 O O . VAL A 1 53 ? -30.609 -13.111 -7.999 1.00 54.35 53 VAL A O 12
ATOM 25076 N N . VAL A 1 54 ? -32.484 -14.028 -8.841 1.00 22.44 54 VAL A N 12
ATOM 25077 C CA . VAL A 1 54 ? -33.122 -12.745 -9.110 1.00 32.53 54 VAL A CA 12
ATOM 25078 C C . VAL A 1 54 ? -33.642 -12.110 -7.825 1.00 73.31 54 VAL A C 12
ATOM 25079 O O . VAL A 1 54 ? -33.669 -10.888 -7.692 1.00 54.42 54 VAL A O 12
ATOM 25092 N N . ASN A 1 55 ? -34.054 -12.950 -6.881 1.00 33.11 55 ASN A N 12
ATOM 25093 C CA . ASN A 1 55 ? -34.574 -12.471 -5.605 1.00 51.44 55 ASN A CA 12
ATOM 25094 C C . ASN A 1 55 ? -33.450 -12.304 -4.588 1.00 22.33 55 ASN A C 12
ATOM 25095 O O . ASN A 1 55 ? -33.562 -11.521 -3.644 1.00 73.24 55 ASN A O 12
ATOM 25106 N N . VAL A 1 56 ? -32.365 -13.046 -4.786 1.00 22.30 56 VAL A N 12
ATOM 25107 C CA . VAL A 1 56 ? -31.219 -12.980 -3.887 1.00 63.31 56 VAL A CA 12
ATOM 25108 C C . VAL A 1 56 ? -30.272 -11.853 -4.285 1.00 73.42 56 VAL A C 12
ATOM 25109 O O . VAL A 1 56 ? -29.807 -11.092 -3.437 1.00 42.41 56 VAL A O 12
ATOM 25122 N N . ILE A 1 57 ? -29.992 -11.753 -5.580 1.00 72.22 57 ILE A N 12
ATOM 25123 C CA . ILE A 1 57 ? -29.102 -10.718 -6.091 1.00 13.11 57 ILE A CA 12
ATOM 25124 C C . ILE A 1 57 ? -29.794 -9.359 -6.109 1.00 44.23 57 ILE A C 12
ATOM 25125 O O . ILE A 1 57 ? -29.137 -8.318 -6.101 1.00 73.02 57 ILE A O 12
ATOM 25141 N N . GLU A 1 58 ? -31.123 -9.377 -6.132 1.00 63.22 58 GLU A N 12
ATOM 25142 C CA . GLU A 1 58 ? -31.903 -8.145 -6.150 1.00 62.45 58 GLU A CA 12
ATOM 25143 C C . GLU A 1 58 ? -31.469 -7.210 -5.025 1.00 74.22 58 GLU A C 12
ATOM 25144 O O . GLU A 1 58 ? -31.020 -6.087 -5.255 1.00 74.25 58 GLU A O 12
ATOM 25156 N N . PRO A 1 59 ? -31.607 -7.683 -3.778 1.00 12.15 59 PRO A N 12
ATOM 25157 C CA . PRO A 1 59 ? -31.236 -6.906 -2.591 1.00 51.12 59 PRO A CA 12
ATOM 25158 C C . PRO A 1 59 ? -29.727 -6.729 -2.463 1.00 21.54 59 PRO A C 12
ATOM 25159 O O . PRO A 1 59 ? -29.254 -5.768 -1.854 1.00 75.34 59 PRO A O 12
ATOM 25170 N N . CYS A 1 60 ? -28.976 -7.662 -3.038 1.00 40.45 60 CYS A N 12
ATOM 25171 C CA . CYS A 1 60 ? -27.519 -7.609 -2.988 1.00 11.32 60 CYS A CA 12
ATOM 25172 C C . CYS A 1 60 ? -26.991 -6.413 -3.773 1.00 41.30 60 CYS A C 12
ATOM 25173 O O . CYS A 1 60 ? -25.983 -5.809 -3.403 1.00 73.25 60 CYS A O 12
ATOM 25181 N N . LYS A 1 61 ? -27.677 -6.076 -4.860 1.00 3.40 61 LYS A N 12
ATOM 25182 C CA . LYS A 1 61 ? -27.278 -4.952 -5.699 1.00 43.11 61 LYS A CA 12
ATOM 25183 C C . LYS A 1 61 ? -27.161 -3.673 -4.876 1.00 51.14 61 LYS A C 12
ATOM 25184 O O . LYS A 1 61 ? -26.092 -3.068 -4.798 1.00 43.22 61 LYS A O 12
ATOM 25203 N N . LYS A 1 62 ? -28.267 -3.267 -4.263 1.00 14.43 62 LYS A N 12
ATOM 25204 C CA . LYS A 1 62 ? -28.290 -2.061 -3.443 1.00 45.00 62 LYS A CA 12
ATOM 25205 C C . LYS A 1 62 ? -27.233 -2.130 -2.345 1.00 45.24 62 LYS A C 12
ATOM 25206 O O . LYS A 1 62 ? -26.761 -1.102 -1.859 1.00 2.12 62 LYS A O 12
ATOM 25225 N N . PHE A 1 63 ? -26.864 -3.347 -1.961 1.00 23.21 63 PHE A N 12
ATOM 25226 C CA . PHE A 1 63 ? -25.862 -3.550 -0.921 1.00 44.41 63 PHE A CA 12
ATOM 25227 C C . PHE A 1 63 ? -24.452 -3.442 -1.496 1.00 32.12 63 PHE A C 12
ATOM 25228 O O . PHE A 1 63 ? -23.500 -3.130 -0.780 1.00 75.21 63 PHE A O 12
ATOM 25245 N N . SER A 1 64 ? -24.327 -3.703 -2.793 1.00 60.40 64 SER A N 12
ATOM 25246 C CA . SER A 1 64 ? -23.034 -3.641 -3.464 1.00 41.21 64 SER A CA 12
ATOM 25247 C C . SER A 1 64 ? -22.379 -2.279 -3.256 1.00 10.44 64 SER A C 12
ATOM 25248 O O . SER A 1 64 ? -21.164 -2.182 -3.086 1.00 71.22 64 SER A O 12
ATOM 25256 N N . GLU A 1 65 ? -23.194 -1.229 -3.270 1.00 13.33 65 GLU A N 12
ATOM 25257 C CA . GLU A 1 65 ? -22.694 0.128 -3.083 1.00 54.43 65 GLU A CA 12
ATOM 25258 C C . GLU A 1 65 ? -22.407 0.405 -1.610 1.00 63.43 65 GLU A C 12
ATOM 25259 O O . GLU A 1 65 ? -21.626 1.296 -1.275 1.00 42.30 65 GLU A O 12
ATOM 25271 N N . LEU A 1 66 ? -23.043 -0.366 -0.735 1.00 11.41 66 LEU A N 12
ATOM 25272 C CA . LEU A 1 66 ? -22.857 -0.205 0.703 1.00 40.20 66 LEU A CA 12
ATOM 25273 C C . LEU A 1 66 ? -21.463 -0.658 1.126 1.00 73.03 66 LEU A C 12
ATOM 25274 O O . LEU A 1 66 ? -20.764 0.045 1.856 1.00 51.30 66 LEU A O 12
ATOM 25290 N N . THR A 1 67 ? -21.063 -1.837 0.660 1.00 34.42 67 THR A N 12
ATOM 25291 C CA . THR A 1 67 ? -19.753 -2.384 0.989 1.00 72.52 67 THR A CA 12
ATOM 25292 C C . THR A 1 67 ? -18.637 -1.528 0.403 1.00 42.14 67 THR A C 12
ATOM 25293 O O . THR A 1 67 ? -17.474 -1.664 0.779 1.00 3.25 67 THR A O 12
ATOM 25304 N N . GLY A 1 68 ? -18.999 -0.644 -0.522 1.00 41.33 68 GLY A N 12
ATOM 25305 C CA . GLY A 1 68 ? -18.016 0.223 -1.145 1.00 65.23 68 GLY A CA 12
ATOM 25306 C C . GLY A 1 68 ? -18.031 1.625 -0.570 1.00 1.03 68 GLY A C 12
ATOM 25307 O O . GLY A 1 68 ? -17.109 2.409 -0.800 1.00 53.13 68 GLY A O 12
ATOM 25311 N N . LEU A 1 69 ? -19.080 1.943 0.180 1.00 12.40 69 LEU A N 12
ATOM 25312 C CA . LEU A 1 69 ? -19.213 3.262 0.790 1.00 50.13 69 LEU A CA 12
ATOM 25313 C C . LEU A 1 69 ? -18.598 3.281 2.186 1.00 53.15 69 LEU A C 12
ATOM 25314 O O . LEU A 1 69 ? -18.273 4.343 2.718 1.00 75.51 69 LEU A O 12
ATOM 25330 N N . VAL A 1 70 ? -18.439 2.099 2.773 1.00 55.22 70 VAL A N 12
ATOM 25331 C CA . VAL A 1 70 ? -17.860 1.979 4.105 1.00 14.45 70 VAL A CA 12
ATOM 25332 C C . VAL A 1 70 ? -16.340 1.892 4.038 1.00 1.12 70 VAL A C 12
ATOM 25333 O O . VAL A 1 70 ? -15.640 2.353 4.940 1.00 12.32 70 VAL A O 12
ATOM 25346 N N . PHE A 1 71 ? -15.834 1.298 2.963 1.00 61.24 71 PHE A N 12
ATOM 25347 C CA . PHE A 1 71 ? -14.395 1.149 2.777 1.00 11.30 71 PHE A CA 12
ATOM 25348 C C . PHE A 1 71 ? -13.831 2.304 1.955 1.00 4.53 71 PHE A C 12
ATOM 25349 O O . PHE A 1 71 ? -12.633 2.352 1.672 1.00 13.43 71 PHE A O 12
ATOM 25366 N N . TYR A 1 72 ? -14.701 3.233 1.575 1.00 33.21 72 TYR A N 12
ATOM 25367 C CA . TYR A 1 72 ? -14.291 4.386 0.783 1.00 15.53 72 TYR A CA 12
ATOM 25368 C C . TYR A 1 72 ? -14.230 5.644 1.645 1.00 44.24 72 TYR A C 12
ATOM 25369 O O . TYR A 1 72 ? -13.172 6.257 1.795 1.00 43.13 72 TYR A O 12
ATOM 25387 N N . LEU A 1 73 ? -15.371 6.023 2.209 1.00 2.11 73 LEU A N 12
ATOM 25388 C CA . LEU A 1 73 ? -15.449 7.208 3.057 1.00 24.42 73 LEU A CA 12
ATOM 25389 C C . LEU A 1 73 ? -16.609 7.098 4.041 1.00 71.21 73 LEU A C 12
ATOM 25390 O O . LEU A 1 73 ? -17.623 7.786 3.922 1.00 73.53 73 LEU A O 12
ATOM 25406 N N . PRO A 1 74 ? -16.458 6.214 5.038 1.00 21.14 74 PRO A N 12
ATOM 25407 C CA . PRO A 1 74 ? -17.482 5.995 6.064 1.00 10.22 74 PRO A CA 12
ATOM 25408 C C . PRO A 1 74 ? -17.620 7.185 7.008 1.00 35.21 74 PRO A C 12
ATOM 25409 O O . PRO A 1 74 ? -16.633 7.671 7.560 1.00 10.25 74 PRO A O 12
ATOM 25420 N N . THR A 1 75 ? -18.853 7.650 7.190 1.00 45.11 75 THR A N 12
ATOM 25421 C CA . THR A 1 75 ? -19.120 8.783 8.066 1.00 10.34 75 THR A CA 12
ATOM 25422 C C . THR A 1 75 ? -19.979 8.368 9.255 1.00 15.10 75 THR A C 12
ATOM 25423 O O . THR A 1 75 ? -20.918 9.071 9.630 1.00 0.12 75 THR A O 12
ATOM 25434 N N . ASP A 1 76 ? -19.653 7.223 9.844 1.00 43.10 76 ASP A N 12
ATOM 25435 C CA . ASP A 1 76 ? -20.394 6.715 10.992 1.00 14.02 76 ASP A CA 12
ATOM 25436 C C . ASP A 1 76 ? -19.848 5.362 11.437 1.00 62.13 76 ASP A C 12
ATOM 25437 O O . ASP A 1 76 ? -19.081 4.724 10.716 1.00 61.14 76 ASP A O 12
ATOM 25446 N N . SER A 1 77 ? -20.247 4.931 12.629 1.00 71.21 77 SER A N 12
ATOM 25447 C CA . SER A 1 77 ? -19.793 3.656 13.172 1.00 75.31 77 SER A CA 12
ATOM 25448 C C . SER A 1 77 ? -20.318 2.492 12.337 1.00 75.13 77 SER A C 12
ATOM 25449 O O . SER A 1 77 ? -19.846 1.363 12.459 1.00 71.41 77 SER A O 12
ATOM 25457 N N . GLY A 1 78 ? -21.300 2.777 11.487 1.00 53.24 78 GLY A N 12
ATOM 25458 C CA . GLY A 1 78 ? -21.874 1.745 10.643 1.00 15.22 78 GLY A CA 12
ATOM 25459 C C . GLY A 1 78 ? -23.127 2.211 9.928 1.00 13.13 78 GLY A C 12
ATOM 25460 O O . GLY A 1 78 ? -24.115 1.481 9.856 1.00 14.40 78 GLY A O 12
ATOM 25464 N N . GLU A 1 79 ? -23.087 3.430 9.400 1.00 2.53 79 GLU A N 12
ATOM 25465 C CA . GLU A 1 79 ? -24.229 3.993 8.690 1.00 73.11 79 GLU A CA 12
ATOM 25466 C C . GLU A 1 79 ? -24.687 3.061 7.571 1.00 2.23 79 GLU A C 12
ATOM 25467 O O . GLU A 1 79 ? -25.826 2.595 7.563 1.00 71.41 79 GLU A O 12
ATOM 25479 N N . LYS A 1 80 ? -23.790 2.795 6.627 1.00 32.15 80 LYS A N 12
ATOM 25480 C CA . LYS A 1 80 ? -24.099 1.919 5.504 1.00 70.15 80 LYS A CA 12
ATOM 25481 C C . LYS A 1 80 ? -23.968 0.453 5.904 1.00 31.02 80 LYS A C 12
ATOM 25482 O O . LYS A 1 80 ? -24.520 -0.431 5.249 1.00 12.44 80 LYS A O 12
ATOM 25501 N N . MET A 1 81 ? -23.235 0.203 6.984 1.00 32.43 81 MET A N 12
ATOM 25502 C CA . MET A 1 81 ? -23.035 -1.157 7.473 1.00 2.42 81 MET A CA 12
ATOM 25503 C C . MET A 1 81 ? -24.332 -1.729 8.036 1.00 10.42 81 MET A C 12
ATOM 25504 O O . MET A 1 81 ? -24.790 -2.791 7.613 1.00 2.24 81 MET A O 12
ATOM 25518 N N . THR A 1 82 ? -24.921 -1.018 8.993 1.00 22.03 82 THR A N 12
ATOM 25519 C CA . THR A 1 82 ? -26.164 -1.456 9.615 1.00 11.21 82 THR A CA 12
ATOM 25520 C C . THR A 1 82 ? -27.219 -1.782 8.564 1.00 13.24 82 THR A C 12
ATOM 25521 O O . THR A 1 82 ? -28.059 -2.658 8.767 1.00 52.00 82 THR A O 12
ATOM 25532 N N . GLU A 1 83 ? -27.169 -1.071 7.442 1.00 74.52 83 GLU A N 12
ATOM 25533 C CA . GLU A 1 83 ? -28.123 -1.287 6.359 1.00 4.25 83 GLU A CA 12
ATOM 25534 C C . GLU A 1 83 ? -27.667 -2.425 5.452 1.00 63.45 83 GLU A C 12
ATOM 25535 O O . GLU A 1 83 ? -28.486 -3.118 4.848 1.00 22.42 83 GLU A O 12
ATOM 25547 N N . SER A 1 84 ? -26.354 -2.612 5.359 1.00 2.54 84 SER A N 12
ATOM 25548 C CA . SER A 1 84 ? -25.788 -3.663 4.522 1.00 3.41 84 SER A CA 12
ATOM 25549 C C . SER A 1 84 ? -26.122 -5.042 5.081 1.00 34.12 84 SER A C 12
ATOM 25550 O O . SER A 1 84 ? -26.221 -6.019 4.339 1.00 72.14 84 SER A O 12
ATOM 25558 N N . LYS A 1 85 ? -26.296 -5.114 6.397 1.00 71.04 85 LYS A N 12
ATOM 25559 C CA . LYS A 1 85 ? -26.621 -6.372 7.058 1.00 21.12 85 LYS A CA 12
ATOM 25560 C C . LYS A 1 85 ? -28.124 -6.630 7.029 1.00 70.03 85 LYS A C 12
ATOM 25561 O O . LYS A 1 85 ? -28.566 -7.754 6.790 1.00 1.15 85 LYS A O 12
ATOM 25580 N N . SER A 1 86 ? -28.905 -5.582 7.271 1.00 43.21 86 SER A N 12
ATOM 25581 C CA . SER A 1 86 ? -30.358 -5.696 7.274 1.00 14.12 86 SER A CA 12
ATOM 25582 C C . SER A 1 86 ? -30.873 -6.120 5.902 1.00 31.10 86 SER A C 12
ATOM 25583 O O . SER A 1 86 ? -32.005 -6.586 5.767 1.00 25.33 86 SER A O 12
ATOM 25591 N N . VAL A 1 87 ? -30.033 -5.955 4.885 1.00 53.31 87 VAL A N 12
ATOM 25592 C CA . VAL A 1 87 ? -30.401 -6.321 3.522 1.00 13.24 87 VAL A CA 12
ATOM 25593 C C . VAL A 1 87 ? -30.514 -7.834 3.371 1.00 12.43 87 VAL A C 12
ATOM 25594 O O . VAL A 1 87 ? -31.318 -8.332 2.582 1.00 40.52 87 VAL A O 12
ATOM 25607 N N . LEU A 1 88 ? -29.704 -8.561 4.133 1.00 15.41 88 LEU A N 12
ATOM 25608 C CA . LEU A 1 88 ? -29.713 -10.019 4.085 1.00 11.40 88 LEU A CA 12
ATOM 25609 C C . LEU A 1 88 ? -30.774 -10.588 5.021 1.00 33.01 88 LEU A C 12
ATOM 25610 O O . LEU A 1 88 ? -31.392 -11.612 4.728 1.00 51.23 88 LEU A O 12
ATOM 25626 N N . LYS A 1 89 ? -30.983 -9.917 6.149 1.00 43.23 89 LYS A N 12
ATOM 25627 C CA . LYS A 1 89 ? -31.972 -10.353 7.128 1.00 43.45 89 LYS A CA 12
ATOM 25628 C C . LYS A 1 89 ? -33.385 -10.021 6.658 1.00 64.31 89 LYS A C 12
ATOM 25629 O O . LYS A 1 89 ? -34.320 -10.789 6.884 1.00 11.44 89 LYS A O 12
ATOM 25648 N N . SER A 1 90 ? -33.532 -8.875 6.002 1.00 43.24 90 SER A N 12
ATOM 25649 C CA . SER A 1 90 ? -34.831 -8.441 5.502 1.00 32.30 90 SER A CA 12
ATOM 25650 C C . SER A 1 90 ? -35.166 -9.135 4.185 1.00 43.52 90 SER A C 12
ATOM 25651 O O . SER A 1 90 ? -36.328 -9.202 3.783 1.00 50.14 90 SER A O 12
ATOM 25659 N N . LEU A 1 91 ? -34.139 -9.649 3.517 1.00 41.31 91 LEU A N 12
ATOM 25660 C CA . LEU A 1 91 ? -34.322 -10.338 2.244 1.00 1.41 91 LEU A CA 12
ATOM 25661 C C . LEU A 1 91 ? -34.908 -11.730 2.458 1.00 41.43 91 LEU A C 12
ATOM 25662 O O . LEU A 1 91 ? -35.876 -12.116 1.801 1.00 2.43 91 LEU A O 12
ATOM 25678 N N . THR A 1 92 ? -34.316 -12.480 3.382 1.00 14.22 92 THR A N 12
ATOM 25679 C CA . THR A 1 92 ? -34.780 -13.828 3.684 1.00 62.34 92 THR A CA 12
ATOM 25680 C C . THR A 1 92 ? -36.269 -13.838 4.008 1.00 32.12 92 THR A C 12
ATOM 25681 O O . THR A 1 92 ? -36.953 -14.839 3.797 1.00 24.31 92 THR A O 12
ATOM 25692 N N . GLU A 1 93 ? -36.766 -12.717 4.522 1.00 43.02 93 GLU A N 12
ATOM 25693 C CA . GLU A 1 93 ? -38.175 -12.598 4.875 1.00 34.23 93 GLU A CA 12
ATOM 25694 C C . GLU A 1 93 ? -39.066 -12.929 3.681 1.00 45.44 93 GLU A C 12
ATOM 25695 O O . GLU A 1 93 ? -40.167 -13.455 3.839 1.00 71.11 93 GLU A O 12
ATOM 25707 N N . LYS A 1 94 ? -38.580 -12.615 2.484 1.00 12.21 94 LYS A N 12
ATOM 25708 C CA . LYS A 1 94 ? -39.329 -12.878 1.261 1.00 12.21 94 LYS A CA 12
ATOM 25709 C C . LYS A 1 94 ? -39.127 -14.317 0.798 1.00 32.12 94 LYS A C 12
ATOM 25710 O O . LYS A 1 94 ? -39.954 -14.868 0.070 1.00 50.42 94 LYS A O 12
ATOM 25729 N N . LEU A 1 95 ? -38.025 -14.922 1.226 1.00 23.02 95 LEU A N 12
ATOM 25730 C CA . LEU A 1 95 ? -37.715 -16.299 0.857 1.00 40.11 95 LEU A CA 12
ATOM 25731 C C . LEU A 1 95 ? -38.450 -17.284 1.761 1.00 51.44 95 LEU A C 12
ATOM 25732 O O . LEU A 1 95 ? -38.918 -18.328 1.308 1.00 73.41 95 LEU A O 12
ATOM 25748 N N . LYS A 1 96 ? -38.550 -16.943 3.041 1.00 43.41 96 LYS A N 12
ATOM 25749 C CA . LYS A 1 96 ? -39.231 -17.794 4.009 1.00 2.22 96 LYS A CA 12
ATOM 25750 C C . LYS A 1 96 ? -40.731 -17.837 3.736 1.00 42.24 96 LYS A C 12
ATOM 25751 O O . LYS A 1 96 ? -41.386 -18.853 3.967 1.00 21.24 96 LYS A O 12
ATOM 25770 N N . LYS A 1 97 ? -41.269 -16.728 3.240 1.00 52.20 97 LYS A N 12
ATOM 25771 C CA . LYS A 1 97 ? -42.692 -16.639 2.932 1.00 45.14 97 LYS A CA 12
ATOM 25772 C C . LYS A 1 97 ? -43.039 -17.493 1.717 1.00 73.42 97 LYS A C 12
ATOM 25773 O O . LYS A 1 97 ? -44.213 -17.730 1.429 1.00 62.24 97 LYS A O 12
ATOM 25792 N N . ILE A 1 98 ? -42.013 -17.954 1.010 1.00 41.13 98 ILE A N 12
ATOM 25793 C CA . ILE A 1 98 ? -42.211 -18.784 -0.172 1.00 32.12 98 ILE A CA 12
ATOM 25794 C C . ILE A 1 98 ? -43.128 -19.964 0.133 1.00 54.44 98 ILE A C 12
ATOM 25795 O O . ILE A 1 98 ? -43.761 -20.520 -0.765 1.00 15.30 98 ILE A O 12
ATOM 25811 N N . VAL A 1 99 ? -43.197 -20.340 1.406 1.00 42.13 99 VAL A N 12
ATOM 25812 C CA . VAL A 1 99 ? -44.039 -21.452 1.830 1.00 12.31 99 VAL A CA 12
ATOM 25813 C C . VAL A 1 99 ? -45.495 -21.217 1.443 1.00 11.15 99 VAL A C 12
ATOM 25814 O O . VAL A 1 99 ? -46.289 -22.155 1.380 1.00 11.30 99 VAL A O 12
ATOM 25827 N N . GLU A 1 100 ? -45.838 -19.959 1.186 1.00 43.44 100 GLU A N 12
ATOM 25828 C CA . GLU A 1 100 ? -47.199 -19.601 0.805 1.00 12.03 100 GLU A CA 12
ATOM 25829 C C . GLU A 1 100 ? -47.407 -19.772 -0.697 1.00 32.12 100 GLU A C 12
ATOM 25830 O O . GLU A 1 100 ? -48.539 -19.879 -1.170 1.00 74.41 100 GLU A O 12
ATOM 25842 N N . LEU A 1 101 ? -46.307 -19.796 -1.441 1.00 73.13 101 LEU A N 12
ATOM 25843 C CA . LEU A 1 101 ? -46.368 -19.954 -2.890 1.00 45.43 101 LEU A CA 12
ATOM 25844 C C . LEU A 1 101 ? -45.987 -21.373 -3.300 1.00 41.30 101 LEU A C 12
ATOM 25845 O O . LEU A 1 101 ? -46.749 -22.057 -3.983 1.00 62.35 101 LEU A O 12
ATOM 25861 N N . ILE A 1 102 ? -44.805 -21.808 -2.876 1.00 73.54 102 ILE A N 12
ATOM 25862 C CA . ILE A 1 102 ? -44.326 -23.147 -3.196 1.00 62.24 102 ILE A CA 12
ATOM 25863 C C . ILE A 1 102 ? -43.663 -23.798 -1.987 1.00 12.43 102 ILE A C 12
ATOM 25864 O O . ILE A 1 102 ? -42.440 -23.813 -1.852 1.00 24.34 102 ILE A O 12
ATOM 25880 N N . PRO A 1 103 ? -44.489 -24.350 -1.085 1.00 40.34 103 PRO A N 12
ATOM 25881 C CA . PRO A 1 103 ? -44.005 -25.014 0.128 1.00 35.54 103 PRO A CA 12
ATOM 25882 C C . PRO A 1 103 ? -43.297 -26.331 -0.174 1.00 55.44 103 PRO A C 12
ATOM 25883 O O . PRO A 1 103 ? -42.775 -26.987 0.726 1.00 2.24 103 PRO A O 12
ATOM 25894 N N . SER A 1 104 ? -43.284 -26.711 -1.448 1.00 41.30 104 SER A N 12
ATOM 25895 C CA . SER A 1 104 ? -42.643 -27.951 -1.869 1.00 5.21 104 SER A CA 12
ATOM 25896 C C . SER A 1 104 ? -41.126 -27.849 -1.739 1.00 62.21 104 SER A C 12
ATOM 25897 O O . SER A 1 104 ? -40.452 -28.825 -1.405 1.00 40.53 104 SER A O 12
ATOM 25905 N N . THR A 1 105 ? -40.594 -26.660 -2.006 1.00 24.35 105 THR A N 12
ATOM 25906 C CA . THR A 1 105 ? -39.157 -26.430 -1.920 1.00 51.51 105 THR A CA 12
ATOM 25907 C C . THR A 1 105 ? -38.758 -25.957 -0.527 1.00 11.40 105 THR A C 12
ATOM 25908 O O . THR A 1 105 ? -37.581 -25.980 -0.167 1.00 14.15 105 THR A O 12
ATOM 25919 N N . SER A 1 106 ? -39.746 -25.528 0.253 1.00 64.21 106 SER A N 12
ATOM 25920 C CA . SER A 1 106 ? -39.496 -25.047 1.607 1.00 55.34 106 SER A CA 12
ATOM 25921 C C . SER A 1 106 ? -38.704 -26.073 2.411 1.00 51.30 106 SER A C 12
ATOM 25922 O O . SER A 1 106 ? -38.023 -25.729 3.377 1.00 43.23 106 SER A O 12
ATOM 25930 N N . SER A 1 107 ? -38.799 -27.335 2.005 1.00 11.11 107 SER A N 12
ATOM 25931 C CA . SER A 1 107 ? -38.095 -28.413 2.689 1.00 0.04 107 SER A CA 12
ATOM 25932 C C . SER A 1 107 ? -36.589 -28.169 2.682 1.00 0.43 107 SER A C 12
ATOM 25933 O O . SER A 1 107 ? -35.850 -28.755 3.473 1.00 73.24 107 SER A O 12
ATOM 25941 N N . ALA A 1 108 ? -36.141 -27.298 1.783 1.00 15.15 108 ALA A N 12
ATOM 25942 C CA . ALA A 1 108 ? -34.725 -26.974 1.674 1.00 43.53 108 ALA A CA 12
ATOM 25943 C C . ALA A 1 108 ? -34.318 -25.932 2.711 1.00 40.05 108 ALA A C 12
ATOM 25944 O O . ALA A 1 108 ? -33.131 -25.716 2.956 1.00 71.10 108 ALA A O 12
ATOM 25951 N N . VAL A 1 109 ? -35.310 -25.288 3.316 1.00 14.24 109 VAL A N 12
ATOM 25952 C CA . VAL A 1 109 ? -35.056 -24.269 4.327 1.00 3.34 109 VAL A CA 12
ATOM 25953 C C . VAL A 1 109 ? -34.019 -24.745 5.338 1.00 5.43 109 VAL A C 12
ATOM 25954 O O . VAL A 1 109 ? -32.977 -24.119 5.538 1.00 12.22 109 VAL A O 12
ATOM 25967 N N . PRO A 1 110 ? -34.307 -25.880 5.992 1.00 11.54 110 PRO A N 12
ATOM 25968 C CA . PRO A 1 110 ? -33.411 -26.466 6.994 1.00 52.15 110 PRO A CA 12
ATOM 25969 C C . PRO A 1 110 ? -32.139 -27.032 6.372 1.00 20.12 110 PRO A C 12
ATOM 25970 O O . PRO A 1 110 ? -31.171 -27.326 7.074 1.00 25.12 110 PRO A O 12
ATOM 25981 N N . LEU A 1 111 ? -32.147 -27.182 5.052 1.00 31.53 111 LEU A N 12
ATOM 25982 C CA . LEU A 1 111 ? -30.993 -27.713 4.336 1.00 64.34 111 LEU A CA 12
ATOM 25983 C C . LEU A 1 111 ? -29.983 -26.610 4.036 1.00 11.21 111 LEU A C 12
ATOM 25984 O O . LEU A 1 111 ? -28.841 -26.659 4.493 1.00 21.34 111 LEU A O 12
ATOM 26000 N N . ILE A 1 112 ? -30.413 -25.615 3.268 1.00 42.34 112 ILE A N 12
ATOM 26001 C CA . ILE A 1 112 ? -29.547 -24.498 2.910 1.00 13.43 112 ILE A CA 12
ATOM 26002 C C . ILE A 1 112 ? -29.411 -23.515 4.069 1.00 72.33 112 ILE A C 12
ATOM 26003 O O . ILE A 1 112 ? -28.450 -22.750 4.138 1.00 74.02 112 ILE A O 12
ATOM 26019 N N . GLY A 1 113 ? -30.380 -23.544 4.979 1.00 0.10 113 GLY A N 12
ATOM 26020 C CA . GLY A 1 113 ? -30.349 -22.653 6.124 1.00 42.42 113 GLY A CA 12
ATOM 26021 C C . GLY A 1 113 ? -29.023 -22.696 6.857 1.00 64.24 113 GLY A C 12
ATOM 26022 O O . GLY A 1 113 ? -28.623 -21.720 7.492 1.00 61.21 113 GLY A O 12
ATOM 26026 N N . LYS A 1 114 ? -28.338 -23.832 6.771 1.00 51.23 114 LYS A N 12
ATOM 26027 C CA . LYS A 1 114 ? -27.049 -24.001 7.431 1.00 51.50 114 LYS A CA 12
ATOM 26028 C C . LYS A 1 114 ? -26.029 -23.001 6.895 1.00 25.44 114 LYS A C 12
ATOM 26029 O O . LYS A 1 114 ? -25.168 -22.522 7.634 1.00 14.43 114 LYS A O 12
ATOM 26048 N N . TYR A 1 115 ? -26.131 -22.691 5.608 1.00 65.42 115 TYR A N 12
ATOM 26049 C CA . TYR A 1 115 ? -25.216 -21.750 4.974 1.00 44.15 115 TYR A CA 12
ATOM 26050 C C . TYR A 1 115 ? -25.694 -20.314 5.163 1.00 52.33 115 TYR A C 12
ATOM 26051 O O . TYR A 1 115 ? -24.890 -19.386 5.245 1.00 52.43 115 TYR A O 12
ATOM 26069 N N . MET A 1 116 ? -27.010 -20.140 5.232 1.00 40.33 116 MET A N 12
ATOM 26070 C CA . MET A 1 116 ? -27.597 -18.817 5.413 1.00 31.22 116 MET A CA 12
ATOM 26071 C C . MET A 1 116 ? -26.971 -18.104 6.607 1.00 12.24 116 MET A C 12
ATOM 26072 O O . MET A 1 116 ? -26.304 -17.080 6.452 1.00 31.00 116 MET A O 12
ATOM 26086 N N . LEU A 1 117 ? -27.190 -18.650 7.798 1.00 15.24 117 LEU A N 12
ATOM 26087 C CA . LEU A 1 117 ? -26.648 -18.065 9.020 1.00 41.03 117 LEU A CA 12
ATOM 26088 C C . LEU A 1 117 ? -25.128 -17.962 8.946 1.00 41.15 117 LEU A C 12
ATOM 26089 O O . LEU A 1 117 ? -24.519 -17.124 9.611 1.00 42.00 117 LEU A O 12
ATOM 26105 N N . PHE A 1 118 ? -24.521 -18.818 8.130 1.00 11.11 118 PHE A N 12
ATOM 26106 C CA . PHE A 1 118 ? -23.072 -18.822 7.967 1.00 21.43 118 PHE A CA 12
ATOM 26107 C C . PHE A 1 118 ? -22.578 -17.472 7.456 1.00 22.14 118 PHE A C 12
ATOM 26108 O O . PHE A 1 118 ? -21.678 -16.866 8.039 1.00 41.33 118 PHE A O 12
ATOM 26125 N N . THR A 1 119 ? -23.173 -17.006 6.363 1.00 63.25 119 THR A N 12
ATOM 26126 C CA . THR A 1 119 ? -22.793 -15.729 5.771 1.00 32.40 119 THR A CA 12
ATOM 26127 C C . THR A 1 119 ? -23.209 -14.565 6.663 1.00 64.10 119 THR A C 12
ATOM 26128 O O . THR A 1 119 ? -22.476 -13.586 6.805 1.00 51.33 119 THR A O 12
ATOM 26139 N N . LYS A 1 120 ? -24.388 -14.678 7.264 1.00 54.23 120 LYS A N 12
ATOM 26140 C CA . LYS A 1 120 ? -24.902 -13.635 8.145 1.00 64.34 120 LYS A CA 12
ATOM 26141 C C . LYS A 1 120 ? -23.879 -13.278 9.218 1.00 4.30 120 LYS A C 12
ATOM 26142 O O . LYS A 1 120 ? -23.722 -12.110 9.574 1.00 32.30 120 LYS A O 12
ATOM 26161 N N . GLU A 1 121 ? -23.184 -14.290 9.728 1.00 31.02 121 GLU A N 12
ATOM 26162 C CA . GLU A 1 121 ? -22.176 -14.080 10.760 1.00 23.43 121 GLU A CA 12
ATOM 26163 C C . GLU A 1 121 ? -20.826 -13.730 10.139 1.00 33.45 121 GLU A C 12
ATOM 26164 O O . GLU A 1 121 ? -19.933 -13.219 10.815 1.00 14.14 121 GLU A O 12
ATOM 26176 N N . PHE A 1 122 ? -20.685 -14.010 8.848 1.00 34.41 122 PHE A N 12
ATOM 26177 C CA . PHE A 1 122 ? -19.445 -13.727 8.135 1.00 32.23 122 PHE A CA 12
ATOM 26178 C C . PHE A 1 122 ? -19.370 -12.256 7.737 1.00 34.12 122 PHE A C 12
ATOM 26179 O O . PHE A 1 122 ? -18.327 -11.617 7.871 1.00 25.31 122 PHE A O 12
ATOM 26196 N N . VAL A 1 123 ? -20.486 -11.725 7.246 1.00 5.42 123 VAL A N 12
ATOM 26197 C CA . VAL A 1 123 ? -20.548 -10.329 6.829 1.00 61.14 123 VAL A CA 12
ATOM 26198 C C . VAL A 1 123 ? -20.180 -9.395 7.976 1.00 61.10 123 VAL A C 12
ATOM 26199 O O . VAL A 1 123 ? -19.766 -8.258 7.754 1.00 14.45 123 VAL A O 12
ATOM 26212 N N . GLU A 1 124 ? -20.333 -9.884 9.203 1.00 61.54 124 GLU A N 12
ATOM 26213 C CA . GLU A 1 124 ? -20.017 -9.092 10.385 1.00 24.32 124 GLU A CA 12
ATOM 26214 C C . GLU A 1 124 ? -18.546 -8.687 10.391 1.00 45.20 124 GLU A C 12
ATOM 26215 O O . GLU A 1 124 ? -18.154 -7.741 11.074 1.00 11.42 124 GLU A O 12
ATOM 26227 N N . SER A 1 125 ? -17.735 -9.410 9.625 1.00 73.31 125 SER A N 12
ATOM 26228 C CA . SER A 1 125 ? -16.307 -9.130 9.544 1.00 4.45 125 SER A CA 12
ATOM 26229 C C . SER A 1 125 ? -16.059 -7.715 9.028 1.00 31.34 125 SER A C 12
ATOM 26230 O O . SER A 1 125 ? -14.987 -7.146 9.234 1.00 32.33 125 SER A O 12
ATOM 26238 N N . SER A 1 126 ? -17.059 -7.154 8.356 1.00 11.14 126 SER A N 12
ATOM 26239 C CA . SER A 1 126 ? -16.950 -5.808 7.807 1.00 50.32 126 SER A CA 12
ATOM 26240 C C . SER A 1 126 ? -16.936 -4.766 8.921 1.00 50.50 126 SER A C 12
ATOM 26241 O O . SER A 1 126 ? -16.007 -3.964 9.025 1.00 64.54 126 SER A O 12
ATOM 26249 N N . ILE A 1 127 ? -17.973 -4.783 9.752 1.00 41.14 127 ILE A N 12
ATOM 26250 C CA . ILE A 1 127 ? -18.080 -3.841 10.859 1.00 50.13 127 ILE A CA 12
ATOM 26251 C C . ILE A 1 127 ? -16.946 -4.037 11.859 1.00 42.20 127 ILE A C 12
ATOM 26252 O O . ILE A 1 127 ? -16.588 -3.118 12.597 1.00 62.43 127 ILE A O 12
ATOM 26268 N N . LYS A 1 128 ? -16.382 -5.240 11.878 1.00 40.25 128 LYS A N 12
ATOM 26269 C CA . LYS A 1 128 ? -15.285 -5.557 12.784 1.00 33.44 128 LYS A CA 12
ATOM 26270 C C . LYS A 1 128 ? -14.002 -4.855 12.353 1.00 1.33 128 LYS A C 12
ATOM 26271 O O . LYS A 1 128 ? -13.325 -4.226 13.167 1.00 45.11 128 LYS A O 12
ATOM 26290 N N . ILE A 1 129 ? -13.675 -4.965 11.070 1.00 0.42 129 ILE A N 12
ATOM 26291 C CA . ILE A 1 129 ? -12.475 -4.337 10.532 1.00 65.12 129 ILE A CA 12
ATOM 26292 C C . ILE A 1 129 ? -12.595 -2.817 10.547 1.00 61.14 129 ILE A C 12
ATOM 26293 O O . ILE A 1 129 ? -11.688 -2.115 10.995 1.00 43.04 129 ILE A O 12
ATOM 26309 N N . THR A 1 130 ? -13.723 -2.313 10.055 1.00 22.31 130 THR A N 12
ATOM 26310 C CA . THR A 1 130 ? -13.963 -0.877 10.012 1.00 13.51 130 THR A CA 12
ATOM 26311 C C . THR A 1 130 ? -14.052 -0.292 11.417 1.00 0.31 130 THR A C 12
ATOM 26312 O O . THR A 1 130 ? -13.839 0.904 11.616 1.00 72.15 130 THR A O 12
ATOM 26323 N N . GLU A 1 131 ? -14.367 -1.143 12.389 1.00 42.33 131 GLU A N 12
ATOM 26324 C CA . GLU A 1 131 ? -14.483 -0.708 13.776 1.00 73.23 131 GLU A CA 12
ATOM 26325 C C . GLU A 1 131 ? -13.165 -0.126 14.276 1.00 4.40 131 GLU A C 12
ATOM 26326 O O . GLU A 1 131 ? -13.131 0.591 15.275 1.00 11.44 131 GLU A O 12
ATOM 26338 N N . GLU A 1 132 ? -12.081 -0.440 13.573 1.00 21.33 132 GLU A N 12
ATOM 26339 C CA . GLU A 1 132 ? -10.760 0.051 13.947 1.00 23.31 132 GLU A CA 12
ATOM 26340 C C . GLU A 1 132 ? -10.515 1.444 13.374 1.00 63.51 132 GLU A C 12
ATOM 26341 O O . GLU A 1 132 ? -9.649 2.179 13.848 1.00 23.13 132 GLU A O 12
ATOM 26353 N N . VAL A 1 133 ? -11.284 1.799 12.350 1.00 44.25 133 VAL A N 12
ATOM 26354 C CA . VAL A 1 133 ? -11.151 3.103 11.711 1.00 53.30 133 VAL A CA 12
ATOM 26355 C C . VAL A 1 133 ? -11.994 4.153 12.426 1.00 3.44 133 VAL A C 12
ATOM 26356 O O . VAL A 1 133 ? -11.692 5.346 12.375 1.00 4.05 133 VAL A O 12
ATOM 26369 N N . ILE A 1 134 ? -13.051 3.702 13.093 1.00 41.22 134 ILE A N 12
ATOM 26370 C CA . ILE A 1 134 ? -13.936 4.603 13.820 1.00 32.04 134 ILE A CA 12
ATOM 26371 C C . ILE A 1 134 ? -13.319 5.026 15.149 1.00 44.42 134 ILE A C 12
ATOM 26372 O O . ILE A 1 134 ? -13.672 6.064 15.706 1.00 12.53 134 ILE A O 12
ATOM 26388 N N . ASN A 1 135 ? -12.392 4.216 15.650 1.00 72.44 135 ASN A N 12
ATOM 26389 C CA . ASN A 1 135 ? -11.724 4.507 16.913 1.00 64.34 135 ASN A CA 12
ATOM 26390 C C . ASN A 1 135 ? -10.567 5.479 16.704 1.00 1.42 135 ASN A C 12
ATOM 26391 O O . ASN A 1 135 ? -10.168 6.194 17.624 1.00 0.32 135 ASN A O 12
ATOM 26402 N N . THR A 1 136 ? -10.032 5.502 15.487 1.00 25.24 136 THR A N 12
ATOM 26403 C CA . THR A 1 136 ? -8.921 6.386 15.157 1.00 24.44 136 THR A CA 12
ATOM 26404 C C . THR A 1 136 ? -9.416 7.673 14.508 1.00 31.23 136 THR A C 12
ATOM 26405 O O . THR A 1 136 ? -8.957 8.765 14.843 1.00 12.42 136 THR A O 12
ATOM 26416 N N . HIS A 1 137 ? -10.356 7.537 13.578 1.00 12.43 137 HIS A N 12
ATOM 26417 C CA . HIS A 1 137 ? -10.915 8.691 12.883 1.00 51.14 137 HIS A CA 12
ATOM 26418 C C . HIS A 1 137 ? -11.605 9.635 13.863 1.00 5.11 137 HIS A C 12
ATOM 26419 O O . HIS A 1 137 ? -11.672 10.843 13.634 1.00 15.21 137 HIS A O 12
ATOM 26433 N N . HIS A 1 138 ? -12.115 9.076 14.956 1.00 55.14 138 HIS A N 12
ATOM 26434 C CA . HIS A 1 138 ? -12.800 9.868 15.971 1.00 0.51 138 HIS A CA 12
ATOM 26435 C C . HIS A 1 138 ? -11.796 10.604 16.854 1.00 54.43 138 HIS A C 12
ATOM 26436 O O . HIS A 1 138 ? -11.896 11.816 17.046 1.00 40.30 138 HIS A O 12
ATOM 26450 N N . ARG A 1 139 ? -10.831 9.864 17.388 1.00 30.42 139 ARG A N 12
ATOM 26451 C CA . ARG A 1 139 ? -9.811 10.446 18.252 1.00 61.40 139 ARG A CA 12
ATOM 26452 C C . ARG A 1 139 ? -9.153 11.649 17.582 1.00 34.23 139 ARG A C 12
ATOM 26453 O O . ARG A 1 139 ? -9.418 12.795 17.945 1.00 52.03 139 ARG A O 12
ATOM 26474 N N . SER A 1 140 ? -8.295 11.379 16.604 1.00 2.21 140 SER A N 12
ATOM 26475 C CA . SER A 1 140 ? -7.596 12.439 15.887 1.00 51.14 140 SER A CA 12
ATOM 26476 C C . SER A 1 140 ? -8.582 13.328 15.135 1.00 34.10 140 SER A C 12
ATOM 26477 O O . SER A 1 140 ? -9.639 12.871 14.703 1.00 54.44 140 SER A O 12
ATOM 26485 N N . MET A 1 1 ? 0.334 -8.362 2.641 1.00 75.20 1 MET A N 13
ATOM 26486 C CA . MET A 1 1 ? 0.568 -6.937 2.437 1.00 21.43 1 MET A CA 13
ATOM 26487 C C . MET A 1 1 ? 0.409 -6.168 3.745 1.00 41.13 1 MET A C 13
ATOM 26488 O O . MET A 1 1 ? -0.674 -6.134 4.328 1.00 61.20 1 MET A O 13
ATOM 26502 N N . ALA A 1 2 ? 1.495 -5.552 4.199 1.00 3.42 2 ALA A N 13
ATOM 26503 C CA . ALA A 1 2 ? 1.475 -4.781 5.437 1.00 61.44 2 ALA A CA 13
ATOM 26504 C C . ALA A 1 2 ? 1.956 -3.353 5.202 1.00 31.32 2 ALA A C 13
ATOM 26505 O O . ALA A 1 2 ? 3.154 -3.106 5.064 1.00 4.10 2 ALA A O 13
ATOM 26512 N N . HIS A 1 3 ? 1.014 -2.416 5.158 1.00 60.42 3 HIS A N 13
ATOM 26513 C CA . HIS A 1 3 ? 1.342 -1.012 4.940 1.00 63.14 3 HIS A CA 13
ATOM 26514 C C . HIS A 1 3 ? 0.508 -0.112 5.846 1.00 55.15 3 HIS A C 13
ATOM 26515 O O . HIS A 1 3 ? -0.540 -0.520 6.349 1.00 64.01 3 HIS A O 13
ATOM 26529 N N . HIS A 1 4 ? 0.978 1.114 6.050 1.00 43.45 4 HIS A N 13
ATOM 26530 C CA . HIS A 1 4 ? 0.275 2.072 6.895 1.00 0.42 4 HIS A CA 13
ATOM 26531 C C . HIS A 1 4 ? 0.443 3.492 6.363 1.00 53.40 4 HIS A C 13
ATOM 26532 O O . HIS A 1 4 ? 1.359 3.772 5.590 1.00 45.51 4 HIS A O 13
ATOM 26546 N N . HIS A 1 5 ? -0.449 4.385 6.781 1.00 10.21 5 HIS A N 13
ATOM 26547 C CA . HIS A 1 5 ? -0.400 5.777 6.346 1.00 23.52 5 HIS A CA 13
ATOM 26548 C C . HIS A 1 5 ? -1.488 6.598 7.030 1.00 54.34 5 HIS A C 13
ATOM 26549 O O . HIS A 1 5 ? -2.504 6.058 7.470 1.00 40.52 5 HIS A O 13
ATOM 26563 N N . HIS A 1 6 ? -1.270 7.907 7.116 1.00 65.33 6 HIS A N 13
ATOM 26564 C CA . HIS A 1 6 ? -2.232 8.803 7.746 1.00 53.11 6 HIS A CA 13
ATOM 26565 C C . HIS A 1 6 ? -3.536 8.843 6.954 1.00 1.53 6 HIS A C 13
ATOM 26566 O O . HIS A 1 6 ? -3.627 8.288 5.859 1.00 23.31 6 HIS A O 13
ATOM 26580 N N . HIS A 1 7 ? -4.544 9.504 7.516 1.00 5.00 7 HIS A N 13
ATOM 26581 C CA . HIS A 1 7 ? -5.843 9.617 6.862 1.00 23.55 7 HIS A CA 13
ATOM 26582 C C . HIS A 1 7 ? -6.381 8.240 6.482 1.00 4.34 7 HIS A C 13
ATOM 26583 O O . HIS A 1 7 ? -5.833 7.215 6.888 1.00 33.45 7 HIS A O 13
ATOM 26597 N N . HIS A 1 8 ? -7.456 8.226 5.701 1.00 33.45 8 HIS A N 13
ATOM 26598 C CA . HIS A 1 8 ? -8.068 6.975 5.267 1.00 55.11 8 HIS A CA 13
ATOM 26599 C C . HIS A 1 8 ? -8.606 7.099 3.845 1.00 74.05 8 HIS A C 13
ATOM 26600 O O . HIS A 1 8 ? -9.631 7.740 3.612 1.00 62.12 8 HIS A O 13
ATOM 26614 N N . ALA A 1 9 ? -7.908 6.482 2.897 1.00 21.01 9 ALA A N 13
ATOM 26615 C CA . ALA A 1 9 ? -8.316 6.522 1.498 1.00 12.34 9 ALA A CA 13
ATOM 26616 C C . ALA A 1 9 ? -7.449 5.601 0.647 1.00 53.13 9 ALA A C 13
ATOM 26617 O O . ALA A 1 9 ? -7.959 4.826 -0.162 1.00 52.52 9 ALA A O 13
ATOM 26624 N N . MET A 1 10 ? -6.137 5.692 0.834 1.00 64.52 10 MET A N 13
ATOM 26625 C CA . MET A 1 10 ? -5.199 4.865 0.082 1.00 13.02 10 MET A CA 13
ATOM 26626 C C . MET A 1 10 ? -5.107 3.465 0.682 1.00 41.43 10 MET A C 13
ATOM 26627 O O . MET A 1 10 ? -5.120 2.468 -0.040 1.00 4.10 10 MET A O 13
ATOM 26641 N N . VAL A 1 11 ? -5.014 3.399 2.006 1.00 25.40 11 VAL A N 13
ATOM 26642 C CA . VAL A 1 11 ? -4.920 2.121 2.702 1.00 1.03 11 VAL A CA 13
ATOM 26643 C C . VAL A 1 11 ? -6.302 1.592 3.069 1.00 51.25 11 VAL A C 13
ATOM 26644 O O . VAL A 1 11 ? -6.471 0.403 3.338 1.00 32.41 11 VAL A O 13
ATOM 26657 N N . ILE A 1 12 ? -7.288 2.483 3.076 1.00 44.43 12 ILE A N 13
ATOM 26658 C CA . ILE A 1 12 ? -8.656 2.106 3.407 1.00 21.22 12 ILE A CA 13
ATOM 26659 C C . ILE A 1 12 ? -9.379 1.538 2.191 1.00 75.10 12 ILE A C 13
ATOM 26660 O O . ILE A 1 12 ? -10.285 0.714 2.323 1.00 2.11 12 ILE A O 13
ATOM 26676 N N . ASP A 1 13 ? -8.973 1.982 1.007 1.00 51.41 13 ASP A N 13
ATOM 26677 C CA . ASP A 1 13 ? -9.580 1.516 -0.234 1.00 54.43 13 ASP A CA 13
ATOM 26678 C C . ASP A 1 13 ? -8.928 0.220 -0.705 1.00 53.23 13 ASP A C 13
ATOM 26679 O O . ASP A 1 13 ? -9.508 -0.529 -1.492 1.00 52.54 13 ASP A O 13
ATOM 26688 N N . HIS A 1 14 ? -7.718 -0.038 -0.219 1.00 73.23 14 HIS A N 13
ATOM 26689 C CA . HIS A 1 14 ? -6.987 -1.244 -0.591 1.00 23.11 14 HIS A CA 13
ATOM 26690 C C . HIS A 1 14 ? -7.413 -2.426 0.274 1.00 72.51 14 HIS A C 13
ATOM 26691 O O . HIS A 1 14 ? -7.702 -3.509 -0.237 1.00 52.11 14 HIS A O 13
ATOM 26705 N N . ILE A 1 15 ? -7.449 -2.212 1.585 1.00 52.03 15 ILE A N 13
ATOM 26706 C CA . ILE A 1 15 ? -7.840 -3.260 2.519 1.00 14.12 15 ILE A CA 13
ATOM 26707 C C . ILE A 1 15 ? -9.220 -3.813 2.179 1.00 71.12 15 ILE A C 13
ATOM 26708 O O . ILE A 1 15 ? -9.544 -4.954 2.513 1.00 44.31 15 ILE A O 13
ATOM 26724 N N . LEU A 1 16 ? -10.029 -2.999 1.511 1.00 54.34 16 LEU A N 13
ATOM 26725 C CA . LEU A 1 16 ? -11.375 -3.407 1.122 1.00 40.21 16 LEU A CA 13
ATOM 26726 C C . LEU A 1 16 ? -11.339 -4.693 0.303 1.00 23.43 16 LEU A C 13
ATOM 26727 O O . LEU A 1 16 ? -12.215 -5.549 0.432 1.00 41.25 16 LEU A O 13
ATOM 26743 N N . LYS A 1 17 ? -10.318 -4.825 -0.537 1.00 71.12 17 LYS A N 13
ATOM 26744 C CA . LYS A 1 17 ? -10.164 -6.008 -1.375 1.00 31.50 17 LYS A CA 13
ATOM 26745 C C . LYS A 1 17 ? -9.931 -7.252 -0.523 1.00 4.22 17 LYS A C 13
ATOM 26746 O O . LYS A 1 17 ? -10.119 -8.377 -0.986 1.00 31.52 17 LYS A O 13
ATOM 26765 N N . CYS A 1 18 ? -9.521 -7.041 0.723 1.00 34.02 18 CYS A N 13
ATOM 26766 C CA . CYS A 1 18 ? -9.263 -8.145 1.640 1.00 33.54 18 CYS A CA 13
ATOM 26767 C C . CYS A 1 18 ? -10.569 -8.720 2.181 1.00 42.31 18 CYS A C 13
ATOM 26768 O O . CYS A 1 18 ? -10.712 -9.934 2.327 1.00 1.45 18 CYS A O 13
ATOM 26776 N N . VAL A 1 19 ? -11.519 -7.839 2.478 1.00 41.44 19 VAL A N 13
ATOM 26777 C CA . VAL A 1 19 ? -12.813 -8.257 3.003 1.00 61.41 19 VAL A CA 13
ATOM 26778 C C . VAL A 1 19 ? -13.792 -8.560 1.874 1.00 32.24 19 VAL A C 13
ATOM 26779 O O . VAL A 1 19 ? -14.705 -9.371 2.031 1.00 31.40 19 VAL A O 13
ATOM 26792 N N . PHE A 1 20 ? -13.596 -7.903 0.736 1.00 31.20 20 PHE A N 13
ATOM 26793 C CA . PHE A 1 20 ? -14.462 -8.102 -0.420 1.00 54.51 20 PHE A CA 13
ATOM 26794 C C . PHE A 1 20 ? -14.067 -9.360 -1.187 1.00 24.02 20 PHE A C 13
ATOM 26795 O O . PHE A 1 20 ? -14.852 -9.897 -1.968 1.00 52.32 20 PHE A O 13
ATOM 26812 N N . ASP A 1 21 ? -12.843 -9.825 -0.958 1.00 13.41 21 ASP A N 13
ATOM 26813 C CA . ASP A 1 21 ? -12.342 -11.020 -1.626 1.00 41.11 21 ASP A CA 13
ATOM 26814 C C . ASP A 1 21 ? -13.048 -12.269 -1.107 1.00 43.14 21 ASP A C 13
ATOM 26815 O O . ASP A 1 21 ? -13.467 -13.127 -1.885 1.00 11.52 21 ASP A O 13
ATOM 26824 N N . LYS A 1 22 ? -13.175 -12.366 0.212 1.00 41.43 22 LYS A N 13
ATOM 26825 C CA . LYS A 1 22 ? -13.830 -13.509 0.836 1.00 63.11 22 LYS A CA 13
ATOM 26826 C C . LYS A 1 22 ? -15.294 -13.592 0.418 1.00 73.42 22 LYS A C 13
ATOM 26827 O O . LYS A 1 22 ? -15.807 -14.675 0.130 1.00 5.34 22 LYS A O 13
ATOM 26846 N N . ILE A 1 23 ? -15.962 -12.444 0.385 1.00 44.02 23 ILE A N 13
ATOM 26847 C CA . ILE A 1 23 ? -17.366 -12.388 -0.001 1.00 32.01 23 ILE A CA 13
ATOM 26848 C C . ILE A 1 23 ? -17.599 -13.094 -1.332 1.00 52.13 23 ILE A C 13
ATOM 26849 O O . ILE A 1 23 ? -18.595 -13.797 -1.508 1.00 20.12 23 ILE A O 13
ATOM 26865 N N . CYS A 1 24 ? -16.674 -12.903 -2.266 1.00 73.14 24 CYS A N 13
ATOM 26866 C CA . CYS A 1 24 ? -16.778 -13.523 -3.583 1.00 1.31 24 CYS A CA 13
ATOM 26867 C C . CYS A 1 24 ? -16.300 -14.971 -3.542 1.00 12.55 24 CYS A C 13
ATOM 26868 O O . CYS A 1 24 ? -16.646 -15.775 -4.407 1.00 41.01 24 CYS A O 13
ATOM 26876 N N . LYS A 1 25 ? -15.502 -15.296 -2.531 1.00 1.05 25 LYS A N 13
ATOM 26877 C CA . LYS A 1 25 ? -14.975 -16.647 -2.375 1.00 51.30 25 LYS A CA 13
ATOM 26878 C C . LYS A 1 25 ? -16.092 -17.631 -2.043 1.00 22.22 25 LYS A C 13
ATOM 26879 O O . LYS A 1 25 ? -16.320 -18.595 -2.774 1.00 63.23 25 LYS A O 13
ATOM 26898 N N . ILE A 1 26 ? -16.785 -17.381 -0.937 1.00 71.42 26 ILE A N 13
ATOM 26899 C CA . ILE A 1 26 ? -17.879 -18.245 -0.511 1.00 15.30 26 ILE A CA 13
ATOM 26900 C C . ILE A 1 26 ? -19.190 -17.842 -1.179 1.00 3.31 26 ILE A C 13
ATOM 26901 O O . ILE A 1 26 ? -20.130 -18.631 -1.251 1.00 73.34 26 ILE A O 13
ATOM 26917 N N . GLY A 1 27 ? -19.243 -16.606 -1.668 1.00 31.31 27 GLY A N 13
ATOM 26918 C CA . GLY A 1 27 ? -20.442 -16.120 -2.326 1.00 22.03 27 GLY A CA 13
ATOM 26919 C C . GLY A 1 27 ? -20.686 -16.797 -3.660 1.00 11.21 27 GLY A C 13
ATOM 26920 O O . GLY A 1 27 ? -21.797 -16.759 -4.190 1.00 61.04 27 GLY A O 13
ATOM 26924 N N . THR A 1 28 ? -19.645 -17.417 -4.206 1.00 71.45 28 THR A N 13
ATOM 26925 C CA . THR A 1 28 ? -19.751 -18.103 -5.488 1.00 44.23 28 THR A CA 13
ATOM 26926 C C . THR A 1 28 ? -20.105 -19.573 -5.298 1.00 71.10 28 THR A C 13
ATOM 26927 O O . THR A 1 28 ? -20.869 -20.142 -6.077 1.00 63.22 28 THR A O 13
ATOM 26938 N N . GLU A 1 29 ? -19.546 -20.182 -4.257 1.00 62.10 29 GLU A N 13
ATOM 26939 C CA . GLU A 1 29 ? -19.804 -21.587 -3.966 1.00 33.35 29 GLU A CA 13
ATOM 26940 C C . GLU A 1 29 ? -21.247 -21.792 -3.512 1.00 22.42 29 GLU A C 13
ATOM 26941 O O . GLU A 1 29 ? -21.762 -22.910 -3.533 1.00 14.03 29 GLU A O 13
ATOM 26953 N N . SER A 1 30 ? -21.892 -20.705 -3.101 1.00 71.25 30 SER A N 13
ATOM 26954 C CA . SER A 1 30 ? -23.274 -20.765 -2.638 1.00 65.53 30 SER A CA 13
ATOM 26955 C C . SER A 1 30 ? -24.232 -20.948 -3.811 1.00 13.30 30 SER A C 13
ATOM 26956 O O . SER A 1 30 ? -25.365 -21.397 -3.638 1.00 14.44 30 SER A O 13
ATOM 26964 N N . VAL A 1 31 ? -23.769 -20.596 -5.006 1.00 40.42 31 VAL A N 13
ATOM 26965 C CA . VAL A 1 31 ? -24.583 -20.721 -6.209 1.00 54.30 31 VAL A CA 13
ATOM 26966 C C . VAL A 1 31 ? -24.704 -22.177 -6.642 1.00 63.52 31 VAL A C 13
ATOM 26967 O O . VAL A 1 31 ? -25.624 -22.544 -7.373 1.00 5.41 31 VAL A O 13
ATOM 26980 N N . GLU A 1 32 ? -23.768 -23.004 -6.186 1.00 20.13 32 GLU A N 13
ATOM 26981 C CA . GLU A 1 32 ? -23.770 -24.422 -6.527 1.00 44.20 32 GLU A CA 13
ATOM 26982 C C . GLU A 1 32 ? -24.619 -25.218 -5.540 1.00 64.12 32 GLU A C 13
ATOM 26983 O O . GLU A 1 32 ? -25.522 -25.955 -5.935 1.00 44.24 32 GLU A O 13
ATOM 26995 N N . ALA A 1 33 ? -24.321 -25.064 -4.254 1.00 60.21 33 ALA A N 13
ATOM 26996 C CA . ALA A 1 33 ? -25.057 -25.767 -3.210 1.00 42.23 33 ALA A CA 13
ATOM 26997 C C . ALA A 1 33 ? -26.555 -25.507 -3.325 1.00 71.54 33 ALA A C 13
ATOM 26998 O O . ALA A 1 33 ? -27.370 -26.311 -2.874 1.00 54.41 33 ALA A O 13
ATOM 27005 N N . GLY A 1 34 ? -26.911 -24.379 -3.932 1.00 71.23 34 GLY A N 13
ATOM 27006 C CA . GLY A 1 34 ? -28.311 -24.034 -4.095 1.00 32.03 34 GLY A CA 13
ATOM 27007 C C . GLY A 1 34 ? -29.020 -24.938 -5.084 1.00 12.22 34 GLY A C 13
ATOM 27008 O O . GLY A 1 34 ? -30.166 -25.332 -4.864 1.00 42.53 34 GLY A O 13
ATOM 27012 N N . ARG A 1 35 ? -28.339 -25.266 -6.177 1.00 21.14 35 ARG A N 13
ATOM 27013 C CA . ARG A 1 35 ? -28.912 -26.127 -7.204 1.00 51.45 35 ARG A CA 13
ATOM 27014 C C . ARG A 1 35 ? -28.620 -27.595 -6.910 1.00 3.15 35 ARG A C 13
ATOM 27015 O O . ARG A 1 35 ? -29.314 -28.488 -7.398 1.00 3.40 35 ARG A O 13
ATOM 27036 N N . LEU A 1 36 ? -27.588 -27.838 -6.108 1.00 52.15 36 LEU A N 13
ATOM 27037 C CA . LEU A 1 36 ? -27.203 -29.198 -5.748 1.00 61.03 36 LEU A CA 13
ATOM 27038 C C . LEU A 1 36 ? -28.113 -29.751 -4.656 1.00 52.33 36 LEU A C 13
ATOM 27039 O O . LEU A 1 36 ? -28.441 -30.938 -4.650 1.00 3.24 36 LEU A O 13
ATOM 27055 N N . ILE A 1 37 ? -28.520 -28.882 -3.736 1.00 64.44 37 ILE A N 13
ATOM 27056 C CA . ILE A 1 37 ? -29.395 -29.283 -2.642 1.00 61.30 37 ILE A CA 13
ATOM 27057 C C . ILE A 1 37 ? -30.830 -29.466 -3.124 1.00 41.24 37 ILE A C 13
ATOM 27058 O O . ILE A 1 37 ? -31.453 -30.497 -2.873 1.00 64.04 37 ILE A O 13
ATOM 27074 N N . GLU A 1 38 ? -31.348 -28.458 -3.820 1.00 4.24 38 GLU A N 13
ATOM 27075 C CA . GLU A 1 38 ? -32.709 -28.508 -4.338 1.00 75.43 38 GLU A CA 13
ATOM 27076 C C . GLU A 1 38 ? -32.927 -29.767 -5.174 1.00 11.32 38 GLU A C 13
ATOM 27077 O O . GLU A 1 38 ? -33.804 -30.579 -4.877 1.00 30.14 38 GLU A O 13
ATOM 27089 N N . LEU A 1 39 ? -32.124 -29.921 -6.220 1.00 44.03 39 LEU A N 13
ATOM 27090 C CA . LEU A 1 39 ? -32.227 -31.080 -7.100 1.00 53.13 39 LEU A CA 13
ATOM 27091 C C . LEU A 1 39 ? -32.208 -32.377 -6.297 1.00 51.35 39 LEU A C 13
ATOM 27092 O O . LEU A 1 39 ? -32.861 -33.354 -6.662 1.00 72.15 39 LEU A O 13
ATOM 27108 N N . SER A 1 40 ? -31.456 -32.377 -5.201 1.00 55.12 40 SER A N 13
ATOM 27109 C CA . SER A 1 40 ? -31.351 -33.554 -4.347 1.00 0.01 40 SER A CA 13
ATOM 27110 C C . SER A 1 40 ? -32.707 -33.915 -3.749 1.00 55.40 40 SER A C 13
ATOM 27111 O O . SER A 1 40 ? -33.082 -35.086 -3.697 1.00 13.42 40 SER A O 13
ATOM 27119 N N . GLN A 1 41 ? -33.438 -32.899 -3.299 1.00 63.25 41 GLN A N 13
ATOM 27120 C CA . GLN A 1 41 ? -34.752 -33.109 -2.704 1.00 53.24 41 GLN A CA 13
ATOM 27121 C C . GLN A 1 41 ? -35.804 -33.353 -3.781 1.00 74.40 41 GLN A C 13
ATOM 27122 O O . GLN A 1 41 ? -36.650 -34.237 -3.646 1.00 0.04 41 GLN A O 13
ATOM 27136 N N . GLU A 1 42 ? -35.746 -32.564 -4.849 1.00 64.43 42 GLU A N 13
ATOM 27137 C CA . GLU A 1 42 ? -36.695 -32.696 -5.948 1.00 50.43 42 GLU A CA 13
ATOM 27138 C C . GLU A 1 42 ? -36.371 -31.710 -7.068 1.00 32.24 42 GLU A C 13
ATOM 27139 O O . GLU A 1 42 ? -36.546 -32.014 -8.247 1.00 12.02 42 GLU A O 13
ATOM 27151 N N . GLY A 1 43 ? -35.898 -30.527 -6.688 1.00 41.11 43 GLY A N 13
ATOM 27152 C CA . GLY A 1 43 ? -35.558 -29.514 -7.670 1.00 62.34 43 GLY A CA 13
ATOM 27153 C C . GLY A 1 43 ? -36.731 -29.152 -8.560 1.00 24.22 43 GLY A C 13
ATOM 27154 O O . GLY A 1 43 ? -36.547 -28.642 -9.664 1.00 70.01 43 GLY A O 13
ATOM 27158 N N . GLY A 1 44 ? -37.941 -29.418 -8.078 1.00 71.32 44 GLY A N 13
ATOM 27159 C CA . GLY A 1 44 ? -39.131 -29.112 -8.851 1.00 63.20 44 GLY A CA 13
ATOM 27160 C C . GLY A 1 44 ? -39.912 -27.948 -8.276 1.00 0.52 44 GLY A C 13
ATOM 27161 O O . GLY A 1 44 ? -39.457 -27.286 -7.343 1.00 74.14 44 GLY A O 13
ATOM 27165 N N . GLY A 1 45 ? -41.092 -27.694 -8.834 1.00 62.55 45 GLY A N 13
ATOM 27166 C CA . GLY A 1 45 ? -41.918 -26.600 -8.360 1.00 1.04 45 GLY A CA 13
ATOM 27167 C C . GLY A 1 45 ? -42.043 -25.484 -9.378 1.00 34.21 45 GLY A C 13
ATOM 27168 O O . GLY A 1 45 ? -41.495 -25.572 -10.476 1.00 0.53 45 GLY A O 13
ATOM 27172 N N . GLY A 1 46 ? -42.770 -24.432 -9.014 1.00 3.51 46 GLY A N 13
ATOM 27173 C CA . GLY A 1 46 ? -42.954 -23.310 -9.916 1.00 52.11 46 GLY A CA 13
ATOM 27174 C C . GLY A 1 46 ? -41.647 -22.631 -10.271 1.00 44.55 46 GLY A C 13
ATOM 27175 O O . GLY A 1 46 ? -40.890 -23.123 -11.107 1.00 71.31 46 GLY A O 13
ATOM 27179 N N . GLY A 1 47 ? -41.380 -21.493 -9.636 1.00 32.41 47 GLY A N 13
ATOM 27180 C CA . GLY A 1 47 ? -40.155 -20.763 -9.905 1.00 14.24 47 GLY A CA 13
ATOM 27181 C C . GLY A 1 47 ? -38.922 -21.635 -9.785 1.00 23.25 47 GLY A C 13
ATOM 27182 O O . GLY A 1 47 ? -38.918 -22.619 -9.046 1.00 1.13 47 GLY A O 13
ATOM 27186 N N . GLY A 1 48 ? -37.870 -21.275 -10.515 1.00 35.11 48 GLY A N 13
ATOM 27187 C CA . GLY A 1 48 ? -36.640 -22.044 -10.474 1.00 13.11 48 GLY A CA 13
ATOM 27188 C C . GLY A 1 48 ? -35.585 -21.403 -9.594 1.00 34.41 48 GLY A C 13
ATOM 27189 O O . GLY A 1 48 ? -35.871 -20.511 -8.795 1.00 41.13 48 GLY A O 13
ATOM 27193 N N . PRO A 1 49 ? -34.333 -21.863 -9.734 1.00 73.50 49 PRO A N 13
ATOM 27194 C CA . PRO A 1 49 ? -33.207 -21.344 -8.953 1.00 20.25 49 PRO A CA 13
ATOM 27195 C C . PRO A 1 49 ? -32.833 -19.920 -9.350 1.00 61.54 49 PRO A C 13
ATOM 27196 O O . PRO A 1 49 ? -32.033 -19.267 -8.679 1.00 31.10 49 PRO A O 13
ATOM 27207 N N . LEU A 1 50 ? -33.416 -19.445 -10.445 1.00 41.41 50 LEU A N 13
ATOM 27208 C CA . LEU A 1 50 ? -33.144 -18.097 -10.932 1.00 50.33 50 LEU A CA 13
ATOM 27209 C C . LEU A 1 50 ? -33.825 -17.052 -10.053 1.00 63.43 50 LEU A C 13
ATOM 27210 O O . LEU A 1 50 ? -33.299 -15.957 -9.852 1.00 23.50 50 LEU A O 13
ATOM 27226 N N . TYR A 1 51 ? -34.996 -17.399 -9.531 1.00 22.01 51 TYR A N 13
ATOM 27227 C CA . TYR A 1 51 ? -35.749 -16.492 -8.673 1.00 43.43 51 TYR A CA 13
ATOM 27228 C C . TYR A 1 51 ? -35.016 -16.252 -7.357 1.00 21.53 51 TYR A C 13
ATOM 27229 O O . TYR A 1 51 ? -35.018 -15.142 -6.824 1.00 62.42 51 TYR A O 13
ATOM 27247 N N . PHE A 1 52 ? -34.389 -17.303 -6.837 1.00 1.40 52 PHE A N 13
ATOM 27248 C CA . PHE A 1 52 ? -33.651 -17.209 -5.582 1.00 55.24 52 PHE A CA 13
ATOM 27249 C C . PHE A 1 52 ? -32.437 -16.297 -5.732 1.00 52.01 52 PHE A C 13
ATOM 27250 O O . PHE A 1 52 ? -32.046 -15.606 -4.791 1.00 65.33 52 PHE A O 13
ATOM 27267 N N . VAL A 1 53 ? -31.845 -16.301 -6.922 1.00 41.22 53 VAL A N 13
ATOM 27268 C CA . VAL A 1 53 ? -30.675 -15.474 -7.197 1.00 34.43 53 VAL A CA 13
ATOM 27269 C C . VAL A 1 53 ? -31.084 -14.073 -7.638 1.00 22.51 53 VAL A C 13
ATOM 27270 O O . VAL A 1 53 ? -30.358 -13.104 -7.415 1.00 60.42 53 VAL A O 13
ATOM 27283 N N . VAL A 1 54 ? -32.252 -13.973 -8.265 1.00 24.30 54 VAL A N 13
ATOM 27284 C CA . VAL A 1 54 ? -32.759 -12.690 -8.737 1.00 24.24 54 VAL A CA 13
ATOM 27285 C C . VAL A 1 54 ? -33.410 -11.906 -7.603 1.00 21.32 54 VAL A C 13
ATOM 27286 O O . VAL A 1 54 ? -33.442 -10.677 -7.623 1.00 55.25 54 VAL A O 13
ATOM 27299 N N . ASN A 1 55 ? -33.928 -12.627 -6.613 1.00 64.34 55 ASN A N 13
ATOM 27300 C CA . ASN A 1 55 ? -34.579 -11.999 -5.470 1.00 22.13 55 ASN A CA 13
ATOM 27301 C C . ASN A 1 55 ? -33.570 -11.701 -4.365 1.00 45.21 55 ASN A C 13
ATOM 27302 O O . ASN A 1 55 ? -33.782 -10.815 -3.538 1.00 13.44 55 ASN A O 13
ATOM 27313 N N . VAL A 1 56 ? -32.469 -12.447 -4.359 1.00 54.00 56 VAL A N 13
ATOM 27314 C CA . VAL A 1 56 ? -31.426 -12.262 -3.358 1.00 3.12 56 VAL A CA 13
ATOM 27315 C C . VAL A 1 56 ? -30.388 -11.249 -3.827 1.00 5.00 56 VAL A C 13
ATOM 27316 O O . VAL A 1 56 ? -29.749 -10.578 -3.015 1.00 55.23 56 VAL A O 13
ATOM 27329 N N . ILE A 1 57 ? -30.224 -11.143 -5.141 1.00 62.43 57 ILE A N 13
ATOM 27330 C CA . ILE A 1 57 ? -29.264 -10.211 -5.719 1.00 1.34 57 ILE A CA 13
ATOM 27331 C C . ILE A 1 57 ? -29.911 -8.859 -5.999 1.00 13.33 57 ILE A C 13
ATOM 27332 O O . ILE A 1 57 ? -29.237 -7.830 -6.019 1.00 51.43 57 ILE A O 13
ATOM 27348 N N . GLU A 1 58 ? -31.223 -8.870 -6.212 1.00 14.20 58 GLU A N 13
ATOM 27349 C CA . GLU A 1 58 ? -31.962 -7.643 -6.490 1.00 21.53 58 GLU A CA 13
ATOM 27350 C C . GLU A 1 58 ? -31.680 -6.586 -5.426 1.00 71.02 58 GLU A C 13
ATOM 27351 O O . GLU A 1 58 ? -31.185 -5.496 -5.714 1.00 71.12 58 GLU A O 13
ATOM 27363 N N . PRO A 1 59 ? -32.003 -6.914 -4.166 1.00 51.23 59 PRO A N 13
ATOM 27364 C CA . PRO A 1 59 ? -31.794 -6.007 -3.034 1.00 11.31 59 PRO A CA 13
ATOM 27365 C C . PRO A 1 59 ? -30.317 -5.816 -2.709 1.00 45.43 59 PRO A C 13
ATOM 27366 O O . PRO A 1 59 ? -29.931 -4.826 -2.086 1.00 52.52 59 PRO A O 13
ATOM 27377 N N . CYS A 1 60 ? -29.494 -6.768 -3.135 1.00 52.22 60 CYS A N 13
ATOM 27378 C CA . CYS A 1 60 ? -28.058 -6.704 -2.889 1.00 42.13 60 CYS A CA 13
ATOM 27379 C C . CYS A 1 60 ? -27.426 -5.547 -3.656 1.00 62.14 60 CYS A C 13
ATOM 27380 O O . CYS A 1 60 ? -26.464 -4.933 -3.194 1.00 53.40 60 CYS A O 13
ATOM 27388 N N . LYS A 1 61 ? -27.971 -5.256 -4.833 1.00 12.15 61 LYS A N 13
ATOM 27389 C CA . LYS A 1 61 ? -27.462 -4.173 -5.666 1.00 23.23 61 LYS A CA 13
ATOM 27390 C C . LYS A 1 61 ? -27.422 -2.861 -4.889 1.00 30.24 61 LYS A C 13
ATOM 27391 O O . LYS A 1 61 ? -26.356 -2.279 -4.686 1.00 71.24 61 LYS A O 13
ATOM 27410 N N . LYS A 1 62 ? -28.590 -2.401 -4.454 1.00 11.14 62 LYS A N 13
ATOM 27411 C CA . LYS A 1 62 ? -28.690 -1.159 -3.696 1.00 64.11 62 LYS A CA 13
ATOM 27412 C C . LYS A 1 62 ? -27.803 -1.206 -2.456 1.00 1.22 62 LYS A C 13
ATOM 27413 O O . LYS A 1 62 ? -27.377 -0.169 -1.945 1.00 73.44 62 LYS A O 13
ATOM 27432 N N . PHE A 1 63 ? -27.527 -2.414 -1.977 1.00 21.25 63 PHE A N 13
ATOM 27433 C CA . PHE A 1 63 ? -26.690 -2.596 -0.796 1.00 41.42 63 PHE A CA 13
ATOM 27434 C C . PHE A 1 63 ? -25.210 -2.518 -1.161 1.00 55.54 63 PHE A C 13
ATOM 27435 O O . PHE A 1 63 ? -24.369 -2.200 -0.321 1.00 64.14 63 PHE A O 13
ATOM 27452 N N . SER A 1 64 ? -24.902 -2.810 -2.421 1.00 3.02 64 SER A N 13
ATOM 27453 C CA . SER A 1 64 ? -23.524 -2.778 -2.897 1.00 41.43 64 SER A CA 13
ATOM 27454 C C . SER A 1 64 ? -22.890 -1.415 -2.634 1.00 22.22 64 SER A C 13
ATOM 27455 O O . SER A 1 64 ? -21.697 -1.319 -2.348 1.00 61.41 64 SER A O 13
ATOM 27463 N N . GLU A 1 65 ? -23.698 -0.364 -2.733 1.00 20.24 65 GLU A N 13
ATOM 27464 C CA . GLU A 1 65 ? -23.216 0.993 -2.506 1.00 1.20 65 GLU A CA 13
ATOM 27465 C C . GLU A 1 65 ? -22.900 1.219 -1.030 1.00 52.22 65 GLU A C 13
ATOM 27466 O O . GLU A 1 65 ? -22.143 2.124 -0.677 1.00 43.11 65 GLU A O 13
ATOM 27478 N N . LEU A 1 66 ? -23.486 0.391 -0.173 1.00 13.35 66 LEU A N 13
ATOM 27479 C CA . LEU A 1 66 ? -23.269 0.500 1.266 1.00 61.21 66 LEU A CA 13
ATOM 27480 C C . LEU A 1 66 ? -21.891 -0.030 1.650 1.00 71.22 66 LEU A C 13
ATOM 27481 O O . LEU A 1 66 ? -21.150 0.615 2.392 1.00 43.11 66 LEU A O 13
ATOM 27497 N N . THR A 1 67 ? -21.552 -1.209 1.138 1.00 74.42 67 THR A N 13
ATOM 27498 C CA . THR A 1 67 ? -20.264 -1.826 1.426 1.00 63.11 67 THR A CA 13
ATOM 27499 C C . THR A 1 67 ? -19.118 -1.000 0.852 1.00 73.01 67 THR A C 13
ATOM 27500 O O . THR A 1 67 ? -17.957 -1.202 1.204 1.00 61.33 67 THR A O 13
ATOM 27511 N N . GLY A 1 68 ? -19.454 -0.067 -0.034 1.00 65.13 68 GLY A N 13
ATOM 27512 C CA . GLY A 1 68 ? -18.441 0.776 -0.643 1.00 11.25 68 GLY A CA 13
ATOM 27513 C C . GLY A 1 68 ? -18.374 2.151 -0.007 1.00 65.14 68 GLY A C 13
ATOM 27514 O O . GLY A 1 68 ? -17.419 2.898 -0.227 1.00 14.41 68 GLY A O 13
ATOM 27518 N N . LEU A 1 69 ? -19.389 2.487 0.781 1.00 65.00 69 LEU A N 13
ATOM 27519 C CA . LEU A 1 69 ? -19.442 3.783 1.449 1.00 24.45 69 LEU A CA 13
ATOM 27520 C C . LEU A 1 69 ? -18.795 3.710 2.829 1.00 14.32 69 LEU A C 13
ATOM 27521 O O . LEU A 1 69 ? -18.384 4.727 3.388 1.00 54.41 69 LEU A O 13
ATOM 27537 N N . VAL A 1 70 ? -18.707 2.501 3.373 1.00 30.51 70 VAL A N 13
ATOM 27538 C CA . VAL A 1 70 ? -18.108 2.295 4.686 1.00 24.51 70 VAL A CA 13
ATOM 27539 C C . VAL A 1 70 ? -16.597 2.117 4.579 1.00 52.31 70 VAL A C 13
ATOM 27540 O O . VAL A 1 70 ? -15.851 2.500 5.480 1.00 2.12 70 VAL A O 13
ATOM 27553 N N . PHE A 1 71 ? -16.152 1.535 3.470 1.00 35.13 71 PHE A N 13
ATOM 27554 C CA . PHE A 1 71 ? -14.730 1.306 3.245 1.00 50.13 71 PHE A CA 13
ATOM 27555 C C . PHE A 1 71 ? -14.105 2.473 2.485 1.00 74.53 71 PHE A C 13
ATOM 27556 O O . PHE A 1 71 ? -12.913 2.461 2.179 1.00 4.24 71 PHE A O 13
ATOM 27573 N N . TYR A 1 72 ? -14.920 3.477 2.182 1.00 2.31 72 TYR A N 13
ATOM 27574 C CA . TYR A 1 72 ? -14.449 4.650 1.455 1.00 11.31 72 TYR A CA 13
ATOM 27575 C C . TYR A 1 72 ? -14.299 5.847 2.390 1.00 73.31 72 TYR A C 13
ATOM 27576 O O . TYR A 1 72 ? -13.195 6.350 2.602 1.00 71.20 72 TYR A O 13
ATOM 27594 N N . LEU A 1 73 ? -15.418 6.297 2.947 1.00 41.30 73 LEU A N 13
ATOM 27595 C CA . LEU A 1 73 ? -15.413 7.435 3.861 1.00 73.43 73 LEU A CA 13
ATOM 27596 C C . LEU A 1 73 ? -16.565 7.338 4.856 1.00 23.34 73 LEU A C 13
ATOM 27597 O O . LEU A 1 73 ? -17.539 8.088 4.792 1.00 63.04 73 LEU A O 13
ATOM 27613 N N . PRO A 1 74 ? -16.452 6.393 5.802 1.00 3.21 74 PRO A N 13
ATOM 27614 C CA . PRO A 1 74 ? -17.473 6.178 6.832 1.00 63.44 74 PRO A CA 13
ATOM 27615 C C . PRO A 1 74 ? -17.529 7.320 7.840 1.00 22.35 74 PRO A C 13
ATOM 27616 O O . PRO A 1 74 ? -16.507 7.720 8.399 1.00 22.33 74 PRO A O 13
ATOM 27627 N N . THR A 1 75 ? -18.730 7.842 8.071 1.00 64.25 75 THR A N 13
ATOM 27628 C CA . THR A 1 75 ? -18.919 8.938 9.012 1.00 42.33 75 THR A CA 13
ATOM 27629 C C . THR A 1 75 ? -19.774 8.504 10.197 1.00 42.52 75 THR A C 13
ATOM 27630 O O . THR A 1 75 ? -20.667 9.233 10.630 1.00 43.01 75 THR A O 13
ATOM 27641 N N . ASP A 1 76 ? -19.495 7.315 10.717 1.00 22.43 76 ASP A N 13
ATOM 27642 C CA . ASP A 1 76 ? -20.238 6.784 11.855 1.00 42.34 76 ASP A CA 13
ATOM 27643 C C . ASP A 1 76 ? -19.751 5.384 12.217 1.00 52.54 76 ASP A C 13
ATOM 27644 O O . ASP A 1 76 ? -19.056 4.737 11.434 1.00 21.42 76 ASP A O 13
ATOM 27653 N N . SER A 1 77 ? -20.121 4.925 13.408 1.00 63.33 77 SER A N 13
ATOM 27654 C CA . SER A 1 77 ? -19.718 3.604 13.876 1.00 63.32 77 SER A CA 13
ATOM 27655 C C . SER A 1 77 ? -20.341 2.509 13.015 1.00 64.02 77 SER A C 13
ATOM 27656 O O . SER A 1 77 ? -19.925 1.352 13.065 1.00 41.21 77 SER A O 13
ATOM 27664 N N . GLY A 1 78 ? -21.342 2.884 12.224 1.00 1.13 78 GLY A N 13
ATOM 27665 C CA . GLY A 1 78 ? -22.007 1.924 11.363 1.00 31.23 78 GLY A CA 13
ATOM 27666 C C . GLY A 1 78 ? -23.244 2.498 10.702 1.00 72.23 78 GLY A C 13
ATOM 27667 O O . GLY A 1 78 ? -24.286 1.845 10.647 1.00 23.23 78 GLY A O 13
ATOM 27671 N N . GLU A 1 79 ? -23.130 3.723 10.199 1.00 12.31 79 GLU A N 13
ATOM 27672 C CA . GLU A 1 79 ? -24.250 4.385 9.540 1.00 11.23 79 GLU A CA 13
ATOM 27673 C C . GLU A 1 79 ? -24.766 3.549 8.373 1.00 43.15 79 GLU A C 13
ATOM 27674 O O . GLU A 1 79 ? -25.931 3.151 8.345 1.00 44.50 79 GLU A O 13
ATOM 27686 N N . LYS A 1 80 ? -23.890 3.286 7.409 1.00 42.44 80 LYS A N 13
ATOM 27687 C CA . LYS A 1 80 ? -24.254 2.497 6.238 1.00 42.44 80 LYS A CA 13
ATOM 27688 C C . LYS A 1 80 ? -24.210 1.005 6.552 1.00 44.43 80 LYS A C 13
ATOM 27689 O O . LYS A 1 80 ? -24.815 0.196 5.850 1.00 33.01 80 LYS A O 13
ATOM 27708 N N . MET A 1 81 ? -23.490 0.649 7.611 1.00 52.41 81 MET A N 13
ATOM 27709 C CA . MET A 1 81 ? -23.370 -0.746 8.019 1.00 51.42 81 MET A CA 13
ATOM 27710 C C . MET A 1 81 ? -24.683 -1.255 8.605 1.00 23.44 81 MET A C 13
ATOM 27711 O O . MET A 1 81 ? -25.190 -2.303 8.203 1.00 64.20 81 MET A O 13
ATOM 27725 N N . THR A 1 82 ? -25.229 -0.508 9.559 1.00 34.14 82 THR A N 13
ATOM 27726 C CA . THR A 1 82 ? -26.482 -0.885 10.202 1.00 22.23 82 THR A CA 13
ATOM 27727 C C . THR A 1 82 ? -27.588 -1.091 9.173 1.00 3.25 82 THR A C 13
ATOM 27728 O O . THR A 1 82 ? -28.516 -1.868 9.394 1.00 0.33 82 THR A O 13
ATOM 27739 N N . GLU A 1 83 ? -27.481 -0.390 8.049 1.00 54.11 83 GLU A N 13
ATOM 27740 C CA . GLU A 1 83 ? -28.474 -0.497 6.986 1.00 12.32 83 GLU A CA 13
ATOM 27741 C C . GLU A 1 83 ? -28.124 -1.630 6.026 1.00 21.24 83 GLU A C 13
ATOM 27742 O O . GLU A 1 83 ? -28.981 -2.125 5.294 1.00 22.35 83 GLU A O 13
ATOM 27754 N N . SER A 1 84 ? -26.858 -2.035 6.035 1.00 20.44 84 SER A N 13
ATOM 27755 C CA . SER A 1 84 ? -26.392 -3.107 5.163 1.00 32.11 84 SER A CA 13
ATOM 27756 C C . SER A 1 84 ? -26.665 -4.472 5.787 1.00 60.52 84 SER A C 13
ATOM 27757 O O . SER A 1 84 ? -26.712 -5.488 5.092 1.00 50.22 84 SER A O 13
ATOM 27765 N N . LYS A 1 85 ? -26.844 -4.489 7.103 1.00 33.32 85 LYS A N 13
ATOM 27766 C CA . LYS A 1 85 ? -27.114 -5.728 7.823 1.00 23.24 85 LYS A CA 13
ATOM 27767 C C . LYS A 1 85 ? -28.594 -6.090 7.749 1.00 2.34 85 LYS A C 13
ATOM 27768 O O . LYS A 1 85 ? -28.951 -7.218 7.409 1.00 3.52 85 LYS A O 13
ATOM 27787 N N . SER A 1 86 ? -29.451 -5.125 8.069 1.00 44.03 86 SER A N 13
ATOM 27788 C CA . SER A 1 86 ? -30.892 -5.343 8.040 1.00 12.23 86 SER A CA 13
ATOM 27789 C C . SER A 1 86 ? -31.363 -5.683 6.629 1.00 24.14 86 SER A C 13
ATOM 27790 O O . SER A 1 86 ? -32.456 -6.216 6.439 1.00 63.35 86 SER A O 13
ATOM 27798 N N . VAL A 1 87 ? -30.528 -5.370 5.643 1.00 74.42 87 VAL A N 13
ATOM 27799 C CA . VAL A 1 87 ? -30.857 -5.643 4.249 1.00 62.23 87 VAL A CA 13
ATOM 27800 C C . VAL A 1 87 ? -30.766 -7.134 3.944 1.00 34.34 87 VAL A C 13
ATOM 27801 O O . VAL A 1 87 ? -31.504 -7.654 3.106 1.00 33.01 87 VAL A O 13
ATOM 27814 N N . LEU A 1 88 ? -29.858 -7.818 4.631 1.00 61.51 88 LEU A N 13
ATOM 27815 C CA . LEU A 1 88 ? -29.671 -9.252 4.435 1.00 4.10 88 LEU A CA 13
ATOM 27816 C C . LEU A 1 88 ? -30.701 -10.049 5.228 1.00 21.24 88 LEU A C 13
ATOM 27817 O O . LEU A 1 88 ? -31.162 -11.102 4.787 1.00 51.34 88 LEU A O 13
ATOM 27833 N N . LYS A 1 89 ? -31.060 -9.540 6.402 1.00 43.41 89 LYS A N 13
ATOM 27834 C CA . LYS A 1 89 ? -32.038 -10.201 7.257 1.00 74.03 89 LYS A CA 13
ATOM 27835 C C . LYS A 1 89 ? -33.456 -9.958 6.750 1.00 53.53 89 LYS A C 13
ATOM 27836 O O . LYS A 1 89 ? -34.316 -10.834 6.839 1.00 55.43 89 LYS A O 13
ATOM 27855 N N . SER A 1 90 ? -33.692 -8.763 6.217 1.00 54.03 90 SER A N 13
ATOM 27856 C CA . SER A 1 90 ? -35.007 -8.404 5.698 1.00 41.15 90 SER A CA 13
ATOM 27857 C C . SER A 1 90 ? -35.211 -8.971 4.296 1.00 43.43 90 SER A C 13
ATOM 27858 O O . SER A 1 90 ? -36.341 -9.104 3.826 1.00 74.14 90 SER A O 13
ATOM 27866 N N . LEU A 1 91 ? -34.108 -9.302 3.633 1.00 74.23 91 LEU A N 13
ATOM 27867 C CA . LEU A 1 91 ? -34.164 -9.855 2.284 1.00 70.02 91 LEU A CA 13
ATOM 27868 C C . LEU A 1 91 ? -34.667 -11.295 2.306 1.00 50.23 91 LEU A C 13
ATOM 27869 O O . LEU A 1 91 ? -35.554 -11.666 1.537 1.00 73.43 91 LEU A O 13
ATOM 27885 N N . THR A 1 92 ? -34.096 -12.103 3.194 1.00 43.51 92 THR A N 13
ATOM 27886 C CA . THR A 1 92 ? -34.486 -13.501 3.317 1.00 33.22 92 THR A CA 13
ATOM 27887 C C . THR A 1 92 ? -35.990 -13.636 3.527 1.00 52.32 92 THR A C 13
ATOM 27888 O O . THR A 1 92 ? -36.586 -14.653 3.174 1.00 11.14 92 THR A O 13
ATOM 27899 N N . GLU A 1 93 ? -36.598 -12.603 4.102 1.00 3.40 93 GLU A N 13
ATOM 27900 C CA . GLU A 1 93 ? -38.033 -12.607 4.358 1.00 72.10 93 GLU A CA 13
ATOM 27901 C C . GLU A 1 93 ? -38.813 -12.894 3.078 1.00 12.40 93 GLU A C 13
ATOM 27902 O O . GLU A 1 93 ? -39.926 -13.419 3.119 1.00 22.25 93 GLU A O 13
ATOM 27914 N N . LYS A 1 94 ? -38.222 -12.544 1.941 1.00 44.51 94 LYS A N 13
ATOM 27915 C CA . LYS A 1 94 ? -38.858 -12.763 0.648 1.00 53.53 94 LYS A CA 13
ATOM 27916 C C . LYS A 1 94 ? -38.695 -14.211 0.199 1.00 35.44 94 LYS A C 13
ATOM 27917 O O . LYS A 1 94 ? -39.536 -14.746 -0.526 1.00 2.15 94 LYS A O 13
ATOM 27936 N N . LEU A 1 95 ? -37.611 -14.842 0.636 1.00 70.43 95 LEU A N 13
ATOM 27937 C CA . LEU A 1 95 ? -37.339 -16.231 0.281 1.00 40.03 95 LEU A CA 13
ATOM 27938 C C . LEU A 1 95 ? -38.091 -17.186 1.202 1.00 70.00 95 LEU A C 13
ATOM 27939 O O . LEU A 1 95 ? -38.750 -18.119 0.743 1.00 61.31 95 LEU A O 13
ATOM 27955 N N . LYS A 1 96 ? -37.990 -16.945 2.505 1.00 60.42 96 LYS A N 13
ATOM 27956 C CA . LYS A 1 96 ? -38.663 -17.781 3.492 1.00 22.12 96 LYS A CA 13
ATOM 27957 C C . LYS A 1 96 ? -40.167 -17.813 3.244 1.00 54.25 96 LYS A C 13
ATOM 27958 O O . LYS A 1 96 ? -40.846 -18.775 3.602 1.00 35.13 96 LYS A O 13
ATOM 27977 N N . LYS A 1 97 ? -40.683 -16.755 2.626 1.00 62.20 97 LYS A N 13
ATOM 27978 C CA . LYS A 1 97 ? -42.107 -16.662 2.326 1.00 23.31 97 LYS A CA 13
ATOM 27979 C C . LYS A 1 97 ? -42.494 -17.635 1.216 1.00 4.25 97 LYS A C 13
ATOM 27980 O O . LYS A 1 97 ? -43.676 -17.882 0.980 1.00 35.43 97 LYS A O 13
ATOM 27999 N N . ILE A 1 98 ? -41.490 -18.183 0.540 1.00 30.43 98 ILE A N 13
ATOM 28000 C CA . ILE A 1 98 ? -41.726 -19.131 -0.542 1.00 54.41 98 ILE A CA 13
ATOM 28001 C C . ILE A 1 98 ? -42.646 -20.261 -0.093 1.00 12.24 98 ILE A C 13
ATOM 28002 O O . ILE A 1 98 ? -43.318 -20.891 -0.909 1.00 70.12 98 ILE A O 13
ATOM 28018 N N . VAL A 1 99 ? -42.673 -20.511 1.213 1.00 61.13 99 VAL A N 13
ATOM 28019 C CA . VAL A 1 99 ? -43.513 -21.563 1.772 1.00 24.43 99 VAL A CA 13
ATOM 28020 C C . VAL A 1 99 ? -44.980 -21.340 1.422 1.00 24.33 99 VAL A C 13
ATOM 28021 O O . VAL A 1 99 ? -45.789 -22.265 1.482 1.00 71.03 99 VAL A O 13
ATOM 28034 N N . GLU A 1 100 ? -45.314 -20.107 1.057 1.00 52.40 100 GLU A N 13
ATOM 28035 C CA . GLU A 1 100 ? -46.685 -19.762 0.698 1.00 62.44 100 GLU A CA 13
ATOM 28036 C C . GLU A 1 100 ? -46.956 -20.071 -0.772 1.00 62.11 100 GLU A C 13
ATOM 28037 O O . GLU A 1 100 ? -48.108 -20.204 -1.188 1.00 65.03 100 GLU A O 13
ATOM 28049 N N . LEU A 1 101 ? -45.887 -20.183 -1.554 1.00 34.35 101 LEU A N 13
ATOM 28050 C CA . LEU A 1 101 ? -46.008 -20.476 -2.978 1.00 14.14 101 LEU A CA 13
ATOM 28051 C C . LEU A 1 101 ? -45.660 -21.933 -3.266 1.00 1.43 101 LEU A C 13
ATOM 28052 O O . LEU A 1 101 ? -46.457 -22.668 -3.850 1.00 4.32 101 LEU A O 13
ATOM 28068 N N . ILE A 1 102 ? -44.466 -22.343 -2.850 1.00 74.34 102 ILE A N 13
ATOM 28069 C CA . ILE A 1 102 ? -44.015 -23.713 -3.061 1.00 4.01 102 ILE A CA 13
ATOM 28070 C C . ILE A 1 102 ? -43.309 -24.255 -1.823 1.00 22.52 102 ILE A C 13
ATOM 28071 O O . ILE A 1 102 ? -42.081 -24.268 -1.733 1.00 60.53 102 ILE A O 13
ATOM 28087 N N . PRO A 1 103 ? -44.102 -24.716 -0.844 1.00 63.30 103 PRO A N 13
ATOM 28088 C CA . PRO A 1 103 ? -43.575 -25.271 0.406 1.00 21.33 103 PRO A CA 13
ATOM 28089 C C . PRO A 1 103 ? -42.885 -26.615 0.199 1.00 60.23 103 PRO A C 13
ATOM 28090 O O . PRO A 1 103 ? -42.330 -27.190 1.135 1.00 33.22 103 PRO A O 13
ATOM 28101 N N . SER A 1 104 ? -42.923 -27.110 -1.034 1.00 62.52 104 SER A N 13
ATOM 28102 C CA . SER A 1 104 ? -42.304 -28.389 -1.364 1.00 2.02 104 SER A CA 13
ATOM 28103 C C . SER A 1 104 ? -40.783 -28.288 -1.301 1.00 23.32 104 SER A C 13
ATOM 28104 O O . SER A 1 104 ? -40.101 -29.235 -0.906 1.00 72.35 104 SER A O 13
ATOM 28112 N N . THR A 1 105 ? -40.256 -27.132 -1.693 1.00 24.43 105 THR A N 13
ATOM 28113 C CA . THR A 1 105 ? -38.816 -26.906 -1.682 1.00 61.45 105 THR A CA 13
ATOM 28114 C C . THR A 1 105 ? -38.361 -26.316 -0.353 1.00 15.24 105 THR A C 13
ATOM 28115 O O . THR A 1 105 ? -37.172 -26.314 -0.038 1.00 25.25 105 THR A O 13
ATOM 28126 N N . SER A 1 106 ? -39.317 -25.815 0.425 1.00 64.44 106 SER A N 13
ATOM 28127 C CA . SER A 1 106 ? -39.014 -25.219 1.720 1.00 5.22 106 SER A CA 13
ATOM 28128 C C . SER A 1 106 ? -38.191 -26.174 2.579 1.00 22.41 106 SER A C 13
ATOM 28129 O O . SER A 1 106 ? -37.473 -25.751 3.485 1.00 42.22 106 SER A O 13
ATOM 28137 N N . SER A 1 107 ? -38.301 -27.466 2.288 1.00 73.55 107 SER A N 13
ATOM 28138 C CA . SER A 1 107 ? -37.571 -28.484 3.035 1.00 54.12 107 SER A CA 13
ATOM 28139 C C . SER A 1 107 ? -36.067 -28.245 2.951 1.00 41.22 107 SER A C 13
ATOM 28140 O O . SER A 1 107 ? -35.299 -28.764 3.760 1.00 42.01 107 SER A O 13
ATOM 28148 N N . ALA A 1 108 ? -35.654 -27.455 1.965 1.00 1.21 108 ALA A N 13
ATOM 28149 C CA . ALA A 1 108 ? -34.242 -27.144 1.775 1.00 34.54 108 ALA A CA 13
ATOM 28150 C C . ALA A 1 108 ? -33.798 -26.020 2.705 1.00 63.32 108 ALA A C 13
ATOM 28151 O O . ALA A 1 108 ? -32.602 -25.788 2.887 1.00 55.44 108 ALA A O 13
ATOM 28158 N N . VAL A 1 109 ? -34.767 -25.325 3.291 1.00 51.32 109 VAL A N 13
ATOM 28159 C CA . VAL A 1 109 ? -34.475 -24.225 4.202 1.00 12.31 109 VAL A CA 13
ATOM 28160 C C . VAL A 1 109 ? -33.400 -24.616 5.210 1.00 73.32 109 VAL A C 13
ATOM 28161 O O . VAL A 1 109 ? -32.353 -23.978 5.317 1.00 63.51 109 VAL A O 13
ATOM 28174 N N . PRO A 1 110 ? -33.663 -25.691 5.968 1.00 72.55 110 PRO A N 13
ATOM 28175 C CA . PRO A 1 110 ? -32.730 -26.194 6.980 1.00 2.31 110 PRO A CA 13
ATOM 28176 C C . PRO A 1 110 ? -31.481 -26.813 6.361 1.00 34.33 110 PRO A C 13
ATOM 28177 O O . PRO A 1 110 ? -30.487 -27.049 7.049 1.00 60.43 110 PRO A O 13
ATOM 28188 N N . LEU A 1 111 ? -31.539 -27.074 5.060 1.00 31.20 111 LEU A N 13
ATOM 28189 C CA . LEU A 1 111 ? -30.412 -27.666 4.348 1.00 71.33 111 LEU A CA 13
ATOM 28190 C C . LEU A 1 111 ? -29.415 -26.594 3.919 1.00 73.53 111 LEU A C 13
ATOM 28191 O O . LEU A 1 111 ? -28.256 -26.609 4.335 1.00 54.33 111 LEU A O 13
ATOM 28207 N N . ILE A 1 112 ? -29.875 -25.666 3.087 1.00 45.14 112 ILE A N 13
ATOM 28208 C CA . ILE A 1 112 ? -29.024 -24.585 2.604 1.00 1.14 112 ILE A CA 13
ATOM 28209 C C . ILE A 1 112 ? -28.842 -23.511 3.671 1.00 0.15 112 ILE A C 13
ATOM 28210 O O . ILE A 1 112 ? -27.878 -22.747 3.640 1.00 31.14 112 ILE A O 13
ATOM 28226 N N . GLY A 1 113 ? -29.775 -23.460 4.617 1.00 14.51 113 GLY A N 13
ATOM 28227 C CA . GLY A 1 113 ? -29.699 -22.477 5.682 1.00 11.31 113 GLY A CA 13
ATOM 28228 C C . GLY A 1 113 ? -28.348 -22.471 6.370 1.00 35.23 113 GLY A C 13
ATOM 28229 O O . GLY A 1 113 ? -27.926 -21.453 6.918 1.00 11.41 113 GLY A O 13
ATOM 28233 N N . LYS A 1 114 ? -27.668 -23.612 6.345 1.00 75.44 114 LYS A N 13
ATOM 28234 C CA . LYS A 1 114 ? -26.358 -23.737 6.971 1.00 44.22 114 LYS A CA 13
ATOM 28235 C C . LYS A 1 114 ? -25.363 -22.763 6.348 1.00 5.22 114 LYS A C 13
ATOM 28236 O O . LYS A 1 114 ? -24.454 -22.274 7.020 1.00 30.24 114 LYS A O 13
ATOM 28255 N N . TYR A 1 115 ? -25.541 -22.484 5.062 1.00 63.02 115 TYR A N 13
ATOM 28256 C CA . TYR A 1 115 ? -24.658 -21.569 4.349 1.00 44.24 115 TYR A CA 13
ATOM 28257 C C . TYR A 1 115 ? -25.109 -20.123 4.531 1.00 74.03 115 TYR A C 13
ATOM 28258 O O . TYR A 1 115 ? -24.289 -19.208 4.593 1.00 41.00 115 TYR A O 13
ATOM 28276 N N . MET A 1 116 ? -26.421 -19.926 4.616 1.00 60.22 116 MET A N 13
ATOM 28277 C CA . MET A 1 116 ? -26.983 -18.592 4.793 1.00 73.33 116 MET A CA 13
ATOM 28278 C C . MET A 1 116 ? -26.331 -17.880 5.973 1.00 1.50 116 MET A C 13
ATOM 28279 O O . MET A 1 116 ? -25.649 -16.869 5.801 1.00 44.43 116 MET A O 13
ATOM 28293 N N . LEU A 1 117 ? -26.545 -18.412 7.171 1.00 2.43 117 LEU A N 13
ATOM 28294 C CA . LEU A 1 117 ? -25.977 -17.826 8.381 1.00 55.31 117 LEU A CA 13
ATOM 28295 C C . LEU A 1 117 ? -24.456 -17.764 8.294 1.00 1.01 117 LEU A C 13
ATOM 28296 O O . LEU A 1 117 ? -23.824 -16.898 8.899 1.00 43.20 117 LEU A O 13
ATOM 28312 N N . PHE A 1 118 ? -23.874 -18.687 7.536 1.00 23.32 118 PHE A N 13
ATOM 28313 C CA . PHE A 1 118 ? -22.426 -18.737 7.369 1.00 61.23 118 PHE A CA 13
ATOM 28314 C C . PHE A 1 118 ? -21.881 -17.378 6.941 1.00 3.45 118 PHE A C 13
ATOM 28315 O O . PHE A 1 118 ? -21.059 -16.778 7.636 1.00 32.42 118 PHE A O 13
ATOM 28332 N N . THR A 1 119 ? -22.343 -16.896 5.792 1.00 13.30 119 THR A N 13
ATOM 28333 C CA . THR A 1 119 ? -21.902 -15.609 5.270 1.00 1.50 119 THR A CA 13
ATOM 28334 C C . THR A 1 119 ? -22.370 -14.464 6.162 1.00 64.03 119 THR A C 13
ATOM 28335 O O . THR A 1 119 ? -21.632 -13.507 6.400 1.00 71.32 119 THR A O 13
ATOM 28346 N N . LYS A 1 120 ? -23.599 -14.568 6.654 1.00 55.05 120 LYS A N 13
ATOM 28347 C CA . LYS A 1 120 ? -24.166 -13.543 7.522 1.00 51.55 120 LYS A CA 13
ATOM 28348 C C . LYS A 1 120 ? -23.278 -13.308 8.739 1.00 25.40 120 LYS A C 13
ATOM 28349 O O . LYS A 1 120 ? -23.287 -12.227 9.326 1.00 20.11 120 LYS A O 13
ATOM 28368 N N . GLU A 1 121 ? -22.510 -14.328 9.111 1.00 34.42 121 GLU A N 13
ATOM 28369 C CA . GLU A 1 121 ? -21.616 -14.232 10.259 1.00 43.55 121 GLU A CA 13
ATOM 28370 C C . GLU A 1 121 ? -20.275 -13.627 9.853 1.00 4.21 121 GLU A C 13
ATOM 28371 O O . GLU A 1 121 ? -19.547 -13.086 10.687 1.00 74.14 121 GLU A O 13
ATOM 28383 N N . PHE A 1 122 ? -19.953 -13.723 8.567 1.00 14.12 122 PHE A N 13
ATOM 28384 C CA . PHE A 1 122 ? -18.699 -13.187 8.050 1.00 34.33 122 PHE A CA 13
ATOM 28385 C C . PHE A 1 122 ? -18.823 -11.694 7.762 1.00 14.04 122 PHE A C 13
ATOM 28386 O O . PHE A 1 122 ? -17.838 -10.958 7.805 1.00 4.15 122 PHE A O 13
ATOM 28403 N N . VAL A 1 123 ? -20.043 -11.253 7.468 1.00 65.42 123 VAL A N 13
ATOM 28404 C CA . VAL A 1 123 ? -20.297 -9.848 7.173 1.00 31.41 123 VAL A CA 13
ATOM 28405 C C . VAL A 1 123 ? -19.827 -8.954 8.314 1.00 14.55 123 VAL A C 13
ATOM 28406 O O . VAL A 1 123 ? -19.525 -7.778 8.110 1.00 32.42 123 VAL A O 13
ATOM 28419 N N . GLU A 1 124 ? -19.768 -9.519 9.516 1.00 14.54 124 GLU A N 13
ATOM 28420 C CA . GLU A 1 124 ? -19.335 -8.771 10.691 1.00 54.41 124 GLU A CA 13
ATOM 28421 C C . GLU A 1 124 ? -17.872 -8.357 10.564 1.00 60.24 124 GLU A C 13
ATOM 28422 O O . GLU A 1 124 ? -17.415 -7.436 11.240 1.00 51.20 124 GLU A O 13
ATOM 28434 N N . SER A 1 125 ? -17.142 -9.046 9.692 1.00 32.22 125 SER A N 13
ATOM 28435 C CA . SER A 1 125 ? -15.730 -8.754 9.479 1.00 65.53 125 SER A CA 13
ATOM 28436 C C . SER A 1 125 ? -15.555 -7.447 8.713 1.00 44.24 125 SER A C 13
ATOM 28437 O O . SER A 1 125 ? -14.705 -6.624 9.053 1.00 12.45 125 SER A O 13
ATOM 28445 N N . SER A 1 126 ? -16.365 -7.263 7.675 1.00 20.11 126 SER A N 13
ATOM 28446 C CA . SER A 1 126 ? -16.298 -6.058 6.857 1.00 13.31 126 SER A CA 13
ATOM 28447 C C . SER A 1 126 ? -16.532 -4.812 7.706 1.00 40.42 126 SER A C 13
ATOM 28448 O O . SER A 1 126 ? -15.861 -3.794 7.531 1.00 21.05 126 SER A O 13
ATOM 28456 N N . ILE A 1 127 ? -17.488 -4.900 8.624 1.00 0.14 127 ILE A N 13
ATOM 28457 C CA . ILE A 1 127 ? -17.810 -3.781 9.501 1.00 1.11 127 ILE A CA 13
ATOM 28458 C C . ILE A 1 127 ? -16.780 -3.643 10.617 1.00 0.21 127 ILE A C 13
ATOM 28459 O O . ILE A 1 127 ? -16.594 -2.561 11.175 1.00 23.32 127 ILE A O 13
ATOM 28475 N N . LYS A 1 128 ? -16.111 -4.745 10.937 1.00 32.52 128 LYS A N 13
ATOM 28476 C CA . LYS A 1 128 ? -15.097 -4.749 11.984 1.00 3.34 128 LYS A CA 13
ATOM 28477 C C . LYS A 1 128 ? -13.819 -4.066 11.506 1.00 20.52 128 LYS A C 13
ATOM 28478 O O . LYS A 1 128 ? -13.223 -3.268 12.229 1.00 1.25 128 LYS A O 13
ATOM 28497 N N . ILE A 1 129 ? -13.405 -4.385 10.284 1.00 32.14 129 ILE A N 13
ATOM 28498 C CA . ILE A 1 129 ? -12.200 -3.800 9.710 1.00 60.32 129 ILE A CA 13
ATOM 28499 C C . ILE A 1 129 ? -12.298 -2.279 9.658 1.00 23.43 129 ILE A C 13
ATOM 28500 O O . ILE A 1 129 ? -11.354 -1.573 10.014 1.00 51.51 129 ILE A O 13
ATOM 28516 N N . THR A 1 130 ? -13.447 -1.780 9.214 1.00 32.43 130 THR A N 13
ATOM 28517 C CA . THR A 1 130 ? -13.670 -0.343 9.117 1.00 64.33 130 THR A CA 13
ATOM 28518 C C . THR A 1 130 ? -14.001 0.256 10.479 1.00 64.51 130 THR A C 13
ATOM 28519 O O . THR A 1 130 ? -13.820 1.452 10.701 1.00 54.44 130 THR A O 13
ATOM 28530 N N . GLU A 1 131 ? -14.485 -0.585 11.388 1.00 42.10 131 GLU A N 13
ATOM 28531 C CA . GLU A 1 131 ? -14.841 -0.136 12.729 1.00 22.50 131 GLU A CA 13
ATOM 28532 C C . GLU A 1 131 ? -13.628 0.450 13.446 1.00 15.52 131 GLU A C 13
ATOM 28533 O O . GLU A 1 131 ? -13.769 1.181 14.427 1.00 65.34 131 GLU A O 13
ATOM 28545 N N . GLU A 1 132 ? -12.439 0.125 12.949 1.00 32.43 132 GLU A N 13
ATOM 28546 C CA . GLU A 1 132 ? -11.203 0.618 13.544 1.00 45.34 132 GLU A CA 13
ATOM 28547 C C . GLU A 1 132 ? -10.890 2.030 13.056 1.00 14.21 132 GLU A C 13
ATOM 28548 O O . GLU A 1 132 ? -10.132 2.764 13.690 1.00 51.53 132 GLU A O 13
ATOM 28560 N N . VAL A 1 133 ? -11.480 2.403 11.925 1.00 55.41 133 VAL A N 13
ATOM 28561 C CA . VAL A 1 133 ? -11.267 3.727 11.352 1.00 63.25 133 VAL A CA 13
ATOM 28562 C C . VAL A 1 133 ? -12.010 4.796 12.144 1.00 34.21 133 VAL A C 13
ATOM 28563 O O . VAL A 1 133 ? -11.685 5.981 12.065 1.00 65.40 133 VAL A O 13
ATOM 28576 N N . ILE A 1 134 ? -13.010 4.369 12.908 1.00 14.41 134 ILE A N 13
ATOM 28577 C CA . ILE A 1 134 ? -13.799 5.290 13.717 1.00 54.20 134 ILE A CA 13
ATOM 28578 C C . ILE A 1 134 ? -12.916 6.063 14.690 1.00 24.12 134 ILE A C 13
ATOM 28579 O O . ILE A 1 134 ? -13.271 7.154 15.135 1.00 65.42 134 ILE A O 13
ATOM 28595 N N . ASN A 1 135 ? -11.761 5.490 15.015 1.00 33.14 135 ASN A N 13
ATOM 28596 C CA . ASN A 1 135 ? -10.825 6.125 15.935 1.00 0.44 135 ASN A CA 13
ATOM 28597 C C . ASN A 1 135 ? -10.519 7.555 15.499 1.00 61.13 135 ASN A C 13
ATOM 28598 O O . ASN A 1 135 ? -10.302 8.437 16.330 1.00 51.52 135 ASN A O 13
ATOM 28609 N N . THR A 1 136 ? -10.503 7.777 14.188 1.00 13.10 136 THR A N 13
ATOM 28610 C CA . THR A 1 136 ? -10.223 9.098 13.640 1.00 15.21 136 THR A CA 13
ATOM 28611 C C . THR A 1 136 ? -11.486 9.950 13.587 1.00 14.21 136 THR A C 13
ATOM 28612 O O . THR A 1 136 ? -11.450 11.150 13.861 1.00 43.44 136 THR A O 13
ATOM 28623 N N . HIS A 1 137 ? -12.604 9.323 13.234 1.00 22.43 137 HIS A N 13
ATOM 28624 C CA . HIS A 1 137 ? -13.880 10.024 13.147 1.00 43.13 137 HIS A CA 13
ATOM 28625 C C . HIS A 1 137 ? -14.269 10.614 14.499 1.00 74.41 137 HIS A C 13
ATOM 28626 O O . HIS A 1 137 ? -14.768 11.737 14.578 1.00 70.14 137 HIS A O 13
ATOM 28640 N N . HIS A 1 138 ? -14.040 9.848 15.561 1.00 3.22 138 HIS A N 13
ATOM 28641 C CA . HIS A 1 138 ? -14.367 10.295 16.911 1.00 70.14 138 HIS A CA 13
ATOM 28642 C C . HIS A 1 138 ? -13.464 11.449 17.335 1.00 42.12 138 HIS A C 13
ATOM 28643 O O . HIS A 1 138 ? -13.939 12.475 17.823 1.00 60.33 138 HIS A O 13
ATOM 28657 N N . ARG A 1 139 ? -12.160 11.274 17.146 1.00 20.02 139 ARG A N 13
ATOM 28658 C CA . ARG A 1 139 ? -11.191 12.300 17.511 1.00 3.02 139 ARG A CA 13
ATOM 28659 C C . ARG A 1 139 ? -11.538 13.633 16.855 1.00 5.55 139 ARG A C 13
ATOM 28660 O O . ARG A 1 139 ? -11.984 14.567 17.522 1.00 21.12 139 ARG A O 13
ATOM 28681 N N . SER A 1 140 ? -11.328 13.715 15.545 1.00 34.14 140 SER A N 13
ATOM 28682 C CA . SER A 1 140 ? -11.615 14.935 14.800 1.00 42.10 140 SER A CA 13
ATOM 28683 C C . SER A 1 140 ? -12.983 14.854 14.131 1.00 54.24 140 SER A C 13
ATOM 28684 O O . SER A 1 140 ? -13.629 15.873 13.891 1.00 51.11 140 SER A O 13
ATOM 28692 N N . MET A 1 1 ? -0.307 -2.545 16.105 1.00 74.23 1 MET A N 14
ATOM 28693 C CA . MET A 1 1 ? 0.594 -2.220 15.006 1.00 42.44 1 MET A CA 14
ATOM 28694 C C . MET A 1 1 ? 0.333 -0.809 14.488 1.00 54.13 1 MET A C 14
ATOM 28695 O O . MET A 1 1 ? 1.217 0.046 14.515 1.00 1.21 1 MET A O 14
ATOM 28709 N N . ALA A 1 2 ? -0.887 -0.573 14.016 1.00 72.23 2 ALA A N 14
ATOM 28710 C CA . ALA A 1 2 ? -1.265 0.734 13.493 1.00 2.13 2 ALA A CA 14
ATOM 28711 C C . ALA A 1 2 ? -1.638 1.689 14.622 1.00 42.42 2 ALA A C 14
ATOM 28712 O O . ALA A 1 2 ? -2.587 1.445 15.367 1.00 13.41 2 ALA A O 14
ATOM 28719 N N . HIS A 1 3 ? -0.884 2.778 14.743 1.00 32.20 3 HIS A N 14
ATOM 28720 C CA . HIS A 1 3 ? -1.136 3.770 15.782 1.00 51.22 3 HIS A CA 14
ATOM 28721 C C . HIS A 1 3 ? -1.763 5.029 15.190 1.00 33.11 3 HIS A C 14
ATOM 28722 O O . HIS A 1 3 ? -2.689 5.603 15.765 1.00 3.01 3 HIS A O 14
ATOM 28736 N N . HIS A 1 4 ? -1.253 5.453 14.038 1.00 11.33 4 HIS A N 14
ATOM 28737 C CA . HIS A 1 4 ? -1.763 6.644 13.369 1.00 54.42 4 HIS A CA 14
ATOM 28738 C C . HIS A 1 4 ? -1.704 6.483 11.853 1.00 74.22 4 HIS A C 14
ATOM 28739 O O . HIS A 1 4 ? -0.782 5.865 11.319 1.00 11.44 4 HIS A O 14
ATOM 28753 N N . HIS A 1 5 ? -2.695 7.041 11.164 1.00 61.00 5 HIS A N 14
ATOM 28754 C CA . HIS A 1 5 ? -2.755 6.958 9.709 1.00 55.50 5 HIS A CA 14
ATOM 28755 C C . HIS A 1 5 ? -3.393 8.213 9.120 1.00 44.43 5 HIS A C 14
ATOM 28756 O O . HIS A 1 5 ? -2.779 8.913 8.313 1.00 14.21 5 HIS A O 14
ATOM 28770 N N . HIS A 1 6 ? -4.627 8.492 9.527 1.00 21.23 6 HIS A N 14
ATOM 28771 C CA . HIS A 1 6 ? -5.347 9.663 9.039 1.00 32.54 6 HIS A CA 14
ATOM 28772 C C . HIS A 1 6 ? -5.583 9.567 7.535 1.00 12.30 6 HIS A C 14
ATOM 28773 O O . HIS A 1 6 ? -5.020 8.704 6.861 1.00 2.03 6 HIS A O 14
ATOM 28787 N N . HIS A 1 7 ? -6.420 10.459 7.014 1.00 11.35 7 HIS A N 14
ATOM 28788 C CA . HIS A 1 7 ? -6.731 10.475 5.589 1.00 1.34 7 HIS A CA 14
ATOM 28789 C C . HIS A 1 7 ? -7.554 9.252 5.199 1.00 35.31 7 HIS A C 14
ATOM 28790 O O . HIS A 1 7 ? -8.765 9.345 4.993 1.00 0.31 7 HIS A O 14
ATOM 28804 N N . HIS A 1 8 ? -6.890 8.105 5.098 1.00 32.35 8 HIS A N 14
ATOM 28805 C CA . HIS A 1 8 ? -7.561 6.862 4.732 1.00 0.44 8 HIS A CA 14
ATOM 28806 C C . HIS A 1 8 ? -8.136 6.951 3.322 1.00 34.21 8 HIS A C 14
ATOM 28807 O O . HIS A 1 8 ? -9.147 7.615 3.094 1.00 31.14 8 HIS A O 14
ATOM 28821 N N . ALA A 1 9 ? -7.485 6.278 2.379 1.00 34.52 9 ALA A N 14
ATOM 28822 C CA . ALA A 1 9 ? -7.933 6.279 0.992 1.00 12.21 9 ALA A CA 14
ATOM 28823 C C . ALA A 1 9 ? -7.115 5.306 0.150 1.00 51.11 9 ALA A C 14
ATOM 28824 O O . ALA A 1 9 ? -7.668 4.518 -0.617 1.00 2.02 9 ALA A O 14
ATOM 28831 N N . MET A 1 10 ? -5.796 5.367 0.298 1.00 42.44 10 MET A N 14
ATOM 28832 C CA . MET A 1 10 ? -4.902 4.490 -0.450 1.00 0.51 10 MET A CA 14
ATOM 28833 C C . MET A 1 10 ? -4.828 3.111 0.197 1.00 45.01 10 MET A C 14
ATOM 28834 O O . MET A 1 10 ? -4.887 2.089 -0.488 1.00 4.45 10 MET A O 14
ATOM 28848 N N . VAL A 1 11 ? -4.697 3.089 1.520 1.00 71.34 11 VAL A N 14
ATOM 28849 C CA . VAL A 1 11 ? -4.616 1.835 2.259 1.00 64.53 11 VAL A CA 14
ATOM 28850 C C . VAL A 1 11 ? -5.999 1.356 2.683 1.00 33.22 11 VAL A C 14
ATOM 28851 O O . VAL A 1 11 ? -6.191 0.181 3.000 1.00 4.53 11 VAL A O 14
ATOM 28864 N N . ILE A 1 12 ? -6.961 2.273 2.686 1.00 32.54 12 ILE A N 14
ATOM 28865 C CA . ILE A 1 12 ? -8.328 1.943 3.070 1.00 12.34 12 ILE A CA 14
ATOM 28866 C C . ILE A 1 12 ? -9.102 1.352 1.897 1.00 43.34 12 ILE A C 14
ATOM 28867 O O . ILE A 1 12 ? -10.023 0.558 2.084 1.00 32.33 12 ILE A O 14
ATOM 28883 N N . ASP A 1 13 ? -8.720 1.744 0.686 1.00 5.02 13 ASP A N 14
ATOM 28884 C CA . ASP A 1 13 ? -9.375 1.251 -0.519 1.00 71.15 13 ASP A CA 14
ATOM 28885 C C . ASP A 1 13 ? -8.793 -0.094 -0.943 1.00 41.02 13 ASP A C 14
ATOM 28886 O O . ASP A 1 13 ? -9.424 -0.850 -1.683 1.00 23.12 13 ASP A O 14
ATOM 28895 N N . HIS A 1 14 ? -7.585 -0.386 -0.471 1.00 12.34 14 HIS A N 14
ATOM 28896 C CA . HIS A 1 14 ? -6.917 -1.640 -0.801 1.00 14.32 14 HIS A CA 14
ATOM 28897 C C . HIS A 1 14 ? -7.475 -2.789 0.034 1.00 52.42 14 HIS A C 14
ATOM 28898 O O . HIS A 1 14 ? -7.694 -3.889 -0.475 1.00 3.43 14 HIS A O 14
ATOM 28912 N N . ILE A 1 15 ? -7.702 -2.526 1.316 1.00 14.23 15 ILE A N 14
ATOM 28913 C CA . ILE A 1 15 ? -8.235 -3.538 2.220 1.00 3.23 15 ILE A CA 14
ATOM 28914 C C . ILE A 1 15 ? -9.553 -4.100 1.700 1.00 33.44 15 ILE A C 14
ATOM 28915 O O . ILE A 1 15 ? -9.931 -5.227 2.024 1.00 21.23 15 ILE A O 14
ATOM 28931 N N . LEU A 1 16 ? -10.249 -3.310 0.891 1.00 13.42 16 LEU A N 14
ATOM 28932 C CA . LEU A 1 16 ? -11.526 -3.729 0.324 1.00 71.04 16 LEU A CA 14
ATOM 28933 C C . LEU A 1 16 ? -11.385 -5.057 -0.413 1.00 25.54 16 LEU A C 14
ATOM 28934 O O . LEU A 1 16 ? -12.234 -5.941 -0.292 1.00 1.54 16 LEU A O 14
ATOM 28950 N N . LYS A 1 17 ? -10.304 -5.194 -1.174 1.00 55.44 17 LYS A N 14
ATOM 28951 C CA . LYS A 1 17 ? -10.048 -6.415 -1.928 1.00 72.21 17 LYS A CA 14
ATOM 28952 C C . LYS A 1 17 ? -9.901 -7.611 -0.993 1.00 13.05 17 LYS A C 14
ATOM 28953 O O . LYS A 1 17 ? -10.027 -8.761 -1.415 1.00 43.14 17 LYS A O 14
ATOM 28972 N N . CYS A 1 18 ? -9.637 -7.332 0.279 1.00 63.30 18 CYS A N 14
ATOM 28973 C CA . CYS A 1 18 ? -9.474 -8.386 1.275 1.00 41.23 18 CYS A CA 14
ATOM 28974 C C . CYS A 1 18 ? -10.827 -8.950 1.695 1.00 60.51 18 CYS A C 14
ATOM 28975 O O . CYS A 1 18 ? -10.973 -10.156 1.898 1.00 45.02 18 CYS A O 14
ATOM 28983 N N . VAL A 1 19 ? -11.815 -8.071 1.826 1.00 41.35 19 VAL A N 14
ATOM 28984 C CA . VAL A 1 19 ? -13.156 -8.481 2.222 1.00 35.05 19 VAL A CA 14
ATOM 28985 C C . VAL A 1 19 ? -13.995 -8.867 1.009 1.00 23.10 19 VAL A C 14
ATOM 28986 O O . VAL A 1 19 ? -14.906 -9.690 1.106 1.00 3.45 19 VAL A O 14
ATOM 28999 N N . PHE A 1 20 ? -13.680 -8.268 -0.135 1.00 35.30 20 PHE A N 14
ATOM 29000 C CA . PHE A 1 20 ? -14.405 -8.549 -1.369 1.00 11.10 20 PHE A CA 14
ATOM 29001 C C . PHE A 1 20 ? -13.903 -9.838 -2.013 1.00 51.23 20 PHE A C 14
ATOM 29002 O O . PHE A 1 20 ? -14.585 -10.434 -2.847 1.00 60.01 20 PHE A O 14
ATOM 29019 N N . ASP A 1 21 ? -12.707 -10.261 -1.621 1.00 44.01 21 ASP A N 14
ATOM 29020 C CA . ASP A 1 21 ? -12.112 -11.479 -2.159 1.00 71.03 21 ASP A CA 14
ATOM 29021 C C . ASP A 1 21 ? -12.855 -12.714 -1.658 1.00 53.45 21 ASP A C 14
ATOM 29022 O O . ASP A 1 21 ? -13.231 -13.586 -2.442 1.00 10.11 21 ASP A O 14
ATOM 29031 N N . LYS A 1 22 ? -13.063 -12.781 -0.348 1.00 34.41 22 LYS A N 14
ATOM 29032 C CA . LYS A 1 22 ? -13.761 -13.908 0.259 1.00 35.41 22 LYS A CA 14
ATOM 29033 C C . LYS A 1 22 ? -15.248 -13.876 -0.083 1.00 64.22 22 LYS A C 14
ATOM 29034 O O . LYS A 1 22 ? -15.860 -14.916 -0.329 1.00 0.12 22 LYS A O 14
ATOM 29053 N N . ILE A 1 23 ? -15.821 -12.677 -0.099 1.00 25.41 23 ILE A N 14
ATOM 29054 C CA . ILE A 1 23 ? -17.234 -12.511 -0.414 1.00 1.02 23 ILE A CA 14
ATOM 29055 C C . ILE A 1 23 ? -17.593 -13.212 -1.719 1.00 64.44 23 ILE A C 14
ATOM 29056 O O . ILE A 1 23 ? -18.638 -13.855 -1.824 1.00 20.43 23 ILE A O 14
ATOM 29072 N N . CYS A 1 24 ? -16.719 -13.086 -2.712 1.00 2.02 24 CYS A N 14
ATOM 29073 C CA . CYS A 1 24 ? -16.942 -13.709 -4.012 1.00 15.04 24 CYS A CA 14
ATOM 29074 C C . CYS A 1 24 ? -16.551 -15.183 -3.983 1.00 11.24 24 CYS A C 14
ATOM 29075 O O . CYS A 1 24 ? -16.998 -15.972 -4.815 1.00 54.11 24 CYS A O 14
ATOM 29083 N N . LYS A 1 25 ? -15.712 -15.548 -3.020 1.00 4.25 25 LYS A N 14
ATOM 29084 C CA . LYS A 1 25 ? -15.258 -16.927 -2.881 1.00 13.31 25 LYS A CA 14
ATOM 29085 C C . LYS A 1 25 ? -16.400 -17.832 -2.431 1.00 34.20 25 LYS A C 14
ATOM 29086 O O . LYS A 1 25 ? -16.752 -18.791 -3.118 1.00 63.54 25 LYS A O 14
ATOM 29105 N N . ILE A 1 26 ? -16.976 -17.520 -1.275 1.00 32.42 26 ILE A N 14
ATOM 29106 C CA . ILE A 1 26 ? -18.080 -18.305 -0.736 1.00 12.22 26 ILE A CA 14
ATOM 29107 C C . ILE A 1 26 ? -19.417 -17.830 -1.296 1.00 2.35 26 ILE A C 14
ATOM 29108 O O . ILE A 1 26 ? -20.407 -18.559 -1.268 1.00 54.33 26 ILE A O 14
ATOM 29124 N N . GLY A 1 27 ? -19.436 -16.602 -1.805 1.00 11.41 27 GLY A N 14
ATOM 29125 C CA . GLY A 1 27 ? -20.656 -16.050 -2.366 1.00 63.50 27 GLY A CA 14
ATOM 29126 C C . GLY A 1 27 ? -21.058 -16.731 -3.660 1.00 3.53 27 GLY A C 14
ATOM 29127 O O . GLY A 1 27 ? -22.232 -16.730 -4.032 1.00 64.03 27 GLY A O 14
ATOM 29131 N N . THR A 1 28 ? -20.081 -17.312 -4.349 1.00 71.13 28 THR A N 14
ATOM 29132 C CA . THR A 1 28 ? -20.338 -17.996 -5.610 1.00 72.12 28 THR A CA 14
ATOM 29133 C C . THR A 1 28 ? -20.612 -19.479 -5.385 1.00 53.35 28 THR A C 14
ATOM 29134 O O . THR A 1 28 ? -21.374 -20.097 -6.128 1.00 63.42 28 THR A O 14
ATOM 29145 N N . GLU A 1 29 ? -19.987 -20.042 -4.356 1.00 73.13 29 GLU A N 14
ATOM 29146 C CA . GLU A 1 29 ? -20.165 -21.453 -4.035 1.00 33.22 29 GLU A CA 14
ATOM 29147 C C . GLU A 1 29 ? -21.567 -21.715 -3.490 1.00 44.41 29 GLU A C 14
ATOM 29148 O O . GLU A 1 29 ? -22.033 -22.854 -3.467 1.00 42.42 29 GLU A O 14
ATOM 29160 N N . SER A 1 30 ? -22.233 -20.651 -3.052 1.00 24.13 30 SER A N 14
ATOM 29161 C CA . SER A 1 30 ? -23.579 -20.765 -2.503 1.00 3.12 30 SER A CA 14
ATOM 29162 C C . SER A 1 30 ? -24.611 -20.892 -3.619 1.00 15.44 30 SER A C 14
ATOM 29163 O O . SER A 1 30 ? -25.703 -21.423 -3.413 1.00 23.01 30 SER A O 14
ATOM 29171 N N . VAL A 1 31 ? -24.259 -20.399 -4.802 1.00 4.13 31 VAL A N 14
ATOM 29172 C CA . VAL A 1 31 ? -25.153 -20.457 -5.952 1.00 20.23 31 VAL A CA 14
ATOM 29173 C C . VAL A 1 31 ? -25.287 -21.884 -6.472 1.00 0.11 31 VAL A C 14
ATOM 29174 O O . VAL A 1 31 ? -26.251 -22.215 -7.161 1.00 32.32 31 VAL A O 14
ATOM 29187 N N . GLU A 1 32 ? -24.313 -22.724 -6.137 1.00 20.24 32 GLU A N 14
ATOM 29188 C CA . GLU A 1 32 ? -24.323 -24.116 -6.571 1.00 22.21 32 GLU A CA 14
ATOM 29189 C C . GLU A 1 32 ? -25.093 -24.989 -5.584 1.00 10.31 32 GLU A C 14
ATOM 29190 O O . GLU A 1 32 ? -26.035 -25.686 -5.959 1.00 63.25 32 GLU A O 14
ATOM 29202 N N . ALA A 1 33 ? -24.685 -24.944 -4.320 1.00 3.10 33 ALA A N 14
ATOM 29203 C CA . ALA A 1 33 ? -25.336 -25.728 -3.278 1.00 73.35 33 ALA A CA 14
ATOM 29204 C C . ALA A 1 33 ? -26.840 -25.476 -3.261 1.00 71.11 33 ALA A C 14
ATOM 29205 O O . ALA A 1 33 ? -27.618 -26.329 -2.835 1.00 5.02 33 ALA A O 14
ATOM 29212 N N . GLY A 1 34 ? -27.244 -24.298 -3.727 1.00 4.11 34 GLY A N 14
ATOM 29213 C CA . GLY A 1 34 ? -28.653 -23.955 -3.755 1.00 13.50 34 GLY A CA 14
ATOM 29214 C C . GLY A 1 34 ? -29.436 -24.800 -4.740 1.00 15.13 34 GLY A C 14
ATOM 29215 O O . GLY A 1 34 ? -30.559 -25.217 -4.454 1.00 60.33 34 GLY A O 14
ATOM 29219 N N . ARG A 1 35 ? -28.845 -25.052 -5.903 1.00 4.24 35 ARG A N 14
ATOM 29220 C CA . ARG A 1 35 ? -29.496 -25.850 -6.934 1.00 63.31 35 ARG A CA 14
ATOM 29221 C C . ARG A 1 35 ? -29.172 -27.331 -6.760 1.00 74.40 35 ARG A C 14
ATOM 29222 O O . ARG A 1 35 ? -29.903 -28.198 -7.242 1.00 63.24 35 ARG A O 14
ATOM 29243 N N . LEU A 1 36 ? -28.074 -27.614 -6.069 1.00 20.43 36 LEU A N 14
ATOM 29244 C CA . LEU A 1 36 ? -27.653 -28.991 -5.831 1.00 10.21 36 LEU A CA 14
ATOM 29245 C C . LEU A 1 36 ? -28.466 -29.622 -4.706 1.00 33.44 36 LEU A C 14
ATOM 29246 O O . LEU A 1 36 ? -28.774 -30.814 -4.742 1.00 63.23 36 LEU A O 14
ATOM 29262 N N . ILE A 1 37 ? -28.813 -28.816 -3.708 1.00 40.55 37 ILE A N 14
ATOM 29263 C CA . ILE A 1 37 ? -29.594 -29.295 -2.575 1.00 4.03 37 ILE A CA 14
ATOM 29264 C C . ILE A 1 37 ? -31.063 -29.460 -2.949 1.00 44.11 37 ILE A C 14
ATOM 29265 O O . ILE A 1 37 ? -31.661 -30.507 -2.706 1.00 21.22 37 ILE A O 14
ATOM 29281 N N . GLU A 1 38 ? -31.637 -28.419 -3.544 1.00 4.32 38 GLU A N 14
ATOM 29282 C CA . GLU A 1 38 ? -33.036 -28.449 -3.953 1.00 21.41 38 GLU A CA 14
ATOM 29283 C C . GLU A 1 38 ? -33.307 -29.634 -4.876 1.00 41.23 38 GLU A C 14
ATOM 29284 O O . GLU A 1 38 ? -34.174 -30.464 -4.601 1.00 60.43 38 GLU A O 14
ATOM 29296 N N . LEU A 1 39 ? -32.560 -29.705 -5.972 1.00 40.45 39 LEU A N 14
ATOM 29297 C CA . LEU A 1 39 ? -32.719 -30.787 -6.938 1.00 3.41 39 LEU A CA 14
ATOM 29298 C C . LEU A 1 39 ? -32.673 -32.145 -6.246 1.00 23.12 39 LEU A C 14
ATOM 29299 O O . LEU A 1 39 ? -33.389 -33.071 -6.626 1.00 32.13 39 LEU A O 14
ATOM 29315 N N . SER A 1 40 ? -31.827 -32.256 -5.227 1.00 4.13 40 SER A N 14
ATOM 29316 C CA . SER A 1 40 ? -31.686 -33.502 -4.482 1.00 1.41 40 SER A CA 14
ATOM 29317 C C . SER A 1 40 ? -32.964 -33.823 -3.714 1.00 15.32 40 SER A C 14
ATOM 29318 O O . SER A 1 40 ? -33.400 -34.973 -3.667 1.00 10.30 40 SER A O 14
ATOM 29326 N N . GLN A 1 41 ? -33.560 -32.797 -3.113 1.00 61.25 41 GLN A N 14
ATOM 29327 C CA . GLN A 1 41 ? -34.788 -32.970 -2.347 1.00 10.23 41 GLN A CA 14
ATOM 29328 C C . GLN A 1 41 ? -35.974 -33.230 -3.270 1.00 21.34 41 GLN A C 14
ATOM 29329 O O . GLN A 1 41 ? -36.830 -34.063 -2.974 1.00 55.12 41 GLN A O 14
ATOM 29343 N N . GLU A 1 42 ? -36.016 -32.512 -4.388 1.00 34.34 42 GLU A N 14
ATOM 29344 C CA . GLU A 1 42 ? -37.099 -32.666 -5.353 1.00 23.03 42 GLU A CA 14
ATOM 29345 C C . GLU A 1 42 ? -36.900 -31.736 -6.546 1.00 63.11 42 GLU A C 14
ATOM 29346 O O . GLU A 1 42 ? -37.239 -32.079 -7.678 1.00 21.33 42 GLU A O 14
ATOM 29358 N N . GLY A 1 43 ? -36.347 -30.556 -6.284 1.00 10.45 43 GLY A N 14
ATOM 29359 C CA . GLY A 1 43 ? -36.113 -29.594 -7.345 1.00 3.34 43 GLY A CA 14
ATOM 29360 C C . GLY A 1 43 ? -37.394 -29.161 -8.029 1.00 34.52 43 GLY A C 14
ATOM 29361 O O . GLY A 1 43 ? -37.364 -28.604 -9.125 1.00 3.10 43 GLY A O 14
ATOM 29365 N N . GLY A 1 44 ? -38.526 -29.421 -7.381 1.00 11.13 44 GLY A N 14
ATOM 29366 C CA . GLY A 1 44 ? -39.809 -29.050 -7.950 1.00 5.34 44 GLY A CA 14
ATOM 29367 C C . GLY A 1 44 ? -40.374 -27.787 -7.330 1.00 31.20 44 GLY A C 14
ATOM 29368 O O . GLY A 1 44 ? -39.715 -27.136 -6.520 1.00 55.23 44 GLY A O 14
ATOM 29372 N N . GLY A 1 45 ? -41.599 -27.439 -7.713 1.00 31.25 45 GLY A N 14
ATOM 29373 C CA . GLY A 1 45 ? -42.231 -26.246 -7.181 1.00 35.23 45 GLY A CA 14
ATOM 29374 C C . GLY A 1 45 ? -42.844 -25.382 -8.265 1.00 75.51 45 GLY A C 14
ATOM 29375 O O . GLY A 1 45 ? -42.526 -25.535 -9.444 1.00 14.33 45 GLY A O 14
ATOM 29379 N N . GLY A 1 46 ? -43.729 -24.473 -7.866 1.00 44.12 46 GLY A N 14
ATOM 29380 C CA . GLY A 1 46 ? -44.375 -23.597 -8.825 1.00 53.52 46 GLY A CA 14
ATOM 29381 C C . GLY A 1 46 ? -43.381 -22.871 -9.710 1.00 72.44 46 GLY A C 14
ATOM 29382 O O . GLY A 1 46 ? -43.390 -23.035 -10.930 1.00 30.34 46 GLY A O 14
ATOM 29386 N N . GLY A 1 47 ? -42.521 -22.065 -9.095 1.00 53.02 47 GLY A N 14
ATOM 29387 C CA . GLY A 1 47 ? -41.530 -21.323 -9.851 1.00 44.41 47 GLY A CA 14
ATOM 29388 C C . GLY A 1 47 ? -40.286 -22.141 -10.135 1.00 44.44 47 GLY A C 14
ATOM 29389 O O . GLY A 1 47 ? -40.251 -23.342 -9.873 1.00 5.14 47 GLY A O 14
ATOM 29393 N N . GLY A 1 48 ? -39.261 -21.488 -10.676 1.00 61.44 48 GLY A N 14
ATOM 29394 C CA . GLY A 1 48 ? -38.024 -22.179 -10.990 1.00 22.44 48 GLY A CA 14
ATOM 29395 C C . GLY A 1 48 ? -36.871 -21.730 -10.114 1.00 21.00 48 GLY A C 14
ATOM 29396 O O . GLY A 1 48 ? -37.028 -20.892 -9.225 1.00 71.44 48 GLY A O 14
ATOM 29400 N N . PRO A 1 49 ? -35.680 -22.295 -10.361 1.00 61.20 49 PRO A N 14
ATOM 29401 C CA . PRO A 1 49 ? -34.473 -21.964 -9.598 1.00 1.30 49 PRO A CA 14
ATOM 29402 C C . PRO A 1 49 ? -33.973 -20.552 -9.888 1.00 33.43 49 PRO A C 14
ATOM 29403 O O . PRO A 1 49 ? -33.095 -20.039 -9.193 1.00 50.13 49 PRO A O 14
ATOM 29414 N N . LEU A 1 50 ? -34.538 -19.930 -10.916 1.00 42.44 50 LEU A N 14
ATOM 29415 C CA . LEU A 1 50 ? -34.150 -18.576 -11.298 1.00 22.12 50 LEU A CA 14
ATOM 29416 C C . LEU A 1 50 ? -34.826 -17.543 -10.402 1.00 54.04 50 LEU A C 14
ATOM 29417 O O . LEU A 1 50 ? -34.306 -16.446 -10.200 1.00 43.32 50 LEU A O 14
ATOM 29433 N N . TYR A 1 51 ? -35.988 -17.902 -9.867 1.00 42.11 51 TYR A N 14
ATOM 29434 C CA . TYR A 1 51 ? -36.736 -17.006 -8.993 1.00 61.11 51 TYR A CA 14
ATOM 29435 C C . TYR A 1 51 ? -35.955 -16.713 -7.716 1.00 22.43 51 TYR A C 14
ATOM 29436 O O . TYR A 1 51 ? -35.987 -15.598 -7.196 1.00 54.30 51 TYR A O 14
ATOM 29454 N N . PHE A 1 52 ? -35.252 -17.724 -7.215 1.00 32.10 52 PHE A N 14
ATOM 29455 C CA . PHE A 1 52 ? -34.462 -17.577 -5.998 1.00 71.11 52 PHE A CA 14
ATOM 29456 C C . PHE A 1 52 ? -33.330 -16.574 -6.202 1.00 71.54 52 PHE A C 14
ATOM 29457 O O . PHE A 1 52 ? -33.168 -15.636 -5.422 1.00 74.02 52 PHE A O 14
ATOM 29474 N N . VAL A 1 53 ? -32.548 -16.781 -7.257 1.00 51.24 53 VAL A N 14
ATOM 29475 C CA . VAL A 1 53 ? -31.431 -15.896 -7.566 1.00 12.13 53 VAL A CA 14
ATOM 29476 C C . VAL A 1 53 ? -31.924 -14.527 -8.022 1.00 31.23 53 VAL A C 14
ATOM 29477 O O . VAL A 1 53 ? -31.277 -13.509 -7.777 1.00 2.11 53 VAL A O 14
ATOM 29490 N N . VAL A 1 54 ? -33.075 -14.510 -8.686 1.00 52.03 54 VAL A N 14
ATOM 29491 C CA . VAL A 1 54 ? -33.657 -13.266 -9.176 1.00 1.13 54 VAL A CA 14
ATOM 29492 C C . VAL A 1 54 ? -34.229 -12.439 -8.030 1.00 54.10 54 VAL A C 14
ATOM 29493 O O . VAL A 1 54 ? -34.152 -11.211 -8.038 1.00 73.24 54 VAL A O 14
ATOM 29506 N N . ASN A 1 55 ? -34.804 -13.121 -7.044 1.00 62.05 55 ASN A N 14
ATOM 29507 C CA . ASN A 1 55 ? -35.390 -12.449 -5.890 1.00 70.24 55 ASN A CA 14
ATOM 29508 C C . ASN A 1 55 ? -34.330 -12.163 -4.831 1.00 60.01 55 ASN A C 14
ATOM 29509 O O . ASN A 1 55 ? -34.479 -11.250 -4.019 1.00 42.42 55 ASN A O 14
ATOM 29520 N N . VAL A 1 56 ? -33.259 -12.950 -4.846 1.00 21.23 56 VAL A N 14
ATOM 29521 C CA . VAL A 1 56 ? -32.173 -12.781 -3.888 1.00 44.10 56 VAL A CA 14
ATOM 29522 C C . VAL A 1 56 ? -31.173 -11.736 -4.370 1.00 0.41 56 VAL A C 14
ATOM 29523 O O . VAL A 1 56 ? -30.745 -10.872 -3.604 1.00 22.14 56 VAL A O 14
ATOM 29536 N N . ILE A 1 57 ? -30.806 -11.820 -5.644 1.00 45.40 57 ILE A N 14
ATOM 29537 C CA . ILE A 1 57 ? -29.857 -10.880 -6.229 1.00 13.43 57 ILE A CA 14
ATOM 29538 C C . ILE A 1 57 ? -30.511 -9.525 -6.482 1.00 22.34 57 ILE A C 14
ATOM 29539 O O . ILE A 1 57 ? -29.830 -8.504 -6.568 1.00 53.30 57 ILE A O 14
ATOM 29555 N N . GLU A 1 58 ? -31.835 -9.526 -6.598 1.00 11.34 58 GLU A N 14
ATOM 29556 C CA . GLU A 1 58 ? -32.580 -8.296 -6.840 1.00 15.05 58 GLU A CA 14
ATOM 29557 C C . GLU A 1 58 ? -32.194 -7.218 -5.831 1.00 22.11 58 GLU A C 14
ATOM 29558 O O . GLU A 1 58 ? -31.703 -6.146 -6.187 1.00 71.50 58 GLU A O 14
ATOM 29570 N N . PRO A 1 59 ? -32.420 -7.507 -4.541 1.00 13.01 59 PRO A N 14
ATOM 29571 C CA . PRO A 1 59 ? -32.103 -6.576 -3.454 1.00 15.03 59 PRO A CA 14
ATOM 29572 C C . PRO A 1 59 ? -30.601 -6.408 -3.254 1.00 11.21 59 PRO A C 14
ATOM 29573 O O . PRO A 1 59 ? -30.142 -5.373 -2.769 1.00 41.22 59 PRO A O 14
ATOM 29584 N N . CYS A 1 60 ? -29.841 -7.430 -3.630 1.00 70.11 60 CYS A N 14
ATOM 29585 C CA . CYS A 1 60 ? -28.389 -7.395 -3.492 1.00 34.12 60 CYS A CA 14
ATOM 29586 C C . CYS A 1 60 ? -27.782 -6.335 -4.404 1.00 44.14 60 CYS A C 14
ATOM 29587 O O . CYS A 1 60 ? -26.766 -5.723 -4.073 1.00 41.12 60 CYS A O 14
ATOM 29595 N N . LYS A 1 61 ? -28.409 -6.123 -5.556 1.00 60.34 61 LYS A N 14
ATOM 29596 C CA . LYS A 1 61 ? -27.931 -5.138 -6.519 1.00 11.44 61 LYS A CA 14
ATOM 29597 C C . LYS A 1 61 ? -27.747 -3.776 -5.857 1.00 13.34 61 LYS A C 14
ATOM 29598 O O . LYS A 1 61 ? -26.657 -3.204 -5.881 1.00 53.33 61 LYS A O 14
ATOM 29617 N N . LYS A 1 62 ? -28.820 -3.262 -5.264 1.00 4.42 62 LYS A N 14
ATOM 29618 C CA . LYS A 1 62 ? -28.777 -1.968 -4.592 1.00 62.12 62 LYS A CA 14
ATOM 29619 C C . LYS A 1 62 ? -27.686 -1.944 -3.527 1.00 24.14 62 LYS A C 14
ATOM 29620 O O . LYS A 1 62 ? -27.166 -0.883 -3.180 1.00 22.20 62 LYS A O 14
ATOM 29639 N N . PHE A 1 63 ? -27.342 -3.120 -3.012 1.00 11.15 63 PHE A N 14
ATOM 29640 C CA . PHE A 1 63 ? -26.312 -3.234 -1.986 1.00 2.53 63 PHE A CA 14
ATOM 29641 C C . PHE A 1 63 ? -24.921 -3.268 -2.613 1.00 12.31 63 PHE A C 14
ATOM 29642 O O . PHE A 1 63 ? -23.931 -2.912 -1.974 1.00 13.42 63 PHE A O 14
ATOM 29659 N N . SER A 1 64 ? -24.855 -3.700 -3.868 1.00 53.43 64 SER A N 14
ATOM 29660 C CA . SER A 1 64 ? -23.586 -3.785 -4.582 1.00 33.24 64 SER A CA 14
ATOM 29661 C C . SER A 1 64 ? -22.864 -2.441 -4.569 1.00 31.34 64 SER A C 14
ATOM 29662 O O . SER A 1 64 ? -21.643 -2.383 -4.426 1.00 14.44 64 SER A O 14
ATOM 29670 N N . GLU A 1 65 ? -23.629 -1.364 -4.719 1.00 64.22 65 GLU A N 14
ATOM 29671 C CA . GLU A 1 65 ? -23.062 -0.021 -4.726 1.00 3.21 65 GLU A CA 14
ATOM 29672 C C . GLU A 1 65 ? -22.672 0.412 -3.315 1.00 41.35 65 GLU A C 14
ATOM 29673 O O . GLU A 1 65 ? -21.801 1.264 -3.134 1.00 24.24 65 GLU A O 14
ATOM 29685 N N . LEU A 1 66 ? -23.323 -0.179 -2.320 1.00 74.23 66 LEU A N 14
ATOM 29686 C CA . LEU A 1 66 ? -23.046 0.145 -0.925 1.00 74.21 66 LEU A CA 14
ATOM 29687 C C . LEU A 1 66 ? -21.653 -0.327 -0.523 1.00 22.22 66 LEU A C 14
ATOM 29688 O O . LEU A 1 66 ? -20.976 0.314 0.282 1.00 42.04 66 LEU A O 14
ATOM 29704 N N . THR A 1 67 ? -21.228 -1.452 -1.089 1.00 72.54 67 THR A N 14
ATOM 29705 C CA . THR A 1 67 ? -19.915 -2.010 -0.791 1.00 32.30 67 THR A CA 14
ATOM 29706 C C . THR A 1 67 ? -18.804 -1.059 -1.219 1.00 25.10 67 THR A C 14
ATOM 29707 O O . THR A 1 67 ? -17.669 -1.165 -0.754 1.00 73.35 67 THR A O 14
ATOM 29718 N N . GLY A 1 68 ? -19.137 -0.128 -2.108 1.00 21.11 68 GLY A N 14
ATOM 29719 C CA . GLY A 1 68 ? -18.155 0.829 -2.583 1.00 51.21 68 GLY A CA 14
ATOM 29720 C C . GLY A 1 68 ? -18.264 2.168 -1.881 1.00 50.33 68 GLY A C 14
ATOM 29721 O O . GLY A 1 68 ? -17.363 3.003 -1.976 1.00 62.42 68 GLY A O 14
ATOM 29725 N N . LEU A 1 69 ? -19.370 2.376 -1.176 1.00 54.41 69 LEU A N 14
ATOM 29726 C CA . LEU A 1 69 ? -19.595 3.625 -0.456 1.00 51.11 69 LEU A CA 14
ATOM 29727 C C . LEU A 1 69 ? -19.071 3.531 0.973 1.00 11.43 69 LEU A C 14
ATOM 29728 O O . LEU A 1 69 ? -19.012 4.530 1.691 1.00 71.01 69 LEU A O 14
ATOM 29744 N N . VAL A 1 70 ? -18.689 2.325 1.380 1.00 34.14 70 VAL A N 14
ATOM 29745 C CA . VAL A 1 70 ? -18.167 2.101 2.723 1.00 63.21 70 VAL A CA 14
ATOM 29746 C C . VAL A 1 70 ? -16.643 2.153 2.735 1.00 31.32 70 VAL A C 14
ATOM 29747 O O . VAL A 1 70 ? -16.033 2.562 3.723 1.00 11.21 70 VAL A O 14
ATOM 29760 N N . PHE A 1 71 ? -16.033 1.735 1.631 1.00 55.34 71 PHE A N 14
ATOM 29761 C CA . PHE A 1 71 ? -14.580 1.734 1.514 1.00 61.52 71 PHE A CA 14
ATOM 29762 C C . PHE A 1 71 ? -14.093 2.971 0.766 1.00 2.43 71 PHE A C 14
ATOM 29763 O O . PHE A 1 71 ? -12.894 3.145 0.546 1.00 50.13 71 PHE A O 14
ATOM 29780 N N . TYR A 1 72 ? -15.031 3.828 0.379 1.00 40.13 72 TYR A N 14
ATOM 29781 C CA . TYR A 1 72 ? -14.699 5.048 -0.347 1.00 0.52 72 TYR A CA 14
ATOM 29782 C C . TYR A 1 72 ? -15.221 6.279 0.389 1.00 22.10 72 TYR A C 14
ATOM 29783 O O . TYR A 1 72 ? -14.454 7.171 0.753 1.00 43.31 72 TYR A O 14
ATOM 29801 N N . LEU A 1 73 ? -16.531 6.319 0.605 1.00 2.05 73 LEU A N 14
ATOM 29802 C CA . LEU A 1 73 ? -17.158 7.439 1.299 1.00 43.01 73 LEU A CA 14
ATOM 29803 C C . LEU A 1 73 ? -17.736 6.995 2.639 1.00 41.13 73 LEU A C 14
ATOM 29804 O O . LEU A 1 73 ? -18.949 6.874 2.810 1.00 72.04 73 LEU A O 14
ATOM 29820 N N . PRO A 1 74 ? -16.849 6.748 3.614 1.00 44.32 74 PRO A N 14
ATOM 29821 C CA . PRO A 1 74 ? -17.248 6.317 4.957 1.00 62.12 74 PRO A CA 14
ATOM 29822 C C . PRO A 1 74 ? -17.946 7.425 5.738 1.00 23.10 74 PRO A C 14
ATOM 29823 O O . PRO A 1 74 ? -17.440 8.544 5.836 1.00 31.52 74 PRO A O 14
ATOM 29834 N N . THR A 1 75 ? -19.111 7.107 6.294 1.00 40.32 75 THR A N 14
ATOM 29835 C CA . THR A 1 75 ? -19.879 8.076 7.066 1.00 43.00 75 THR A CA 14
ATOM 29836 C C . THR A 1 75 ? -19.759 7.806 8.561 1.00 34.34 75 THR A C 14
ATOM 29837 O O . THR A 1 75 ? -20.085 8.661 9.385 1.00 51.35 75 THR A O 14
ATOM 29848 N N . ASP A 1 76 ? -19.290 6.612 8.906 1.00 32.34 76 ASP A N 14
ATOM 29849 C CA . ASP A 1 76 ? -19.126 6.229 10.304 1.00 11.30 76 ASP A CA 14
ATOM 29850 C C . ASP A 1 76 ? -18.526 4.832 10.418 1.00 22.51 76 ASP A C 14
ATOM 29851 O O . ASP A 1 76 ? -18.090 4.249 9.425 1.00 50.41 76 ASP A O 14
ATOM 29860 N N . SER A 1 77 ? -18.506 4.299 11.636 1.00 45.21 77 SER A N 14
ATOM 29861 C CA . SER A 1 77 ? -17.954 2.972 11.881 1.00 70.32 77 SER A CA 14
ATOM 29862 C C . SER A 1 77 ? -18.757 1.905 11.142 1.00 0.23 77 SER A C 14
ATOM 29863 O O . SER A 1 77 ? -18.298 0.777 10.966 1.00 11.45 77 SER A O 14
ATOM 29871 N N . GLY A 1 78 ? -19.961 2.272 10.712 1.00 65.42 78 GLY A N 14
ATOM 29872 C CA . GLY A 1 78 ? -20.809 1.336 9.997 1.00 14.05 78 GLY A CA 14
ATOM 29873 C C . GLY A 1 78 ? -22.125 1.956 9.570 1.00 2.33 78 GLY A C 14
ATOM 29874 O O . GLY A 1 78 ? -23.166 1.301 9.600 1.00 65.53 78 GLY A O 14
ATOM 29878 N N . GLU A 1 79 ? -22.078 3.224 9.174 1.00 54.41 79 GLU A N 14
ATOM 29879 C CA . GLU A 1 79 ? -23.277 3.933 8.741 1.00 11.35 79 GLU A CA 14
ATOM 29880 C C . GLU A 1 79 ? -23.831 3.330 7.454 1.00 51.11 79 GLU A C 14
ATOM 29881 O O . GLU A 1 79 ? -25.011 2.989 7.372 1.00 53.12 79 GLU A O 14
ATOM 29893 N N . LYS A 1 80 ? -22.971 3.202 6.450 1.00 43.05 80 LYS A N 14
ATOM 29894 C CA . LYS A 1 80 ? -23.371 2.640 5.165 1.00 33.22 80 LYS A CA 14
ATOM 29895 C C . LYS A 1 80 ? -23.386 1.116 5.219 1.00 23.53 80 LYS A C 14
ATOM 29896 O O . LYS A 1 80 ? -24.027 0.462 4.397 1.00 43.34 80 LYS A O 14
ATOM 29915 N N . MET A 1 81 ? -22.676 0.556 6.194 1.00 74.32 81 MET A N 14
ATOM 29916 C CA . MET A 1 81 ? -22.611 -0.892 6.356 1.00 63.10 81 MET A CA 14
ATOM 29917 C C . MET A 1 81 ? -23.872 -1.421 7.032 1.00 62.23 81 MET A C 14
ATOM 29918 O O . MET A 1 81 ? -24.514 -2.347 6.534 1.00 11.30 81 MET A O 14
ATOM 29932 N N . THR A 1 82 ? -24.222 -0.828 8.169 1.00 22.41 82 THR A N 14
ATOM 29933 C CA . THR A 1 82 ? -25.405 -1.241 8.914 1.00 62.15 82 THR A CA 14
ATOM 29934 C C . THR A 1 82 ? -26.636 -1.273 8.015 1.00 31.05 82 THR A C 14
ATOM 29935 O O . THR A 1 82 ? -27.558 -2.057 8.239 1.00 1.23 82 THR A O 14
ATOM 29946 N N . GLU A 1 83 ? -26.644 -0.417 6.999 1.00 42.33 83 GLU A N 14
ATOM 29947 C CA . GLU A 1 83 ? -27.763 -0.348 6.067 1.00 35.20 83 GLU A CA 14
ATOM 29948 C C . GLU A 1 83 ? -27.602 -1.371 4.946 1.00 32.34 83 GLU A C 14
ATOM 29949 O O . GLU A 1 83 ? -28.586 -1.873 4.403 1.00 33.34 83 GLU A O 14
ATOM 29961 N N . SER A 1 84 ? -26.354 -1.675 4.605 1.00 1.13 84 SER A N 14
ATOM 29962 C CA . SER A 1 84 ? -26.063 -2.634 3.547 1.00 64.43 84 SER A CA 14
ATOM 29963 C C . SER A 1 84 ? -26.250 -4.065 4.043 1.00 2.23 84 SER A C 14
ATOM 29964 O O . SER A 1 84 ? -26.523 -4.976 3.261 1.00 13.34 84 SER A O 14
ATOM 29972 N N . LYS A 1 85 ? -26.100 -4.255 5.350 1.00 53.02 85 LYS A N 14
ATOM 29973 C CA . LYS A 1 85 ? -26.253 -5.573 5.954 1.00 34.11 85 LYS A CA 14
ATOM 29974 C C . LYS A 1 85 ? -27.727 -5.906 6.167 1.00 64.43 85 LYS A C 14
ATOM 29975 O O . LYS A 1 85 ? -28.146 -7.050 5.991 1.00 25.53 85 LYS A O 14
ATOM 29994 N N . SER A 1 86 ? -28.508 -4.899 6.544 1.00 71.50 86 SER A N 14
ATOM 29995 C CA . SER A 1 86 ? -29.934 -5.087 6.782 1.00 14.34 86 SER A CA 14
ATOM 29996 C C . SER A 1 86 ? -30.644 -5.533 5.508 1.00 53.43 86 SER A C 14
ATOM 29997 O O . SER A 1 86 ? -31.758 -6.055 5.554 1.00 70.31 86 SER A O 14
ATOM 30005 N N . VAL A 1 87 ? -29.991 -5.322 4.369 1.00 20.03 87 VAL A N 14
ATOM 30006 C CA . VAL A 1 87 ? -30.558 -5.703 3.081 1.00 44.40 87 VAL A CA 14
ATOM 30007 C C . VAL A 1 87 ? -30.532 -7.215 2.895 1.00 74.52 87 VAL A C 14
ATOM 30008 O O . VAL A 1 87 ? -31.367 -7.779 2.186 1.00 54.01 87 VAL A O 14
ATOM 30021 N N . LEU A 1 88 ? -29.570 -7.869 3.536 1.00 43.20 88 LEU A N 14
ATOM 30022 C CA . LEU A 1 88 ? -29.435 -9.318 3.442 1.00 30.30 88 LEU A CA 14
ATOM 30023 C C . LEU A 1 88 ? -30.317 -10.015 4.473 1.00 22.14 88 LEU A C 14
ATOM 30024 O O . LEU A 1 88 ? -30.869 -11.085 4.214 1.00 44.44 88 LEU A O 14
ATOM 30040 N N . LYS A 1 89 ? -30.447 -9.401 5.644 1.00 11.23 89 LYS A N 14
ATOM 30041 C CA . LYS A 1 89 ? -31.265 -9.959 6.715 1.00 43.21 89 LYS A CA 14
ATOM 30042 C C . LYS A 1 89 ? -32.747 -9.717 6.450 1.00 12.50 89 LYS A C 14
ATOM 30043 O O . LYS A 1 89 ? -33.589 -10.556 6.767 1.00 35.24 89 LYS A O 14
ATOM 30062 N N . SER A 1 90 ? -33.059 -8.564 5.865 1.00 23.15 90 SER A N 14
ATOM 30063 C CA . SER A 1 90 ? -34.440 -8.211 5.560 1.00 11.31 90 SER A CA 14
ATOM 30064 C C . SER A 1 90 ? -34.902 -8.886 4.272 1.00 5.11 90 SER A C 14
ATOM 30065 O O . SER A 1 90 ? -36.100 -9.025 4.025 1.00 13.01 90 SER A O 14
ATOM 30073 N N . LEU A 1 91 ? -33.942 -9.304 3.454 1.00 2.22 91 LEU A N 14
ATOM 30074 C CA . LEU A 1 91 ? -34.248 -9.965 2.190 1.00 22.14 91 LEU A CA 14
ATOM 30075 C C . LEU A 1 91 ? -34.757 -11.383 2.427 1.00 24.52 91 LEU A C 14
ATOM 30076 O O . LEU A 1 91 ? -35.768 -11.796 1.858 1.00 43.33 91 LEU A O 14
ATOM 30092 N N . THR A 1 92 ? -34.050 -12.127 3.273 1.00 12.35 92 THR A N 14
ATOM 30093 C CA . THR A 1 92 ? -34.430 -13.498 3.587 1.00 72.31 92 THR A CA 14
ATOM 30094 C C . THR A 1 92 ? -35.878 -13.574 4.059 1.00 41.44 92 THR A C 14
ATOM 30095 O O . THR A 1 92 ? -36.540 -14.598 3.897 1.00 23.21 92 THR A O 14
ATOM 30106 N N . GLU A 1 93 ? -36.363 -12.482 4.641 1.00 12.24 93 GLU A N 14
ATOM 30107 C CA . GLU A 1 93 ? -37.734 -12.426 5.136 1.00 3.13 93 GLU A CA 14
ATOM 30108 C C . GLU A 1 93 ? -38.726 -12.773 4.030 1.00 31.03 93 GLU A C 14
ATOM 30109 O O . GLU A 1 93 ? -39.795 -13.326 4.290 1.00 20.12 93 GLU A O 14
ATOM 30121 N N . LYS A 1 94 ? -38.365 -12.444 2.795 1.00 41.32 94 LYS A N 14
ATOM 30122 C CA . LYS A 1 94 ? -39.221 -12.720 1.647 1.00 32.24 94 LYS A CA 14
ATOM 30123 C C . LYS A 1 94 ? -39.031 -14.153 1.159 1.00 15.25 94 LYS A C 14
ATOM 30124 O O . LYS A 1 94 ? -39.912 -14.721 0.513 1.00 73.05 94 LYS A O 14
ATOM 30143 N N . LEU A 1 95 ? -37.878 -14.732 1.474 1.00 33.23 95 LEU A N 14
ATOM 30144 C CA . LEU A 1 95 ? -37.574 -16.100 1.069 1.00 24.23 95 LEU A CA 14
ATOM 30145 C C . LEU A 1 95 ? -38.183 -17.105 2.042 1.00 54.42 95 LEU A C 14
ATOM 30146 O O . LEU A 1 95 ? -38.702 -18.144 1.634 1.00 22.30 95 LEU A O 14
ATOM 30162 N N . LYS A 1 96 ? -38.120 -16.786 3.330 1.00 20.32 96 LYS A N 14
ATOM 30163 C CA . LYS A 1 96 ? -38.668 -17.658 4.362 1.00 34.12 96 LYS A CA 14
ATOM 30164 C C . LYS A 1 96 ? -40.188 -17.742 4.253 1.00 4.41 96 LYS A C 14
ATOM 30165 O O . LYS A 1 96 ? -40.790 -18.760 4.593 1.00 61.22 96 LYS A O 14
ATOM 30184 N N . LYS A 1 97 ? -40.802 -16.664 3.776 1.00 61.53 97 LYS A N 14
ATOM 30185 C CA . LYS A 1 97 ? -42.251 -16.616 3.618 1.00 23.15 97 LYS A CA 14
ATOM 30186 C C . LYS A 1 97 ? -42.703 -17.510 2.468 1.00 13.22 97 LYS A C 14
ATOM 30187 O O . LYS A 1 97 ? -43.894 -17.783 2.314 1.00 51.33 97 LYS A O 14
ATOM 30206 N N . ILE A 1 98 ? -41.747 -17.963 1.665 1.00 25.25 98 ILE A N 14
ATOM 30207 C CA . ILE A 1 98 ? -42.048 -18.828 0.532 1.00 63.24 98 ILE A CA 14
ATOM 30208 C C . ILE A 1 98 ? -42.895 -20.021 0.960 1.00 31.31 98 ILE A C 14
ATOM 30209 O O . ILE A 1 98 ? -43.605 -20.615 0.149 1.00 74.51 98 ILE A O 14
ATOM 30225 N N . VAL A 1 99 ? -42.817 -20.366 2.242 1.00 63.25 99 VAL A N 14
ATOM 30226 C CA . VAL A 1 99 ? -43.579 -21.487 2.780 1.00 43.34 99 VAL A CA 14
ATOM 30227 C C . VAL A 1 99 ? -45.073 -21.299 2.544 1.00 51.20 99 VAL A C 14
ATOM 30228 O O . VAL A 1 99 ? -45.843 -22.258 2.584 1.00 63.04 99 VAL A O 14
ATOM 30241 N N . GLU A 1 100 ? -45.476 -20.056 2.298 1.00 32.01 100 GLU A N 14
ATOM 30242 C CA . GLU A 1 100 ? -46.880 -19.743 2.056 1.00 3.32 100 GLU A CA 14
ATOM 30243 C C . GLU A 1 100 ? -47.242 -19.965 0.591 1.00 41.45 100 GLU A C 14
ATOM 30244 O O . GLU A 1 100 ? -48.415 -20.112 0.244 1.00 1.44 100 GLU A O 14
ATOM 30256 N N . LEU A 1 101 ? -46.227 -19.987 -0.266 1.00 72.15 101 LEU A N 14
ATOM 30257 C CA . LEU A 1 101 ? -46.437 -20.191 -1.696 1.00 12.43 101 LEU A CA 14
ATOM 30258 C C . LEU A 1 101 ? -46.064 -21.612 -2.104 1.00 33.21 101 LEU A C 14
ATOM 30259 O O . LEU A 1 101 ? -46.875 -22.335 -2.684 1.00 14.31 101 LEU A O 14
ATOM 30275 N N . ILE A 1 102 ? -44.834 -22.007 -1.796 1.00 22.25 102 ILE A N 14
ATOM 30276 C CA . ILE A 1 102 ? -44.355 -23.344 -2.127 1.00 53.53 102 ILE A CA 14
ATOM 30277 C C . ILE A 1 102 ? -43.553 -23.942 -0.977 1.00 11.44 102 ILE A C 14
ATOM 30278 O O . ILE A 1 102 ? -42.322 -23.925 -0.971 1.00 31.13 102 ILE A O 14
ATOM 30294 N N . PRO A 1 103 ? -44.265 -24.485 0.022 1.00 54.13 103 PRO A N 14
ATOM 30295 C CA . PRO A 1 103 ? -43.641 -25.101 1.196 1.00 65.43 103 PRO A CA 14
ATOM 30296 C C . PRO A 1 103 ? -42.934 -26.410 0.857 1.00 51.54 103 PRO A C 14
ATOM 30297 O O . PRO A 1 103 ? -42.304 -27.027 1.715 1.00 12.45 103 PRO A O 14
ATOM 30308 N N . SER A 1 104 ? -43.043 -26.827 -0.401 1.00 2.13 104 SER A N 14
ATOM 30309 C CA . SER A 1 104 ? -42.417 -28.064 -0.852 1.00 61.03 104 SER A CA 14
ATOM 30310 C C . SER A 1 104 ? -40.898 -27.925 -0.883 1.00 1.41 104 SER A C 14
ATOM 30311 O O . SER A 1 104 ? -40.169 -28.874 -0.594 1.00 62.22 104 SER A O 14
ATOM 30319 N N . THR A 1 105 ? -40.426 -26.733 -1.235 1.00 52.44 105 THR A N 14
ATOM 30320 C CA . THR A 1 105 ? -38.995 -26.467 -1.305 1.00 61.24 105 THR A CA 14
ATOM 30321 C C . THR A 1 105 ? -38.467 -25.943 0.025 1.00 31.43 105 THR A C 14
ATOM 30322 O O . THR A 1 105 ? -37.259 -25.929 0.263 1.00 74.43 105 THR A O 14
ATOM 30333 N N . SER A 1 106 ? -39.380 -25.514 0.891 1.00 42.11 106 SER A N 14
ATOM 30334 C CA . SER A 1 106 ? -39.005 -24.986 2.198 1.00 73.14 106 SER A CA 14
ATOM 30335 C C . SER A 1 106 ? -38.152 -25.991 2.965 1.00 21.12 106 SER A C 14
ATOM 30336 O O . SER A 1 106 ? -37.408 -25.624 3.875 1.00 54.01 106 SER A O 14
ATOM 30344 N N . SER A 1 107 ? -38.265 -27.262 2.591 1.00 10.42 107 SER A N 14
ATOM 30345 C CA . SER A 1 107 ? -37.507 -28.322 3.246 1.00 14.40 107 SER A CA 14
ATOM 30346 C C . SER A 1 107 ? -36.007 -28.068 3.131 1.00 14.44 107 SER A C 14
ATOM 30347 O O . SER A 1 107 ? -35.212 -28.635 3.879 1.00 2.14 107 SER A O 14
ATOM 30355 N N . ALA A 1 108 ? -35.629 -27.211 2.189 1.00 52.53 108 ALA A N 14
ATOM 30356 C CA . ALA A 1 108 ? -34.226 -26.879 1.976 1.00 23.03 108 ALA A CA 14
ATOM 30357 C C . ALA A 1 108 ? -33.757 -25.817 2.965 1.00 24.54 108 ALA A C 14
ATOM 30358 O O . ALA A 1 108 ? -32.557 -25.590 3.125 1.00 33.34 108 ALA A O 14
ATOM 30365 N N . VAL A 1 109 ? -34.710 -25.169 3.627 1.00 40.01 109 VAL A N 14
ATOM 30366 C CA . VAL A 1 109 ? -34.394 -24.131 4.601 1.00 30.21 109 VAL A CA 14
ATOM 30367 C C . VAL A 1 109 ? -33.287 -24.583 5.546 1.00 23.53 109 VAL A C 14
ATOM 30368 O O . VAL A 1 109 ? -32.239 -23.948 5.664 1.00 64.33 109 VAL A O 14
ATOM 30381 N N . PRO A 1 110 ? -33.522 -25.709 6.238 1.00 41.43 110 PRO A N 14
ATOM 30382 C CA . PRO A 1 110 ? -32.555 -26.272 7.185 1.00 74.43 110 PRO A CA 14
ATOM 30383 C C . PRO A 1 110 ? -31.325 -26.842 6.487 1.00 2.22 110 PRO A C 14
ATOM 30384 O O . PRO A 1 110 ? -30.308 -27.118 7.126 1.00 13.40 110 PRO A O 14
ATOM 30395 N N . LEU A 1 111 ? -31.422 -27.015 5.174 1.00 73.32 111 LEU A N 14
ATOM 30396 C CA . LEU A 1 111 ? -30.316 -27.552 4.389 1.00 40.23 111 LEU A CA 14
ATOM 30397 C C . LEU A 1 111 ? -29.337 -26.448 4.002 1.00 51.31 111 LEU A C 14
ATOM 30398 O O . LEU A 1 111 ? -28.166 -26.483 4.380 1.00 2.11 111 LEU A O 14
ATOM 30414 N N . ILE A 1 112 ? -29.826 -25.468 3.249 1.00 64.35 112 ILE A N 14
ATOM 30415 C CA . ILE A 1 112 ? -28.995 -24.352 2.814 1.00 64.51 112 ILE A CA 14
ATOM 30416 C C . ILE A 1 112 ? -28.783 -23.352 3.945 1.00 42.43 112 ILE A C 14
ATOM 30417 O O . ILE A 1 112 ? -27.824 -22.581 3.934 1.00 21.03 112 ILE A O 14
ATOM 30433 N N . GLY A 1 113 ? -29.685 -23.370 4.921 1.00 20.54 113 GLY A N 14
ATOM 30434 C CA . GLY A 1 113 ? -29.578 -22.461 6.047 1.00 34.24 113 GLY A CA 14
ATOM 30435 C C . GLY A 1 113 ? -28.203 -22.487 6.685 1.00 14.30 113 GLY A C 14
ATOM 30436 O O . GLY A 1 113 ? -27.766 -21.499 7.275 1.00 44.31 113 GLY A O 14
ATOM 30440 N N . LYS A 1 114 ? -27.520 -23.620 6.569 1.00 70.23 114 LYS A N 14
ATOM 30441 C CA . LYS A 1 114 ? -26.187 -23.772 7.138 1.00 25.25 114 LYS A CA 14
ATOM 30442 C C . LYS A 1 114 ? -25.211 -22.780 6.513 1.00 13.11 114 LYS A C 14
ATOM 30443 O O . LYS A 1 114 ? -24.307 -22.278 7.182 1.00 54.04 114 LYS A O 14
ATOM 30462 N N . TYR A 1 115 ? -25.401 -22.501 5.228 1.00 13.45 115 TYR A N 14
ATOM 30463 C CA . TYR A 1 115 ? -24.538 -21.569 4.513 1.00 3.21 115 TYR A CA 14
ATOM 30464 C C . TYR A 1 115 ? -25.013 -20.131 4.701 1.00 21.33 115 TYR A C 14
ATOM 30465 O O . TYR A 1 115 ? -24.209 -19.200 4.742 1.00 60.44 115 TYR A O 14
ATOM 30483 N N . MET A 1 116 ? -26.326 -19.959 4.817 1.00 63.44 116 MET A N 14
ATOM 30484 C CA . MET A 1 116 ? -26.909 -18.636 5.003 1.00 53.04 116 MET A CA 14
ATOM 30485 C C . MET A 1 116 ? -26.243 -17.906 6.165 1.00 63.35 116 MET A C 14
ATOM 30486 O O . MET A 1 116 ? -25.584 -16.883 5.973 1.00 54.05 116 MET A O 14
ATOM 30500 N N . LEU A 1 117 ? -26.417 -18.438 7.369 1.00 13.13 117 LEU A N 14
ATOM 30501 C CA . LEU A 1 117 ? -25.833 -17.837 8.563 1.00 44.30 117 LEU A CA 14
ATOM 30502 C C . LEU A 1 117 ? -24.315 -17.744 8.438 1.00 12.43 117 LEU A C 14
ATOM 30503 O O . LEU A 1 117 ? -23.681 -16.899 9.070 1.00 4.31 117 LEU A O 14
ATOM 30519 N N . PHE A 1 118 ? -23.739 -18.616 7.618 1.00 75.21 118 PHE A N 14
ATOM 30520 C CA . PHE A 1 118 ? -22.296 -18.632 7.409 1.00 54.22 118 PHE A CA 14
ATOM 30521 C C . PHE A 1 118 ? -21.808 -17.285 6.884 1.00 13.42 118 PHE A C 14
ATOM 30522 O O . PHE A 1 118 ? -20.977 -16.625 7.510 1.00 74.02 118 PHE A O 14
ATOM 30539 N N . THR A 1 119 ? -22.330 -16.881 5.730 1.00 73.31 119 THR A N 14
ATOM 30540 C CA . THR A 1 119 ? -21.948 -15.615 5.119 1.00 4.31 119 THR A CA 14
ATOM 30541 C C . THR A 1 119 ? -22.376 -14.435 5.985 1.00 62.33 119 THR A C 14
ATOM 30542 O O . THR A 1 119 ? -21.666 -13.434 6.084 1.00 23.54 119 THR A O 14
ATOM 30553 N N . LYS A 1 120 ? -23.541 -14.559 6.610 1.00 34.15 120 LYS A N 14
ATOM 30554 C CA . LYS A 1 120 ? -24.065 -13.504 7.470 1.00 24.24 120 LYS A CA 14
ATOM 30555 C C . LYS A 1 120 ? -23.036 -13.099 8.522 1.00 74.41 120 LYS A C 14
ATOM 30556 O O . LYS A 1 120 ? -22.884 -11.918 8.830 1.00 24.12 120 LYS A O 14
ATOM 30575 N N . GLU A 1 121 ? -22.334 -14.087 9.067 1.00 24.41 121 GLU A N 14
ATOM 30576 C CA . GLU A 1 121 ? -21.320 -13.832 10.083 1.00 25.14 121 GLU A CA 14
ATOM 30577 C C . GLU A 1 121 ? -20.000 -13.413 9.442 1.00 61.01 121 GLU A C 14
ATOM 30578 O O . GLU A 1 121 ? -19.124 -12.857 10.104 1.00 24.04 121 GLU A O 14
ATOM 30590 N N . PHE A 1 122 ? -19.865 -13.685 8.148 1.00 13.50 122 PHE A N 14
ATOM 30591 C CA . PHE A 1 122 ? -18.653 -13.338 7.416 1.00 5.32 122 PHE A CA 14
ATOM 30592 C C . PHE A 1 122 ? -18.667 -11.868 7.006 1.00 64.24 122 PHE A C 14
ATOM 30593 O O . PHE A 1 122 ? -17.707 -11.136 7.245 1.00 5.32 122 PHE A O 14
ATOM 30610 N N . VAL A 1 123 ? -19.763 -11.444 6.385 1.00 44.14 123 VAL A N 14
ATOM 30611 C CA . VAL A 1 123 ? -19.903 -10.062 5.940 1.00 33.35 123 VAL A CA 14
ATOM 30612 C C . VAL A 1 123 ? -19.706 -9.090 7.098 1.00 22.11 123 VAL A C 14
ATOM 30613 O O . VAL A 1 123 ? -19.327 -7.937 6.895 1.00 61.22 123 VAL A O 14
ATOM 30626 N N . GLU A 1 124 ? -19.965 -9.564 8.313 1.00 62.23 124 GLU A N 14
ATOM 30627 C CA . GLU A 1 124 ? -19.815 -8.736 9.503 1.00 15.43 124 GLU A CA 14
ATOM 30628 C C . GLU A 1 124 ? -18.369 -8.278 9.670 1.00 73.11 124 GLU A C 14
ATOM 30629 O O . GLU A 1 124 ? -18.093 -7.297 10.360 1.00 21.22 124 GLU A O 14
ATOM 30641 N N . SER A 1 125 ? -17.450 -8.997 9.033 1.00 53.33 125 SER A N 14
ATOM 30642 C CA . SER A 1 125 ? -16.032 -8.668 9.113 1.00 21.12 125 SER A CA 14
ATOM 30643 C C . SER A 1 125 ? -15.742 -7.339 8.422 1.00 30.21 125 SER A C 14
ATOM 30644 O O . SER A 1 125 ? -14.799 -6.633 8.780 1.00 33.33 125 SER A O 14
ATOM 30652 N N . SER A 1 126 ? -16.560 -7.005 7.429 1.00 20.01 126 SER A N 14
ATOM 30653 C CA . SER A 1 126 ? -16.390 -5.763 6.684 1.00 13.02 126 SER A CA 14
ATOM 30654 C C . SER A 1 126 ? -16.302 -4.570 7.631 1.00 54.45 126 SER A C 14
ATOM 30655 O O . SER A 1 126 ? -15.557 -3.621 7.383 1.00 32.01 126 SER A O 14
ATOM 30663 N N . ILE A 1 127 ? -17.069 -4.625 8.715 1.00 43.33 127 ILE A N 14
ATOM 30664 C CA . ILE A 1 127 ? -17.077 -3.550 9.699 1.00 51.30 127 ILE A CA 14
ATOM 30665 C C . ILE A 1 127 ? -15.934 -3.708 10.696 1.00 72.11 127 ILE A C 14
ATOM 30666 O O . ILE A 1 127 ? -15.324 -2.726 11.119 1.00 24.20 127 ILE A O 14
ATOM 30682 N N . LYS A 1 128 ? -15.648 -4.952 11.067 1.00 50.53 128 LYS A N 14
ATOM 30683 C CA . LYS A 1 128 ? -14.576 -5.241 12.012 1.00 70.24 128 LYS A CA 14
ATOM 30684 C C . LYS A 1 128 ? -13.266 -4.603 11.561 1.00 70.14 128 LYS A C 14
ATOM 30685 O O . LYS A 1 128 ? -12.513 -4.068 12.375 1.00 53.52 128 LYS A O 14
ATOM 30704 N N . ILE A 1 129 ? -13.001 -4.663 10.260 1.00 52.21 129 ILE A N 14
ATOM 30705 C CA . ILE A 1 129 ? -11.784 -4.088 9.702 1.00 65.13 129 ILE A CA 14
ATOM 30706 C C . ILE A 1 129 ? -11.794 -2.567 9.808 1.00 14.04 129 ILE A C 14
ATOM 30707 O O . ILE A 1 129 ? -10.883 -1.966 10.379 1.00 33.41 129 ILE A O 14
ATOM 30723 N N . THR A 1 130 ? -12.833 -1.948 9.256 1.00 14.24 130 THR A N 14
ATOM 30724 C CA . THR A 1 130 ? -12.964 -0.497 9.290 1.00 54.33 130 THR A CA 14
ATOM 30725 C C . THR A 1 130 ? -13.000 0.019 10.724 1.00 43.44 130 THR A C 14
ATOM 30726 O O . THR A 1 130 ? -12.696 1.184 10.981 1.00 24.40 130 THR A O 14
ATOM 30737 N N . GLU A 1 131 ? -13.372 -0.855 11.653 1.00 0.24 131 GLU A N 14
ATOM 30738 C CA . GLU A 1 131 ? -13.447 -0.485 13.062 1.00 24.41 131 GLU A CA 14
ATOM 30739 C C . GLU A 1 131 ? -12.085 -0.027 13.577 1.00 32.32 131 GLU A C 14
ATOM 30740 O O . GLU A 1 131 ? -11.992 0.636 14.610 1.00 75.15 131 GLU A O 14
ATOM 30752 N N . GLU A 1 132 ? -11.032 -0.387 12.850 1.00 31.11 132 GLU A N 14
ATOM 30753 C CA . GLU A 1 132 ? -9.676 -0.014 13.235 1.00 62.35 132 GLU A CA 14
ATOM 30754 C C . GLU A 1 132 ? -9.346 1.399 12.764 1.00 50.33 132 GLU A C 14
ATOM 30755 O O . GLU A 1 132 ? -8.430 2.040 13.280 1.00 71.22 132 GLU A O 14
ATOM 30767 N N . VAL A 1 133 ? -10.099 1.880 11.779 1.00 32.33 133 VAL A N 14
ATOM 30768 C CA . VAL A 1 133 ? -9.888 3.217 11.238 1.00 13.02 133 VAL A CA 14
ATOM 30769 C C . VAL A 1 133 ? -10.408 4.285 12.194 1.00 74.11 133 VAL A C 14
ATOM 30770 O O . VAL A 1 133 ? -10.019 5.450 12.110 1.00 50.10 133 VAL A O 14
ATOM 30783 N N . ILE A 1 134 ? -11.290 3.880 13.102 1.00 24.41 134 ILE A N 14
ATOM 30784 C CA . ILE A 1 134 ? -11.862 4.802 14.075 1.00 23.43 134 ILE A CA 14
ATOM 30785 C C . ILE A 1 134 ? -10.787 5.357 15.004 1.00 52.53 134 ILE A C 14
ATOM 30786 O O . ILE A 1 134 ? -10.953 6.425 15.593 1.00 72.51 134 ILE A O 14
ATOM 30802 N N . ASN A 1 135 ? -9.684 4.627 15.127 1.00 30.45 135 ASN A N 14
ATOM 30803 C CA . ASN A 1 135 ? -8.581 5.047 15.983 1.00 4.14 135 ASN A CA 14
ATOM 30804 C C . ASN A 1 135 ? -8.153 6.475 15.657 1.00 23.22 135 ASN A C 14
ATOM 30805 O O . ASN A 1 135 ? -7.732 7.226 16.538 1.00 61.21 135 ASN A O 14
ATOM 30816 N N . THR A 1 136 ? -8.264 6.844 14.385 1.00 44.01 136 THR A N 14
ATOM 30817 C CA . THR A 1 136 ? -7.888 8.181 13.941 1.00 30.54 136 THR A CA 14
ATOM 30818 C C . THR A 1 136 ? -9.097 9.109 13.909 1.00 63.12 136 THR A C 14
ATOM 30819 O O . THR A 1 136 ? -9.010 10.272 14.304 1.00 23.00 136 THR A O 14
ATOM 30830 N N . HIS A 1 137 ? -10.225 8.588 13.436 1.00 3.01 137 HIS A N 14
ATOM 30831 C CA . HIS A 1 137 ? -11.452 9.371 13.353 1.00 15.03 137 HIS A CA 14
ATOM 30832 C C . HIS A 1 137 ? -11.859 9.891 14.729 1.00 41.43 137 HIS A C 14
ATOM 30833 O O . HIS A 1 137 ? -12.479 10.949 14.845 1.00 31.24 137 HIS A O 14
ATOM 30847 N N . HIS A 1 138 ? -11.506 9.141 15.768 1.00 40.31 138 HIS A N 14
ATOM 30848 C CA . HIS A 1 138 ? -11.834 9.527 17.136 1.00 52.12 138 HIS A CA 14
ATOM 30849 C C . HIS A 1 138 ? -10.978 10.707 17.588 1.00 74.43 138 HIS A C 14
ATOM 30850 O O . HIS A 1 138 ? -11.462 11.612 18.267 1.00 40.41 138 HIS A O 14
ATOM 30864 N N . ARG A 1 139 ? -9.705 10.688 17.207 1.00 13.00 139 ARG A N 14
ATOM 30865 C CA . ARG A 1 139 ? -8.782 11.755 17.575 1.00 71.21 139 ARG A CA 14
ATOM 30866 C C . ARG A 1 139 ? -9.247 13.094 17.012 1.00 51.55 139 ARG A C 14
ATOM 30867 O O . ARG A 1 139 ? -9.747 13.948 17.745 1.00 63.23 139 ARG A O 14
ATOM 30888 N N . SER A 1 140 ? -9.079 13.272 15.705 1.00 24.30 140 SER A N 14
ATOM 30889 C CA . SER A 1 140 ? -9.477 14.509 15.044 1.00 61.12 140 SER A CA 14
ATOM 30890 C C . SER A 1 140 ? -10.984 14.719 15.147 1.00 35.01 140 SER A C 14
ATOM 30891 O O . SER A 1 140 ? -11.481 15.241 16.144 1.00 74.03 140 SER A O 14
ATOM 30899 N N . MET A 1 1 ? -2.319 -9.062 5.987 1.00 12.44 1 MET A N 15
ATOM 30900 C CA . MET A 1 1 ? -2.672 -9.702 7.249 1.00 75.20 1 MET A CA 15
ATOM 30901 C C . MET A 1 1 ? -2.295 -8.817 8.433 1.00 64.44 1 MET A C 15
ATOM 30902 O O . MET A 1 1 ? -2.325 -9.256 9.582 1.00 52.10 1 MET A O 15
ATOM 30916 N N . ALA A 1 2 ? -1.938 -7.570 8.143 1.00 31.23 2 ALA A N 15
ATOM 30917 C CA . ALA A 1 2 ? -1.556 -6.624 9.184 1.00 11.11 2 ALA A CA 15
ATOM 30918 C C . ALA A 1 2 ? -2.782 -6.089 9.917 1.00 61.04 2 ALA A C 15
ATOM 30919 O O . ALA A 1 2 ? -2.930 -6.284 11.124 1.00 53.54 2 ALA A O 15
ATOM 30926 N N . HIS A 1 3 ? -3.658 -5.414 9.180 1.00 50.53 3 HIS A N 15
ATOM 30927 C CA . HIS A 1 3 ? -4.872 -4.850 9.760 1.00 3.11 3 HIS A CA 15
ATOM 30928 C C . HIS A 1 3 ? -4.541 -3.972 10.964 1.00 74.33 3 HIS A C 15
ATOM 30929 O O . HIS A 1 3 ? -4.637 -4.412 12.110 1.00 3.42 3 HIS A O 15
ATOM 30943 N N . HIS A 1 4 ? -4.152 -2.730 10.695 1.00 11.01 4 HIS A N 15
ATOM 30944 C CA . HIS A 1 4 ? -3.807 -1.791 11.756 1.00 14.53 4 HIS A CA 15
ATOM 30945 C C . HIS A 1 4 ? -3.593 -0.389 11.193 1.00 71.02 4 HIS A C 15
ATOM 30946 O O . HIS A 1 4 ? -2.516 -0.070 10.687 1.00 35.01 4 HIS A O 15
ATOM 30960 N N . HIS A 1 5 ? -4.625 0.444 11.283 1.00 71.04 5 HIS A N 15
ATOM 30961 C CA . HIS A 1 5 ? -4.550 1.812 10.781 1.00 25.33 5 HIS A CA 15
ATOM 30962 C C . HIS A 1 5 ? -5.288 2.772 11.709 1.00 70.21 5 HIS A C 15
ATOM 30963 O O . HIS A 1 5 ? -5.887 2.355 12.701 1.00 2.42 5 HIS A O 15
ATOM 30977 N N . HIS A 1 6 ? -5.241 4.059 11.380 1.00 62.11 6 HIS A N 15
ATOM 30978 C CA . HIS A 1 6 ? -5.905 5.078 12.184 1.00 55.42 6 HIS A CA 15
ATOM 30979 C C . HIS A 1 6 ? -5.740 6.459 11.555 1.00 32.15 6 HIS A C 15
ATOM 30980 O O . HIS A 1 6 ? -5.641 7.465 12.259 1.00 34.31 6 HIS A O 15
ATOM 30994 N N . HIS A 1 7 ? -5.710 6.500 10.227 1.00 33.51 7 HIS A N 15
ATOM 30995 C CA . HIS A 1 7 ? -5.557 7.757 9.504 1.00 24.10 7 HIS A CA 15
ATOM 30996 C C . HIS A 1 7 ? -5.573 7.522 7.997 1.00 52.25 7 HIS A C 15
ATOM 30997 O O . HIS A 1 7 ? -5.889 6.426 7.532 1.00 42.20 7 HIS A O 15
ATOM 31011 N N . HIS A 1 8 ? -5.232 8.559 7.237 1.00 30.43 8 HIS A N 15
ATOM 31012 C CA . HIS A 1 8 ? -5.208 8.465 5.782 1.00 51.01 8 HIS A CA 15
ATOM 31013 C C . HIS A 1 8 ? -6.604 8.189 5.232 1.00 13.21 8 HIS A C 15
ATOM 31014 O O . HIS A 1 8 ? -7.576 8.123 5.984 1.00 30.14 8 HIS A O 15
ATOM 31028 N N . ALA A 1 9 ? -6.696 8.030 3.916 1.00 51.31 9 ALA A N 15
ATOM 31029 C CA . ALA A 1 9 ? -7.973 7.761 3.266 1.00 23.41 9 ALA A CA 15
ATOM 31030 C C . ALA A 1 9 ? -7.772 7.344 1.813 1.00 21.41 9 ALA A C 15
ATOM 31031 O O . ALA A 1 9 ? -8.370 6.374 1.348 1.00 54.44 9 ALA A O 15
ATOM 31038 N N . MET A 1 10 ? -6.927 8.082 1.102 1.00 44.32 10 MET A N 15
ATOM 31039 C CA . MET A 1 10 ? -6.647 7.788 -0.299 1.00 31.21 10 MET A CA 15
ATOM 31040 C C . MET A 1 10 ? -6.220 6.334 -0.474 1.00 74.11 10 MET A C 15
ATOM 31041 O O . MET A 1 10 ? -6.495 5.716 -1.503 1.00 30.54 10 MET A O 15
ATOM 31055 N N . VAL A 1 11 ? -5.547 5.793 0.537 1.00 51.34 11 VAL A N 15
ATOM 31056 C CA . VAL A 1 11 ? -5.083 4.412 0.494 1.00 34.32 11 VAL A CA 15
ATOM 31057 C C . VAL A 1 11 ? -6.135 3.462 1.056 1.00 71.43 11 VAL A C 15
ATOM 31058 O O . VAL A 1 11 ? -6.105 2.260 0.790 1.00 75.43 11 VAL A O 15
ATOM 31071 N N . ILE A 1 12 ? -7.064 4.008 1.833 1.00 3.40 12 ILE A N 15
ATOM 31072 C CA . ILE A 1 12 ? -8.126 3.209 2.431 1.00 52.42 12 ILE A CA 15
ATOM 31073 C C . ILE A 1 12 ? -9.143 2.773 1.381 1.00 0.53 12 ILE A C 15
ATOM 31074 O O . ILE A 1 12 ? -9.781 1.729 1.516 1.00 24.00 12 ILE A O 15
ATOM 31090 N N . ASP A 1 13 ? -9.288 3.580 0.335 1.00 21.44 13 ASP A N 15
ATOM 31091 C CA . ASP A 1 13 ? -10.225 3.276 -0.740 1.00 11.12 13 ASP A CA 15
ATOM 31092 C C . ASP A 1 13 ? -9.825 1.995 -1.464 1.00 63.32 13 ASP A C 15
ATOM 31093 O O . ASP A 1 13 ? -10.676 1.264 -1.973 1.00 11.45 13 ASP A O 15
ATOM 31102 N N . HIS A 1 14 ? -8.523 1.728 -1.509 1.00 32.14 14 HIS A N 15
ATOM 31103 C CA . HIS A 1 14 ? -8.010 0.534 -2.171 1.00 45.54 14 HIS A CA 15
ATOM 31104 C C . HIS A 1 14 ? -8.171 -0.694 -1.281 1.00 3.44 14 HIS A C 15
ATOM 31105 O O . HIS A 1 14 ? -8.316 -1.813 -1.772 1.00 31.53 14 HIS A O 15
ATOM 31119 N N . ILE A 1 15 ? -8.143 -0.476 0.030 1.00 51.32 15 ILE A N 15
ATOM 31120 C CA . ILE A 1 15 ? -8.286 -1.565 0.988 1.00 54.30 15 ILE A CA 15
ATOM 31121 C C . ILE A 1 15 ? -9.578 -2.339 0.751 1.00 73.33 15 ILE A C 15
ATOM 31122 O O . ILE A 1 15 ? -9.685 -3.514 1.105 1.00 21.21 15 ILE A O 15
ATOM 31138 N N . LEU A 1 16 ? -10.558 -1.675 0.148 1.00 43.44 16 LEU A N 15
ATOM 31139 C CA . LEU A 1 16 ? -11.843 -2.301 -0.140 1.00 15.12 16 LEU A CA 15
ATOM 31140 C C . LEU A 1 16 ? -11.658 -3.575 -0.958 1.00 1.21 16 LEU A C 15
ATOM 31141 O O . LEU A 1 16 ? -12.411 -4.538 -0.808 1.00 5.44 16 LEU A O 15
ATOM 31157 N N . LYS A 1 17 ? -10.649 -3.575 -1.823 1.00 14.40 17 LYS A N 15
ATOM 31158 C CA . LYS A 1 17 ? -10.361 -4.731 -2.663 1.00 51.22 17 LYS A CA 15
ATOM 31159 C C . LYS A 1 17 ? -10.009 -5.947 -1.813 1.00 21.11 17 LYS A C 15
ATOM 31160 O O . LYS A 1 17 ? -10.073 -7.084 -2.282 1.00 43.04 17 LYS A O 15
ATOM 31179 N N . CYS A 1 18 ? -9.639 -5.701 -0.561 1.00 40.11 18 CYS A N 15
ATOM 31180 C CA . CYS A 1 18 ? -9.278 -6.777 0.355 1.00 4.21 18 CYS A CA 15
ATOM 31181 C C . CYS A 1 18 ? -10.523 -7.473 0.894 1.00 21.21 18 CYS A C 15
ATOM 31182 O O . CYS A 1 18 ? -10.540 -8.692 1.066 1.00 74.14 18 CYS A O 15
ATOM 31190 N N . VAL A 1 19 ? -11.563 -6.690 1.161 1.00 35.34 19 VAL A N 15
ATOM 31191 C CA . VAL A 1 19 ? -12.813 -7.231 1.682 1.00 74.21 19 VAL A CA 15
ATOM 31192 C C . VAL A 1 19 ? -13.741 -7.659 0.550 1.00 41.40 19 VAL A C 15
ATOM 31193 O O . VAL A 1 19 ? -14.560 -8.564 0.712 1.00 43.30 19 VAL A O 15
ATOM 31206 N N . PHE A 1 20 ? -13.607 -7.002 -0.597 1.00 43.24 20 PHE A N 15
ATOM 31207 C CA . PHE A 1 20 ? -14.433 -7.313 -1.758 1.00 32.22 20 PHE A CA 15
ATOM 31208 C C . PHE A 1 20 ? -13.891 -8.531 -2.501 1.00 11.14 20 PHE A C 15
ATOM 31209 O O . PHE A 1 20 ? -14.604 -9.164 -3.280 1.00 45.10 20 PHE A O 15
ATOM 31226 N N . ASP A 1 21 ? -12.626 -8.852 -2.253 1.00 71.15 21 ASP A N 15
ATOM 31227 C CA . ASP A 1 21 ? -11.987 -9.994 -2.898 1.00 12.31 21 ASP A CA 15
ATOM 31228 C C . ASP A 1 21 ? -12.514 -11.306 -2.325 1.00 41.22 21 ASP A C 15
ATOM 31229 O O . ASP A 1 21 ? -12.870 -12.221 -3.067 1.00 61.44 21 ASP A O 15
ATOM 31238 N N . LYS A 1 22 ? -12.560 -11.391 -1.000 1.00 41.10 22 LYS A N 15
ATOM 31239 C CA . LYS A 1 22 ? -13.043 -12.590 -0.326 1.00 61.32 22 LYS A CA 15
ATOM 31240 C C . LYS A 1 22 ? -14.553 -12.732 -0.485 1.00 33.45 22 LYS A C 15
ATOM 31241 O O . LYS A 1 22 ? -15.069 -13.840 -0.638 1.00 30.14 22 LYS A O 15
ATOM 31260 N N . ILE A 1 23 ? -15.256 -11.605 -0.448 1.00 71.40 23 ILE A N 15
ATOM 31261 C CA . ILE A 1 23 ? -16.707 -11.605 -0.590 1.00 63.31 23 ILE A CA 15
ATOM 31262 C C . ILE A 1 23 ? -17.138 -12.378 -1.832 1.00 25.30 23 ILE A C 15
ATOM 31263 O O . ILE A 1 23 ? -18.121 -13.119 -1.804 1.00 52.04 23 ILE A O 15
ATOM 31279 N N . CYS A 1 24 ? -16.394 -12.202 -2.919 1.00 34.33 24 CYS A N 15
ATOM 31280 C CA . CYS A 1 24 ? -16.699 -12.884 -4.172 1.00 25.43 24 CYS A CA 15
ATOM 31281 C C . CYS A 1 24 ? -16.166 -14.313 -4.156 1.00 21.50 24 CYS A C 15
ATOM 31282 O O . CYS A 1 24 ? -16.624 -15.167 -4.916 1.00 22.00 24 CYS A O 15
ATOM 31290 N N . LYS A 1 25 ? -15.194 -14.568 -3.286 1.00 51.51 25 LYS A N 15
ATOM 31291 C CA . LYS A 1 25 ? -14.597 -15.893 -3.170 1.00 53.24 25 LYS A CA 15
ATOM 31292 C C . LYS A 1 25 ? -15.584 -16.882 -2.558 1.00 63.11 25 LYS A C 15
ATOM 31293 O O . LYS A 1 25 ? -15.923 -17.894 -3.172 1.00 31.55 25 LYS A O 15
ATOM 31312 N N . ILE A 1 26 ? -16.041 -16.582 -1.347 1.00 41.01 26 ILE A N 15
ATOM 31313 C CA . ILE A 1 26 ? -16.990 -17.444 -0.654 1.00 54.03 26 ILE A CA 15
ATOM 31314 C C . ILE A 1 26 ? -18.364 -17.390 -1.314 1.00 32.32 26 ILE A C 15
ATOM 31315 O O . ILE A 1 26 ? -19.187 -18.286 -1.132 1.00 33.34 26 ILE A O 15
ATOM 31331 N N . GLY A 1 27 ? -18.605 -16.333 -2.083 1.00 45.14 27 GLY A N 15
ATOM 31332 C CA . GLY A 1 27 ? -19.879 -16.183 -2.761 1.00 13.45 27 GLY A CA 15
ATOM 31333 C C . GLY A 1 27 ? -19.974 -17.030 -4.014 1.00 24.13 27 GLY A C 15
ATOM 31334 O O . GLY A 1 27 ? -21.063 -17.251 -4.543 1.00 73.11 27 GLY A O 15
ATOM 31338 N N . THR A 1 28 ? -18.828 -17.506 -4.492 1.00 50.23 28 THR A N 15
ATOM 31339 C CA . THR A 1 28 ? -18.785 -18.331 -5.693 1.00 33.02 28 THR A CA 15
ATOM 31340 C C . THR A 1 28 ? -18.904 -19.811 -5.347 1.00 41.01 28 THR A C 15
ATOM 31341 O O . THR A 1 28 ? -19.270 -20.627 -6.192 1.00 64.13 28 THR A O 15
ATOM 31352 N N . GLU A 1 29 ? -18.593 -20.149 -4.100 1.00 31.53 29 GLU A N 15
ATOM 31353 C CA . GLU A 1 29 ? -18.666 -21.533 -3.644 1.00 3.44 29 GLU A CA 15
ATOM 31354 C C . GLU A 1 29 ? -20.086 -21.891 -3.217 1.00 54.11 29 GLU A C 15
ATOM 31355 O O . GLU A 1 29 ? -20.517 -23.036 -3.356 1.00 14.44 29 GLU A O 15
ATOM 31367 N N . SER A 1 30 ? -20.809 -20.904 -2.697 1.00 43.31 30 SER A N 15
ATOM 31368 C CA . SER A 1 30 ? -22.179 -21.115 -2.246 1.00 12.21 30 SER A CA 15
ATOM 31369 C C . SER A 1 30 ? -23.093 -21.448 -3.421 1.00 42.04 30 SER A C 15
ATOM 31370 O O . SER A 1 30 ? -24.190 -21.976 -3.240 1.00 12.33 30 SER A O 15
ATOM 31378 N N . VAL A 1 31 ? -22.632 -21.136 -4.628 1.00 44.34 31 VAL A N 15
ATOM 31379 C CA . VAL A 1 31 ? -23.405 -21.402 -5.835 1.00 74.31 31 VAL A CA 15
ATOM 31380 C C . VAL A 1 31 ? -23.568 -22.901 -6.064 1.00 12.34 31 VAL A C 15
ATOM 31381 O O . VAL A 1 31 ? -24.470 -23.334 -6.780 1.00 21.52 31 VAL A O 15
ATOM 31394 N N . GLU A 1 32 ? -22.689 -23.687 -5.449 1.00 52.54 32 GLU A N 15
ATOM 31395 C CA . GLU A 1 32 ? -22.736 -25.137 -5.587 1.00 30.53 32 GLU A CA 15
ATOM 31396 C C . GLU A 1 32 ? -23.679 -25.751 -4.556 1.00 73.42 32 GLU A C 15
ATOM 31397 O O . GLU A 1 32 ? -24.610 -26.477 -4.906 1.00 1.04 32 GLU A O 15
ATOM 31409 N N . ALA A 1 33 ? -23.431 -25.455 -3.285 1.00 1.02 33 ALA A N 15
ATOM 31410 C CA . ALA A 1 33 ? -24.258 -25.976 -2.203 1.00 41.23 33 ALA A CA 15
ATOM 31411 C C . ALA A 1 33 ? -25.724 -25.608 -2.407 1.00 63.12 33 ALA A C 15
ATOM 31412 O O . ALA A 1 33 ? -26.618 -26.262 -1.872 1.00 40.20 33 ALA A O 15
ATOM 31419 N N . GLY A 1 34 ? -25.963 -24.556 -3.185 1.00 22.24 34 GLY A N 15
ATOM 31420 C CA . GLY A 1 34 ? -27.322 -24.119 -3.444 1.00 71.54 34 GLY A CA 15
ATOM 31421 C C . GLY A 1 34 ? -28.040 -25.015 -4.434 1.00 62.43 34 GLY A C 15
ATOM 31422 O O . GLY A 1 34 ? -29.221 -25.318 -4.265 1.00 11.22 34 GLY A O 15
ATOM 31426 N N . ARG A 1 35 ? -27.326 -25.440 -5.472 1.00 4.24 35 ARG A N 15
ATOM 31427 C CA . ARG A 1 35 ? -27.903 -26.304 -6.494 1.00 43.13 35 ARG A CA 15
ATOM 31428 C C . ARG A 1 35 ? -27.748 -27.774 -6.115 1.00 3.31 35 ARG A C 15
ATOM 31429 O O . ARG A 1 35 ? -28.463 -28.637 -6.626 1.00 0.33 35 ARG A O 15
ATOM 31450 N N . LEU A 1 36 ? -26.809 -28.052 -5.217 1.00 13.44 36 LEU A N 15
ATOM 31451 C CA . LEU A 1 36 ? -26.559 -29.417 -4.769 1.00 34.24 36 LEU A CA 15
ATOM 31452 C C . LEU A 1 36 ? -27.577 -29.839 -3.713 1.00 5.41 36 LEU A C 15
ATOM 31453 O O . LEU A 1 36 ? -28.028 -30.984 -3.694 1.00 64.30 36 LEU A O 15
ATOM 31469 N N . ILE A 1 37 ? -27.935 -28.905 -2.838 1.00 25.12 37 ILE A N 15
ATOM 31470 C CA . ILE A 1 37 ? -28.901 -29.179 -1.782 1.00 20.23 37 ILE A CA 15
ATOM 31471 C C . ILE A 1 37 ? -30.316 -29.272 -2.342 1.00 71.11 37 ILE A C 15
ATOM 31472 O O . ILE A 1 37 ? -31.048 -30.217 -2.050 1.00 55.21 37 ILE A O 15
ATOM 31488 N N . GLU A 1 38 ? -30.693 -28.286 -3.150 1.00 0.22 38 GLU A N 15
ATOM 31489 C CA . GLU A 1 38 ? -32.021 -28.258 -3.752 1.00 44.41 38 GLU A CA 15
ATOM 31490 C C . GLU A 1 38 ? -32.288 -29.537 -4.540 1.00 42.32 38 GLU A C 15
ATOM 31491 O O . GLU A 1 38 ? -33.237 -30.269 -4.255 1.00 5.31 38 GLU A O 15
ATOM 31503 N N . LEU A 1 39 ? -31.445 -29.799 -5.533 1.00 73.42 39 LEU A N 15
ATOM 31504 C CA . LEU A 1 39 ? -31.589 -30.990 -6.364 1.00 54.10 39 LEU A CA 15
ATOM 31505 C C . LEU A 1 39 ? -31.703 -32.244 -5.503 1.00 64.14 39 LEU A C 15
ATOM 31506 O O . LEU A 1 39 ? -32.403 -33.192 -5.859 1.00 12.21 39 LEU A O 15
ATOM 31522 N N . SER A 1 40 ? -31.010 -32.242 -4.369 1.00 11.41 40 SER A N 15
ATOM 31523 C CA . SER A 1 40 ? -31.032 -33.380 -3.458 1.00 4.13 40 SER A CA 15
ATOM 31524 C C . SER A 1 40 ? -32.452 -33.665 -2.978 1.00 64.22 40 SER A C 15
ATOM 31525 O O . SER A 1 40 ? -32.870 -34.820 -2.897 1.00 42.34 40 SER A O 15
ATOM 31533 N N . GLN A 1 41 ? -33.187 -32.604 -2.662 1.00 21.24 41 GLN A N 15
ATOM 31534 C CA . GLN A 1 41 ? -34.560 -32.740 -2.189 1.00 63.24 41 GLN A CA 15
ATOM 31535 C C . GLN A 1 41 ? -35.525 -32.899 -3.360 1.00 3.24 41 GLN A C 15
ATOM 31536 O O . GLN A 1 41 ? -36.419 -33.743 -3.328 1.00 14.03 41 GLN A O 15
ATOM 31550 N N . GLU A 1 42 ? -35.336 -32.081 -4.391 1.00 34.13 42 GLU A N 15
ATOM 31551 C CA . GLU A 1 42 ? -36.192 -32.131 -5.570 1.00 40.15 42 GLU A CA 15
ATOM 31552 C C . GLU A 1 42 ? -35.728 -31.127 -6.622 1.00 63.30 42 GLU A C 15
ATOM 31553 O O . GLU A 1 42 ? -35.813 -31.385 -7.822 1.00 51.30 42 GLU A O 15
ATOM 31565 N N . GLY A 1 43 ? -35.236 -29.981 -6.161 1.00 50.14 43 GLY A N 15
ATOM 31566 C CA . GLY A 1 43 ? -34.766 -28.955 -7.074 1.00 71.32 43 GLY A CA 15
ATOM 31567 C C . GLY A 1 43 ? -35.890 -28.343 -7.886 1.00 41.14 43 GLY A C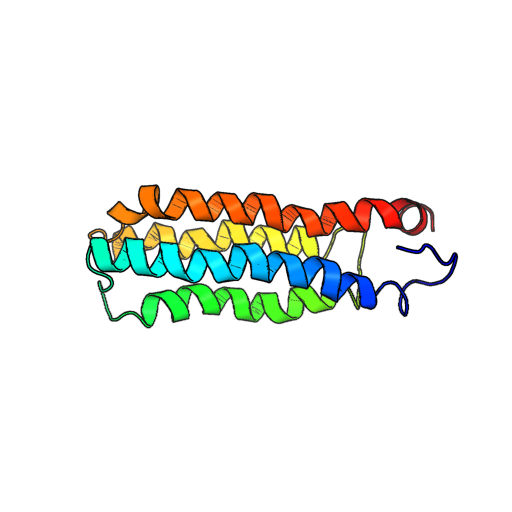 15
ATOM 31568 O O . GLY A 1 43 ? -35.645 -27.621 -8.852 1.00 74.22 43 GLY A O 15
ATOM 31572 N N . GLY A 1 44 ? -37.127 -28.633 -7.495 1.00 52.21 44 GLY A N 15
ATOM 31573 C CA . GLY A 1 44 ? -38.274 -28.099 -8.206 1.00 13.23 44 GLY A CA 15
ATOM 31574 C C . GLY A 1 44 ? -39.299 -27.484 -7.273 1.00 51.23 44 GLY A C 15
ATOM 31575 O O . GLY A 1 44 ? -38.974 -27.095 -6.152 1.00 73.02 44 GLY A O 15
ATOM 31579 N N . GLY A 1 45 ? -40.542 -27.394 -7.738 1.00 45.34 45 GLY A N 15
ATOM 31580 C CA . GLY A 1 45 ? -41.598 -26.818 -6.926 1.00 63.42 45 GLY A CA 15
ATOM 31581 C C . GLY A 1 45 ? -41.803 -25.342 -7.202 1.00 63.25 45 GLY A C 15
ATOM 31582 O O . GLY A 1 45 ? -40.956 -24.516 -6.863 1.00 35.54 45 GLY A O 15
ATOM 31586 N N . GLY A 1 46 ? -42.930 -25.009 -7.823 1.00 54.41 46 GLY A N 15
ATOM 31587 C CA . GLY A 1 46 ? -43.223 -23.622 -8.136 1.00 64.14 46 GLY A CA 15
ATOM 31588 C C . GLY A 1 46 ? -42.090 -22.945 -8.883 1.00 72.30 46 GLY A C 15
ATOM 31589 O O . GLY A 1 46 ? -41.559 -23.493 -9.848 1.00 22.01 46 GLY A O 15
ATOM 31593 N N . GLY A 1 47 ? -41.721 -21.749 -8.436 1.00 45.35 47 GLY A N 15
ATOM 31594 C CA . GLY A 1 47 ? -40.647 -21.015 -9.082 1.00 35.12 47 GLY A CA 15
ATOM 31595 C C . GLY A 1 47 ? -39.385 -21.842 -9.226 1.00 52.33 47 GLY A C 15
ATOM 31596 O O . GLY A 1 47 ? -39.193 -22.825 -8.512 1.00 13.31 47 GLY A O 15
ATOM 31600 N N . GLY A 1 48 ? -38.522 -21.443 -10.156 1.00 24.34 48 GLY A N 15
ATOM 31601 C CA . GLY A 1 48 ? -37.283 -22.166 -10.376 1.00 61.50 48 GLY A CA 15
ATOM 31602 C C . GLY A 1 48 ? -36.100 -21.513 -9.689 1.00 70.23 48 GLY A C 15
ATOM 31603 O O . GLY A 1 48 ? -36.256 -20.654 -8.821 1.00 23.30 48 GLY A O 15
ATOM 31607 N N . PRO A 1 49 ? -34.884 -21.924 -10.079 1.00 1.33 49 PRO A N 15
ATOM 31608 C CA . PRO A 1 49 ? -33.646 -21.386 -9.506 1.00 71.13 49 PRO A CA 15
ATOM 31609 C C . PRO A 1 49 ? -33.397 -19.939 -9.918 1.00 73.24 49 PRO A C 15
ATOM 31610 O O . PRO A 1 49 ? -32.504 -19.277 -9.388 1.00 53.33 49 PRO A O 15
ATOM 31621 N N . LEU A 1 50 ? -34.192 -19.454 -10.866 1.00 22.01 50 LEU A N 15
ATOM 31622 C CA . LEU A 1 50 ? -34.058 -18.084 -11.349 1.00 52.01 50 LEU A CA 15
ATOM 31623 C C . LEU A 1 50 ? -34.594 -17.090 -10.323 1.00 71.24 50 LEU A C 15
ATOM 31624 O O . LEU A 1 50 ? -34.113 -15.961 -10.228 1.00 40.11 50 LEU A O 15
ATOM 31640 N N . TYR A 1 51 ? -35.591 -17.519 -9.557 1.00 42.31 51 TYR A N 15
ATOM 31641 C CA . TYR A 1 51 ? -36.192 -16.667 -8.538 1.00 53.43 51 TYR A CA 15
ATOM 31642 C C . TYR A 1 51 ? -35.256 -16.499 -7.346 1.00 5.02 51 TYR A C 15
ATOM 31643 O O . TYR A 1 51 ? -35.215 -15.441 -6.717 1.00 31.30 51 TYR A O 15
ATOM 31661 N N . PHE A 1 52 ? -34.503 -17.551 -7.041 1.00 2.22 52 PHE A N 15
ATOM 31662 C CA . PHE A 1 52 ? -33.566 -17.522 -5.924 1.00 23.02 52 PHE A CA 15
ATOM 31663 C C . PHE A 1 52 ? -32.490 -16.463 -6.144 1.00 5.11 52 PHE A C 15
ATOM 31664 O O . PHE A 1 52 ? -32.088 -15.767 -5.211 1.00 44.13 52 PHE A O 15
ATOM 31681 N N . VAL A 1 53 ? -32.026 -16.347 -7.384 1.00 73.25 53 VAL A N 15
ATOM 31682 C CA . VAL A 1 53 ? -30.997 -15.373 -7.729 1.00 32.54 53 VAL A CA 15
ATOM 31683 C C . VAL A 1 53 ? -31.611 -14.017 -8.056 1.00 34.11 53 VAL A C 15
ATOM 31684 O O . VAL A 1 53 ? -30.968 -12.979 -7.903 1.00 41.20 53 VAL A O 15
ATOM 31697 N N . VAL A 1 54 ? -32.862 -14.033 -8.507 1.00 22.10 54 VAL A N 15
ATOM 31698 C CA . VAL A 1 54 ? -33.565 -12.804 -8.855 1.00 21.13 54 VAL A CA 15
ATOM 31699 C C . VAL A 1 54 ? -34.043 -12.073 -7.606 1.00 14.44 54 VAL A C 15
ATOM 31700 O O . VAL A 1 54 ? -34.122 -10.845 -7.585 1.00 75.10 54 VAL A O 15
ATOM 31713 N N . ASN A 1 55 ? -34.361 -12.836 -6.565 1.00 13.31 55 ASN A N 15
ATOM 31714 C CA . ASN A 1 55 ? -34.833 -12.260 -5.311 1.00 4.14 55 ASN A CA 15
ATOM 31715 C C . ASN A 1 55 ? -33.663 -11.948 -4.382 1.00 11.11 55 ASN A C 15
ATOM 31716 O O . ASN A 1 55 ? -33.761 -11.083 -3.511 1.00 33.41 55 ASN A O 15
ATOM 31727 N N . VAL A 1 56 ? -32.556 -12.658 -4.575 1.00 2.25 56 VAL A N 15
ATOM 31728 C CA . VAL A 1 56 ? -31.366 -12.456 -3.756 1.00 33.21 56 VAL A CA 15
ATOM 31729 C C . VAL A 1 56 ? -30.498 -11.335 -4.315 1.00 63.24 56 VAL A C 15
ATOM 31730 O O . VAL A 1 56 ? -30.026 -10.473 -3.574 1.00 1.13 56 VAL A O 15
ATOM 31743 N N . ILE A 1 57 ? -30.291 -11.353 -5.628 1.00 30.32 57 ILE A N 15
ATOM 31744 C CA . ILE A 1 57 ? -29.480 -10.337 -6.287 1.00 73.01 57 ILE A CA 15
ATOM 31745 C C . ILE A 1 57 ? -30.233 -9.014 -6.389 1.00 24.52 57 ILE A C 15
ATOM 31746 O O . ILE A 1 57 ? -29.625 -7.952 -6.516 1.00 62.22 57 ILE A O 15
ATOM 31762 N N . GLU A 1 58 ? -31.559 -9.088 -6.330 1.00 24.11 58 GLU A N 15
ATOM 31763 C CA . GLU A 1 58 ? -32.394 -7.896 -6.415 1.00 3.45 58 GLU A CA 15
ATOM 31764 C C . GLU A 1 58 ? -31.943 -6.843 -5.406 1.00 30.24 58 GLU A C 15
ATOM 31765 O O . GLU A 1 58 ? -31.556 -5.730 -5.762 1.00 72.25 58 GLU A O 15
ATOM 31777 N N . PRO A 1 59 ? -31.994 -7.202 -4.114 1.00 53.02 59 PRO A N 15
ATOM 31778 C CA . PRO A 1 59 ? -31.596 -6.304 -3.027 1.00 4.44 59 PRO A CA 15
ATOM 31779 C C . PRO A 1 59 ? -30.091 -6.058 -3.000 1.00 1.31 59 PRO A C 15
ATOM 31780 O O . PRO A 1 59 ? -29.629 -5.033 -2.496 1.00 24.40 59 PRO A O 15
ATOM 31791 N N . CYS A 1 60 ? -29.332 -7.002 -3.545 1.00 53.12 60 CYS A N 15
ATOM 31792 C CA . CYS A 1 60 ? -27.879 -6.887 -3.584 1.00 24.44 60 CYS A CA 15
ATOM 31793 C C . CYS A 1 60 ? -27.447 -5.746 -4.498 1.00 51.32 60 CYS A C 15
ATOM 31794 O O . CYS A 1 60 ? -26.417 -5.110 -4.272 1.00 52.15 60 CYS A O 15
ATOM 31802 N N . LYS A 1 61 ? -28.241 -5.491 -5.533 1.00 21.30 61 LYS A N 15
ATOM 31803 C CA . LYS A 1 61 ? -27.942 -4.427 -6.483 1.00 53.43 61 LYS A CA 15
ATOM 31804 C C . LYS A 1 61 ? -27.797 -3.086 -5.770 1.00 44.04 61 LYS A C 15
ATOM 31805 O O . LYS A 1 61 ? -26.738 -2.459 -5.815 1.00 52.34 61 LYS A O 15
ATOM 31824 N N . LYS A 1 62 ? -28.866 -2.652 -5.111 1.00 63.42 62 LYS A N 15
ATOM 31825 C CA . LYS A 1 62 ? -28.857 -1.388 -4.386 1.00 10.42 62 LYS A CA 15
ATOM 31826 C C . LYS A 1 62 ? -27.724 -1.354 -3.365 1.00 14.23 62 LYS A C 15
ATOM 31827 O O . LYS A 1 62 ? -27.243 -0.284 -2.992 1.00 12.42 62 LYS A O 15
ATOM 31846 N N . PHE A 1 63 ? -27.302 -2.532 -2.917 1.00 51.40 63 PHE A N 15
ATOM 31847 C CA . PHE A 1 63 ? -26.225 -2.636 -1.939 1.00 72.44 63 PHE A CA 15
ATOM 31848 C C . PHE A 1 63 ? -24.862 -2.550 -2.620 1.00 53.11 63 PHE A C 15
ATOM 31849 O O . PHE A 1 63 ? -23.870 -2.169 -2.000 1.00 24.44 63 PHE A O 15
ATOM 31866 N N . SER A 1 64 ? -24.823 -2.906 -3.900 1.00 71.40 64 SER A N 15
ATOM 31867 C CA . SER A 1 64 ? -23.582 -2.874 -4.665 1.00 10.31 64 SER A CA 15
ATOM 31868 C C . SER A 1 64 ? -22.920 -1.503 -4.568 1.00 1.33 64 SER A C 15
ATOM 31869 O O . SER A 1 64 ? -21.696 -1.397 -4.504 1.00 3.45 64 SER A O 15
ATOM 31877 N N . GLU A 1 65 ? -23.739 -0.456 -4.558 1.00 14.04 65 GLU A N 15
ATOM 31878 C CA . GLU A 1 65 ? -23.233 0.909 -4.469 1.00 74.33 65 GLU A CA 15
ATOM 31879 C C . GLU A 1 65 ? -22.904 1.274 -3.025 1.00 5.30 65 GLU A C 15
ATOM 31880 O O . GLU A 1 65 ? -22.120 2.189 -2.767 1.00 41.15 65 GLU A O 15
ATOM 31892 N N . LEU A 1 66 ? -23.507 0.554 -2.086 1.00 71.11 66 LEU A N 15
ATOM 31893 C CA . LEU A 1 66 ? -23.279 0.802 -0.667 1.00 22.43 66 LEU A CA 15
ATOM 31894 C C . LEU A 1 66 ? -21.868 0.387 -0.262 1.00 1.23 66 LEU A C 15
ATOM 31895 O O . LEU A 1 66 ? -21.235 1.032 0.575 1.00 12.22 66 LEU A O 15
ATOM 31911 N N . THR A 1 67 ? -21.378 -0.693 -0.863 1.00 13.05 67 THR A N 15
ATOM 31912 C CA . THR A 1 67 ? -20.042 -1.193 -0.565 1.00 71.35 67 THR A CA 15
ATOM 31913 C C . THR A 1 67 ? -18.976 -0.170 -0.940 1.00 11.01 67 THR A C 15
ATOM 31914 O O . THR A 1 67 ? -17.842 -0.239 -0.467 1.00 53.13 67 THR A O 15
ATOM 31925 N N . GLY A 1 68 ? -19.348 0.781 -1.792 1.00 62.42 68 GLY A N 15
ATOM 31926 C CA . GLY A 1 68 ? -18.411 1.805 -2.215 1.00 14.40 68 GLY A CA 15
ATOM 31927 C C . GLY A 1 68 ? -18.601 3.109 -1.465 1.00 21.11 68 GLY A C 15
ATOM 31928 O O . GLY A 1 68 ? -17.743 3.992 -1.513 1.00 32.24 68 GLY A O 15
ATOM 31932 N N . LEU A 1 69 ? -19.727 3.232 -0.771 1.00 51.14 69 LEU A N 15
ATOM 31933 C CA . LEU A 1 69 ? -20.028 4.439 -0.008 1.00 62.35 69 LEU A CA 15
ATOM 31934 C C . LEU A 1 69 ? -19.521 4.317 1.425 1.00 33.21 69 LEU A C 15
ATOM 31935 O O . LEU A 1 69 ? -19.532 5.287 2.183 1.00 23.10 69 LEU A O 15
ATOM 31951 N N . VAL A 1 70 ? -19.076 3.119 1.790 1.00 30.32 70 VAL A N 15
ATOM 31952 C CA . VAL A 1 70 ? -18.562 2.870 3.132 1.00 41.42 70 VAL A CA 15
ATOM 31953 C C . VAL A 1 70 ? -17.044 3.008 3.173 1.00 51.12 70 VAL A C 15
ATOM 31954 O O . VAL A 1 70 ? -16.474 3.412 4.186 1.00 22.15 70 VAL A O 15
ATOM 31967 N N . PHE A 1 71 ? -16.395 2.670 2.064 1.00 43.12 71 PHE A N 15
ATOM 31968 C CA . PHE A 1 71 ? -14.942 2.755 1.973 1.00 42.34 71 PHE A CA 15
ATOM 31969 C C . PHE A 1 71 ? -14.515 4.051 1.289 1.00 1.11 71 PHE A C 15
ATOM 31970 O O . PHE A 1 71 ? -13.325 4.301 1.097 1.00 42.50 71 PHE A O 15
ATOM 31987 N N . TYR A 1 72 ? -15.494 4.871 0.924 1.00 34.40 72 TYR A N 15
ATOM 31988 C CA . TYR A 1 72 ? -15.222 6.139 0.259 1.00 4.31 72 TYR A CA 15
ATOM 31989 C C . TYR A 1 72 ? -15.732 7.311 1.092 1.00 42.53 72 TYR A C 15
ATOM 31990 O O . TYR A 1 72 ? -14.961 8.181 1.499 1.00 2.34 72 TYR A O 15
ATOM 32008 N N . LEU A 1 73 ? -17.037 7.328 1.341 1.00 65.40 73 LEU A N 15
ATOM 32009 C CA . LEU A 1 73 ? -17.652 8.392 2.126 1.00 74.01 73 LEU A CA 15
ATOM 32010 C C . LEU A 1 73 ? -18.755 7.839 3.022 1.00 35.15 73 LEU A C 15
ATOM 32011 O O . LEU A 1 73 ? -19.946 8.008 2.759 1.00 33.52 73 LEU A O 15
ATOM 32027 N N . PRO A 1 74 ? -18.352 7.164 4.109 1.00 33.12 74 PRO A N 15
ATOM 32028 C CA . PRO A 1 74 ? -19.291 6.575 5.069 1.00 71.24 74 PRO A CA 15
ATOM 32029 C C . PRO A 1 74 ? -20.031 7.633 5.880 1.00 72.11 74 PRO A C 15
ATOM 32030 O O . PRO A 1 74 ? -19.417 8.533 6.453 1.00 10.50 74 PRO A O 15
ATOM 32041 N N . THR A 1 75 ? -21.355 7.519 5.925 1.00 20.32 75 THR A N 15
ATOM 32042 C CA . THR A 1 75 ? -22.179 8.466 6.666 1.00 61.33 75 THR A CA 15
ATOM 32043 C C . THR A 1 75 ? -21.773 8.517 8.134 1.00 31.42 75 THR A C 15
ATOM 32044 O O . THR A 1 75 ? -22.032 9.501 8.826 1.00 54.40 75 THR A O 15
ATOM 32055 N N . ASP A 1 76 ? -21.135 7.450 8.604 1.00 10.40 76 ASP A N 15
ATOM 32056 C CA . ASP A 1 76 ? -20.691 7.374 9.991 1.00 14.42 76 ASP A CA 15
ATOM 32057 C C . ASP A 1 76 ? -19.907 6.090 10.241 1.00 3.42 76 ASP A C 15
ATOM 32058 O O . ASP A 1 76 ? -19.598 5.348 9.309 1.00 51.21 76 ASP A O 15
ATOM 32067 N N . SER A 1 77 ? -19.586 5.835 11.506 1.00 51.53 77 SER A N 15
ATOM 32068 C CA . SER A 1 77 ? -18.833 4.644 11.878 1.00 62.30 77 SER A CA 15
ATOM 32069 C C . SER A 1 77 ? -19.611 3.378 11.529 1.00 3.43 77 SER A C 15
ATOM 32070 O O . SER A 1 77 ? -19.047 2.287 11.466 1.00 64.04 77 SER A O 15
ATOM 32078 N N . GLY A 1 78 ? -20.912 3.534 11.304 1.00 1.22 78 GLY A N 15
ATOM 32079 C CA . GLY A 1 78 ? -21.747 2.397 10.965 1.00 15.20 78 GLY A CA 15
ATOM 32080 C C . GLY A 1 78 ? -23.116 2.813 10.462 1.00 63.30 78 GLY A C 15
ATOM 32081 O O . GLY A 1 78 ? -24.096 2.091 10.643 1.00 65.32 78 GLY A O 15
ATOM 32085 N N . GLU A 1 79 ? -23.183 3.980 9.830 1.00 2.53 79 GLU A N 15
ATOM 32086 C CA . GLU A 1 79 ? -24.442 4.491 9.302 1.00 14.22 79 GLU A CA 15
ATOM 32087 C C . GLU A 1 79 ? -24.723 3.919 7.916 1.00 73.41 79 GLU A C 15
ATOM 32088 O O . GLU A 1 79 ? -25.844 3.505 7.617 1.00 0.34 79 GLU A O 15
ATOM 32100 N N . LYS A 1 80 ? -23.697 3.898 7.072 1.00 73.01 80 LYS A N 15
ATOM 32101 C CA . LYS A 1 80 ? -23.831 3.376 5.717 1.00 40.00 80 LYS A CA 15
ATOM 32102 C C . LYS A 1 80 ? -23.743 1.853 5.709 1.00 2.24 80 LYS A C 15
ATOM 32103 O O . LYS A 1 80 ? -24.391 1.189 4.901 1.00 23.00 80 LYS A O 15
ATOM 32122 N N . MET A 1 81 ? -22.938 1.307 6.615 1.00 14.14 81 MET A N 15
ATOM 32123 C CA . MET A 1 81 ? -22.769 -0.138 6.714 1.00 44.01 81 MET A CA 15
ATOM 32124 C C . MET A 1 81 ? -24.039 -0.800 7.237 1.00 31.24 81 MET A C 15
ATOM 32125 O O . MET A 1 81 ? -24.555 -1.742 6.635 1.00 64.43 81 MET A O 15
ATOM 32139 N N . THR A 1 82 ? -24.540 -0.302 8.364 1.00 71.04 82 THR A N 15
ATOM 32140 C CA . THR A 1 82 ? -25.749 -0.846 8.969 1.00 70.32 82 THR A CA 15
ATOM 32141 C C . THR A 1 82 ? -26.896 -0.887 7.965 1.00 1.25 82 THR A C 15
ATOM 32142 O O . THR A 1 82 ? -27.783 -1.734 8.058 1.00 70.53 82 THR A O 15
ATOM 32153 N N . GLU A 1 83 ? -26.871 0.035 7.007 1.00 21.44 83 GLU A N 15
ATOM 32154 C CA . GLU A 1 83 ? -27.910 0.103 5.987 1.00 71.22 83 GLU A CA 15
ATOM 32155 C C . GLU A 1 83 ? -27.677 -0.945 4.902 1.00 35.45 83 GLU A C 15
ATOM 32156 O O . GLU A 1 83 ? -28.624 -1.447 4.296 1.00 42.24 83 GLU A O 15
ATOM 32168 N N . SER A 1 84 ? -26.411 -1.271 4.664 1.00 1.14 84 SER A N 15
ATOM 32169 C CA . SER A 1 84 ? -26.052 -2.256 3.650 1.00 15.35 84 SER A CA 15
ATOM 32170 C C . SER A 1 84 ? -26.121 -3.670 4.219 1.00 51.03 84 SER A C 15
ATOM 32171 O O . SER A 1 84 ? -26.236 -4.645 3.476 1.00 32.53 84 SER A O 15
ATOM 32179 N N . LYS A 1 85 ? -26.050 -3.773 5.541 1.00 24.44 85 LYS A N 15
ATOM 32180 C CA . LYS A 1 85 ? -26.105 -5.067 6.212 1.00 4.23 85 LYS A CA 15
ATOM 32181 C C . LYS A 1 85 ? -27.547 -5.533 6.378 1.00 75.02 85 LYS A C 15
ATOM 32182 O O . LYS A 1 85 ? -27.855 -6.710 6.189 1.00 50.24 85 LYS A O 15
ATOM 32201 N N . SER A 1 86 ? -28.429 -4.602 6.731 1.00 64.55 86 SER A N 15
ATOM 32202 C CA . SER A 1 86 ? -29.839 -4.919 6.923 1.00 21.14 86 SER A CA 15
ATOM 32203 C C . SER A 1 86 ? -30.464 -5.424 5.627 1.00 75.32 86 SER A C 15
ATOM 32204 O O . SER A 1 86 ? -31.527 -6.046 5.638 1.00 51.25 86 SER A O 15
ATOM 32212 N N . VAL A 1 87 ? -29.797 -5.152 4.510 1.00 60.42 87 VAL A N 15
ATOM 32213 C CA . VAL A 1 87 ? -30.285 -5.579 3.204 1.00 35.42 87 VAL A CA 15
ATOM 32214 C C . VAL A 1 87 ? -30.288 -7.100 3.089 1.00 53.53 87 VAL A C 15
ATOM 32215 O O . VAL A 1 87 ? -31.067 -7.674 2.326 1.00 1.14 87 VAL A O 15
ATOM 32228 N N . LEU A 1 88 ? -29.413 -7.747 3.850 1.00 13.34 88 LEU A N 15
ATOM 32229 C CA . LEU A 1 88 ? -29.314 -9.202 3.835 1.00 74.13 88 LEU A CA 15
ATOM 32230 C C . LEU A 1 88 ? -30.313 -9.826 4.804 1.00 74.23 88 LEU A C 15
ATOM 32231 O O . LEU A 1 88 ? -30.857 -10.900 4.546 1.00 20.41 88 LEU A O 15
ATOM 32247 N N . LYS A 1 89 ? -30.553 -9.145 5.919 1.00 3.30 89 LYS A N 15
ATOM 32248 C CA . LYS A 1 89 ? -31.489 -9.629 6.926 1.00 31.22 89 LYS A CA 15
ATOM 32249 C C . LYS A 1 89 ? -32.930 -9.383 6.492 1.00 35.12 89 LYS A C 15
ATOM 32250 O O . LYS A 1 89 ? -33.817 -10.194 6.761 1.00 3.01 89 LYS A O 15
ATOM 32269 N N . SER A 1 90 ? -33.157 -8.260 5.818 1.00 34.13 90 SER A N 15
ATOM 32270 C CA . SER A 1 90 ? -34.492 -7.907 5.349 1.00 0.50 90 SER A CA 15
ATOM 32271 C C . SER A 1 90 ? -34.832 -8.655 4.064 1.00 43.35 90 SER A C 15
ATOM 32272 O O . SER A 1 90 ? -36.001 -8.791 3.701 1.00 20.00 90 SER A O 15
ATOM 32280 N N . LEU A 1 91 ? -33.801 -9.138 3.378 1.00 14.10 91 LEU A N 15
ATOM 32281 C CA . LEU A 1 91 ? -33.989 -9.873 2.132 1.00 62.00 91 LEU A CA 15
ATOM 32282 C C . LEU A 1 91 ? -34.548 -11.267 2.401 1.00 42.53 91 LEU A C 15
ATOM 32283 O O . LEU A 1 91 ? -35.513 -11.694 1.766 1.00 12.43 91 LEU A O 15
ATOM 32299 N N . THR A 1 92 ? -33.936 -11.972 3.347 1.00 11.32 92 THR A N 15
ATOM 32300 C CA . THR A 1 92 ? -34.373 -13.316 3.701 1.00 23.41 92 THR A CA 15
ATOM 32301 C C . THR A 1 92 ? -35.860 -13.341 4.036 1.00 24.33 92 THR A C 15
ATOM 32302 O O . THR A 1 92 ? -36.525 -14.363 3.871 1.00 62.22 92 THR A O 15
ATOM 32313 N N . GLU A 1 93 ? -36.374 -12.210 4.507 1.00 14.23 93 GLU A N 15
ATOM 32314 C CA . GLU A 1 93 ? -37.784 -12.104 4.866 1.00 41.45 93 GLU A CA 15
ATOM 32315 C C . GLU A 1 93 ? -38.675 -12.488 3.688 1.00 50.43 93 GLU A C 15
ATOM 32316 O O . GLU A 1 93 ? -39.781 -12.997 3.871 1.00 41.11 93 GLU A O 15
ATOM 32328 N N . LYS A 1 94 ? -38.186 -12.239 2.478 1.00 63.23 94 LYS A N 15
ATOM 32329 C CA . LYS A 1 94 ? -38.935 -12.559 1.268 1.00 11.54 94 LYS A CA 15
ATOM 32330 C C . LYS A 1 94 ? -38.743 -14.021 0.880 1.00 75.02 94 LYS A C 15
ATOM 32331 O O . LYS A 1 94 ? -39.576 -14.603 0.183 1.00 61.01 94 LYS A O 15
ATOM 32350 N N . LEU A 1 95 ? -37.644 -14.610 1.335 1.00 25.25 95 LEU A N 15
ATOM 32351 C CA . LEU A 1 95 ? -37.344 -16.006 1.037 1.00 65.21 95 LEU A CA 15
ATOM 32352 C C . LEU A 1 95 ? -38.072 -16.938 2.000 1.00 11.22 95 LEU A C 15
ATOM 32353 O O . LEU A 1 95 ? -38.762 -17.867 1.580 1.00 22.32 95 LEU A O 15
ATOM 32369 N N . LYS A 1 96 ? -37.916 -16.682 3.295 1.00 52.55 96 LYS A N 15
ATOM 32370 C CA . LYS A 1 96 ? -38.561 -17.494 4.319 1.00 32.10 96 LYS A CA 15
ATOM 32371 C C . LYS A 1 96 ? -40.075 -17.504 4.133 1.00 51.43 96 LYS A C 15
ATOM 32372 O O . LYS A 1 96 ? -40.754 -18.451 4.529 1.00 60.45 96 LYS A O 15
ATOM 32391 N N . LYS A 1 97 ? -40.599 -16.444 3.526 1.00 4.44 97 LYS A N 15
ATOM 32392 C CA . LYS A 1 97 ? -42.032 -16.330 3.284 1.00 30.33 97 LYS A CA 15
ATOM 32393 C C . LYS A 1 97 ? -42.476 -17.294 2.188 1.00 15.53 97 LYS A C 15
ATOM 32394 O O . LYS A 1 97 ? -43.671 -17.524 1.999 1.00 52.23 97 LYS A O 15
ATOM 32413 N N . ILE A 1 98 ? -41.508 -17.854 1.471 1.00 14.21 98 ILE A N 15
ATOM 32414 C CA . ILE A 1 98 ? -41.801 -18.794 0.396 1.00 10.13 98 ILE A CA 15
ATOM 32415 C C . ILE A 1 98 ? -42.721 -19.911 0.878 1.00 50.40 98 ILE A C 15
ATOM 32416 O O . ILE A 1 98 ? -43.433 -20.528 0.086 1.00 30.20 98 ILE A O 15
ATOM 32432 N N . VAL A 1 99 ? -42.702 -20.164 2.183 1.00 54.22 99 VAL A N 15
ATOM 32433 C CA . VAL A 1 99 ? -43.537 -21.204 2.772 1.00 71.23 99 VAL A CA 15
ATOM 32434 C C . VAL A 1 99 ? -45.012 -20.958 2.476 1.00 13.15 99 VAL A C 15
ATOM 32435 O O . VAL A 1 99 ? -45.833 -21.871 2.561 1.00 23.12 99 VAL A O 15
ATOM 32448 N N . GLU A 1 100 ? -45.342 -19.718 2.129 1.00 2.32 100 GLU A N 15
ATOM 32449 C CA . GLU A 1 100 ? -46.719 -19.352 1.822 1.00 54.34 100 GLU A CA 15
ATOM 32450 C C . GLU A 1 100 ? -47.052 -19.659 0.364 1.00 24.33 100 GLU A C 15
ATOM 32451 O O . GLU A 1 100 ? -48.221 -19.770 -0.008 1.00 24.22 100 GLU A O 15
ATOM 32463 N N . LEU A 1 101 ? -46.016 -19.795 -0.456 1.00 61.23 101 LEU A N 15
ATOM 32464 C CA . LEU A 1 101 ? -46.196 -20.090 -1.874 1.00 12.43 101 LEU A CA 15
ATOM 32465 C C . LEU A 1 101 ? -45.884 -21.553 -2.170 1.00 45.21 101 LEU A C 15
ATOM 32466 O O . LEU A 1 101 ? -46.714 -22.276 -2.722 1.00 2.50 101 LEU A O 15
ATOM 32482 N N . ILE A 1 102 ? -44.683 -21.983 -1.798 1.00 44.21 102 ILE A N 15
ATOM 32483 C CA . ILE A 1 102 ? -44.262 -23.361 -2.021 1.00 53.40 102 ILE A CA 15
ATOM 32484 C C . ILE A 1 102 ? -43.520 -23.912 -0.809 1.00 4.24 102 ILE A C 15
ATOM 32485 O O . ILE A 1 102 ? -42.290 -23.946 -0.766 1.00 23.13 102 ILE A O 15
ATOM 32501 N N . PRO A 1 103 ? -44.283 -24.356 0.201 1.00 3.21 103 PRO A N 15
ATOM 32502 C CA . PRO A 1 103 ? -43.719 -24.916 1.433 1.00 65.34 103 PRO A CA 15
ATOM 32503 C C . PRO A 1 103 ? -43.061 -26.273 1.204 1.00 45.23 103 PRO A C 15
ATOM 32504 O O . PRO A 1 103 ? -42.479 -26.854 2.120 1.00 0.30 103 PRO A O 15
ATOM 32515 N N . SER A 1 104 ? -43.156 -26.772 -0.024 1.00 41.04 104 SER A N 15
ATOM 32516 C CA . SER A 1 104 ? -42.572 -28.062 -0.373 1.00 34.24 104 SER A CA 15
ATOM 32517 C C . SER A 1 104 ? -41.049 -27.987 -0.373 1.00 44.11 104 SER A C 15
ATOM 32518 O O . SER A 1 104 ? -40.367 -28.943 0.000 1.00 51.42 104 SER A O 15
ATOM 32526 N N . THR A 1 105 ? -40.519 -26.843 -0.795 1.00 41.21 105 THR A N 15
ATOM 32527 C CA . THR A 1 105 ? -39.076 -26.641 -0.846 1.00 35.11 105 THR A CA 15
ATOM 32528 C C . THR A 1 105 ? -38.558 -26.047 0.459 1.00 51.34 105 THR A C 15
ATOM 32529 O O . THR A 1 105 ? -37.356 -26.063 0.725 1.00 54.01 105 THR A O 15
ATOM 32540 N N . SER A 1 106 ? -39.472 -25.523 1.269 1.00 0.22 106 SER A N 15
ATOM 32541 C CA . SER A 1 106 ? -39.106 -24.920 2.546 1.00 71.04 106 SER A CA 15
ATOM 32542 C C . SER A 1 106 ? -38.265 -25.882 3.379 1.00 2.22 106 SER A C 15
ATOM 32543 O O . SER A 1 106 ? -37.502 -25.462 4.249 1.00 21.34 106 SER A O 15
ATOM 32551 N N . SER A 1 107 ? -38.410 -27.174 3.106 1.00 32.51 107 SER A N 15
ATOM 32552 C CA . SER A 1 107 ? -37.667 -28.198 3.833 1.00 53.54 107 SER A CA 15
ATOM 32553 C C . SER A 1 107 ? -36.164 -27.987 3.682 1.00 2.12 107 SER A C 15
ATOM 32554 O O . SER A 1 107 ? -35.371 -28.511 4.464 1.00 33.22 107 SER A O 15
ATOM 32562 N N . ALA A 1 108 ? -35.779 -27.215 2.671 1.00 70.31 108 ALA A N 15
ATOM 32563 C CA . ALA A 1 108 ? -34.372 -26.933 2.418 1.00 44.11 108 ALA A CA 15
ATOM 32564 C C . ALA A 1 108 ? -33.868 -25.805 3.313 1.00 75.33 108 ALA A C 15
ATOM 32565 O O . ALA A 1 108 ? -32.663 -25.591 3.440 1.00 22.22 108 ALA A O 15
ATOM 32572 N N . VAL A 1 109 ? -34.800 -25.086 3.931 1.00 41.14 109 VAL A N 15
ATOM 32573 C CA . VAL A 1 109 ? -34.451 -23.980 4.814 1.00 3.12 109 VAL A CA 15
ATOM 32574 C C . VAL A 1 109 ? -33.339 -24.377 5.779 1.00 35.43 109 VAL A C 15
ATOM 32575 O O . VAL A 1 109 ? -32.278 -23.756 5.833 1.00 12.31 109 VAL A O 15
ATOM 32588 N N . PRO A 1 110 ? -33.586 -25.439 6.561 1.00 73.21 110 PRO A N 15
ATOM 32589 C CA . PRO A 1 110 ? -32.618 -25.945 7.538 1.00 1.23 110 PRO A CA 15
ATOM 32590 C C . PRO A 1 110 ? -31.408 -26.592 6.874 1.00 63.11 110 PRO A C 15
ATOM 32591 O O . PRO A 1 110 ? -30.387 -26.835 7.520 1.00 14.51 110 PRO A O 15
ATOM 32602 N N . LEU A 1 111 ? -31.527 -26.869 5.580 1.00 22.42 111 LEU A N 15
ATOM 32603 C CA . LEU A 1 111 ? -30.441 -27.488 4.827 1.00 34.53 111 LEU A CA 15
ATOM 32604 C C . LEU A 1 111 ? -29.449 -26.438 4.340 1.00 65.11 111 LEU A C 15
ATOM 32605 O O . LEU A 1 111 ? -28.273 -26.465 4.705 1.00 1.42 111 LEU A O 15
ATOM 32621 N N . ILE A 1 112 ? -29.930 -25.514 3.515 1.00 21.05 112 ILE A N 15
ATOM 32622 C CA . ILE A 1 112 ? -29.085 -24.453 2.981 1.00 33.02 112 ILE A CA 15
ATOM 32623 C C . ILE A 1 112 ? -28.836 -23.370 4.026 1.00 71.23 112 ILE A C 15
ATOM 32624 O O . ILE A 1 112 ? -27.864 -22.621 3.939 1.00 21.41 112 ILE A O 15
ATOM 32640 N N . GLY A 1 113 ? -29.722 -23.295 5.015 1.00 45.42 113 GLY A N 15
ATOM 32641 C CA . GLY A 1 113 ? -29.579 -22.301 6.063 1.00 33.54 113 GLY A CA 15
ATOM 32642 C C . GLY A 1 113 ? -28.195 -22.305 6.681 1.00 11.03 113 GLY A C 15
ATOM 32643 O O . GLY A 1 113 ? -27.732 -21.285 7.193 1.00 35.20 113 GLY A O 15
ATOM 32647 N N . LYS A 1 114 ? -27.532 -23.455 6.636 1.00 24.31 114 LYS A N 15
ATOM 32648 C CA . LYS A 1 114 ? -26.192 -23.589 7.196 1.00 50.00 114 LYS A CA 15
ATOM 32649 C C . LYS A 1 114 ? -25.217 -22.641 6.506 1.00 43.24 114 LYS A C 15
ATOM 32650 O O . LYS A 1 114 ? -24.279 -22.140 7.126 1.00 2.43 114 LYS A O 15
ATOM 32669 N N . TYR A 1 115 ? -25.445 -22.398 5.220 1.00 62.22 115 TYR A N 15
ATOM 32670 C CA . TYR A 1 115 ? -24.585 -21.511 4.445 1.00 14.33 115 TYR A CA 15
ATOM 32671 C C . TYR A 1 115 ? -25.021 -20.057 4.603 1.00 45.12 115 TYR A C 15
ATOM 32672 O O . TYR A 1 115 ? -24.196 -19.144 4.574 1.00 63.13 115 TYR A O 15
ATOM 32690 N N . MET A 1 116 ? -26.323 -19.851 4.770 1.00 3.34 116 MET A N 15
ATOM 32691 C CA . MET A 1 116 ? -26.869 -18.508 4.935 1.00 64.53 116 MET A CA 15
ATOM 32692 C C . MET A 1 116 ? -26.132 -17.753 6.037 1.00 73.33 116 MET A C 15
ATOM 32693 O O . MET A 1 116 ? -25.462 -16.753 5.777 1.00 71.02 116 MET A O 15
ATOM 32707 N N . LEU A 1 117 ? -26.261 -18.237 7.267 1.00 32.31 117 LEU A N 15
ATOM 32708 C CA . LEU A 1 117 ? -25.608 -17.607 8.409 1.00 30.54 117 LEU A CA 15
ATOM 32709 C C . LEU A 1 117 ? -24.091 -17.635 8.253 1.00 70.14 117 LEU A C 15
ATOM 32710 O O . LEU A 1 117 ? -23.383 -16.802 8.818 1.00 3.12 117 LEU A O 15
ATOM 32726 N N . PHE A 1 118 ? -23.599 -18.597 7.479 1.00 23.23 118 PHE A N 15
ATOM 32727 C CA . PHE A 1 118 ? -22.166 -18.733 7.246 1.00 4.35 118 PHE A CA 15
ATOM 32728 C C . PHE A 1 118 ? -21.563 -17.410 6.781 1.00 22.42 118 PHE A C 15
ATOM 32729 O O . PHE A 1 118 ? -20.699 -16.839 7.448 1.00 61.23 118 PHE A O 15
ATOM 32746 N N . THR A 1 119 ? -22.024 -16.928 5.631 1.00 33.53 119 THR A N 15
ATOM 32747 C CA . THR A 1 119 ? -21.531 -15.675 5.075 1.00 63.22 119 THR A CA 15
ATOM 32748 C C . THR A 1 119 ? -21.940 -14.490 5.941 1.00 0.24 119 THR A C 15
ATOM 32749 O O . THR A 1 119 ? -21.171 -13.545 6.123 1.00 75.21 119 THR A O 15
ATOM 32760 N N . LYS A 1 120 ? -23.155 -14.545 6.476 1.00 72.23 120 LYS A N 15
ATOM 32761 C CA . LYS A 1 120 ? -23.667 -13.477 7.326 1.00 72.01 120 LYS A CA 15
ATOM 32762 C C . LYS A 1 120 ? -22.714 -13.199 8.483 1.00 4.35 120 LYS A C 15
ATOM 32763 O O . LYS A 1 120 ? -22.656 -12.082 8.996 1.00 10.34 120 LYS A O 15
ATOM 32782 N N . GLU A 1 121 ? -21.967 -14.221 8.888 1.00 21.33 121 GLU A N 15
ATOM 32783 C CA . GLU A 1 121 ? -21.016 -14.085 9.985 1.00 45.31 121 GLU A CA 15
ATOM 32784 C C . GLU A 1 121 ? -19.688 -13.520 9.487 1.00 72.35 121 GLU A C 15
ATOM 32785 O O . GLU A 1 121 ? -18.947 -12.889 10.240 1.00 21.33 121 GLU A O 15
ATOM 32797 N N . PHE A 1 122 ? -19.395 -13.753 8.211 1.00 3.24 122 PHE A N 15
ATOM 32798 C CA . PHE A 1 122 ? -18.156 -13.270 7.612 1.00 54.34 122 PHE A CA 15
ATOM 32799 C C . PHE A 1 122 ? -18.308 -11.827 7.138 1.00 73.35 122 PHE A C 15
ATOM 32800 O O . PHE A 1 122 ? -17.331 -11.083 7.056 1.00 54.44 122 PHE A O 15
ATOM 32817 N N . VAL A 1 123 ? -19.541 -11.440 6.826 1.00 51.14 123 VAL A N 15
ATOM 32818 C CA . VAL A 1 123 ? -19.823 -10.087 6.360 1.00 25.20 123 VAL A CA 15
ATOM 32819 C C . VAL A 1 123 ? -19.332 -9.048 7.362 1.00 43.13 123 VAL A C 15
ATOM 32820 O O . VAL A 1 123 ? -19.041 -7.909 6.997 1.00 64.53 123 VAL A O 15
ATOM 32833 N N . GLU A 1 124 ? -19.242 -9.449 8.626 1.00 0.30 124 GLU A N 15
ATOM 32834 C CA . GLU A 1 124 ? -18.786 -8.551 9.681 1.00 53.22 124 GLU A CA 15
ATOM 32835 C C . GLU A 1 124 ? -17.362 -8.073 9.411 1.00 32.42 124 GLU A C 15
ATOM 32836 O O . GLU A 1 124 ? -16.952 -7.013 9.884 1.00 65.53 124 GLU A O 15
ATOM 32848 N N . SER A 1 125 ? -16.614 -8.864 8.649 1.00 65.11 125 SER A N 15
ATOM 32849 C CA . SER A 1 125 ? -15.234 -8.525 8.320 1.00 60.45 125 SER A CA 15
ATOM 32850 C C . SER A 1 125 ? -15.147 -7.126 7.719 1.00 42.24 125 SER A C 15
ATOM 32851 O O . SER A 1 125 ? -14.178 -6.401 7.943 1.00 23.04 125 SER A O 15
ATOM 32859 N N . SER A 1 126 ? -16.167 -6.753 6.953 1.00 53.21 126 SER A N 15
ATOM 32860 C CA . SER A 1 126 ? -16.206 -5.442 6.316 1.00 44.24 126 SER A CA 15
ATOM 32861 C C . SER A 1 126 ? -15.966 -4.334 7.337 1.00 73.10 126 SER A C 15
ATOM 32862 O O . SER A 1 126 ? -15.116 -3.466 7.139 1.00 51.41 126 SER A O 15
ATOM 32870 N N . ILE A 1 127 ? -16.722 -4.372 8.429 1.00 10.22 127 ILE A N 15
ATOM 32871 C CA . ILE A 1 127 ? -16.592 -3.373 9.482 1.00 1.54 127 ILE A CA 15
ATOM 32872 C C . ILE A 1 127 ? -15.466 -3.732 10.445 1.00 23.34 127 ILE A C 15
ATOM 32873 O O . ILE A 1 127 ? -14.903 -2.864 11.113 1.00 40.03 127 ILE A O 15
ATOM 32889 N N . LYS A 1 128 ? -15.140 -5.019 10.512 1.00 42.32 128 LYS A N 15
ATOM 32890 C CA . LYS A 1 128 ? -14.078 -5.495 11.390 1.00 32.14 128 LYS A CA 15
ATOM 32891 C C . LYS A 1 128 ? -12.751 -4.824 11.054 1.00 43.54 128 LYS A C 15
ATOM 32892 O O . LYS A 1 128 ? -11.926 -4.581 11.935 1.00 11.03 128 LYS A O 15
ATOM 32911 N N . ILE A 1 129 ? -12.552 -4.525 9.774 1.00 1.33 129 ILE A N 15
ATOM 32912 C CA . ILE A 1 129 ? -11.326 -3.879 9.323 1.00 43.41 129 ILE A CA 15
ATOM 32913 C C . ILE A 1 129 ? -11.378 -2.373 9.561 1.00 60.24 129 ILE A C 15
ATOM 32914 O O . ILE A 1 129 ? -10.522 -1.811 10.244 1.00 3.40 129 ILE A O 15
ATOM 32930 N N . THR A 1 130 ? -12.390 -1.725 8.993 1.00 14.31 130 THR A N 15
ATOM 32931 C CA . THR A 1 130 ? -12.556 -0.285 9.143 1.00 2.54 130 THR A CA 15
ATOM 32932 C C . THR A 1 130 ? -12.667 0.106 10.613 1.00 64.23 130 THR A C 15
ATOM 32933 O O . THR A 1 130 ? -12.401 1.249 10.982 1.00 43.12 130 THR A O 15
ATOM 32944 N N . GLU A 1 131 ? -13.060 -0.852 11.447 1.00 52.33 131 GLU A N 15
ATOM 32945 C CA . GLU A 1 131 ? -13.206 -0.606 12.877 1.00 61.14 131 GLU A CA 15
ATOM 32946 C C . GLU A 1 131 ? -11.880 -0.168 13.491 1.00 24.03 131 GLU A C 15
ATOM 32947 O O . GLU A 1 131 ? -11.848 0.403 14.581 1.00 41.13 131 GLU A O 15
ATOM 32959 N N . GLU A 1 132 ? -10.787 -0.441 12.784 1.00 35.02 132 GLU A N 15
ATOM 32960 C CA . GLU A 1 132 ? -9.459 -0.076 13.261 1.00 24.51 132 GLU A CA 15
ATOM 32961 C C . GLU A 1 132 ? -9.127 1.368 12.896 1.00 23.40 132 GLU A C 15
ATOM 32962 O O . GLU A 1 132 ? -8.319 2.017 13.559 1.00 4.55 132 GLU A O 15
ATOM 32974 N N . VAL A 1 133 ? -9.756 1.863 11.835 1.00 13.34 133 VAL A N 15
ATOM 32975 C CA . VAL A 1 133 ? -9.529 3.230 11.381 1.00 11.13 133 VAL A CA 15
ATOM 32976 C C . VAL A 1 133 ? -10.469 4.205 12.082 1.00 45.21 133 VAL A C 15
ATOM 32977 O O . VAL A 1 133 ? -10.165 5.392 12.209 1.00 32.23 133 VAL A O 15
ATOM 32990 N N . ILE A 1 134 ? -11.610 3.697 12.535 1.00 64.12 134 ILE A N 15
ATOM 32991 C CA . ILE A 1 134 ? -12.593 4.523 13.224 1.00 23.15 134 ILE A CA 15
ATOM 32992 C C . ILE A 1 134 ? -12.073 4.977 14.584 1.00 24.22 134 ILE A C 15
ATOM 32993 O O . ILE A 1 134 ? -12.531 5.978 15.133 1.00 74.40 134 ILE A O 15
ATOM 33009 N N . ASN A 1 135 ? -11.110 4.234 15.121 1.00 12.05 135 ASN A N 15
ATOM 33010 C CA . ASN A 1 135 ? -10.526 4.561 16.417 1.00 21.32 135 ASN A CA 15
ATOM 33011 C C . ASN A 1 135 ? -10.053 6.011 16.450 1.00 22.25 135 ASN A C 15
ATOM 33012 O O . ASN A 1 135 ? -10.066 6.656 17.499 1.00 1.51 135 ASN A O 15
ATOM 33023 N N . THR A 1 136 ? -9.635 6.518 15.295 1.00 52.13 136 THR A N 15
ATOM 33024 C CA . THR A 1 136 ? -9.157 7.891 15.191 1.00 54.11 136 THR A CA 15
ATOM 33025 C C . THR A 1 136 ? -10.267 8.825 14.723 1.00 51.52 136 THR A C 15
ATOM 33026 O O . THR A 1 136 ? -10.354 9.972 15.163 1.00 1.23 136 THR A O 15
ATOM 33037 N N . HIS A 1 137 ? -11.115 8.328 13.828 1.00 50.30 137 HIS A N 15
ATOM 33038 C CA . HIS A 1 137 ? -12.221 9.119 13.301 1.00 52.52 137 HIS A CA 15
ATOM 33039 C C . HIS A 1 137 ? -13.181 9.522 14.416 1.00 33.22 137 HIS A C 15
ATOM 33040 O O . HIS A 1 137 ? -13.739 10.620 14.403 1.00 20.34 137 HIS A O 15
ATOM 33054 N N . HIS A 1 138 ? -13.370 8.626 15.380 1.00 73.32 138 HIS A N 15
ATOM 33055 C CA . HIS A 1 138 ? -14.263 8.888 16.503 1.00 74.42 138 HIS A CA 15
ATOM 33056 C C . HIS A 1 138 ? -13.710 9.999 17.389 1.00 0.23 138 HIS A C 15
ATOM 33057 O O . HIS A 1 138 ? -14.414 10.955 17.716 1.00 73.24 138 HIS A O 15
ATOM 33071 N N . ARG A 1 139 ? -12.445 9.867 17.776 1.00 34.20 139 ARG A N 15
ATOM 33072 C CA . ARG A 1 139 ? -11.799 10.859 18.626 1.00 24.13 139 ARG A CA 15
ATOM 33073 C C . ARG A 1 139 ? -11.902 12.252 18.012 1.00 64.33 139 ARG A C 15
ATOM 33074 O O . ARG A 1 139 ? -12.675 13.090 18.475 1.00 72.22 139 ARG A O 15
ATOM 33095 N N . SER A 1 140 ? -11.116 12.491 16.967 1.00 50.44 140 SER A N 15
ATOM 33096 C CA . SER A 1 140 ? -11.116 13.784 16.291 1.00 24.31 140 SER A CA 15
ATOM 33097 C C . SER A 1 140 ? -11.131 13.605 14.776 1.00 33.30 140 SER A C 15
ATOM 33098 O O . SER A 1 140 ? -11.750 14.386 14.055 1.00 31.14 140 SER A O 15
#

B-factor: mean 37.81, std 23.26, range [0.01, 75.51]

Foldseek 3Di:
DPQADADDQVVLLVCLCVLVVVLVVLVVVLVCLVCVLLVVLPQDWPDHVVCVCCLQVVLVVVLVVLSNCCSHPNPALCPSPVVSLVSLVVSCVVVCCCCVVTVSSVVCCVVSVVVSVVVNVVSCVSSVRCVNRVVNVVVD

Solvent-accessible surface area: 10448 Å² total; per-residue (Å²): 251,73,151,122,162,136,148,79,44,149,50,42,69,121,61,44,146,70,14,77,78,92,71,69,152,55,30,81,117,39,85,93,18,4,52,118,30,18,105,94,58,121,9,15,38,63,44,29,73,136,54,30,68,95,39,56,82,103,20,63,139,164,42,76,142,36,19,30,58,16,19,181,110,55,78,72,26,8,68,63,8,72,105,4,50,72,69,48,148,72,52,16,116,154,58,101,111,33,70,135,137,31,80,76,12,24,77,7,53,103,66,43,20,114,57,57,123,113,64,48,121,65,30,76,38,21,51,146,63,20,111,135,36,50,83,55,56,146,199,136

Nearest PDB structures (foldseek):
  2lkg-assembly1_A  TM=9.246E-01  e=1.841E-16  Torpedo marmorata
  2lkh-assembly1_A  TM=8.506E-01  e=6.804E-16  Torpedo marmorata
  7nsu-assembly1_D  TM=2.318E-01  e=7.845E+00  Escherichia coli
  2lkg-assembly1_A  TM=9.445E-01  e=2.618E-16  Torpedo marmorata
  2lkh-assembly1_A  TM=8.420E-01  e=3.260E-15  Torpedo marmorata

Radius of gyration: 17.87 Å; Cα contacts (8 Å, |Δi|>4): 81; chains: 1; bounding box: 48×46×31 Å

Secondary structure (DSSP, 8-state):
----SS-SSTTTTTHHHHHHHHHHHHHHHHHHHHHHHHHHHTS-SSS-THHHHHHHHHHHHHHHTHHHHSSSS--SSSHHHHHHHHHHHHHHHHHHGGGGT-TTTGGGHHHHHHHHHHHHHHTTHHHHHHHHHHHHHHH-

CATH classification: 1.20.58.390